Protein 9E2H (pdb70)

Foldseek 3Di:
DDDPLQCVLVVVLLPDDDDCPVLVLLVVVCVLQVDDPVVSVLLSVLLSLLVSLVQLVVCVLQVPQADPNHGHSCVVNNNVSSPNNSVVSVVVSVVSQVVLPDPVLNVLVVVLVVLQVVLVVVQSVCLQVVDQDAPVVPLSSQLRNQLSSQLSSQVVSLVSGPPNPPPPNVLSSVLSSLVSSLVQLVVLLCVQPCWLSLGDHQLNSLLCVVDVPCVLLVVLSVVSNPPRGDDDVSSVVNSVSSVVSCSSVVSVVSNVVSVVVNVVSVVVSVVVSD/DPDPPLLCPLLVVLLPDDDDCPVLVLLVVCCVVQVDDDVLSVLLSVLLSLLVSLVQLVVCVLQVDQDDPNHGHSCVVNHDVSSPNNSVCSVVVSQVSQVVLPDPVLNVLVVVLVVLLVVLVVVQSVCLQPVHQDAPVVVLSSQLRNQLSSQLSSLVVSLRSGDPVSNPCSVLSSVLSSLVSSLVQLVVLLCVQVVLLSDGDHQLNSLLCVVCVPPPLLVVLNVVSNPVRGHDVVSSVVNSVSSVVSVSNVVSVVSNVVSVVVNVVSVVVVVVVDD/DDDCCLQCVLVVVLVPDDDPQPVLVLLVVVCVLQPDDPVVSVLLSVLLSLLVSLVQLVVCVLQVPQADPNHGHSCVVRHDVSSPNNSVVSVVVSVVSLVVLPDPVLNVLVVVLVVLLVVLVVVQSVCLQVVDQDALVNPLSSQLRNQLSSQLSSLVVSLVNRPPDPNVPRPLSSVLSSLVSSLVQLVVLLCVLPVWLSLGDHQLNSLLCVVCVPPVLLVVSSVCSVPVRGDDPVSSVVNSVSSVVSVSSVVSVVVNVVSVVVNVVSVVVSVVVD/DPDPCLQCPLVVVLLPDDDDCPVLVLLVVVCVQFVDDDVLSVLLSVLLSLLVSLVQLVVCVVQVPQDDPNHGHSCVVRHNVSSPNNSVVSVVVSVVSQVVNPDPVLVVLVVVLVVLLVVLVVVQSCCLQVVDQDAPVNVLSSQLRVQLSSQLSSLVVSQRPGDPPSDVCSVLSSVLSSLVSSLVQLVVLLCPLVVWLSLGDHQLRSLLCPVCVPPPLLVVLSVCSNVPSGDDPVSSVVNSVSSVVSVSSVVSVVSNVVSVVVNVVSVVVSVVVGD/DDCCLQCVLVVVLLPDDDDCPPLVLLVVVCVVLVFDPVVSVLLVVLLSLLVSLVQLVVCVLQVPQDDPNHGHSCVVNNDVSSPNNSVVSVVVSVVSQVVLPDPVLVVLVVVLVVLQVVLVVVQSVCLLVVPQDAPVNVLSSQLSNQLSSQLSSVVVSCRSRDPDCPPVNPLSSVLSSLVSSLVQLVVLLCCQVVFLSLGDHQLNNLLCVVCVPPVLLVVLSVVSNPVVGDDDVSSVVNSVSSVVSCSNVVSVVVNVVSVVSNVVSVVVSVVVD/DPDPDLQCPLVVVLVVDDDDCPVLVLLVVCCVVLVADDVVSVLLSVLLVLLVSLVQLVVCVLQVPQDDPNHGHSCVPNNDVSSPNNSVVSVVVSVVSQVVLVDPVLNVLVVVLVVLLVVLVVVQSVCLQVVPQDAPVVVLSSQLNNQLSSQLSSLQVSNVSGDPPDDPCNVLSSVLSSLVSSLVQLVVLLCVLPVQFSLGDHQLNNLLCVVDVPPVLLVVLSVVSNVVVGDDDVSSVVNSVSSVVSCSSVVSVVVNVVSVVVNVVSVVVSVVPGD

Sequence (1646 aa):
LGDEHLLGPAEYISSLPSKGVREAFIDGLNVWLVLPDHRVNQLKSIAQTLHNASLMLDDIEDHSPLRRGRPSTHMIFGTEQTINSANFLLIDVMEKVRQLDDPRCMDIYLEEMRNLFIGQSFDLYWTRNGECPSEEQYLDMIRQKTGGLFRLLTRMMVQIAPVQQKGLETQLASLSDVLGEFFQVRDDYKNLTELDECKFSYPLIHALTSQPKNVQLRGILQQSRSAGGLDVPLKETVLSHLRQAGSIEYTEAKMGELMEKITDSVVSLEGETGILGDEHLLGPAEYISSLPSKGVREAFIDGLNVWLVLPDHRVNQLKSIAQTLHNASLMLDDIEDHSPLRRGRPSTHMIFGTEQTINSANFLLIDVMEKVRQLDDPRCMDIYLEEMRNLFIGQSFDLYWTRNGECPSEEQYLDMIRQKTGGLFRLLTRMMVQIAPVQQKGLETQLASLSDVLGEFFQVRDDYKNLTELDECKFSYPLIHALTSQPKNVQLRGILQQSRSAGGLDVPLKETVLSHLRQAGSIEYTEAKMGELMEKITDSVVSLEGETGILGDEHLLGPAEYISSLPSKGVREAFIDGLNVWLVLPDHRVNQLKSIAQTLHNASLMLDDIEDHSPLRRGRPSTHMIFGTEQTINSANFLLIDVMEKVRQLDDPRCMDIYLEEMRNLFIGQSFDLYWTRNGECPSEEQYLDMIRQKTGGLFRLLTRMMVQIAPVQQKGLETQLASLSDVLGEFFQVRDDYKNLTELDECKFSYPLIHALTSQPKNVQLRGILQQSRSAGGLDVPLKETVLSHLRQAGSIEYTEAKMGELMEKITDSVVSLEGETILGDEHLLGPAEYISSLPSKGVREAFIDGLNVWLVLPDHRVNQLKSIAQTLHNASLMLDDIEDHSPLRRGRPSTHMIFGTEQTINSANFLLIDVMEKVRQLDDPRCMDIYLEEMRNLFIGQSFDLYWTRNGECPSEEQYLDMIRQKTGGLFRLLTRMMVQIAPVQQKGLETQLASLSDVLGEFFQVRDDYKNLTELDECKFSYPLIHALTSQPKNVQLRGILQQSRSAGGLDVPLKETVLSHLRQAGSIEYTEAKMGELMEKITDSVVSLEGETGLGDEHLLGPAEYISSLPSKGVREAFIDGLNVWLVLPDHRVNQLKSIAQTLHNASLMLDDIEDHSPLRRGRPSTHMIFGTEQTINSANFLLIDVMEKVRQLDDPRCMDIYLEEMRNLFIGQSFDLYWTRNGECPSEEQYLDMIRQKTGGLFRLLTRMMVQIAPVQQKGLETQLASLSDVLGEFFQVRDDYKNLTELDECKFSYPLIHALTSQPKNVQLRGILQQSRSAGGLDVPLKETVLSHLRQAGSIEYTEAKMGELMEKITDSVVSLEGETILGDEHLLGPAEYISSLPSKGVREAFIDGLNVWLVLPDHRVNQLKSIAQTLHNASLMLDDIEDHSPLRRGRPSTHMIFGTEQTINSANFLLIDVMEKVRQLDDPRCMDIYLEEMRNLFIGQSFDLYWTRNGECPSEEQYLDMIRQKTGGLFRLLTRMMVQIAPVQQKGLETQLASLSDVLGEFFQVRDDYKNLTELDECKFSYPLIHALTSQPKNVQLRGILQQSRSAGGLDVPLKETVLSHLRQAGSIEYTEAKMGELMEKITDSVVSLEGETG

InterPro domains:
  IPR000092 Polyprenyl synthetase-like [PF00348] (409-641)
  IPR000092 Polyprenyl synthetase-like [cd00685] (408-624)
  IPR008949 Isoprenoid synthase domain superfamily [G3DSA:1.10.600.10] (12-340)
  IPR008949 Isoprenoid synthase domain superfamily [G3DSA:1.10.600.10] (404-705)
  IPR008949 Isoprenoid synthase domain superfamily [SSF48576] (18-329)
  IPR008949 Isoprenoid synthase domain superfamily [SSF48576] (408-686)
  IPR033749 Polyprenyl synthetase, conserved site [PS00444] (584-596)
  IPR033749 Polyprenyl synthetase, conserved site [PS00723] (460-474)

Nearest PDB structures (foldseek):
  6r4v-assembly1_C  TM=8.992E-01  e=2.391E-16  Homo sapiens
  6g32-assembly1_A-2  TM=9.345E-01  e=8.316E-16  Homo sapiens
  7s0a-assembly1_B  TM=9.425E-01  e=2.316E-15  Talaromyces verruculosus
  6g31-assembly1_B  TM=9.260E-01  e=1.938E-15  Homo sapiens
  6g31-assembly1_I  TM=9.193E-01  e=1.938E-15  Homo sapiens

B-factor: mean 57.02, std 13.89, range [30.0, 137.93]

GO terms:
  GO:0044687 geranylfarnesyl diphosphate synthase activity (F, EXP)
  GO:0004311 geranylgeranyl diphosphate synthase activity (F, EXP)

Structure (mmCIF, N/CA/C/O backbone):
data_9E2H
#
_entry.id   9E2H
#
_cell.length_a   1.00
_cell.length_b   1.00
_cell.length_c   1.00
_cell.angle_alpha   90.00
_cell.angle_beta   90.00
_cell.angle_gamma   90.00
#
_symmetry.space_group_name_H-M   'P 1'
#
loop_
_atom_site.group_PDB
_atom_site.id
_atom_site.type_symbol
_atom_site.label_atom_id
_atom_site.label_alt_id
_atom_site.label_comp_id
_atom_site.label_asym_id
_atom_site.label_entity_id
_atom_site.label_seq_id
_atom_site.pdbx_PDB_ins_code
_atom_site.Cartn_x
_atom_site.Cartn_y
_atom_site.Cartn_z
_atom_site.occupancy
_atom_site.B_iso_or_equiv
_atom_site.auth_seq_id
_atom_site.auth_comp_id
_atom_site.auth_asym_id
_atom_site.auth_atom_id
_atom_site.pdbx_PDB_model_num
ATOM 1 N N . LEU A 1 426 ? 169.497 215.690 207.341 1.00 94.40 426 LEU A N 1
ATOM 2 C CA . LEU A 1 426 ? 168.411 216.615 207.040 1.00 101.76 426 LEU A CA 1
ATOM 3 C C . LEU A 1 426 ? 168.201 216.770 205.538 1.00 102.38 426 LEU A C 1
ATOM 4 O O . LEU A 1 426 ? 167.067 216.767 205.059 1.00 101.93 426 LEU A O 1
ATOM 9 N N . GLY A 1 427 ? 169.298 216.903 204.796 1.00 93.41 427 GLY A N 1
ATOM 10 C CA . GLY A 1 427 ? 169.202 217.152 203.372 1.00 90.97 427 GLY A CA 1
ATOM 11 C C . GLY A 1 427 ? 170.010 216.203 202.513 1.00 88.11 427 GLY A C 1
ATOM 12 O O . GLY A 1 427 ? 170.454 216.579 201.422 1.00 90.20 427 GLY A O 1
ATOM 13 N N . ASP A 1 428 ? 170.194 214.977 202.984 1.00 84.42 428 ASP A N 1
ATOM 14 C CA . ASP A 1 428 ? 170.965 213.946 202.282 1.00 74.11 428 ASP A CA 1
ATOM 15 C C . ASP A 1 428 ? 172.351 214.508 201.971 1.00 72.32 428 ASP A C 1
ATOM 16 O O . ASP A 1 428 ? 172.862 215.351 202.715 1.00 80.14 428 ASP A O 1
ATOM 21 N N . GLU A 1 429 ? 172.960 214.033 200.880 1.00 61.75 429 GLU A N 1
ATOM 22 C CA . GLU A 1 429 ? 174.300 214.421 200.444 1.00 61.88 429 GLU A CA 1
ATOM 23 C C . GLU A 1 429 ? 175.346 214.005 201.475 1.00 63.45 429 GLU A C 1
ATOM 24 O O . GLU A 1 429 ? 175.026 213.804 202.651 1.00 67.38 429 GLU A O 1
ATOM 30 N N . HIS A 1 430 ? 176.591 213.827 201.026 1.00 53.49 430 HIS A N 1
ATOM 31 C CA . HIS A 1 430 ? 177.662 213.229 201.821 1.00 55.14 430 HIS A CA 1
ATOM 32 C C . HIS A 1 430 ? 177.345 211.769 202.125 1.00 55.70 430 HIS A C 1
ATOM 33 O O . HIS A 1 430 ? 178.155 211.065 202.737 1.00 59.96 430 HIS A O 1
ATOM 40 N N . LEU A 1 431 ? 176.173 211.306 201.697 1.00 50.40 431 LEU A N 1
ATOM 41 C CA . LEU A 1 431 ? 175.747 209.922 201.835 1.00 49.50 431 LEU A CA 1
ATOM 42 C C . LEU A 1 431 ? 175.511 209.261 200.488 1.00 50.54 431 LEU A C 1
ATOM 43 O O . LEU A 1 431 ? 176.047 208.182 200.222 1.00 52.70 431 LEU A O 1
ATOM 48 N N . LEU A 1 432 ? 174.716 209.890 199.627 1.00 50.14 432 LEU A N 1
ATOM 49 C CA . LEU A 1 432 ? 174.467 209.370 198.292 1.00 48.50 432 LEU A CA 1
ATOM 50 C C . LEU A 1 432 ? 175.521 209.803 197.284 1.00 49.54 432 LEU A C 1
ATOM 51 O O . LEU A 1 432 ? 175.555 209.255 196.177 1.00 53.98 432 LEU A O 1
ATOM 56 N N . GLY A 1 433 ? 176.379 210.754 197.640 1.00 45.74 433 GLY A N 1
ATOM 57 C CA . GLY A 1 433 ? 177.379 211.272 196.737 1.00 44.73 433 GLY A CA 1
ATOM 58 C C . GLY A 1 433 ? 178.355 210.227 196.238 1.00 49.54 433 GLY A C 1
ATOM 59 O O . GLY A 1 433 ? 178.565 210.078 195.028 1.00 53.10 433 GLY A O 1
ATOM 60 N N . PRO A 1 434 ? 178.987 209.488 197.155 1.00 46.64 434 PRO A N 1
ATOM 61 C CA . PRO A 1 434 ? 179.834 208.370 196.717 1.00 45.93 434 PRO A CA 1
ATOM 62 C C . PRO A 1 434 ? 179.081 207.329 195.914 1.00 47.03 434 PRO A C 1
ATOM 63 O O . PRO A 1 434 ? 179.654 206.736 194.992 1.00 50.39 434 PRO A O 1
ATOM 67 N N . ALA A 1 435 ? 177.811 207.083 196.239 1.00 43.93 435 ALA A N 1
ATOM 68 C CA . ALA A 1 435 ? 177.017 206.144 195.457 1.00 42.98 435 ALA A CA 1
ATOM 69 C C . ALA A 1 435 ? 176.754 206.664 194.052 1.00 49.75 435 ALA A C 1
ATOM 70 O O . ALA A 1 435 ? 176.903 205.917 193.077 1.00 52.40 435 ALA A O 1
ATOM 72 N N . GLU A 1 436 ? 176.370 207.937 193.925 1.00 51.16 436 GLU A N 1
ATOM 73 C CA . GLU A 1 436 ? 176.127 208.510 192.608 1.00 46.71 436 GLU A CA 1
ATOM 74 C C . GLU A 1 436 ? 177.394 208.584 191.770 1.00 46.61 436 GLU A C 1
ATOM 75 O O . GLU A 1 436 ? 177.325 208.441 190.545 1.00 50.91 436 GLU A O 1
ATOM 81 N N . TYR A 1 437 ? 178.549 208.814 192.397 1.00 42.50 437 TYR A N 1
ATOM 82 C CA . TYR A 1 437 ? 179.788 208.883 191.630 1.00 43.02 437 TYR A CA 1
ATOM 83 C C . TYR A 1 437 ? 180.092 207.558 190.945 1.00 50.48 437 TYR A C 1
ATOM 84 O O . TYR A 1 437 ? 180.459 207.534 189.765 1.00 54.95 437 TYR A O 1
ATOM 93 N N . ILE A 1 438 ? 179.944 206.444 191.665 1.00 51.84 438 ILE A N 1
ATOM 94 C CA . ILE A 1 438 ? 180.210 205.148 191.059 1.00 48.75 438 ILE A CA 1
ATOM 95 C C . ILE A 1 438 ? 179.057 204.698 190.174 1.00 49.20 438 ILE A C 1
ATOM 96 O O . ILE A 1 438 ? 179.259 203.875 189.274 1.00 51.89 438 ILE A O 1
ATOM 101 N N . SER A 1 439 ? 177.847 205.212 190.403 1.00 46.56 439 SER A N 1
ATOM 102 C CA . SER A 1 439 ? 176.746 204.914 189.495 1.00 44.98 439 SER A CA 1
ATOM 103 C C . SER A 1 439 ? 176.974 205.549 188.130 1.00 54.61 439 SER A C 1
ATOM 104 O O . SER A 1 439 ? 176.697 204.929 187.096 1.00 63.25 439 SER A O 1
ATOM 107 N N . SER A 1 440 ? 177.479 206.782 188.105 1.00 54.36 440 SER A N 1
ATOM 108 C CA . SER A 1 440 ? 177.747 207.491 186.854 1.00 50.64 440 SER A CA 1
ATOM 109 C C . SER A 1 440 ? 179.185 207.223 186.410 1.00 50.60 440 SER A C 1
ATOM 110 O O . SER A 1 440 ? 180.048 208.101 186.389 1.00 58.04 440 SER A O 1
ATOM 113 N N . LEU A 1 441 ? 179.427 205.966 186.052 1.00 51.27 441 LEU A N 1
ATOM 114 C CA . LEU A 1 441 ? 180.718 205.516 185.558 1.00 55.55 441 LEU A CA 1
ATOM 115 C C . LEU A 1 441 ? 180.469 204.510 184.448 1.00 65.99 441 LEU A C 1
ATOM 116 O O . LEU A 1 441 ? 179.423 203.852 184.441 1.00 69.64 441 LEU A O 1
ATOM 121 N N . PRO A 1 442 ? 181.394 204.369 183.500 1.00 67.87 442 PRO A N 1
ATOM 122 C CA . PRO A 1 442 ? 181.197 203.383 182.433 1.00 67.77 442 PRO A CA 1
ATOM 123 C C . PRO A 1 442 ? 181.232 201.966 182.980 1.00 72.55 442 PRO A C 1
ATOM 124 O O . PRO A 1 442 ? 182.082 201.617 183.801 1.00 74.99 442 PRO A O 1
ATOM 128 N N . SER A 1 443 ? 180.293 201.146 182.515 1.00 73.27 443 SER A N 1
ATOM 129 C CA . SER A 1 443 ? 180.197 199.770 182.984 1.00 74.54 443 SER A CA 1
ATOM 130 C C . SER A 1 443 ? 179.976 198.814 181.821 1.00 78.28 443 SER A C 1
ATOM 131 O O . SER A 1 443 ? 180.009 199.224 180.656 1.00 81.36 443 SER A O 1
ATOM 134 N N . LYS A 1 444 ? 179.749 197.539 182.126 1.00 77.95 444 LYS A N 1
ATOM 135 C CA . LYS A 1 444 ? 179.534 196.514 181.115 1.00 76.96 444 LYS A CA 1
ATOM 136 C C . LYS A 1 444 ? 178.095 196.026 181.067 1.00 79.22 444 LYS A C 1
ATOM 137 O O . LYS A 1 444 ? 177.524 195.887 179.980 1.00 79.60 444 LYS A O 1
ATOM 143 N N . GLY A 1 445 ? 177.490 195.761 182.217 1.00 76.56 445 GLY A N 1
ATOM 144 C CA . GLY A 1 445 ? 176.128 195.292 182.277 1.00 67.73 445 GLY A CA 1
ATOM 145 C C . GLY A 1 445 ? 175.953 193.793 182.219 1.00 63.34 445 GLY A C 1
ATOM 146 O O . GLY A 1 445 ? 175.004 193.325 181.581 1.00 65.07 445 GLY A O 1
ATOM 147 N N . VAL A 1 446 ? 176.843 193.025 182.849 1.00 60.49 446 VAL A N 1
ATOM 148 C CA . VAL A 1 446 ? 176.706 191.572 182.855 1.00 59.65 446 VAL A CA 1
ATOM 149 C C . VAL A 1 446 ? 175.437 191.160 183.589 1.00 60.61 446 VAL A C 1
ATOM 150 O O . VAL A 1 446 ? 174.687 190.290 183.131 1.00 63.70 446 VAL A O 1
ATOM 154 N N . ARG A 1 447 ? 175.179 191.778 184.743 1.00 58.36 447 ARG A N 1
ATOM 155 C CA . ARG A 1 447 ? 174.021 191.399 185.547 1.00 56.50 447 ARG A CA 1
ATOM 156 C C . ARG A 1 447 ? 172.715 191.701 184.822 1.00 57.04 447 ARG A C 1
ATOM 157 O O . ARG A 1 447 ? 171.784 190.886 184.842 1.00 61.22 447 ARG A O 1
ATOM 165 N N . GLU A 1 448 ? 172.626 192.866 184.177 1.00 56.11 448 GLU A N 1
ATOM 166 C CA . GLU A 1 448 ? 171.410 193.217 183.452 1.00 55.00 448 GLU A CA 1
ATOM 167 C C . GLU A 1 448 ? 171.157 192.250 182.303 1.00 58.26 448 GLU A C 1
ATOM 168 O O . GLU A 1 448 ? 170.022 191.802 182.095 1.00 59.73 448 GLU A O 1
ATOM 174 N N . ALA A 1 449 ? 172.206 191.919 181.546 1.00 57.82 449 ALA A N 1
ATOM 175 C CA . ALA A 1 449 ? 172.066 190.962 180.456 1.00 55.78 449 ALA A CA 1
ATOM 176 C C . ALA A 1 449 ? 171.673 189.587 180.971 1.00 53.42 449 ALA A C 1
ATOM 177 O O . ALA A 1 449 ? 170.886 188.889 180.326 1.00 57.33 449 ALA A O 1
ATOM 179 N N . PHE A 1 450 ? 172.207 189.183 182.122 1.00 47.24 450 PHE A N 1
ATOM 180 C CA . PHE A 1 450 ? 171.813 187.917 182.726 1.00 46.64 450 PHE A CA 1
ATOM 181 C C . PHE A 1 450 ? 170.339 187.920 183.110 1.00 49.99 450 PHE A C 1
ATOM 182 O O . PHE A 1 450 ? 169.640 186.919 182.905 1.00 53.61 450 PHE A O 1
ATOM 190 N N . ILE A 1 451 ? 169.850 189.035 183.653 1.00 50.12 451 ILE A N 1
ATOM 191 C CA . ILE A 1 451 ? 168.435 189.144 183.996 1.00 48.47 451 ILE A CA 1
ATOM 192 C C . ILE A 1 451 ? 167.571 189.035 182.746 1.00 51.45 451 ILE A C 1
ATOM 193 O O . ILE A 1 451 ? 166.565 188.314 182.726 1.00 56.75 451 ILE A O 1
ATOM 198 N N . ASP A 1 452 ? 167.945 189.754 181.684 1.00 51.17 452 ASP A N 1
ATOM 199 C CA . ASP A 1 452 ? 167.182 189.666 180.441 1.00 50.91 452 ASP A CA 1
ATOM 200 C C . ASP A 1 452 ? 167.234 188.265 179.842 1.00 55.38 452 ASP A C 1
ATOM 201 O O . ASP A 1 452 ? 166.249 187.810 179.251 1.00 56.43 452 ASP A O 1
ATOM 206 N N . GLY A 1 453 ? 168.367 187.573 179.975 1.00 53.64 453 GLY A N 1
ATOM 207 C CA . GLY A 1 453 ? 168.454 186.210 179.481 1.00 47.85 453 GLY A CA 1
ATOM 208 C C . GLY A 1 453 ? 167.561 185.254 180.246 1.00 52.74 453 GLY A C 1
ATOM 209 O O . GLY A 1 453 ? 166.916 184.385 179.653 1.00 59.47 453 GLY A O 1
ATOM 210 N N . LEU A 1 454 ? 167.512 185.396 181.569 1.00 51.12 454 LEU A N 1
ATOM 211 C CA . LEU A 1 454 ? 166.613 184.580 182.376 1.00 46.33 454 LEU A CA 1
ATOM 212 C C . LEU A 1 454 ? 165.146 184.900 182.131 1.00 47.56 454 LEU A C 1
ATOM 213 O O . LEU A 1 454 ? 164.299 184.006 182.258 1.00 52.97 454 LEU A O 1
ATOM 218 N N . ASN A 1 455 ? 164.826 186.148 181.789 1.00 48.82 455 ASN A N 1
ATOM 219 C CA . ASN A 1 455 ? 163.440 186.524 181.553 1.00 48.68 455 ASN A CA 1
ATOM 220 C C . ASN A 1 455 ? 162.827 185.808 180.360 1.00 54.38 455 ASN A C 1
ATOM 221 O O . ASN A 1 455 ? 161.598 185.723 180.274 1.00 58.24 455 ASN A O 1
ATOM 226 N N . VAL A 1 456 ? 163.645 185.303 179.436 1.00 58.59 456 VAL A N 1
ATOM 227 C CA . VAL A 1 456 ? 163.107 184.517 178.332 1.00 64.07 456 VAL A CA 1
ATOM 228 C C . VAL A 1 456 ? 162.445 183.251 178.858 1.00 63.77 456 VAL A C 1
ATOM 229 O O . VAL A 1 456 ? 161.340 182.888 178.436 1.00 69.35 456 VAL A O 1
ATOM 233 N N . TRP A 1 457 ? 163.103 182.564 179.790 1.00 58.53 457 TRP A N 1
ATOM 234 C CA . TRP A 1 457 ? 162.524 181.380 180.406 1.00 55.13 457 TRP A CA 1
ATOM 235 C C . TRP A 1 457 ? 161.451 181.711 181.432 1.00 60.34 457 TRP A C 1
ATOM 236 O O . TRP A 1 457 ? 160.485 180.951 181.561 1.00 64.37 457 TRP A O 1
ATOM 247 N N . LEU A 1 458 ? 161.615 182.807 182.179 1.00 60.18 458 LEU A N 1
ATOM 248 C CA . LEU A 1 458 ? 160.667 183.083 183.297 1.00 51.06 458 LEU A CA 1
ATOM 249 C C . LEU A 1 458 ? 159.535 184.025 182.870 1.00 51.31 458 LEU A C 1
ATOM 250 O O . LEU A 1 458 ? 158.417 183.835 183.388 1.00 55.05 458 LEU A O 1
ATOM 255 N N . VAL A 1 459 ? 159.809 184.988 181.983 1.00 52.08 459 VAL A N 1
ATOM 256 C CA . VAL A 1 459 ? 158.764 185.927 181.461 1.00 54.66 459 VAL A CA 1
ATOM 257 C C . VAL A 1 459 ? 158.151 186.728 182.617 1.00 53.94 459 VAL A C 1
ATOM 258 O O . VAL A 1 459 ? 157.095 186.317 183.135 1.00 58.40 459 VAL A O 1
ATOM 262 N N . LEU A 1 460 ? 158.777 187.851 182.979 1.00 47.97 460 LEU A N 1
ATOM 263 C CA . LEU A 1 460 ? 158.246 188.714 184.068 1.00 45.66 460 LEU A CA 1
ATOM 264 C C . LEU A 1 460 ? 157.839 190.069 183.484 1.00 55.13 460 LEU A C 1
ATOM 265 O O . LEU A 1 460 ? 158.450 190.479 182.477 1.00 60.55 460 LEU A O 1
ATOM 270 N N . PRO A 1 461 ? 156.848 190.787 184.062 1.00 48.97 461 PRO A N 1
ATOM 271 C CA . PRO A 1 461 ? 156.494 192.132 183.600 1.00 40.73 461 PRO A CA 1
ATOM 272 C C . PRO A 1 461 ? 157.695 193.061 183.654 1.00 47.22 461 PRO A C 1
ATOM 273 O O . PRO A 1 461 ? 158.640 192.846 184.416 1.00 55.84 461 PRO A O 1
ATOM 277 N N . ASP A 1 462 ? 157.650 194.108 182.825 1.00 49.87 462 ASP A N 1
ATOM 278 C CA . ASP A 1 462 ? 158.774 195.035 182.738 1.00 56.27 462 ASP A CA 1
ATOM 279 C C . ASP A 1 462 ? 159.045 195.726 184.068 1.00 58.28 462 ASP A C 1
ATOM 280 O O . ASP A 1 462 ? 160.201 196.036 184.382 1.00 59.98 462 ASP A O 1
ATOM 285 N N . HIS A 1 463 ? 157.998 195.979 184.856 1.00 56.02 463 HIS A N 1
ATOM 286 C CA . HIS A 1 463 ? 158.171 196.638 186.147 1.00 54.36 463 HIS A CA 1
ATOM 287 C C . HIS A 1 463 ? 159.054 195.808 187.072 1.00 54.01 463 HIS A C 1
ATOM 288 O O . HIS A 1 463 ? 160.008 196.322 187.673 1.00 56.89 463 HIS A O 1
ATOM 295 N N . ARG A 1 464 ? 158.756 194.513 187.187 1.00 49.61 464 ARG A N 1
ATOM 296 C CA . ARG A 1 464 ? 159.540 193.638 188.050 1.00 46.38 464 ARG A CA 1
ATOM 297 C C . ARG A 1 464 ? 160.969 193.496 187.542 1.00 49.03 464 ARG A C 1
ATOM 298 O O . ARG A 1 464 ? 161.918 193.456 188.337 1.00 56.20 464 ARG A O 1
ATOM 306 N N . VAL A 1 465 ? 161.140 193.412 186.222 1.00 45.09 465 VAL A N 1
ATOM 307 C CA . VAL A 1 465 ? 162.476 193.288 185.646 1.00 43.56 465 VAL A CA 1
ATOM 308 C C . VAL A 1 465 ? 163.307 194.525 185.956 1.00 50.91 465 VAL A C 1
ATOM 309 O O . VAL A 1 465 ? 164.484 194.423 186.322 1.00 56.55 465 VAL A O 1
ATOM 313 N N . ASN A 1 466 ? 162.711 195.712 185.823 1.00 51.27 466 ASN A N 1
ATOM 314 C CA . ASN A 1 466 ? 163.433 196.938 186.148 1.00 49.93 466 ASN A CA 1
ATOM 315 C C . ASN A 1 466 ? 163.747 197.033 187.636 1.00 48.32 466 ASN A C 1
ATOM 316 O O . ASN A 1 466 ? 164.824 197.514 188.011 1.00 48.60 466 ASN A O 1
ATOM 321 N N . GLN A 1 467 ? 162.829 196.583 188.496 1.00 48.38 467 GLN A N 1
ATOM 322 C CA . GLN A 1 467 ? 163.114 196.559 189.928 1.00 46.25 467 GLN A CA 1
ATOM 323 C C . GLN A 1 467 ? 164.312 195.668 190.237 1.00 44.99 467 GLN A C 1
ATOM 324 O O . GLN A 1 467 ? 165.221 196.064 190.983 1.00 48.03 467 GLN A O 1
ATOM 330 N N . LEU A 1 468 ? 164.334 194.464 189.662 1.00 41.42 468 LEU A N 1
ATOM 331 C CA . LEU A 1 468 ? 165.457 193.558 189.873 1.00 36.19 468 LEU A CA 1
ATOM 332 C C . LEU A 1 468 ? 166.752 194.132 189.315 1.00 39.83 468 LEU A C 1
ATOM 333 O O . LEU A 1 468 ? 167.816 193.961 189.920 1.00 48.19 468 LEU A O 1
ATOM 338 N N . LYS A 1 469 ? 166.683 194.806 188.166 1.00 40.61 469 LYS A N 1
ATOM 339 C CA . LYS A 1 469 ? 167.874 195.422 187.593 1.00 42.32 469 LYS A CA 1
ATOM 340 C C . LYS A 1 469 ? 168.426 196.512 188.501 1.00 45.54 469 LYS A C 1
ATOM 341 O O . LYS A 1 469 ? 169.644 196.619 188.681 1.00 50.87 469 LYS A O 1
ATOM 347 N N . SER A 1 470 ? 167.546 197.329 189.084 1.00 45.10 470 SER A N 1
ATOM 348 C CA . SER A 1 470 ? 167.998 198.345 190.031 1.00 44.06 470 SER A CA 1
ATOM 349 C C . SER A 1 470 ? 168.638 197.711 191.260 1.00 43.33 470 SER A C 1
ATOM 350 O O . SER A 1 470 ? 169.674 198.189 191.746 1.00 47.18 470 SER A O 1
ATOM 353 N N . ILE A 1 471 ? 168.035 196.637 191.778 1.00 41.53 471 ILE A N 1
ATOM 354 C CA . ILE A 1 471 ? 168.609 195.946 192.932 1.00 37.91 471 ILE A CA 1
ATOM 355 C C . ILE A 1 471 ? 170.011 195.442 192.605 1.00 39.71 471 ILE A C 1
ATOM 356 O O . ILE A 1 471 ? 170.958 195.621 193.385 1.00 45.83 471 ILE A O 1
ATOM 361 N N . ALA A 1 472 ? 170.160 194.806 191.441 1.00 40.36 472 ALA A N 1
ATOM 362 C CA . ALA A 1 472 ? 171.458 194.275 191.040 1.00 40.11 472 ALA A CA 1
ATOM 363 C C . ALA A 1 472 ? 172.484 195.385 190.865 1.00 42.71 472 ALA A C 1
ATOM 364 O O . ALA A 1 472 ? 173.643 195.238 191.270 1.00 49.39 472 ALA A O 1
ATOM 366 N N . GLN A 1 473 ? 172.079 196.501 190.253 1.00 41.56 473 GLN A N 1
ATOM 367 C CA . GLN A 1 473 ? 172.993 197.624 190.080 1.00 43.54 473 GLN A CA 1
ATOM 368 C C . GLN A 1 473 ? 173.481 198.148 191.422 1.00 43.54 473 GLN A C 1
ATOM 369 O O . GLN A 1 473 ? 174.682 198.382 191.605 1.00 48.71 473 GLN A O 1
ATOM 375 N N . THR A 1 474 ? 172.565 198.337 192.375 1.00 42.42 474 THR A N 1
ATOM 376 C CA . THR A 1 474 ? 172.963 198.853 193.680 1.00 40.86 474 THR A CA 1
ATOM 377 C C . THR A 1 474 ? 173.899 197.887 194.397 1.00 44.22 474 THR A C 1
ATOM 378 O O . THR A 1 474 ? 174.903 198.307 194.989 1.00 49.11 474 THR A O 1
ATOM 382 N N . LEU A 1 475 ? 173.595 196.588 194.344 1.00 41.13 475 LEU A N 1
ATOM 383 C CA . LEU A 1 475 ? 174.440 195.603 195.013 1.00 37.55 475 LEU A CA 1
ATOM 384 C C . LEU A 1 475 ? 175.835 195.558 194.400 1.00 41.36 475 LEU A C 1
ATOM 385 O O . LEU A 1 475 ? 176.841 195.545 195.124 1.00 45.31 475 LEU A O 1
ATOM 390 N N . HIS A 1 476 ? 175.916 195.551 193.067 1.00 41.93 476 HIS A N 1
ATOM 391 C CA . HIS A 1 476 ? 177.212 195.546 192.399 1.00 41.36 476 HIS A CA 1
ATOM 392 C C . HIS A 1 476 ? 178.004 196.805 192.722 1.00 43.55 476 HIS A C 1
ATOM 393 O O . HIS A 1 476 ? 179.218 196.743 192.954 1.00 47.11 476 HIS A O 1
ATOM 400 N N . ASN A 1 477 ? 177.337 197.962 192.733 1.00 44.42 477 ASN A N 1
ATOM 401 C CA . ASN A 1 477 ? 178.029 199.207 193.038 1.00 44.97 477 ASN A CA 1
ATOM 402 C C . ASN A 1 477 ? 178.587 199.195 194.454 1.00 46.54 477 ASN A C 1
ATOM 403 O O . ASN A 1 477 ? 179.730 199.607 194.678 1.00 50.51 477 ASN A O 1
ATOM 408 N N . ALA A 1 478 ? 177.798 198.721 195.421 1.00 45.88 478 ALA A N 1
ATOM 409 C CA . ALA A 1 478 ? 178.289 198.648 196.795 1.00 43.49 478 ALA A CA 1
ATOM 410 C C . ALA A 1 478 ? 179.478 197.701 196.904 1.00 46.02 478 ALA A C 1
ATOM 411 O O . ALA A 1 478 ? 180.460 197.995 197.604 1.00 49.59 478 ALA A O 1
ATOM 413 N N . SER A 1 479 ? 179.411 196.562 196.211 1.00 45.84 479 SER A N 1
ATOM 414 C CA . SER A 1 479 ? 180.533 195.631 196.217 1.00 42.55 479 SER A CA 1
ATOM 415 C C . SER A 1 479 ? 181.791 196.277 195.650 1.00 49.18 479 SER A C 1
ATOM 416 O O . SER A 1 479 ? 182.884 196.100 196.198 1.00 54.61 479 SER A O 1
ATOM 419 N N . LEU A 1 480 ? 181.659 197.024 194.551 1.00 49.43 480 LEU A N 1
ATOM 420 C CA . LEU A 1 480 ? 182.823 197.687 193.967 1.00 45.05 480 LEU A CA 1
ATOM 421 C C . LEU A 1 480 ? 183.395 198.742 194.906 1.00 48.86 480 LEU A C 1
ATOM 422 O O . LEU A 1 480 ? 184.620 198.852 195.054 1.00 55.98 480 LEU A O 1
ATOM 427 N N . MET A 1 481 ? 182.525 199.531 195.545 1.00 49.78 481 MET A N 1
ATOM 428 C CA . MET A 1 481 ? 182.998 200.548 196.482 1.00 45.73 481 MET A CA 1
ATOM 429 C C . MET A 1 481 ? 183.779 199.923 197.626 1.00 52.30 481 MET A C 1
ATOM 430 O O . MET A 1 481 ? 184.829 200.441 198.023 1.00 54.62 481 MET A O 1
ATOM 435 N N . LEU A 1 482 ? 183.289 198.809 198.171 1.00 57.37 482 LEU A N 1
ATOM 436 C CA . LEU A 1 482 ? 184.035 198.161 199.247 1.00 54.04 482 LEU A CA 1
ATOM 437 C C . LEU A 1 482 ? 185.325 197.513 198.754 1.00 57.10 482 LEU A C 1
ATOM 438 O O . LEU A 1 482 ? 186.350 197.587 199.445 1.00 61.48 482 LEU A O 1
ATOM 443 N N . ASP A 1 483 ? 185.300 196.882 197.578 1.00 59.57 483 ASP A N 1
ATOM 444 C CA . ASP A 1 483 ? 186.486 196.196 197.074 1.00 63.03 483 ASP A CA 1
ATOM 445 C C . ASP A 1 483 ? 187.609 197.176 196.768 1.00 64.36 483 ASP A C 1
ATOM 446 O O . ASP A 1 483 ? 188.785 196.872 196.996 1.00 71.95 483 ASP A O 1
ATOM 451 N N . ASP A 1 484 ? 187.269 198.356 196.244 1.00 64.42 484 ASP A N 1
ATOM 452 C CA . ASP A 1 484 ? 188.302 199.343 195.947 1.00 63.64 484 ASP A CA 1
ATOM 453 C C . ASP A 1 484 ? 189.025 199.783 197.214 1.00 65.66 484 ASP A C 1
ATOM 454 O O . ASP A 1 484 ? 190.251 199.940 197.213 1.00 69.22 484 ASP A O 1
ATOM 459 N N . ILE A 1 485 ? 188.284 199.985 198.306 1.00 65.80 485 ILE A N 1
ATOM 460 C CA . ILE A 1 485 ? 188.919 200.314 199.579 1.00 62.35 485 ILE A CA 1
ATOM 461 C C . ILE A 1 485 ? 189.759 199.147 200.077 1.00 67.57 485 ILE A C 1
ATOM 462 O O . ILE A 1 485 ? 190.909 199.326 200.493 1.00 73.36 485 ILE A O 1
ATOM 467 N N . GLU A 1 486 ? 189.208 197.936 200.035 1.00 69.01 486 GLU A N 1
ATOM 468 C CA . GLU A 1 486 ? 189.880 196.769 200.589 1.00 72.74 486 GLU A CA 1
ATOM 469 C C . GLU A 1 486 ? 191.004 196.252 199.700 1.00 78.28 486 GLU A C 1
ATOM 470 O O . GLU A 1 486 ? 191.657 195.267 200.058 1.00 80.55 486 GLU A O 1
ATOM 476 N N . ASP A 1 487 ? 191.243 196.886 198.551 1.00 78.99 487 ASP A N 1
ATOM 477 C CA . ASP A 1 487 ? 192.356 196.502 197.695 1.00 79.40 487 ASP A CA 1
ATOM 478 C C . ASP A 1 487 ? 193.337 197.631 197.412 1.00 78.61 487 ASP A C 1
ATOM 479 O O . ASP A 1 487 ? 194.327 197.392 196.715 1.00 81.39 487 ASP A O 1
ATOM 484 N N . HIS A 1 488 ? 193.103 198.837 197.924 1.00 76.54 488 HIS A N 1
ATOM 485 C CA . HIS A 1 488 ? 193.984 199.985 197.719 1.00 77.70 488 HIS A CA 1
ATOM 486 C C . HIS A 1 488 ? 194.260 200.214 196.233 1.00 73.02 488 HIS A C 1
ATOM 487 O O . HIS A 1 488 ? 195.404 200.285 195.783 1.00 74.66 488 HIS A O 1
ATOM 494 N N . SER A 1 489 ? 193.175 200.332 195.468 1.00 67.42 489 SER A N 1
ATOM 495 C CA . SER A 1 489 ? 193.274 200.555 194.035 1.00 66.78 489 SER A CA 1
ATOM 496 C C . SER A 1 489 ? 193.066 202.032 193.741 1.00 67.56 489 SER A C 1
ATOM 497 O O . SER A 1 489 ? 191.941 202.531 193.898 1.00 70.71 489 SER A O 1
ATOM 500 N N . PRO A 1 490 ? 194.099 202.767 193.323 1.00 66.60 490 PRO A N 1
ATOM 501 C CA . PRO A 1 490 ? 193.922 204.204 193.066 1.00 65.20 490 PRO A CA 1
ATOM 502 C C . PRO A 1 490 ? 192.958 204.520 191.936 1.00 66.39 490 PRO A C 1
ATOM 503 O O . PRO A 1 490 ? 192.434 205.640 191.895 1.00 69.37 490 PRO A O 1
ATOM 507 N N . LEU A 1 491 ? 192.705 203.585 191.023 1.00 69.49 491 LEU A N 1
ATOM 508 C CA . LEU A 1 491 ? 191.918 203.869 189.833 1.00 67.19 491 LEU A CA 1
ATOM 509 C C . LEU A 1 491 ? 190.896 202.764 189.616 1.00 66.65 491 LEU A C 1
ATOM 510 O O . LEU A 1 491 ? 191.057 201.637 190.088 1.00 67.48 491 LEU A O 1
ATOM 515 N N . ARG A 1 492 ? 189.834 203.105 188.888 1.00 66.29 492 ARG A N 1
ATOM 516 C CA . ARG A 1 492 ? 188.792 202.146 188.537 1.00 67.16 492 ARG A CA 1
ATOM 517 C C . ARG A 1 492 ? 188.255 202.525 187.166 1.00 72.49 492 ARG A C 1
ATOM 518 O O . ARG A 1 492 ? 187.796 203.655 186.972 1.00 76.27 492 ARG A O 1
ATOM 526 N N . ARG A 1 493 ? 188.342 201.591 186.215 1.00 74.84 493 ARG A N 1
ATOM 527 C CA . ARG A 1 493 ? 187.942 201.818 184.824 1.00 75.14 493 ARG A CA 1
ATOM 528 C C . ARG A 1 493 ? 188.692 202.989 184.196 1.00 71.59 493 ARG A C 1
ATOM 529 O O . ARG A 1 493 ? 188.190 203.638 183.276 1.00 73.19 493 ARG A O 1
ATOM 537 N N . GLY A 1 494 ? 189.899 203.270 184.682 1.00 68.74 494 GLY A N 1
ATOM 538 C CA . GLY A 1 494 ? 190.671 204.394 184.205 1.00 67.11 494 GLY A CA 1
ATOM 539 C C . GLY A 1 494 ? 190.322 205.724 184.837 1.00 71.20 494 GLY A C 1
ATOM 540 O O . GLY A 1 494 ? 190.986 206.725 184.540 1.00 74.01 494 GLY A O 1
ATOM 541 N N . ARG A 1 495 ? 189.310 205.767 185.694 1.00 69.45 495 ARG A N 1
ATOM 542 C CA . ARG A 1 495 ? 188.905 206.961 186.413 1.00 64.47 495 ARG A CA 1
ATOM 543 C C . ARG A 1 495 ? 189.184 206.797 187.901 1.00 66.08 495 ARG A C 1
ATOM 544 O O . ARG A 1 495 ? 189.269 205.672 188.404 1.00 71.37 495 ARG A O 1
ATOM 552 N N . PRO A 1 496 ? 189.352 207.897 188.637 1.00 63.48 496 PRO A N 1
ATOM 553 C CA . PRO A 1 496 ? 189.704 207.784 190.056 1.00 64.14 496 PRO A CA 1
ATOM 554 C C . PRO A 1 496 ? 188.637 207.050 190.854 1.00 68.06 496 PRO A C 1
ATOM 555 O O . PRO A 1 496 ? 187.440 207.140 190.571 1.00 70.04 496 PRO A O 1
ATOM 559 N N . SER A 1 497 ? 189.092 206.316 191.866 1.00 64.28 497 SER A N 1
ATOM 560 C CA . SER A 1 497 ? 188.197 205.551 192.716 1.00 57.49 497 SER A CA 1
ATOM 561 C C . SER A 1 497 ? 187.371 206.483 193.599 1.00 56.18 497 SER A C 1
ATOM 562 O O . SER A 1 497 ? 187.677 207.667 193.767 1.00 61.46 497 SER A O 1
ATOM 565 N N . THR A 1 498 ? 186.297 205.928 194.164 1.00 52.45 498 THR A N 1
ATOM 566 C CA . THR A 1 498 ? 185.414 206.722 195.011 1.00 48.68 498 THR A CA 1
ATOM 567 C C . THR A 1 498 ? 186.132 207.204 196.265 1.00 51.57 498 THR A C 1
ATOM 568 O O . THR A 1 498 ? 186.031 208.380 196.631 1.00 53.03 498 THR A O 1
ATOM 572 N N . HIS A 1 499 ? 186.878 206.317 196.924 1.00 52.59 499 HIS A N 1
ATOM 573 C CA . HIS A 1 499 ? 187.553 206.673 198.164 1.00 48.20 499 HIS A CA 1
ATOM 574 C C . HIS A 1 499 ? 188.694 207.658 197.958 1.00 53.31 499 HIS A C 1
ATOM 575 O O . HIS A 1 499 ? 189.211 208.194 198.944 1.00 58.21 499 HIS A O 1
ATOM 582 N N . MET A 1 500 ? 189.095 207.909 196.717 1.00 55.80 500 MET A N 1
ATOM 583 C CA . MET A 1 500 ? 190.079 208.936 196.412 1.00 54.82 500 MET A CA 1
ATOM 584 C C . MET A 1 500 ? 189.440 210.287 196.125 1.00 54.18 500 MET A C 1
ATOM 585 O O . MET A 1 500 ? 190.162 211.257 195.874 1.00 62.44 500 MET A O 1
ATOM 590 N N . ILE A 1 501 ? 188.112 210.372 196.152 1.00 49.21 501 ILE A N 1
ATOM 591 C CA . ILE A 1 501 ? 187.411 211.635 195.956 1.00 45.85 501 ILE A CA 1
ATOM 592 C C . ILE A 1 501 ? 186.665 211.980 197.238 1.00 50.98 501 ILE A C 1
ATOM 593 O O . ILE A 1 501 ? 186.500 213.156 197.577 1.00 56.78 501 ILE A O 1
ATOM 598 N N . PHE A 1 502 ? 186.238 210.957 197.978 1.00 50.15 502 PHE A N 1
ATOM 599 C CA . PHE A 1 502 ? 185.394 211.154 199.146 1.00 42.33 502 PHE A CA 1
ATOM 600 C C . PHE A 1 502 ? 186.004 210.668 200.451 1.00 47.97 502 PHE A C 1
ATOM 601 O O . PHE A 1 502 ? 185.463 210.984 201.515 1.00 55.05 502 PHE A O 1
ATOM 609 N N . GLY A 1 503 ? 187.093 209.921 200.411 1.00 46.29 503 GLY A N 1
ATOM 610 C CA . GLY A 1 503 ? 187.637 209.388 201.648 1.00 48.53 503 GLY A CA 1
ATOM 611 C C . GLY A 1 503 ? 187.102 208.006 201.959 1.00 52.12 503 GLY A C 1
ATOM 612 O O . GLY A 1 503 ? 186.018 207.612 201.533 1.00 56.82 503 GLY A O 1
ATOM 613 N N . THR A 1 504 ? 187.895 207.248 202.717 1.00 51.52 504 THR A N 1
ATOM 614 C CA . THR A 1 504 ? 187.515 205.878 203.041 1.00 50.77 504 THR A CA 1
ATOM 615 C C . THR A 1 504 ? 186.262 205.832 203.908 1.00 53.15 504 THR A C 1
ATOM 616 O O . THR A 1 504 ? 185.383 204.990 203.692 1.00 57.71 504 THR A O 1
ATOM 620 N N . GLU A 1 505 ? 186.162 206.729 204.890 1.00 52.84 505 GLU A N 1
ATOM 621 C CA . GLU A 1 505 ? 185.055 206.672 205.841 1.00 53.52 505 GLU A CA 1
ATOM 622 C C . GLU A 1 505 ? 183.722 206.991 205.175 1.00 51.91 505 GLU A C 1
ATOM 623 O O . GLU A 1 505 ? 182.724 206.296 205.407 1.00 56.07 505 GLU A O 1
ATOM 629 N N . GLN A 1 506 ? 183.682 208.039 204.351 1.00 46.14 506 GLN A N 1
ATOM 630 C CA . GLN A 1 506 ? 182.446 208.393 203.663 1.00 44.41 506 GLN A CA 1
ATOM 631 C C . GLN A 1 506 ? 182.015 207.289 202.707 1.00 48.64 506 GLN A C 1
ATOM 632 O O . GLN A 1 506 ? 180.823 206.972 202.608 1.00 52.34 506 GLN A O 1
ATOM 638 N N . THR A 1 507 ? 182.973 206.694 201.995 1.00 47.69 507 THR A N 1
ATOM 639 C CA . THR A 1 507 ? 182.662 205.589 201.096 1.00 44.15 507 THR A CA 1
ATOM 640 C C . THR A 1 507 ? 182.118 204.391 201.861 1.00 45.73 507 THR A C 1
ATOM 641 O O . THR A 1 507 ? 181.168 203.739 201.410 1.00 50.61 507 THR A O 1
ATOM 645 N N . ILE A 1 508 ? 182.704 204.086 203.021 1.00 45.41 508 ILE A N 1
ATOM 646 C CA . ILE A 1 508 ? 182.213 202.976 203.833 1.00 42.49 508 ILE A CA 1
ATOM 647 C C . ILE A 1 508 ? 180.789 203.247 204.296 1.00 44.45 508 ILE A C 1
ATOM 648 O O . ILE A 1 508 ? 179.925 202.363 204.249 1.00 49.87 508 ILE A O 1
ATOM 653 N N . ASN A 1 509 ? 180.522 204.475 204.744 1.00 43.04 509 ASN A N 1
ATOM 654 C CA . ASN A 1 509 ? 179.178 204.829 205.189 1.00 45.54 509 ASN A CA 1
ATOM 655 C C . ASN A 1 509 ? 178.165 204.705 204.055 1.00 45.36 509 ASN A C 1
ATOM 656 O O . ASN A 1 509 ? 177.058 204.183 204.249 1.00 48.68 509 ASN A O 1
ATOM 661 N N . SER A 1 510 ? 178.527 205.177 202.859 1.00 44.30 510 SER A N 1
ATOM 662 C CA . SER A 1 510 ? 177.624 205.079 201.716 1.00 44.09 510 SER A CA 1
ATOM 663 C C . SER A 1 510 ? 177.363 203.628 201.329 1.00 47.50 510 SER A C 1
ATOM 664 O O . SER A 1 510 ? 176.219 203.249 201.047 1.00 49.03 510 SER A O 1
ATOM 667 N N . ALA A 1 511 ? 178.410 202.801 201.309 1.00 43.48 511 ALA A N 1
ATOM 668 C CA . ALA A 1 511 ? 178.226 201.391 200.992 1.00 40.69 511 ALA A CA 1
ATOM 669 C C . ALA A 1 511 ? 177.349 200.706 202.031 1.00 44.90 511 ALA A C 1
ATOM 670 O O . ALA A 1 511 ? 176.551 199.823 201.695 1.00 48.35 511 ALA A O 1
ATOM 672 N N . ASN A 1 512 ? 177.490 201.093 203.300 1.00 45.23 512 ASN A N 1
ATOM 673 C CA . ASN A 1 512 ? 176.637 200.540 204.345 1.00 42.15 512 ASN A CA 1
ATOM 674 C C . ASN A 1 512 ? 175.181 200.926 204.133 1.00 40.81 512 ASN A C 1
ATOM 675 O O . ASN A 1 512 ? 174.281 200.092 204.282 1.00 45.83 512 ASN A O 1
ATOM 680 N N . PHE A 1 513 ? 174.928 202.191 203.796 1.00 40.15 513 PHE A N 1
ATOM 681 C CA . PHE A 1 513 ? 173.552 202.619 203.568 1.00 42.76 513 PHE A CA 1
ATOM 682 C C . PHE A 1 513 ? 172.962 201.976 202.320 1.00 48.49 513 PHE A C 1
ATOM 683 O O . PHE A 1 513 ? 171.738 201.829 202.216 1.00 52.34 513 PHE A O 1
ATOM 691 N N . LEU A 1 514 ? 173.810 201.595 201.361 1.00 50.63 514 LEU A N 1
ATOM 692 C CA . LEU A 1 514 ? 173.301 200.956 200.152 1.00 44.86 514 LEU A CA 1
ATOM 693 C C . LEU A 1 514 ? 172.633 199.620 200.455 1.00 43.42 514 LEU A C 1
ATOM 694 O O . LEU A 1 514 ? 171.670 199.244 199.778 1.00 49.63 514 LEU A O 1
ATOM 699 N N . LEU A 1 515 ? 173.114 198.892 201.467 1.00 42.83 515 LEU A N 1
ATOM 700 C CA . LEU A 1 515 ? 172.458 197.640 201.841 1.00 41.86 515 LEU A CA 1
ATOM 701 C C . LEU A 1 515 ? 171.060 197.887 202.391 1.00 50.70 515 LEU A C 1
ATOM 702 O O . LEU A 1 515 ? 170.122 197.159 202.057 1.00 56.36 515 LEU A O 1
ATOM 707 N N . ILE A 1 516 ? 170.897 198.915 203.226 1.00 50.13 516 ILE A N 1
ATOM 708 C CA . ILE A 1 516 ? 169.570 199.270 203.722 1.00 46.94 516 ILE A CA 1
ATOM 709 C C . ILE A 1 516 ? 168.675 199.721 202.574 1.00 49.30 516 ILE A C 1
ATOM 710 O O . ILE A 1 516 ? 167.472 199.432 202.550 1.00 51.90 516 ILE A O 1
ATOM 715 N N . ASP A 1 517 ? 169.247 200.427 201.597 1.00 51.54 517 ASP A N 1
ATOM 716 C CA . ASP A 1 517 ? 168.459 200.858 200.448 1.00 53.84 517 ASP A CA 1
ATOM 717 C C . ASP A 1 517 ? 167.973 199.651 199.645 1.00 51.12 517 ASP A C 1
ATOM 718 O O . ASP A 1 517 ? 166.805 199.592 199.235 1.00 53.11 517 ASP A O 1
ATOM 723 N N . VAL A 1 518 ? 168.850 198.665 199.432 1.00 47.25 518 VAL A N 1
ATOM 724 C CA . VAL A 1 518 ? 168.453 197.446 198.730 1.00 42.30 518 VAL A CA 1
ATOM 725 C C . VAL A 1 518 ? 167.409 196.685 199.537 1.00 46.37 518 VAL A C 1
ATOM 726 O O . VAL A 1 518 ? 166.494 196.071 198.977 1.00 52.00 518 VAL A O 1
ATOM 730 N N . MET A 1 519 ? 167.537 196.702 200.863 1.00 49.57 519 MET A N 1
ATOM 731 C CA . MET A 1 519 ? 166.526 196.103 201.725 1.00 48.78 519 MET A CA 1
ATOM 732 C C . MET A 1 519 ? 165.181 196.796 201.579 1.00 48.29 519 MET A C 1
ATOM 733 O O . MET A 1 519 ? 164.141 196.143 201.694 1.00 50.66 519 MET A O 1
ATOM 738 N N . GLU A 1 520 ? 165.178 198.105 201.332 1.00 51.99 520 GLU A N 1
ATOM 739 C CA . GLU A 1 520 ? 163.934 198.791 201.006 1.00 50.32 520 GLU A CA 1
ATOM 740 C C . GLU A 1 520 ? 163.381 198.395 199.643 1.00 50.63 520 GLU A C 1
ATOM 741 O O . GLU A 1 520 ? 162.163 198.238 199.511 1.00 53.05 520 GLU A O 1
ATOM 747 N N . LYS A 1 521 ? 164.236 198.239 198.628 1.00 49.99 521 LYS A N 1
ATOM 748 C CA . LYS A 1 521 ? 163.725 197.809 197.326 1.00 43.95 521 LYS A CA 1
ATOM 749 C C . LYS A 1 521 ? 163.154 196.397 197.351 1.00 44.36 521 LYS A C 1
ATOM 750 O O . LYS A 1 521 ? 162.122 196.139 196.724 1.00 49.47 521 LYS A O 1
ATOM 756 N N . VAL A 1 522 ? 163.816 195.471 198.047 1.00 42.80 522 VAL A N 1
ATOM 757 C CA . VAL A 1 522 ? 163.365 194.082 198.063 1.00 41.93 522 VAL A CA 1
ATOM 758 C C . VAL A 1 522 ? 161.999 193.966 198.722 1.00 49.10 522 VAL A C 1
ATOM 759 O O . VAL A 1 522 ? 161.180 193.126 198.330 1.00 56.09 522 VAL A O 1
ATOM 763 N N . ARG A 1 523 ? 161.721 194.811 199.717 1.00 52.15 523 ARG A N 1
ATOM 764 C CA . ARG A 1 523 ? 160.407 194.826 200.349 1.00 50.25 523 ARG A CA 1
ATOM 765 C C . ARG A 1 523 ? 159.297 195.227 199.388 1.00 51.75 523 ARG A C 1
ATOM 766 O O . ARG A 1 523 ? 158.127 194.943 199.662 1.00 56.37 523 ARG A O 1
ATOM 774 N N . GLN A 1 524 ? 159.631 195.877 198.277 1.00 52.82 524 GLN A N 1
ATOM 775 C CA . GLN A 1 524 ? 158.639 196.330 197.313 1.00 52.66 524 GLN A CA 1
ATOM 776 C C . GLN A 1 524 ? 158.332 195.297 196.238 1.00 56.61 524 GLN A C 1
ATOM 777 O O . GLN A 1 524 ? 157.573 195.597 195.312 1.00 58.73 524 GLN A O 1
ATOM 783 N N . LEU A 1 525 ? 158.899 194.097 196.331 1.00 57.45 525 LEU A N 1
ATOM 784 C CA . LEU A 1 525 ? 158.589 193.034 195.385 1.00 60.16 525 LEU A CA 1
ATOM 785 C C . LEU A 1 525 ? 157.341 192.249 195.768 1.00 64.52 525 LEU A C 1
ATOM 786 O O . LEU A 1 525 ? 156.971 191.318 195.044 1.00 68.27 525 LEU A O 1
ATOM 791 N N . ASP A 1 526 ? 156.701 192.596 196.886 1.00 61.58 526 ASP A N 1
ATOM 792 C CA . ASP A 1 526 ? 155.421 192.015 197.296 1.00 63.24 526 ASP A CA 1
ATOM 793 C C . ASP A 1 526 ? 155.541 190.513 197.552 1.00 70.27 526 ASP A C 1
ATOM 794 O O . ASP A 1 526 ? 154.723 189.714 197.092 1.00 77.07 526 ASP A O 1
ATOM 799 N N . ASP A 1 527 ? 156.573 190.129 198.301 1.00 67.64 527 ASP A N 1
ATOM 800 C CA . ASP A 1 527 ? 156.743 188.731 198.674 1.00 64.00 527 ASP A CA 1
ATOM 801 C C . ASP A 1 527 ? 157.640 188.604 199.898 1.00 61.08 527 ASP A C 1
ATOM 802 O O . ASP A 1 527 ? 158.786 189.070 199.881 1.00 63.76 527 ASP A O 1
ATOM 807 N N . PRO A 1 528 ? 157.156 187.986 200.979 1.00 56.25 528 PRO A N 1
ATOM 808 C CA . PRO A 1 528 ? 158.022 187.769 202.146 1.00 58.00 528 PRO A CA 1
ATOM 809 C C . PRO A 1 528 ? 159.158 186.792 201.896 1.00 62.50 528 PRO A C 1
ATOM 810 O O . PRO A 1 528 ? 160.175 186.866 202.596 1.00 65.01 528 PRO A O 1
ATOM 814 N N . ARG A 1 529 ? 159.026 185.882 200.930 1.00 61.15 529 ARG A N 1
ATOM 815 C CA . ARG A 1 529 ? 160.073 184.907 200.650 1.00 59.89 529 ARG A CA 1
ATOM 816 C C . ARG A 1 529 ? 161.286 185.515 199.961 1.00 59.19 529 ARG A C 1
ATOM 817 O O . ARG A 1 529 ? 162.405 185.017 200.152 1.00 63.08 529 ARG A O 1
ATOM 825 N N . CYS A 1 530 ? 161.096 186.571 199.169 1.00 58.01 530 CYS A N 1
ATOM 826 C CA . CYS A 1 530 ? 162.231 187.267 198.578 1.00 53.46 530 CYS A CA 1
ATOM 827 C C . CYS A 1 530 ? 163.159 187.812 199.650 1.00 52.95 530 CYS A C 1
ATOM 828 O O . CYS A 1 530 ? 164.380 187.841 199.459 1.00 55.60 530 CYS A O 1
ATOM 831 N N . MET A 1 531 ? 162.598 188.226 200.784 1.00 54.17 531 MET A N 1
ATOM 832 C CA . MET A 1 531 ? 163.415 188.759 201.863 1.00 52.28 531 MET A CA 1
ATOM 833 C C . MET A 1 531 ? 164.273 187.669 202.495 1.00 52.74 531 MET A C 1
ATOM 834 O O . MET A 1 531 ? 165.459 187.886 202.777 1.00 55.66 531 MET A O 1
ATOM 839 N N . ASP A 1 532 ? 163.694 186.484 202.709 1.00 49.61 532 ASP A N 1
ATOM 840 C CA . ASP A 1 532 ? 164.470 185.356 203.210 1.00 49.40 532 ASP A CA 1
ATOM 841 C C . ASP A 1 532 ? 165.575 184.977 202.234 1.00 50.21 532 ASP A C 1
ATOM 842 O O . ASP A 1 532 ? 166.702 184.672 202.646 1.00 55.89 532 ASP A O 1
ATOM 847 N N . ILE A 1 533 ? 165.268 184.987 200.936 1.00 49.07 533 ILE A N 1
ATOM 848 C CA . ILE A 1 533 ? 166.286 184.699 199.929 1.00 48.94 533 ILE A CA 1
ATOM 849 C C . ILE A 1 533 ? 167.425 185.709 200.011 1.00 45.14 533 ILE A C 1
ATOM 850 O O . ILE A 1 533 ? 168.606 185.338 200.017 1.00 51.28 533 ILE A O 1
ATOM 855 N N . TYR A 1 534 ? 167.088 186.997 200.089 1.00 42.95 534 TYR A N 1
ATOM 856 C CA . TYR A 1 534 ? 168.104 188.040 200.188 1.00 42.84 534 TYR A CA 1
ATOM 857 C C . TYR A 1 534 ? 168.990 187.825 201.408 1.00 48.34 534 TYR A C 1
ATOM 858 O O . TYR A 1 534 ? 170.225 187.888 201.322 1.00 53.37 534 TYR A O 1
ATOM 867 N N . LEU A 1 535 ? 168.369 187.538 202.552 1.00 49.50 535 LEU A N 1
ATOM 868 C CA . LEU A 1 535 ? 169.115 187.389 203.792 1.00 46.81 535 LEU A CA 1
ATOM 869 C C . LEU A 1 535 ? 169.958 186.124 203.823 1.00 48.51 535 LEU A C 1
ATOM 870 O O . LEU A 1 535 ? 170.980 186.096 204.515 1.00 51.69 535 LEU A O 1
ATOM 875 N N . GLU A 1 536 ? 169.565 185.082 203.092 1.00 47.64 536 GLU A N 1
ATOM 876 C CA . GLU A 1 536 ? 170.354 183.858 203.097 1.00 45.49 536 GLU A CA 1
ATOM 877 C C . GLU A 1 536 ? 171.435 183.837 202.024 1.00 47.19 536 GLU A C 1
ATOM 878 O O . GLU A 1 536 ? 172.384 183.054 202.138 1.00 52.21 536 GLU A O 1
ATOM 884 N N . GLU A 1 537 ? 171.337 184.680 200.992 1.00 44.86 537 GLU A N 1
ATOM 885 C CA . GLU A 1 537 ? 172.462 184.824 200.070 1.00 43.72 537 GLU A CA 1
ATOM 886 C C . GLU A 1 537 ? 173.478 185.872 200.501 1.00 44.96 537 GLU A C 1
ATOM 887 O O . GLU A 1 537 ? 174.667 185.729 200.175 1.00 50.57 537 GLU A O 1
ATOM 893 N N . MET A 1 538 ? 173.056 186.918 201.215 1.00 45.50 538 MET A N 1
ATOM 894 C CA . MET A 1 538 ? 174.032 187.855 201.756 1.00 44.22 538 MET A CA 1
ATOM 895 C C . MET A 1 538 ? 175.013 187.187 202.709 1.00 46.30 538 MET A C 1
ATOM 896 O O . MET A 1 538 ? 176.201 187.535 202.705 1.00 51.19 538 MET A O 1
ATOM 901 N N . ARG A 1 539 ? 174.535 186.239 203.496 1.00 45.12 539 ARG A N 1
ATOM 902 C CA . ARG A 1 539 ? 175.434 185.526 204.421 1.00 44.66 539 ARG A CA 1
ATOM 903 C C . ARG A 1 539 ? 176.505 184.765 203.632 1.00 47.98 539 ARG A C 1
ATOM 904 O O . ARG A 1 539 ? 177.675 184.867 204.017 1.00 50.69 539 ARG A O 1
ATOM 912 N N . ASN A 1 540 ? 176.137 184.054 202.564 1.00 45.08 540 ASN A N 1
ATOM 913 C CA . ASN A 1 540 ? 177.127 183.342 201.762 1.00 40.96 540 ASN A CA 1
ATOM 914 C C . ASN A 1 540 ? 178.105 184.299 201.094 1.00 40.82 540 ASN A C 1
ATOM 915 O O . ASN A 1 540 ? 179.314 184.023 201.052 1.00 47.44 540 ASN A O 1
ATOM 920 N N . LEU A 1 541 ? 177.601 185.417 200.567 1.00 39.34 541 LEU A N 1
ATOM 921 C CA . LEU A 1 541 ? 178.485 186.423 199.986 1.00 39.94 541 LEU A CA 1
ATOM 922 C C . LEU A 1 541 ? 179.524 186.885 200.998 1.00 45.31 541 LEU A C 1
ATOM 923 O O . LEU A 1 541 ? 180.725 186.941 200.695 1.00 53.40 541 LEU A O 1
ATOM 928 N N . PHE A 1 542 ? 179.083 187.197 202.217 1.00 43.87 542 PHE A N 1
ATOM 929 C CA . PHE A 1 542 ? 180.001 187.694 203.232 1.00 41.47 542 PHE A CA 1
ATOM 930 C C . PHE A 1 542 ? 180.960 186.615 203.719 1.00 44.13 542 PHE A C 1
ATOM 931 O O . PHE A 1 542 ? 182.112 186.923 204.030 1.00 48.37 542 PHE A O 1
ATOM 939 N N . ILE A 1 543 ? 180.523 185.355 203.773 1.00 43.57 543 ILE A N 1
ATOM 940 C CA . ILE A 1 543 ? 181.425 184.268 204.148 1.00 40.03 543 ILE A CA 1
ATOM 941 C C . ILE A 1 543 ? 182.547 184.127 203.125 1.00 44.65 543 ILE A C 1
ATOM 942 O O . ILE A 1 543 ? 183.732 184.014 203.480 1.00 52.89 543 ILE A O 1
ATOM 947 N N . GLY A 1 544 ? 182.191 184.129 201.839 1.00 39.68 544 GLY A N 1
ATOM 948 C CA . GLY A 1 544 ? 183.211 184.050 200.807 1.00 39.22 544 GLY A CA 1
ATOM 949 C C . GLY A 1 544 ? 184.170 185.223 200.846 1.00 41.58 544 GLY A C 1
ATOM 950 O O . GLY A 1 544 ? 185.391 185.048 200.739 1.00 49.37 544 GLY A O 1
ATOM 951 N N . GLN A 1 545 ? 183.636 186.436 201.001 1.00 39.63 545 GLN A N 1
ATOM 952 C CA . GLN A 1 545 ? 184.498 187.608 201.094 1.00 41.13 545 GLN A CA 1
ATOM 953 C C . GLN A 1 545 ? 185.409 187.538 202.314 1.00 44.06 545 GLN A C 1
ATOM 954 O O . GLN A 1 545 ? 186.566 187.965 202.248 1.00 49.23 545 GLN A O 1
ATOM 960 N N . SER A 1 546 ? 184.912 186.999 203.430 1.00 43.56 546 SER A N 1
ATOM 961 C CA . SER A 1 546 ? 185.736 186.868 204.626 1.00 43.06 546 SER A CA 1
ATOM 962 C C . SER A 1 546 ? 186.890 185.903 204.403 1.00 47.05 546 SER A C 1
ATOM 963 O O . SER A 1 546 ? 188.021 186.172 204.823 1.00 53.50 546 SER A O 1
ATOM 966 N N . PHE A 1 547 ? 186.624 184.767 203.753 1.00 49.44 547 PHE A N 1
ATOM 967 C CA . PHE A 1 547 ? 187.718 183.844 203.455 1.00 44.97 547 PHE A CA 1
ATOM 968 C C . PHE A 1 547 ? 188.736 184.468 202.509 1.00 42.75 547 PHE A C 1
ATOM 969 O O . PHE A 1 547 ? 189.949 184.297 202.701 1.00 47.09 547 PHE A O 1
ATOM 977 N N . ASP A 1 548 ? 188.266 185.199 201.495 1.00 44.48 548 ASP A N 1
ATOM 978 C CA . ASP A 1 548 ? 189.187 185.892 200.601 1.00 46.30 548 ASP A CA 1
ATOM 979 C C . ASP A 1 548 ? 190.063 186.879 201.363 1.00 46.89 548 ASP A C 1
ATOM 980 O O . ASP A 1 548 ? 191.283 186.926 201.159 1.00 49.29 548 ASP A O 1
ATOM 985 N N . LEU A 1 549 ? 189.456 187.676 202.245 1.00 51.11 549 LEU A N 1
ATOM 986 C CA . LEU A 1 549 ? 190.214 188.657 203.015 1.00 46.61 549 LEU A CA 1
ATOM 987 C C . LEU A 1 549 ? 191.225 187.984 203.932 1.00 47.76 549 LEU A C 1
ATOM 988 O O . LEU A 1 549 ? 192.357 188.462 204.069 1.00 49.34 549 LEU A O 1
ATOM 993 N N . TYR A 1 550 ? 190.835 186.882 204.577 1.00 50.05 550 TYR A N 1
ATOM 994 C CA . TYR A 1 550 ? 191.763 186.174 205.453 1.00 45.07 550 TYR A CA 1
ATOM 995 C C . TYR A 1 550 ? 192.966 185.660 204.675 1.00 47.38 550 TYR A C 1
ATOM 996 O O . TYR A 1 550 ? 194.116 185.845 205.096 1.00 54.33 550 TYR A O 1
ATOM 1005 N N . TRP A 1 551 ? 192.720 185.017 203.530 1.00 47.10 551 TRP A N 1
ATOM 1006 C CA . TRP A 1 551 ? 193.831 184.501 202.735 1.00 42.97 551 TRP A CA 1
ATOM 1007 C C . TRP A 1 551 ? 194.725 185.628 202.237 1.00 42.49 551 TRP A C 1
ATOM 1008 O O . TRP A 1 551 ? 195.953 185.492 202.228 1.00 47.90 551 TRP A O 1
ATOM 1019 N N . THR A 1 552 ? 194.132 186.744 201.811 1.00 44.83 552 THR A N 1
ATOM 1020 C CA . THR A 1 552 ? 194.938 187.856 201.319 1.00 47.41 552 THR A CA 1
ATOM 1021 C C . THR A 1 552 ? 195.795 188.459 202.425 1.00 51.80 552 THR A C 1
ATOM 1022 O O . THR A 1 552 ? 196.977 188.751 202.211 1.00 57.25 552 THR A O 1
ATOM 1026 N N . ARG A 1 553 ? 195.221 188.655 203.614 1.00 53.20 553 ARG A N 1
ATOM 1027 C CA . ARG A 1 553 ? 195.960 189.324 204.679 1.00 51.06 553 ARG A CA 1
ATOM 1028 C C . ARG A 1 553 ? 197.040 188.428 205.268 1.00 52.85 553 ARG A C 1
ATOM 1029 O O . ARG A 1 553 ? 198.178 188.869 205.462 1.00 60.04 553 ARG A O 1
ATOM 1037 N N . ASN A 1 554 ? 196.711 187.170 205.558 1.00 51.33 554 ASN A N 1
ATOM 1038 C CA . ASN A 1 554 ? 197.638 186.309 206.280 1.00 52.44 554 ASN A CA 1
ATOM 1039 C C . ASN A 1 554 ? 198.648 185.607 205.384 1.00 58.81 554 ASN A C 1
ATOM 1040 O O . ASN A 1 554 ? 199.577 184.981 205.904 1.00 59.64 554 ASN A O 1
ATOM 1045 N N . GLY A 1 555 ? 198.497 185.689 204.067 1.00 59.91 555 GLY A N 1
ATOM 1046 C CA . GLY A 1 555 ? 199.430 185.040 203.171 1.00 58.38 555 GLY A CA 1
ATOM 1047 C C . GLY A 1 555 ? 199.245 183.549 203.025 1.00 56.97 555 GLY A C 1
ATOM 1048 O O . GLY A 1 555 ? 200.046 182.908 202.336 1.00 62.09 555 GLY A O 1
ATOM 1049 N N . GLU A 1 556 ? 198.223 182.974 203.651 1.00 55.30 556 GLU A N 1
ATOM 1050 C CA . GLU A 1 556 ? 197.968 181.548 203.520 1.00 59.27 556 GLU A CA 1
ATOM 1051 C C . GLU A 1 556 ? 197.512 181.220 202.106 1.00 61.85 556 GLU A C 1
ATOM 1052 O O . GLU A 1 556 ? 196.725 181.954 201.502 1.00 65.73 556 GLU A O 1
ATOM 1058 N N . CYS A 1 557 ? 198.013 180.106 201.574 1.00 59.25 557 CYS A N 1
ATOM 1059 C CA . CYS A 1 557 ? 197.658 179.680 200.231 1.00 57.32 557 CYS A CA 1
ATOM 1060 C C . CYS A 1 557 ? 196.541 178.656 200.305 1.00 57.86 557 CYS A C 1
ATOM 1061 O O . CYS A 1 557 ? 196.748 177.568 200.865 1.00 62.67 557 CYS A O 1
ATOM 1064 N N . PRO A 1 558 ? 195.361 178.945 199.770 1.00 49.27 558 PRO A N 1
ATOM 1065 C CA . PRO A 1 558 ? 194.269 177.972 199.800 1.00 45.56 558 PRO A CA 1
ATOM 1066 C C . PRO A 1 558 ? 194.495 176.851 198.795 1.00 47.54 558 PRO A C 1
ATOM 1067 O O . PRO A 1 558 ? 195.278 176.963 197.852 1.00 53.74 558 PRO A O 1
ATOM 1071 N N . SER A 1 559 ? 193.787 175.753 199.019 1.00 41.47 559 SER A N 1
ATOM 1072 C CA . SER A 1 559 ? 193.780 174.642 198.084 1.00 37.43 559 SER A CA 1
ATOM 1073 C C . SER A 1 559 ? 192.870 174.960 196.905 1.00 42.94 559 SER A C 1
ATOM 1074 O O . SER A 1 559 ? 192.076 175.903 196.938 1.00 51.20 559 SER A O 1
ATOM 1077 N N . GLU A 1 560 ? 193.000 174.158 195.847 1.00 41.07 560 GLU A N 1
ATOM 1078 C CA . GLU A 1 560 ? 192.174 174.365 194.663 1.00 39.77 560 GLU A CA 1
ATOM 1079 C C . GLU A 1 560 ? 190.696 174.208 194.989 1.00 43.35 560 GLU A C 1
ATOM 1080 O O . GLU A 1 560 ? 189.866 175.011 194.547 1.00 50.41 560 GLU A O 1
ATOM 1086 N N . GLU A 1 561 ? 190.349 173.181 195.767 1.00 42.18 561 GLU A N 1
ATOM 1087 C CA . GLU A 1 561 ? 188.962 173.001 196.182 1.00 41.46 561 GLU A CA 1
ATOM 1088 C C . GLU A 1 561 ? 188.492 174.168 197.040 1.00 42.27 561 GLU A C 1
ATOM 1089 O O . GLU A 1 561 ? 187.376 174.669 196.864 1.00 45.66 561 GLU A O 1
ATOM 1095 N N . GLN A 1 562 ? 189.339 174.626 197.964 1.00 41.63 562 GLN A N 1
ATOM 1096 C CA . GLN A 1 562 ? 188.981 175.760 198.809 1.00 40.89 562 GLN A CA 1
ATOM 1097 C C . GLN A 1 562 ? 188.774 177.023 197.983 1.00 43.60 562 GLN A C 1
ATOM 1098 O O . GLN A 1 562 ? 187.799 177.757 198.191 1.00 48.77 562 GLN A O 1
ATOM 1104 N N . TYR A 1 563 ? 189.676 177.288 197.037 1.00 41.43 563 TYR A N 1
ATOM 1105 C CA . TYR A 1 563 ? 189.555 178.480 196.206 1.00 39.11 563 TYR A CA 1
ATOM 1106 C C . TYR A 1 563 ? 188.309 178.421 195.334 1.00 40.97 563 TYR A C 1
ATOM 1107 O O . TYR A 1 563 ? 187.605 179.425 195.179 1.00 45.00 563 TYR A O 1
ATOM 1116 N N . LEU A 1 564 ? 188.019 177.255 194.753 1.00 42.06 564 LEU A N 1
ATOM 1117 C CA . LEU A 1 564 ? 186.829 177.121 193.924 1.00 44.06 564 LEU A CA 1
ATOM 1118 C C . LEU A 1 564 ? 185.548 177.195 194.740 1.00 48.38 564 LEU A C 1
ATOM 1119 O O . LEU A 1 564 ? 184.517 177.623 194.212 1.00 54.10 564 LEU A O 1
ATOM 1124 N N . ASP A 1 565 ? 185.585 176.788 196.009 1.00 49.07 565 ASP A N 1
ATOM 1125 C CA . ASP A 1 565 ? 184.423 176.951 196.872 1.00 48.53 565 ASP A CA 1
ATOM 1126 C C . ASP A 1 565 ? 184.244 178.396 197.314 1.00 45.16 565 ASP A C 1
ATOM 1127 O O . ASP A 1 565 ? 183.111 178.831 197.547 1.00 48.95 565 ASP A O 1
ATOM 1132 N N . MET A 1 566 ? 185.338 179.148 197.441 1.00 42.74 566 MET A N 1
ATOM 1133 C CA . MET A 1 566 ? 185.224 180.551 197.825 1.00 41.00 566 MET A CA 1
ATOM 1134 C C . MET A 1 566 ? 184.619 181.388 196.705 1.00 44.80 566 MET A C 1
ATOM 1135 O O . MET A 1 566 ? 183.722 182.202 196.949 1.00 49.37 566 MET A O 1
ATOM 1140 N N . ILE A 1 567 ? 185.092 181.203 195.469 1.00 49.04 567 ILE A N 1
ATOM 1141 C CA . ILE A 1 567 ? 184.579 181.989 194.349 1.00 46.45 567 ILE A CA 1
ATOM 1142 C C . ILE A 1 567 ? 183.198 181.545 193.903 1.00 43.35 567 ILE A C 1
ATOM 1143 O O . ILE A 1 567 ? 182.555 182.254 193.121 1.00 47.48 567 ILE A O 1
ATOM 1148 N N . ARG A 1 568 ? 182.722 180.395 194.372 1.00 43.43 568 ARG A N 1
ATOM 1149 C CA . ARG A 1 568 ? 181.355 179.978 194.100 1.00 45.88 568 ARG A CA 1
ATOM 1150 C C . ARG A 1 568 ? 180.339 180.739 194.937 1.00 50.83 568 ARG A C 1
ATOM 1151 O O . ARG A 1 568 ? 179.154 180.748 194.590 1.00 56.72 568 ARG A O 1
ATOM 1159 N N . GLN A 1 569 ? 180.777 181.372 196.020 1.00 51.56 569 GLN A N 1
ATOM 1160 C CA . GLN A 1 569 ? 179.928 182.175 196.889 1.00 46.13 569 GLN A CA 1
ATOM 1161 C C . GLN A 1 569 ? 180.159 183.665 196.727 1.00 45.98 569 GLN A C 1
ATOM 1162 O O . GLN A 1 569 ? 179.206 184.444 196.775 1.00 51.41 569 GLN A O 1
ATOM 1168 N N . LYS A 1 570 ? 181.412 184.074 196.535 1.00 45.19 570 LYS A N 1
ATOM 1169 C CA . LYS A 1 570 ? 181.739 185.489 196.411 1.00 45.81 570 LYS A CA 1
ATOM 1170 C C . LYS A 1 570 ? 181.260 186.051 195.078 1.00 50.75 570 LYS A C 1
ATOM 1171 O O . LYS A 1 570 ? 180.483 187.011 195.036 1.00 52.62 570 LYS A O 1
ATOM 1177 N N . THR A 1 571 ? 181.716 185.465 193.971 1.00 52.26 571 THR A N 1
ATOM 1178 C CA . THR A 1 571 ? 181.370 185.969 192.648 1.00 49.81 571 THR A CA 1
ATOM 1179 C C . THR A 1 571 ? 180.084 185.372 192.097 1.00 49.19 571 THR A C 1
ATOM 1180 O O . THR A 1 571 ? 179.448 185.994 191.239 1.00 54.61 571 THR A O 1
ATOM 1184 N N . GLY A 1 572 ? 179.685 184.195 192.563 1.00 45.16 572 GLY A N 1
ATOM 1185 C CA . GLY A 1 572 ? 178.461 183.577 192.100 1.00 45.87 572 GLY A CA 1
ATOM 1186 C C . GLY A 1 572 ? 177.298 183.807 193.040 1.00 53.10 572 GLY A C 1
ATOM 1187 O O . GLY A 1 572 ? 176.267 183.137 192.941 1.00 56.45 572 GLY A O 1
ATOM 1188 N N . GLY A 1 573 ? 177.456 184.755 193.959 1.00 53.27 573 GLY A N 1
ATOM 1189 C CA . GLY A 1 573 ? 176.416 185.056 194.919 1.00 50.18 573 GLY A CA 1
ATOM 1190 C C . GLY A 1 573 ? 175.321 185.934 194.355 1.00 52.37 573 GLY A C 1
ATOM 1191 O O . GLY A 1 573 ? 174.136 185.662 194.564 1.00 57.46 573 GLY A O 1
ATOM 1192 N N . LEU A 1 574 ? 175.703 186.994 193.640 1.00 49.00 574 LEU A N 1
ATOM 1193 C CA . LEU A 1 574 ? 174.710 187.888 193.053 1.00 48.13 574 LEU A CA 1
ATOM 1194 C C . LEU A 1 574 ? 173.879 187.179 191.993 1.00 52.25 574 LEU A C 1
ATOM 1195 O O . LEU A 1 574 ? 172.659 187.377 191.917 1.00 54.43 574 LEU A O 1
ATOM 1200 N N . PHE A 1 575 ? 174.521 186.359 191.159 1.00 50.24 575 PHE A N 1
ATOM 1201 C CA . PHE A 1 575 ? 173.792 185.636 190.124 1.00 44.00 575 PHE A CA 1
ATOM 1202 C C . PHE A 1 575 ? 172.752 184.708 190.735 1.00 43.69 575 PHE A C 1
ATOM 1203 O O . PHE A 1 575 ? 171.595 184.687 190.299 1.00 47.92 575 PHE A O 1
ATOM 1211 N N . ARG A 1 576 ? 173.138 183.955 191.767 1.00 46.36 576 ARG A N 1
ATOM 1212 C CA . ARG A 1 576 ? 172.202 183.073 192.452 1.00 43.25 576 ARG A CA 1
ATOM 1213 C C . ARG A 1 576 ? 171.100 183.846 193.161 1.00 44.97 576 ARG A C 1
ATOM 1214 O O . ARG A 1 576 ? 169.942 183.421 193.142 1.00 49.04 576 ARG A O 1
ATOM 1222 N N . LEU A 1 577 ? 171.441 184.970 193.788 1.00 46.22 577 LEU A N 1
ATOM 1223 C CA . LEU A 1 577 ? 170.448 185.789 194.472 1.00 42.48 577 LEU A CA 1
ATOM 1224 C C . LEU A 1 577 ? 169.381 186.273 193.496 1.00 43.58 577 LEU A C 1
ATOM 1225 O O . LEU A 1 577 ? 168.173 186.102 193.730 1.00 50.99 577 LEU A O 1
ATOM 1230 N N . LEU A 1 578 ? 169.818 186.863 192.381 1.00 41.42 578 LEU A N 1
ATOM 1231 C CA . LEU A 1 578 ? 168.881 187.338 191.370 1.00 40.75 578 LEU A CA 1
ATOM 1232 C C . LEU A 1 578 ? 168.066 186.191 190.797 1.00 42.57 578 LEU A C 1
ATOM 1233 O O . LEU A 1 578 ? 166.847 186.314 190.635 1.00 49.31 578 LEU A O 1
ATOM 1238 N N . THR A 1 579 ? 168.715 185.063 190.500 1.00 39.79 579 THR A N 1
ATOM 1239 C CA . THR A 1 579 ? 167.997 183.914 189.963 1.00 39.29 579 THR A CA 1
ATOM 1240 C C . THR A 1 579 ? 166.887 183.472 190.904 1.00 43.98 579 THR A C 1
ATOM 1241 O O . THR A 1 579 ? 165.734 183.320 190.492 1.00 52.71 579 THR A O 1
ATOM 1245 N N . ARG A 1 580 ? 167.213 183.280 192.183 1.00 43.05 580 ARG A N 1
ATOM 1246 C CA . ARG A 1 580 ? 166.225 182.753 193.115 1.00 39.00 580 ARG A CA 1
ATOM 1247 C C . ARG A 1 580 ? 165.113 183.751 193.406 1.00 42.51 580 ARG A C 1
ATOM 1248 O O . ARG A 1 580 ? 163.995 183.336 193.731 1.00 47.04 580 ARG A O 1
ATOM 1256 N N . MET A 1 581 ? 165.375 185.059 193.308 1.00 42.34 581 MET A N 1
ATOM 1257 C CA . MET A 1 581 ? 164.237 185.977 193.357 1.00 40.61 581 MET A CA 1
ATOM 1258 C C . MET A 1 581 ? 163.382 185.892 192.099 1.00 45.31 581 MET A C 1
ATOM 1259 O O . MET A 1 581 ? 162.152 185.963 192.181 1.00 51.31 581 MET A O 1
ATOM 1264 N N . MET A 1 582 ? 164.003 185.739 190.927 1.00 44.41 582 MET A N 1
ATOM 1265 C CA . MET A 1 582 ? 163.229 185.766 189.688 1.00 38.65 582 MET A CA 1
ATOM 1266 C C . MET A 1 582 ? 162.284 184.577 189.572 1.00 42.57 582 MET A C 1
ATOM 1267 O O . MET A 1 582 ? 161.197 184.709 189.000 1.00 44.80 582 MET A O 1
ATOM 1272 N N . VAL A 1 583 ? 162.672 183.407 190.092 1.00 44.81 583 VAL A N 1
ATOM 1273 C CA . VAL A 1 583 ? 161.801 182.238 190.032 1.00 45.88 583 VAL A CA 1
ATOM 1274 C C . VAL A 1 583 ? 160.715 182.270 191.097 1.00 52.39 583 VAL A C 1
ATOM 1275 O O . VAL A 1 583 ? 159.731 181.526 190.991 1.00 63.86 583 VAL A O 1
ATOM 1279 N N . GLN A 1 584 ? 160.847 183.121 192.113 1.00 52.75 584 GLN A N 1
ATOM 1280 C CA . GLN A 1 584 ? 159.804 183.291 193.116 1.00 52.16 584 GLN A CA 1
ATOM 1281 C C . GLN A 1 584 ? 158.700 184.231 192.652 1.00 52.30 584 GLN A C 1
ATOM 1282 O O . GLN A 1 584 ? 157.525 183.995 192.948 1.00 60.24 584 GLN A O 1
ATOM 1288 N N . ILE A 1 585 ? 159.050 185.285 191.911 1.00 45.07 585 ILE A N 1
ATOM 1289 C CA . ILE A 1 585 ? 158.046 186.168 191.321 1.00 44.26 585 ILE A CA 1
ATOM 1290 C C . ILE A 1 585 ? 157.541 185.659 189.982 1.00 53.51 585 ILE A C 1
ATOM 1291 O O . ILE A 1 585 ? 156.610 186.247 189.419 1.00 59.39 585 ILE A O 1
ATOM 1296 N N . ALA A 1 586 ? 158.183 184.628 189.440 1.00 58.40 586 ALA A N 1
ATOM 1297 C CA . ALA A 1 586 ? 157.867 184.146 188.078 1.00 59.77 586 ALA A CA 1
ATOM 1298 C C . ALA A 1 586 ? 156.395 183.798 187.965 1.00 70.14 586 ALA A C 1
ATOM 1299 O O . ALA A 1 586 ? 155.877 183.100 188.850 1.00 76.91 586 ALA A O 1
ATOM 1301 N N . PRO A 1 587 ? 155.716 184.224 186.888 1.00 69.25 587 PRO A N 1
ATOM 1302 C CA . PRO A 1 587 ? 154.331 183.903 186.703 1.00 74.02 587 PRO A CA 1
ATOM 1303 C C . PRO A 1 587 ? 154.222 182.447 186.267 1.00 80.12 587 PRO A C 1
ATOM 1304 O O . PRO A 1 587 ? 155.218 181.842 185.958 1.00 79.44 587 PRO A O 1
ATOM 1308 N N . VAL A 1 588 ? 152.997 181.937 186.229 1.00 86.38 588 VAL A N 1
ATOM 1309 C CA . VAL A 1 588 ? 152.776 180.512 185.847 1.00 92.22 588 VAL A CA 1
ATOM 1310 C C . VAL A 1 588 ? 153.843 179.681 186.559 1.00 91.01 588 VAL A C 1
ATOM 1311 O O . VAL A 1 588 ? 154.503 178.880 185.878 1.00 86.96 588 VAL A O 1
ATOM 1315 N N . GLN A 1 589 ? 153.996 179.886 187.866 1.00 95.41 589 GLN A N 1
ATOM 1316 C CA . GLN A 1 589 ? 155.013 179.156 188.658 1.00 99.96 589 GLN A CA 1
ATOM 1317 C C . GLN A 1 589 ? 155.699 178.093 187.802 1.00 96.92 589 GLN A C 1
ATOM 1318 O O . GLN A 1 589 ? 155.259 176.929 187.826 1.00 93.15 589 GLN A O 1
ATOM 1324 N N . GLN A 1 590 ? 156.748 178.481 187.087 1.00 94.39 590 GLN A N 1
ATOM 1325 C CA . GLN A 1 590 ? 157.528 177.473 186.339 1.00 92.42 590 GLN A CA 1
ATOM 1326 C C . GLN A 1 590 ? 157.987 176.426 187.353 1.00 92.94 590 GLN A C 1
ATOM 1327 O O . GLN A 1 590 ? 158.814 176.763 188.220 1.00 91.30 590 GLN A O 1
ATOM 1333 N N . LYS A 1 591 ? 157.444 175.214 187.246 1.00 91.70 591 LYS A N 1
ATOM 1334 C CA . LYS A 1 591 ? 157.811 174.121 188.174 1.00 91.54 591 LYS A CA 1
ATOM 1335 C C . LYS A 1 591 ? 159.291 173.804 187.985 1.00 91.99 591 LYS A C 1
ATOM 1336 O O . LYS A 1 591 ? 159.767 173.886 186.838 1.00 91.99 591 LYS A O 1
ATOM 1342 N N . GLY A 1 592 ? 159.981 173.445 189.069 1.00 88.73 592 GLY A N 1
ATOM 1343 C CA . GLY A 1 592 ? 161.432 173.194 188.987 1.00 89.29 592 GLY A CA 1
ATOM 1344 C C . GLY A 1 592 ? 162.170 174.435 188.520 1.00 89.02 592 GLY A C 1
ATOM 1345 O O . GLY A 1 592 ? 161.959 175.505 189.129 1.00 80.70 592 GLY A O 1
ATOM 1346 N N . LEU A 1 593 ? 162.983 174.303 187.473 1.00 85.39 593 LEU A N 1
ATOM 1347 C CA . LEU A 1 593 ? 163.758 175.447 186.942 1.00 73.79 593 LEU A CA 1
ATOM 1348 C C . LEU A 1 593 ? 164.386 176.184 188.121 1.00 72.94 593 LEU A C 1
ATOM 1349 O O . LEU A 1 593 ? 164.701 177.371 187.962 1.00 76.39 593 LEU A O 1
ATOM 1354 N N . GLU A 1 594 ? 164.524 175.527 189.265 1.00 69.95 594 GLU A N 1
ATOM 1355 C CA . GLU A 1 594 ? 165.250 176.087 190.401 1.00 73.61 594 GLU A CA 1
ATOM 1356 C C . GLU A 1 594 ? 166.689 175.586 190.474 1.00 70.31 594 GLU A C 1
ATOM 1357 O O . GLU A 1 594 ? 167.627 176.387 190.502 1.00 69.72 594 GLU A O 1
ATOM 1363 N N . THR A 1 595 ? 166.878 174.266 190.515 1.00 68.03 595 THR A N 1
ATOM 1364 C CA . THR A 1 595 ? 168.224 173.715 190.636 1.00 66.38 595 THR A CA 1
ATOM 1365 C C . THR A 1 595 ? 169.050 173.947 189.379 1.00 65.54 595 THR A C 1
ATOM 1366 O O . THR A 1 595 ? 170.244 174.260 189.473 1.00 66.29 595 THR A O 1
ATOM 1370 N N . GLN A 1 596 ? 168.439 173.803 188.201 1.00 60.67 596 GLN A N 1
ATOM 1371 C CA . GLN A 1 596 ? 169.169 174.003 186.954 1.00 55.53 596 GLN A CA 1
ATOM 1372 C C . GLN A 1 596 ? 169.687 175.431 186.847 1.00 57.93 596 GLN A C 1
ATOM 1373 O O . GLN A 1 596 ? 170.862 175.659 186.533 1.00 63.54 596 GLN A O 1
ATOM 1379 N N . LEU A 1 597 ? 168.823 176.407 187.124 1.00 50.21 597 LEU A N 1
ATOM 1380 C CA . LEU A 1 597 ? 169.224 177.802 187.012 1.00 45.85 597 LEU A CA 1
ATOM 1381 C C . LEU A 1 597 ? 170.238 178.185 188.083 1.00 49.98 597 LEU A C 1
ATOM 1382 O O . LEU A 1 597 ? 171.150 178.976 187.816 1.00 56.20 597 LEU A O 1
ATOM 1387 N N . ALA A 1 598 ? 170.111 177.628 189.289 1.00 52.15 598 ALA A N 1
ATOM 1388 C CA . ALA A 1 598 ? 171.102 177.891 190.328 1.00 56.98 598 ALA A CA 1
ATOM 1389 C C . ALA A 1 598 ? 172.468 177.334 189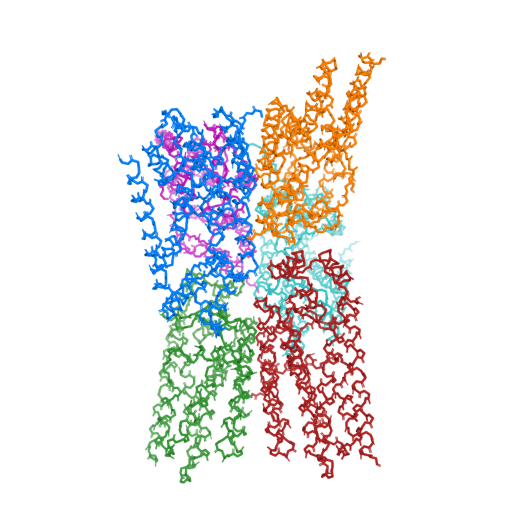.946 1.00 61.66 598 ALA A C 1
ATOM 1390 O O . ALA A 1 598 ? 173.492 178.003 190.135 1.00 64.33 598 ALA A O 1
ATOM 1392 N N . SER A 1 599 ? 172.506 176.112 189.407 1.00 58.90 599 SER A N 1
ATOM 1393 C CA . SER A 1 599 ? 173.772 175.547 188.950 1.00 54.82 599 SER A CA 1
ATOM 1394 C C . SER A 1 599 ? 174.361 176.373 187.814 1.00 53.47 599 SER A C 1
ATOM 1395 O O . SER A 1 599 ? 175.582 176.572 187.745 1.00 57.38 599 SER A O 1
ATOM 1398 N N . LEU A 1 600 ? 173.506 176.858 186.910 1.00 47.54 600 LEU A N 1
ATOM 1399 C CA . LEU A 1 600 ? 173.964 177.755 185.856 1.00 47.35 600 LEU A CA 1
ATOM 1400 C C . LEU A 1 600 ? 174.592 179.014 186.439 1.00 50.06 600 LEU A C 1
ATOM 1401 O O . LEU A 1 600 ? 175.647 179.459 185.971 1.00 56.31 600 LEU A O 1
ATOM 1406 N N . SER A 1 601 ? 173.968 179.591 187.466 1.00 49.54 601 SER A N 1
ATOM 1407 C CA . SER A 1 601 ? 174.525 180.781 188.100 1.00 51.88 601 SER A CA 1
ATOM 1408 C C . SER A 1 601 ? 175.880 180.494 188.736 1.00 56.46 601 SER A C 1
ATOM 1409 O O . SER A 1 601 ? 176.817 181.291 188.597 1.00 61.67 601 SER A O 1
ATOM 1412 N N . ASP A 1 602 ? 176.008 179.363 189.435 1.00 56.64 602 ASP A N 1
ATOM 1413 C CA . ASP A 1 602 ? 177.285 179.036 190.068 1.00 58.77 602 ASP A CA 1
ATOM 1414 C C . ASP A 1 602 ? 178.388 178.817 189.037 1.00 58.43 602 ASP A C 1
ATOM 1415 O O . ASP A 1 602 ? 179.518 179.295 189.217 1.00 63.18 602 ASP A O 1
ATOM 1420 N N . VAL A 1 603 ? 178.090 178.098 187.952 1.00 51.29 603 VAL A N 1
ATOM 1421 C CA . VAL A 1 603 ? 179.126 177.846 186.954 1.00 44.89 603 VAL A CA 1
ATOM 1422 C C . VAL A 1 603 ? 179.502 179.139 186.236 1.00 47.57 603 VAL A C 1
ATOM 1423 O O . VAL A 1 603 ? 180.675 179.360 185.911 1.00 51.67 603 VAL A O 1
ATOM 1427 N N . LEU A 1 604 ? 178.529 180.026 186.001 1.00 46.23 604 LEU A N 1
ATOM 1428 C CA . LEU A 1 604 ? 178.849 181.326 185.418 1.00 48.06 604 LEU A CA 1
ATOM 1429 C C . LEU A 1 604 ? 179.736 182.145 186.349 1.00 51.24 604 LEU A C 1
ATOM 1430 O O . LEU A 1 604 ? 180.676 182.814 185.898 1.00 57.90 604 LEU A O 1
ATOM 1435 N N . GLY A 1 605 ? 179.446 182.114 187.650 1.00 49.37 605 GLY A N 1
ATOM 1436 C CA . GLY A 1 605 ? 180.265 182.850 188.598 1.00 48.28 605 GLY A CA 1
ATOM 1437 C C . GLY A 1 605 ? 181.686 182.327 188.676 1.00 52.90 605 GLY A C 1
ATOM 1438 O O . GLY A 1 605 ? 182.635 183.103 188.815 1.00 57.33 605 GLY A O 1
ATOM 1439 N N . GLU A 1 606 ? 181.853 181.005 188.602 1.00 54.09 606 GLU A N 1
ATOM 1440 C CA . GLU A 1 606 ? 183.199 180.440 188.537 1.00 50.62 606 GLU A CA 1
ATOM 1441 C C . GLU A 1 606 ? 183.911 180.849 187.251 1.00 49.10 606 GLU A C 1
ATOM 1442 O O . GLU A 1 606 ? 185.096 181.219 187.275 1.00 52.70 606 GLU A O 1
ATOM 1448 N N . PHE A 1 607 ? 183.201 180.791 186.120 1.00 47.08 607 PHE A N 1
ATOM 1449 C CA . PHE A 1 607 ? 183.810 181.111 184.835 1.00 45.62 607 PHE A CA 1
ATOM 1450 C C . PHE A 1 607 ? 184.283 182.554 184.788 1.00 47.04 607 PHE A C 1
ATOM 1451 O O . PHE A 1 607 ? 185.377 182.838 184.289 1.00 56.24 607 PHE A O 1
ATOM 1459 N N . PHE A 1 608 ? 183.472 183.482 185.296 1.00 43.11 608 PHE A N 1
ATOM 1460 C CA . PHE A 1 608 ? 183.865 184.885 185.274 1.00 44.72 608 PHE A CA 1
ATOM 1461 C C . PHE A 1 608 ? 185.124 185.146 186.086 1.00 47.82 608 PHE A C 1
ATOM 1462 O O . PHE A 1 608 ? 186.008 185.876 185.620 1.00 56.47 608 PHE A O 1
ATOM 1470 N N . GLN A 1 609 ? 185.238 184.559 187.275 1.00 47.78 609 GLN A N 1
ATOM 1471 C CA . GLN A 1 609 ? 186.432 184.743 188.087 1.00 49.78 609 GLN A CA 1
ATOM 1472 C C . GLN A 1 609 ? 187.669 184.117 187.455 1.00 51.49 609 GLN A C 1
ATOM 1473 O O . GLN A 1 609 ? 188.744 184.727 187.481 1.00 55.06 609 GLN A O 1
ATOM 1479 N N . VAL A 1 610 ? 187.550 182.918 186.877 1.00 50.46 610 VAL A N 1
ATOM 1480 C CA . VAL A 1 610 ? 188.711 182.321 186.216 1.00 46.73 610 VAL A CA 1
ATOM 1481 C C . VAL A 1 610 ? 189.125 183.155 185.009 1.00 49.40 610 VAL A C 1
ATOM 1482 O O . VAL A 1 610 ? 190.322 183.339 184.740 1.00 55.45 610 VAL A O 1
ATOM 1486 N N . ARG A 1 611 ? 188.148 183.681 184.269 1.00 47.34 611 ARG A N 1
ATOM 1487 C CA . ARG A 1 611 ? 188.453 184.532 183.125 1.00 46.04 611 ARG A CA 1
ATOM 1488 C C . ARG A 1 611 ? 189.183 185.796 183.559 1.00 54.18 611 ARG A C 1
ATOM 1489 O O . ARG A 1 611 ? 190.166 186.207 182.931 1.00 63.91 611 ARG A O 1
ATOM 1497 N N . ASP A 1 612 ? 188.710 186.430 184.634 1.00 54.09 612 ASP A N 1
ATOM 1498 C CA . ASP A 1 612 ? 189.380 187.624 185.140 1.00 56.18 612 ASP A CA 1
ATOM 1499 C C . ASP A 1 612 ? 190.793 187.305 185.609 1.00 57.97 612 ASP A C 1
ATOM 1500 O O . ASP A 1 612 ? 191.724 188.086 185.372 1.00 64.62 612 ASP A O 1
ATOM 1505 N N . ASP A 1 613 ? 190.970 186.162 186.275 1.00 56.47 613 ASP A N 1
ATOM 1506 C CA . ASP A 1 613 ? 192.298 185.765 186.727 1.00 55.99 613 ASP A CA 1
ATOM 1507 C C . ASP A 1 613 ? 193.249 185.582 185.553 1.00 54.57 613 ASP A C 1
ATOM 1508 O O . ASP A 1 613 ? 194.402 186.022 185.608 1.00 61.89 613 ASP A O 1
ATOM 1513 N N . TYR A 1 614 ? 192.788 184.929 184.485 1.00 52.83 614 TYR A N 1
ATOM 1514 C CA . TYR A 1 614 ? 193.641 184.765 183.312 1.00 55.07 614 TYR A CA 1
ATOM 1515 C C . TYR A 1 614 ? 193.958 186.104 182.656 1.00 59.24 614 TYR A C 1
ATOM 1516 O O . TYR A 1 614 ? 195.109 186.360 182.275 1.00 65.16 614 TYR A O 1
ATOM 1525 N N . LYS A 1 615 ? 192.951 186.969 182.511 1.00 59.30 615 LYS A N 1
ATOM 1526 C CA . LYS A 1 615 ? 193.164 188.236 181.823 1.00 59.19 615 LYS A CA 1
ATOM 1527 C C . LYS A 1 615 ? 194.141 189.123 182.581 1.00 62.05 615 LYS A C 1
ATOM 1528 O O . LYS A 1 615 ? 194.985 189.787 181.969 1.00 69.02 615 LYS A O 1
ATOM 1534 N N . ASN A 1 616 ? 194.039 189.156 183.912 1.00 63.82 616 ASN A N 1
ATOM 1535 C CA . ASN A 1 616 ? 194.936 190.003 184.693 1.00 66.25 616 ASN A CA 1
ATOM 1536 C C . ASN A 1 616 ? 196.384 189.557 184.546 1.00 67.05 616 ASN A C 1
ATOM 1537 O O . ASN A 1 616 ? 197.300 190.388 184.537 1.00 75.37 616 ASN A O 1
ATOM 1542 N N . LEU A 1 617 ? 196.612 188.250 184.423 1.00 65.18 617 LEU A N 1
ATOM 1543 C CA . LEU A 1 617 ? 197.973 187.739 184.308 1.00 63.70 617 LEU A CA 1
ATOM 1544 C C . LEU A 1 617 ? 198.524 187.943 182.903 1.00 65.39 617 LEU A C 1
ATOM 1545 O O . LEU A 1 617 ? 199.539 188.622 182.712 1.00 72.04 617 LEU A O 1
ATOM 1550 N N . THR A 1 618 ? 197.867 187.356 181.900 1.00 63.64 618 THR A N 1
ATOM 1551 C CA . THR A 1 618 ? 198.445 187.340 180.558 1.00 70.72 618 THR A CA 1
ATOM 1552 C C . THR A 1 618 ? 198.371 188.707 179.888 1.00 72.98 618 THR A C 1
ATOM 1553 O O . THR A 1 618 ? 199.291 189.097 179.160 1.00 76.15 618 THR A O 1
ATOM 1557 N N . GLU A 1 619 ? 197.288 189.442 180.104 1.00 72.86 619 GLU A N 1
ATOM 1558 C CA . GLU A 1 619 ? 197.149 190.766 179.506 1.00 74.54 619 GLU A CA 1
ATOM 1559 C C . GLU A 1 619 ? 197.545 191.863 180.487 1.00 73.62 619 GLU A C 1
ATOM 1560 O O . GLU A 1 619 ? 198.375 192.716 180.173 1.00 77.24 619 GLU A O 1
ATOM 1566 N N . LEU A 1 631 ? 199.797 189.377 193.087 1.00 95.27 631 LEU A N 1
ATOM 1567 C CA . LEU A 1 631 ? 199.592 190.637 192.384 1.00 96.70 631 LEU A CA 1
ATOM 1568 C C . LEU A 1 631 ? 200.112 191.808 193.208 1.00 100.00 631 LEU A C 1
ATOM 1569 O O . LEU A 1 631 ? 200.863 191.618 194.164 1.00 99.23 631 LEU A O 1
ATOM 1574 N N . ASP A 1 632 ? 199.709 193.022 192.828 1.00 102.07 632 ASP A N 1
ATOM 1575 C CA . ASP A 1 632 ? 200.139 194.210 193.555 1.00 100.09 632 ASP A CA 1
ATOM 1576 C C . ASP A 1 632 ? 199.543 194.279 194.955 1.00 103.87 632 ASP A C 1
ATOM 1577 O O . ASP A 1 632 ? 200.167 194.854 195.852 1.00 103.23 632 ASP A O 1
ATOM 1582 N N . GLU A 1 633 ? 198.356 193.713 195.162 1.00 104.59 633 GLU A N 1
ATOM 1583 C CA . GLU A 1 633 ? 197.775 193.591 196.492 1.00 104.96 633 GLU A CA 1
ATOM 1584 C C . GLU A 1 633 ? 197.912 192.179 197.045 1.00 105.54 633 GLU A C 1
ATOM 1585 O O . GLU A 1 633 ? 197.305 191.862 198.073 1.00 105.90 633 GLU A O 1
ATOM 1591 N N . CYS A 1 634 ? 198.695 191.329 196.379 1.00 103.16 634 CYS A N 1
ATOM 1592 C CA . CYS A 1 634 ? 198.936 189.949 196.793 1.00 100.18 634 CYS A CA 1
ATOM 1593 C C . CYS A 1 634 ? 197.628 189.161 196.887 1.00 98.41 634 CYS A C 1
ATOM 1594 O O . CYS A 1 634 ? 197.286 188.581 197.920 1.00 91.62 634 CYS A O 1
ATOM 1597 N N . LYS A 1 635 ? 196.897 189.151 195.778 1.00 94.10 635 LYS A N 1
ATOM 1598 C CA . LYS A 1 635 ? 195.719 188.313 195.630 1.00 85.66 635 LYS A CA 1
ATOM 1599 C C . LYS A 1 635 ? 196.090 187.002 194.952 1.00 79.12 635 LYS A C 1
ATOM 1600 O O . LYS A 1 635 ? 196.890 186.967 194.015 1.00 75.37 635 LYS A O 1
ATOM 1606 N N . PHE A 1 636 ? 195.501 185.920 195.444 1.00 71.94 636 PHE A N 1
ATOM 1607 C CA . PHE A 1 636 ? 195.725 184.602 194.879 1.00 60.53 636 PHE A CA 1
ATOM 1608 C C . PHE A 1 636 ? 194.845 184.392 193.654 1.00 62.76 636 PHE A C 1
ATOM 1609 O O . PHE A 1 636 ? 193.861 185.101 193.432 1.00 64.29 636 PHE A O 1
ATOM 1617 N N . SER A 1 637 ? 195.217 183.398 192.854 1.00 57.24 637 SER A N 1
ATOM 1618 C CA . SER A 1 637 ? 194.492 183.081 191.636 1.00 49.52 637 SER A CA 1
ATOM 1619 C C . SER A 1 637 ? 194.729 181.620 191.293 1.00 49.58 637 SER A C 1
ATOM 1620 O O . SER A 1 637 ? 195.593 180.958 191.873 1.00 55.39 637 SER A O 1
ATOM 1623 N N . TYR A 1 638 ? 193.941 181.124 190.343 1.00 47.18 638 TYR A N 1
ATOM 1624 C CA . TYR A 1 638 ? 194.086 179.739 189.902 1.00 47.17 638 TYR A CA 1
ATOM 1625 C C . TYR A 1 638 ? 195.492 179.425 189.398 1.00 50.98 638 TYR A C 1
ATOM 1626 O O . TYR A 1 638 ? 196.074 178.419 189.848 1.00 52.60 638 TYR A O 1
ATOM 1635 N N . PRO A 1 639 ? 196.099 180.215 188.497 1.00 46.82 639 PRO A N 1
ATOM 1636 C CA . PRO A 1 639 ? 197.472 179.892 188.077 1.00 45.52 639 PRO A CA 1
ATOM 1637 C C . PRO A 1 639 ? 198.471 179.912 189.217 1.00 48.47 639 PRO A C 1
ATOM 1638 O O . PRO A 1 639 ? 199.352 179.046 189.279 1.00 55.31 639 PRO A O 1
ATOM 1642 N N . LEU A 1 640 ? 198.354 180.875 190.129 1.00 45.75 640 LEU A N 1
ATOM 1643 C CA . LEU A 1 640 ? 199.286 180.958 191.245 1.00 45.14 640 LEU A CA 1
ATOM 1644 C C . LEU A 1 640 ? 199.128 179.787 192.204 1.00 48.61 640 LEU A C 1
ATOM 1645 O O . LEU A 1 640 ? 200.131 179.257 192.698 1.00 55.97 640 LEU A O 1
ATOM 1650 N N . ILE A 1 641 ? 197.891 179.367 192.473 1.00 46.47 641 ILE A N 1
ATOM 1651 C CA . ILE A 1 641 ? 197.673 178.201 193.320 1.00 46.07 641 ILE A CA 1
ATOM 1652 C C . ILE A 1 641 ? 198.257 176.956 192.669 1.00 49.38 641 ILE A C 1
ATOM 1653 O O . ILE A 1 641 ? 198.909 176.141 193.334 1.00 55.60 641 ILE A O 1
ATOM 1658 N N . HIS A 1 642 ? 198.044 176.790 191.361 1.00 49.38 642 HIS A N 1
ATOM 1659 C CA . HIS A 1 642 ? 198.623 175.640 190.674 1.00 48.61 642 HIS A CA 1
ATOM 1660 C C . HIS A 1 642 ? 200.144 175.664 190.738 1.00 52.21 642 HIS A C 1
ATOM 1661 O O . HIS A 1 642 ? 200.779 174.628 190.968 1.00 55.57 642 HIS A O 1
ATOM 1668 N N . ALA A 1 643 ? 200.747 176.836 190.529 1.00 51.12 643 ALA A N 1
ATOM 1669 C CA . ALA A 1 643 ? 202.201 176.937 190.571 1.00 48.03 643 ALA A CA 1
ATOM 1670 C C . ALA A 1 643 ? 202.739 176.611 191.957 1.00 49.74 643 ALA A C 1
ATOM 1671 O O . ALA A 1 643 ? 203.739 175.896 192.089 1.00 55.48 643 ALA A O 1
ATOM 1673 N N . LEU A 1 644 ? 202.090 177.120 193.004 1.00 49.05 644 LEU A N 1
ATOM 1674 C CA . LEU A 1 644 ? 202.558 176.858 194.359 1.00 49.62 644 LEU A CA 1
ATOM 1675 C C . LEU A 1 644 ? 202.328 175.415 194.786 1.00 54.07 644 LEU A C 1
ATOM 1676 O O . LEU A 1 644 ? 203.087 174.902 195.614 1.00 57.32 644 LEU A O 1
ATOM 1681 N N . THR A 1 645 ? 201.306 174.751 194.248 1.00 53.95 645 THR A N 1
ATOM 1682 C CA . THR A 1 645 ? 201.033 173.370 194.628 1.00 54.22 645 THR A CA 1
ATOM 1683 C C . THR A 1 645 ? 201.894 172.372 193.865 1.00 55.67 645 THR A C 1
ATOM 1684 O O . THR A 1 645 ? 202.401 171.416 194.460 1.00 57.32 645 THR A O 1
ATOM 1688 N N . SER A 1 646 ? 202.066 172.573 192.556 1.00 56.14 646 SER A N 1
ATOM 1689 C CA . SER A 1 646 ? 202.841 171.629 191.757 1.00 53.71 646 SER A CA 1
ATOM 1690 C C . SER A 1 646 ? 204.307 171.621 192.172 1.00 56.89 646 SER A C 1
ATOM 1691 O O . SER A 1 646 ? 204.953 170.567 192.174 1.00 61.08 646 SER A O 1
ATOM 1694 N N . GLN A 1 647 ? 204.846 172.801 192.500 1.00 56.32 647 GLN A N 1
ATOM 1695 C CA . GLN A 1 647 ? 206.286 172.897 192.868 1.00 54.94 647 GLN A CA 1
ATOM 1696 C C . GLN A 1 647 ? 206.423 173.328 194.333 1.00 59.10 647 GLN A C 1
ATOM 1697 O O . GLN A 1 647 ? 206.496 174.547 194.588 1.00 63.07 647 GLN A O 1
ATOM 1703 N N . PRO A 1 648 ? 206.460 172.386 195.302 1.00 58.28 648 PRO A N 1
ATOM 1704 C CA . PRO A 1 648 ? 206.561 172.742 196.722 1.00 59.36 648 PRO A CA 1
ATOM 1705 C C . PRO A 1 648 ? 207.930 173.247 197.146 1.00 63.94 648 PRO A C 1
ATOM 1706 O O . PRO A 1 648 ? 208.097 173.611 198.316 1.00 68.95 648 PRO A O 1
ATOM 1710 N N . LYS A 1 649 ? 208.910 173.284 196.243 1.00 66.26 649 LYS A N 1
ATOM 1711 C CA . LYS A 1 649 ? 210.259 173.724 196.579 1.00 66.94 649 LYS A CA 1
ATOM 1712 C C . LYS A 1 649 ? 210.711 174.919 195.751 1.00 66.60 649 LYS A C 1
ATOM 1713 O O . LYS A 1 649 ? 211.918 175.166 195.647 1.00 66.97 649 LYS A O 1
ATOM 1719 N N . ASN A 1 650 ? 209.782 175.665 195.159 1.00 62.69 650 ASN A N 1
ATOM 1720 C CA . ASN A 1 650 ? 210.112 176.866 194.396 1.00 57.16 650 ASN A CA 1
ATOM 1721 C C . ASN A 1 650 ? 210.211 178.033 195.369 1.00 58.12 650 ASN A C 1
ATOM 1722 O O . ASN A 1 650 ? 209.238 178.740 195.630 1.00 59.47 650 ASN A O 1
ATOM 1727 N N . VAL A 1 651 ? 211.412 178.235 195.917 1.00 58.04 651 VAL A N 1
ATOM 1728 C CA . VAL A 1 651 ? 211.616 179.301 196.888 1.00 55.06 651 VAL A CA 1
ATOM 1729 C C . VAL A 1 651 ? 211.577 180.675 196.238 1.00 52.33 651 VAL A C 1
ATOM 1730 O O . VAL A 1 651 ? 211.266 181.665 196.909 1.00 58.85 651 VAL A O 1
ATOM 1734 N N . GLN A 1 652 ? 211.875 180.761 194.942 1.00 49.70 652 GLN A N 1
ATOM 1735 C CA . GLN A 1 652 ? 211.895 182.052 194.265 1.00 50.56 652 GLN A CA 1
ATOM 1736 C C . GLN A 1 652 ? 210.502 182.664 194.184 1.00 53.26 652 GLN A C 1
ATOM 1737 O O . GLN A 1 652 ? 210.319 183.853 194.475 1.00 56.43 652 GLN A O 1
ATOM 1743 N N . LEU A 1 653 ? 209.508 181.866 193.786 1.00 50.35 653 LEU A N 1
ATOM 1744 C CA . LEU A 1 653 ? 208.146 182.375 193.668 1.00 49.33 653 LEU A CA 1
ATOM 1745 C C . LEU A 1 653 ? 207.605 182.827 195.017 1.00 50.31 653 LEU A C 1
ATOM 1746 O O . LEU A 1 653 ? 207.007 183.904 195.125 1.00 55.87 653 LEU A O 1
ATOM 1751 N N . ARG A 1 654 ? 207.813 182.021 196.059 1.00 45.96 654 ARG A N 1
ATOM 1752 C CA . ARG A 1 654 ? 207.355 182.400 197.389 1.00 46.95 654 ARG A CA 1
ATOM 1753 C C . ARG A 1 654 ? 208.081 183.634 197.901 1.00 49.49 654 ARG A C 1
ATOM 1754 O O . ARG A 1 654 ? 207.469 184.483 198.559 1.00 56.48 654 ARG A O 1
ATOM 1762 N N . GLY A 1 655 ? 209.376 183.756 197.613 1.00 47.79 655 GLY A N 1
ATOM 1763 C CA . GLY A 1 655 ? 210.094 184.954 198.005 1.00 49.71 655 GLY A CA 1
ATOM 1764 C C . GLY A 1 655 ? 209.566 186.201 197.323 1.00 51.66 655 GLY A C 1
ATOM 1765 O O . GLY A 1 655 ? 209.446 187.256 197.950 1.00 57.82 655 GLY A O 1
ATOM 1766 N N . ILE A 1 656 ? 209.244 186.101 196.033 1.00 48.40 656 ILE A N 1
ATOM 1767 C CA . ILE A 1 656 ? 208.687 187.255 195.331 1.00 48.92 656 ILE A CA 1
ATOM 1768 C C . ILE A 1 656 ? 207.306 187.599 195.876 1.00 51.78 656 ILE A C 1
ATOM 1769 O O . ILE A 1 656 ? 206.958 188.777 196.031 1.00 59.44 656 ILE A O 1
ATOM 1774 N N . LEU A 1 657 ? 206.499 186.582 196.184 1.00 50.10 657 LEU A N 1
ATOM 1775 C CA . LEU A 1 657 ? 205.187 186.843 196.767 1.00 48.91 657 LEU A CA 1
ATOM 1776 C C . LEU A 1 657 ? 205.302 187.501 198.135 1.00 55.10 657 LEU A C 1
ATOM 1777 O O . LEU A 1 657 ? 204.486 188.363 198.479 1.00 62.16 657 LEU A O 1
ATOM 1782 N N . GLN A 1 658 ? 206.302 187.111 198.926 1.00 56.51 658 GLN A N 1
ATOM 1783 C CA . GLN A 1 658 ? 206.546 187.763 200.209 1.00 58.42 658 GLN A CA 1
ATOM 1784 C C . GLN A 1 658 ? 207.027 189.198 200.029 1.00 58.24 658 GLN A C 1
ATOM 1785 O O . GLN A 1 658 ? 206.635 190.087 200.794 1.00 64.04 658 GLN A O 1
ATOM 1791 N N . GLN A 1 659 ? 207.887 189.438 199.037 1.00 57.02 659 GLN A N 1
ATOM 1792 C CA . GLN A 1 659 ? 208.333 190.798 198.757 1.00 59.71 659 GLN A CA 1
ATOM 1793 C C . GLN A 1 659 ? 207.160 191.681 198.361 1.00 69.44 659 GLN A C 1
ATOM 1794 O O . GLN A 1 659 ? 207.109 192.862 198.723 1.00 75.62 659 GLN A O 1
ATOM 1800 N N . SER A 1 660 ? 206.203 191.121 197.619 1.00 69.52 660 SER A N 1
ATOM 1801 C CA . SER A 1 660 ? 204.993 191.865 197.290 1.00 68.70 660 SER A CA 1
ATOM 1802 C C . SER A 1 660 ? 204.220 192.241 198.548 1.00 71.48 660 SER A C 1
ATOM 1803 O O . SER A 1 660 ? 203.722 193.366 198.667 1.00 75.01 660 SER A O 1
ATOM 1806 N N . ARG A 1 661 ? 204.106 191.309 199.496 1.00 71.17 661 ARG A N 1
ATOM 1807 C CA . ARG A 1 661 ? 203.400 191.596 200.741 1.00 68.68 661 ARG A CA 1
ATOM 1808 C C . ARG A 1 661 ? 204.109 192.677 201.546 1.00 69.94 661 ARG A C 1
ATOM 1809 O O . ARG A 1 661 ? 203.462 193.569 202.106 1.00 75.95 661 ARG A O 1
ATOM 1817 N N . SER A 1 662 ? 205.439 192.612 201.620 1.00 72.05 662 SER A N 1
ATOM 1818 C CA . SER A 1 662 ? 206.179 193.529 202.482 1.00 74.06 662 SER A CA 1
ATOM 1819 C C . SER A 1 662 ? 206.158 194.949 201.929 1.00 75.01 662 SER A C 1
ATOM 1820 O O . SER A 1 662 ? 205.646 195.872 202.572 1.00 79.25 662 SER A O 1
ATOM 1823 N N . ALA A 1 663 ? 206.711 195.146 200.736 1.00 75.52 663 ALA A N 1
ATOM 1824 C CA . ALA A 1 663 ? 206.828 196.485 200.160 1.00 79.96 663 ALA A CA 1
ATOM 1825 C C . ALA A 1 663 ? 205.627 196.839 199.288 1.00 82.23 663 ALA A C 1
ATOM 1826 O O . ALA A 1 663 ? 205.774 197.272 198.146 1.00 86.84 663 ALA A O 1
ATOM 1828 N N . GLY A 1 664 ? 204.429 196.664 199.846 1.00 79.87 664 GLY A N 1
ATOM 1829 C CA . GLY A 1 664 ? 203.178 197.099 199.248 1.00 81.17 664 GLY A CA 1
ATOM 1830 C C . GLY A 1 664 ? 203.031 196.953 197.747 1.00 87.40 664 GLY A C 1
ATOM 1831 O O . GLY A 1 664 ? 202.592 197.891 197.074 1.00 89.02 664 GLY A O 1
ATOM 1832 N N . GLY A 1 665 ? 203.386 195.799 197.207 1.00 89.09 665 GLY A N 1
ATOM 1833 C CA . GLY A 1 665 ? 203.236 195.563 195.788 1.00 90.78 665 GLY A CA 1
ATOM 1834 C C . GLY A 1 665 ? 204.566 195.281 195.107 1.00 87.82 665 GLY A C 1
ATOM 1835 O O . GLY A 1 665 ? 205.648 195.468 195.672 1.00 87.20 665 GLY A O 1
ATOM 1836 N N . LEU A 1 666 ? 204.467 194.821 193.864 1.00 83.56 666 LEU A N 1
ATOM 1837 C CA . LEU A 1 666 ? 205.623 194.439 193.071 1.00 78.50 666 LEU A CA 1
ATOM 1838 C C . LEU A 1 666 ? 206.008 195.571 192.121 1.00 82.05 666 LEU A C 1
ATOM 1839 O O . LEU A 1 666 ? 205.447 196.669 192.158 1.00 86.65 666 LEU A O 1
ATOM 1844 N N . ASP A 1 667 ? 206.969 195.252 191.252 1.00 81.14 667 ASP A N 1
ATOM 1845 C CA . ASP A 1 667 ? 207.362 196.209 190.190 1.00 74.74 667 ASP A CA 1
ATOM 1846 C C . ASP A 1 667 ? 207.328 195.425 188.878 1.00 74.21 667 ASP A C 1
ATOM 1847 O O . ASP A 1 667 ? 207.164 194.189 188.934 1.00 78.70 667 ASP A O 1
ATOM 1852 N N . VAL A 1 668 ? 207.496 196.104 187.749 1.00 71.12 668 VAL A N 1
ATOM 1853 C CA . VAL A 1 668 ? 207.398 195.456 186.439 1.00 72.43 668 VAL A CA 1
ATOM 1854 C C . VAL A 1 668 ? 208.435 194.351 186.259 1.00 73.99 668 VAL A C 1
ATOM 1855 O O . VAL A 1 668 ? 208.064 193.258 185.799 1.00 76.47 668 VAL A O 1
ATOM 1859 N N . PRO A 1 669 ? 209.722 194.551 186.575 1.00 69.05 669 PRO A N 1
ATOM 1860 C CA . PRO A 1 669 ? 210.672 193.432 186.444 1.00 65.93 669 PRO A CA 1
ATOM 1861 C C . PRO A 1 669 ? 210.335 192.235 187.316 1.00 66.57 669 PRO A C 1
ATOM 1862 O O . PRO A 1 669 ? 210.589 191.096 186.907 1.00 67.90 669 PRO A O 1
ATOM 1866 N N . LEU A 1 670 ? 209.773 192.452 188.507 1.00 67.92 670 LEU A N 1
ATOM 1867 C CA . LEU A 1 670 ? 209.396 191.331 189.361 1.00 65.80 670 LEU A CA 1
ATOM 1868 C C . LEU A 1 670 ? 208.120 190.654 188.878 1.00 69.77 670 LEU A C 1
ATOM 1869 O O . LEU A 1 670 ? 207.993 189.427 188.976 1.00 72.16 670 LEU A O 1
ATOM 1874 N N . LYS A 1 671 ? 207.171 191.430 188.350 1.00 68.78 671 LYS A N 1
ATOM 1875 C CA . LYS A 1 671 ? 205.981 190.833 187.756 1.00 66.06 671 LYS A CA 1
ATOM 1876 C C . LYS A 1 671 ? 206.336 189.990 186.539 1.00 64.76 671 LYS A C 1
ATOM 1877 O O . LYS A 1 671 ? 205.729 188.935 186.318 1.00 66.64 671 LYS A O 1
ATOM 1883 N N . GLU A 1 672 ? 207.317 190.430 185.747 1.00 62.18 672 GLU A N 1
ATOM 1884 C CA . GLU A 1 672 ? 207.797 189.602 184.647 1.00 60.62 672 GLU A CA 1
ATOM 1885 C C . GLU A 1 672 ? 208.410 188.302 185.149 1.00 58.39 672 GLU A C 1
ATOM 1886 O O . GLU A 1 672 ? 208.231 187.253 184.522 1.00 60.42 672 GLU A O 1
ATOM 1892 N N . THR A 1 673 ? 209.141 188.350 186.265 1.00 59.15 673 THR A N 1
ATOM 1893 C CA . THR A 1 673 ? 209.693 187.128 186.840 1.00 57.93 673 THR A CA 1
ATOM 1894 C C . THR A 1 673 ? 208.589 186.179 187.288 1.00 58.91 673 THR A C 1
ATOM 1895 O O . THR A 1 673 ? 208.684 184.964 187.078 1.00 60.34 673 THR A O 1
ATOM 1899 N N . VAL A 1 674 ? 207.535 186.714 187.908 1.00 60.86 674 VAL A N 1
ATOM 1900 C CA . VAL A 1 674 ? 206.402 185.872 188.295 1.00 56.29 674 VAL A CA 1
ATOM 1901 C C . VAL A 1 674 ? 205.758 185.244 187.066 1.00 57.53 674 VAL A C 1
ATOM 1902 O O . VAL A 1 674 ? 205.430 184.050 187.058 1.00 60.47 674 VAL A O 1
ATOM 1906 N N . LEU A 1 675 ? 205.560 186.039 186.011 1.00 59.78 675 LEU A N 1
ATOM 1907 C CA . LEU A 1 675 ? 204.960 185.513 184.790 1.00 58.33 675 LEU A CA 1
ATOM 1908 C C . LEU A 1 675 ? 205.816 184.416 184.173 1.00 58.84 675 LEU A C 1
ATOM 1909 O O . LEU A 1 675 ? 205.285 183.407 183.699 1.00 62.91 675 LEU A O 1
ATOM 1914 N N . SER A 1 676 ? 207.137 184.599 184.163 1.00 55.77 676 SER A N 1
ATOM 1915 C CA . SER A 1 676 ? 208.035 183.564 183.666 1.00 54.64 676 SER A CA 1
ATOM 1916 C C . SER A 1 676 ? 207.984 182.309 184.524 1.00 53.00 676 SER A C 1
ATOM 1917 O O . SER A 1 676 ? 208.053 181.196 183.992 1.00 54.56 676 SER A O 1
ATOM 1920 N N . HIS A 1 677 ? 207.871 182.464 185.844 1.00 54.97 677 HIS A N 1
ATOM 1921 C CA . HIS A 1 677 ? 207.721 181.315 186.727 1.00 54.35 677 HIS A CA 1
ATOM 1922 C C . HIS A 1 677 ? 206.420 180.565 186.493 1.00 57.15 677 HIS A C 1
ATOM 1923 O O . HIS A 1 677 ? 206.393 179.339 186.635 1.00 59.51 677 HIS A O 1
ATOM 1930 N N . LEU A 1 678 ? 205.345 181.270 186.147 1.00 59.42 678 LEU A N 1
ATOM 1931 C CA . LEU A 1 678 ? 204.064 180.624 185.899 1.00 55.25 678 LEU A CA 1
ATOM 1932 C C . LEU A 1 678 ? 204.004 179.901 184.562 1.00 57.14 678 LEU A C 1
ATOM 1933 O O . LEU A 1 678 ? 203.259 178.923 184.439 1.00 61.01 678 LEU A O 1
ATOM 1938 N N . ARG A 1 679 ? 204.762 180.348 183.566 1.00 58.89 679 ARG A N 1
ATOM 1939 C CA . ARG A 1 679 ? 204.778 179.703 182.260 1.00 53.07 679 ARG A CA 1
ATOM 1940 C C . ARG A 1 679 ? 205.670 178.472 182.219 1.00 53.08 679 ARG A C 1
ATOM 1941 O O . ARG A 1 679 ? 205.682 177.768 181.205 1.00 57.31 679 ARG A O 1
ATOM 1949 N N . GLN A 1 680 ? 206.413 178.196 183.288 1.00 55.37 680 GLN A N 1
ATOM 1950 C CA . GLN A 1 680 ? 207.235 176.997 183.377 1.00 56.37 680 GLN A CA 1
ATOM 1951 C C . GLN A 1 680 ? 206.489 175.809 183.964 1.00 62.00 680 GLN A C 1
ATOM 1952 O O . GLN A 1 680 ? 206.705 174.676 183.522 1.00 68.17 680 GLN A O 1
ATOM 1958 N N . ALA A 1 681 ? 205.602 176.042 184.928 1.00 59.58 681 ALA A N 1
ATOM 1959 C CA . ALA A 1 681 ? 204.829 174.978 185.553 1.00 60.67 681 ALA A CA 1
ATOM 1960 C C . ALA A 1 681 ? 203.553 174.644 184.793 1.00 61.05 681 ALA A C 1
ATOM 1961 O O . ALA A 1 681 ? 202.825 173.737 185.208 1.00 60.72 681 ALA A O 1
ATOM 1963 N N . GLY A 1 682 ? 203.265 175.344 183.698 1.00 59.87 682 GLY A N 1
ATOM 1964 C CA . GLY A 1 682 ? 202.061 175.068 182.941 1.00 56.96 682 GLY A CA 1
ATOM 1965 C C . GLY A 1 682 ? 200.787 175.591 183.558 1.00 60.88 682 GLY A C 1
ATOM 1966 O O . GLY A 1 682 ? 199.729 174.983 183.378 1.00 66.38 682 GLY A O 1
ATOM 1967 N N . SER A 1 683 ? 200.857 176.703 184.291 1.00 56.74 683 SER A N 1
ATOM 1968 C CA . SER A 1 683 ? 199.666 177.246 184.936 1.00 52.36 683 SER A CA 1
ATOM 1969 C C . SER A 1 683 ? 198.665 177.771 183.914 1.00 56.50 683 SER A C 1
ATOM 1970 O O . SER A 1 683 ? 197.450 177.619 184.091 1.00 60.06 683 SER A O 1
ATOM 1973 N N . ILE A 1 684 ? 199.152 178.402 182.844 1.00 54.07 684 ILE A N 1
ATOM 1974 C CA . ILE A 1 684 ? 198.257 178.980 181.843 1.00 55.60 684 ILE A CA 1
ATOM 1975 C C . ILE A 1 684 ? 197.479 177.885 181.121 1.00 60.58 684 ILE A C 1
ATOM 1976 O O . ILE A 1 684 ? 196.282 178.031 180.840 1.00 65.34 684 ILE A O 1
ATOM 1981 N N . GLU A 1 685 ? 198.147 176.776 180.797 1.00 55.94 685 GLU A N 1
ATOM 1982 C CA . GLU A 1 685 ? 197.452 175.648 180.186 1.00 58.05 685 GLU A CA 1
ATOM 1983 C C . GLU A 1 685 ? 196.411 175.062 181.130 1.00 57.14 685 GLU A C 1
ATOM 1984 O O . GLU A 1 685 ? 195.327 174.660 180.691 1.00 63.86 685 GLU A O 1
ATOM 1990 N N . TYR A 1 686 ? 196.723 175.014 182.425 1.00 49.53 686 TYR A N 1
ATOM 1991 C CA . TYR A 1 686 ? 195.761 174.567 183.423 1.00 46.89 686 TYR A CA 1
ATOM 1992 C C . TYR A 1 686 ? 194.543 175.487 183.460 1.00 52.70 686 TYR A C 1
ATOM 1993 O O . TYR A 1 686 ? 193.403 175.014 183.575 1.00 58.95 686 TYR A O 1
ATOM 2002 N N . THR A 1 687 ? 194.768 176.798 183.339 1.00 50.61 687 THR A N 1
ATOM 2003 C CA . THR A 1 687 ? 193.666 177.756 183.297 1.00 52.67 687 THR A CA 1
ATOM 2004 C C . THR A 1 687 ? 192.812 177.583 182.044 1.00 53.96 687 THR A C 1
ATOM 2005 O O . THR A 1 687 ? 191.580 177.647 182.120 1.00 59.53 687 THR A O 1
ATOM 2009 N N . GLU A 1 688 ? 193.438 177.371 180.882 1.00 51.24 688 GLU A N 1
ATOM 2010 C CA . GLU A 1 688 ? 192.662 177.028 179.687 1.00 51.69 688 GLU A CA 1
ATOM 2011 C C . GLU A 1 688 ? 191.845 175.760 179.873 1.00 48.61 688 GLU A C 1
ATOM 2012 O O . GLU A 1 688 ? 190.694 175.704 179.430 1.00 48.87 688 GLU A O 1
ATOM 2018 N N . ALA A 1 689 ? 192.420 174.731 180.492 1.00 45.28 689 ALA A N 1
ATOM 2019 C CA . ALA A 1 689 ? 191.661 173.508 180.724 1.00 46.96 689 ALA A CA 1
ATOM 2020 C C . ALA A 1 689 ? 190.434 173.779 181.585 1.00 51.05 689 ALA A C 1
ATOM 2021 O O . ALA A 1 689 ? 189.322 173.342 181.252 1.00 58.80 689 ALA A O 1
ATOM 2023 N N . LYS A 1 690 ? 190.615 174.513 182.685 1.00 45.63 690 LYS A N 1
ATOM 2024 C CA . LYS A 1 690 ? 189.485 174.806 183.561 1.00 46.64 690 LYS A CA 1
ATOM 2025 C C . LYS A 1 690 ? 188.434 175.638 182.834 1.00 51.52 690 LYS A C 1
ATOM 2026 O O . LYS A 1 690 ? 187.230 175.384 182.964 1.00 55.57 690 LYS A O 1
ATOM 2032 N N . MET A 1 691 ? 188.873 176.624 182.050 1.00 49.43 691 MET A N 1
ATOM 2033 C CA . MET A 1 691 ? 187.941 177.458 181.300 1.00 44.64 691 MET A CA 1
ATOM 2034 C C . MET A 1 691 ? 187.144 176.633 180.298 1.00 47.09 691 MET A C 1
ATOM 2035 O O . MET A 1 691 ? 185.932 176.829 180.143 1.00 55.24 691 MET A O 1
ATOM 2040 N N . GLY A 1 692 ? 187.811 175.711 179.602 1.00 45.54 692 GLY A N 1
ATOM 2041 C CA . GLY A 1 692 ? 187.117 174.855 178.660 1.00 42.83 692 GLY A CA 1
ATOM 2042 C C . GLY A 1 692 ? 186.092 173.954 179.306 1.00 47.93 692 GLY A C 1
ATOM 2043 O O . GLY A 1 692 ? 184.976 173.821 178.792 1.00 54.95 692 GLY A O 1
ATOM 2044 N N . GLU A 1 693 ? 186.438 173.334 180.438 1.00 47.77 693 GLU A N 1
ATOM 2045 C CA . GLU A 1 693 ? 185.441 172.533 181.144 1.00 50.42 693 GLU A CA 1
ATOM 2046 C C . GLU A 1 693 ? 184.272 173.383 181.628 1.00 54.75 693 GLU A C 1
ATOM 2047 O O . GLU A 1 693 ? 183.115 172.947 181.548 1.00 59.77 693 GLU A O 1
ATOM 2053 N N . LEU A 1 694 ? 184.545 174.591 182.127 1.00 51.93 694 LEU A N 1
ATOM 2054 C CA . LEU A 1 694 ? 183.466 175.458 182.590 1.00 48.33 694 LEU A CA 1
ATOM 2055 C C . LEU A 1 694 ? 182.527 175.834 181.450 1.00 47.12 694 LEU A C 1
ATOM 2056 O O . LEU A 1 694 ? 181.301 175.810 181.613 1.00 54.58 694 LEU A O 1
ATOM 2061 N N . MET A 1 695 ? 183.080 176.179 180.285 1.00 43.55 695 MET A N 1
ATOM 2062 C CA . MET A 1 695 ? 182.240 176.495 179.136 1.00 45.16 695 MET A CA 1
ATOM 2063 C C . MET A 1 695 ? 181.459 175.289 178.636 1.00 47.76 695 MET A C 1
ATOM 2064 O O . MET A 1 695 ? 180.308 175.445 178.211 1.00 55.02 695 MET A O 1
ATOM 2069 N N . GLU A 1 696 ? 182.055 174.096 178.674 1.00 45.39 696 GLU A N 1
ATOM 2070 C CA . GLU A 1 696 ? 181.302 172.895 178.336 1.00 51.84 696 GLU A CA 1
ATOM 2071 C C . GLU A 1 696 ? 180.123 172.696 179.277 1.00 54.13 696 GLU A C 1
ATOM 2072 O O . GLU A 1 696 ? 179.021 172.355 178.829 1.00 59.75 696 GLU A O 1
ATOM 2078 N N . LYS A 1 697 ? 180.333 172.909 180.578 1.00 51.51 697 LYS A N 1
ATOM 2079 C CA . LYS A 1 697 ? 179.232 172.800 181.530 1.00 43.97 697 LYS A CA 1
ATOM 2080 C C . LYS A 1 697 ? 178.154 173.841 181.256 1.00 45.69 697 LYS A C 1
ATOM 2081 O O . LYS A 1 697 ? 176.958 173.540 181.350 1.00 50.06 697 LYS A O 1
ATOM 2087 N N . ILE A 1 698 ? 178.556 175.070 180.925 1.00 47.50 698 ILE A N 1
ATOM 2088 C CA . ILE A 1 698 ? 177.579 176.112 180.612 1.00 43.14 698 ILE A CA 1
ATOM 2089 C C . ILE A 1 698 ? 176.741 175.714 179.406 1.00 45.07 698 ILE A C 1
ATOM 2090 O O . ILE A 1 698 ? 175.509 175.835 179.418 1.00 52.94 698 ILE A O 1
ATOM 2095 N N . THR A 1 699 ? 177.394 175.229 178.348 1.00 46.94 699 THR A N 1
ATOM 2096 C CA . THR A 1 699 ? 176.665 174.823 177.150 1.00 51.94 699 THR A CA 1
ATOM 2097 C C . THR A 1 699 ? 175.714 173.669 177.444 1.00 51.66 699 THR A C 1
ATOM 2098 O O . THR A 1 699 ? 174.565 173.671 176.983 1.00 58.07 699 THR A O 1
ATOM 2102 N N . ASP A 1 700 ? 176.171 172.679 178.214 1.00 50.34 700 ASP A N 1
ATOM 2103 C CA . ASP A 1 700 ? 175.316 171.541 178.538 1.00 51.51 700 ASP A CA 1
ATOM 2104 C C . ASP A 1 700 ? 174.107 171.967 179.361 1.00 52.70 700 ASP A C 1
ATOM 2105 O O . ASP A 1 700 ? 172.983 171.526 179.097 1.00 57.73 700 ASP A O 1
ATOM 2110 N N . SER A 1 701 ? 174.312 172.827 180.361 1.00 50.86 701 SER A N 1
ATOM 2111 C CA . SER A 1 701 ? 173.191 173.288 181.173 1.00 47.30 701 SER A CA 1
ATOM 2112 C C . SER A 1 701 ? 172.204 174.096 180.342 1.00 47.70 701 SER A C 1
ATOM 2113 O O . SER A 1 701 ? 170.985 173.932 180.481 1.00 54.12 701 SER A O 1
ATOM 2116 N N . VAL A 1 702 ? 172.710 174.967 179.466 1.00 47.19 702 VAL A N 1
ATOM 2117 C CA . VAL A 1 702 ? 171.828 175.775 178.633 1.00 48.22 702 VAL A CA 1
ATOM 2118 C C . VAL A 1 702 ? 171.013 174.893 177.696 1.00 56.92 702 VAL A C 1
ATOM 2119 O O . VAL A 1 702 ? 169.808 175.106 177.522 1.00 64.85 702 VAL A O 1
ATOM 2123 N N . VAL A 1 703 ? 171.646 173.893 177.076 1.00 57.56 703 VAL A N 1
ATOM 2124 C CA . VAL A 1 703 ? 170.909 173.033 176.151 1.00 58.15 703 VAL A CA 1
ATOM 2125 C C . VAL A 1 703 ? 169.895 172.180 176.907 1.00 62.06 703 VAL A C 1
ATOM 2126 O O . VAL A 1 703 ? 168.785 171.936 176.417 1.00 67.69 703 VAL A O 1
ATOM 2130 N N . SER A 1 704 ? 170.243 171.737 178.119 1.00 57.10 704 SER A N 1
ATOM 2131 C CA . SER A 1 704 ? 169.291 170.979 178.924 1.00 55.86 704 SER A CA 1
ATOM 2132 C C . SER A 1 704 ? 168.074 171.823 179.274 1.00 59.65 704 SER A C 1
ATOM 2133 O O . SER A 1 704 ? 166.938 171.340 179.217 1.00 65.20 704 SER A O 1
ATOM 2136 N N . LEU A 1 705 ? 168.291 173.088 179.642 1.00 61.81 705 LEU A N 1
ATOM 2137 C CA . LEU A 1 705 ? 167.169 173.975 179.940 1.00 63.92 705 LEU A CA 1
ATOM 2138 C C . LEU A 1 705 ? 166.332 174.255 178.697 1.00 66.97 705 LEU A C 1
ATOM 2139 O O . LEU A 1 705 ? 165.096 174.261 178.761 1.00 71.07 705 LEU A O 1
ATOM 2144 N N . GLU A 1 706 ? 166.989 174.488 177.559 1.00 68.55 706 GLU A N 1
ATOM 2145 C CA . GLU A 1 706 ? 166.269 174.810 176.331 1.00 75.81 706 GLU A CA 1
ATOM 2146 C C . GLU A 1 706 ? 165.452 173.624 175.840 1.00 80.06 706 GLU A C 1
ATOM 2147 O O . GLU A 1 706 ? 164.404 173.803 175.207 1.00 83.22 706 GLU A O 1
ATOM 2153 N N . GLY A 1 707 ? 165.919 172.403 176.110 1.00 76.14 707 GLY A N 1
ATOM 2154 C CA . GLY A 1 707 ? 165.162 171.232 175.700 1.00 75.26 707 GLY A CA 1
ATOM 2155 C C . GLY A 1 707 ? 163.792 171.169 176.347 1.00 78.02 707 GLY A C 1
ATOM 2156 O O . GLY A 1 707 ? 162.793 170.866 175.689 1.00 82.02 707 GLY A O 1
ATOM 2157 N N . GLU A 1 708 ? 163.725 171.455 177.649 1.00 74.01 708 GLU A N 1
ATOM 2158 C CA . GLU A 1 708 ? 162.449 171.363 178.351 1.00 74.02 708 GLU A CA 1
ATOM 2159 C C . GLU A 1 708 ? 161.627 172.638 178.197 1.00 76.75 708 GLU A C 1
ATOM 2160 O O . GLU A 1 708 ? 160.392 172.582 178.165 1.00 74.70 708 GLU A O 1
ATOM 2166 N N . THR A 1 709 ? 162.281 173.797 178.098 1.00 79.35 709 THR A N 1
ATOM 2167 C CA . THR A 1 709 ? 161.529 175.030 177.883 1.00 80.63 709 THR A CA 1
ATOM 2168 C C . THR A 1 709 ? 161.088 175.158 176.428 1.00 87.28 709 THR A C 1
ATOM 2169 O O . THR A 1 709 ? 159.896 175.313 176.140 1.00 87.78 709 THR A O 1
ATOM 2173 N N . GLY A 1 710 ? 162.035 175.094 175.498 1.00 89.31 710 GLY A N 1
ATOM 2174 C CA . GLY A 1 710 ? 161.720 175.178 174.084 1.00 90.07 710 GLY A CA 1
ATOM 2175 C C . GLY A 1 710 ? 161.700 176.596 173.547 1.00 92.00 710 GLY A C 1
ATOM 2176 O O . GLY A 1 710 ? 160.675 177.070 173.057 1.00 91.87 710 GLY A O 1
ATOM 2177 N N . ILE B 1 425 ? 181.277 173.370 203.608 1.00 107.88 425 ILE B N 1
ATOM 2178 C CA . ILE B 1 425 ? 181.987 173.829 204.794 1.00 111.14 425 ILE B CA 1
ATOM 2179 C C . ILE B 1 425 ? 181.088 174.756 205.610 1.00 111.43 425 ILE B C 1
ATOM 2180 O O . ILE B 1 425 ? 180.339 175.561 205.053 1.00 109.76 425 ILE B O 1
ATOM 2185 N N . LEU B 1 426 ? 181.149 174.620 206.937 1.00 112.19 426 LEU B N 1
ATOM 2186 C CA . LEU B 1 426 ? 180.307 175.439 207.804 1.00 113.54 426 LEU B CA 1
ATOM 2187 C C . LEU B 1 426 ? 180.718 176.907 207.745 1.00 108.75 426 LEU B C 1
ATOM 2188 O O . LEU B 1 426 ? 179.862 177.796 207.672 1.00 100.71 426 LEU B O 1
ATOM 2193 N N . GLY B 1 427 ? 182.022 177.180 207.765 1.00 105.50 427 GLY B N 1
ATOM 2194 C CA . GLY B 1 427 ? 182.492 178.553 207.718 1.00 92.96 427 GLY B CA 1
ATOM 2195 C C . GLY B 1 427 ? 182.197 179.308 209.004 1.00 92.24 427 GLY B C 1
ATOM 2196 O O . GLY B 1 427 ? 182.270 178.764 210.107 1.00 94.10 427 GLY B O 1
ATOM 2197 N N . ASP B 1 428 ? 181.874 180.594 208.847 1.00 83.82 428 ASP B N 1
ATOM 2198 C CA . ASP B 1 428 ? 181.477 181.466 209.954 1.00 73.90 428 ASP B CA 1
ATOM 2199 C C . ASP B 1 428 ? 182.564 181.582 211.018 1.00 71.51 428 ASP B C 1
ATOM 2200 O O . ASP B 1 428 ? 182.271 181.775 212.200 1.00 73.23 428 ASP B O 1
ATOM 2205 N N . GLU B 1 429 ? 183.824 181.468 210.614 1.00 69.92 429 GLU B N 1
ATOM 2206 C CA . GLU B 1 429 ? 184.951 181.662 211.518 1.00 63.98 429 GLU B CA 1
ATOM 2207 C C . GLU B 1 429 ? 185.609 183.019 211.352 1.00 59.04 429 GLU B C 1
ATOM 2208 O O . GLU B 1 429 ? 186.018 183.628 212.341 1.00 58.16 429 GLU B O 1
ATOM 2214 N N . HIS B 1 430 ? 185.719 183.502 210.118 1.00 56.93 430 HIS B N 1
ATOM 2215 C CA . HIS B 1 430 ? 186.284 184.811 209.836 1.00 51.44 430 HIS B CA 1
ATOM 2216 C C . HIS B 1 430 ? 185.223 185.890 209.683 1.00 51.21 430 HIS B C 1
ATOM 2217 O O . HIS B 1 430 ? 185.572 187.067 209.542 1.00 54.19 430 HIS B O 1
ATOM 2224 N N . LEU B 1 431 ? 183.943 185.521 209.703 1.00 50.10 431 LEU B N 1
ATOM 2225 C CA . LEU B 1 431 ? 182.857 186.487 209.791 1.00 48.95 431 LEU B CA 1
ATOM 2226 C C . LEU B 1 431 ? 182.555 186.849 211.238 1.00 51.94 431 LEU B C 1
ATOM 2227 O O . LEU B 1 431 ? 182.521 188.031 211.593 1.00 53.71 431 LEU B O 1
ATOM 2232 N N . LEU B 1 432 ? 182.331 185.846 212.081 1.00 51.11 432 LEU B N 1
ATOM 2233 C CA . LEU B 1 432 ? 182.051 186.075 213.495 1.00 47.51 432 LEU B CA 1
ATOM 2234 C C . LEU B 1 432 ? 183.328 186.038 214.326 1.00 50.71 432 LEU B C 1
ATOM 2235 O O . LEU B 1 432 ? 183.402 185.377 215.360 1.00 57.32 432 LEU B O 1
ATOM 2240 N N . GLY B 1 433 ? 184.352 186.754 213.874 1.00 44.00 433 GLY B N 1
ATOM 2241 C CA . GLY B 1 433 ? 185.577 186.871 214.625 1.00 40.56 433 GLY B CA 1
ATOM 2242 C C . GLY B 1 433 ? 185.731 188.221 215.293 1.00 45.23 433 GLY B C 1
ATOM 2243 O O . GLY B 1 433 ? 186.052 188.315 216.482 1.00 50.67 433 GLY B O 1
ATOM 2244 N N . PRO B 1 434 ? 185.500 189.302 214.542 1.00 41.74 434 PRO B N 1
ATOM 2245 C CA . PRO B 1 434 ? 185.434 190.626 215.177 1.00 42.58 434 PRO B CA 1
ATOM 2246 C C . PRO B 1 434 ? 184.155 190.857 215.959 1.00 45.25 434 PRO B C 1
ATOM 2247 O O . PRO B 1 434 ? 184.189 191.566 216.974 1.00 50.50 434 PRO B O 1
ATOM 2251 N N . ALA B 1 435 ? 183.033 190.281 215.523 1.00 44.42 435 ALA B N 1
ATOM 2252 C CA . ALA B 1 435 ? 181.771 190.478 216.226 1.00 44.49 435 ALA B CA 1
ATOM 2253 C C . ALA B 1 435 ? 181.812 189.862 217.618 1.00 48.52 435 ALA B C 1
ATOM 2254 O O . ALA B 1 435 ? 181.282 190.439 218.574 1.00 54.51 435 ALA B O 1
ATOM 2256 N N . GLU B 1 436 ? 182.431 188.689 217.751 1.00 48.69 436 GLU B N 1
ATOM 2257 C CA . GLU B 1 436 ? 182.565 188.069 219.062 1.00 46.75 436 GLU B CA 1
ATOM 2258 C C . GLU B 1 436 ? 183.604 188.776 219.922 1.00 44.84 436 GLU B C 1
ATOM 2259 O O . GLU B 1 436 ? 183.447 188.839 221.145 1.00 50.92 436 GLU B O 1
ATOM 2265 N N . TYR B 1 437 ? 184.663 189.307 219.311 1.00 40.85 437 TYR B N 1
ATOM 2266 C CA . TYR B 1 437 ? 185.679 190.017 220.080 1.00 38.70 437 TYR B CA 1
ATOM 2267 C C . TYR B 1 437 ? 185.128 191.313 220.658 1.00 45.72 437 TYR B C 1
ATOM 2268 O O . TYR B 1 437 ? 185.360 191.628 221.831 1.00 52.22 437 TYR B O 1
ATOM 2277 N N . ILE B 1 438 ? 184.397 192.084 219.848 1.00 48.33 438 ILE B N 1
ATOM 2278 C CA . ILE B 1 438 ? 183.850 193.345 220.332 1.00 46.29 438 ILE B CA 1
ATOM 2279 C C . ILE B 1 438 ? 182.762 193.123 221.374 1.00 46.93 438 ILE B C 1
ATOM 2280 O O . ILE B 1 438 ? 182.517 194.004 222.206 1.00 54.08 438 ILE B O 1
ATOM 2285 N N . SER B 1 439 ? 182.109 191.966 221.363 1.00 43.48 439 SER B N 1
ATOM 2286 C CA . SER B 1 439 ? 181.068 191.651 222.330 1.00 42.58 439 SER B CA 1
ATOM 2287 C C . SER B 1 439 ? 181.620 191.086 223.630 1.00 50.68 439 SER B C 1
ATOM 2288 O O . SER B 1 439 ? 180.845 190.842 224.560 1.00 61.19 439 SER B O 1
ATOM 2291 N N . SER B 1 440 ? 182.932 190.870 223.716 1.00 51.62 440 SER B N 1
ATOM 2292 C CA . SER B 1 440 ? 183.558 190.359 224.926 1.00 46.19 440 SER B CA 1
ATOM 2293 C C . SER B 1 440 ? 184.148 191.451 225.804 1.00 48.95 440 SER B C 1
ATOM 2294 O O . SER B 1 440 ? 184.325 191.229 227.006 1.00 57.60 440 SER B O 1
ATOM 2297 N N . LEU B 1 441 ? 184.453 192.614 225.238 1.00 47.36 441 LEU B N 1
ATOM 2298 C CA . LEU B 1 441 ? 185.012 193.703 226.016 1.00 51.78 441 LEU B CA 1
ATOM 2299 C C . LEU B 1 441 ? 183.974 194.238 227.002 1.00 62.87 441 LEU B C 1
ATOM 2300 O O . LEU B 1 441 ? 182.769 194.166 226.747 1.00 67.17 441 LEU B O 1
ATOM 2305 N N . PRO B 1 442 ? 184.415 194.769 228.144 1.00 62.51 442 PRO B N 1
ATOM 2306 C CA . PRO B 1 442 ? 183.460 195.252 229.147 1.00 57.51 442 PRO B CA 1
ATOM 2307 C C . PRO B 1 442 ? 182.663 196.445 228.644 1.00 62.68 442 PRO B C 1
ATOM 2308 O O . PRO B 1 442 ? 183.158 197.277 227.883 1.00 66.99 442 PRO B O 1
ATOM 2312 N N . SER B 1 443 ? 181.412 196.524 229.091 1.00 63.16 443 SER B N 1
ATOM 2313 C CA . SER B 1 443 ? 180.530 197.617 228.702 1.00 62.15 443 SER B CA 1
ATOM 2314 C C . SER B 1 443 ? 179.778 198.159 229.909 1.00 62.47 443 SER B C 1
ATOM 2315 O O . SER B 1 443 ? 179.924 197.644 231.022 1.00 68.54 443 SER B O 1
ATOM 2318 N N . LYS B 1 444 ? 178.968 199.196 229.699 1.00 57.04 444 LYS B N 1
ATOM 2319 C CA . LYS B 1 444 ? 178.200 199.805 230.771 1.00 56.88 444 LYS B CA 1
ATOM 2320 C C . LYS B 1 444 ? 176.712 199.498 230.708 1.00 57.19 444 LYS B C 1
ATOM 2321 O O . LYS B 1 444 ? 176.008 199.750 231.692 1.00 55.74 444 LYS B O 1
ATOM 2327 N N . GLY B 1 445 ? 176.217 198.962 229.597 1.00 54.74 445 GLY B N 1
ATOM 2328 C CA . GLY B 1 445 ? 174.805 198.630 229.489 1.00 47.61 445 GLY B CA 1
ATOM 2329 C C . GLY B 1 445 ? 173.881 199.824 229.574 1.00 45.29 445 GLY B C 1
ATOM 2330 O O . GLY B 1 445 ? 172.831 199.749 230.224 1.00 47.43 445 GLY B O 1
ATOM 2331 N N . VAL B 1 446 ? 174.253 200.935 228.938 1.00 41.46 446 VAL B N 1
ATOM 2332 C CA . VAL B 1 446 ? 173.395 202.114 228.938 1.00 40.40 446 VAL B CA 1
ATOM 2333 C C . VAL B 1 446 ? 172.109 201.839 228.170 1.00 44.95 446 VAL B C 1
ATOM 2334 O O . VAL B 1 446 ? 171.012 202.185 228.623 1.00 51.00 446 VAL B O 1
ATOM 2338 N N . ARG B 1 447 ? 172.219 201.147 227.040 1.00 45.58 447 ARG B N 1
ATOM 2339 C CA . ARG B 1 447 ? 171.046 200.909 226.163 1.00 43.02 447 ARG B CA 1
ATOM 2340 C C . ARG B 1 447 ? 170.201 199.785 226.754 1.00 42.88 447 ARG B C 1
ATOM 2341 O O . ARG B 1 447 ? 168.983 199.850 226.598 1.00 49.07 447 ARG B O 1
ATOM 2349 N N . GLU B 1 448 ? 170.798 198.810 227.420 1.00 41.52 448 GLU B N 1
ATOM 2350 C CA . GLU B 1 448 ? 170.020 197.794 228.121 1.00 44.53 448 GLU B CA 1
ATOM 2351 C C . GLU B 1 448 ? 169.257 198.402 229.292 1.00 45.76 448 GLU B C 1
ATOM 2352 O O . GLU B 1 448 ? 168.085 198.074 229.522 1.00 46.70 448 GLU B O 1
ATOM 2358 N N . ALA B 1 449 ? 169.907 199.297 230.039 1.00 44.99 449 ALA B N 1
ATOM 2359 C CA . ALA B 1 449 ? 169.226 200.012 231.111 1.00 43.56 449 ALA B CA 1
ATOM 2360 C C . ALA B 1 449 ? 168.102 200.882 230.572 1.00 44.49 449 ALA B C 1
ATOM 2361 O O . ALA B 1 449 ? 167.051 200.998 231.209 1.00 50.10 449 ALA B O 1
ATOM 2363 N N . PHE B 1 450 ? 168.308 201.510 229.413 1.00 41.76 450 PHE B N 1
ATOM 2364 C CA . PHE B 1 450 ? 167.246 202.292 228.791 1.00 36.73 450 PHE B CA 1
ATOM 2365 C C . PHE B 1 450 ? 166.062 201.413 228.413 1.00 39.53 450 PHE B C 1
ATOM 2366 O O . PHE B 1 450 ? 164.904 201.803 228.604 1.00 45.46 450 PHE B O 1
ATOM 2374 N N . ILE B 1 451 ? 166.331 200.224 227.870 1.00 42.59 451 ILE B N 1
ATOM 2375 C CA . ILE B 1 451 ? 165.253 199.304 227.512 1.00 43.73 451 ILE B CA 1
ATOM 2376 C C . ILE B 1 451 ? 164.481 198.879 228.753 1.00 43.79 451 ILE B C 1
ATOM 2377 O O . ILE B 1 451 ? 163.245 198.834 228.749 1.00 46.48 451 ILE B O 1
ATOM 2382 N N . ASP B 1 452 ? 165.192 198.566 229.836 1.00 43.92 452 ASP B N 1
ATOM 2383 C CA . ASP B 1 452 ? 164.507 198.209 231.076 1.00 43.29 452 ASP B CA 1
ATOM 2384 C C . ASP B 1 452 ? 163.744 199.388 231.668 1.00 45.74 452 ASP B C 1
ATOM 2385 O O . ASP B 1 452 ? 162.728 199.189 232.343 1.00 48.40 452 ASP B O 1
ATOM 2390 N N . GLY B 1 453 ? 164.213 200.614 231.434 1.00 47.00 453 GLY B N 1
ATOM 2391 C CA . GLY B 1 453 ? 163.548 201.772 232.009 1.00 43.61 453 GLY B CA 1
ATOM 2392 C C . GLY B 1 453 ? 162.159 202.004 231.448 1.00 45.59 453 GLY B C 1
ATOM 2393 O O . GLY B 1 453 ? 161.218 202.282 232.196 1.00 51.31 453 GLY B O 1
ATOM 2394 N N . LEU B 1 454 ? 162.009 201.898 230.132 1.00 43.99 454 LEU B N 1
ATOM 2395 C CA . LEU B 1 454 ? 160.722 202.108 229.484 1.00 39.56 454 LEU B CA 1
ATOM 2396 C C . LEU B 1 454 ? 159.802 200.901 229.585 1.00 41.05 454 LEU B C 1
ATOM 2397 O O . LEU B 1 454 ? 158.620 201.013 229.246 1.00 43.63 454 LEU B O 1
ATOM 2402 N N . ASN B 1 455 ? 160.308 199.757 230.041 1.00 42.35 455 ASN B N 1
ATOM 2403 C CA . ASN B 1 455 ? 159.473 198.578 230.212 1.00 40.97 455 ASN B CA 1
ATOM 2404 C C . ASN B 1 455 ? 158.475 198.721 231.352 1.00 44.36 455 ASN B C 1
ATOM 2405 O O . ASN B 1 455 ? 157.510 197.954 231.409 1.00 48.30 455 ASN B O 1
ATOM 2410 N N . VAL B 1 456 ? 158.685 199.671 232.261 1.00 43.34 456 VAL B N 1
ATOM 2411 C CA . VAL B 1 456 ? 157.700 199.925 233.305 1.00 42.26 456 VAL B CA 1
ATOM 2412 C C . VAL B 1 456 ? 156.431 200.517 232.709 1.00 44.83 456 VAL B C 1
ATOM 2413 O O . VAL B 1 456 ? 155.320 200.084 233.030 1.00 53.15 456 VAL B O 1
ATOM 2417 N N . TRP B 1 457 ? 156.574 201.516 231.839 1.00 42.14 457 TRP B N 1
ATOM 2418 C CA . TRP B 1 457 ? 155.411 202.090 231.173 1.00 40.44 457 TRP B CA 1
ATOM 2419 C C . TRP B 1 457 ? 154.840 201.129 230.139 1.00 46.73 457 TRP B C 1
ATOM 2420 O O . TRP B 1 457 ? 153.625 200.909 230.085 1.00 53.10 457 TRP B O 1
ATOM 2431 N N . LEU B 1 458 ? 155.704 200.546 229.310 1.00 51.21 458 LEU B N 1
ATOM 2432 C CA . LEU B 1 458 ? 155.289 199.577 228.297 1.00 45.40 458 LEU B CA 1
ATOM 2433 C C . LEU B 1 458 ? 155.504 198.182 228.866 1.00 45.02 458 LEU B C 1
ATOM 2434 O O . LEU B 1 458 ? 156.606 197.634 228.799 1.00 50.28 458 LEU B O 1
ATOM 2439 N N . VAL B 1 459 ? 154.444 197.595 229.417 1.00 38.91 459 VAL B N 1
ATOM 2440 C CA . VAL B 1 459 ? 154.529 196.274 230.033 1.00 44.05 459 VAL B CA 1
ATOM 2441 C C . VAL B 1 459 ? 154.669 195.252 228.907 1.00 50.57 459 VAL B C 1
ATOM 2442 O O . VAL B 1 459 ? 153.714 194.969 228.182 1.00 57.96 459 VAL B O 1
ATOM 2446 N N . LEU B 1 460 ? 155.880 194.694 228.753 1.00 45.23 460 LEU B N 1
ATOM 2447 C CA . LEU B 1 460 ? 156.219 193.750 227.701 1.00 40.93 460 LEU B CA 1
ATOM 2448 C C . LEU B 1 460 ? 156.610 192.397 228.279 1.00 45.95 460 LEU B C 1
ATOM 2449 O O . LEU B 1 460 ? 157.143 192.316 229.390 1.00 53.70 460 LEU B O 1
ATOM 2454 N N . PRO B 1 461 ? 156.348 191.319 227.544 1.00 40.74 461 PRO B N 1
ATOM 2455 C CA . PRO B 1 461 ? 156.841 190.005 227.962 1.00 43.05 461 PRO B CA 1
ATOM 2456 C C . PRO B 1 461 ? 158.358 189.937 227.907 1.00 46.24 461 PRO B C 1
ATOM 2457 O O . PRO B 1 461 ? 159.014 190.689 227.183 1.00 52.05 461 PRO B O 1
ATOM 2461 N N . ASP B 1 462 ? 158.913 189.018 228.700 1.00 43.50 462 ASP B N 1
ATOM 2462 C CA . ASP B 1 462 ? 160.356 188.995 228.922 1.00 51.28 462 ASP B CA 1
ATOM 2463 C C . ASP B 1 462 ? 161.129 188.678 227.646 1.00 50.84 462 ASP B C 1
ATOM 2464 O O . ASP B 1 462 ? 162.160 189.303 227.370 1.00 52.51 462 ASP B O 1
ATOM 2469 N N . HIS B 1 463 ? 160.659 187.706 226.861 1.00 54.06 463 HIS B N 1
ATOM 2470 C CA . HIS B 1 463 ? 161.412 187.290 225.681 1.00 54.57 463 HIS B CA 1
ATOM 2471 C C . HIS B 1 463 ? 161.475 188.377 224.614 1.00 54.43 463 HIS B C 1
ATOM 2472 O O . HIS B 1 463 ? 162.501 188.503 223.936 1.00 55.48 463 HIS B O 1
ATOM 2479 N N . ARG B 1 464 ? 160.432 189.203 224.556 1.00 47.12 464 ARG B N 1
ATOM 2480 C CA . ARG B 1 464 ? 160.390 190.323 223.591 1.00 42.86 464 ARG B CA 1
ATOM 2481 C C . ARG B 1 464 ? 161.418 191.362 224.039 1.00 47.28 464 ARG B C 1
ATOM 2482 O O . ARG B 1 464 ? 162.040 191.968 223.155 1.00 54.58 464 ARG B O 1
ATOM 2490 N N . VAL B 1 465 ? 161.611 191.556 225.341 1.00 44.83 465 VAL B N 1
ATOM 2491 C CA . VAL B 1 465 ? 162.624 192.455 225.885 1.00 40.17 465 VAL B CA 1
ATOM 2492 C C . VAL B 1 465 ? 164.021 191.916 225.606 1.00 45.10 465 VAL B C 1
ATOM 2493 O O . VAL B 1 465 ? 164.937 192.674 225.268 1.00 52.10 465 VAL B O 1
ATOM 2497 N N . ASN B 1 466 ? 164.208 190.602 225.744 1.00 43.89 466 ASN B N 1
ATOM 2498 C CA . ASN B 1 466 ? 165.508 190.008 225.445 1.00 46.34 466 ASN B CA 1
ATOM 2499 C C . ASN B 1 466 ? 165.861 190.164 223.970 1.00 49.87 466 ASN B C 1
ATOM 2500 O O . ASN B 1 466 ? 167.015 190.448 223.625 1.00 51.06 466 ASN B O 1
ATOM 2505 N N . GLN B 1 467 ? 164.879 189.976 223.085 1.00 47.37 467 GLN B N 1
ATOM 2506 C CA . GLN B 1 467 ? 165.115 190.171 221.658 1.00 43.78 467 GLN B CA 1
ATOM 2507 C C . GLN B 1 467 ? 165.536 191.605 221.362 1.00 46.36 467 GLN B C 1
ATOM 2508 O O . GLN B 1 467 ? 166.487 191.845 220.604 1.00 51.35 467 GLN B O 1
ATOM 2514 N N . LEU B 1 468 ? 164.840 192.572 221.960 1.00 42.88 468 LEU B N 1
ATOM 2515 C CA . LEU B 1 468 ? 165.175 193.976 221.757 1.00 40.23 468 LEU B CA 1
ATOM 2516 C C . LEU B 1 468 ? 166.555 194.316 222.306 1.00 42.63 468 LEU B C 1
ATOM 2517 O O . LEU B 1 468 ? 167.294 195.089 221.683 1.00 50.52 468 LEU B O 1
ATOM 2522 N N . LYS B 1 469 ? 166.920 193.745 223.455 1.00 40.90 469 LYS B N 1
ATOM 2523 C CA . LYS B 1 469 ? 168.264 193.942 223.983 1.00 42.87 469 LYS B CA 1
ATOM 2524 C C . LYS B 1 469 ? 169.324 193.362 223.060 1.00 46.26 469 LYS B C 1
ATOM 2525 O O . LYS B 1 469 ? 170.383 193.970 222.884 1.00 49.74 469 LYS B O 1
ATOM 2531 N N . SER B 1 470 ? 169.067 192.191 222.476 1.00 46.43 470 SER B N 1
ATOM 2532 C CA . SER B 1 470 ? 170.019 191.625 221.525 1.00 45.61 470 SER B CA 1
ATOM 2533 C C . SER B 1 470 ? 170.188 192.534 220.312 1.00 45.69 470 SER B C 1
ATOM 2534 O O . SER B 1 470 ? 171.316 192.769 219.853 1.00 48.91 470 SER B O 1
ATOM 2537 N N . ILE B 1 471 ? 169.076 193.061 219.790 1.00 43.77 471 ILE B N 1
ATOM 2538 C CA . ILE B 1 471 ? 169.148 193.981 218.656 1.00 42.71 471 ILE B CA 1
ATOM 2539 C C . ILE B 1 471 ? 169.984 195.204 219.011 1.00 46.32 471 ILE B C 1
ATOM 2540 O O . ILE B 1 471 ? 170.880 195.608 218.254 1.00 51.13 471 ILE B O 1
ATOM 2545 N N . ALA B 1 472 ? 169.711 195.806 220.172 1.00 46.73 472 ALA B N 1
ATOM 2546 C CA . ALA B 1 472 ? 170.443 197.001 220.579 1.00 45.08 472 ALA B CA 1
ATOM 2547 C C . ALA B 1 472 ? 171.925 196.709 220.762 1.00 45.85 472 ALA B C 1
ATOM 2548 O O . ALA B 1 472 ? 172.779 197.496 220.335 1.00 50.77 472 ALA B O 1
ATOM 2550 N N . GLN B 1 473 ? 172.248 195.579 221.395 1.00 46.39 473 GLN B N 1
ATOM 2551 C CA . GLN B 1 473 ? 173.642 195.217 221.616 1.00 48.33 473 GLN B CA 1
ATOM 2552 C C . GLN B 1 473 ? 174.388 195.053 220.302 1.00 49.27 473 GLN B C 1
ATOM 2553 O O . GLN B 1 473 ? 175.505 195.560 220.149 1.00 53.22 473 GLN B O 1
ATOM 2559 N N . THR B 1 474 ? 173.788 194.353 219.336 1.00 48.13 474 THR B N 1
ATOM 2560 C CA . THR B 1 474 ? 174.505 194.111 218.089 1.00 44.75 474 THR B CA 1
ATOM 2561 C C . THR B 1 474 ? 174.652 195.400 217.285 1.00 46.30 474 THR B C 1
ATOM 2562 O O . THR B 1 474 ? 175.705 195.647 216.681 1.00 49.85 474 THR B O 1
ATOM 2566 N N . LEU B 1 475 ? 173.619 196.253 217.289 1.00 44.30 475 LEU B N 1
ATOM 2567 C CA . LEU B 1 475 ? 173.737 197.546 216.618 1.00 42.47 475 LEU B CA 1
ATOM 2568 C C . LEU B 1 475 ? 174.847 198.392 217.231 1.00 44.59 475 LEU B C 1
ATOM 2569 O O . LEU B 1 475 ? 175.654 198.993 216.507 1.00 47.92 475 LEU B O 1
ATOM 2574 N N . HIS B 1 476 ? 174.907 198.447 218.564 1.00 45.12 476 HIS B N 1
ATOM 2575 C CA . HIS B 1 476 ? 175.955 199.216 219.227 1.00 43.64 476 HIS B CA 1
ATOM 2576 C C . HIS B 1 476 ? 177.334 198.649 218.925 1.00 43.88 476 HIS B C 1
ATOM 2577 O O . HIS B 1 476 ? 178.291 199.406 218.725 1.00 46.43 476 HIS B O 1
ATOM 2584 N N . ASN B 1 477 ? 177.462 197.320 218.901 1.00 44.89 477 ASN B N 1
ATOM 2585 C CA . ASN B 1 477 ? 178.751 196.709 218.599 1.00 42.84 477 ASN B CA 1
ATOM 2586 C C . ASN B 1 477 ? 179.207 197.049 217.187 1.00 43.73 477 ASN B C 1
ATOM 2587 O O . ASN B 1 477 ? 180.381 197.368 216.967 1.00 45.05 477 ASN B O 1
ATOM 2592 N N . ALA B 1 478 ? 178.291 196.992 216.216 1.00 46.01 478 ALA B N 1
ATOM 2593 C CA . ALA B 1 478 ? 178.649 197.360 214.848 1.00 42.35 478 ALA B CA 1
ATOM 2594 C C . ALA B 1 478 ? 179.060 198.824 214.760 1.00 40.94 478 ALA B C 1
ATOM 2595 O O . ALA B 1 478 ? 180.046 199.165 214.091 1.00 44.07 478 ALA B O 1
ATOM 2597 N N . SER B 1 479 ? 178.317 199.706 215.436 1.00 41.25 479 SER B N 1
ATOM 2598 C CA . SER B 1 479 ? 178.659 201.124 215.414 1.00 38.90 479 SER B CA 1
ATOM 2599 C C . SER B 1 479 ? 180.031 201.375 216.026 1.00 43.20 479 SER B C 1
ATOM 2600 O O . SER B 1 479 ? 180.811 202.172 215.498 1.00 45.88 479 SER B O 1
ATOM 2603 N N . LEU B 1 480 ? 180.339 200.712 217.143 1.00 47.85 480 LEU B N 1
ATOM 2604 C CA . LEU B 1 480 ? 181.646 200.881 217.774 1.00 44.75 480 LEU B CA 1
ATOM 2605 C C . LEU B 1 480 ? 182.763 200.349 216.887 1.00 46.42 480 LEU B C 1
ATOM 2606 O O . LEU B 1 480 ? 183.823 200.980 216.760 1.00 52.06 480 LEU B O 1
ATOM 2611 N N . MET B 1 481 ? 182.544 199.183 216.270 1.00 46.60 481 MET B N 1
ATOM 2612 C CA . MET B 1 481 ? 183.527 198.622 215.350 1.00 45.33 481 MET B CA 1
ATOM 2613 C C . MET B 1 481 ? 183.835 199.594 214.225 1.00 48.73 481 MET B C 1
ATOM 2614 O O . MET B 1 481 ? 185.001 199.800 213.870 1.00 50.95 481 MET B O 1
ATOM 2619 N N . LEU B 1 482 ? 182.800 200.203 213.651 1.00 52.07 482 LEU B N 1
ATOM 2620 C CA . LEU B 1 482 ? 183.016 201.161 212.575 1.00 50.51 482 LEU B CA 1
ATOM 2621 C C . LEU B 1 482 ? 183.681 202.439 213.067 1.00 57.18 482 LEU B C 1
ATOM 2622 O O . LEU B 1 482 ? 184.580 202.960 212.398 1.00 61.45 482 LEU B O 1
ATOM 2627 N N . ASP B 1 483 ? 183.261 202.951 214.226 1.00 58.90 483 ASP B N 1
ATOM 2628 C CA . ASP B 1 483 ? 183.789 204.216 214.725 1.00 59.08 483 ASP B CA 1
ATOM 2629 C C . ASP B 1 483 ? 185.270 204.110 215.057 1.00 61.46 483 ASP B C 1
ATOM 2630 O O . ASP B 1 483 ? 186.031 205.057 214.831 1.00 68.30 483 ASP B O 1
ATOM 2635 N N . ASP B 1 484 ? 185.698 202.972 215.609 1.00 60.16 484 ASP B N 1
ATOM 2636 C CA . ASP B 1 484 ? 187.109 202.815 215.949 1.00 62.23 484 ASP B CA 1
ATOM 2637 C C . ASP B 1 484 ? 188.004 202.911 214.719 1.00 65.00 484 ASP B C 1
ATOM 2638 O O . ASP B 1 484 ? 189.138 203.392 214.816 1.00 69.72 484 ASP B O 1
ATOM 2643 N N . ILE B 1 485 ? 187.522 202.455 213.562 1.00 65.59 485 ILE B N 1
ATOM 2644 C CA . ILE B 1 485 ? 188.322 202.527 212.341 1.00 63.79 485 ILE B CA 1
ATOM 2645 C C . ILE B 1 485 ? 188.454 203.970 211.869 1.00 69.85 485 ILE B C 1
ATOM 2646 O O . ILE B 1 485 ? 189.545 204.424 211.505 1.00 74.26 485 ILE B O 1
ATOM 2651 N N . GLU B 1 486 ? 187.349 204.716 211.879 1.00 73.86 486 GLU B N 1
ATOM 2652 C CA . GLU B 1 486 ? 187.320 206.088 211.393 1.00 75.77 486 GLU B CA 1
ATOM 2653 C C . GLU B 1 486 ? 187.970 207.074 212.358 1.00 78.30 486 GLU B C 1
ATOM 2654 O O . GLU B 1 486 ? 187.918 208.285 212.119 1.00 83.56 486 GLU B O 1
ATOM 2660 N N . ASP B 1 487 ? 188.620 206.547 213.407 1.00 79.00 487 ASP B N 1
ATOM 2661 C CA . ASP B 1 487 ? 189.267 207.410 214.434 1.00 81.75 487 ASP B CA 1
ATOM 2662 C C . ASP B 1 487 ? 190.704 206.946 214.705 1.00 81.73 487 ASP B C 1
ATOM 2663 O O . ASP B 1 487 ? 191.391 207.628 215.489 1.00 87.31 487 ASP B O 1
ATOM 2668 N N . HIS B 1 488 ? 191.132 205.831 214.105 1.00 80.47 488 HIS B N 1
ATOM 2669 C CA . HIS B 1 488 ? 192.484 205.305 214.287 1.00 81.68 488 HIS B CA 1
ATOM 2670 C C . HIS B 1 488 ? 192.853 205.238 215.767 1.00 80.72 488 HIS B C 1
ATOM 2671 O O . HIS B 1 488 ? 193.883 205.755 216.204 1.00 85.51 488 HIS B O 1
ATOM 2678 N N . SER B 1 489 ? 191.990 204.588 216.545 1.00 73.68 489 SER B N 1
ATOM 2679 C CA . SER B 1 489 ? 192.219 204.440 217.972 1.00 73.51 489 SER B CA 1
ATOM 2680 C C . SER B 1 489 ? 192.761 203.048 218.245 1.00 72.55 489 SER B C 1
ATOM 2681 O O . SER B 1 489 ? 192.010 202.068 218.128 1.00 76.12 489 SER B O 1
ATOM 2684 N N . PRO B 1 490 ? 194.039 202.904 218.602 1.00 69.68 490 PRO B N 1
ATOM 2685 C CA . PRO B 1 490 ? 194.581 201.562 218.867 1.00 69.28 490 PRO B CA 1
ATOM 2686 C C . PRO B 1 490 ? 193.969 200.875 220.072 1.00 67.51 490 PRO B C 1
ATOM 2687 O O . PRO B 1 490 ? 194.077 199.647 220.179 1.00 69.33 490 PRO B O 1
ATOM 2691 N N . LEU B 1 491 ? 193.335 201.612 220.981 1.00 66.53 491 LEU B N 1
ATOM 2692 C CA . LEU B 1 491 ? 192.868 201.055 222.241 1.00 65.68 491 LEU B CA 1
ATOM 2693 C C . LEU B 1 491 ? 191.389 201.348 222.435 1.00 66.30 491 LEU B C 1
ATOM 2694 O O . LEU B 1 491 ? 190.912 202.438 222.106 1.00 68.86 491 LEU B O 1
ATOM 2699 N N . ARG B 1 492 ? 190.668 200.365 222.967 1.00 64.93 492 ARG B N 1
ATOM 2700 C CA . ARG B 1 492 ? 189.275 200.521 223.366 1.00 60.30 492 ARG B CA 1
ATOM 2701 C C . ARG B 1 492 ? 189.124 199.971 224.774 1.00 69.22 492 ARG B C 1
ATOM 2702 O O . ARG B 1 492 ? 189.270 198.763 224.986 1.00 70.99 492 ARG B O 1
ATOM 2710 N N . ARG B 1 493 ? 188.832 200.856 225.730 1.00 69.91 493 ARG B N 1
ATOM 2711 C CA . ARG B 1 493 ? 188.739 200.495 227.144 1.00 66.85 493 ARG B CA 1
ATOM 2712 C C . ARG B 1 493 ? 190.025 199.846 227.646 1.00 67.48 493 ARG B C 1
ATOM 2713 O O . ARG B 1 493 ? 189.989 198.879 228.410 1.00 68.57 493 ARG B O 1
ATOM 2721 N N . GLY B 1 494 ? 191.170 200.370 227.216 1.00 64.48 494 GLY B N 1
ATOM 2722 C CA . GLY B 1 494 ? 192.453 199.828 227.617 1.00 63.63 494 GLY B CA 1
ATOM 2723 C C . GLY B 1 494 ? 192.900 198.654 226.772 1.00 69.97 494 GLY B C 1
ATOM 2724 O O . GLY B 1 494 ? 194.095 198.484 226.513 1.00 70.69 494 GLY B O 1
ATOM 2725 N N . ARG B 1 495 ? 191.947 197.837 226.338 1.00 67.73 495 ARG B N 1
ATOM 2726 C CA . ARG B 1 495 ? 192.236 196.668 225.529 1.00 58.14 495 ARG B CA 1
ATOM 2727 C C . ARG B 1 495 ? 192.453 197.063 224.072 1.00 60.09 495 ARG B C 1
ATOM 2728 O O . ARG B 1 495 ? 191.979 198.110 223.626 1.00 66.05 495 ARG B O 1
ATOM 2736 N N . PRO B 1 496 ? 193.182 196.246 223.310 1.00 58.42 496 PRO B N 1
ATOM 2737 C CA . PRO B 1 496 ? 193.429 196.582 221.903 1.00 59.24 496 PRO B CA 1
ATOM 2738 C C . PRO B 1 496 ? 192.143 196.616 221.093 1.00 62.83 496 PRO B C 1
ATOM 2739 O O . PRO B 1 496 ? 191.183 195.896 221.372 1.00 62.75 496 PRO B O 1
ATOM 2743 N N . SER B 1 497 ? 192.138 197.472 220.074 1.00 63.39 497 SER B N 1
ATOM 2744 C CA . SER B 1 497 ? 190.963 197.659 219.240 1.00 57.45 497 SER B CA 1
ATOM 2745 C C . SER B 1 497 ? 190.752 196.455 218.324 1.00 57.55 497 SER B C 1
ATOM 2746 O O . SER B 1 497 ? 191.598 195.565 218.205 1.00 60.42 497 SER B O 1
ATOM 2749 N N . THR B 1 498 ? 189.592 196.442 217.666 1.00 55.66 498 THR B N 1
ATOM 2750 C CA . THR B 1 498 ? 189.216 195.310 216.827 1.00 49.15 498 THR B CA 1
ATOM 2751 C C . THR B 1 498 ? 190.034 195.251 215.543 1.00 49.16 498 THR B C 1
ATOM 2752 O O . THR B 1 498 ? 190.388 194.160 215.083 1.00 49.39 498 THR B O 1
ATOM 2756 N N . HIS B 1 499 ? 190.345 196.400 214.951 1.00 51.54 499 HIS B N 1
ATOM 2757 C CA . HIS B 1 499 ? 191.073 196.432 213.690 1.00 48.41 499 HIS B CA 1
ATOM 2758 C C . HIS B 1 499 ? 192.564 196.185 213.859 1.00 54.81 499 HIS B C 1
ATOM 2759 O O . HIS B 1 499 ? 193.275 196.071 212.856 1.00 57.50 499 HIS B O 1
ATOM 2766 N N . MET B 1 500 ? 193.052 196.097 215.095 1.00 58.09 500 MET B N 1
ATOM 2767 C CA . MET B 1 500 ? 194.432 195.727 215.362 1.00 55.30 500 MET B CA 1
ATOM 2768 C C . MET B 1 500 ? 194.599 194.236 215.607 1.00 53.24 500 MET B C 1
ATOM 2769 O O . MET B 1 500 ? 195.726 193.776 215.814 1.00 57.91 500 MET B O 1
ATOM 2774 N N . ILE B 1 501 ? 193.511 193.473 215.589 1.00 47.77 501 ILE B N 1
ATOM 2775 C CA . ILE B 1 501 ? 193.583 192.026 215.723 1.00 43.97 501 ILE B CA 1
ATOM 2776 C C . ILE B 1 501 ? 193.110 191.295 214.475 1.00 53.70 501 ILE B C 1
ATOM 2777 O O . ILE B 1 501 ? 193.608 190.194 214.194 1.00 59.11 501 ILE B O 1
ATOM 2782 N N . PHE B 1 502 ? 192.196 191.864 213.691 1.00 53.87 502 PHE B N 1
ATOM 2783 C CA . PHE B 1 502 ? 191.695 191.200 212.499 1.00 46.34 502 PHE B CA 1
ATOM 2784 C C . PHE B 1 502 ? 191.924 191.992 211.221 1.00 47.24 502 PHE B C 1
ATOM 2785 O O . PHE B 1 502 ? 191.651 191.470 210.135 1.00 48.54 502 PHE B O 1
ATOM 2793 N N . GLY B 1 503 ? 192.410 193.224 211.311 1.00 46.78 503 GLY B N 1
ATOM 2794 C CA . GLY B 1 503 ? 192.603 194.057 210.146 1.00 48.48 503 GLY B CA 1
ATOM 2795 C C . GLY B 1 503 ? 191.394 194.923 209.844 1.00 51.47 503 GLY B C 1
ATOM 2796 O O . GLY B 1 503 ? 190.280 194.697 210.321 1.00 56.98 503 GLY B O 1
ATOM 2797 N N . THR B 1 504 ? 191.633 195.949 209.027 1.00 49.92 504 THR B N 1
ATOM 2798 C CA . THR B 1 504 ? 190.567 196.887 208.692 1.00 50.46 504 THR B CA 1
ATOM 2799 C C . THR B 1 504 ? 189.509 196.237 207.809 1.00 51.99 504 THR B C 1
ATOM 2800 O O . THR B 1 504 ? 188.308 196.402 208.049 1.00 52.71 504 THR B O 1
ATOM 2804 N N . GLU B 1 505 ? 189.936 195.491 206.789 1.00 56.15 505 GLU B N 1
ATOM 2805 C CA . GLU B 1 505 ? 188.991 194.929 205.829 1.00 53.52 505 GLU B CA 1
ATOM 2806 C C . GLU B 1 505 ? 188.066 193.907 206.480 1.00 52.50 505 GLU B C 1
ATOM 2807 O O . GLU B 1 505 ? 186.855 193.910 206.228 1.00 57.72 505 GLU B O 1
ATOM 2813 N N . GLN B 1 506 ? 188.614 193.028 207.319 1.00 45.99 506 GLN B N 1
ATOM 2814 C CA . GLN B 1 506 ? 187.786 192.019 207.971 1.00 41.28 506 GLN B CA 1
ATOM 2815 C C . GLN B 1 506 ? 186.806 192.645 208.953 1.00 46.89 506 GLN B C 1
ATOM 2816 O O . GLN B 1 506 ? 185.649 192.212 209.037 1.00 51.35 506 GLN B O 1
ATOM 2822 N N . THR B 1 507 ? 187.246 193.661 209.698 1.00 49.04 507 THR B N 1
ATOM 2823 C CA . THR B 1 507 ? 186.342 194.366 210.600 1.00 47.01 507 THR B CA 1
ATOM 2824 C C . THR B 1 507 ? 185.229 195.060 209.828 1.00 47.03 507 THR B C 1
ATOM 2825 O O . THR B 1 507 ? 184.070 195.051 210.257 1.00 50.69 507 THR B O 1
ATOM 2829 N N . ILE B 1 508 ? 185.562 195.670 208.689 1.00 43.90 508 ILE B N 1
ATOM 2830 C CA . ILE B 1 508 ? 184.541 196.310 207.864 1.00 42.61 508 ILE B CA 1
ATOM 2831 C C . ILE B 1 508 ? 183.542 195.277 207.360 1.00 44.60 508 ILE B C 1
ATOM 2832 O O . ILE B 1 508 ? 182.330 195.515 207.359 1.00 51.89 508 ILE B O 1
ATOM 2837 N N . ASN B 1 509 ? 184.034 194.116 206.925 1.00 42.41 509 ASN B N 1
ATOM 2838 C CA . ASN B 1 509 ? 183.143 193.066 206.441 1.00 43.97 509 ASN B CA 1
ATOM 2839 C C . ASN B 1 509 ? 182.203 192.582 207.541 1.00 47.03 509 ASN B C 1
ATOM 2840 O O . ASN B 1 509 ? 180.997 192.415 207.313 1.00 52.37 509 ASN B O 1
ATOM 2845 N N . SER B 1 510 ? 182.735 192.358 208.745 1.00 43.92 510 SER B N 1
ATOM 2846 C CA . SER B 1 510 ? 181.896 191.897 209.848 1.00 43.60 510 SER B CA 1
ATOM 2847 C C . SER B 1 510 ? 180.887 192.956 210.277 1.00 46.75 510 SER B C 1
ATOM 2848 O O . SER B 1 510 ? 179.731 192.626 210.568 1.00 50.91 510 SER B O 1
ATOM 2851 N N . ALA B 1 511 ? 181.295 194.227 210.319 1.00 44.31 511 ALA B N 1
ATOM 2852 C CA . ALA B 1 511 ? 180.360 195.302 210.623 1.00 44.13 511 ALA B CA 1
ATOM 2853 C C . ALA B 1 511 ? 179.279 195.436 209.563 1.00 48.57 511 ALA B C 1
ATOM 2854 O O . ALA B 1 511 ? 178.125 195.717 209.901 1.00 50.57 511 ALA B O 1
ATOM 2856 N N . ASN B 1 512 ? 179.652 195.209 208.299 1.00 49.73 512 ASN B N 1
ATOM 2857 C CA . ASN B 1 512 ? 178.656 195.240 207.198 1.00 47.62 512 ASN B CA 1
ATOM 2858 C C . ASN B 1 512 ? 177.636 194.125 207.431 1.00 45.05 512 ASN B C 1
ATOM 2859 O O . ASN B 1 512 ? 176.425 194.401 207.334 1.00 50.86 512 ASN B O 1
ATOM 2864 N N . PHE B 1 513 ? 178.115 192.915 207.732 1.00 41.20 513 PHE B N 1
ATOM 2865 C CA . PHE B 1 513 ? 177.212 191.783 207.904 1.00 42.89 513 PHE B CA 1
ATOM 2866 C C . PHE B 1 513 ? 176.380 191.878 209.178 1.00 48.03 513 PHE B C 1
ATOM 2867 O O . PHE B 1 513 ? 175.315 191.256 209.257 1.00 53.11 513 PHE B O 1
ATOM 2875 N N . LEU B 1 514 ? 176.835 192.635 210.179 1.00 50.84 514 LEU B N 1
ATOM 2876 C CA . LEU B 1 514 ? 176.050 192.770 211.404 1.00 48.10 514 LEU B CA 1
ATOM 2877 C C . LEU B 1 514 ? 174.712 193.453 211.137 1.00 48.13 514 LEU B C 1
ATOM 2878 O O . LEU B 1 514 ? 173.735 193.222 211.858 1.00 53.16 514 LEU B O 1
ATOM 2883 N N . LEU B 1 515 ? 174.646 194.299 210.107 1.00 45.88 515 LEU B N 1
ATOM 2884 C CA . LEU B 1 515 ? 173.362 194.871 209.709 1.00 41.98 515 LEU B CA 1
ATOM 2885 C C . LEU B 1 515 ? 172.407 193.786 209.224 1.00 47.99 515 LEU B C 1
ATOM 2886 O O . LEU B 1 515 ? 171.240 193.739 209.635 1.00 53.94 515 LEU B O 1
ATOM 2891 N N . ILE B 1 516 ? 172.897 192.891 208.365 1.00 48.72 516 ILE B N 1
ATOM 2892 C CA . ILE B 1 516 ? 172.097 191.767 207.885 1.00 47.07 516 ILE B CA 1
ATOM 2893 C C . ILE B 1 516 ? 171.753 190.826 209.038 1.00 50.48 516 ILE B C 1
ATOM 2894 O O . ILE B 1 516 ? 170.774 190.073 208.979 1.00 53.27 516 ILE B O 1
ATOM 2899 N N . ASP B 1 517 ? 172.562 190.840 210.099 1.00 52.47 517 ASP B N 1
ATOM 2900 C CA . ASP B 1 517 ? 172.236 190.041 211.279 1.00 50.47 517 ASP B CA 1
ATOM 2901 C C . ASP B 1 517 ? 171.087 190.667 212.069 1.00 49.84 517 ASP B C 1
ATOM 2902 O O . ASP B 1 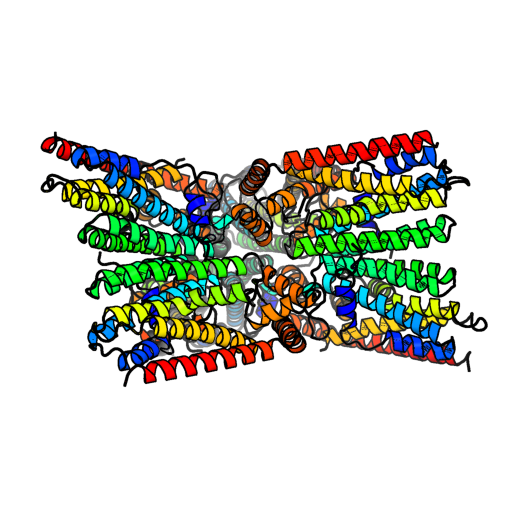517 ? 170.132 189.973 212.436 1.00 52.32 517 ASP B O 1
ATOM 2907 N N . VAL B 1 518 ? 171.158 191.976 212.334 1.00 46.73 518 VAL B N 1
ATOM 2908 C CA . VAL B 1 518 ? 170.063 192.668 213.013 1.00 42.50 518 VAL B CA 1
ATOM 2909 C C . VAL B 1 518 ? 168.784 192.531 212.206 1.00 46.43 518 VAL B C 1
ATOM 2910 O O . VAL B 1 518 ? 167.676 192.535 212.759 1.00 52.73 518 VAL B O 1
ATOM 2914 N N . MET B 1 519 ? 168.949 192.346 210.898 1.00 48.89 519 MET B N 1
ATOM 2915 C CA . MET B 1 519 ? 167.775 192.166 210.008 1.00 47.76 519 MET B CA 1
ATOM 2916 C C . MET B 1 519 ? 166.903 191.019 210.517 1.00 46.99 519 MET B C 1
ATOM 2917 O O . MET B 1 519 ? 165.709 191.259 210.785 1.00 47.53 519 MET B O 1
ATOM 2922 N N . GLU B 1 520 ? 167.471 189.817 210.641 1.00 47.80 520 GLU B N 1
ATOM 2923 C CA . GLU B 1 520 ? 166.637 188.672 210.997 1.00 46.74 520 GLU B CA 1
ATOM 2924 C C . GLU B 1 520 ? 166.086 188.799 212.408 1.00 51.17 520 GLU B C 1
ATOM 2925 O O . GLU B 1 520 ? 164.979 188.325 212.686 1.00 55.60 520 GLU B O 1
ATOM 2931 N N . LYS B 1 521 ? 166.831 189.445 213.303 1.00 48.42 521 LYS B N 1
ATOM 2932 C CA . LYS B 1 521 ? 166.329 189.681 214.650 1.00 42.46 521 LYS B CA 1
ATOM 2933 C C . LYS B 1 521 ? 165.094 190.570 214.621 1.00 41.28 521 LYS B C 1
ATOM 2934 O O . LYS B 1 521 ? 164.124 190.326 215.347 1.00 48.56 521 LYS B O 1
ATOM 2940 N N . VAL B 1 522 ? 165.116 191.610 213.785 1.00 39.48 522 VAL B N 1
ATOM 2941 C CA . VAL B 1 522 ? 163.951 192.477 213.621 1.00 41.71 522 VAL B CA 1
ATOM 2942 C C . VAL B 1 522 ? 162.806 191.720 212.974 1.00 43.35 522 VAL B C 1
ATOM 2943 O O . VAL B 1 522 ? 161.636 191.903 213.333 1.00 47.95 522 VAL B O 1
ATOM 2947 N N . ARG B 1 523 ? 163.113 190.883 211.988 1.00 45.99 523 ARG B N 1
ATOM 2948 C CA . ARG B 1 523 ? 162.033 190.138 211.360 1.00 43.47 523 ARG B CA 1
ATOM 2949 C C . ARG B 1 523 ? 161.405 189.142 212.326 1.00 42.78 523 ARG B C 1
ATOM 2950 O O . ARG B 1 523 ? 160.207 188.845 212.198 1.00 46.34 523 ARG B O 1
ATOM 2958 N N . GLN B 1 524 ? 162.164 188.647 213.305 1.00 48.62 524 GLN B N 1
ATOM 2959 C CA . GLN B 1 524 ? 161.605 187.725 214.283 1.00 47.69 524 GLN B CA 1
ATOM 2960 C C . GLN B 1 524 ? 160.698 188.390 215.316 1.00 50.28 524 GLN B C 1
ATOM 2961 O O . GLN B 1 524 ? 160.152 187.686 216.175 1.00 55.23 524 GLN B O 1
ATOM 2967 N N . LEU B 1 525 ? 160.491 189.704 215.240 1.00 52.56 525 LEU B N 1
ATOM 2968 C CA . LEU B 1 525 ? 159.604 190.346 216.198 1.00 52.39 525 LEU B CA 1
ATOM 2969 C C . LEU B 1 525 ? 158.126 190.140 215.878 1.00 59.44 525 LEU B C 1
ATOM 2970 O O . LEU B 1 525 ? 157.283 190.526 216.692 1.00 64.82 525 LEU B O 1
ATOM 2975 N N . ASP B 1 526 ? 157.834 189.580 214.707 1.00 62.21 526 ASP B N 1
ATOM 2976 C CA . ASP B 1 526 ? 156.434 189.284 214.307 1.00 60.54 526 ASP B CA 1
ATOM 2977 C C . ASP B 1 526 ? 155.637 190.581 214.228 1.00 65.79 526 ASP B C 1
ATOM 2978 O O . ASP B 1 526 ? 154.656 190.702 214.975 1.00 70.60 526 ASP B O 1
ATOM 2983 N N . ASP B 1 527 ? 156.048 191.499 213.355 1.00 66.17 527 ASP B N 1
ATOM 2984 C CA . ASP B 1 527 ? 155.356 192.795 213.175 1.00 64.27 527 ASP B CA 1
ATOM 2985 C C . ASP B 1 527 ? 155.853 193.423 211.879 1.00 64.41 527 ASP B C 1
ATOM 2986 O O . ASP B 1 527 ? 157.019 193.833 211.834 1.00 64.97 527 ASP B O 1
ATOM 2991 N N . PRO B 1 528 ? 155.015 193.509 210.828 1.00 64.51 528 PRO B N 1
ATOM 2992 C CA . PRO B 1 528 ? 155.407 194.149 209.580 1.00 61.22 528 PRO B CA 1
ATOM 2993 C C . PRO B 1 528 ? 155.795 195.618 209.721 1.00 63.47 528 PRO B C 1
ATOM 2994 O O . PRO B 1 528 ? 156.524 196.088 208.881 1.00 64.22 528 PRO B O 1
ATOM 2998 N N . ARG B 1 529 ? 155.327 196.307 210.764 1.00 68.44 529 ARG B N 1
ATOM 2999 C CA . ARG B 1 529 ? 155.606 197.765 210.879 1.00 67.97 529 ARG B CA 1
ATOM 3000 C C . ARG B 1 529 ? 156.974 197.987 211.530 1.00 60.90 529 ARG B C 1
ATOM 3001 O O . ARG B 1 529 ? 157.429 199.146 211.553 1.00 65.92 529 ARG B O 1
ATOM 3009 N N . CYS B 1 530 ? 157.611 196.921 212.017 1.00 57.97 530 CYS B N 1
ATOM 3010 C CA . CYS B 1 530 ? 158.896 197.050 212.737 1.00 53.95 530 CYS B CA 1
ATOM 3011 C C . CYS B 1 530 ? 160.033 197.006 211.716 1.00 54.29 530 CYS B C 1
ATOM 3012 O O . CYS B 1 530 ? 161.045 197.679 211.947 1.00 54.91 530 CYS B O 1
ATOM 3015 N N . MET B 1 531 ? 159.836 196.337 210.585 1.00 58.13 531 MET B N 1
ATOM 3016 C CA . MET B 1 531 ? 160.869 196.333 209.519 1.00 54.05 531 MET B CA 1
ATOM 3017 C C . MET B 1 531 ? 160.906 197.723 208.904 1.00 56.41 531 MET B C 1
ATOM 3018 O O . MET B 1 531 ? 161.978 198.139 208.466 1.00 59.41 531 MET B O 1
ATOM 3023 N N . ASP B 1 532 ? 159.778 198.419 208.933 1.00 56.64 532 ASP B N 1
ATOM 3024 C CA . ASP B 1 532 ? 159.699 199.804 208.427 1.00 57.25 532 ASP B CA 1
ATOM 3025 C C . ASP B 1 532 ? 160.416 200.766 209.376 1.00 57.73 532 ASP B C 1
ATOM 3026 O O . ASP B 1 532 ? 161.327 201.466 208.902 1.00 64.91 532 ASP B O 1
ATOM 3031 N N . ILE B 1 533 ? 160.043 200.794 210.655 1.00 50.35 533 ILE B N 1
ATOM 3032 C CA . ILE B 1 533 ? 160.702 201.675 211.663 1.00 47.61 533 ILE B CA 1
ATOM 3033 C C . ILE B 1 533 ? 162.215 201.517 211.527 1.00 52.18 533 ILE B C 1
ATOM 3034 O O . ILE B 1 533 ? 162.892 202.548 211.435 1.00 59.53 533 ILE B O 1
ATOM 3039 N N . TYR B 1 534 ? 162.721 200.289 211.468 1.00 49.58 534 TYR B N 1
ATOM 3040 C CA . TYR B 1 534 ? 164.174 200.003 211.356 1.00 47.51 534 TYR B CA 1
ATOM 3041 C C . TYR B 1 534 ? 164.843 200.771 210.217 1.00 51.17 534 TYR B C 1
ATOM 3042 O O . TYR B 1 534 ? 165.854 201.422 210.491 1.00 56.47 534 TYR B O 1
ATOM 3051 N N . LEU B 1 535 ? 164.316 200.722 209.002 1.00 49.98 535 LEU B N 1
ATOM 3052 C CA . LEU B 1 535 ? 164.947 201.311 207.828 1.00 51.11 535 LEU B CA 1
ATOM 3053 C C . LEU B 1 535 ? 165.013 202.830 207.929 1.00 53.83 535 LEU B C 1
ATOM 3054 O O . LEU B 1 535 ? 166.066 203.426 207.663 1.00 59.11 535 LEU B O 1
ATOM 3059 N N . GLU B 1 536 ? 163.911 203.466 208.334 1.00 50.72 536 GLU B N 1
ATOM 3060 C CA . GLU B 1 536 ? 163.891 204.919 208.451 1.00 49.83 536 GLU B CA 1
ATOM 3061 C C . GLU B 1 536 ? 164.859 205.401 209.524 1.00 51.75 536 GLU B C 1
ATOM 3062 O O . GLU B 1 536 ? 165.550 206.408 209.335 1.00 57.37 536 GLU B O 1
ATOM 3068 N N . GLU B 1 537 ? 164.923 204.699 210.659 1.00 46.93 537 GLU B N 1
ATOM 3069 C CA . GLU B 1 537 ? 165.847 205.103 211.713 1.00 46.06 537 GLU B CA 1
ATOM 3070 C C . GLU B 1 537 ? 167.298 204.960 211.267 1.00 47.13 537 GLU B C 1
ATOM 3071 O O . GLU B 1 537 ? 168.128 205.841 211.534 1.00 51.28 537 GLU B O 1
ATOM 3077 N N . MET B 1 538 ? 167.625 203.862 210.581 1.00 45.28 538 MET B N 1
ATOM 3078 C CA . MET B 1 538 ? 168.997 203.676 210.126 1.00 44.54 538 MET B CA 1
ATOM 3079 C C . MET B 1 538 ? 169.374 204.700 209.064 1.00 45.56 538 MET B C 1
ATOM 3080 O O . MET B 1 538 ? 170.539 205.111 208.985 1.00 49.04 538 MET B O 1
ATOM 3085 N N . ARG B 1 539 ? 168.406 205.135 208.255 1.00 45.24 539 ARG B N 1
ATOM 3086 C CA . ARG B 1 539 ? 168.677 206.182 207.274 1.00 43.95 539 ARG B CA 1
ATOM 3087 C C . ARG B 1 539 ? 169.119 207.476 207.953 1.00 48.24 539 ARG B C 1
ATOM 3088 O O . ARG B 1 539 ? 170.106 208.100 207.539 1.00 50.66 539 ARG B O 1
ATOM 3096 N N . ASN B 1 540 ? 168.413 207.881 209.013 1.00 45.74 540 ASN B N 1
ATOM 3097 C CA . ASN B 1 540 ? 168.803 209.067 209.767 1.00 40.99 540 ASN B CA 1
ATOM 3098 C C . ASN B 1 540 ? 170.149 208.878 210.453 1.00 42.95 540 ASN B C 1
ATOM 3099 O O . ASN B 1 540 ? 170.958 209.816 210.506 1.00 50.33 540 ASN B O 1
ATOM 3104 N N . LEU B 1 541 ? 170.399 207.681 210.991 1.00 39.89 541 LEU B N 1
ATOM 3105 C CA . LEU B 1 541 ? 171.700 207.397 211.588 1.00 38.54 541 LEU B CA 1
ATOM 3106 C C . LEU B 1 541 ? 172.825 207.617 210.584 1.00 43.71 541 LEU B C 1
ATOM 3107 O O . LEU B 1 541 ? 173.831 208.270 210.895 1.00 52.73 541 LEU B O 1
ATOM 3112 N N . PHE B 1 542 ? 172.662 207.097 209.366 1.00 40.84 542 PHE B N 1
ATOM 3113 C CA . PHE B 1 542 ? 173.705 207.249 208.358 1.00 38.28 542 PHE B CA 1
ATOM 3114 C C . PHE B 1 542 ? 173.837 208.691 207.886 1.00 41.49 542 PHE B C 1
ATOM 3115 O O . PHE B 1 542 ? 174.947 209.133 207.583 1.00 48.88 542 PHE B O 1
ATOM 3123 N N . ILE B 1 543 ? 172.733 209.439 207.812 1.00 40.91 543 ILE B N 1
ATOM 3124 C CA . ILE B 1 543 ? 172.831 210.852 207.440 1.00 38.34 543 ILE B CA 1
ATOM 3125 C C . ILE B 1 543 ? 173.651 211.619 208.474 1.00 42.86 543 ILE B C 1
ATOM 3126 O O . ILE B 1 543 ? 174.547 212.409 208.133 1.00 50.47 543 ILE B O 1
ATOM 3131 N N . GLY B 1 544 ? 173.355 211.396 209.757 1.00 39.92 544 GLY B N 1
ATOM 3132 C CA . GLY B 1 544 ? 174.121 212.053 210.802 1.00 39.03 544 GLY B CA 1
ATOM 3133 C C . GLY B 1 544 ? 175.589 211.678 210.774 1.00 41.85 544 GLY B C 1
ATOM 3134 O O . GLY B 1 544 ? 176.467 212.539 210.903 1.00 51.53 544 GLY B O 1
ATOM 3135 N N . GLN B 1 545 ? 175.879 210.388 210.599 1.00 38.74 545 GLN B N 1
ATOM 3136 C CA . GLN B 1 545 ? 177.265 209.952 210.498 1.00 39.89 545 GLN B CA 1
ATOM 3137 C C . GLN B 1 545 ? 177.968 210.565 209.295 1.00 41.58 545 GLN B C 1
ATOM 3138 O O . GLN B 1 545 ? 179.148 210.917 209.394 1.00 49.46 545 GLN B O 1
ATOM 3144 N N . SER B 1 546 ? 177.270 210.704 208.166 1.00 41.54 546 SER B N 1
ATOM 3145 C CA . SER B 1 546 ? 177.870 211.318 206.987 1.00 43.76 546 SER B CA 1
ATOM 3146 C C . SER B 1 546 ? 178.229 212.773 207.243 1.00 46.36 546 SER B C 1
ATOM 3147 O O . SER B 1 546 ? 179.308 213.229 206.847 1.00 51.48 546 SER B O 1
ATOM 3150 N N . PHE B 1 547 ? 177.335 213.524 207.894 1.00 50.03 547 PHE B N 1
ATOM 3151 C CA . PHE B 1 547 ? 177.678 214.908 208.218 1.00 45.58 547 PHE B CA 1
ATOM 3152 C C . PHE B 1 547 ? 178.847 214.989 209.191 1.00 43.44 547 PHE B C 1
ATOM 3153 O O . PHE B 1 547 ? 179.726 215.848 209.031 1.00 46.32 547 PHE B O 1
ATOM 3161 N N . ASP B 1 548 ? 178.879 214.109 210.194 1.00 45.30 548 ASP B N 1
ATOM 3162 C CA . ASP B 1 548 ? 180.010 214.088 211.116 1.00 43.10 548 ASP B CA 1
ATOM 3163 C C . ASP B 1 548 ? 181.312 213.848 210.362 1.00 44.72 548 ASP B C 1
ATOM 3164 O O . ASP B 1 548 ? 182.302 214.561 210.571 1.00 50.61 548 ASP B O 1
ATOM 3169 N N . LEU B 1 549 ? 181.322 212.862 209.462 1.00 46.71 549 LEU B N 1
ATOM 3170 C CA . LEU B 1 549 ? 182.535 212.555 208.713 1.00 47.16 549 LEU B CA 1
ATOM 3171 C C . LEU B 1 549 ? 182.944 213.701 207.798 1.00 48.26 549 LEU B C 1
ATOM 3172 O O . LEU B 1 549 ? 184.139 214.000 207.682 1.00 49.20 549 LEU B O 1
ATOM 3177 N N . TYR B 1 550 ? 181.982 214.346 207.136 1.00 49.75 550 TYR B N 1
ATOM 3178 C CA . TYR B 1 550 ? 182.322 215.452 206.247 1.00 46.57 550 TYR B CA 1
ATOM 3179 C C . TYR B 1 550 ? 182.932 216.612 207.018 1.00 47.30 550 TYR B C 1
ATOM 3180 O O . TYR B 1 550 ? 183.930 217.199 206.585 1.00 51.90 550 TYR B O 1
ATOM 3189 N N . TRP B 1 551 ? 182.343 216.966 208.163 1.00 47.22 551 TRP B N 1
ATOM 3190 C CA . TRP B 1 551 ? 182.916 218.049 208.955 1.00 43.62 551 TRP B CA 1
ATOM 3191 C C . TRP B 1 551 ? 184.292 217.675 209.490 1.00 45.36 551 TRP B C 1
ATOM 3192 O O . TRP B 1 551 ? 185.189 218.522 209.550 1.00 53.96 551 TRP B O 1
ATOM 3203 N N . THR B 1 552 ? 184.481 216.413 209.882 1.00 44.96 552 THR B N 1
ATOM 3204 C CA . THR B 1 552 ? 185.784 215.994 210.387 1.00 48.51 552 THR B CA 1
ATOM 3205 C C . THR B 1 552 ? 186.853 216.033 209.302 1.00 51.25 552 THR B C 1
ATOM 3206 O O . THR B 1 552 ? 188.000 216.403 209.581 1.00 57.04 552 THR B O 1
ATOM 3210 N N . ARG B 1 553 ? 186.509 215.665 208.068 1.00 54.52 553 ARG B N 1
ATOM 3211 C CA . ARG B 1 553 ? 187.514 215.603 207.013 1.00 50.65 553 ARG B CA 1
ATOM 3212 C C . ARG B 1 553 ? 187.821 216.969 206.409 1.00 53.56 553 ARG B C 1
ATOM 3213 O O . ARG B 1 553 ? 188.984 217.380 206.365 1.00 61.23 553 ARG B O 1
ATOM 3221 N N . ASN B 1 554 ? 186.803 217.684 205.939 1.00 52.20 554 ASN B N 1
ATOM 3222 C CA . ASN B 1 554 ? 187.037 218.930 205.209 1.00 53.04 554 ASN B CA 1
ATOM 3223 C C . ASN B 1 554 ? 187.046 220.144 206.132 1.00 58.24 554 ASN B C 1
ATOM 3224 O O . ASN B 1 554 ? 186.415 221.158 205.841 1.00 64.52 554 ASN B O 1
ATOM 3229 N N . GLY B 1 555 ? 187.775 220.039 207.244 1.00 56.78 555 GLY B N 1
ATOM 3230 C CA . GLY B 1 555 ? 188.104 221.152 208.120 1.00 57.96 555 GLY B CA 1
ATOM 3231 C C . GLY B 1 555 ? 187.052 222.229 208.289 1.00 59.14 555 GLY B C 1
ATOM 3232 O O . GLY B 1 555 ? 187.384 223.417 208.332 1.00 67.29 555 GLY B O 1
ATOM 3233 N N . GLU B 1 556 ? 185.786 221.840 208.390 1.00 56.53 556 GLU B N 1
ATOM 3234 C CA . GLU B 1 556 ? 184.676 222.783 208.382 1.00 62.20 556 GLU B CA 1
ATOM 3235 C C . GLU B 1 556 ? 184.025 222.806 209.755 1.00 63.43 556 GLU B C 1
ATOM 3236 O O . GLU B 1 556 ? 183.616 221.759 210.269 1.00 66.01 556 GLU B O 1
ATOM 3242 N N . CYS B 1 557 ? 183.925 223.992 210.339 1.00 59.60 557 CYS B N 1
ATOM 3243 C CA . CYS B 1 557 ? 183.291 224.134 211.639 1.00 58.76 557 CYS B CA 1
ATOM 3244 C C . CYS B 1 557 ? 181.792 224.322 211.457 1.00 55.95 557 CYS B C 1
ATOM 3245 O O . CYS B 1 557 ? 181.371 225.329 210.877 1.00 57.60 557 CYS B O 1
ATOM 3248 N N . PRO B 1 558 ? 180.963 223.398 211.925 1.00 48.06 558 PRO B N 1
ATOM 3249 C CA . PRO B 1 558 ? 179.515 223.587 211.843 1.00 48.14 558 PRO B CA 1
ATOM 3250 C C . PRO B 1 558 ? 179.047 224.635 212.844 1.00 51.88 558 PRO B C 1
ATOM 3251 O O . PRO B 1 558 ? 179.728 224.962 213.816 1.00 55.09 558 PRO B O 1
ATOM 3255 N N . SER B 1 559 ? 177.859 225.166 212.582 1.00 47.12 559 SER B N 1
ATOM 3256 C CA . SER B 1 559 ? 177.231 226.058 213.538 1.00 42.18 559 SER B CA 1
ATOM 3257 C C . SER B 1 559 ? 176.654 225.254 214.699 1.00 48.99 559 SER B C 1
ATOM 3258 O O . SER B 1 559 ? 176.669 224.021 214.708 1.00 57.30 559 SER B O 1
ATOM 3261 N N . GLU B 1 560 ? 176.148 225.976 215.698 1.00 48.86 560 GLU B N 1
ATOM 3262 C CA . GLU B 1 560 ? 175.573 225.322 216.868 1.00 46.80 560 GLU B CA 1
ATOM 3263 C C . GLU B 1 560 ? 174.368 224.472 216.488 1.00 51.82 560 GLU B C 1
ATOM 3264 O O . GLU B 1 560 ? 174.251 223.317 216.917 1.00 55.05 560 GLU B O 1
ATOM 3270 N N . GLU B 1 561 ? 173.474 225.025 215.666 1.00 53.12 561 GLU B N 1
ATOM 3271 C CA . GLU B 1 561 ? 172.267 224.304 215.279 1.00 53.68 561 GLU B CA 1
ATOM 3272 C C . GLU B 1 561 ? 172.595 223.070 214.448 1.00 53.22 561 GLU B C 1
ATOM 3273 O O . GLU B 1 561 ? 172.013 222.001 214.659 1.00 57.44 561 GLU B O 1
ATOM 3279 N N . GLN B 1 562 ? 173.520 223.197 213.495 1.00 49.13 562 GLN B N 1
ATOM 3280 C CA . GLN B 1 562 ? 173.892 222.048 212.678 1.00 47.86 562 GLN B CA 1
ATOM 3281 C C . GLN B 1 562 ? 174.507 220.943 213.527 1.00 50.11 562 GLN B C 1
ATOM 3282 O O . GLN B 1 562 ? 174.192 219.761 213.340 1.00 55.88 562 GLN B O 1
ATOM 3288 N N . TYR B 1 563 ? 175.380 221.307 214.468 1.00 45.53 563 TYR B N 1
ATOM 3289 C CA . TYR B 1 563 ? 175.977 220.309 215.348 1.00 43.27 563 TYR B CA 1
ATOM 3290 C C . TYR B 1 563 ? 174.919 219.625 216.204 1.00 43.25 563 TYR B C 1
ATOM 3291 O O . TYR B 1 563 ? 174.956 218.402 216.389 1.00 45.80 563 TYR B O 1
ATOM 3300 N N . LEU B 1 564 ? 173.968 220.397 216.736 1.00 44.00 564 LEU B N 1
ATOM 3301 C CA . LEU B 1 564 ? 172.920 219.806 217.560 1.00 44.85 564 LEU B CA 1
ATOM 3302 C C . LEU B 1 564 ? 172.033 218.859 216.760 1.00 52.31 564 LEU B C 1
ATOM 3303 O O . LEU B 1 564 ? 171.694 217.774 217.244 1.00 58.78 564 LEU B O 1
ATOM 3308 N N . ASP B 1 565 ? 171.661 219.237 215.535 1.00 53.41 565 ASP B N 1
ATOM 3309 C CA . ASP B 1 565 ? 170.889 218.325 214.693 1.00 50.52 565 ASP B CA 1
ATOM 3310 C C . ASP B 1 565 ? 171.683 217.075 214.337 1.00 48.37 565 ASP B C 1
ATOM 3311 O O . ASP B 1 565 ? 171.121 215.974 214.293 1.00 52.66 565 ASP B O 1
ATOM 3316 N N . MET B 1 566 ? 172.985 217.213 214.074 1.00 44.90 566 MET B N 1
ATOM 3317 C CA . MET B 1 566 ? 173.785 216.034 213.756 1.00 42.14 566 MET B CA 1
ATOM 3318 C C . MET B 1 566 ? 173.857 215.081 214.941 1.00 48.73 566 MET B C 1
ATOM 3319 O O . MET B 1 566 ? 173.755 213.860 214.770 1.00 55.81 566 MET B O 1
ATOM 3324 N N . ILE B 1 567 ? 174.037 215.614 216.154 1.00 51.58 567 ILE B N 1
ATOM 3325 C CA . ILE B 1 567 ? 174.102 214.746 217.329 1.00 48.67 567 ILE B CA 1
ATOM 3326 C C . ILE B 1 567 ? 172.736 214.249 217.768 1.00 46.35 567 ILE B C 1
ATOM 3327 O O . ILE B 1 567 ? 172.662 213.297 218.553 1.00 51.55 567 ILE B O 1
ATOM 3332 N N . ARG B 1 568 ? 171.652 214.861 217.289 1.00 45.18 568 ARG B N 1
ATOM 3333 C CA . ARG B 1 568 ? 170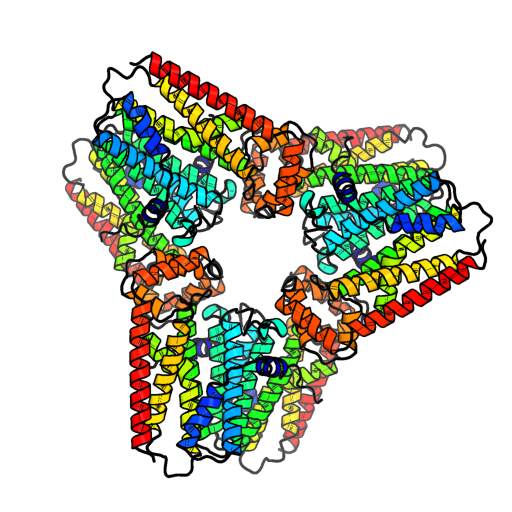.330 214.306 217.553 1.00 50.82 568 ARG B CA 1
ATOM 3334 C C . ARG B 1 568 ? 170.069 213.034 216.762 1.00 53.74 568 ARG B C 1
ATOM 3335 O O . ARG B 1 568 ? 169.236 212.222 217.175 1.00 52.89 568 ARG B O 1
ATOM 3343 N N . GLN B 1 569 ? 170.758 212.841 215.639 1.00 56.92 569 GLN B N 1
ATOM 3344 C CA . GLN B 1 569 ? 170.560 211.684 214.776 1.00 52.45 569 GLN B CA 1
ATOM 3345 C C . GLN B 1 569 ? 171.659 210.643 214.920 1.00 48.62 569 GLN B C 1
ATOM 3346 O O . GLN B 1 569 ? 171.373 209.445 214.987 1.00 50.34 569 GLN B O 1
ATOM 3352 N N . LYS B 1 570 ? 172.919 211.075 214.962 1.00 48.25 570 LYS B N 1
ATOM 3353 C CA . LYS B 1 570 ? 174.021 210.132 215.102 1.00 50.26 570 LYS B CA 1
ATOM 3354 C C . LYS B 1 570 ? 173.959 209.391 216.432 1.00 54.52 570 LYS B C 1
ATOM 3355 O O . LYS B 1 570 ? 174.169 208.174 216.481 1.00 59.66 570 LYS B O 1
ATOM 3361 N N . THR B 1 571 ? 173.668 210.102 217.520 1.00 54.02 571 THR B N 1
ATOM 3362 C CA . THR B 1 571 ? 173.691 209.517 218.856 1.00 52.28 571 THR B CA 1
ATOM 3363 C C . THR B 1 571 ? 172.313 209.115 219.361 1.00 52.42 571 THR B C 1
ATOM 3364 O O . THR B 1 571 ? 172.180 208.076 220.012 1.00 60.61 571 THR B O 1
ATOM 3368 N N . GLY B 1 572 ? 171.286 209.909 219.082 1.00 48.80 572 GLY B N 1
ATOM 3369 C CA . GLY B 1 572 ? 169.945 209.597 219.518 1.00 47.83 572 GLY B CA 1
ATOM 3370 C C . GLY B 1 572 ? 169.156 208.696 218.604 1.00 52.80 572 GLY B C 1
ATOM 3371 O O . GLY B 1 572 ? 167.985 208.421 218.882 1.00 54.15 572 GLY B O 1
ATOM 3372 N N . GLY B 1 573 ? 169.758 208.227 217.510 1.00 56.08 573 GLY B N 1
ATOM 3373 C CA . GLY B 1 573 ? 169.037 207.358 216.595 1.00 51.28 573 GLY B CA 1
ATOM 3374 C C . GLY B 1 573 ? 168.698 206.010 217.201 1.00 50.84 573 GLY B C 1
ATOM 3375 O O . GLY B 1 573 ? 167.590 205.499 217.016 1.00 55.35 573 GLY B O 1
ATOM 3376 N N . LEU B 1 574 ? 169.647 205.413 217.927 1.00 43.49 574 LEU B N 1
ATOM 3377 C CA . LEU B 1 574 ? 169.413 204.097 218.511 1.00 44.18 574 LEU B CA 1
ATOM 3378 C C . LEU B 1 574 ? 168.309 204.144 219.558 1.00 51.54 574 LEU B C 1
ATOM 3379 O O . LEU B 1 574 ? 167.461 203.243 219.618 1.00 57.24 574 LEU B O 1
ATOM 3384 N N . PHE B 1 575 ? 168.303 205.186 220.392 1.00 49.34 575 PHE B N 1
ATOM 3385 C CA . PHE B 1 575 ? 167.257 205.323 221.398 1.00 46.35 575 PHE B CA 1
ATOM 3386 C C . PHE B 1 575 ? 165.887 205.457 220.749 1.00 44.77 575 PHE B C 1
ATOM 3387 O O . PHE B 1 575 ? 164.923 204.818 221.183 1.00 52.14 575 PHE B O 1
ATOM 3395 N N . ARG B 1 576 ? 165.787 206.276 219.700 1.00 43.67 576 ARG B N 1
ATOM 3396 C CA . ARG B 1 576 ? 164.522 206.435 218.989 1.00 46.00 576 ARG B CA 1
ATOM 3397 C C . ARG B 1 576 ? 164.071 205.124 218.360 1.00 50.94 576 ARG B C 1
ATOM 3398 O O . ARG B 1 576 ? 162.884 204.777 218.414 1.00 54.50 576 ARG B O 1
ATOM 3406 N N . LEU B 1 577 ? 165.005 204.388 217.755 1.00 47.52 577 LEU B N 1
ATOM 3407 C CA . LEU B 1 577 ? 164.667 203.116 217.126 1.00 44.09 577 LEU B CA 1
ATOM 3408 C C . LEU B 1 577 ? 164.122 202.129 218.152 1.00 43.01 577 LEU B C 1
ATOM 3409 O O . LEU B 1 577 ? 163.059 201.522 217.945 1.00 50.95 577 LEU B O 1
ATOM 3414 N N . LEU B 1 578 ? 164.833 201.963 219.270 1.00 37.69 578 LEU B N 1
ATOM 3415 C CA . LEU B 1 578 ? 164.380 201.037 220.300 1.00 41.98 578 LEU B CA 1
ATOM 3416 C C . LEU B 1 578 ? 163.049 201.476 220.888 1.00 43.75 578 LEU B C 1
ATOM 3417 O O . LEU B 1 578 ? 162.179 200.639 221.152 1.00 51.35 578 LEU B O 1
ATOM 3422 N N . THR B 1 579 ? 162.866 202.781 221.095 1.00 42.71 579 THR B N 1
ATOM 3423 C CA . THR B 1 579 ? 161.610 203.275 221.647 1.00 42.64 579 THR B CA 1
ATOM 3424 C C . THR B 1 579 ? 160.441 202.986 220.716 1.00 44.87 579 THR B C 1
ATOM 3425 O O . THR B 1 579 ? 159.383 202.529 221.166 1.00 50.60 579 THR B O 1
ATOM 3429 N N . ARG B 1 580 ? 160.609 203.240 219.416 1.00 44.59 580 ARG B N 1
ATOM 3430 C CA . ARG B 1 580 ? 159.510 203.010 218.486 1.00 41.49 580 ARG B CA 1
ATOM 3431 C C . ARG B 1 580 ? 159.190 201.527 218.348 1.00 45.05 580 ARG B C 1
ATOM 3432 O O . ARG B 1 580 ? 158.010 201.153 218.316 1.00 49.47 580 ARG B O 1
ATOM 3440 N N . MET B 1 581 ? 160.211 200.664 218.293 1.00 43.65 581 MET B N 1
ATOM 3441 C CA . MET B 1 581 ? 159.940 199.229 218.275 1.00 37.80 581 MET B CA 1
ATOM 3442 C C . MET B 1 581 ? 159.244 198.771 219.552 1.00 43.63 581 MET B C 1
ATOM 3443 O O . MET B 1 581 ? 158.316 197.956 219.497 1.00 51.93 581 MET B O 1
ATOM 3448 N N . MET B 1 582 ? 159.680 199.274 220.710 1.00 44.55 582 MET B N 1
ATOM 3449 C CA . MET B 1 582 ? 159.059 198.886 221.971 1.00 41.54 582 MET B CA 1
ATOM 3450 C C . MET B 1 582 ? 157.602 199.318 222.024 1.00 37.23 582 MET B C 1
ATOM 3451 O O . MET B 1 582 ? 156.746 198.579 222.521 1.00 41.51 582 MET B O 1
ATOM 3456 N N . VAL B 1 583 ? 157.303 200.519 221.529 1.00 36.82 583 VAL B N 1
ATOM 3457 C CA . VAL B 1 583 ? 155.921 200.983 221.506 1.00 42.87 583 VAL B CA 1
ATOM 3458 C C . VAL B 1 583 ? 155.087 200.124 220.564 1.00 52.08 583 VAL B C 1
ATOM 3459 O O . VAL B 1 583 ? 153.944 199.769 220.877 1.00 59.02 583 VAL B O 1
ATOM 3463 N N . GLN B 1 584 ? 155.640 199.771 219.399 1.00 51.93 584 GLN B N 1
ATOM 3464 C CA . GLN B 1 584 ? 154.896 198.944 218.452 1.00 46.81 584 GLN B CA 1
ATOM 3465 C C . GLN B 1 584 ? 154.606 197.559 219.023 1.00 45.94 584 GLN B C 1
ATOM 3466 O O . GLN B 1 584 ? 153.495 197.041 218.874 1.00 49.07 584 GLN B O 1
ATOM 3472 N N . ILE B 1 585 ? 155.594 196.944 219.676 1.00 42.61 585 ILE B N 1
ATOM 3473 C CA . ILE B 1 585 ? 155.396 195.618 220.257 1.00 40.66 585 ILE B CA 1
ATOM 3474 C C . ILE B 1 585 ? 154.400 195.669 221.411 1.00 49.78 585 ILE B C 1
ATOM 3475 O O . ILE B 1 585 ? 153.625 194.726 221.614 1.00 54.41 585 ILE B O 1
ATOM 3480 N N . ALA B 1 586 ? 154.382 196.767 222.163 1.00 54.64 586 ALA B N 1
ATOM 3481 C CA . ALA B 1 586 ? 153.592 196.859 223.379 1.00 56.90 586 ALA B CA 1
ATOM 3482 C C . ALA B 1 586 ? 152.096 196.808 223.077 1.00 69.80 586 ALA B C 1
ATOM 3483 O O . ALA B 1 586 ? 151.672 197.054 221.945 1.00 70.42 586 ALA B O 1
ATOM 3485 N N . PRO B 1 587 ? 151.279 196.469 224.078 1.00 79.80 587 PRO B N 1
ATOM 3486 C CA . PRO B 1 587 ? 149.825 196.468 223.877 1.00 83.39 587 PRO B CA 1
ATOM 3487 C C . PRO B 1 587 ? 149.315 197.816 223.392 1.00 87.78 587 PRO B C 1
ATOM 3488 O O . PRO B 1 587 ? 149.822 198.874 223.770 1.00 87.71 587 PRO B O 1
ATOM 3492 N N . VAL B 1 588 ? 148.290 197.759 222.543 1.00 93.18 588 VAL B N 1
ATOM 3493 C CA . VAL B 1 588 ? 147.807 198.907 221.781 1.00 97.19 588 VAL B CA 1
ATOM 3494 C C . VAL B 1 588 ? 147.328 200.026 222.696 1.00 96.68 588 VAL B C 1
ATOM 3495 O O . VAL B 1 588 ? 147.292 201.194 222.293 1.00 93.91 588 VAL B O 1
ATOM 3499 N N . GLN B 1 589 ? 146.946 199.681 223.927 1.00 96.94 589 GLN B N 1
ATOM 3500 C CA . GLN B 1 589 ? 146.429 200.687 224.850 1.00 101.55 589 GLN B CA 1
ATOM 3501 C C . GLN B 1 589 ? 147.473 201.758 225.146 1.00 101.11 589 GLN B C 1
ATOM 3502 O O . GLN B 1 589 ? 147.161 202.953 225.184 1.00 95.36 589 GLN B O 1
ATOM 3508 N N . GLN B 1 590 ? 148.724 201.348 225.357 1.00 102.29 590 GLN B N 1
ATOM 3509 C CA . GLN B 1 590 ? 149.816 202.285 225.614 1.00 97.50 590 GLN B CA 1
ATOM 3510 C C . GLN B 1 590 ? 150.562 202.534 224.306 1.00 96.17 590 GLN B C 1
ATOM 3511 O O . GLN B 1 590 ? 151.692 202.091 224.101 1.00 93.47 590 GLN B O 1
ATOM 3517 N N . LYS B 1 591 ? 149.904 203.265 223.406 1.00 97.07 591 LYS B N 1
ATOM 3518 C CA . LYS B 1 591 ? 150.502 203.650 222.136 1.00 94.70 591 LYS B CA 1
ATOM 3519 C C . LYS B 1 591 ? 150.429 205.142 221.850 1.00 87.64 591 LYS B C 1
ATOM 3520 O O . LYS B 1 591 ? 151.034 205.590 220.870 1.00 83.42 591 LYS B O 1
ATOM 3526 N N . GLY B 1 592 ? 149.714 205.921 222.660 1.00 84.07 592 GLY B N 1
ATOM 3527 C CA . GLY B 1 592 ? 149.656 207.355 222.460 1.00 80.95 592 GLY B CA 1
ATOM 3528 C C . GLY B 1 592 ? 150.860 208.120 222.959 1.00 75.82 592 GLY B C 1
ATOM 3529 O O . GLY B 1 592 ? 150.954 209.326 222.714 1.00 67.50 592 GLY B O 1
ATOM 3530 N N . LEU B 1 593 ? 151.763 207.434 223.666 1.00 69.80 593 LEU B N 1
ATOM 3531 C CA . LEU B 1 593 ? 152.969 208.094 224.235 1.00 58.26 593 LEU B CA 1
ATOM 3532 C C . LEU B 1 593 ? 153.940 208.435 223.102 1.00 60.36 593 LEU B C 1
ATOM 3533 O O . LEU B 1 593 ? 154.145 209.638 222.866 1.00 69.56 593 LEU B O 1
ATOM 3538 N N . GLU B 1 594 ? 154.516 207.420 222.449 1.00 56.12 594 GLU B N 1
ATOM 3539 C CA . GLU B 1 594 ? 155.455 207.622 221.309 1.00 62.06 594 GLU B CA 1
ATOM 3540 C C . GLU B 1 594 ? 156.075 209.024 221.337 1.00 61.32 594 GLU B C 1
ATOM 3541 O O . GLU B 1 594 ? 157.150 209.165 221.935 1.00 65.93 594 GLU B O 1
ATOM 3547 N N . THR B 1 595 ? 155.445 210.000 220.675 1.00 61.44 595 THR B N 1
ATOM 3548 C CA . THR B 1 595 ? 155.993 211.383 220.601 1.00 63.53 595 THR B CA 1
ATOM 3549 C C . THR B 1 595 ? 156.734 211.731 221.897 1.00 64.01 595 THR B C 1
ATOM 3550 O O . THR B 1 595 ? 157.932 212.062 221.818 1.00 64.01 595 THR B O 1
ATOM 3554 N N . GLN B 1 596 ? 156.039 211.681 223.037 1.00 58.27 596 GLN B N 1
ATOM 3555 C CA . GLN B 1 596 ? 156.663 212.017 224.311 1.00 55.10 596 GLN B CA 1
ATOM 3556 C C . GLN B 1 596 ? 157.978 211.271 224.488 1.00 55.67 596 GLN B C 1
ATOM 3557 O O . GLN B 1 596 ? 159.018 211.876 224.787 1.00 66.01 596 GLN B O 1
ATOM 3563 N N . LEU B 1 597 ? 157.954 209.958 224.272 1.00 46.56 597 LEU B N 1
ATOM 3564 C CA . LEU B 1 597 ? 159.150 209.152 224.470 1.00 48.29 597 LEU B CA 1
ATOM 3565 C C . LEU B 1 597 ? 160.200 209.448 223.405 1.00 53.73 597 LEU B C 1
ATOM 3566 O O . LEU B 1 597 ? 161.403 209.388 223.682 1.00 60.99 597 LEU B O 1
ATOM 3571 N N . ALA B 1 598 ? 159.771 209.774 222.184 1.00 51.26 598 ALA B N 1
ATOM 3572 C CA . ALA B 1 598 ? 160.727 210.138 221.142 1.00 55.44 598 ALA B CA 1
ATOM 3573 C C . ALA B 1 598 ? 161.467 211.426 221.488 1.00 61.57 598 ALA B C 1
ATOM 3574 O O . ALA B 1 598 ? 162.691 211.513 221.318 1.00 64.72 598 ALA B O 1
ATOM 3576 N N . SER B 1 599 ? 160.741 212.437 221.973 1.00 56.97 599 SER B N 1
ATOM 3577 C CA . SER B 1 599 ? 161.395 213.663 222.421 1.00 52.53 599 SER B CA 1
ATOM 3578 C C . SER B 1 599 ? 162.339 213.383 223.582 1.00 52.45 599 SER B C 1
ATOM 3579 O O . SER B 1 599 ? 163.457 213.918 223.632 1.00 58.11 599 SER B O 1
ATOM 3582 N N . LEU B 1 600 ? 161.901 212.546 224.528 1.00 44.39 600 LEU B N 1
ATOM 3583 C CA . LEU B 1 600 ? 162.776 212.140 225.621 1.00 46.45 600 LEU B CA 1
ATOM 3584 C C . LEU B 1 600 ? 164.066 211.524 225.094 1.00 49.78 600 LEU B C 1
ATOM 3585 O O . LEU B 1 600 ? 165.157 211.835 225.585 1.00 56.22 600 LEU B O 1
ATOM 3590 N N . SER B 1 601 ? 163.959 210.651 224.092 1.00 51.09 601 SER B N 1
ATOM 3591 C CA . SER B 1 601 ? 165.137 209.991 223.537 1.00 54.41 601 SER B CA 1
ATOM 3592 C C . SER B 1 601 ? 166.069 210.977 222.847 1.00 57.93 601 SER B C 1
ATOM 3593 O O . SER B 1 601 ? 167.295 210.864 222.980 1.00 60.97 601 SER B O 1
ATOM 3596 N N . ASP B 1 602 ? 165.516 211.935 222.101 1.00 56.39 602 ASP B N 1
ATOM 3597 C CA . ASP B 1 602 ? 166.363 212.943 221.466 1.00 58.77 602 ASP B CA 1
ATOM 3598 C C . ASP B 1 602 ? 167.129 213.752 222.508 1.00 58.38 602 ASP B C 1
ATOM 3599 O O . ASP B 1 602 ? 168.341 213.979 222.370 1.00 59.42 602 ASP B O 1
ATOM 3604 N N . VAL B 1 603 ? 166.440 214.186 223.569 1.00 51.42 603 VAL B N 1
ATOM 3605 C CA . VAL B 1 603 ? 167.116 214.955 224.611 1.00 46.31 603 VAL B CA 1
ATOM 3606 C C . VAL B 1 603 ? 168.175 214.105 225.304 1.00 49.46 603 VAL B C 1
ATOM 3607 O O . VAL B 1 603 ? 169.262 214.592 225.638 1.00 54.76 603 VAL B O 1
ATOM 3611 N N . LEU B 1 604 ? 167.877 212.823 225.531 1.00 46.94 604 LEU B N 1
ATOM 3612 C CA . LEU B 1 604 ? 168.848 211.935 226.163 1.00 44.25 604 LEU B CA 1
ATOM 3613 C C . LEU B 1 604 ? 170.105 211.793 225.316 1.00 47.36 604 LEU B C 1
ATOM 3614 O O . LEU B 1 604 ? 171.225 211.868 225.836 1.00 55.54 604 LEU B O 1
ATOM 3619 N N . GLY B 1 605 ? 169.943 211.591 224.009 1.00 43.65 605 GLY B N 1
ATOM 3620 C CA . GLY B 1 605 ? 171.104 211.467 223.143 1.00 44.75 605 GLY B CA 1
ATOM 3621 C C . GLY B 1 605 ? 171.928 212.739 223.095 1.00 52.72 605 GLY B C 1
ATOM 3622 O O . GLY B 1 605 ? 173.166 212.695 223.119 1.00 58.19 605 GLY B O 1
ATOM 3623 N N . GLU B 1 606 ? 171.255 213.892 223.035 1.00 53.55 606 GLU B N 1
ATOM 3624 C CA . GLU B 1 606 ? 171.977 215.159 223.077 1.00 48.05 606 GLU B CA 1
ATOM 3625 C C . GLU B 1 606 ? 172.758 215.300 224.378 1.00 45.12 606 GLU B C 1
ATOM 3626 O O . GLU B 1 606 ? 173.913 215.747 224.371 1.00 50.98 606 GLU B O 1
ATOM 3632 N N . PHE B 1 607 ? 172.148 214.915 225.502 1.00 42.58 607 PHE B N 1
ATOM 3633 C CA . PHE B 1 607 ? 172.847 215.012 226.777 1.00 41.66 607 PHE B CA 1
ATOM 3634 C C . PHE B 1 607 ? 174.065 214.102 226.809 1.00 42.74 607 PHE B C 1
ATOM 3635 O O . PHE B 1 607 ? 175.124 214.496 227.307 1.00 51.55 607 PHE B O 1
ATOM 3643 N N . PHE B 1 608 ? 173.935 212.876 226.300 1.00 38.76 608 PHE B N 1
ATOM 3644 C CA . PHE B 1 608 ? 175.083 211.973 226.278 1.00 41.23 608 PHE B CA 1
ATOM 3645 C C . PHE B 1 608 ? 176.222 212.543 225.442 1.00 46.20 608 PHE B C 1
ATOM 3646 O O . PHE B 1 608 ? 177.388 212.500 225.857 1.00 50.38 608 PHE B O 1
ATOM 3654 N N . GLN B 1 609 ? 175.909 213.090 224.265 1.00 48.24 609 GLN B N 1
ATOM 3655 C CA . GLN B 1 609 ? 176.974 213.631 223.423 1.00 46.67 609 GLN B CA 1
ATOM 3656 C C . GLN B 1 609 ? 177.646 214.838 224.071 1.00 48.34 609 GLN B C 1
ATOM 3657 O O . GLN B 1 609 ? 178.879 214.956 224.045 1.00 51.50 609 GLN B O 1
ATOM 3663 N N . VAL B 1 610 ? 176.861 215.743 224.662 1.00 42.94 610 VAL B N 1
ATOM 3664 C CA . VAL B 1 610 ? 177.464 216.899 225.321 1.00 37.89 610 VAL B CA 1
ATOM 3665 C C . VAL B 1 610 ? 178.290 216.465 226.526 1.00 44.75 610 VAL B C 1
ATOM 3666 O O . VAL B 1 610 ? 179.350 217.042 226.801 1.00 52.27 610 VAL B O 1
ATOM 3670 N N . ARG B 1 611 ? 177.837 215.441 227.252 1.00 43.28 611 ARG B N 1
ATOM 3671 C CA . ARG B 1 611 ? 178.608 214.920 228.375 1.00 40.03 611 ARG B CA 1
ATOM 3672 C C . ARG B 1 611 ? 179.951 214.376 227.914 1.00 44.70 611 ARG B C 1
ATOM 3673 O O . ARG B 1 611 ? 180.982 214.622 228.548 1.00 54.38 611 ARG B O 1
ATOM 3681 N N . ASP B 1 612 ? 179.956 213.613 226.819 1.00 43.56 612 ASP B N 1
ATOM 3682 C CA . ASP B 1 612 ? 181.218 213.089 226.305 1.00 46.05 612 ASP B CA 1
ATOM 3683 C C . ASP B 1 612 ? 182.141 214.216 225.861 1.00 50.82 612 ASP B C 1
ATOM 3684 O O . ASP B 1 612 ? 183.353 214.170 226.114 1.00 55.16 612 ASP B O 1
ATOM 3689 N N . ASP B 1 613 ? 181.587 215.237 225.202 1.00 51.72 613 ASP B N 1
ATOM 3690 C CA . ASP B 1 613 ? 182.406 216.371 224.780 1.00 49.14 613 ASP B CA 1
ATOM 3691 C C . ASP B 1 613 ? 183.029 217.080 225.976 1.00 46.30 613 ASP B C 1
ATOM 3692 O O . ASP B 1 613 ? 184.208 217.449 225.944 1.00 51.62 613 ASP B O 1
ATOM 3697 N N . TYR B 1 614 ? 182.248 217.284 227.039 1.00 45.21 614 TYR B N 1
ATOM 3698 C CA . TYR B 1 614 ? 182.768 217.927 228.242 1.00 45.03 614 TYR B CA 1
ATOM 3699 C C . TYR B 1 614 ? 183.827 217.072 228.925 1.00 48.46 614 TYR B C 1
ATOM 3700 O O . TYR B 1 614 ? 184.845 217.592 229.398 1.00 54.21 614 TYR B O 1
ATOM 3709 N N . LYS B 1 615 ? 183.600 215.760 228.996 1.00 49.80 615 LYS B N 1
ATOM 3710 C CA . LYS B 1 615 ? 184.501 214.889 229.738 1.00 48.05 615 LYS B CA 1
ATOM 3711 C C . LYS B 1 615 ? 185.818 214.678 229.004 1.00 49.44 615 LYS B C 1
ATOM 3712 O O . LYS B 1 615 ? 186.860 214.522 229.648 1.00 56.62 615 LYS B O 1
ATOM 3718 N N . ASN B 1 616 ? 185.801 214.665 227.671 1.00 48.97 616 ASN B N 1
ATOM 3719 C CA . ASN B 1 616 ? 187.050 214.531 226.931 1.00 51.97 616 ASN B CA 1
ATOM 3720 C C . ASN B 1 616 ? 187.940 215.759 227.044 1.00 50.17 616 ASN B C 1
ATOM 3721 O O . ASN B 1 616 ? 189.104 215.700 226.635 1.00 58.07 616 ASN B O 1
ATOM 3726 N N . LEU B 1 617 ? 187.429 216.860 227.587 1.00 49.28 617 LEU B N 1
ATOM 3727 C CA . LEU B 1 617 ? 188.193 218.087 227.749 1.00 50.19 617 LEU B CA 1
ATOM 3728 C C . LEU B 1 617 ? 188.560 218.361 229.198 1.00 54.20 617 LEU B C 1
ATOM 3729 O O . LEU B 1 617 ? 189.692 218.758 229.485 1.00 63.55 617 LEU B O 1
ATOM 3734 N N . THR B 1 618 ? 187.621 218.164 230.124 1.00 52.58 618 THR B N 1
ATOM 3735 C CA . THR B 1 618 ? 187.910 218.398 231.535 1.00 56.12 618 THR B CA 1
ATOM 3736 C C . THR B 1 618 ? 188.941 217.404 232.058 1.00 64.63 618 THR B C 1
ATOM 3737 O O . THR B 1 618 ? 189.866 217.779 232.789 1.00 67.76 618 THR B O 1
ATOM 3741 N N . GLU B 1 619 ? 188.806 216.136 231.685 1.00 63.24 619 GLU B N 1
ATOM 3742 C CA . GLU B 1 619 ? 189.734 215.098 232.122 1.00 66.43 619 GLU B CA 1
ATOM 3743 C C . GLU B 1 619 ? 191.142 215.352 231.597 1.00 68.45 619 GLU B C 1
ATOM 3744 O O . GLU B 1 619 ? 192.106 215.368 232.361 1.00 74.35 619 GLU B O 1
ATOM 3750 N N . LEU B 1 631 ? 190.515 216.218 219.775 1.00 86.17 631 LEU B N 1
ATOM 3751 C CA . LEU B 1 631 ? 191.017 216.860 218.533 1.00 87.42 631 LEU B CA 1
ATOM 3752 C C . LEU B 1 631 ? 192.299 216.147 218.113 1.00 87.00 631 LEU B C 1
ATOM 3753 O O . LEU B 1 631 ? 192.973 216.647 217.194 1.00 86.20 631 LEU B O 1
ATOM 3758 N N . ASP B 1 632 ? 192.622 215.024 218.758 1.00 89.09 632 ASP B N 1
ATOM 3759 C CA . ASP B 1 632 ? 193.788 214.230 218.296 1.00 88.67 632 ASP B CA 1
ATOM 3760 C C . ASP B 1 632 ? 193.380 213.637 216.952 1.00 91.22 632 ASP B C 1
ATOM 3761 O O . ASP B 1 632 ? 194.253 213.113 216.253 1.00 88.64 632 ASP B O 1
ATOM 3766 N N . GLU B 1 633 ? 192.087 213.685 216.635 1.00 92.00 633 GLU B N 1
ATOM 3767 C CA . GLU B 1 633 ? 191.598 213.235 215.310 1.00 93.38 633 GLU B CA 1
ATOM 3768 C C . GLU B 1 633 ? 190.864 214.425 214.694 1.00 95.02 633 GLU B C 1
ATOM 3769 O O . GLU B 1 633 ? 190.049 214.202 213.778 1.00 97.04 633 GLU B O 1
ATOM 3775 N N . CYS B 1 634 ? 191.148 215.633 215.189 1.00 92.40 634 CYS B N 1
ATOM 3776 C CA . CYS B 1 634 ? 190.473 216.869 214.705 1.00 90.68 634 CYS B CA 1
ATOM 3777 C C . CYS B 1 634 ? 188.954 216.670 214.721 1.00 88.64 634 CYS B C 1
ATOM 3778 O O . CYS B 1 634 ? 188.345 216.652 213.636 1.00 80.63 634 CYS B O 1
ATOM 3781 N N . LYS B 1 635 ? 188.374 216.557 215.917 1.00 86.27 635 LYS B N 1
ATOM 3782 C CA . LYS B 1 635 ? 186.910 216.381 216.042 1.00 78.57 635 LYS B CA 1
ATOM 3783 C C . LYS B 1 635 ? 186.320 217.658 216.627 1.00 70.73 635 LYS B C 1
ATOM 3784 O O . LYS B 1 635 ? 186.958 218.259 217.495 1.00 67.18 635 LYS B O 1
ATOM 3790 N N . PHE B 1 636 ? 185.156 218.053 216.129 1.00 65.04 636 PHE B N 1
ATOM 3791 C CA . PHE B 1 636 ? 184.495 219.250 216.625 1.00 53.75 636 PHE B CA 1
ATOM 3792 C C . PHE B 1 636 ? 183.567 218.891 217.775 1.00 55.26 636 PHE B C 1
ATOM 3793 O O . PHE B 1 636 ? 182.712 218.009 217.645 1.00 58.41 636 PHE B O 1
ATOM 3801 N N . SER B 1 637 ? 183.740 219.572 218.900 1.00 52.28 637 SER B N 1
ATOM 3802 C CA . SER B 1 637 ? 182.921 219.368 220.083 1.00 46.16 637 SER B CA 1
ATOM 3803 C C . SER B 1 637 ? 182.068 220.602 220.337 1.00 42.94 637 SER B C 1
ATOM 3804 O O . SER B 1 637 ? 182.174 221.618 219.646 1.00 46.30 637 SER B O 1
ATOM 3807 N N . TYR B 1 638 ? 181.203 220.496 221.340 1.00 42.15 638 TYR B N 1
ATOM 3808 C CA . TYR B 1 638 ? 180.348 221.625 221.699 1.00 42.59 638 TYR B CA 1
ATOM 3809 C C . TYR B 1 638 ? 181.139 222.834 222.186 1.00 46.24 638 TYR B C 1
ATOM 3810 O O . TYR B 1 638 ? 180.883 223.946 221.692 1.00 47.57 638 TYR B O 1
ATOM 3819 N N . PRO B 1 639 ? 182.081 222.716 223.132 1.00 41.50 639 PRO B N 1
ATOM 3820 C CA . PRO B 1 639 ? 182.860 223.904 223.518 1.00 38.40 639 PRO B CA 1
ATOM 3821 C C . PRO B 1 639 ? 183.713 224.473 222.397 1.00 43.44 639 PRO B C 1
ATOM 3822 O O . PRO B 1 639 ? 183.893 225.696 222.326 1.00 49.32 639 PRO B O 1
ATOM 3826 N N . LEU B 1 640 ? 184.249 223.623 221.518 1.00 42.08 640 LEU B N 1
ATOM 3827 C CA . LEU B 1 640 ? 185.157 224.103 220.482 1.00 40.85 640 LEU B CA 1
ATOM 3828 C C . LEU B 1 640 ? 184.433 224.969 219.460 1.00 44.90 640 LEU B C 1
ATOM 3829 O O . LEU B 1 640 ? 184.997 225.949 218.957 1.00 51.37 640 LEU B O 1
ATOM 3834 N N . ILE B 1 641 ? 183.187 224.622 219.135 1.00 43.88 641 ILE B N 1
ATOM 3835 C CA . ILE B 1 641 ? 182.414 225.430 218.199 1.00 46.30 641 ILE B CA 1
ATOM 3836 C C . ILE B 1 641 ? 182.178 226.822 218.768 1.00 45.51 641 ILE B C 1
ATOM 3837 O O . ILE B 1 641 ? 182.317 227.827 218.062 1.00 50.10 641 ILE B O 1
ATOM 3842 N N . HIS B 1 642 ? 181.826 226.904 220.053 1.00 42.76 642 HIS B N 1
ATOM 3843 C CA . HIS B 1 642 ? 181.676 228.203 220.700 1.00 41.80 642 HIS B CA 1
ATOM 3844 C C . HIS B 1 642 ? 182.988 228.974 220.698 1.00 47.99 642 HIS B C 1
ATOM 3845 O O . HIS B 1 642 ? 183.003 230.187 220.453 1.00 54.77 642 HIS B O 1
ATOM 3852 N N . ALA B 1 643 ? 184.098 228.290 220.982 1.00 47.29 643 ALA B N 1
ATOM 3853 C CA . ALA B 1 643 ? 185.393 228.962 221.005 1.00 41.58 643 ALA B CA 1
ATOM 3854 C C . ALA B 1 643 ? 185.732 229.552 219.643 1.00 43.64 643 ALA B C 1
ATOM 3855 O O . ALA B 1 643 ? 186.224 230.682 219.552 1.00 49.69 643 ALA B O 1
ATOM 3857 N N . LEU B 1 644 ? 185.475 228.803 218.571 1.00 46.03 644 LEU B N 1
ATOM 3858 C CA . LEU B 1 644 ? 185.759 229.302 217.231 1.00 47.90 644 LEU B CA 1
ATOM 3859 C C . LEU B 1 644 ? 184.775 230.374 216.782 1.00 48.80 644 LEU B C 1
ATOM 3860 O O . LEU B 1 644 ? 185.152 231.248 215.996 1.00 51.40 644 LEU B O 1
ATOM 3865 N N . THR B 1 645 ? 183.530 230.333 217.254 1.00 51.06 645 THR B N 1
ATOM 3866 C CA . THR B 1 645 ? 182.504 231.273 216.819 1.00 50.45 645 THR B CA 1
ATOM 3867 C C . THR B 1 645 ? 182.593 232.615 217.535 1.00 52.42 645 THR B C 1
ATOM 3868 O O . THR B 1 645 ? 182.521 233.666 216.892 1.00 59.20 645 THR B O 1
ATOM 3872 N N . SER B 1 646 ? 182.768 232.601 218.858 1.00 51.39 646 SER B N 1
ATOM 3873 C CA . SER B 1 646 ? 182.789 233.850 219.611 1.00 53.15 646 SER B CA 1
ATOM 3874 C C . SER B 1 646 ? 184.076 234.635 219.383 1.00 55.48 646 SER B C 1
ATOM 3875 O O . SER B 1 646 ? 184.144 235.819 219.732 1.00 58.23 646 SER B O 1
ATOM 3878 N N . GLN B 1 647 ? 185.100 234.007 218.805 1.00 53.95 647 GLN B N 1
ATOM 3879 C CA . GLN B 1 647 ? 186.393 234.646 218.563 1.00 53.04 647 GLN B CA 1
ATOM 3880 C C . GLN B 1 647 ? 186.774 234.475 217.098 1.00 56.03 647 GLN B C 1
ATOM 3881 O O . GLN B 1 647 ? 187.572 233.590 216.754 1.00 59.49 647 GLN B O 1
ATOM 3887 N N . PRO B 1 648 ? 186.221 235.294 216.199 1.00 57.48 648 PRO B N 1
ATOM 3888 C CA . PRO B 1 648 ? 186.583 235.175 214.778 1.00 60.06 648 PRO B CA 1
ATOM 3889 C C . PRO B 1 648 ? 188.046 235.462 214.489 1.00 64.92 648 PRO B C 1
ATOM 3890 O O . PRO B 1 648 ? 188.583 234.915 213.519 1.00 65.82 648 PRO B O 1
ATOM 3894 N N . LYS B 1 649 ? 188.707 236.295 215.291 1.00 65.46 649 LYS B N 1
ATOM 3895 C CA . LYS B 1 649 ? 190.074 236.719 215.022 1.00 64.71 649 LYS B CA 1
ATOM 3896 C C . LYS B 1 649 ? 191.120 235.875 215.736 1.00 63.71 649 LYS B C 1
ATOM 3897 O O . LYS B 1 649 ? 192.315 236.160 215.607 1.00 67.62 649 LYS B O 1
ATOM 3903 N N . ASN B 1 650 ? 190.712 234.852 216.482 1.00 60.86 650 ASN B N 1
ATOM 3904 C CA . ASN B 1 650 ? 191.665 233.992 217.175 1.00 52.82 650 ASN B CA 1
ATOM 3905 C C . ASN B 1 650 ? 192.372 233.106 216.158 1.00 54.56 650 ASN B C 1
ATOM 3906 O O . ASN B 1 650 ? 191.783 232.154 215.637 1.00 58.00 650 ASN B O 1
ATOM 3911 N N . VAL B 1 651 ? 193.637 233.415 215.875 1.00 53.27 651 VAL B N 1
ATOM 3912 C CA . VAL B 1 651 ? 194.400 232.642 214.903 1.00 51.82 651 VAL B CA 1
ATOM 3913 C C . VAL B 1 651 ? 195.170 231.491 215.538 1.00 53.95 651 VAL B C 1
ATOM 3914 O O . VAL B 1 651 ? 195.482 230.512 214.846 1.00 57.80 651 VAL B O 1
ATOM 3918 N N . GLN B 1 652 ? 195.480 231.576 216.833 1.00 53.56 652 GLN B N 1
ATOM 3919 C CA . GLN B 1 652 ? 196.242 230.519 217.487 1.00 54.04 652 GLN B CA 1
ATOM 3920 C C . GLN B 1 652 ? 195.450 229.219 217.556 1.00 54.08 652 GLN B C 1
ATOM 3921 O O . GLN B 1 652 ? 195.989 228.141 217.274 1.00 59.04 652 GLN B O 1
ATOM 3927 N N . LEU B 1 653 ? 194.170 229.299 217.930 1.00 50.03 653 LEU B N 1
ATOM 3928 C CA . LEU B 1 653 ? 193.342 228.100 218.008 1.00 49.98 653 LEU B CA 1
ATOM 3929 C C . LEU B 1 653 ? 193.203 227.435 216.646 1.00 52.30 653 LEU B C 1
ATOM 3930 O O . LEU B 1 653 ? 193.340 226.210 216.526 1.00 59.04 653 LEU B O 1
ATOM 3935 N N . ARG B 1 654 ? 192.934 228.226 215.607 1.00 47.96 654 ARG B N 1
ATOM 3936 C CA . ARG B 1 654 ? 192.800 227.667 214.269 1.00 48.06 654 ARG B CA 1
ATOM 3937 C C . ARG B 1 654 ? 194.112 227.080 213.776 1.00 51.64 654 ARG B C 1
ATOM 3938 O O . ARG B 1 654 ? 194.113 226.041 213.108 1.00 54.29 654 ARG B O 1
ATOM 3946 N N . GLY B 1 655 ? 195.235 227.720 214.099 1.00 50.52 655 GLY B N 1
ATOM 3947 C CA . GLY B 1 655 ? 196.521 227.165 213.721 1.00 49.24 655 GLY B CA 1
ATOM 3948 C C . GLY B 1 655 ? 196.814 225.842 214.401 1.00 51.12 655 GLY B C 1
ATOM 3949 O O . GLY B 1 655 ? 197.343 224.920 213.777 1.00 58.19 655 GLY B O 1
ATOM 3950 N N . ILE B 1 656 ? 196.481 225.729 215.688 1.00 48.30 656 ILE B N 1
ATOM 3951 C CA . ILE B 1 656 ? 196.687 224.464 216.387 1.00 46.91 656 ILE B CA 1
ATOM 3952 C C . ILE B 1 656 ? 195.776 223.384 215.817 1.00 51.66 656 ILE B C 1
ATOM 3953 O O . ILE B 1 656 ? 196.182 222.224 215.659 1.00 57.99 656 ILE B O 1
ATOM 3958 N N . LEU B 1 657 ? 194.533 223.744 215.489 1.00 52.65 657 LEU B N 1
ATOM 3959 C CA . LEU B 1 657 ? 193.629 222.780 214.870 1.00 52.03 657 LEU B CA 1
ATOM 3960 C C . LEU B 1 657 ? 194.160 222.314 213.519 1.00 54.39 657 LEU B C 1
ATOM 3961 O O . LEU B 1 657 ? 194.091 221.123 213.191 1.00 60.22 657 LEU B O 1
ATOM 3966 N N . GLN B 1 658 ? 194.706 223.235 212.724 1.00 52.79 658 GLN B N 1
ATOM 3967 C CA . GLN B 1 658 ? 195.269 222.853 211.434 1.00 52.47 658 GLN B CA 1
ATOM 3968 C C . GLN B 1 658 ? 196.528 222.010 211.599 1.00 52.01 658 GLN B C 1
ATOM 3969 O O . GLN B 1 658 ? 196.783 221.113 210.789 1.00 57.81 658 GLN B O 1
ATOM 3975 N N . GLN B 1 659 ? 197.326 222.281 212.632 1.00 52.98 659 GLN B N 1
ATOM 3976 C CA . GLN B 1 659 ? 198.478 221.433 212.918 1.00 55.24 659 GLN B CA 1
ATOM 3977 C C . GLN B 1 659 ? 198.036 220.021 213.274 1.00 61.64 659 GLN B C 1
ATOM 3978 O O . GLN B 1 659 ? 198.663 219.040 212.858 1.00 67.12 659 GLN B O 1
ATOM 3984 N N . SER B 1 660 ? 196.956 219.900 214.048 1.00 61.92 660 SER B N 1
ATOM 3985 C CA . SER B 1 660 ? 196.386 218.586 214.322 1.00 62.20 660 SER B CA 1
ATOM 3986 C C . SER B 1 660 ? 195.912 217.916 213.040 1.00 62.96 660 SER B C 1
ATOM 3987 O O . SER B 1 660 ? 196.093 216.707 212.856 1.00 65.39 660 SER B O 1
ATOM 3990 N N . ARG B 1 661 ? 195.293 218.689 212.148 1.00 63.35 661 ARG B N 1
ATOM 3991 C CA . ARG B 1 661 ? 194.833 218.148 210.873 1.00 59.46 661 ARG B CA 1
ATOM 3992 C C . ARG B 1 661 ? 195.994 217.607 210.050 1.00 61.91 661 ARG B C 1
ATOM 3993 O O . ARG B 1 661 ? 195.900 216.524 209.461 1.00 65.27 661 ARG B O 1
ATOM 4001 N N . SER B 1 662 ? 197.100 218.349 210.000 1.00 64.61 662 SER B N 1
ATOM 4002 C CA . SER B 1 662 ? 198.213 217.993 209.125 1.00 67.60 662 SER B CA 1
ATOM 4003 C C . SER B 1 662 ? 199.067 216.881 209.724 1.00 67.70 662 SER B C 1
ATOM 4004 O O . SER B 1 662 ? 199.241 215.821 209.113 1.00 74.87 662 SER B O 1
ATOM 4007 N N . ALA B 1 663 ? 199.620 217.112 210.917 1.00 65.70 663 ALA B N 1
ATOM 4008 C CA . ALA B 1 663 ? 200.509 216.128 211.527 1.00 70.02 663 ALA B CA 1
ATOM 4009 C C . ALA B 1 663 ? 199.780 214.823 211.818 1.00 72.57 663 ALA B C 1
ATOM 4010 O O . ALA B 1 663 ? 200.321 213.736 211.583 1.00 72.24 663 ALA B O 1
ATOM 4012 N N . GLY B 1 664 ? 198.556 214.907 212.328 1.00 73.93 664 GLY B N 1
ATOM 4013 C CA . GLY B 1 664 ? 197.789 213.717 212.637 1.00 71.92 664 GLY B CA 1
ATOM 4014 C C . GLY B 1 664 ? 197.189 213.743 214.026 1.00 77.48 664 GLY B C 1
ATOM 4015 O O . GLY B 1 664 ? 196.144 213.135 214.270 1.00 79.06 664 GLY B O 1
ATOM 4016 N N . GLY B 1 665 ? 197.846 214.444 214.945 1.00 81.16 665 GLY B N 1
ATOM 4017 C CA . GLY B 1 665 ? 197.354 214.559 216.303 1.00 77.88 665 GLY B CA 1
ATOM 4018 C C . GLY B 1 665 ? 198.035 215.709 217.011 1.00 76.62 665 GLY B C 1
ATOM 4019 O O . GLY B 1 665 ? 198.887 216.399 216.448 1.00 78.70 665 GLY B O 1
ATOM 4020 N N . LEU B 1 666 ? 197.648 215.906 218.266 1.00 74.57 666 LEU B N 1
ATOM 4021 C CA . LEU B 1 666 ? 198.182 216.978 219.090 1.00 72.28 666 LEU B CA 1
ATOM 4022 C C . LEU B 1 666 ? 199.034 216.414 220.218 1.00 73.92 666 LEU B C 1
ATOM 4023 O O . LEU B 1 666 ? 198.623 215.488 220.922 1.00 76.89 666 LEU B O 1
ATOM 4028 N N . ASP B 1 667 ? 200.208 217.032 220.374 1.00 69.80 667 ASP B N 1
ATOM 4029 C CA . ASP B 1 667 ? 201.068 216.656 221.518 1.00 67.42 667 ASP B CA 1
ATOM 4030 C C . ASP B 1 667 ? 200.435 217.276 222.761 1.00 68.18 667 ASP B C 1
ATOM 4031 O O . ASP B 1 667 ? 199.528 218.118 222.616 1.00 72.41 667 ASP B O 1
ATOM 4036 N N . VAL B 1 668 ? 200.950 216.935 223.929 1.00 63.68 668 VAL B N 1
ATOM 4037 C CA . VAL B 1 668 ? 200.325 217.370 225.183 1.00 64.40 668 VAL B CA 1
ATOM 4038 C C . VAL B 1 668 ? 200.529 218.857 225.453 1.00 66.00 668 VAL B C 1
ATOM 4039 O O . VAL B 1 668 ? 199.556 219.532 225.834 1.00 69.43 668 VAL B O 1
ATOM 4043 N N . PRO B 1 669 ? 201.730 219.431 225.297 1.00 62.65 669 PRO B N 1
ATOM 4044 C CA . PRO B 1 669 ? 201.836 220.897 225.370 1.00 62.99 669 PRO B CA 1
ATOM 4045 C C . PRO B 1 669 ? 200.937 221.623 224.385 1.00 63.32 669 PRO B C 1
ATOM 4046 O O . PRO B 1 669 ? 200.494 222.740 224.678 1.00 63.44 669 PRO B O 1
ATOM 4050 N N . LEU B 1 670 ? 200.653 221.030 223.224 1.00 63.42 670 LEU B N 1
ATOM 4051 C CA . LEU B 1 670 ? 199.695 221.640 222.310 1.00 61.66 670 LEU B CA 1
ATOM 4052 C C . LEU B 1 670 ? 198.264 221.477 222.807 1.00 63.04 670 LEU B C 1
ATOM 4053 O O . LEU B 1 670 ? 197.409 222.319 222.510 1.00 65.10 670 LEU B O 1
ATOM 4058 N N . LYS B 1 671 ? 197.981 220.408 223.556 1.00 62.28 671 LYS B N 1
ATOM 4059 C CA . LYS B 1 671 ? 196.649 220.237 224.127 1.00 57.82 671 LYS B CA 1
ATOM 4060 C C . LYS B 1 671 ? 196.384 221.249 225.234 1.00 57.65 671 LYS B C 1
ATOM 4061 O O . LYS B 1 671 ? 195.261 221.758 225.363 1.00 60.50 671 LYS B O 1
ATOM 4067 N N . GLU B 1 672 ? 197.395 221.537 226.058 1.00 57.53 672 GLU B N 1
ATOM 4068 C CA . GLU B 1 672 ? 197.195 222.532 227.107 1.00 56.45 672 GLU B CA 1
ATOM 4069 C C . GLU B 1 672 ? 196.901 223.909 226.526 1.00 56.72 672 GLU B C 1
ATOM 4070 O O . GLU B 1 672 ? 196.152 224.681 227.130 1.00 59.79 672 GLU B O 1
ATOM 4076 N N . THR B 1 673 ? 197.478 224.236 225.368 1.00 54.87 673 THR B N 1
ATOM 4077 C CA . THR B 1 673 ? 197.178 225.515 224.733 1.00 50.93 673 THR B CA 1
ATOM 4078 C C . THR B 1 673 ? 195.710 225.601 224.337 1.00 53.60 673 THR B C 1
ATOM 4079 O O . THR B 1 673 ? 195.059 226.631 224.553 1.00 57.13 673 THR B O 1
ATOM 4083 N N . VAL B 1 674 ? 195.169 224.525 223.761 1.00 56.05 674 VAL B N 1
ATOM 4084 C CA . VAL B 1 674 ? 193.755 224.504 223.396 1.00 52.00 674 VAL B CA 1
ATOM 4085 C C . VAL B 1 674 ? 192.889 224.626 224.640 1.00 52.47 674 VAL B C 1
ATOM 4086 O O . VAL B 1 674 ? 191.887 225.351 224.653 1.00 56.13 674 VAL B O 1
ATOM 4090 N N . LEU B 1 675 ? 193.255 223.904 225.702 1.00 52.56 675 LEU B N 1
ATOM 4091 C CA . LEU B 1 675 ? 192.482 223.978 226.938 1.00 51.01 675 LEU B CA 1
ATOM 4092 C C . LEU B 1 675 ? 192.487 225.391 227.508 1.00 51.83 675 LEU B C 1
ATOM 4093 O O . LEU B 1 675 ? 191.446 225.897 227.946 1.00 56.01 675 LEU B O 1
ATOM 4098 N N . SER B 1 676 ? 193.649 226.046 227.505 1.00 48.55 676 SER B N 1
ATOM 4099 C CA . SER B 1 676 ? 193.736 227.415 228.000 1.00 50.16 676 SER B CA 1
ATOM 4100 C C . SER B 1 676 ? 192.908 228.365 227.148 1.00 50.88 676 SER B C 1
ATOM 4101 O O . SER B 1 676 ? 192.238 229.259 227.678 1.00 56.31 676 SER B O 1
ATOM 4104 N N . HIS B 1 677 ? 192.949 228.197 225.824 1.00 49.52 677 HIS B N 1
ATOM 4105 C CA . HIS B 1 677 ? 192.145 229.046 224.952 1.00 48.85 677 HIS B CA 1
ATOM 4106 C C . HIS B 1 677 ? 190.658 228.863 225.213 1.00 52.24 677 HIS B C 1
ATOM 4107 O O . HIS B 1 677 ? 189.909 229.848 225.250 1.00 55.78 677 HIS B O 1
ATOM 4114 N N . LEU B 1 678 ? 190.216 227.620 225.404 1.00 53.71 678 LEU B N 1
ATOM 4115 C CA . LEU B 1 678 ? 188.817 227.369 225.723 1.00 48.51 678 LEU B CA 1
ATOM 4116 C C . LEU B 1 678 ? 188.425 227.963 227.068 1.00 46.81 678 LEU B C 1
ATOM 4117 O O . LEU B 1 678 ? 187.322 228.503 227.201 1.00 51.06 678 LEU B O 1
ATOM 4122 N N . ARG B 1 679 ? 189.301 227.874 228.071 1.00 48.81 679 ARG B N 1
ATOM 4123 C CA . ARG B 1 679 ? 189.008 228.486 229.363 1.00 48.70 679 ARG B CA 1
ATOM 4124 C C . ARG B 1 679 ? 188.941 230.005 229.288 1.00 50.10 679 ARG B C 1
ATOM 4125 O O . ARG B 1 679 ? 188.068 230.602 229.925 1.00 56.24 679 ARG B O 1
ATOM 4133 N N . GLN B 1 680 ? 189.835 230.647 228.536 1.00 49.01 680 GLN B N 1
ATOM 4134 C CA . GLN B 1 680 ? 189.757 232.094 228.381 1.00 49.24 680 GLN B CA 1
ATOM 4135 C C . GLN B 1 680 ? 188.542 232.531 227.578 1.00 50.88 680 GLN B C 1
ATOM 4136 O O . GLN B 1 680 ? 187.974 233.592 227.859 1.00 53.05 680 GLN B O 1
ATOM 4142 N N . ALA B 1 681 ? 188.128 231.742 226.587 1.00 53.78 681 ALA B N 1
ATOM 4143 C CA . ALA B 1 681 ? 186.928 232.062 225.827 1.00 50.77 681 ALA B CA 1
ATOM 4144 C C . ALA B 1 681 ? 185.649 231.824 226.615 1.00 50.23 681 ALA B C 1
ATOM 4145 O O . ALA B 1 681 ? 184.576 232.231 226.158 1.00 49.48 681 ALA B O 1
ATOM 4147 N N . GLY B 1 682 ? 185.735 231.191 227.780 1.00 52.11 682 GLY B N 1
ATOM 4148 C CA . GLY B 1 682 ? 184.549 230.863 228.550 1.00 50.67 682 GLY B CA 1
ATOM 4149 C C . GLY B 1 682 ? 183.657 229.839 227.885 1.00 50.78 682 GLY B C 1
ATOM 4150 O O . GLY B 1 682 ? 182.430 230.002 227.875 1.00 53.17 682 GLY B O 1
ATOM 4151 N N . SER B 1 683 ? 184.243 228.780 227.332 1.00 49.06 683 SER B N 1
ATOM 4152 C CA . SER B 1 683 ? 183.486 227.779 226.595 1.00 44.48 683 SER B CA 1
ATOM 4153 C C . SER B 1 683 ? 183.051 226.605 227.459 1.00 48.35 683 SER B C 1
ATOM 4154 O O . SER B 1 683 ? 182.120 225.884 227.083 1.00 53.06 683 SER B O 1
ATOM 4157 N N . ILE B 1 684 ? 183.704 226.386 228.600 1.00 46.07 684 ILE B N 1
ATOM 4158 C CA . ILE B 1 684 ? 183.291 225.309 229.493 1.00 45.89 684 ILE B CA 1
ATOM 4159 C C . ILE B 1 684 ? 181.967 225.647 230.173 1.00 50.70 684 ILE B C 1
ATOM 4160 O O . ILE B 1 684 ? 181.045 224.819 230.212 1.00 56.38 684 ILE B O 1
ATOM 4165 N N . GLU B 1 685 ? 181.839 226.870 230.699 1.00 46.51 685 GLU B N 1
ATOM 4166 C CA . GLU B 1 685 ? 180.597 227.275 231.348 1.00 49.83 685 GLU B CA 1
ATOM 4167 C C . GLU B 1 685 ? 179.412 227.218 230.398 1.00 53.79 685 GLU B C 1
ATOM 4168 O O . GLU B 1 685 ? 178.306 226.870 230.826 1.00 59.69 685 GLU B O 1
ATOM 4174 N N . TYR B 1 686 ? 179.632 227.530 229.122 1.00 48.47 686 TYR B N 1
ATOM 4175 C CA . TYR B 1 686 ? 178.612 227.305 228.106 1.00 46.21 686 TYR B CA 1
ATOM 4176 C C . TYR B 1 686 ? 178.182 225.842 228.095 1.00 49.18 686 TYR B C 1
ATOM 4177 O O . TYR B 1 686 ? 176.986 225.531 227.997 1.00 54.52 686 TYR B O 1
ATOM 4186 N N . THR B 1 687 ? 179.146 224.929 228.246 1.00 43.76 687 THR B N 1
ATOM 4187 C CA . THR B 1 687 ? 178.842 223.502 228.206 1.00 43.55 687 THR B CA 1
ATOM 4188 C C . THR B 1 687 ? 178.037 223.054 229.423 1.00 45.89 687 THR B C 1
ATOM 4189 O O . THR B 1 687 ? 177.063 222.302 229.277 1.00 55.81 687 THR B O 1
ATOM 4193 N N . GLU B 1 688 ? 178.415 223.482 230.635 1.00 41.21 688 GLU B N 1
ATOM 4194 C CA . GLU B 1 688 ? 177.586 223.056 231.763 1.00 43.24 688 GLU B CA 1
ATOM 4195 C C . GLU B 1 688 ? 176.233 223.759 231.777 1.00 40.86 688 GLU B C 1
ATOM 4196 O O . GLU B 1 688 ? 175.259 223.195 232.291 1.00 44.08 688 GLU B O 1
ATOM 4202 N N . ALA B 1 689 ? 176.131 224.964 231.211 1.00 37.68 689 ALA B N 1
ATOM 4203 C CA . ALA B 1 689 ? 174.809 225.553 231.023 1.00 39.17 689 ALA B CA 1
ATOM 4204 C C . ALA B 1 689 ? 173.949 224.696 230.102 1.00 44.23 689 ALA B C 1
ATOM 4205 O O . ALA B 1 689 ? 172.768 224.455 230.395 1.00 49.95 689 ALA B O 1
ATOM 4207 N N . LYS B 1 690 ? 174.533 224.212 229.001 1.00 45.46 690 LYS B N 1
ATOM 4208 C CA . LYS B 1 690 ? 173.804 223.319 228.106 1.00 41.51 690 LYS B CA 1
ATOM 4209 C C . LYS B 1 690 ? 173.377 222.045 228.824 1.00 41.32 690 LYS B C 1
ATOM 4210 O O . LYS B 1 690 ? 172.246 221.573 228.650 1.00 49.98 690 LYS B O 1
ATOM 4216 N N . MET B 1 691 ? 174.271 221.471 229.633 1.00 36.45 691 MET B N 1
ATOM 4217 C CA . MET B 1 691 ? 173.936 220.242 230.349 1.00 36.46 691 MET B CA 1
ATOM 4218 C C . MET B 1 691 ? 172.808 220.469 231.345 1.00 44.97 691 MET B C 1
ATOM 4219 O O . MET B 1 691 ? 171.914 219.626 231.487 1.00 55.22 691 MET B O 1
ATOM 4224 N N . GLY B 1 692 ? 172.852 221.585 232.073 1.00 39.84 692 GLY B N 1
ATOM 4225 C CA . GLY B 1 692 ? 171.777 221.888 233.000 1.00 37.93 692 GLY B CA 1
ATOM 4226 C C . GLY B 1 692 ? 170.444 222.055 232.301 1.00 45.44 692 GLY B C 1
ATOM 4227 O O . GLY B 1 692 ? 169.417 221.558 232.773 1.00 54.37 692 GLY B O 1
ATOM 4228 N N . GLU B 1 693 ? 170.442 222.744 231.157 1.00 41.06 693 GLU B N 1
ATOM 4229 C CA . GLU B 1 693 ? 169.203 222.889 230.401 1.00 46.76 693 GLU B CA 1
ATOM 4230 C C . GLU B 1 693 ? 168.680 221.534 229.935 1.00 54.69 693 GLU B C 1
ATOM 4231 O O . GLU B 1 693 ? 167.473 221.259 230.012 1.00 61.22 693 GLU B O 1
ATOM 4237 N N . LEU B 1 694 ? 169.578 220.670 229.455 1.00 50.52 694 LEU B N 1
ATOM 4238 C CA . LEU B 1 694 ? 169.156 219.359 228.973 1.00 45.13 694 LEU B CA 1
ATOM 4239 C C . LEU B 1 694 ? 168.600 218.499 230.103 1.00 44.62 694 LEU B C 1
ATOM 4240 O O . LEU B 1 694 ? 167.583 217.820 229.925 1.00 56.29 694 LEU B O 1
ATOM 4245 N N . MET B 1 695 ? 169.242 218.518 231.273 1.00 37.93 695 MET B N 1
ATOM 4246 C CA . MET B 1 695 ? 168.702 217.792 232.420 1.00 43.08 695 MET B CA 1
ATOM 4247 C C . MET B 1 695 ? 167.364 218.351 232.878 1.00 50.31 695 MET B C 1
ATOM 4248 O O . MET B 1 695 ? 166.490 217.583 233.295 1.00 56.32 695 MET B O 1
ATOM 4253 N N . GLU B 1 696 ? 167.178 219.669 232.817 1.00 54.59 696 GLU B N 1
ATOM 4254 C CA . GLU B 1 696 ? 165.871 220.230 233.139 1.00 57.85 696 GLU B CA 1
ATOM 4255 C C . GLU B 1 696 ? 164.805 219.703 232.187 1.00 54.88 696 GLU B C 1
ATOM 4256 O O . GLU B 1 696 ? 163.712 219.306 232.619 1.00 59.16 696 GLU B O 1
ATOM 4262 N N . LYS B 1 697 ? 165.112 219.676 230.887 1.00 54.11 697 LYS B N 1
ATOM 4263 C CA . LYS B 1 697 ? 164.162 219.139 229.917 1.00 52.10 697 LYS B CA 1
ATOM 4264 C C . LYS B 1 697 ? 163.865 217.668 230.184 1.00 52.57 697 LYS B C 1
ATOM 4265 O O . LYS B 1 697 ? 162.711 217.236 230.085 1.00 57.02 697 LYS B O 1
ATOM 4271 N N . ILE B 1 698 ? 164.892 216.887 230.523 1.00 48.03 698 ILE B N 1
ATOM 4272 C CA . ILE B 1 698 ? 164.692 215.469 230.813 1.00 42.77 698 ILE B CA 1
ATOM 4273 C C . ILE B 1 698 ? 163.786 215.289 232.023 1.00 45.95 698 ILE B C 1
ATOM 4274 O O . ILE B 1 698 ? 162.882 214.443 232.021 1.00 54.37 698 ILE B O 1
ATOM 4279 N N . THR B 1 699 ? 164.022 216.068 233.079 1.00 51.42 699 THR B N 1
ATOM 4280 C CA . THR B 1 699 ? 163.194 215.960 234.275 1.00 55.77 699 THR B CA 1
ATOM 4281 C C . THR B 1 699 ? 161.742 216.307 233.973 1.00 54.75 699 THR B C 1
ATOM 4282 O O . THR B 1 699 ? 160.825 215.592 234.397 1.00 59.41 699 THR B O 1
ATOM 4286 N N . ASP B 1 700 ? 161.514 217.392 233.228 1.00 51.01 700 ASP B N 1
ATOM 4287 C CA . ASP B 1 700 ? 160.144 217.755 232.877 1.00 52.03 700 ASP B CA 1
ATOM 4288 C C . ASP B 1 700 ? 159.484 216.676 232.026 1.00 58.64 700 ASP B C 1
ATOM 4289 O O . ASP B 1 700 ? 158.305 216.356 232.226 1.00 61.48 700 ASP B O 1
ATOM 4294 N N . SER B 1 701 ? 160.226 216.104 231.073 1.00 58.82 701 SER B N 1
ATOM 4295 C CA . SER B 1 701 ? 159.660 215.062 230.221 1.00 51.49 701 SER B CA 1
ATOM 4296 C C . SER B 1 701 ? 159.277 213.831 231.030 1.00 48.00 701 SER B C 1
ATOM 4297 O O . SER B 1 701 ? 158.199 213.259 230.830 1.00 55.19 701 SER B O 1
ATOM 4300 N N . VAL B 1 702 ? 160.144 213.408 231.951 1.00 42.92 702 VAL B N 1
ATOM 4301 C CA . VAL B 1 702 ? 159.839 212.237 232.767 1.00 42.37 702 VAL B CA 1
ATOM 4302 C C . VAL B 1 702 ? 158.645 212.510 233.672 1.00 53.35 702 VAL B C 1
ATOM 4303 O O . VAL B 1 702 ? 157.787 211.639 233.870 1.00 61.02 702 VAL B O 1
ATOM 4307 N N . VAL B 1 703 ? 158.566 213.717 234.238 1.00 56.73 703 VAL B N 1
ATOM 4308 C CA . VAL B 1 703 ? 157.436 214.058 235.101 1.00 56.24 703 VAL B CA 1
ATOM 4309 C C . VAL B 1 703 ? 156.135 214.026 234.310 1.00 52.17 703 VAL B C 1
ATOM 4310 O O . VAL B 1 703 ? 155.119 213.493 234.773 1.00 57.84 703 VAL B O 1
ATOM 4314 N N . SER B 1 704 ? 156.146 214.592 233.101 1.00 50.25 704 SER B N 1
ATOM 4315 C CA . SER B 1 704 ? 154.948 214.560 232.267 1.00 52.38 704 SER B CA 1
ATOM 4316 C C . SER B 1 704 ? 154.564 213.132 231.903 1.00 58.68 704 SER B C 1
ATOM 4317 O O . SER B 1 704 ? 153.378 212.777 231.919 1.00 60.42 704 SER B O 1
ATOM 4320 N N . LEU B 1 705 ? 155.553 212.298 231.565 1.00 57.82 705 LEU B N 1
ATOM 4321 C CA . LEU B 1 705 ? 155.257 210.915 231.209 1.00 52.09 705 LEU B CA 1
ATOM 4322 C C . LEU B 1 705 ? 154.659 210.150 232.378 1.00 54.33 705 LEU B C 1
ATOM 4323 O O . LEU B 1 705 ? 153.721 209.368 232.190 1.00 62.29 705 LEU B O 1
ATOM 4328 N N . GLU B 1 706 ? 155.177 210.356 233.586 1.00 52.88 706 GLU B N 1
ATOM 4329 C CA . GLU B 1 706 ? 154.576 209.739 234.758 1.00 57.24 706 GLU B CA 1
ATOM 4330 C C . GLU B 1 706 ? 153.195 210.294 235.070 1.00 56.23 706 GLU B C 1
ATOM 4331 O O . GLU B 1 706 ? 152.353 209.557 235.592 1.00 59.55 706 GLU B O 1
ATOM 4337 N N . GLY B 1 707 ? 152.945 211.565 234.772 1.00 59.99 707 GLY B N 1
ATOM 4338 C CA . GLY B 1 707 ? 151.629 212.133 234.985 1.00 63.51 707 GLY B CA 1
ATOM 4339 C C . GLY B 1 707 ? 150.598 211.559 234.038 1.00 64.64 707 GLY B C 1
ATOM 4340 O O . GLY B 1 707 ? 149.446 211.336 234.423 1.00 63.42 707 GLY B O 1
ATOM 4341 N N . GLU B 1 708 ? 151.003 211.315 232.789 1.00 65.79 708 GLU B N 1
ATOM 4342 C CA . GLU B 1 708 ? 150.084 210.723 231.822 1.00 62.05 708 GLU B CA 1
ATOM 4343 C C . GLU B 1 708 ? 149.682 209.313 232.234 1.00 62.41 708 GLU B C 1
ATOM 4344 O O . GLU B 1 708 ? 148.503 208.948 232.158 1.00 68.58 708 GLU B O 1
ATOM 4350 N N . THR B 1 709 ? 150.642 208.510 232.678 1.00 61.08 709 THR B N 1
ATOM 4351 C CA . THR B 1 709 ? 150.372 207.154 233.128 1.00 57.53 709 THR B CA 1
ATOM 4352 C C . THR B 1 709 ? 150.120 207.150 234.635 1.00 57.39 709 THR B C 1
ATOM 4353 O O . THR B 1 709 ? 149.924 208.195 235.259 1.00 61.46 709 THR B O 1
ATOM 4357 N N . GLY B 1 710 ? 150.114 205.965 235.234 1.00 59.76 710 GLY B N 1
ATOM 4358 C CA . GLY B 1 710 ? 149.897 205.834 236.663 1.00 69.64 710 GLY B CA 1
ATOM 4359 C C . GLY B 1 710 ? 148.467 205.484 237.025 1.00 74.96 710 GLY B C 1
ATOM 4360 O O . GLY B 1 710 ? 148.224 204.665 237.913 1.00 72.59 710 GLY B O 1
ATOM 4361 N N . ILE C 1 425 ? 214.407 165.767 203.930 1.00 131.93 425 ILE C N 1
ATOM 4362 C CA . ILE C 1 425 ? 215.495 165.220 204.730 1.00 136.08 425 ILE C CA 1
ATOM 4363 C C . ILE C 1 425 ? 216.633 166.230 204.823 1.00 134.04 425 ILE C C 1
ATOM 4364 O O . ILE C 1 425 ? 216.849 166.841 205.870 1.00 130.93 425 ILE C O 1
ATOM 4369 N N . LEU C 1 426 ? 217.358 166.404 203.716 1.00 133.42 426 LEU C N 1
ATOM 4370 C CA . LEU C 1 426 ? 218.474 167.351 203.652 1.00 128.60 426 LEU C CA 1
ATOM 4371 C C . LEU C 1 426 ? 218.499 167.918 202.231 1.00 118.72 426 LEU C C 1
ATOM 4372 O O . LEU C 1 426 ? 218.956 167.258 201.295 1.00 115.54 426 LEU C O 1
ATOM 4377 N N . GLY C 1 427 ? 218.003 169.145 202.085 1.00 109.60 427 GLY C N 1
ATOM 4378 C CA . GLY C 1 427 ? 217.889 169.752 200.774 1.00 101.82 427 GLY C CA 1
ATOM 4379 C C . GLY C 1 427 ? 218.709 171.012 200.585 1.00 92.42 427 GLY C C 1
ATOM 4380 O O . GLY C 1 427 ? 219.119 171.320 199.461 1.00 92.42 427 GLY C O 1
ATOM 4381 N N . ASP C 1 428 ? 218.952 171.746 201.673 1.00 81.51 428 ASP C N 1
ATOM 4382 C CA . ASP C 1 428 ? 219.692 173.009 201.633 1.00 65.16 428 ASP C CA 1
ATOM 4383 C C . ASP C 1 428 ? 219.054 174.010 200.678 1.00 62.62 428 ASP C C 1
ATOM 4384 O O . ASP C 1 428 ? 219.749 174.769 200.000 1.00 61.41 428 ASP C O 1
ATOM 4389 N N . GLU C 1 429 ? 217.725 174.023 200.620 1.00 62.79 429 GLU C N 1
ATOM 4390 C CA . GLU C 1 429 ? 217.004 174.872 199.684 1.00 57.87 429 GLU C CA 1
ATOM 4391 C C . GLU C 1 429 ? 217.041 176.347 200.051 1.00 55.79 429 GLU C C 1
ATOM 4392 O O . GLU C 1 429 ? 217.050 177.194 199.152 1.00 57.00 429 GLU C O 1
ATOM 4398 N N . HIS C 1 430 ? 217.065 176.679 201.340 1.00 52.30 430 HIS C N 1
ATOM 4399 C CA . HIS C 1 430 ? 217.080 178.069 201.770 1.00 48.15 430 HIS C CA 1
ATOM 4400 C C . HIS C 1 430 ? 218.486 178.626 201.937 1.00 48.38 430 HIS C C 1
ATOM 4401 O O . HIS C 1 430 ? 218.634 179.835 202.136 1.00 52.37 430 HIS C O 1
ATOM 4408 N N . LEU C 1 431 ? 219.513 177.784 201.855 1.00 49.25 431 LEU C N 1
ATOM 4409 C CA . LEU C 1 431 ? 220.893 178.246 201.922 1.00 48.90 431 LEU C CA 1
ATOM 4410 C C . LEU C 1 431 ? 221.452 178.563 200.540 1.00 49.83 431 LEU C C 1
ATOM 4411 O O . LEU C 1 431 ? 222.078 179.609 200.344 1.00 53.05 431 LEU C O 1
ATOM 4416 N N . LEU C 1 432 ? 221.232 177.675 199.575 1.00 50.72 432 LEU C N 1
ATOM 4417 C CA . LEU C 1 432 ? 221.793 177.812 198.239 1.00 49.38 432 LEU C CA 1
ATOM 4418 C C . LEU C 1 432 ? 220.876 178.549 197.273 1.00 49.29 432 LEU C C 1
ATOM 4419 O O . LEU C 1 432 ? 221.221 178.675 196.094 1.00 53.82 432 LEU C O 1
ATOM 4424 N N . GLY C 1 433 ? 219.729 179.033 197.735 1.00 46.64 433 GLY C N 1
ATOM 4425 C CA . GLY C 1 433 ? 218.793 179.727 196.884 1.00 44.72 433 GLY C CA 1
ATOM 4426 C C . GLY C 1 433 ? 219.361 180.982 196.253 1.00 47.12 433 GLY C C 1
ATOM 4427 O O . GLY C 1 433 ? 219.394 181.123 195.025 1.00 51.15 433 GLY C O 1
ATOM 4428 N N . PRO C 1 434 ? 219.785 181.939 197.084 1.00 43.72 434 PRO C N 1
ATOM 4429 C CA . PRO C 1 434 ? 220.415 183.151 196.536 1.00 44.54 434 PRO C CA 1
ATOM 4430 C C . PRO C 1 434 ? 221.649 182.873 195.698 1.00 45.03 434 PRO C C 1
ATOM 4431 O O . PRO C 1 434 ? 221.853 183.534 194.670 1.00 49.91 434 PRO C O 1
ATOM 4435 N N . ALA C 1 435 ? 222.479 181.912 196.108 1.00 42.86 435 ALA C N 1
ATOM 4436 C CA . ALA C 1 435 ? 223.673 181.585 195.339 1.00 42.77 435 ALA C CA 1
ATOM 4437 C C . ALA C 1 435 ? 223.312 181.075 193.952 1.00 48.30 435 ALA C C 1
ATOM 4438 O O . ALA C 1 435 ? 223.886 181.520 192.951 1.00 53.13 435 ALA C O 1
ATOM 4440 N N . GLU C 1 436 ? 222.351 180.152 193.871 1.00 48.67 436 GLU C N 1
ATOM 4441 C CA . GLU C 1 436 ? 221.906 179.658 192.575 1.00 46.28 436 GLU C CA 1
ATOM 4442 C C . GLU C 1 436 ? 221.282 180.764 191.739 1.00 45.90 436 GLU C C 1
ATOM 4443 O O . GLU C 1 436 ? 221.527 180.836 190.528 1.00 51.06 436 GLU C O 1
ATOM 4449 N N . TYR C 1 437 ? 220.482 181.634 192.358 1.00 41.06 437 TYR C N 1
ATOM 4450 C CA . TYR C 1 437 ? 219.848 182.710 191.605 1.00 43.07 437 TYR C CA 1
ATOM 4451 C C . TYR C 1 437 ? 220.886 183.632 190.983 1.00 49.10 437 TYR C C 1
ATOM 4452 O O . TYR C 1 437 ? 220.799 183.972 189.798 1.00 55.21 437 TYR C O 1
ATOM 4461 N N . ILE C 1 438 ? 221.880 184.054 191.769 1.00 50.44 438 ILE C N 1
ATOM 4462 C CA . ILE C 1 438 ? 222.885 184.956 191.219 1.00 47.43 438 ILE C CA 1
ATOM 4463 C C . ILE C 1 438 ? 223.789 184.237 190.225 1.00 46.79 438 ILE C C 1
ATOM 4464 O O . ILE C 1 438 ? 224.268 184.858 189.270 1.00 48.71 438 ILE C O 1
ATOM 4469 N N . SER C 1 439 ? 224.024 182.937 190.404 1.00 43.52 439 SER C N 1
ATOM 4470 C CA . SER C 1 439 ? 224.811 182.177 189.445 1.00 40.76 439 SER C CA 1
ATOM 4471 C C . SER C 1 439 ? 224.053 181.880 188.160 1.00 50.73 439 SER C C 1
ATOM 4472 O O . SER C 1 439 ? 224.679 181.491 187.168 1.00 61.29 439 SER C O 1
ATOM 4475 N N . SER C 1 440 ? 222.730 182.048 188.150 1.00 51.59 440 SER C N 1
ATOM 4476 C CA . SER C 1 440 ? 221.922 181.832 186.956 1.00 47.86 440 SER C CA 1
ATOM 4477 C C . SER C 1 440 ? 221.667 183.124 186.186 1.00 48.28 440 SER C C 1
ATOM 4478 O O . SER C 1 440 ? 220.669 183.225 185.467 1.00 59.71 440 SER C O 1
ATOM 4481 N N . LEU C 1 441 ? 222.545 184.107 186.320 1.00 47.99 441 LEU C N 1
ATOM 4482 C CA . LEU C 1 441 ? 222.413 185.393 185.660 1.00 52.97 441 LEU C CA 1
ATOM 4483 C C . LEU C 1 441 ? 223.469 185.555 184.575 1.00 63.30 441 LEU C C 1
ATOM 4484 O O . LEU C 1 441 ? 224.540 184.941 184.640 1.00 66.86 441 LEU C O 1
ATOM 4489 N N . PRO C 1 442 ? 223.199 186.366 183.552 1.00 64.54 442 PRO C N 1
ATOM 4490 C CA . PRO C 1 442 ? 224.218 186.612 182.526 1.00 64.81 442 PRO C CA 1
ATOM 4491 C C . PRO C 1 442 ? 225.411 187.356 183.106 1.00 69.59 442 PRO C C 1
ATOM 4492 O O . PRO C 1 442 ? 225.274 188.175 184.016 1.00 72.60 442 PRO C O 1
ATOM 4496 N N . SER C 1 443 ? 226.592 187.064 182.568 1.00 68.41 443 SER C N 1
ATOM 4497 C CA . SER C 1 443 ? 227.822 187.668 183.054 1.00 71.13 443 SER C CA 1
ATOM 4498 C C . SER C 1 443 ? 228.809 187.807 181.907 1.00 76.00 443 SER C C 1
ATOM 4499 O O . SER C 1 443 ? 228.768 187.059 180.927 1.00 76.74 443 SER C O 1
ATOM 4502 N N . LYS C 1 444 ? 229.706 188.784 182.044 1.00 75.45 444 LYS C N 1
ATOM 4503 C CA . LYS C 1 444 ? 230.735 189.001 181.033 1.00 71.60 444 LYS C CA 1
ATOM 4504 C C . LYS C 1 444 ? 231.829 187.944 181.121 1.00 75.64 444 LYS C C 1
ATOM 4505 O O . LYS C 1 444 ? 232.324 187.466 180.095 1.00 79.80 444 LYS C O 1
ATOM 4511 N N . GLY C 1 445 ? 232.218 187.569 182.336 1.00 73.69 445 GLY C N 1
ATOM 4512 C CA . GLY C 1 445 ? 233.238 186.559 182.520 1.00 63.64 445 GLY C CA 1
ATOM 4513 C C . GLY C 1 445 ? 234.657 187.044 182.351 1.00 54.99 445 GLY C C 1
ATOM 4514 O O . GLY C 1 445 ? 235.454 186.373 181.686 1.00 55.21 445 GLY C O 1
ATOM 4515 N N . VAL C 1 446 ? 234.999 188.198 182.925 1.00 53.55 446 VAL C N 1
ATOM 4516 C CA . VAL C 1 446 ? 236.361 188.710 182.813 1.00 50.30 446 VAL C CA 1
ATOM 4517 C C . VAL C 1 446 ? 237.332 187.830 183.591 1.00 52.69 446 VAL C C 1
ATOM 4518 O O . VAL C 1 446 ? 238.475 187.623 183.168 1.00 56.04 446 VAL C O 1
ATOM 4522 N N . ARG C 1 447 ? 236.899 187.305 184.740 1.00 51.57 447 ARG C N 1
ATOM 4523 C CA . ARG C 1 447 ? 237.783 186.485 185.562 1.00 45.53 447 ARG C CA 1
ATOM 4524 C C . ARG C 1 447 ? 238.200 185.213 184.835 1.00 46.39 447 ARG C C 1
ATOM 4525 O O . ARG C 1 447 ? 239.376 184.826 184.864 1.00 52.90 447 ARG C O 1
ATOM 4533 N N . GLU C 1 448 ? 237.250 184.545 184.181 1.00 45.60 448 GLU C N 1
ATOM 4534 C CA . GLU C 1 448 ? 237.566 183.309 183.474 1.00 45.75 448 GLU C CA 1
ATOM 4535 C C . GLU C 1 448 ? 238.515 183.570 182.312 1.00 49.78 448 GLU C C 1
ATOM 4536 O O . GLU C 1 448 ? 239.449 182.793 182.076 1.00 53.53 448 GLU C O 1
ATOM 4542 N N . ALA C 1 449 ? 238.285 184.656 181.571 1.00 49.29 449 ALA C N 1
ATOM 4543 C CA . ALA C 1 449 ? 239.186 185.022 180.486 1.00 51.03 449 ALA C CA 1
ATOM 4544 C C . ALA C 1 449 ? 240.577 185.354 181.004 1.00 50.58 449 ALA C C 1
ATOM 4545 O O . ALA C 1 449 ? 241.573 185.001 180.366 1.00 55.72 449 ALA C O 1
ATOM 4547 N N . PHE C 1 450 ? 240.663 186.031 182.150 1.00 44.67 450 PHE C N 1
ATOM 4548 C CA . PHE C 1 450 ? 241.961 186.318 182.749 1.00 40.73 450 PHE C CA 1
ATOM 4549 C C . PHE C 1 450 ? 242.686 185.034 183.128 1.00 45.99 450 PHE C C 1
ATOM 4550 O O . PHE C 1 450 ? 243.894 184.904 182.902 1.00 50.79 450 PHE C O 1
ATOM 4558 N N . ILE C 1 451 ? 241.961 184.072 183.699 1.00 46.48 451 ILE C N 1
ATOM 4559 C CA . ILE C 1 451 ? 242.570 182.796 184.065 1.00 43.85 451 ILE C CA 1
ATOM 4560 C C . ILE C 1 451 ? 243.080 182.073 182.824 1.00 48.13 451 ILE C C 1
ATOM 4561 O O . ILE C 1 451 ? 244.206 181.561 182.797 1.00 55.09 451 ILE C O 1
ATOM 4566 N N . ASP C 1 452 ? 242.259 182.030 181.772 1.00 47.68 452 ASP C N 1
ATOM 4567 C CA . ASP C 1 452 ? 242.670 181.367 180.538 1.00 49.55 452 ASP C CA 1
ATOM 4568 C C . ASP C 1 452 ? 243.871 182.053 179.898 1.00 55.75 452 ASP C C 1
ATOM 4569 O O . ASP C 1 452 ? 244.762 181.374 179.377 1.00 58.17 452 ASP C O 1
ATOM 4574 N N . GLY C 1 453 ? 243.908 183.386 179.917 1.00 54.94 453 GLY C N 1
ATOM 4575 C CA . GLY C 1 453 ? 245.057 184.093 179.378 1.00 50.59 453 GLY C CA 1
ATOM 4576 C C . GLY C 1 453 ? 246.318 183.857 180.185 1.00 50.91 453 GLY C C 1
ATOM 4577 O O . GLY C 1 453 ? 247.411 183.739 179.626 1.00 55.42 453 GLY C O 1
ATOM 4578 N N . LEU C 1 454 ? 246.187 183.792 181.512 1.00 49.43 454 LEU C N 1
ATOM 4579 C CA . LEU C 1 454 ? 247.336 183.475 182.349 1.00 47.64 454 LEU C CA 1
ATOM 4580 C C . LEU C 1 454 ? 247.833 182.060 182.101 1.00 48.85 454 LEU C C 1
ATOM 4581 O O . LEU C 1 454 ? 249.035 181.799 182.212 1.00 51.84 454 LEU C O 1
ATOM 4586 N N . ASN C 1 455 ? 246.926 181.140 181.768 1.00 50.29 455 ASN C N 1
ATOM 4587 C CA . ASN C 1 455 ? 247.303 179.742 181.598 1.00 49.88 455 ASN C CA 1
ATOM 4588 C C . ASN C 1 455 ? 248.299 179.529 180.465 1.00 54.32 455 ASN C C 1
ATOM 4589 O O . ASN C 1 455 ? 248.963 178.488 180.431 1.00 58.56 455 ASN C O 1
ATOM 4594 N N . VAL C 1 456 ? 248.417 180.477 179.535 1.00 56.03 456 VAL C N 1
ATOM 4595 C CA . VAL C 1 456 ? 249.410 180.338 178.473 1.00 60.33 456 VAL C CA 1
ATOM 4596 C C . VAL C 1 456 ? 250.819 180.451 179.042 1.00 60.80 456 VAL C C 1
ATOM 4597 O O . VAL C 1 456 ? 251.692 179.627 178.743 1.00 66.29 456 VAL C O 1
ATOM 4601 N N . TRP C 1 457 ? 251.063 181.470 179.866 1.00 57.50 457 TRP C N 1
ATOM 4602 C CA . TRP C 1 457 ? 252.376 181.640 180.478 1.00 55.52 457 TRP C CA 1
ATOM 4603 C C . TRP C 1 457 ? 252.663 180.524 181.474 1.00 60.08 457 TRP C C 1
ATOM 4604 O O . TRP C 1 457 ? 253.767 179.969 181.503 1.00 62.12 457 TRP C O 1
ATOM 4615 N N . LEU C 1 458 ? 251.676 180.183 182.297 1.00 60.10 458 LEU C N 1
ATOM 4616 C CA . LEU C 1 458 ? 251.784 179.129 183.301 1.00 52.74 458 LEU C CA 1
ATOM 4617 C C . LEU C 1 458 ? 250.962 177.946 182.807 1.00 53.60 458 LEU C C 1
ATOM 4618 O O . LEU C 1 458 ? 249.743 177.912 182.995 1.00 60.38 458 LEU C O 1
ATOM 4623 N N . VAL C 1 459 ? 251.623 176.976 182.180 1.00 53.19 459 VAL C N 1
ATOM 4624 C CA . VAL C 1 459 ? 250.908 175.821 181.647 1.00 58.93 459 VAL C CA 1
ATOM 4625 C C . VAL C 1 459 ? 250.353 175.005 182.809 1.00 56.51 459 VAL C C 1
ATOM 4626 O O . VAL C 1 459 ? 251.048 174.750 183.799 1.00 62.16 459 VAL C O 1
ATOM 4630 N N . LEU C 1 460 ? 249.081 174.633 182.716 1.00 47.51 460 LEU C N 1
ATOM 4631 C CA . LEU C 1 460 ? 248.382 173.968 183.802 1.00 45.77 460 LEU C CA 1
ATOM 4632 C C . LEU C 1 460 ? 247.429 172.917 183.257 1.00 55.42 460 LEU C C 1
ATOM 4633 O O . LEU C 1 460 ? 246.954 173.029 182.122 1.00 59.95 460 LEU C O 1
ATOM 4638 N N . PRO C 1 461 ? 247.135 171.882 184.043 1.00 47.61 461 PRO C N 1
ATOM 4639 C CA . PRO C 1 461 ? 246.124 170.906 183.627 1.00 40.33 461 PRO C CA 1
ATOM 4640 C C . PRO C 1 461 ? 244.736 171.525 183.614 1.00 44.55 461 PRO C C 1
ATOM 4641 O O . PRO C 1 461 ? 244.470 172.522 184.288 1.00 51.72 461 PRO C O 1
ATOM 4645 N N . ASP C 1 462 ? 243.839 170.939 182.820 1.00 46.98 462 ASP C N 1
ATOM 4646 C CA . ASP C 1 462 ? 242.462 171.487 182.713 1.00 53.19 462 ASP C CA 1
ATOM 4647 C C . ASP C 1 462 ? 241.782 171.413 184.081 1.00 52.80 462 ASP C C 1
ATOM 4648 O O . ASP C 1 462 ? 241.079 172.377 184.440 1.00 55.72 462 ASP C O 1
ATOM 4653 N N . HIS C 1 463 ? 241.988 170.316 184.815 1.00 49.79 463 HIS C N 1
ATOM 4654 C CA . HIS C 1 463 ? 241.297 170.148 186.090 1.00 49.76 463 HIS C CA 1
ATOM 4655 C C . HIS C 1 463 ? 241.574 171.319 187.024 1.00 51.32 463 HIS C C 1
ATOM 4656 O O . HIS C 1 463 ? 240.653 171.883 187.629 1.00 53.67 463 HIS C O 1
ATOM 4663 N N . ARG C 1 464 ? 242.846 171.702 187.147 1.00 45.88 464 ARG C N 1
ATOM 4664 C CA . ARG C 1 464 ? 243.208 172.808 188.024 1.00 39.34 464 ARG C CA 1
ATOM 4665 C C . ARG C 1 464 ? 242.623 174.122 187.523 1.00 44.31 464 ARG C C 1
ATOM 4666 O O . ARG C 1 464 ? 242.173 174.955 188.320 1.00 51.42 464 ARG C O 1
ATOM 4674 N N . VAL C 1 465 ? 242.623 174.323 186.204 1.00 39.59 465 VAL C N 1
ATOM 4675 C CA . VAL C 1 465 ? 242.064 175.542 185.631 1.00 37.80 465 VAL C CA 1
ATOM 4676 C C . VAL C 1 465 ? 240.574 175.635 185.928 1.00 43.86 465 VAL C C 1
ATOM 4677 O O . VAL C 1 465 ? 240.063 176.702 186.287 1.00 49.55 465 VAL C O 1
ATOM 4681 N N . ASN C 1 466 ? 239.854 174.519 185.792 1.00 43.61 466 ASN C N 1
ATOM 4682 C CA . ASN C 1 466 ? 238.428 174.523 186.105 1.00 42.13 466 ASN C CA 1
ATOM 4683 C C . ASN C 1 466 ? 238.171 174.752 187.590 1.00 39.91 466 ASN C C 1
ATOM 4684 O O . ASN C 1 466 ? 237.217 175.452 187.952 1.00 43.13 466 ASN C O 1
ATOM 4689 N N . GLN C 1 467 ? 239.000 174.171 188.461 1.00 38.31 467 GLN C N 1
ATOM 4690 C CA . GLN C 1 467 ? 238.868 174.432 189.892 1.00 40.40 467 GLN C CA 1
ATOM 4691 C C . GLN C 1 467 ? 239.047 175.914 190.200 1.00 41.65 467 GLN C C 1
ATOM 4692 O O . GLN C 1 467 ? 238.261 176.504 190.955 1.00 43.74 467 GLN C O 1
ATOM 4698 N N . LEU C 1 468 ? 240.075 176.533 189.617 1.00 38.19 468 LEU C N 1
ATOM 4699 C CA . LEU C 1 468 ? 240.304 177.958 189.829 1.00 32.70 468 LEU C CA 1
ATOM 4700 C C . LEU C 1 468 ? 239.168 178.797 189.262 1.00 36.69 468 LEU C C 1
ATOM 4701 O O . LEU C 1 468 ? 238.796 179.815 189.856 1.00 42.88 468 LEU C O 1
ATOM 4706 N N . LYS C 1 469 ? 238.613 178.390 188.121 1.00 38.15 469 LYS C N 1
ATOM 4707 C CA . LYS C 1 469 ? 237.471 179.097 187.553 1.00 38.18 469 LYS C CA 1
ATOM 4708 C C . LYS C 1 469 ? 236.276 179.049 188.492 1.00 40.00 469 LYS C C 1
ATOM 4709 O O . LYS C 1 469 ? 235.590 180.058 188.686 1.00 46.42 469 LYS C O 1
ATOM 4715 N N . SER C 1 470 ? 236.012 177.882 189.084 1.00 40.48 470 SER C N 1
ATOM 4716 C CA . SER C 1 470 ? 234.917 177.771 190.043 1.00 40.78 470 SER C CA 1
ATOM 4717 C C . SER C 1 470 ? 235.162 178.649 191.265 1.00 40.72 470 SER C C 1
ATOM 4718 O O . SER C 1 470 ? 234.240 179.311 191.759 1.00 45.63 470 SER C O 1
ATOM 4721 N N . ILE C 1 471 ? 236.402 178.668 191.763 1.00 38.54 471 ILE C N 1
ATOM 4722 C CA . ILE C 1 471 ? 236.727 179.500 192.921 1.00 37.83 471 ILE C CA 1
ATOM 4723 C C . ILE C 1 471 ? 236.475 180.969 192.606 1.00 38.66 471 ILE C C 1
ATOM 4724 O O . ILE C 1 471 ? 235.847 181.698 193.388 1.00 45.67 471 ILE C O 1
ATOM 4729 N N . ALA C 1 472 ? 236.960 181.422 191.448 1.00 37.87 472 ALA C N 1
ATOM 4730 C CA . ALA C 1 472 ? 236.786 182.816 191.056 1.00 38.81 472 ALA C CA 1
ATOM 4731 C C . ALA C 1 472 ? 235.316 183.161 190.879 1.00 42.75 472 ALA C C 1
ATOM 4732 O O . ALA C 1 472 ? 234.871 184.234 191.300 1.00 48.33 472 ALA C O 1
ATOM 4734 N N . GLN C 1 473 ? 234.549 182.265 190.252 1.00 44.49 473 GLN C N 1
ATOM 4735 C CA . GLN C 1 473 ? 233.128 182.520 190.052 1.00 44.01 473 GLN C CA 1
ATOM 4736 C C . GLN C 1 473 ? 232.395 182.637 191.380 1.00 44.99 473 GLN C C 1
ATOM 4737 O O . GLN C 1 473 ? 231.557 183.528 191.556 1.00 49.85 473 GLN C O 1
ATOM 4743 N N . THR C 1 474 ? 232.697 181.748 192.330 1.00 42.54 474 THR C N 1
ATOM 4744 C CA . THR C 1 474 ? 232.024 181.809 193.624 1.00 40.45 474 THR C CA 1
ATOM 4745 C C . THR C 1 474 ? 232.385 183.082 194.382 1.00 43.06 474 THR C C 1
ATOM 4746 O O . THR C 1 474 ? 231.509 183.725 194.975 1.00 48.70 474 THR C O 1
ATOM 4750 N N . LEU C 1 475 ? 233.666 183.466 194.371 1.00 39.53 475 LEU C N 1
ATOM 4751 C CA . LEU C 1 475 ? 234.058 184.710 195.030 1.00 38.58 475 LEU C CA 1
ATOM 4752 C C . LEU C 1 475 ? 233.382 185.916 194.393 1.00 42.44 475 LEU C C 1
ATOM 4753 O O . LEU C 1 475 ? 232.897 186.811 195.099 1.00 47.97 475 LEU C O 1
ATOM 4758 N N . HIS C 1 476 ? 233.338 185.960 193.061 1.00 42.56 476 HIS C N 1
ATOM 4759 C CA . HIS C 1 476 ? 232.696 187.078 192.381 1.00 41.84 476 HIS C CA 1
ATOM 4760 C C . HIS C 1 476 ? 231.208 187.131 192.695 1.00 44.95 476 HIS C C 1
ATOM 4761 O O . HIS C 1 476 ? 230.649 188.213 192.900 1.00 49.02 476 HIS C O 1
ATOM 4768 N N . ASN C 1 477 ? 230.548 185.971 192.733 1.00 44.03 477 ASN C N 1
ATOM 4769 C CA . ASN C 1 477 ? 229.128 185.937 193.062 1.00 42.44 477 ASN C CA 1
ATOM 4770 C C . ASN C 1 477 ? 228.877 186.435 194.478 1.00 43.20 477 ASN C C 1
ATOM 4771 O O . ASN C 1 477 ? 227.934 187.198 194.715 1.00 46.39 477 ASN C O 1
ATOM 4776 N N . ALA C 1 478 ? 229.708 186.013 195.435 1.00 43.70 478 ALA C N 1
ATOM 4777 C CA . ALA C 1 478 ? 229.544 186.486 196.806 1.00 42.70 478 ALA C CA 1
ATOM 4778 C C . ALA C 1 478 ? 229.744 187.994 196.897 1.00 46.38 478 ALA C C 1
ATOM 4779 O O . ALA C 1 478 ? 228.978 188.694 197.575 1.00 51.32 478 ALA C O 1
ATOM 4781 N N . SER C 1 479 ? 230.765 188.513 196.212 1.00 45.36 479 SER C N 1
ATOM 4782 C CA . SER C 1 479 ? 231.011 189.950 196.224 1.00 45.61 479 SER C CA 1
ATOM 4783 C C . SER C 1 479 ? 229.840 190.713 195.617 1.00 50.75 479 SER C C 1
ATOM 4784 O O . SER C 1 479 ? 229.405 191.736 196.157 1.00 53.77 479 SER C O 1
ATOM 4787 N N . LEU C 1 480 ? 229.316 190.227 194.489 1.00 52.65 480 LEU C N 1
ATOM 4788 C CA . LEU C 1 480 ? 228.177 190.886 193.857 1.00 50.39 480 LEU C CA 1
ATOM 4789 C C . LEU C 1 480 ? 226.958 190.862 194.764 1.00 51.49 480 LEU C C 1
ATOM 4790 O O . LEU C 1 480 ? 226.237 191.860 194.871 1.00 59.77 480 LEU C O 1
ATOM 4795 N N . MET C 1 481 ? 226.714 189.732 195.430 1.00 52.14 481 MET C N 1
ATOM 4796 C CA . MET C 1 481 ? 225.580 189.642 196.341 1.00 49.53 481 MET C CA 1
ATOM 4797 C C . MET C 1 481 ? 225.715 190.636 197.483 1.00 54.58 481 MET C C 1
ATOM 4798 O O . MET C 1 481 ? 224.733 191.271 197.882 1.00 56.11 481 MET C O 1
ATOM 4803 N N . LEU C 1 482 ? 226.925 190.786 198.024 1.00 60.10 482 LEU C N 1
ATOM 4804 C CA . LEU C 1 482 ? 227.109 191.711 199.138 1.00 55.76 482 LEU C CA 1
ATOM 4805 C C . LEU C 1 482 ? 226.997 193.169 198.701 1.00 58.64 482 LEU C C 1
ATOM 4806 O O . LEU C 1 482 ? 226.409 193.984 199.419 1.00 63.64 482 LEU C O 1
ATOM 4811 N N . ASP C 1 483 ? 227.544 193.524 197.532 1.00 61.24 483 ASP C N 1
ATOM 4812 C CA . ASP C 1 483 ? 227.499 194.948 197.165 1.00 64.01 483 ASP C CA 1
ATOM 4813 C C . ASP C 1 483 ? 226.152 195.403 196.607 1.00 65.48 483 ASP C C 1
ATOM 4814 O O . ASP C 1 483 ? 226.104 196.546 196.144 1.00 71.10 483 ASP C O 1
ATOM 4819 N N . ASP C 1 484 ? 225.067 194.633 196.599 1.00 62.68 484 ASP C N 1
ATOM 4820 C CA . ASP C 1 484 ? 223.756 195.182 196.274 1.00 65.43 484 ASP C CA 1
ATOM 4821 C C . ASP C 1 484 ? 222.992 195.634 197.509 1.00 70.57 484 ASP C C 1
ATOM 4822 O O . ASP C 1 484 ? 222.292 196.650 197.461 1.00 78.23 484 ASP C O 1
ATOM 4827 N N . ILE C 1 485 ? 223.109 194.900 198.616 1.00 67.05 485 ILE C N 1
ATOM 4828 C CA . ILE C 1 485 ? 222.506 195.345 199.866 1.00 66.10 485 ILE C CA 1
ATOM 4829 C C . ILE C 1 485 ? 223.197 196.605 200.369 1.00 72.42 485 ILE C C 1
ATOM 4830 O O . ILE C 1 485 ? 222.544 197.542 200.844 1.00 77.16 485 ILE C O 1
ATOM 4835 N N . GLU C 1 486 ? 224.523 196.651 200.272 1.00 72.92 486 GLU C N 1
ATOM 4836 C CA . GLU C 1 486 ? 225.303 197.795 200.723 1.00 75.62 486 GLU C CA 1
ATOM 4837 C C . GLU C 1 486 ? 225.200 198.991 199.788 1.00 81.23 486 GLU C C 1
ATOM 4838 O O . GLU C 1 486 ? 225.679 200.075 200.138 1.00 84.85 486 GLU C O 1
ATOM 4844 N N . ASP C 1 487 ? 224.592 198.825 198.612 1.00 79.82 487 ASP C N 1
ATOM 4845 C CA . ASP C 1 487 ? 224.406 199.925 197.678 1.00 80.22 487 ASP C CA 1
ATOM 4846 C C . ASP C 1 487 ? 222.944 200.209 197.363 1.00 78.58 487 ASP C C 1
ATOM 4847 O O . ASP C 1 487 ? 222.668 201.148 196.608 1.00 83.64 487 ASP C O 1
ATOM 4852 N N . HIS C 1 488 ? 222.010 199.436 197.911 1.00 77.68 488 HIS C N 1
ATOM 4853 C CA . HIS C 1 488 ? 220.576 199.635 197.708 1.00 80.49 488 HIS C CA 1
ATOM 4854 C C . HIS C 1 488 ? 220.230 199.695 196.220 1.00 80.10 488 HIS C C 1
ATOM 4855 O O . HIS C 1 488 ? 219.621 200.646 195.728 1.00 84.40 488 HIS C O 1
ATOM 4862 N N . SER C 1 489 ? 220.634 198.648 195.503 1.00 74.57 489 SER C N 1
ATOM 4863 C CA . SER C 1 489 ? 220.387 198.567 194.072 1.00 73.37 489 SER C CA 1
ATOM 4864 C C . SER C 1 489 ? 219.225 197.623 193.813 1.00 72.88 489 SER C C 1
ATOM 4865 O O . SER C 1 489 ? 219.376 196.406 193.998 1.00 75.33 489 SER C O 1
ATOM 4868 N N . PRO C 1 490 ? 218.057 198.123 193.403 1.00 73.04 490 PRO C N 1
ATOM 4869 C CA . PRO C 1 490 ? 216.920 197.222 193.157 1.00 69.65 490 PRO C CA 1
ATOM 4870 C C . PRO C 1 490 ? 217.164 196.209 192.054 1.00 71.65 490 PRO C C 1
ATOM 4871 O O . PRO C 1 490 ? 216.615 195.102 192.114 1.00 72.77 490 PRO C O 1
ATOM 4875 N N . LEU C 1 491 ? 217.967 196.546 191.047 1.00 75.20 491 LEU C N 1
ATOM 4876 C CA . LEU C 1 491 ? 218.149 195.694 189.883 1.00 71.69 491 LEU C CA 1
ATOM 4877 C C . LEU C 1 491 ? 219.628 195.429 189.642 1.00 72.08 491 LEU C C 1
ATOM 4878 O O . LEU C 1 491 ? 220.497 196.211 190.035 1.00 75.31 491 LEU C O 1
ATOM 4883 N N . ARG C 1 492 ? 219.899 194.301 188.988 1.00 68.74 492 ARG C N 1
ATOM 4884 C CA . ARG C 1 492 ? 221.244 193.935 188.559 1.00 68.28 492 ARG C CA 1
ATOM 4885 C C . ARG C 1 492 ? 221.142 193.335 187.166 1.00 70.70 492 ARG C C 1
ATOM 4886 O O . ARG C 1 492 ? 220.414 192.358 186.963 1.00 74.97 492 ARG C O 1
ATOM 4894 N N . ARG C 1 493 ? 221.848 193.939 186.207 1.00 71.53 493 ARG C N 1
ATOM 4895 C CA . ARG C 1 493 ? 221.809 193.530 184.800 1.00 71.72 493 ARG C CA 1
ATOM 4896 C C . ARG C 1 493 ? 220.393 193.575 184.234 1.00 68.02 493 ARG C C 1
ATOM 4897 O O . ARG C 1 493 ? 220.041 192.790 183.351 1.00 69.16 493 ARG C O 1
ATOM 4905 N N . GLY C 1 494 ? 219.567 194.493 184.734 1.00 69.28 494 GLY C N 1
ATOM 4906 C CA . GLY C 1 494 ? 218.190 194.611 184.319 1.00 67.24 494 GLY C CA 1
ATOM 4907 C C . GLY C 1 494 ? 217.235 193.697 185.060 1.00 70.17 494 GLY C C 1
ATOM 4908 O O . GLY C 1 494 ? 216.023 193.934 185.041 1.00 73.48 494 GLY C O 1
ATOM 4909 N N . ARG C 1 495 ? 217.750 192.662 185.706 1.00 67.88 495 ARG C N 1
ATOM 4910 C CA . ARG C 1 495 ? 216.968 191.720 186.487 1.00 62.84 495 ARG C CA 1
ATOM 4911 C C . ARG C 1 495 ? 216.977 192.111 187.958 1.00 67.59 495 ARG C C 1
ATOM 4912 O O . ARG C 1 495 ? 217.881 192.813 188.418 1.00 74.34 495 ARG C O 1
ATOM 4920 N N . PRO C 1 496 ? 215.972 191.682 188.724 1.00 64.74 496 PRO C N 1
ATOM 4921 C CA . PRO C 1 496 ? 215.924 192.049 190.143 1.00 64.86 496 PRO C CA 1
ATOM 4922 C C . PRO C 1 496 ? 217.118 191.500 190.909 1.00 66.96 496 PRO C C 1
ATOM 4923 O O . PRO C 1 496 ? 217.654 190.436 190.595 1.00 67.29 496 PRO C O 1
ATOM 4927 N N . SER C 1 497 ? 217.531 192.247 191.928 1.00 65.66 497 SER C N 1
ATOM 4928 C CA . SER C 1 497 ? 218.644 191.835 192.763 1.00 60.27 497 SER C CA 1
ATOM 4929 C C . SER C 1 497 ? 218.248 190.642 193.629 1.00 57.63 497 SER C C 1
ATOM 4930 O O . SER C 1 497 ? 217.072 190.295 193.764 1.00 61.54 497 SER C O 1
ATOM 4933 N N . THR C 1 498 ? 219.260 190.007 194.219 1.00 54.85 498 THR C N 1
ATOM 4934 C CA . THR C 1 498 ? 219.023 188.795 194.994 1.00 50.92 498 THR C CA 1
ATOM 4935 C C . THR C 1 498 ? 218.224 189.087 196.257 1.00 52.26 498 THR C C 1
ATOM 4936 O O . THR C 1 498 ? 217.347 188.303 196.637 1.00 53.32 498 THR C O 1
ATOM 4940 N N . HIS C 1 499 ? 218.507 190.207 196.921 1.00 52.50 499 HIS C N 1
ATOM 4941 C CA . HIS C 1 499 ? 217.833 190.528 198.171 1.00 50.71 499 HIS C CA 1
ATOM 4942 C C . HIS C 1 499 ? 216.396 190.989 197.972 1.00 55.53 499 HIS C C 1
ATOM 4943 O O . HIS C 1 499 ? 215.665 191.119 198.959 1.00 60.17 499 HIS C O 1
ATOM 4950 N N . MET C 1 500 ? 215.975 191.239 196.735 1.00 55.80 500 MET C N 1
ATOM 4951 C CA . MET C 1 500 ? 214.587 191.553 196.432 1.00 53.42 500 MET C CA 1
ATOM 4952 C C . MET C 1 500 ? 213.779 190.315 196.073 1.00 54.94 500 MET C C 1
ATOM 4953 O O . MET C 1 500 ? 212.593 190.432 195.751 1.00 62.76 500 MET C O 1
ATOM 4958 N N . ILE C 1 501 ? 214.392 189.136 196.118 1.00 52.53 501 ILE C N 1
ATOM 4959 C CA . ILE C 1 501 ? 213.707 187.893 195.792 1.00 49.64 501 ILE C CA 1
ATOM 4960 C C . ILE C 1 501 ? 213.740 186.981 197.011 1.00 53.65 501 ILE C C 1
ATOM 4961 O O . ILE C 1 501 ? 212.828 186.175 197.224 1.00 57.09 501 ILE C O 1
ATOM 4966 N N . PHE C 1 502 ? 214.773 187.124 197.842 1.00 53.47 502 PHE C N 1
ATOM 4967 C CA . PHE C 1 502 ? 214.941 186.276 199.010 1.00 45.94 502 PHE C CA 1
ATOM 4968 C C . PHE C 1 502 ? 214.925 187.024 200.332 1.00 49.98 502 PHE C C 1
ATOM 4969 O O . PHE C 1 502 ? 214.512 186.442 201.341 1.00 56.61 502 PHE C O 1
ATOM 4977 N N . GLY C 1 503 ? 215.353 188.270 200.362 1.00 47.94 503 GLY C N 1
ATOM 4978 C CA . GLY C 1 503 ? 215.458 189.004 201.603 1.00 47.06 503 GLY C CA 1
ATOM 4979 C C . GLY C 1 503 ? 216.902 189.336 201.932 1.00 51.10 503 GLY C C 1
ATOM 4980 O O . GLY C 1 503 ? 217.841 188.638 201.527 1.00 56.31 503 GLY C O 1
ATOM 4981 N N . THR C 1 504 ? 217.083 190.428 202.675 1.00 50.69 504 THR C N 1
ATOM 4982 C CA . THR C 1 504 ? 218.427 190.880 203.021 1.00 48.94 504 THR C CA 1
ATOM 4983 C C . THR C 1 504 ? 219.150 189.860 203.895 1.00 50.65 504 THR C C 1
ATOM 4984 O O . THR C 1 504 ? 220.315 189.523 203.640 1.00 55.28 504 THR C O 1
ATOM 4988 N N . GLU C 1 505 ? 218.466 189.338 204.915 1.00 51.12 505 GLU C N 1
ATOM 4989 C CA . GLU C 1 505 ? 219.111 188.437 205.864 1.00 50.61 505 GLU C CA 1
ATOM 4990 C C . GLU C 1 505 ? 219.510 187.120 205.210 1.00 50.80 505 GLU C C 1
ATOM 4991 O O . GLU C 1 505 ? 220.614 186.615 205.446 1.00 55.29 505 GLU C O 1
ATOM 4997 N N . GLN C 1 506 ? 218.628 186.545 204.391 1.00 45.77 506 GLN C N 1
ATOM 4998 C CA . GLN C 1 506 ? 218.955 185.289 203.725 1.00 45.04 506 GLN C CA 1
ATOM 4999 C C . GLN C 1 506 ? 220.104 185.467 202.743 1.00 49.07 506 GLN C C 1
ATOM 5000 O O . GLN C 1 506 ? 220.972 184.592 202.625 1.00 53.10 506 GLN C O 1
ATOM 5006 N N . THR C 1 507 ? 220.121 186.591 202.024 1.00 48.60 507 THR C N 1
ATOM 5007 C CA . THR C 1 507 ? 221.224 186.869 201.113 1.00 45.60 507 THR C CA 1
ATOM 5008 C C . THR C 1 507 ? 222.539 187.001 201.867 1.00 48.17 507 THR C C 1
ATOM 5009 O O . THR C 1 507 ? 223.571 186.489 201.418 1.00 53.92 507 THR C O 1
ATOM 5013 N N . ILE C 1 508 ? 222.526 187.683 203.016 1.00 47.53 508 ILE C N 1
ATOM 5014 C CA . ILE C 1 508 ? 223.738 187.781 203.826 1.00 46.46 508 ILE C CA 1
ATOM 5015 C C . ILE C 1 508 ? 224.183 186.400 204.288 1.00 46.40 508 ILE C C 1
ATOM 5016 O O . ILE C 1 508 ? 225.375 186.071 204.257 1.00 51.25 508 ILE C O 1
ATOM 5021 N N . ASN C 1 509 ? 223.235 185.575 204.733 1.00 43.51 509 ASN C N 1
ATOM 5022 C CA . ASN C 1 509 ? 223.575 184.235 205.198 1.00 43.42 509 ASN C CA 1
ATOM 5023 C C . ASN C 1 509 ? 224.238 183.420 204.093 1.00 43.82 509 ASN C C 1
ATOM 5024 O O . ASN C 1 509 ? 225.277 182.783 204.314 1.00 50.63 509 ASN C O 1
ATOM 5029 N N . SER C 1 510 ? 223.663 183.449 202.889 1.00 43.08 510 SER C N 1
ATOM 5030 C CA . SER C 1 510 ? 224.251 182.716 201.771 1.00 45.29 510 SER C CA 1
ATOM 5031 C C . SER C 1 510 ? 225.610 183.279 201.373 1.00 47.14 510 SER C C 1
ATOM 5032 O O . SER C 1 510 ? 226.523 182.513 201.042 1.00 49.51 510 SER C O 1
ATOM 5035 N N . ALA C 1 511 ? 225.766 184.605 201.393 1.00 43.29 511 ALA C N 1
ATOM 5036 C CA . ALA C 1 511 ? 227.043 185.207 201.028 1.00 41.43 511 ALA C CA 1
ATOM 5037 C C . ALA C 1 511 ? 228.146 184.808 202.000 1.00 45.96 511 ALA C C 1
ATOM 5038 O O . ALA C 1 511 ? 229.264 184.491 201.579 1.00 50.85 511 ALA C O 1
ATOM 5040 N N . ASN C 1 512 ? 227.858 184.824 203.303 1.00 47.78 512 ASN C N 1
ATOM 5041 C CA . ASN C 1 512 ? 228.837 184.346 204.275 1.00 46.63 512 ASN C CA 1
ATOM 5042 C C . ASN C 1 512 ? 229.110 182.854 204.156 1.00 43.77 512 ASN C C 1
ATOM 5043 O O . ASN C 1 512 ? 230.256 182.437 204.350 1.00 47.81 512 ASN C O 1
ATOM 5048 N N . PHE C 1 513 ? 228.101 182.037 203.854 1.00 42.18 513 PHE C N 1
ATOM 5049 C CA . PHE C 1 513 ? 228.379 180.618 203.671 1.00 42.96 513 PHE C CA 1
ATOM 5050 C C . PHE C 1 513 ? 229.224 180.357 202.430 1.00 48.10 513 PHE C C 1
ATOM 5051 O O . PHE C 1 513 ? 229.985 179.384 202.398 1.00 54.00 513 PHE C O 1
ATOM 5059 N N . LEU C 1 514 ? 229.099 181.199 201.401 1.00 50.89 514 LEU C N 1
ATOM 5060 C CA . LEU C 1 514 ? 229.900 181.007 200.195 1.00 48.83 514 LEU C CA 1
ATOM 5061 C C . LEU C 1 514 ? 231.387 181.163 200.478 1.00 48.11 514 LEU C C 1
ATOM 5062 O O . LEU C 1 514 ? 232.214 180.518 199.822 1.00 50.83 514 LEU C O 1
ATOM 5067 N N . LEU C 1 515 ? 231.747 181.999 201.454 1.00 48.62 515 LEU C N 1
ATOM 5068 C CA . LEU C 1 515 ? 233.146 182.095 201.852 1.00 45.53 515 LEU C CA 1
ATOM 5069 C C . LEU C 1 515 ? 233.660 180.758 202.366 1.00 49.99 515 LEU C C 1
ATOM 5070 O O . LEU C 1 515 ? 234.715 180.289 201.930 1.00 54.21 515 LEU C O 1
ATOM 5075 N N . ILE C 1 516 ? 232.903 180.107 203.253 1.00 50.56 516 ILE C N 1
ATOM 5076 C CA . ILE C 1 516 ? 233.287 178.787 203.749 1.00 47.02 516 ILE C CA 1
ATOM 5077 C C . ILE C 1 516 ? 233.316 177.774 202.611 1.00 49.94 516 ILE C C 1
ATOM 5078 O O . ILE C 1 516 ? 234.202 176.911 202.549 1.00 52.47 516 ILE C O 1
ATOM 5083 N N . ASP C 1 517 ? 232.350 177.862 201.695 1.00 52.00 517 ASP C N 1
ATOM 5084 C CA . ASP C 1 517 ? 232.307 176.932 200.571 1.00 53.56 517 ASP C CA 1
ATOM 5085 C C . ASP C 1 517 ? 233.573 177.032 199.729 1.00 50.65 517 ASP C C 1
ATOM 5086 O O . ASP C 1 517 ? 234.139 176.012 199.321 1.00 52.61 517 ASP C O 1
ATOM 5091 N N . VAL C 1 518 ? 234.032 178.256 199.461 1.00 47.05 518 VAL C N 1
ATOM 5092 C CA . VAL C 1 518 ? 235.301 178.433 198.760 1.00 44.60 518 VAL C CA 1
ATOM 5093 C C . VAL C 1 518 ? 236.454 177.941 199.620 1.00 46.81 518 VAL C C 1
ATOM 5094 O O . VAL C 1 518 ? 237.434 177.385 199.109 1.00 49.56 518 VAL C O 1
ATOM 5098 N N . MET C 1 519 ? 236.352 178.130 200.936 1.00 50.69 519 MET C N 1
ATOM 5099 C CA . MET C 1 519 ? 237.375 177.654 201.859 1.00 47.40 519 MET C CA 1
ATOM 5100 C C . MET C 1 519 ? 237.591 176.156 201.713 1.00 46.08 519 MET C C 1
ATOM 5101 O O . MET C 1 519 ? 238.724 175.677 201.828 1.00 46.84 519 MET C O 1
ATOM 5106 N N . GLU C 1 520 ? 236.518 175.401 201.461 1.00 47.89 520 GLU C N 1
ATOM 5107 C CA . GLU C 1 520 ? 236.655 173.975 201.185 1.00 43.28 520 GLU C CA 1
ATOM 5108 C C . GLU C 1 520 ? 237.218 173.685 199.800 1.00 43.50 520 GLU C C 1
ATOM 5109 O O . GLU C 1 520 ? 237.670 172.561 199.562 1.00 47.55 520 GLU C O 1
ATOM 5115 N N . LYS C 1 521 ? 237.200 174.653 198.886 1.00 46.09 521 LYS C N 1
ATOM 5116 C CA . LYS C 1 521 ? 237.716 174.442 197.538 1.00 39.64 521 LYS C CA 1
ATOM 5117 C C . LYS C 1 521 ? 239.194 174.763 197.399 1.00 38.39 521 LYS C C 1
ATOM 5118 O O . LYS C 1 521 ? 239.899 174.060 196.670 1.00 41.91 521 LYS C O 1
ATOM 5124 N N . VAL C 1 522 ? 239.680 175.810 198.068 1.00 38.57 522 VAL C N 1
ATOM 5125 C CA . VAL C 1 522 ? 241.111 176.084 198.076 1.00 36.50 522 VAL C CA 1
ATOM 5126 C C . VAL C 1 522 ? 241.878 174.947 198.732 1.00 42.20 522 VAL C C 1
ATOM 5127 O O . VAL C 1 522 ? 243.047 174.716 198.405 1.00 47.73 522 VAL C O 1
ATOM 5131 N N . ARG C 1 523 ? 241.200 174.167 199.560 1.00 44.60 523 ARG C N 1
ATOM 5132 C CA . ARG C 1 523 ? 241.837 173.041 200.288 1.00 41.17 523 ARG C CA 1
ATOM 5133 C C . ARG C 1 523 ? 241.948 171.825 199.379 1.00 43.69 523 ARG C C 1
ATOM 5134 O O . ARG C 1 523 ? 242.736 170.939 199.697 1.00 50.22 523 ARG C O 1
ATOM 5142 N N . GLN C 1 524 ? 241.188 171.803 198.291 1.00 44.25 524 GLN C N 1
ATOM 5143 C CA . GLN C 1 524 ? 241.251 170.688 197.358 1.00 45.84 524 GLN C CA 1
ATOM 5144 C C . GLN C 1 524 ? 242.272 170.904 196.252 1.00 49.72 524 GLN C C 1
ATOM 5145 O O . GLN C 1 524 ? 242.392 170.058 195.363 1.00 52.53 524 GLN C O 1
ATOM 5151 N N . LEU C 1 525 ? 243.006 172.014 196.283 1.00 50.55 525 LEU C N 1
ATOM 5152 C CA . LEU C 1 525 ? 244.082 172.255 195.333 1.00 53.57 525 LEU C CA 1
ATOM 5153 C C . LEU C 1 525 ? 245.391 171.598 195.751 1.00 60.53 525 LEU C C 1
ATOM 5154 O O . LEU C 1 525 ? 246.370 171.678 195.002 1.00 65.48 525 LEU C O 1
ATOM 5159 N N . ASP C 1 526 ? 245.427 170.969 196.927 1.00 61.19 526 ASP C N 1
ATOM 5160 C CA . ASP C 1 526 ? 246.568 170.181 197.394 1.00 61.53 526 ASP C CA 1
ATOM 5161 C C . ASP C 1 526 ? 247.825 171.042 197.541 1.00 68.29 526 ASP C C 1
ATOM 5162 O O . ASP C 1 526 ? 248.883 170.750 196.981 1.00 73.29 526 ASP C O 1
ATOM 5167 N N . ASP C 1 527 ? 247.706 172.114 198.330 1.00 67.10 527 ASP C N 1
ATOM 5168 C CA . ASP C 1 527 ? 248.866 173.016 198.560 1.00 66.06 527 ASP C CA 1
ATOM 5169 C C . ASP C 1 527 ? 248.625 173.825 199.837 1.00 63.97 527 ASP C C 1
ATOM 5170 O O . ASP C 1 527 ? 247.698 174.658 199.831 1.00 66.37 527 ASP C O 1
ATOM 5175 N N . PRO C 1 528 ? 249.411 173.648 200.923 1.00 59.54 528 PRO C N 1
ATOM 5176 C CA . PRO C 1 528 ? 249.233 174.485 202.120 1.00 63.66 528 PRO C CA 1
ATOM 5177 C C . PRO C 1 528 ? 249.395 175.973 201.859 1.00 68.40 528 PRO C C 1
ATOM 5178 O O . PRO C 1 528 ? 248.716 176.780 202.507 1.00 71.36 528 PRO C O 1
ATOM 5182 N N . ARG C 1 529 ? 250.272 176.367 200.931 1.00 64.70 529 ARG C N 1
ATOM 5183 C CA . ARG C 1 529 ? 250.508 177.784 200.674 1.00 62.39 529 ARG C CA 1
ATOM 5184 C C . ARG C 1 529 ? 249.315 178.465 200.020 1.00 61.12 529 ARG C C 1
ATOM 5185 O O . ARG C 1 529 ? 249.166 179.690 200.140 1.00 64.66 529 ARG C O 1
ATOM 5193 N N . CYS C 1 530 ? 248.464 177.702 199.335 1.00 57.86 530 CYS C N 1
ATOM 5194 C CA . CYS C 1 530 ? 247.275 178.285 198.733 1.00 55.93 530 CYS C CA 1
ATOM 5195 C C . CYS C 1 530 ? 246.345 178.858 199.791 1.00 57.85 530 CYS C C 1
ATOM 5196 O O . CYS C 1 530 ? 245.727 179.906 199.571 1.00 61.84 530 CYS C O 1
ATOM 5199 N N . MET C 1 531 ? 246.240 178.199 200.946 1.00 58.06 531 MET C N 1
ATOM 5200 C CA . MET C 1 531 ? 245.379 178.724 201.995 1.00 54.10 531 MET C CA 1
ATOM 5201 C C . MET C 1 531 ? 245.941 180.016 202.575 1.00 52.88 531 MET C C 1
ATOM 5202 O O . MET C 1 531 ? 245.175 180.931 202.891 1.00 57.34 531 MET C O 1
ATOM 5207 N N . ASP C 1 532 ? 247.269 180.094 202.682 1.00 49.04 532 ASP C N 1
ATOM 5208 C CA . ASP C 1 532 ? 247.898 181.357 203.144 1.00 52.84 532 ASP C CA 1
ATOM 5209 C C . ASP C 1 532 ? 247.530 182.458 202.149 1.00 54.40 532 ASP C C 1
ATOM 5210 O O . ASP C 1 532 ? 247.045 183.518 202.591 1.00 59.50 532 ASP C O 1
ATOM 5215 N N . ILE C 1 533 ? 247.745 182.202 200.856 1.00 50.04 533 ILE C N 1
ATOM 5216 C CA . ILE C 1 533 ? 247.445 183.205 199.838 1.00 45.47 533 ILE C CA 1
ATOM 5217 C C . ILE C 1 533 ? 245.995 183.658 199.949 1.00 44.35 533 ILE C C 1
ATOM 5218 O O . ILE C 1 533 ? 245.696 184.861 199.923 1.00 51.68 533 ILE C O 1
ATOM 5223 N N . TYR C 1 534 ? 245.076 182.700 200.080 1.00 40.21 534 TYR C N 1
ATOM 5224 C CA . TYR C 1 534 ? 243.664 183.025 200.230 1.00 42.74 534 TYR C CA 1
ATOM 5225 C C . TYR C 1 534 ? 243.430 183.919 201.440 1.00 48.16 534 TYR C C 1
ATOM 5226 O O . TYR C 1 534 ? 242.767 184.960 201.337 1.00 52.62 534 TYR C O 1
ATOM 5235 N N . LEU C 1 535 ? 244.005 183.553 202.584 1.00 47.10 535 LEU C N 1
ATOM 5236 C CA . LEU C 1 535 ? 243.775 184.257 203.835 1.00 46.38 535 LEU C CA 1
ATOM 5237 C C . LEU C 1 535 ? 244.432 185.629 203.876 1.00 51.06 535 LEU C C 1
ATOM 5238 O O . LEU C 1 535 ? 244.013 186.473 204.674 1.00 52.94 535 LEU C O 1
ATOM 5243 N N . GLU C 1 536 ? 245.443 185.874 203.043 1.00 49.41 536 GLU C N 1
ATOM 5244 C CA . GLU C 1 536 ? 246.044 187.201 202.967 1.00 45.67 536 GLU C CA 1
ATOM 5245 C C . GLU C 1 536 ? 245.283 188.124 202.014 1.00 49.49 536 GLU C C 1
ATOM 5246 O O . GLU C 1 536 ? 244.959 189.270 202.366 1.00 54.93 536 GLU C O 1
ATOM 5252 N N . GLU C 1 537 ? 244.984 187.648 200.803 1.00 46.30 537 GLU C N 1
ATOM 5253 C CA . GLU C 1 537 ? 244.294 188.527 199.867 1.00 43.18 537 GLU C CA 1
ATOM 5254 C C . GLU C 1 537 ? 242.836 188.762 200.242 1.00 41.78 537 GLU C C 1
ATOM 5255 O O . GLU C 1 537 ? 242.297 189.823 199.908 1.00 46.58 537 GLU C O 1
ATOM 5261 N N . MET C 1 538 ? 242.189 187.834 200.953 1.00 41.84 538 MET C N 1
ATOM 5262 C CA . MET C 1 538 ? 240.863 188.147 201.475 1.00 43.08 538 MET C CA 1
ATOM 5263 C C . MET C 1 538 ? 240.924 189.274 202.496 1.00 42.98 538 MET C C 1
ATOM 5264 O O . MET C 1 538 ? 240.049 190.148 202.510 1.00 45.83 538 MET C O 1
ATOM 5269 N N . ARG C 1 539 ? 241.958 189.279 203.340 1.00 44.04 539 ARG C N 1
ATOM 5270 C CA . ARG C 1 539 ? 242.157 190.378 204.279 1.00 43.52 539 ARG C CA 1
ATOM 5271 C C . ARG C 1 539 ? 242.334 191.702 203.550 1.00 45.08 539 ARG C C 1
ATOM 5272 O O . ARG C 1 539 ? 241.748 192.722 203.940 1.00 48.88 539 ARG C O 1
ATOM 5280 N N . ASN C 1 540 ? 243.151 191.708 202.494 1.00 45.57 540 ASN C N 1
ATOM 5281 C CA . ASN C 1 540 ? 243.334 192.937 201.723 1.00 39.46 540 ASN C CA 1
ATOM 5282 C C . ASN C 1 540 ? 242.026 193.413 201.094 1.00 38.56 540 ASN C C 1
ATOM 5283 O O . ASN C 1 540 ? 241.716 194.616 201.130 1.00 45.38 540 ASN C O 1
ATOM 5288 N N . LEU C 1 541 ? 241.249 192.487 200.525 1.00 36.85 541 LEU C N 1
ATOM 5289 C CA . LEU C 1 541 ? 239.964 192.850 199.935 1.00 37.38 541 LEU C CA 1
ATOM 5290 C C . LEU C 1 541 ? 239.032 193.457 200.974 1.00 41.39 541 LEU C C 1
ATOM 5291 O O . LEU C 1 541 ? 238.363 194.466 200.710 1.00 48.14 541 LEU C O 1
ATOM 5296 N N . PHE C 1 542 ? 238.975 192.855 202.162 1.00 41.86 542 PHE C N 1
ATOM 5297 C CA . PHE C 1 542 ? 238.110 193.376 203.211 1.00 39.71 542 PHE C CA 1
ATOM 5298 C C . PHE C 1 542 ? 238.559 194.747 203.698 1.00 41.57 542 PHE C C 1
ATOM 5299 O O . PHE C 1 542 ? 237.712 195.600 203.977 1.00 45.32 542 PHE C O 1
ATOM 5307 N N . ILE C 1 543 ? 239.869 194.987 203.792 1.00 41.17 543 ILE C N 1
ATOM 5308 C CA . ILE C 1 543 ? 240.351 196.312 204.178 1.00 37.71 543 ILE C CA 1
ATOM 5309 C C . ILE C 1 543 ? 239.921 197.357 203.154 1.00 41.04 543 ILE C C 1
ATOM 5310 O O . ILE C 1 543 ? 239.420 198.437 203.508 1.00 49.31 543 ILE C O 1
ATOM 5315 N N . GLY C 1 544 ? 240.108 197.052 201.869 1.00 37.27 544 GLY C N 1
ATOM 5316 C CA . GLY C 1 544 ? 239.704 197.995 200.838 1.00 34.94 544 GLY C CA 1
ATOM 5317 C C . GLY C 1 544 ? 238.216 198.288 200.863 1.00 36.85 544 GLY C C 1
ATOM 5318 O O . GLY C 1 544 ? 237.795 199.448 200.783 1.00 43.83 544 GLY C O 1
ATOM 5319 N N . GLN C 1 545 ? 237.398 197.241 200.978 1.00 36.87 545 GLN C N 1
ATOM 5320 C CA . GLN C 1 545 ? 235.955 197.443 201.025 1.00 38.68 545 GLN C CA 1
ATOM 5321 C C . GLN C 1 545 ? 235.537 198.216 202.268 1.00 42.61 545 GLN C C 1
ATOM 5322 O O . GLN C 1 545 ? 234.603 199.022 202.210 1.00 47.70 545 GLN C O 1
ATOM 5328 N N . SER C 1 546 ? 236.215 197.994 203.397 1.00 42.83 546 SER C N 1
ATOM 5329 C CA . SER C 1 546 ? 235.911 198.754 204.604 1.00 42.72 546 SER C CA 1
ATOM 5330 C C . SER C 1 546 ? 236.191 200.236 204.407 1.00 43.64 546 SER C C 1
ATOM 5331 O O . SER C 1 546 ? 235.398 201.088 204.829 1.00 48.24 546 SER C O 1
ATOM 5334 N N . PHE C 1 547 ? 237.317 200.566 203.770 1.00 47.27 547 PHE C N 1
ATOM 5335 C CA . PHE C 1 547 ? 237.605 201.975 203.506 1.00 43.65 547 PHE C CA 1
ATOM 5336 C C . PHE C 1 547 ? 236.574 202.589 202.566 1.00 41.38 547 PHE C C 1
ATOM 5337 O O . PHE C 1 547 ? 236.129 203.727 202.776 1.00 46.85 547 PHE C O 1
ATOM 5345 N N . ASP C 1 548 ? 236.178 201.850 201.527 1.00 43.39 548 ASP C N 1
ATOM 5346 C CA . ASP C 1 548 ? 235.157 202.361 200.616 1.00 43.90 548 ASP C CA 1
ATOM 5347 C C . ASP C 1 548 ? 233.844 202.607 201.351 1.00 46.80 548 ASP C C 1
ATOM 5348 O O . ASP C 1 548 ? 233.193 203.640 201.154 1.00 51.84 548 ASP C O 1
ATOM 5353 N N . LEU C 1 549 ? 233.443 201.665 202.208 1.00 49.76 549 LEU C N 1
ATOM 5354 C CA . LEU C 1 549 ? 232.209 201.813 202.970 1.00 46.67 549 LEU C CA 1
ATOM 5355 C C . LEU C 1 549 ? 232.269 203.004 203.913 1.00 46.64 549 LEU C C 1
ATOM 5356 O O . LEU C 1 549 ? 231.274 203.722 204.067 1.00 49.99 549 LEU C O 1
ATOM 5361 N N . TYR C 1 550 ? 233.417 203.225 204.558 1.00 49.04 550 TYR C N 1
ATOM 5362 C CA . TYR C 1 550 ? 233.546 204.380 205.440 1.00 45.44 550 TYR C CA 1
ATOM 5363 C C . TYR C 1 550 ? 233.431 205.684 204.664 1.00 48.69 550 TYR C C 1
ATOM 5364 O O . TYR C 1 550 ? 232.754 206.618 205.111 1.00 53.93 550 TYR C O 1
ATOM 5373 N N . TRP C 1 551 ? 234.087 205.775 203.504 1.00 49.75 551 TRP C N 1
ATOM 5374 C CA . TRP C 1 551 ? 233.977 207.000 202.716 1.00 44.73 551 TRP C CA 1
ATOM 5375 C C . TRP C 1 551 ? 232.568 207.201 202.176 1.00 46.34 551 TRP C C 1
ATOM 5376 O O . TRP C 1 551 ? 232.147 208.342 201.961 1.00 50.23 551 TRP C O 1
ATOM 5387 N N . THR C 1 552 ? 231.832 206.117 201.929 1.00 48.38 552 THR C N 1
ATOM 5388 C CA . THR C 1 552 ? 230.456 206.263 201.466 1.00 50.99 552 THR C CA 1
ATOM 5389 C C . THR C 1 552 ? 229.542 206.741 202.590 1.00 55.31 552 THR C C 1
ATOM 5390 O O . THR C 1 552 ? 228.748 207.670 202.402 1.00 58.77 552 THR C O 1
ATOM 5394 N N . ARG C 1 553 ? 229.641 206.121 203.767 1.00 57.69 553 ARG C N 1
ATOM 5395 C CA . ARG C 1 553 ? 228.802 206.503 204.899 1.00 52.96 553 ARG C CA 1
ATOM 5396 C C . ARG C 1 553 ? 229.080 207.934 205.337 1.00 54.99 553 ARG C C 1
ATOM 5397 O O . ARG C 1 553 ? 228.214 208.807 205.223 1.00 60.40 553 ARG C O 1
ATOM 5405 N N . ASN C 1 554 ? 230.287 208.181 205.836 1.00 54.44 554 ASN C N 1
ATOM 5406 C CA . ASN C 1 554 ? 230.728 209.532 206.158 1.00 54.95 554 ASN C CA 1
ATOM 5407 C C . ASN C 1 554 ? 231.239 210.169 204.874 1.00 61.70 554 ASN C C 1
ATOM 5408 O O . ASN C 1 554 ? 232.249 209.727 204.317 1.00 67.47 554 ASN C O 1
ATOM 5413 N N . GLY C 1 555 ? 230.562 211.213 204.407 1.00 58.04 555 GLY C N 1
ATOM 5414 C CA . GLY C 1 555 ? 230.879 211.764 203.106 1.00 57.48 555 GLY C CA 1
ATOM 5415 C C . GLY C 1 555 ? 232.199 212.503 203.087 1.00 59.08 555 GLY C C 1
ATOM 5416 O O . GLY C 1 555 ? 232.244 213.716 202.871 1.00 65.95 555 GLY C O 1
ATOM 5417 N N . GLU C 1 556 ? 233.284 211.769 203.312 1.00 58.71 556 GLU C N 1
ATOM 5418 C CA . GLU C 1 556 ? 234.628 212.327 203.338 1.00 60.73 556 GLU C CA 1
ATOM 5419 C C . GLU C 1 556 ? 235.314 212.012 202.016 1.00 62.86 556 GLU C C 1
ATOM 5420 O O . GLU C 1 556 ? 235.514 210.840 201.681 1.00 65.52 556 GLU C O 1
ATOM 5426 N N . CYS C 1 557 ? 235.669 213.047 201.274 1.00 58.75 557 CYS C N 1
ATOM 5427 C CA . CYS C 1 557 ? 236.315 212.849 199.986 1.00 56.77 557 CYS C CA 1
ATOM 5428 C C . CYS C 1 557 ? 237.765 212.434 200.190 1.00 57.76 557 CYS C C 1
ATOM 5429 O O . CYS C 1 557 ? 238.529 213.177 200.821 1.00 57.98 557 CYS C O 1
ATOM 5432 N N . PRO C 1 558 ? 238.185 211.279 199.691 1.00 51.36 558 PRO C N 1
ATOM 5433 C CA . PRO C 1 558 ? 239.588 210.883 199.807 1.00 48.66 558 PRO C CA 1
ATOM 5434 C C . PRO C 1 558 ? 240.448 211.587 198.766 1.00 48.87 558 PRO C C 1
ATOM 5435 O O . PRO C 1 558 ? 239.959 212.177 197.802 1.00 52.73 558 PRO C O 1
ATOM 5439 N N . SER C 1 559 ? 241.755 211.517 198.985 1.00 45.10 559 SER C N 1
ATOM 5440 C CA . SER C 1 559 ? 242.705 211.993 197.998 1.00 43.64 559 SER C CA 1
ATOM 5441 C C . SER C 1 559 ? 242.780 211.011 196.833 1.00 47.25 559 SER C C 1
ATOM 5442 O O . SER C 1 559 ? 242.306 209.875 196.911 1.00 53.67 559 SER C O 1
ATOM 5445 N N . GLU C 1 560 ? 243.377 211.467 195.732 1.00 49.43 560 GLU C N 1
ATOM 5446 C CA . GLU C 1 560 ? 243.512 210.603 194.564 1.00 48.18 560 GLU C CA 1
ATOM 5447 C C . GLU C 1 560 ? 244.370 209.386 194.880 1.00 50.78 560 GLU C C 1
ATOM 5448 O O . GLU C 1 560 ? 244.056 208.269 194.455 1.00 57.13 560 GLU C O 1
ATOM 5454 N N . GLU C 1 561 ? 245.456 209.583 195.631 1.00 49.94 561 GLU C N 1
ATOM 5455 C CA . GLU C 1 561 ? 246.294 208.458 196.031 1.00 50.81 561 GLU C CA 1
ATOM 5456 C C . GLU C 1 561 ? 245.528 207.486 196.917 1.00 50.30 561 GLU C C 1
ATOM 5457 O O . GLU C 1 561 ? 245.651 206.265 196.763 1.00 54.91 561 GLU C O 1
ATOM 5463 N N . GLN C 1 562 ? 244.728 208.008 197.849 1.00 46.07 562 GLN C N 1
ATOM 5464 C CA . GLN C 1 562 ? 243.929 207.142 198.710 1.00 43.35 562 GLN C CA 1
ATOM 5465 C C . GLN C 1 562 ? 242.928 206.329 197.901 1.00 46.30 562 GLN C C 1
ATOM 5466 O O . GLN C 1 562 ? 242.762 205.126 198.133 1.00 53.16 562 GLN C O 1
ATOM 5472 N N . TYR C 1 563 ? 242.248 206.970 196.948 1.00 43.49 563 TYR C N 1
ATOM 5473 C CA . TYR C 1 563 ? 241.287 206.262 196.109 1.00 42.68 563 TYR C CA 1
ATOM 5474 C C . TYR C 1 563 ? 241.970 205.199 195.258 1.00 44.57 563 TYR C C 1
ATOM 5475 O O . TYR C 1 563 ? 241.464 204.075 195.126 1.00 47.35 563 TYR C O 1
ATOM 5484 N N . LEU C 1 564 ? 243.123 205.534 194.676 1.00 44.86 564 LEU C N 1
ATOM 5485 C CA . LEU C 1 564 ? 243.838 204.584 193.835 1.00 46.36 564 LEU C CA 1
ATOM 5486 C C . LEU C 1 564 ? 244.366 203.409 194.642 1.00 49.91 564 LEU C C 1
ATOM 5487 O O . LEU C 1 564 ? 244.405 202.281 194.139 1.00 54.26 564 LEU C O 1
ATOM 5492 N N . ASP C 1 565 ? 244.780 203.648 195.886 1.00 48.48 565 ASP C N 1
ATOM 5493 C CA . ASP C 1 565 ? 245.222 202.570 196.757 1.00 47.16 565 ASP C CA 1
ATOM 5494 C C . ASP C 1 565 ? 244.064 201.724 197.263 1.00 45.08 565 ASP C C 1
ATOM 5495 O O . ASP C 1 565 ? 244.242 200.522 197.485 1.00 50.87 565 ASP C O 1
ATOM 5500 N N . MET C 1 566 ? 242.890 202.325 197.461 1.00 42.36 566 MET C N 1
ATOM 5501 C CA . MET C 1 566 ? 241.699 201.549 197.779 1.00 39.59 566 MET C CA 1
ATOM 5502 C C . MET C 1 566 ? 241.325 200.617 196.636 1.00 45.34 566 MET C C 1
ATOM 5503 O O . MET C 1 566 ? 241.065 199.428 196.856 1.00 53.36 566 MET C O 1
ATOM 5508 N N . ILE C 1 567 ? 241.291 201.138 195.406 1.00 47.28 567 ILE C N 1
ATOM 5509 C CA . ILE C 1 567 ? 240.845 200.326 194.276 1.00 45.24 567 ILE C CA 1
ATOM 5510 C C . ILE C 1 567 ? 241.904 199.351 193.795 1.00 43.23 567 ILE C C 1
ATOM 5511 O O . ILE C 1 567 ? 241.598 198.479 192.974 1.00 47.46 567 ILE C O 1
ATOM 5516 N N . ARG C 1 568 ? 243.140 199.467 194.279 1.00 44.58 568 ARG C N 1
ATOM 5517 C CA . ARG C 1 568 ? 244.153 198.459 194.000 1.00 45.70 568 ARG C CA 1
ATOM 5518 C C . ARG C 1 568 ? 243.966 197.202 194.832 1.00 52.68 568 ARG C C 1
ATOM 5519 O O . ARG C 1 568 ? 244.606 196.185 194.546 1.00 57.67 568 ARG C O 1
ATOM 5527 N N . GLN C 1 569 ? 243.110 197.251 195.843 1.00 52.55 569 GLN C N 1
ATOM 5528 C CA . GLN C 1 569 ? 242.813 196.121 196.709 1.00 46.95 569 GLN C CA 1
ATOM 5529 C C . GLN C 1 569 ? 241.369 195.664 196.605 1.00 46.01 569 GLN C C 1
ATOM 5530 O O . GLN C 1 569 ? 241.108 194.461 196.574 1.00 49.02 569 GLN C O 1
ATOM 5536 N N . LYS C 1 570 ? 240.423 196.603 196.555 1.00 46.51 570 LYS C N 1
ATOM 5537 C CA . LYS C 1 570 ? 239.014 196.242 196.449 1.00 46.61 570 LYS C CA 1
ATOM 5538 C C . LYS C 1 570 ? 238.719 195.526 195.136 1.00 51.58 570 LYS C C 1
ATOM 5539 O O . LYS C 1 570 ? 237.960 194.551 195.112 1.00 55.90 570 LYS C O 1
ATOM 5545 N N . THR C 1 571 ? 239.309 195.990 194.035 1.00 50.26 571 THR C N 1
ATOM 5546 C CA . THR C 1 571 ? 239.029 195.444 192.711 1.00 48.42 571 THR C CA 1
ATOM 5547 C C . THR C 1 571 ? 240.130 194.528 192.196 1.00 47.72 571 THR C C 1
ATOM 5548 O O . THR C 1 571 ? 239.833 193.484 191.609 1.00 54.42 571 THR C O 1
ATOM 5552 N N . GLY C 1 572 ? 241.393 194.882 192.407 1.00 43.88 572 GLY C N 1
ATOM 5553 C CA . GLY C 1 572 ? 242.489 194.027 192.009 1.00 47.39 572 GLY C CA 1
ATOM 5554 C C . GLY C 1 572 ? 242.757 192.867 192.934 1.00 53.98 572 GLY C C 1
ATOM 5555 O O . GLY C 1 572 ? 243.622 192.033 192.645 1.00 57.24 572 GLY C O 1
ATOM 5556 N N . GLY C 1 573 ? 242.026 192.793 194.047 1.00 53.37 573 GLY C N 1
ATOM 5557 C CA . GLY C 1 573 ? 242.241 191.714 194.994 1.00 48.78 573 GLY C CA 1
ATOM 5558 C C . GLY C 1 573 ? 241.950 190.347 194.408 1.00 50.33 573 GLY C C 1
ATOM 5559 O O . GLY C 1 573 ? 242.713 189.403 194.619 1.00 55.22 573 GLY C O 1
ATOM 5560 N N . LEU C 1 574 ? 240.841 190.240 193.673 1.00 46.56 574 LEU C N 1
ATOM 5561 C CA . LEU C 1 574 ? 240.478 188.947 193.036 1.00 46.47 574 LEU C CA 1
ATOM 5562 C C . LEU C 1 574 ? 241.587 188.552 192.058 1.00 49.69 574 LEU C C 1
ATOM 5563 O O . LEU C 1 574 ? 242.056 187.402 192.133 1.00 52.62 574 LEU C O 1
ATOM 5568 N N . PHE C 1 575 ? 241.997 189.479 191.190 1.00 48.46 575 PHE C N 1
ATOM 5569 C CA . PHE C 1 575 ? 243.005 189.169 190.184 1.00 42.11 575 PHE C CA 1
ATOM 5570 C C . PHE C 1 575 ? 244.308 188.725 190.832 1.00 44.88 575 PHE C C 1
ATOM 5571 O O . PHE C 1 575 ? 244.919 187.741 190.401 1.00 50.70 575 PHE C O 1
ATOM 5579 N N . ARG C 1 576 ? 244.739 189.426 191.885 1.00 45.62 576 ARG C N 1
ATOM 5580 C CA . ARG C 1 576 ? 245.951 189.025 192.592 1.00 42.05 576 ARG C CA 1
ATOM 5581 C C . ARG C 1 576 ? 245.786 187.661 193.250 1.00 43.61 576 ARG C C 1
ATOM 5582 O O . ARG C 1 576 ? 246.701 186.831 193.210 1.00 46.42 576 ARG C O 1
ATOM 5590 N N . LEU C 1 577 ? 244.623 187.411 193.855 1.00 45.52 577 LEU C N 1
ATOM 5591 C CA . LEU C 1 577 ? 244.375 186.131 194.507 1.00 43.31 577 LEU C CA 1
ATOM 5592 C C . LEU C 1 577 ? 244.452 184.985 193.513 1.00 45.05 577 LEU C C 1
ATOM 5593 O O . LEU C 1 577 ? 245.067 183.950 193.793 1.00 50.85 577 LEU C O 1
ATOM 5598 N N . LEU C 1 578 ? 243.834 185.152 192.343 1.00 43.54 578 LEU C N 1
ATOM 5599 C CA . LEU C 1 578 ? 243.922 184.125 191.314 1.00 41.01 578 LEU C CA 1
ATOM 5600 C C . LEU C 1 578 ? 245.350 183.969 190.810 1.00 43.05 578 LEU C C 1
ATOM 5601 O O . LEU C 1 578 ? 245.813 182.846 190.589 1.00 49.23 578 LEU C O 1
ATOM 5606 N N . THR C 1 579 ? 246.067 185.080 190.634 1.00 41.15 579 THR C N 1
ATOM 5607 C CA . THR C 1 579 ? 247.413 185.012 190.078 1.00 37.52 579 THR C CA 1
ATOM 5608 C C . THR C 1 579 ? 248.363 184.258 191.001 1.00 41.36 579 THR C C 1
ATOM 5609 O O . THR C 1 579 ? 249.087 183.360 190.559 1.00 48.88 579 THR C O 1
ATOM 5613 N N . ARG C 1 580 ? 248.371 184.600 192.292 1.00 42.25 580 ARG C N 1
ATOM 5614 C CA . ARG C 1 580 ? 249.336 183.979 193.196 1.00 39.99 580 ARG C CA 1
ATOM 5615 C C . ARG C 1 580 ? 249.052 182.502 193.441 1.00 43.96 580 ARG C C 1
ATOM 5616 O O . ARG C 1 580 ? 249.986 181.757 193.752 1.00 48.26 580 ARG C O 1
ATOM 5624 N N . MET C 1 581 ? 247.801 182.057 193.318 1.00 44.53 581 MET C N 1
ATOM 5625 C CA . MET C 1 581 ? 247.532 180.626 193.366 1.00 39.61 581 MET C CA 1
ATOM 5626 C C . MET C 1 581 ? 247.934 179.891 192.097 1.00 42.73 581 MET C C 1
ATOM 5627 O O . MET C 1 581 ? 248.346 178.731 192.186 1.00 50.69 581 MET C O 1
ATOM 5632 N N . MET C 1 582 ? 247.839 180.524 190.930 1.00 43.33 582 MET C N 1
ATOM 5633 C CA . MET C 1 582 ? 248.206 179.868 189.683 1.00 38.85 582 MET C CA 1
ATOM 5634 C C . MET C 1 582 ? 249.697 179.613 189.561 1.00 41.92 582 MET C C 1
ATOM 5635 O O . MET C 1 582 ? 250.092 178.593 188.990 1.00 47.13 582 MET C O 1
ATOM 5640 N N . VAL C 1 583 ? 250.535 180.515 190.079 1.00 42.49 583 VAL C N 1
ATOM 5641 C CA . VAL C 1 583 ? 251.978 180.285 190.079 1.00 44.34 583 VAL C CA 1
ATOM 5642 C C . VAL C 1 583 ? 252.400 179.247 191.104 1.00 51.68 583 VAL C C 1
ATOM 5643 O O . VAL C 1 583 ? 253.446 178.610 190.931 1.00 57.95 583 VAL C O 1
ATOM 5647 N N . GLN C 1 584 ? 251.611 179.047 192.162 1.00 50.69 584 GLN C N 1
ATOM 5648 C CA . GLN C 1 584 ? 251.945 178.027 193.149 1.00 48.53 584 GLN C CA 1
ATOM 5649 C C . GLN C 1 584 ? 251.739 176.623 192.596 1.00 50.18 584 GLN C C 1
ATOM 5650 O O . GLN C 1 584 ? 252.539 175.723 192.872 1.00 58.39 584 GLN C O 1
ATOM 5656 N N . ILE C 1 585 ? 250.673 176.414 191.816 1.00 43.92 585 ILE C N 1
ATOM 5657 C CA . ILE C 1 585 ? 250.428 175.112 191.206 1.00 45.90 585 ILE C CA 1
ATOM 5658 C C . ILE C 1 585 ? 251.017 175.007 189.808 1.00 52.90 585 ILE C C 1
ATOM 5659 O O . ILE C 1 585 ? 250.837 173.975 189.147 1.00 60.81 585 ILE C O 1
ATOM 5664 N N . ALA C 1 586 ? 251.711 176.036 189.337 1.00 54.16 586 ALA C N 1
ATOM 5665 C CA . ALA C 1 586 ? 252.317 175.988 188.012 1.00 55.95 586 ALA C CA 1
ATOM 5666 C C . ALA C 1 586 ? 253.497 175.024 188.015 1.00 65.01 586 ALA C C 1
ATOM 5667 O O . ALA C 1 586 ? 254.388 175.148 188.864 1.00 71.45 586 ALA C O 1
ATOM 5669 N N . PRO C 1 587 ? 253.535 174.049 187.104 1.00 63.39 587 PRO C N 1
ATOM 5670 C CA . PRO C 1 587 ? 254.640 173.083 187.092 1.00 67.81 587 PRO C CA 1
ATOM 5671 C C . PRO C 1 587 ? 256.017 173.710 186.951 1.00 72.53 587 PRO C C 1
ATOM 5672 O O . PRO C 1 587 ? 256.361 174.244 185.891 1.00 71.53 587 PRO C O 1
ATOM 5676 N N . VAL C 1 588 ? 256.801 173.620 188.029 1.00 79.92 588 VAL C N 1
ATOM 5677 C CA . VAL C 1 588 ? 258.227 173.942 188.100 1.00 88.06 588 VAL C CA 1
ATOM 5678 C C . VAL C 1 588 ? 258.581 175.139 187.222 1.00 88.84 588 VAL C C 1
ATOM 5679 O O . VAL C 1 588 ? 257.970 176.207 187.342 1.00 82.24 588 VAL C O 1
ATOM 5683 N N . GLN C 1 589 ? 259.566 174.948 186.334 1.00 95.81 589 GLN C N 1
ATOM 5684 C CA . GLN C 1 589 ? 260.123 175.925 185.398 1.00 97.71 589 GLN C CA 1
ATOM 5685 C C . GLN C 1 589 ? 259.793 177.377 185.719 1.00 97.43 589 GLN C C 1
ATOM 5686 O O . GLN C 1 589 ? 260.610 178.093 186.308 1.00 94.05 589 GLN C O 1
ATOM 5692 N N . GLN C 1 590 ? 258.597 177.816 185.338 1.00 97.42 590 GLN C N 1
ATOM 5693 C CA . GLN C 1 590 ? 258.196 179.213 185.489 1.00 95.10 590 GLN C CA 1
ATOM 5694 C C . GLN C 1 590 ? 257.971 179.517 186.965 1.00 94.70 590 GLN C C 1
ATOM 5695 O O . GLN C 1 590 ? 256.932 179.181 187.536 1.00 92.88 590 GLN C O 1
ATOM 5701 N N . LYS C 1 591 ? 258.958 180.157 187.590 1.00 94.49 591 LYS C N 1
ATOM 5702 C CA . LYS C 1 591 ? 258.865 180.550 188.989 1.00 95.65 591 LYS C CA 1
ATOM 5703 C C . LYS C 1 591 ? 259.221 182.005 189.247 1.00 94.67 591 LYS C C 1
ATOM 5704 O O . LYS C 1 591 ? 258.740 182.566 190.239 1.00 94.71 591 LYS C O 1
ATOM 5710 N N . GLY C 1 592 ? 260.039 182.636 188.401 1.00 91.72 592 GLY C N 1
ATOM 5711 C CA . GLY C 1 592 ? 260.363 184.040 188.581 1.00 91.36 592 GLY C CA 1
ATOM 5712 C C . GLY C 1 592 ? 259.296 184.988 188.076 1.00 85.99 592 GLY C C 1
ATOM 5713 O O . GLY C 1 592 ? 259.402 186.199 188.298 1.00 79.18 592 GLY C O 1
ATOM 5714 N N . LEU C 1 593 ? 258.273 184.467 187.400 1.00 80.08 593 LEU C N 1
ATOM 5715 C CA . LEU C 1 593 ? 257.177 185.285 186.884 1.00 64.56 593 LEU C CA 1
ATOM 5716 C C . LEU C 1 593 ? 256.130 185.514 187.976 1.00 64.22 593 LEU C C 1
ATOM 5717 O O . LEU C 1 593 ? 255.001 185.030 187.916 1.00 70.86 593 LEU C O 1
ATOM 5722 N N . GLU C 1 594 ? 256.531 186.262 188.999 1.00 59.66 594 GLU C N 1
ATOM 5723 C CA . GLU C 1 594 ? 255.654 186.549 190.125 1.00 63.64 594 GLU C CA 1
ATOM 5724 C C . GLU C 1 594 ? 255.403 188.036 190.307 1.00 65.15 594 GLU C C 1
ATOM 5725 O O . GLU C 1 594 ? 254.247 188.451 190.453 1.00 66.37 594 GLU C O 1
ATOM 5731 N N . THR C 1 595 ? 256.456 188.855 190.307 1.00 65.93 595 THR C N 1
ATOM 5732 C CA . THR C 1 595 ? 256.276 190.291 190.495 1.00 63.72 595 THR C CA 1
ATOM 5733 C C . THR C 1 595 ? 255.604 190.929 189.285 1.00 60.76 595 THR C C 1
ATOM 5734 O O . THR C 1 595 ? 254.722 191.785 189.437 1.00 61.73 595 THR C O 1
ATOM 5738 N N . GLN C 1 596 ? 256.008 190.527 188.078 1.00 56.49 596 GLN C N 1
ATOM 5739 C CA . GLN C 1 596 ? 255.426 191.105 186.871 1.00 52.97 596 GLN C CA 1
ATOM 5740 C C . GLN C 1 596 ? 253.939 190.798 186.773 1.00 54.11 596 GLN C C 1
ATOM 5741 O O . GLN C 1 596 ? 253.135 191.682 186.449 1.00 62.02 596 GLN C O 1
ATOM 5747 N N . LEU C 1 597 ? 253.554 189.554 187.055 1.00 45.14 597 LEU C N 1
ATOM 5748 C CA . LEU C 1 597 ? 252.147 189.186 186.975 1.00 40.86 597 LEU C CA 1
ATOM 5749 C C . LEU C 1 597 ? 251.324 189.885 188.050 1.00 45.24 597 LEU C C 1
ATOM 5750 O O . LEU C 1 597 ? 250.176 190.266 187.799 1.00 52.19 597 LEU C O 1
ATOM 5755 N N . ALA C 1 598 ? 251.891 190.076 189.242 1.00 48.48 598 ALA C N 1
ATOM 5756 C CA . ALA C 1 598 ? 251.185 190.816 190.284 1.00 50.94 598 ALA C CA 1
ATOM 5757 C C . ALA C 1 598 ? 250.989 192.276 189.892 1.00 55.73 598 ALA C C 1
ATOM 5758 O O . ALA C 1 598 ? 249.913 192.846 190.115 1.00 58.59 598 ALA C O 1
ATOM 5760 N N . SER C 1 599 ? 252.016 192.898 189.307 1.00 53.33 599 SER C N 1
ATOM 5761 C CA . SER C 1 599 ? 251.867 194.268 188.827 1.00 51.22 599 SER C CA 1
ATOM 5762 C C . SER C 1 599 ? 250.807 194.352 187.737 1.00 49.23 599 SER C C 1
ATOM 5763 O O . SER C 1 599 ? 250.013 195.301 187.701 1.00 54.16 599 SER C O 1
ATOM 5766 N N . LEU C 1 600 ? 250.781 193.364 186.840 1.00 43.96 600 LEU C N 1
ATOM 5767 C CA . LEU C 1 600 ? 249.743 193.316 185.817 1.00 43.43 600 LEU C CA 1
ATOM 5768 C C . LEU C 1 600 ? 248.360 193.215 186.444 1.00 44.52 600 LEU C C 1
ATOM 5769 O O . LEU C 1 600 ? 247.417 193.878 185.998 1.00 50.62 600 LEU C O 1
ATOM 5774 N N . SER C 1 601 ? 248.218 192.384 187.478 1.00 43.60 601 SER C N 1
ATOM 5775 C CA . SER C 1 601 ? 246.926 192.240 188.142 1.00 45.87 601 SER C CA 1
ATOM 5776 C C . SER C 1 601 ? 246.480 193.550 188.780 1.00 49.35 601 SER C C 1
ATOM 5777 O O . SER C 1 601 ? 245.315 193.948 188.652 1.00 54.39 601 SER C O 1
ATOM 5780 N N . ASP C 1 602 ? 247.394 194.238 189.470 1.00 50.41 602 ASP C N 1
ATOM 5781 C CA . ASP C 1 602 ? 247.039 195.518 190.082 1.00 52.34 602 ASP C CA 1
ATOM 5782 C C . ASP C 1 602 ? 246.656 196.560 189.036 1.00 50.43 602 ASP C C 1
ATOM 5783 O O . ASP C 1 602 ? 245.669 197.288 189.211 1.00 52.59 602 ASP C O 1
ATOM 5788 N N . VAL C 1 603 ? 247.418 196.653 187.943 1.00 45.03 603 VAL C N 1
ATOM 5789 C CA . VAL C 1 603 ? 247.090 197.638 186.919 1.00 39.56 603 VAL C CA 1
ATOM 5790 C C . VAL C 1 603 ? 245.769 197.306 186.231 1.00 42.51 603 VAL C C 1
ATOM 5791 O O . VAL C 1 603 ? 244.999 198.219 185.906 1.00 47.67 603 VAL C O 1
ATOM 5795 N N . LEU C 1 604 ? 245.462 196.020 186.030 1.00 40.55 604 LEU C N 1
ATOM 5796 C CA . LEU C 1 604 ? 244.170 195.644 185.467 1.00 41.50 604 LEU C CA 1
ATOM 5797 C C . LEU C 1 604 ? 243.028 195.997 186.409 1.00 43.73 604 LEU C C 1
ATOM 5798 O O . LEU C 1 604 ? 241.979 196.478 185.967 1.00 50.42 604 LEU C O 1
ATOM 5803 N N . GLY C 1 605 ? 243.204 195.752 187.709 1.00 42.55 605 GLY C N 1
ATOM 5804 C CA . GLY C 1 605 ? 242.174 196.118 188.664 1.00 43.38 605 GLY C CA 1
ATOM 5805 C C . GLY C 1 605 ? 241.944 197.613 188.745 1.00 44.99 605 GLY C C 1
ATOM 5806 O O . GLY C 1 605 ? 240.810 198.059 188.941 1.00 48.62 605 GLY C O 1
ATOM 5807 N N . GLU C 1 606 ? 243.009 198.403 188.606 1.00 46.95 606 GLU C N 1
ATOM 5808 C CA . GLU C 1 606 ? 242.857 199.855 188.561 1.00 44.85 606 GLU C CA 1
ATOM 5809 C C . GLU C 1 606 ? 242.121 200.297 187.299 1.00 43.21 606 GLU C C 1
ATOM 5810 O O . GLU C 1 606 ? 241.213 201.142 187.357 1.00 46.79 606 GLU C O 1
ATOM 5816 N N . PHE C 1 607 ? 242.507 199.736 186.149 1.00 39.91 607 PHE C N 1
ATOM 5817 C CA . PHE C 1 607 ? 241.884 200.077 184.878 1.00 36.24 607 PHE C CA 1
ATOM 5818 C C . PHE C 1 607 ? 240.406 199.722 184.848 1.00 40.60 607 PHE C C 1
ATOM 5819 O O . PHE C 1 607 ? 239.595 200.515 184.357 1.00 49.69 607 PHE C O 1
ATOM 5827 N N . PHE C 1 608 ? 240.040 198.551 185.359 1.00 39.49 608 PHE C N 1
ATOM 5828 C CA . PHE C 1 608 ? 238.657 198.094 185.342 1.00 39.62 608 PHE C CA 1
ATOM 5829 C C . PHE C 1 608 ? 237.743 198.920 186.231 1.00 41.55 608 PHE C C 1
ATOM 5830 O O . PHE C 1 608 ? 236.524 198.875 186.044 1.00 49.39 608 PHE C O 1
ATOM 5838 N N . GLN C 1 609 ? 238.287 199.665 187.187 1.00 41.05 609 GLN C N 1
ATOM 5839 C CA . GLN C 1 609 ? 237.492 200.563 188.012 1.00 44.13 609 GLN C CA 1
ATOM 5840 C C . GLN C 1 609 ? 237.430 201.972 187.455 1.00 46.71 609 GLN C C 1
ATOM 5841 O O . GLN C 1 609 ? 236.367 202.603 187.497 1.00 51.88 609 GLN C O 1
ATOM 5847 N N . VAL C 1 610 ? 238.541 202.479 186.913 1.00 45.03 610 VAL C N 1
ATOM 5848 C CA . VAL C 1 610 ? 238.471 203.771 186.237 1.00 39.27 610 VAL C CA 1
ATOM 5849 C C . VAL C 1 610 ? 237.530 203.694 185.041 1.00 43.82 610 VAL C C 1
ATOM 5850 O O . VAL C 1 610 ? 236.757 204.629 184.786 1.00 51.74 610 VAL C O 1
ATOM 5854 N N . ARG C 1 611 ? 237.559 202.582 184.303 1.00 42.73 611 ARG C N 1
ATOM 5855 C CA . ARG C 1 611 ? 236.666 202.406 183.164 1.00 42.24 611 ARG C CA 1
ATOM 5856 C C . ARG C 1 611 ? 235.207 202.394 183.599 1.00 46.67 611 ARG C C 1
ATOM 5857 O O . ARG C 1 611 ? 234.351 203.007 182.954 1.00 56.27 611 ARG C O 1
ATOM 5865 N N . ASP C 1 612 ? 234.899 201.677 184.681 1.00 46.72 612 ASP C N 1
ATOM 5866 C CA . ASP C 1 612 ? 233.530 201.650 185.178 1.00 47.89 612 ASP C CA 1
ATOM 5867 C C . ASP C 1 612 ? 233.065 203.016 185.652 1.00 51.34 612 ASP C C 1
ATOM 5868 O O . ASP C 1 612 ? 231.921 203.393 185.382 1.00 57.55 612 ASP C O 1
ATOM 5873 N N . ASP C 1 613 ? 233.923 203.769 186.343 1.00 51.81 613 ASP C N 1
ATOM 5874 C CA . ASP C 1 613 ? 233.551 205.126 186.730 1.00 51.18 613 ASP C CA 1
ATOM 5875 C C . ASP C 1 613 ? 233.259 205.989 185.509 1.00 50.47 613 ASP C C 1
ATOM 5876 O O . ASP C 1 613 ? 232.239 206.692 185.469 1.00 55.74 613 ASP C O 1
ATOM 5881 N N . TYR C 1 614 ? 234.130 205.930 184.499 1.00 48.77 614 TYR C N 1
ATOM 5882 C CA . TYR C 1 614 ? 233.929 206.736 183.301 1.00 48.59 614 TYR C CA 1
ATOM 5883 C C . TYR C 1 614 ? 232.645 206.349 182.576 1.00 53.41 614 TYR C C 1
ATOM 5884 O O . TYR C 1 614 ? 231.892 207.223 182.131 1.00 60.87 614 TYR C O 1
ATOM 5893 N N . LYS C 1 615 ? 232.381 205.049 182.439 1.00 52.78 615 LYS C N 1
ATOM 5894 C CA . LYS C 1 615 ? 231.169 204.610 181.757 1.00 53.20 615 LYS C CA 1
ATOM 5895 C C . LYS C 1 615 ? 229.922 205.017 182.529 1.00 54.81 615 LYS C C 1
ATOM 5896 O O . LYS C 1 615 ? 228.936 205.469 181.936 1.00 61.28 615 LYS C O 1
ATOM 5902 N N . ASN C 1 616 ? 229.942 204.858 183.854 1.00 55.44 616 ASN C N 1
ATOM 5903 C CA . ASN C 1 616 ? 228.783 205.221 184.660 1.00 57.37 616 ASN C CA 1
ATOM 5904 C C . ASN C 1 616 ? 228.521 206.719 184.601 1.00 57.10 616 ASN C C 1
ATOM 5905 O O . ASN C 1 616 ? 227.366 207.157 184.647 1.00 62.63 616 ASN C O 1
ATOM 5910 N N . LEU C 1 617 ? 229.578 207.523 184.496 1.00 57.29 617 LEU C N 1
ATOM 5911 C CA . LEU C 1 617 ? 229.403 208.971 184.484 1.00 56.77 617 LEU C CA 1
ATOM 5912 C C . LEU C 1 617 ? 228.963 209.482 183.115 1.00 57.44 617 LEU C C 1
ATOM 5913 O O . LEU C 1 617 ? 228.001 210.249 183.007 1.00 63.19 617 LEU C O 1
ATOM 5918 N N . THR C 1 618 ? 229.660 209.068 182.056 1.00 59.75 618 THR C N 1
ATOM 5919 C CA . THR C 1 618 ? 229.437 209.658 180.741 1.00 62.58 618 THR C CA 1
ATOM 5920 C C . THR C 1 618 ? 228.260 209.038 179.998 1.00 67.53 618 THR C C 1
ATOM 5921 O O . THR C 1 618 ? 227.876 209.553 178.943 1.00 70.69 618 THR C O 1
ATOM 5925 N N . GLU C 1 619 ? 227.684 207.957 180.508 1.00 67.85 619 GLU C N 1
ATOM 5926 C CA . GLU C 1 619 ? 226.538 207.340 179.848 1.00 71.35 619 GLU C CA 1
ATOM 5927 C C . GLU C 1 619 ? 225.271 207.529 180.672 1.00 75.80 619 GLU C C 1
ATOM 5928 O O . GLU C 1 619 ? 224.834 206.619 181.375 1.00 80.43 619 GLU C O 1
ATOM 5934 N N . LEU C 1 631 ? 226.250 208.222 191.978 1.00 88.07 631 LEU C N 1
ATOM 5935 C CA . LEU C 1 631 ? 225.405 209.405 192.088 1.00 93.96 631 LEU C CA 1
ATOM 5936 C C . LEU C 1 631 ? 224.201 209.138 192.982 1.00 96.32 631 LEU C C 1
ATOM 5937 O O . LEU C 1 631 ? 224.001 209.822 193.986 1.00 93.84 631 LEU C O 1
ATOM 5942 N N . ASP C 1 632 ? 223.397 208.141 192.604 1.00 99.66 632 ASP C N 1
ATOM 5943 C CA . ASP C 1 632 ? 222.212 207.807 193.389 1.00 96.59 632 ASP C CA 1
ATOM 5944 C C . ASP C 1 632 ? 222.593 207.340 194.788 1.00 98.66 632 ASP C C 1
ATOM 5945 O O . ASP C 1 632 ? 221.958 207.730 195.775 1.00 94.38 632 ASP C O 1
ATOM 5950 N N . GLU C 1 633 ? 223.624 206.508 194.894 1.00 100.23 633 GLU C N 1
ATOM 5951 C CA . GLU C 1 633 ? 224.139 206.066 196.182 1.00 100.63 633 GLU C CA 1
ATOM 5952 C C . GLU C 1 633 ? 225.206 206.998 196.739 1.00 101.57 633 GLU C C 1
ATOM 5953 O O . GLU C 1 633 ? 225.711 206.749 197.839 1.00 101.67 633 GLU C O 1
ATOM 5959 N N . CYS C 1 634 ? 225.553 208.059 196.008 1.00 99.74 634 CYS C N 1
ATOM 5960 C CA . CYS C 1 634 ? 226.577 209.020 196.416 1.00 96.10 634 CYS C CA 1
ATOM 5961 C C . CYS C 1 634 ? 227.916 208.321 196.662 1.00 94.08 634 CYS C C 1
ATOM 5962 O O . CYS C 1 634 ? 228.496 208.379 197.748 1.00 88.46 634 CYS C O 1
ATOM 5965 N N . LYS C 1 635 ? 228.400 207.653 195.619 1.00 89.56 635 LYS C N 1
ATOM 5966 C CA . LYS C 1 635 ? 229.684 206.969 195.643 1.00 79.00 635 LYS C CA 1
ATOM 5967 C C . LYS C 1 635 ? 230.718 207.829 194.933 1.00 71.22 635 LYS C C 1
ATOM 5968 O O . LYS C 1 635 ? 230.456 208.350 193.845 1.00 68.18 635 LYS C O 1
ATOM 5974 N N . PHE C 1 636 ? 231.883 207.981 195.554 1.00 67.96 636 PHE C N 1
ATOM 5975 C CA . PHE C 1 636 ? 232.943 208.773 194.956 1.00 60.59 636 PHE C CA 1
ATOM 5976 C C . PHE C 1 636 ? 233.535 208.055 193.748 1.00 62.04 636 PHE C C 1
ATOM 5977 O O . PHE C 1 636 ? 233.610 206.825 193.690 1.00 62.86 636 PHE C O 1
ATOM 5985 N N . SER C 1 637 ? 233.960 208.851 192.772 1.00 56.02 637 SER C N 1
ATOM 5986 C CA . SER C 1 637 ? 234.570 208.344 191.556 1.00 48.96 637 SER C CA 1
ATOM 5987 C C . SER C 1 637 ? 235.821 209.156 191.268 1.00 46.39 637 SER C C 1
ATOM 5988 O O . SER C 1 637 ? 236.076 210.186 191.895 1.00 50.46 637 SER C O 1
ATOM 5991 N N . TYR C 1 638 ? 236.615 208.673 190.317 1.00 44.02 638 TYR C N 1
ATOM 5992 C CA . TYR C 1 638 ? 237.849 209.373 189.969 1.00 43.61 638 TYR C CA 1
ATOM 5993 C C . TYR C 1 638 ? 237.600 210.777 189.432 1.00 48.86 638 TYR C C 1
ATOM 5994 O O . TYR C 1 638 ? 238.270 211.715 189.897 1.00 50.32 638 TYR C O 1
ATOM 6003 N N . PRO C 1 639 ? 236.694 211.006 188.471 1.00 47.02 639 PRO C N 1
ATOM 6004 C CA . PRO C 1 639 ? 236.434 212.393 188.048 1.00 44.57 639 PRO C CA 1
ATOM 6005 C C . PRO C 1 639 ? 235.881 213.279 189.152 1.00 46.97 639 PRO C C 1
ATOM 6006 O O . PRO C 1 639 ? 236.212 214.472 189.206 1.00 54.19 639 PRO C O 1
ATOM 6010 N N . LEU C 1 640 ? 235.053 212.731 190.040 1.00 44.80 640 LEU C N 1
ATOM 6011 C CA . LEU C 1 640 ? 234.432 213.521 191.094 1.00 43.83 640 LEU C CA 1
ATOM 6012 C C . LEU C 1 640 ? 235.414 213.939 192.180 1.00 48.90 640 LEU C C 1
ATOM 6013 O O . LEU C 1 640 ? 235.142 214.906 192.897 1.00 54.75 640 LEU C O 1
ATOM 6018 N N . ILE C 1 641 ? 236.540 213.242 192.321 1.00 47.02 641 ILE C N 1
ATOM 6019 C CA . ILE C 1 641 ? 237.570 213.682 193.254 1.00 48.13 641 ILE C CA 1
ATOM 6020 C C . ILE C 1 641 ? 238.362 214.840 192.664 1.00 51.72 641 ILE C C 1
ATOM 6021 O O . ILE C 1 641 ? 238.681 215.809 193.363 1.00 59.11 641 ILE C O 1
ATOM 6026 N N . HIS C 1 642 ? 238.685 214.762 191.372 1.00 49.75 642 HIS C N 1
ATOM 6027 C CA . HIS C 1 642 ? 239.362 215.872 190.711 1.00 49.44 642 HIS C CA 1
ATOM 6028 C C . HIS C 1 642 ? 238.491 217.118 190.706 1.00 53.74 642 HIS C C 1
ATOM 6029 O O . HIS C 1 642 ? 238.989 218.233 190.892 1.00 58.66 642 HIS C O 1
ATOM 6036 N N . ALA C 1 643 ? 237.186 216.949 190.484 1.00 52.02 643 ALA C N 1
ATOM 6037 C CA . ALA C 1 643 ? 236.289 218.100 190.506 1.00 50.75 643 ALA C CA 1
ATOM 6038 C C . ALA C 1 643 ? 236.283 218.770 191.874 1.00 51.96 643 ALA C C 1
ATOM 6039 O O . ALA C 1 643 ? 236.314 220.001 191.970 1.00 57.86 643 ALA C O 1
ATOM 6041 N N . LEU C 1 644 ? 236.246 217.977 192.946 1.00 50.01 644 LEU C N 1
ATOM 6042 C CA . LEU C 1 644 ? 236.200 218.547 194.287 1.00 49.98 644 LEU C CA 1
ATOM 6043 C C . LEU C 1 644 ? 237.542 219.118 194.724 1.00 55.01 644 LEU C C 1
ATOM 6044 O O . LEU C 1 644 ? 237.569 220.043 195.542 1.00 59.23 644 LEU C O 1
ATOM 6049 N N . THR C 1 645 ? 238.651 218.592 194.207 1.00 55.76 645 THR C N 1
ATOM 6050 C CA . THR C 1 645 ? 239.979 219.052 194.591 1.00 58.10 645 THR C CA 1
ATOM 6051 C C . THR C 1 645 ? 240.418 220.289 193.817 1.00 62.30 645 THR C C 1
ATOM 6052 O O . THR C 1 645 ? 240.909 221.251 194.414 1.00 64.93 645 THR C O 1
ATOM 6056 N N . SER C 1 646 ? 240.241 220.287 192.494 1.00 62.38 646 SER C N 1
ATOM 6057 C CA . SER C 1 646 ? 240.663 221.425 191.686 1.00 62.91 646 SER C CA 1
ATOM 6058 C C . SER C 1 646 ? 239.826 222.665 191.970 1.00 63.25 646 SER C C 1
ATOM 6059 O O . SER C 1 646 ? 240.281 223.788 191.726 1.00 66.51 646 SER C O 1
ATOM 6062 N N . GLN C 1 647 ? 238.607 222.489 192.482 1.00 60.55 647 GLN C N 1
ATOM 6063 C CA . GLN C 1 647 ? 237.710 223.602 192.783 1.00 61.21 647 GLN C CA 1
ATOM 6064 C C . GLN C 1 647 ? 237.318 223.550 194.252 1.00 63.45 647 GLN C C 1
ATOM 6065 O O . GLN C 1 647 ? 236.257 223.012 194.601 1.00 63.40 647 GLN C O 1
ATOM 6071 N N . PRO C 1 648 ? 238.139 224.093 195.155 1.00 64.66 648 PRO C N 1
ATOM 6072 C CA . PRO C 1 648 ? 237.807 224.026 196.587 1.00 63.64 648 PRO C CA 1
ATOM 6073 C C . PRO C 1 648 ? 236.579 224.828 196.978 1.00 65.14 648 PRO C C 1
ATOM 6074 O O . PRO C 1 648 ? 236.018 224.576 198.051 1.00 65.40 648 PRO C O 1
ATOM 6078 N N . LYS C 1 649 ? 236.140 225.781 196.155 1.00 68.79 649 LYS C N 1
ATOM 6079 C CA . LYS C 1 649 ? 235.039 226.669 196.507 1.00 69.25 649 LYS C CA 1
ATOM 6080 C C . LYS C 1 649 ? 233.795 226.428 195.658 1.00 67.68 649 LYS C C 1
ATOM 6081 O O . LYS C 1 649 ? 232.981 227.341 195.488 1.00 68.30 649 LYS C O 1
ATOM 6087 N N . ASN C 1 650 ? 233.632 225.223 195.120 1.00 63.35 650 ASN C N 1
ATOM 6088 C CA . ASN C 1 650 ? 232.433 224.870 194.363 1.00 56.92 650 ASN C CA 1
ATOM 6089 C C . ASN C 1 650 ? 231.346 224.478 195.355 1.00 56.42 650 ASN C C 1
ATOM 6090 O O . ASN C 1 650 ? 231.291 223.336 195.818 1.00 60.12 650 ASN C O 1
ATOM 6095 N N . VAL C 1 651 ? 230.471 225.428 195.684 1.00 53.61 651 VAL C N 1
ATOM 6096 C CA . VAL C 1 651 ? 229.437 225.161 196.677 1.00 50.43 651 VAL C CA 1
ATOM 6097 C C . VAL C 1 651 ? 228.273 224.386 196.073 1.00 53.16 651 VAL C C 1
ATOM 6098 O O . VAL C 1 651 ? 227.646 223.571 196.759 1.00 57.62 651 VAL C O 1
ATOM 6102 N N . GLN C 1 652 ? 227.960 224.620 194.797 1.00 53.40 652 GLN C N 1
ATOM 6103 C CA . GLN C 1 652 ? 226.859 223.904 194.160 1.00 51.77 652 GLN C CA 1
ATOM 6104 C C . GLN C 1 652 ? 227.133 222.406 194.092 1.00 52.69 652 GLN C C 1
ATOM 6105 O O . GLN C 1 652 ? 226.239 221.594 194.358 1.00 58.41 652 GLN C O 1
ATOM 6111 N N . LEU C 1 653 ? 228.360 222.022 193.729 1.00 48.91 653 LEU C N 1
ATOM 6112 C CA . LEU C 1 653 ? 228.702 220.606 193.664 1.00 48.20 653 LEU C CA 1
ATOM 6113 C C . LEU C 1 653 ? 228.599 219.952 195.034 1.00 48.59 653 LEU C C 1
ATOM 6114 O O . LEU C 1 653 ? 227.980 218.892 195.181 1.00 53.96 653 LEU C O 1
ATOM 6119 N N . ARG C 1 654 ? 229.192 220.578 196.051 1.00 45.27 654 ARG C N 1
ATOM 6120 C CA . ARG C 1 654 ? 229.127 220.064 197.411 1.00 47.25 654 ARG C CA 1
ATOM 6121 C C . ARG C 1 654 ? 227.710 220.030 197.961 1.00 49.66 654 ARG C C 1
ATOM 6122 O O . ARG C 1 654 ? 227.430 219.217 198.848 1.00 54.72 654 ARG C O 1
ATOM 6130 N N . GLY C 1 655 ? 226.818 220.880 197.464 1.00 48.21 655 GLY C N 1
ATOM 6131 C CA . GLY C 1 655 ? 225.449 220.880 197.930 1.00 47.92 655 GLY C CA 1
ATOM 6132 C C . GLY C 1 655 ? 224.599 219.821 197.264 1.00 50.74 655 GLY C C 1
ATOM 6133 O O . GLY C 1 655 ? 223.761 219.191 197.914 1.00 58.28 655 GLY C O 1
ATOM 6134 N N . ILE C 1 656 ? 224.799 219.617 195.961 1.00 47.35 656 ILE C N 1
ATOM 6135 C CA . ILE C 1 656 ? 224.107 218.523 195.287 1.00 46.00 656 ILE C CA 1
ATOM 6136 C C . ILE C 1 656 ? 224.590 217.183 195.820 1.00 49.09 656 ILE C C 1
ATOM 6137 O O . ILE C 1 656 ? 223.795 216.244 195.979 1.00 56.95 656 ILE C O 1
ATOM 6142 N N . LEU C 1 657 ? 225.885 217.070 196.122 1.00 49.53 657 LEU C N 1
ATOM 6143 C CA . LEU C 1 657 ? 226.408 215.838 196.694 1.00 46.35 657 LEU C CA 1
ATOM 6144 C C . LEU C 1 657 ? 225.797 215.527 198.053 1.00 49.05 657 LEU C C 1
ATOM 6145 O O . LEU C 1 657 ? 225.681 214.351 198.409 1.00 56.71 657 LEU C O 1
ATOM 6150 N N . GLN C 1 658 ? 225.404 216.544 198.816 1.00 53.08 658 GLN C N 1
ATOM 6151 C CA . GLN C 1 658 ? 224.745 216.329 200.097 1.00 55.60 658 GLN C CA 1
ATOM 6152 C C . GLN C 1 658 ? 223.247 216.116 199.967 1.00 53.78 658 GLN C C 1
ATOM 6153 O O . GLN C 1 658 ? 222.666 215.371 200.763 1.00 58.72 658 GLN C O 1
ATOM 6159 N N . GLN C 1 659 ? 222.606 216.762 198.993 1.00 54.52 659 GLN C N 1
ATOM 6160 C CA . GLN C 1 659 ? 221.208 216.462 198.716 1.00 57.51 659 GLN C CA 1
ATOM 6161 C C . GLN C 1 659 ? 221.039 215.012 198.293 1.00 65.62 659 GLN C C 1
ATOM 6162 O O . GLN C 1 659 ? 220.067 214.359 198.689 1.00 70.02 659 GLN C O 1
ATOM 6168 N N . SER C 1 660 ? 221.983 214.490 197.507 1.00 64.97 660 SER C N 1
ATOM 6169 C CA . SER C 1 660 ? 221.955 213.073 197.158 1.00 64.06 660 SER C CA 1
ATOM 6170 C C . SER C 1 660 ? 222.030 212.198 198.402 1.00 63.49 660 SER C C 1
ATOM 6171 O O . SER C 1 660 ? 221.299 211.208 198.520 1.00 67.97 660 SER C O 1
ATOM 6174 N N . ARG C 1 661 ? 222.913 212.546 199.337 1.00 62.33 661 ARG C N 1
ATOM 6175 C CA . ARG C 1 661 ? 223.079 211.748 200.547 1.00 62.13 661 ARG C CA 1
ATOM 6176 C C . ARG C 1 661 ? 221.833 211.791 201.421 1.00 61.45 661 ARG C C 1
ATOM 6177 O O . ARG C 1 661 ? 221.397 210.760 201.943 1.00 66.24 661 ARG C O 1
ATOM 6185 N N . SER C 1 662 ? 221.250 212.977 201.595 1.00 64.80 662 SER C N 1
ATOM 6186 C CA . SER C 1 662 ? 220.139 213.130 202.529 1.00 67.77 662 SER C CA 1
ATOM 6187 C C . SER C 1 662 ? 218.842 212.588 201.941 1.00 65.68 662 SER C C 1
ATOM 6188 O O . SER C 1 662 ? 218.155 211.773 202.567 1.00 68.77 662 SER C O 1
ATOM 6191 N N . ALA C 1 663 ? 218.485 213.036 200.735 1.00 65.54 663 ALA C N 1
ATOM 6192 C CA . ALA C 1 663 ? 217.245 212.578 200.115 1.00 68.13 663 ALA C CA 1
ATOM 6193 C C . ALA C 1 663 ? 217.303 211.091 199.792 1.00 70.75 663 ALA C C 1
ATOM 6194 O O . ALA C 1 663 ? 216.273 210.408 199.788 1.00 67.25 663 ALA C O 1
ATOM 6196 N N . GLY C 1 664 ? 218.496 210.573 199.516 1.00 71.02 664 GLY C N 1
ATOM 6197 C CA . GLY C 1 664 ? 218.693 209.179 199.165 1.00 69.98 664 GLY C CA 1
ATOM 6198 C C . GLY C 1 664 ? 218.966 208.940 197.697 1.00 78.87 664 GLY C C 1
ATOM 6199 O O . GLY C 1 664 ? 219.400 207.839 197.330 1.00 81.23 664 GLY C O 1
ATOM 6200 N N . GLY C 1 665 ? 218.727 209.927 196.846 1.00 80.18 665 GLY C N 1
ATOM 6201 C CA . GLY C 1 665 ? 218.984 209.769 195.429 1.00 84.39 665 GLY C CA 1
ATOM 6202 C C . GLY C 1 665 ? 218.815 211.093 194.717 1.00 80.78 665 GLY C C 1
ATOM 6203 O O . GLY C 1 665 ? 218.192 212.029 195.231 1.00 81.65 665 GLY C O 1
ATOM 6204 N N . LEU C 1 666 ? 219.382 211.152 193.517 1.00 77.01 666 LEU C N 1
ATOM 6205 C CA . LEU C 1 666 ? 219.331 212.351 192.696 1.00 74.51 666 LEU C CA 1
ATOM 6206 C C . LEU C 1 666 ? 218.336 212.180 191.558 1.00 79.34 666 LEU C C 1
ATOM 6207 O O . LEU C 1 666 ? 218.309 211.144 190.888 1.00 82.99 666 LEU C O 1
ATOM 6212 N N . ASP C 1 667 ? 217.517 213.205 191.345 1.00 79.10 667 ASP C N 1
ATOM 6213 C CA . ASP C 1 667 ? 216.672 213.253 190.166 1.00 76.10 667 ASP C CA 1
ATOM 6214 C C . ASP C 1 667 ? 217.523 213.517 188.927 1.00 72.73 667 ASP C C 1
ATOM 6215 O O . ASP C 1 667 ? 218.691 213.904 189.011 1.00 77.32 667 ASP C O 1
ATOM 6220 N N . VAL C 1 668 ? 216.922 213.292 187.759 1.00 70.89 668 VAL C N 1
ATOM 6221 C CA . VAL C 1 668 ? 217.642 213.501 186.501 1.00 69.28 668 VAL C CA 1
ATOM 6222 C C . VAL C 1 668 ? 218.147 214.934 186.353 1.00 73.22 668 VAL C C 1
ATOM 6223 O O . VAL C 1 668 ? 219.306 215.115 185.942 1.00 75.97 668 VAL C O 1
ATOM 6227 N N . PRO C 1 669 ? 217.359 215.979 186.642 1.00 68.95 669 PRO C N 1
ATOM 6228 C CA . PRO C 1 669 ? 217.906 217.342 186.524 1.00 65.27 669 PRO C CA 1
ATOM 6229 C C . PRO C 1 669 ? 219.123 217.590 187.395 1.00 64.67 669 PRO C C 1
ATOM 6230 O O . PRO C 1 669 ? 220.024 218.332 186.985 1.00 67.65 669 PRO C O 1
ATOM 6234 N N . LEU C 1 670 ? 219.181 216.996 188.588 1.00 65.23 670 LEU C N 1
ATOM 6235 C CA . LEU C 1 670 ? 220.357 217.153 189.434 1.00 62.01 670 LEU C CA 1
ATOM 6236 C C . LEU C 1 670 ? 221.557 216.392 188.886 1.00 66.06 670 LEU C C 1
ATOM 6237 O O . LEU C 1 670 ? 222.687 216.890 188.959 1.00 68.91 670 LEU C O 1
ATOM 6242 N N . LYS C 1 671 ? 221.334 215.200 188.329 1.00 64.90 671 LYS C N 1
ATOM 6243 C CA . LYS C 1 671 ? 222.423 214.470 187.691 1.00 64.58 671 LYS C CA 1
ATOM 6244 C C . LYS C 1 671 ? 222.988 215.240 186.507 1.00 64.40 671 LYS C C 1
ATOM 6245 O O . LYS C 1 671 ? 224.207 215.246 186.297 1.00 66.70 671 LYS C O 1
ATOM 6251 N N . GLU C 1 672 ? 222.124 215.895 185.727 1.00 61.12 672 GLU C N 1
ATOM 6252 C CA . GLU C 1 672 ? 222.616 216.744 184.648 1.00 57.97 672 GLU C CA 1
ATOM 6253 C C . GLU C 1 672 ? 223.451 217.900 185.181 1.00 57.16 672 GLU C C 1
ATOM 6254 O O . GLU C 1 672 ? 224.453 218.272 184.562 1.00 61.98 672 GLU C O 1
ATOM 6260 N N . THR C 1 673 ? 223.057 218.481 186.316 1.00 55.22 673 THR C N 1
ATOM 6261 C CA . THR C 1 673 ? 223.845 219.561 186.901 1.00 55.24 673 THR C CA 1
ATOM 6262 C C . THR C 1 673 ? 225.219 219.070 187.342 1.00 57.48 673 THR C C 1
ATOM 6263 O O . THR C 1 673 ? 226.224 219.759 187.134 1.00 59.19 673 THR C O 1
ATOM 6267 N N . VAL C 1 674 ? 225.284 217.883 187.952 1.00 59.28 674 VAL C N 1
ATOM 6268 C CA . VAL C 1 674 ? 226.586 217.322 188.317 1.00 54.86 674 VAL C CA 1
ATOM 6269 C C . VAL C 1 674 ? 227.430 217.072 187.075 1.00 56.78 674 VAL C C 1
ATOM 6270 O O . VAL C 1 674 ? 228.629 217.377 187.050 1.00 60.76 674 VAL C O 1
ATOM 6274 N N . LEU C 1 675 ? 226.824 216.506 186.030 1.00 55.54 675 LEU C N 1
ATOM 6275 C CA . LEU C 1 675 ? 227.576 216.230 184.811 1.00 52.42 675 LEU C CA 1
ATOM 6276 C C . LEU C 1 675 ? 228.101 217.511 184.178 1.00 54.61 675 LEU C C 1
ATOM 6277 O O . LEU C 1 675 ? 229.227 217.534 183.667 1.00 60.13 675 LEU C O 1
ATOM 6282 N N . SER C 1 676 ? 227.307 218.581 184.199 1.00 54.26 676 SER C N 1
ATOM 6283 C CA . SER C 1 676 ? 227.765 219.866 183.687 1.00 53.28 676 SER C CA 1
ATOM 6284 C C . SER C 1 676 ? 228.874 220.461 184.544 1.00 53.85 676 SER C C 1
ATOM 6285 O O . SER C 1 676 ? 229.816 221.052 184.005 1.00 58.65 676 SER C O 1
ATOM 6288 N N . HIS C 1 677 ? 228.780 220.324 185.868 1.00 55.62 677 HIS C N 1
ATOM 6289 C CA . HIS C 1 677 ? 229.852 220.783 186.742 1.00 55.73 677 HIS C CA 1
ATOM 6290 C C . HIS C 1 677 ? 231.144 220.017 186.514 1.00 58.63 677 HIS C C 1
ATOM 6291 O O . HIS C 1 677 ? 232.227 220.579 186.702 1.00 61.47 677 HIS C O 1
ATOM 6298 N N . LEU C 1 678 ? 231.052 218.747 186.124 1.00 59.60 678 LEU C N 1
ATOM 6299 C CA . LEU C 1 678 ? 232.240 217.941 185.881 1.00 54.13 678 LEU C CA 1
ATOM 6300 C C . LEU C 1 678 ? 232.948 218.281 184.577 1.00 56.08 678 LEU C C 1
ATOM 6301 O O . LEU C 1 678 ? 234.165 218.092 184.488 1.00 59.18 678 LEU C O 1
ATOM 6306 N N . ARG C 1 679 ? 232.227 218.767 183.565 1.00 57.49 679 ARG C N 1
ATOM 6307 C CA . ARG C 1 679 ? 232.879 219.197 182.333 1.00 53.30 679 ARG C CA 1
ATOM 6308 C C . ARG C 1 679 ? 233.562 220.550 182.466 1.00 58.15 679 ARG C C 1
ATOM 6309 O O . ARG C 1 679 ? 234.496 220.832 181.709 1.00 62.33 679 ARG C O 1
ATOM 6317 N N . GLN C 1 680 ? 233.122 221.392 183.402 1.00 59.35 680 GLN C N 1
ATOM 6318 C CA . GLN C 1 680 ? 233.767 222.684 183.598 1.00 59.69 680 GLN C CA 1
ATOM 6319 C C . GLN C 1 680 ? 235.153 222.543 184.211 1.00 62.87 680 GLN C C 1
ATOM 6320 O O . GLN C 1 680 ? 236.042 223.348 183.912 1.00 67.30 680 GLN C O 1
ATOM 6326 N N . ALA C 1 681 ? 235.357 221.540 185.061 1.00 61.51 681 ALA C N 1
ATOM 6327 C CA . ALA C 1 681 ? 236.651 221.307 185.685 1.00 61.10 681 ALA C CA 1
ATOM 6328 C C . ALA C 1 681 ? 237.573 220.439 184.840 1.00 62.01 681 ALA C C 1
ATOM 6329 O O . ALA C 1 681 ? 238.720 220.215 185.239 1.00 61.40 681 ALA C O 1
ATOM 6331 N N . GLY C 1 682 ? 237.107 219.955 183.692 1.00 62.47 682 GLY C N 1
ATOM 6332 C CA . GLY C 1 682 ? 237.914 219.069 182.879 1.00 58.69 682 GLY C CA 1
ATOM 6333 C C . GLY C 1 682 ? 238.181 217.721 183.499 1.00 58.68 682 GLY C C 1
ATOM 6334 O O . GLY C 1 682 ? 239.248 217.145 183.274 1.00 62.10 682 GLY C O 1
ATOM 6335 N N . SER C 1 683 ? 237.237 217.198 184.282 1.00 55.02 683 SER C N 1
ATOM 6336 C CA . SER C 1 683 ? 237.447 215.917 184.948 1.00 51.33 683 SER C CA 1
ATOM 6337 C C . SER C 1 683 ? 237.388 214.757 183.963 1.00 53.59 683 SER C C 1
ATOM 6338 O O . SER C 1 683 ? 238.083 213.749 184.140 1.00 56.45 683 SER C O 1
ATOM 6341 N N . ILE C 1 684 ? 236.556 214.872 182.926 1.00 50.34 684 ILE C N 1
ATOM 6342 C CA . ILE C 1 684 ? 236.422 213.786 181.959 1.00 48.66 684 ILE C CA 1
ATOM 6343 C C . ILE C 1 684 ? 237.729 213.578 181.202 1.00 54.60 684 ILE C C 1
ATOM 6344 O O . ILE C 1 684 ? 238.162 212.439 180.979 1.00 59.98 684 ILE C O 1
ATOM 6349 N N . GLU C 1 685 ? 238.375 214.670 180.788 1.00 50.51 685 GLU C N 1
ATOM 6350 C CA . GLU C 1 685 ? 239.684 214.556 180.155 1.00 53.42 685 GLU C CA 1
ATOM 6351 C C . GLU C 1 685 ? 240.724 214.011 181.125 1.00 53.31 685 GLU C C 1
ATOM 6352 O O . GLU C 1 685 ? 241.619 213.257 180.720 1.00 58.89 685 GLU C O 1
ATOM 6358 N N . TYR C 1 686 ? 240.626 214.391 182.399 1.00 46.60 686 TYR C N 1
ATOM 6359 C CA . TYR C 1 686 ? 241.493 213.840 183.431 1.00 42.42 686 TYR C CA 1
ATOM 6360 C C . TYR C 1 686 ? 241.322 212.333 183.569 1.00 46.93 686 TYR C C 1
ATOM 6361 O O . TYR C 1 686 ? 242.294 211.636 183.879 1.00 53.43 686 TYR C O 1
ATOM 6370 N N . THR C 1 687 ? 240.112 211.819 183.343 1.00 45.75 687 THR C N 1
ATOM 6371 C CA . THR C 1 687 ? 239.883 210.378 183.354 1.00 45.19 687 THR C CA 1
ATOM 6372 C C . THR C 1 687 ? 240.416 209.711 182.088 1.00 47.37 687 THR C C 1
ATOM 6373 O O . THR C 1 687 ? 240.993 208.618 182.154 1.00 55.18 687 THR C O 1
ATOM 6377 N N . GLU C 1 688 ? 240.223 210.350 180.929 1.00 44.72 688 GLU C N 1
ATOM 6378 C CA . GLU C 1 688 ? 240.805 209.837 179.689 1.00 45.41 688 GLU C CA 1
ATOM 6379 C C . GLU C 1 688 ? 242.316 209.684 179.792 1.00 41.64 688 GLU C C 1
ATOM 6380 O O . GLU C 1 688 ? 242.872 208.667 179.356 1.00 44.10 688 GLU C O 1
ATOM 6386 N N . ALA C 1 689 ? 242.994 210.694 180.339 1.00 39.23 689 ALA C N 1
ATOM 6387 C CA . ALA C 1 689 ? 244.448 210.635 180.443 1.00 41.65 689 ALA C CA 1
ATOM 6388 C C . ALA C 1 689 ? 244.889 209.487 181.341 1.00 48.32 689 ALA C C 1
ATOM 6389 O O . ALA C 1 689 ? 245.855 208.781 181.026 1.00 55.02 689 ALA C O 1
ATOM 6391 N N . LYS C 1 690 ? 244.193 209.286 182.461 1.00 43.09 690 LYS C N 1
ATOM 6392 C CA . LYS C 1 690 ? 244.542 208.191 183.358 1.00 40.88 690 LYS C CA 1
ATOM 6393 C C . LYS C 1 690 ? 244.302 206.840 182.697 1.00 46.87 690 LYS C C 1
ATOM 6394 O O . LYS C 1 690 ? 245.106 205.915 182.859 1.00 54.18 690 LYS C O 1
ATOM 6400 N N . MET C 1 691 ? 243.207 206.708 181.944 1.00 43.01 691 MET C N 1
ATOM 6401 C CA . MET C 1 691 ? 242.957 205.466 181.220 1.00 39.03 691 MET C CA 1
ATOM 6402 C C . MET C 1 691 ? 244.067 205.176 180.218 1.00 44.66 691 MET C C 1
ATOM 6403 O O . MET C 1 691 ? 244.555 204.041 180.127 1.00 55.35 691 MET C O 1
ATOM 6408 N N . GLY C 1 692 ? 244.482 206.191 179.457 1.00 42.16 692 GLY C N 1
ATOM 6409 C CA . GLY C 1 692 ? 245.552 205.984 178.494 1.00 40.90 692 GLY C CA 1
ATOM 6410 C C . GLY C 1 692 ? 246.868 205.623 179.154 1.00 48.61 692 GLY C C 1
ATOM 6411 O O . GLY C 1 692 ? 247.584 204.726 178.692 1.00 55.11 692 GLY C O 1
ATOM 6412 N N . GLU C 1 693 ? 247.202 206.311 180.248 1.00 50.45 693 GLU C N 1
ATOM 6413 C CA . GLU C 1 693 ? 248.428 206.003 180.975 1.00 51.91 693 GLU C CA 1
ATOM 6414 C C . GLU C 1 693 ? 248.402 204.581 181.520 1.00 54.58 693 GLU C C 1
ATOM 6415 O O . GLU C 1 693 ? 249.417 203.876 181.478 1.00 58.69 693 GLU C O 1
ATOM 6421 N N . LEU C 1 694 ? 247.251 204.142 182.034 1.00 51.11 694 LEU C N 1
ATOM 6422 C CA . LEU C 1 694 ? 247.135 202.777 182.536 1.00 47.49 694 LEU C CA 1
ATOM 6423 C C . LEU C 1 694 ? 247.302 201.758 181.416 1.00 45.87 694 LEU C C 1
ATOM 6424 O O . LEU C 1 694 ? 247.966 200.728 181.594 1.00 55.15 694 LEU C O 1
ATOM 6429 N N . MET C 1 695 ? 246.696 202.019 180.255 1.00 42.14 695 MET C N 1
ATOM 6430 C CA . MET C 1 695 ? 246.835 201.095 179.135 1.00 47.11 695 MET C CA 1
ATOM 6431 C C . MET C 1 695 ? 248.268 201.016 178.627 1.00 52.37 695 MET C C 1
ATOM 6432 O O . MET C 1 695 ? 248.699 199.941 178.192 1.00 60.13 695 MET C O 1
ATOM 6437 N N . GLU C 1 696 ? 249.015 202.121 178.672 1.00 48.10 696 GLU C N 1
ATOM 6438 C CA . GLU C 1 696 ? 250.434 202.042 178.334 1.00 53.58 696 GLU C CA 1
ATOM 6439 C C . GLU C 1 696 ? 251.181 201.108 179.280 1.00 55.58 696 GLU C C 1
ATOM 6440 O O . GLU C 1 696 ? 252.022 200.316 178.835 1.00 60.46 696 GLU C O 1
ATOM 6446 N N . LYS C 1 697 ? 250.883 201.180 180.580 1.00 53.71 697 LYS C N 1
ATOM 6447 C CA . LYS C 1 697 ? 251.498 200.271 181.541 1.00 48.23 697 LYS C CA 1
ATOM 6448 C C . LYS C 1 697 ? 251.123 198.825 181.252 1.00 48.73 697 LYS C C 1
ATOM 6449 O O . LYS C 1 697 ? 251.964 197.927 181.365 1.00 55.47 697 LYS C O 1
ATOM 6455 N N . ILE C 1 698 ? 249.861 198.582 180.894 1.00 48.86 698 ILE C N 1
ATOM 6456 C CA . ILE C 1 698 ? 249.432 197.223 180.572 1.00 45.26 698 ILE C CA 1
ATOM 6457 C C . ILE C 1 698 ? 250.192 196.690 179.364 1.00 44.99 698 ILE C C 1
ATOM 6458 O O . ILE C 1 698 ? 250.665 195.545 179.365 1.00 52.98 698 ILE C O 1
ATOM 6463 N N . THR C 1 699 ? 250.325 197.508 178.318 1.00 49.23 699 THR C N 1
ATOM 6464 C CA . THR C 1 699 ? 251.057 197.076 177.131 1.00 57.02 699 THR C CA 1
ATOM 6465 C C . THR C 1 699 ? 252.519 196.796 177.455 1.00 54.93 699 THR C C 1
ATOM 6466 O O . THR C 1 699 ? 253.086 195.800 176.989 1.00 60.19 699 THR C O 1
ATOM 6470 N N . ASP C 1 700 ? 253.146 197.663 178.255 1.00 52.14 700 ASP C N 1
ATOM 6471 C CA . ASP C 1 700 ? 254.538 197.441 178.635 1.00 55.30 700 ASP C CA 1
ATOM 6472 C C . ASP C 1 700 ? 254.697 196.158 179.442 1.00 56.03 700 ASP C C 1
ATOM 6473 O O . ASP C 1 700 ? 255.642 195.392 179.218 1.00 60.94 700 ASP C O 1
ATOM 6478 N N . SER C 1 701 ? 253.785 195.905 180.384 1.00 53.96 701 SER C N 1
ATOM 6479 C CA . SER C 1 701 ? 253.860 194.684 181.179 1.00 50.08 701 SER C CA 1
ATOM 6480 C C . SER C 1 701 ? 253.712 193.449 180.304 1.00 51.69 701 SER C C 1
ATOM 6481 O O . SER C 1 701 ? 254.461 192.476 180.457 1.00 57.16 701 SER C O 1
ATOM 6484 N N . VAL C 1 702 ? 252.754 193.472 179.375 1.00 51.66 702 VAL C N 1
ATOM 6485 C CA . VAL C 1 702 ? 252.546 192.322 178.504 1.00 54.67 702 VAL C CA 1
ATOM 6486 C C . VAL C 1 702 ? 253.767 192.088 177.624 1.00 63.89 702 VAL C C 1
ATOM 6487 O O . VAL C 1 702 ? 254.200 190.944 177.437 1.00 71.38 702 VAL C O 1
ATOM 6491 N N . VAL C 1 703 ? 254.349 193.158 177.075 1.00 65.20 703 VAL C N 1
ATOM 6492 C CA . VAL C 1 703 ? 255.500 192.986 176.192 1.00 66.92 703 VAL C CA 1
ATOM 6493 C C . VAL C 1 703 ? 256.705 192.475 176.977 1.00 67.36 703 VAL C C 1
ATOM 6494 O O . VAL C 1 703 ? 257.447 191.606 176.501 1.00 71.50 703 VAL C O 1
ATOM 6498 N N . SER C 1 704 ? 256.896 192.965 178.205 1.00 61.92 704 SER C N 1
ATOM 6499 C CA . SER C 1 704 ? 258.004 192.481 179.021 1.00 60.17 704 SER C CA 1
ATOM 6500 C C . SER C 1 704 ? 257.824 191.013 179.377 1.00 64.27 704 SER C C 1
ATOM 6501 O O . SER C 1 704 ? 258.783 190.234 179.330 1.00 68.58 704 SER C O 1
ATOM 6504 N N . LEU C 1 705 ? 256.602 190.616 179.739 1.00 67.19 705 LEU C N 1
ATOM 6505 C CA . LEU C 1 705 ? 256.348 189.223 180.093 1.00 65.75 705 LEU C CA 1
ATOM 6506 C C . LEU C 1 705 ? 256.533 188.303 178.893 1.00 69.15 705 LEU C C 1
ATOM 6507 O O . LEU C 1 705 ? 257.111 187.218 179.015 1.00 74.43 705 LEU C O 1
ATOM 6512 N N . GLU C 1 706 ? 256.049 188.720 177.721 1.00 72.34 706 GLU C N 1
ATOM 6513 C CA . GLU C 1 706 ? 256.183 187.885 176.535 1.00 78.80 706 GLU C CA 1
ATOM 6514 C C . GLU C 1 706 ? 257.606 187.868 175.994 1.00 81.98 706 GLU C C 1
ATOM 6515 O O . GLU C 1 706 ? 257.958 186.948 175.249 1.00 85.42 706 GLU C O 1
ATOM 6521 N N . GLY C 1 707 ? 258.427 188.858 176.341 1.00 79.08 707 GLY C N 1
ATOM 6522 C CA . GLY C 1 707 ? 259.813 188.849 175.921 1.00 79.19 707 GLY C CA 1
ATOM 6523 C C . GLY C 1 707 ? 260.626 187.700 176.483 1.00 81.45 707 GLY C C 1
ATOM 6524 O O . GLY C 1 707 ? 261.368 187.043 175.747 1.00 83.01 707 GLY C O 1
ATOM 6525 N N . GLU C 1 708 ? 260.498 187.445 177.787 1.00 78.39 708 GLU C N 1
ATOM 6526 C CA . GLU C 1 708 ? 261.308 186.402 178.410 1.00 79.14 708 GLU C CA 1
ATOM 6527 C C . GLU C 1 708 ? 260.717 185.017 178.177 1.00 82.56 708 GLU C C 1
ATOM 6528 O O . GLU C 1 708 ? 261.457 184.038 178.026 1.00 80.73 708 GLU C O 1
ATOM 6534 N N . THR C 1 709 ? 259.393 184.910 178.145 1.00 82.05 709 THR C N 1
ATOM 6535 C CA . THR C 1 709 ? 258.741 183.622 177.943 1.00 83.01 709 THR C CA 1
ATOM 6536 C C . THR C 1 709 ? 257.841 183.648 176.713 1.00 87.50 709 THR C C 1
ATOM 6537 O O . THR C 1 709 ? 256.683 183.234 176.770 1.00 87.64 709 THR C O 1
ATOM 6541 N N . ILE D 1 425 ? 251.459 202.446 204.606 1.00 134.24 425 ILE D N 1
ATOM 6542 C CA . ILE D 1 425 ? 250.061 202.101 204.829 1.00 137.27 425 ILE D CA 1
ATOM 6543 C C . ILE D 1 425 ? 249.964 201.054 205.931 1.00 134.66 425 ILE D C 1
ATOM 6544 O O . ILE D 1 425 ? 250.387 199.910 205.756 1.00 135.14 425 ILE D O 1
ATOM 6549 N N . LEU D 1 426 ? 249.414 201.456 207.079 1.00 131.89 426 LEU D N 1
ATOM 6550 C CA . LEU D 1 426 ? 249.258 200.552 208.211 1.00 130.97 426 LEU D CA 1
ATOM 6551 C C . LEU D 1 426 ? 247.900 200.728 208.877 1.00 121.17 426 LEU D C 1
ATOM 6552 O O . LEU D 1 426 ? 247.760 200.489 210.082 1.00 114.84 426 LEU D O 1
ATOM 6557 N N . GLY D 1 427 ? 246.893 201.140 208.116 1.00 114.18 427 GLY D N 1
ATOM 6558 C CA . GLY D 1 427 ? 245.578 201.414 208.658 1.00 96.49 427 GLY D CA 1
ATOM 6559 C C . GLY D 1 427 ? 244.594 200.285 208.417 1.00 87.48 427 GLY D C 1
ATOM 6560 O O . GLY D 1 427 ? 244.288 199.936 207.280 1.00 80.83 427 GLY D O 1
ATOM 6561 N N . ASP D 1 428 ? 244.064 199.753 209.527 1.00 85.15 428 ASP D N 1
ATOM 6562 C CA . ASP D 1 428 ? 243.035 198.682 209.481 1.00 72.24 428 ASP D CA 1
ATOM 6563 C C . ASP D 1 428 ? 242.043 199.031 210.593 1.00 67.18 428 ASP D C 1
ATOM 6564 O O . ASP D 1 428 ? 241.678 198.124 211.369 1.00 67.22 428 ASP D O 1
ATOM 6569 N N . GLU D 1 429 ? 241.624 200.298 210.671 1.00 64.80 429 GLU D N 1
ATOM 6570 C CA . GLU D 1 429 ? 240.784 200.770 211.763 1.00 60.23 429 GLU D CA 1
ATOM 6571 C C . GLU D 1 429 ? 239.300 200.763 211.430 1.00 58.96 429 GLU D C 1
ATOM 6572 O O . GLU D 1 429 ? 238.476 200.797 212.350 1.00 60.33 429 GLU D O 1
ATOM 6578 N N . HIS D 1 430 ? 238.940 200.730 210.152 1.00 56.55 430 HIS D N 1
ATOM 6579 C CA . HIS D 1 430 ? 237.546 200.648 209.743 1.00 53.06 430 HIS D CA 1
ATOM 6580 C C . HIS D 1 430 ? 237.080 199.212 209.554 1.00 52.76 430 HIS D C 1
ATOM 6581 O O . HIS D 1 430 ? 235.904 198.989 209.251 1.00 56.36 430 HIS D O 1
ATOM 6588 N N . LEU D 1 431 ? 237.973 198.241 209.724 1.00 52.16 431 LEU D N 1
ATOM 6589 C CA . LEU D 1 431 ? 237.643 196.826 209.643 1.00 50.62 431 LEU D CA 1
ATOM 6590 C C . LEU D 1 431 ? 237.565 196.162 211.010 1.00 50.63 431 LEU D C 1
ATOM 6591 O O . LEU D 1 431 ? 236.715 195.293 211.222 1.00 52.73 431 LEU D O 1
ATOM 6596 N N . LEU D 1 432 ? 238.428 196.553 211.944 1.00 52.36 432 LEU D N 1
ATOM 6597 C CA . LEU D 1 432 ? 238.440 195.981 213.283 1.00 48.18 432 LEU D CA 1
ATOM 6598 C C . LEU D 1 432 ? 237.598 196.765 214.277 1.00 47.66 432 LEU D C 1
ATOM 6599 O O . LEU D 1 432 ? 237.533 196.379 215.447 1.00 50.83 432 LEU D O 1
ATOM 6604 N N . GLY D 1 433 ? 236.951 197.843 213.847 1.00 44.30 433 GLY D N 1
ATOM 6605 C CA . GLY D 1 433 ? 236.161 198.665 214.732 1.00 38.56 433 GLY D CA 1
ATOM 6606 C C . GLY D 1 433 ? 235.013 197.924 215.387 1.00 44.13 433 GLY D C 1
ATOM 6607 O O . GLY D 1 433 ? 234.950 197.796 216.616 1.00 47.77 433 GLY D O 1
ATOM 6608 N N . PRO D 1 434 ? 234.067 197.439 214.577 1.00 42.44 434 PRO D N 1
ATOM 6609 C CA . PRO D 1 434 ? 232.917 196.720 215.148 1.00 41.06 434 PRO D CA 1
ATOM 6610 C C . PRO D 1 434 ? 233.300 195.512 215.983 1.00 42.98 434 PRO D C 1
ATOM 6611 O O . PRO D 1 434 ? 232.642 195.240 216.996 1.00 48.57 434 PRO D O 1
ATOM 6615 N N . ALA D 1 435 ? 234.349 194.783 215.595 1.00 41.91 435 ALA D N 1
ATOM 6616 C CA . ALA D 1 435 ? 234.770 193.623 216.372 1.00 41.70 435 ALA D CA 1
ATOM 6617 C C . ALA D 1 435 ? 235.224 194.027 217.768 1.00 46.22 435 ALA D C 1
ATOM 6618 O O . ALA D 1 435 ? 234.804 193.424 218.762 1.00 51.79 435 ALA D O 1
ATOM 6620 N N . GLU D 1 436 ? 236.067 195.058 217.866 1.00 45.11 436 GLU D N 1
ATOM 6621 C CA . GLU D 1 436 ? 236.500 195.529 219.177 1.00 44.40 436 GLU D CA 1
ATOM 6622 C C . GLU D 1 436 ? 235.331 196.084 219.979 1.00 41.06 436 GLU D C 1
ATOM 6623 O O . GLU D 1 436 ? 235.248 195.867 221.194 1.00 45.84 436 GLU D O 1
ATOM 6629 N N . TYR D 1 437 ? 234.417 196.801 219.322 1.00 38.24 437 TYR D N 1
ATOM 6630 C CA . TYR D 1 437 ? 233.282 197.362 220.047 1.00 36.93 437 TYR D CA 1
ATOM 6631 C C . TYR D 1 437 ? 232.412 196.268 220.647 1.00 43.76 437 TYR D C 1
ATOM 6632 O O . TYR D 1 437 ? 232.002 196.361 221.810 1.00 49.71 437 TYR D O 1
ATOM 6641 N N . ILE D 1 438 ? 232.116 195.220 219.874 1.00 46.54 438 ILE D N 1
ATOM 6642 C CA . ILE D 1 438 ? 231.288 194.149 220.411 1.00 44.74 438 ILE D CA 1
ATOM 6643 C C . ILE D 1 438 ? 232.063 193.302 221.411 1.00 43.81 438 ILE D C 1
ATOM 6644 O O . ILE D 1 438 ? 231.459 192.701 222.307 1.00 51.63 438 ILE D O 1
ATOM 6649 N N . SER D 1 439 ? 233.390 193.251 221.304 1.00 40.07 439 SER D N 1
ATOM 6650 C CA . SER D 1 439 ? 234.182 192.530 222.289 1.00 39.32 439 SER D CA 1
ATOM 6651 C C . SER D 1 439 ? 234.362 193.304 223.585 1.00 46.64 439 SER D C 1
ATOM 6652 O O . SER D 1 439 ? 234.742 192.704 224.596 1.00 56.06 439 SER D O 1
ATOM 6655 N N . SER D 1 440 ? 234.105 194.612 223.583 1.00 50.13 440 SER D N 1
ATOM 6656 C CA . SER D 1 440 ? 234.213 195.426 224.786 1.00 44.20 440 SER D CA 1
ATOM 6657 C C . SER D 1 440 ? 232.971 195.372 225.667 1.00 45.48 440 SER D C 1
ATOM 6658 O O . SER D 1 440 ? 233.010 195.878 226.792 1.00 53.04 440 SER D O 1
ATOM 6661 N N . LEU D 1 441 ? 231.881 194.781 225.189 1.00 45.46 441 LEU D N 1
ATOM 6662 C CA . LEU D 1 441 ? 230.653 194.737 225.962 1.00 46.70 441 LEU D CA 1
ATOM 6663 C C . LEU D 1 441 ? 230.712 193.612 226.997 1.00 57.30 441 LEU D C 1
ATOM 6664 O O . LEU D 1 441 ? 231.441 192.633 226.820 1.00 62.96 441 LEU D O 1
ATOM 6669 N N . PRO D 1 442 ? 229.961 193.733 228.093 1.00 55.57 442 PRO D N 1
ATOM 6670 C CA . PRO D 1 442 ? 229.974 192.681 229.115 1.00 51.60 442 PRO D CA 1
ATOM 6671 C C . PRO D 1 442 ? 229.359 191.390 228.602 1.00 56.62 442 PRO D C 1
ATOM 6672 O O . PRO D 1 442 ? 228.472 191.395 227.747 1.00 63.29 442 PRO D O 1
ATOM 6676 N N . SER D 1 443 ? 229.834 190.272 229.144 1.00 56.35 443 SER D N 1
ATOM 6677 C CA . SER D 1 443 ? 229.356 188.958 228.740 1.00 54.79 443 SER D CA 1
ATOM 6678 C C . SER D 1 443 ? 229.355 188.032 229.949 1.00 53.39 443 SER D C 1
ATOM 6679 O O . SER D 1 443 ? 229.980 188.314 230.976 1.00 58.38 443 SER D O 1
ATOM 6682 N N . LYS D 1 444 ? 228.644 186.910 229.820 1.00 51.51 444 LYS D N 1
ATOM 6683 C CA . LYS D 1 444 ? 228.557 185.922 230.883 1.00 54.54 444 LYS D CA 1
ATOM 6684 C C . LYS D 1 444 ? 229.583 184.807 230.766 1.00 58.14 444 LYS D C 1
ATOM 6685 O O . LYS D 1 444 ? 229.800 184.087 231.745 1.00 60.23 444 LYS D O 1
ATOM 6691 N N . GLY D 1 445 ? 230.216 184.649 229.609 1.00 54.38 445 GLY D N 1
ATOM 6692 C CA . GLY D 1 445 ? 231.241 183.634 229.436 1.00 45.24 445 GLY D CA 1
ATOM 6693 C C . GLY D 1 445 ? 230.742 182.209 229.524 1.00 41.19 445 GLY D C 1
ATOM 6694 O O . GLY D 1 445 ? 231.403 181.364 230.140 1.00 45.36 445 GLY D O 1
ATOM 6695 N N . VAL D 1 446 ? 229.584 181.920 228.929 1.00 39.33 446 VAL D N 1
ATOM 6696 C CA . VAL D 1 446 ? 229.063 180.557 228.941 1.00 38.35 446 VAL D CA 1
ATOM 6697 C C . VAL D 1 446 ? 229.965 179.632 228.135 1.00 43.23 446 VAL D C 1
ATOM 6698 O O . VAL D 1 446 ? 230.222 178.491 228.535 1.00 47.16 446 VAL D O 1
ATOM 6702 N N . ARG D 1 447 ? 230.450 180.100 226.984 1.00 43.87 447 ARG D N 1
ATOM 6703 C CA . ARG D 1 447 ? 231.302 179.261 226.148 1.00 39.08 447 ARG D CA 1
ATOM 6704 C C . ARG D 1 447 ? 232.656 179.011 226.803 1.00 39.50 447 ARG D C 1
ATOM 6705 O O . ARG D 1 447 ? 233.184 177.894 226.741 1.00 45.96 447 ARG D O 1
ATOM 6713 N N . GLU D 1 448 ? 233.232 180.033 227.435 1.00 38.41 448 GLU D N 1
ATOM 6714 C CA . GLU D 1 448 ? 234.484 179.838 228.158 1.00 40.80 448 GLU D CA 1
ATOM 6715 C C . GLU D 1 448 ? 234.303 178.868 229.319 1.00 42.32 448 GLU D C 1
ATOM 6716 O O . GLU D 1 448 ? 235.165 178.017 229.567 1.00 44.96 448 GLU D O 1
ATOM 6722 N N . ALA D 1 449 ? 233.185 178.983 230.040 1.00 41.61 449 ALA D N 1
ATOM 6723 C CA . ALA D 1 449 ? 232.895 178.047 231.119 1.00 39.89 449 ALA D CA 1
ATOM 6724 C C . ALA D 1 449 ? 232.727 176.629 230.596 1.00 40.62 449 ALA D C 1
ATOM 6725 O O . ALA D 1 449 ? 233.187 175.675 231.231 1.00 47.35 449 ALA D O 1
ATOM 6727 N N . PHE D 1 450 ? 232.067 176.472 229.448 1.00 37.42 450 PHE D N 1
ATOM 6728 C CA . PHE D 1 450 ? 231.923 175.155 228.837 1.00 34.64 450 PHE D CA 1
ATOM 6729 C C . PHE D 1 450 ? 233.278 174.571 228.461 1.00 37.55 450 PHE D C 1
ATOM 6730 O O . PHE D 1 450 ? 233.537 173.384 228.690 1.00 41.54 450 PHE D O 1
ATOM 6738 N N . ILE D 1 451 ? 234.156 175.395 227.887 1.00 39.73 451 ILE D N 1
ATOM 6739 C CA . ILE D 1 451 ? 235.491 174.931 227.519 1.00 39.04 451 ILE D CA 1
ATOM 6740 C C . ILE D 1 451 ? 236.266 174.503 228.757 1.00 39.33 451 ILE D C 1
ATOM 6741 O O . ILE D 1 451 ? 236.928 173.458 228.765 1.00 44.63 451 ILE D O 1
ATOM 6746 N N . ASP D 1 452 ? 236.189 175.296 229.827 1.00 38.59 452 ASP D N 1
ATOM 6747 C CA . ASP D 1 452 ? 236.867 174.941 231.067 1.00 41.58 452 ASP D CA 1
ATOM 6748 C C . ASP D 1 452 ? 236.296 173.682 231.708 1.00 43.75 452 ASP D C 1
ATOM 6749 O O . ASP D 1 452 ? 237.055 172.900 232.289 1.00 48.41 452 ASP D O 1
ATOM 6754 N N . GLY D 1 453 ? 234.987 173.469 231.619 1.00 41.42 453 GLY D N 1
ATOM 6755 C CA . GLY D 1 453 ? 234.365 172.312 232.230 1.00 38.23 453 GLY D CA 1
ATOM 6756 C C . GLY D 1 453 ? 234.570 171.038 231.442 1.00 42.68 453 GLY D C 1
ATOM 6757 O O . GLY D 1 453 ? 234.548 169.942 232.008 1.00 49.89 453 GLY D O 1
ATOM 6758 N N . LEU D 1 454 ? 234.768 171.166 230.134 1.00 43.36 454 LEU D N 1
ATOM 6759 C CA . LEU D 1 454 ? 235.133 170.025 229.307 1.00 38.52 454 LEU D CA 1
ATOM 6760 C C . LEU D 1 454 ? 236.612 169.689 229.397 1.00 38.31 454 LEU D C 1
ATOM 6761 O O . LEU D 1 454 ? 237.015 168.608 228.960 1.00 42.35 454 LEU D O 1
ATOM 6766 N N . ASN D 1 455 ? 237.423 170.589 229.954 1.00 40.10 455 ASN D N 1
ATOM 6767 C CA . ASN D 1 455 ? 238.860 170.379 230.042 1.00 38.73 455 ASN D CA 1
ATOM 6768 C C . ASN D 1 455 ? 239.249 169.467 231.196 1.00 40.91 455 ASN D C 1
ATOM 6769 O O . ASN D 1 455 ? 240.368 168.945 231.208 1.00 45.75 455 ASN D O 1
ATOM 6774 N N . VAL D 1 456 ? 238.360 169.266 232.167 1.00 43.33 456 VAL D N 1
ATOM 6775 C CA . VAL D 1 456 ? 238.640 168.312 233.234 1.00 42.55 456 VAL D CA 1
ATOM 6776 C C . VAL D 1 456 ? 238.680 166.896 232.677 1.00 42.63 456 VAL D C 1
ATOM 6777 O O . VAL D 1 456 ? 239.571 166.105 233.008 1.00 51.42 456 VAL D O 1
ATOM 6781 N N . TRP D 1 457 ? 237.720 166.556 231.816 1.00 40.53 457 TRP D N 1
ATOM 6782 C CA . TRP D 1 457 ? 237.698 165.233 231.205 1.00 40.75 457 TRP D CA 1
ATOM 6783 C C . TRP D 1 457 ? 238.836 165.070 230.207 1.00 45.59 457 TRP D C 1
ATOM 6784 O O . TRP D 1 457 ? 239.503 164.031 230.176 1.00 49.40 457 TRP D O 1
ATOM 6795 N N . LEU D 1 458 ? 239.068 166.088 229.380 1.00 49.25 458 LEU D N 1
ATOM 6796 C CA . LEU D 1 458 ? 240.134 166.077 228.380 1.00 47.87 458 LEU D CA 1
ATOM 6797 C C . LEU D 1 458 ? 241.232 167.015 228.865 1.00 42.33 458 LEU D C 1
ATOM 6798 O O . LEU D 1 458 ? 241.134 168.234 228.707 1.00 45.82 458 LEU D O 1
ATOM 6803 N N . VAL D 1 459 ? 242.285 166.447 229.443 1.00 38.39 459 VAL D N 1
ATOM 6804 C CA . VAL D 1 459 ? 243.359 167.246 230.019 1.00 41.71 459 VAL D CA 1
ATOM 6805 C C . VAL D 1 459 ? 244.198 167.858 228.904 1.00 48.04 459 VAL D C 1
ATOM 6806 O O . VAL D 1 459 ? 245.008 167.174 228.269 1.00 56.55 459 VAL D O 1
ATOM 6810 N N . LEU D 1 460 ? 244.009 169.163 228.659 1.00 42.90 460 LEU D N 1
ATOM 6811 C CA . LEU D 1 460 ? 244.675 169.904 227.601 1.00 40.03 460 LEU D CA 1
ATOM 6812 C C . LEU D 1 460 ? 245.665 170.908 228.178 1.00 42.75 460 LEU D C 1
ATOM 6813 O O . LEU D 1 460 ? 245.484 171.396 229.298 1.00 47.61 460 LEU D O 1
ATOM 6818 N N . PRO D 1 461 ? 246.723 171.228 227.436 1.00 42.09 461 PRO D N 1
ATOM 6819 C CA . PRO D 1 461 ? 247.644 172.278 227.880 1.00 42.09 461 PRO D CA 1
ATOM 6820 C C . PRO D 1 461 ? 246.974 173.643 227.875 1.00 45.87 461 PRO D C 1
ATOM 6821 O O . PRO D 1 461 ? 245.980 173.869 227.182 1.00 51.95 461 PRO D O 1
ATOM 6825 N N . ASP D 1 462 ? 247.539 174.562 228.661 1.00 44.02 462 ASP D N 1
ATOM 6826 C CA . ASP D 1 462 ? 246.887 175.847 228.899 1.00 49.68 462 ASP D CA 1
ATOM 6827 C C . ASP D 1 462 ? 246.769 176.677 227.624 1.00 50.85 462 ASP D C 1
ATOM 6828 O O . ASP D 1 462 ? 245.719 177.275 227.362 1.00 51.30 462 ASP D O 1
ATOM 6833 N N . HIS D 1 463 ? 247.835 176.734 226.821 1.00 55.06 463 HIS D N 1
ATOM 6834 C CA . HIS D 1 463 ? 247.818 177.591 225.638 1.00 55.26 463 HIS D CA 1
ATOM 6835 C C . HIS D 1 463 ? 246.817 177.105 224.596 1.00 54.84 463 HIS D C 1
ATOM 6836 O O . HIS D 1 463 ? 246.178 177.924 223.923 1.00 56.93 463 HIS D O 1
ATOM 6843 N N . ARG D 1 464 ? 246.656 175.789 224.455 1.00 47.66 464 ARG D N 1
ATOM 6844 C CA . ARG D 1 464 ? 245.613 175.266 223.580 1.00 42.67 464 ARG D CA 1
ATOM 6845 C C . ARG D 1 464 ? 244.228 175.680 224.059 1.00 45.53 464 ARG D C 1
ATOM 6846 O O . ARG D 1 464 ? 243.361 176.018 223.241 1.00 52.99 464 ARG D O 1
ATOM 6854 N N . VAL D 1 465 ? 244.006 175.666 225.374 1.00 43.37 465 VAL D N 1
ATOM 6855 C CA . VAL D 1 465 ? 242.725 176.093 225.923 1.00 37.56 465 VAL D CA 1
ATOM 6856 C C . VAL D 1 465 ? 242.492 177.573 225.649 1.00 42.37 465 VAL D C 1
ATOM 6857 O O . VAL D 1 465 ? 241.373 177.988 225.328 1.00 49.19 465 VAL D O 1
ATOM 6861 N N . ASN D 1 466 ? 243.538 178.394 225.772 1.00 42.52 466 ASN D N 1
ATOM 6862 C CA . ASN D 1 466 ? 243.400 179.809 225.438 1.00 45.28 466 ASN D CA 1
ATOM 6863 C C . ASN D 1 466 ? 243.065 180.008 223.965 1.00 48.39 466 ASN D C 1
ATOM 6864 O O . ASN D 1 466 ? 242.234 180.861 223.628 1.00 50.35 466 ASN D O 1
ATOM 6869 N N . GLN D 1 467 ? 243.702 179.238 223.079 1.00 43.90 467 GLN D N 1
ATOM 6870 C CA . GLN D 1 467 ? 243.391 179.328 221.655 1.00 37.53 467 GLN D CA 1
ATOM 6871 C C . GLN D 1 467 ? 241.934 178.973 221.386 1.00 39.58 467 GLN D C 1
ATOM 6872 O O . GLN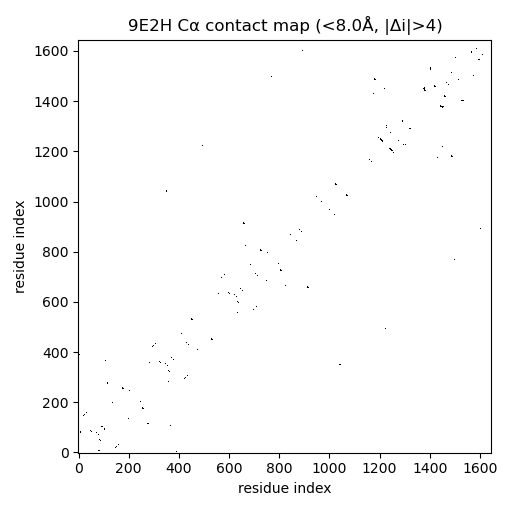 D 1 467 ? 241.237 179.679 220.641 1.00 44.01 467 GLN D O 1
ATOM 6878 N N . LEU D 1 468 ? 241.455 177.882 221.988 1.00 38.17 468 LEU D N 1
ATOM 6879 C CA . LEU D 1 468 ? 240.065 177.477 221.798 1.00 36.05 468 LEU D CA 1
ATOM 6880 C C . LEU D 1 468 ? 239.103 178.523 222.344 1.00 40.30 468 LEU D C 1
ATOM 6881 O O . LEU D 1 468 ? 238.068 178.809 221.726 1.00 45.06 468 LEU D O 1
ATOM 6886 N N . LYS D 1 469 ? 239.425 179.103 223.503 1.00 38.41 469 LYS D N 1
ATOM 6887 C CA . LYS D 1 469 ? 238.585 180.156 224.059 1.00 37.24 469 LYS D CA 1
ATOM 6888 C C . LYS D 1 469 ? 238.534 181.365 223.140 1.00 40.08 469 LYS D C 1
ATOM 6889 O O . LYS D 1 469 ? 237.466 181.961 222.960 1.00 44.51 469 LYS D O 1
ATOM 6895 N N . SER D 1 470 ? 239.669 181.735 222.548 1.00 40.87 470 SER D N 1
ATOM 6896 C CA . SER D 1 470 ? 239.679 182.853 221.611 1.00 38.66 470 SER D CA 1
ATOM 6897 C C . SER D 1 470 ? 238.809 182.561 220.394 1.00 41.43 470 SER D C 1
ATOM 6898 O O . SER D 1 470 ? 238.042 183.428 219.953 1.00 42.87 470 SER D O 1
ATOM 6901 N N . ILE D 1 471 ? 238.908 181.344 219.848 1.00 40.72 471 ILE D N 1
ATOM 6902 C CA . ILE D 1 471 ? 238.088 180.980 218.693 1.00 37.28 471 ILE D CA 1
ATOM 6903 C C . ILE D 1 471 ? 236.607 181.073 219.038 1.00 38.46 471 ILE D C 1
ATOM 6904 O O . ILE D 1 471 ? 235.808 181.642 218.278 1.00 43.28 471 ILE D O 1
ATOM 6909 N N . ALA D 1 472 ? 236.218 180.515 220.187 1.00 37.39 472 ALA D N 1
ATOM 6910 C CA . ALA D 1 472 ? 234.818 180.570 220.595 1.00 36.78 472 ALA D CA 1
ATOM 6911 C C . ALA D 1 472 ? 234.353 182.008 220.772 1.00 38.49 472 ALA D C 1
ATOM 6912 O O . ALA D 1 472 ? 233.247 182.370 220.348 1.00 41.73 472 ALA D O 1
ATOM 6914 N N . GLN D 1 473 ? 235.189 182.845 221.391 1.00 40.23 473 GLN D N 1
ATOM 6915 C CA . GLN D 1 473 ? 234.827 184.239 221.617 1.00 42.90 473 GLN D CA 1
ATOM 6916 C C . GLN D 1 473 ? 234.570 184.966 220.305 1.00 42.27 473 GLN D C 1
ATOM 6917 O O . GLN D 1 473 ? 233.550 185.650 220.154 1.00 45.29 473 GLN D O 1
ATOM 6923 N N . THR D 1 474 ? 235.483 184.834 219.337 1.00 39.16 474 THR D N 1
ATOM 6924 C CA . THR D 1 474 ? 235.299 185.579 218.093 1.00 36.36 474 THR D CA 1
ATOM 6925 C C . THR D 1 474 ? 234.131 185.036 217.274 1.00 36.63 474 THR D C 1
ATOM 6926 O O . THR D 1 474 ? 233.405 185.818 216.644 1.00 41.10 474 THR D O 1
ATOM 6930 N N . LEU D 1 475 ? 233.910 183.717 217.286 1.00 35.72 475 LEU D N 1
ATOM 6931 C CA . LEU D 1 475 ? 232.750 183.175 216.584 1.00 36.36 475 LEU D CA 1
ATOM 6932 C C . LEU D 1 475 ? 231.446 183.680 217.194 1.00 38.76 475 LEU D C 1
ATOM 6933 O O . LEU D 1 475 ? 230.522 184.076 216.467 1.00 41.70 475 LEU D O 1
ATOM 6938 N N . HIS D 1 476 ? 231.360 183.694 218.528 1.00 40.13 476 HIS D N 1
ATOM 6939 C CA . HIS D 1 476 ? 230.167 184.219 219.185 1.00 37.58 476 HIS D CA 1
ATOM 6940 C C . HIS D 1 476 ? 229.973 185.699 218.883 1.00 39.39 476 HIS D C 1
ATOM 6941 O O . HIS D 1 476 ? 228.840 186.150 218.678 1.00 41.69 476 HIS D O 1
ATOM 6948 N N . ASN D 1 477 ? 231.062 186.472 218.865 1.00 40.00 477 ASN D N 1
ATOM 6949 C CA . ASN D 1 477 ? 230.945 187.896 218.568 1.00 36.54 477 ASN D CA 1
ATOM 6950 C C . ASN D 1 477 ? 230.417 188.125 217.158 1.00 36.66 477 ASN D C 1
ATOM 6951 O O . ASN D 1 477 ? 229.565 188.995 216.941 1.00 38.31 477 ASN D O 1
ATOM 6956 N N . ALA D 1 478 ? 230.914 187.357 216.184 1.00 39.92 478 ALA D N 1
ATOM 6957 C CA . ALA D 1 478 ? 230.406 187.488 214.821 1.00 38.57 478 ALA D CA 1
ATOM 6958 C C . ALA D 1 478 ? 228.929 187.122 214.743 1.00 38.33 478 ALA D C 1
ATOM 6959 O O . ALA D 1 478 ? 228.142 187.806 214.069 1.00 40.62 478 ALA D O 1
ATOM 6961 N N . SER D 1 479 ? 228.531 186.046 215.429 1.00 40.27 479 SER D N 1
ATOM 6962 C CA . SER D 1 479 ? 227.124 185.659 215.427 1.00 34.96 479 SER D CA 1
ATOM 6963 C C . SER D 1 479 ? 226.246 186.752 216.024 1.00 40.65 479 SER D C 1
ATOM 6964 O O . SER D 1 479 ? 225.174 187.052 215.489 1.00 43.02 479 SER D O 1
ATOM 6967 N N . LEU D 1 480 ? 226.681 187.353 217.135 1.00 44.44 480 LEU D N 1
ATOM 6968 C CA . LEU D 1 480 ? 225.915 188.437 217.744 1.00 40.20 480 LEU D CA 1
ATOM 6969 C C . LEU D 1 480 ? 225.828 189.652 216.832 1.00 42.53 480 LEU D C 1
ATOM 6970 O O . LEU D 1 480 ? 224.760 190.268 216.723 1.00 48.34 480 LEU D O 1
ATOM 6975 N N . MET D 1 481 ? 226.937 190.012 216.180 1.00 44.44 481 MET D N 1
ATOM 6976 C CA . MET D 1 481 ? 226.925 191.151 215.268 1.00 43.05 481 MET D CA 1
ATOM 6977 C C . MET D 1 481 ? 225.932 190.934 214.138 1.00 49.41 481 MET D C 1
ATOM 6978 O O . MET D 1 481 ? 225.194 191.853 213.765 1.00 51.64 481 MET D O 1
ATOM 6983 N N . LEU D 1 482 ? 225.896 189.724 213.578 1.00 53.76 482 LEU D N 1
ATOM 6984 C CA . LEU D 1 482 ? 224.937 189.454 212.511 1.00 49.41 482 LEU D CA 1
ATOM 6985 C C . LEU D 1 482 ? 223.502 189.434 213.028 1.00 54.36 482 LEU D C 1
ATOM 6986 O O . LEU D 1 482 ? 222.606 190.008 212.397 1.00 59.52 482 LEU D O 1
ATOM 6991 N N . ASP D 1 483 ? 223.270 188.792 214.177 1.00 54.14 483 ASP D N 1
ATOM 6992 C CA . ASP D 1 483 ? 221.915 188.656 214.699 1.00 55.67 483 ASP D CA 1
ATOM 6993 C C . ASP D 1 483 ? 221.313 190.000 215.075 1.00 58.28 483 ASP D C 1
ATOM 6994 O O . ASP D 1 483 ? 220.106 190.205 214.905 1.00 62.32 483 ASP D O 1
ATOM 6999 N N . ASP D 1 484 ? 222.145 190.905 215.599 1.00 56.74 484 ASP D N 1
ATOM 7000 C CA . ASP D 1 484 ? 221.657 192.267 215.940 1.00 57.18 484 ASP D CA 1
ATOM 7001 C C . ASP D 1 484 ? 221.060 192.895 214.680 1.00 60.45 484 ASP D C 1
ATOM 7002 O O . ASP D 1 484 ? 219.924 193.406 214.752 1.00 64.48 484 ASP D O 1
ATOM 7007 N N . ILE D 1 485 ? 221.802 192.845 213.572 1.00 62.13 485 ILE D N 1
ATOM 7008 C CA . ILE D 1 485 ? 221.329 193.433 212.322 1.00 57.39 485 ILE D CA 1
ATOM 7009 C C . ILE D 1 485 ? 220.062 192.736 211.848 1.00 61.18 485 ILE D C 1
ATOM 7010 O O . ILE D 1 485 ? 219.076 193.389 211.485 1.00 64.64 485 ILE D O 1
ATOM 7015 N N . GLU D 1 486 ? 220.059 191.405 211.853 1.00 67.04 486 GLU D N 1
ATOM 7016 C CA . GLU D 1 486 ? 218.941 190.642 211.307 1.00 69.37 486 GLU D CA 1
ATOM 7017 C C . GLU D 1 486 ? 217.710 190.643 212.206 1.00 69.11 486 GLU D C 1
ATOM 7018 O O . GLU D 1 486 ? 216.658 190.155 211.784 1.00 71.61 486 GLU D O 1
ATOM 7024 N N . ASP D 1 487 ? 217.811 191.174 213.425 1.00 69.93 487 ASP D N 1
ATOM 7025 C CA . ASP D 1 487 ? 216.664 191.278 214.313 1.00 70.83 487 ASP D CA 1
ATOM 7026 C C . ASP D 1 487 ? 216.206 192.710 214.547 1.00 71.33 487 ASP D C 1
ATOM 7027 O O . ASP D 1 487 ? 215.190 192.909 215.221 1.00 79.79 487 ASP D O 1
ATOM 7032 N N . HIS D 1 488 ? 216.920 193.704 214.019 1.00 71.23 488 HIS D N 1
ATOM 7033 C CA . HIS D 1 488 ? 216.571 195.115 214.180 1.00 73.45 488 HIS D CA 1
ATOM 7034 C C . HIS D 1 488 ? 216.463 195.491 215.657 1.00 72.39 488 HIS D C 1
ATOM 7035 O O . HIS D 1 488 ? 215.455 196.031 216.117 1.00 78.45 488 HIS D O 1
ATOM 7042 N N . SER D 1 489 ? 217.525 195.197 216.407 1.00 66.75 489 SER D N 1
ATOM 7043 C CA . SER D 1 489 ? 217.546 195.468 217.835 1.00 68.70 489 SER D CA 1
ATOM 7044 C C . SER D 1 489 ? 218.398 196.697 218.104 1.00 69.12 489 SER D C 1
ATOM 7045 O O . SER D 1 489 ? 219.632 196.616 218.002 1.00 72.92 489 SER D O 1
ATOM 7048 N N . PRO D 1 490 ? 217.803 197.845 218.438 1.00 65.25 490 PRO D N 1
ATOM 7049 C CA . PRO D 1 490 ? 218.614 199.043 218.703 1.00 65.72 490 PRO D CA 1
ATOM 7050 C C . PRO D 1 490 ? 219.544 198.911 219.895 1.00 65.14 490 PRO D C 1
ATOM 7051 O O . PRO D 1 490 ? 220.561 199.614 219.940 1.00 65.03 490 PRO D O 1
ATOM 7055 N N . LEU D 1 491 ? 219.238 198.045 220.858 1.00 63.64 491 LEU D N 1
ATOM 7056 C CA . LEU D 1 491 ? 220.025 197.931 222.077 1.00 60.34 491 LEU D CA 1
ATOM 7057 C C . LEU D 1 491 ? 220.530 196.507 222.242 1.00 62.43 491 LEU D C 1
ATOM 7058 O O . LEU D 1 491 ? 219.838 195.546 221.896 1.00 66.80 491 LEU D O 1
ATOM 7063 N N . ARG D 1 492 ? 221.743 196.401 222.795 1.00 62.02 492 ARG D N 1
ATOM 7064 C CA . ARG D 1 492 ? 222.364 195.081 223.072 1.00 58.34 492 ARG D CA 1
ATOM 7065 C C . ARG D 1 492 ? 222.918 195.153 224.499 1.00 64.67 492 ARG D C 1
ATOM 7066 O O . ARG D 1 492 ? 223.830 195.973 224.722 1.00 69.03 492 ARG D O 1
ATOM 7074 N N . ARG D 1 493 ? 222.402 194.363 225.442 1.00 67.41 493 ARG D N 1
ATOM 7075 C CA . ARG D 1 493 ? 222.860 194.458 226.854 1.00 64.75 493 ARG D CA 1
ATOM 7076 C C . ARG D 1 493 ? 222.671 195.879 227.387 1.00 63.72 493 ARG D C 1
ATOM 7077 O O . ARG D 1 493 ? 223.592 196.379 228.050 1.00 62.93 493 ARG D O 1
ATOM 7085 N N . GLY D 1 494 ? 221.534 196.505 227.106 1.00 62.34 494 GLY D N 1
ATOM 7086 C CA . GLY D 1 494 ? 221.329 197.866 227.544 1.00 62.94 494 GLY D CA 1
ATOM 7087 C C . GLY D 1 494 ? 222.142 198.900 226.796 1.00 67.85 494 GLY D C 1
ATOM 7088 O O . GLY D 1 494 ? 221.737 200.067 226.742 1.00 69.35 494 GLY D O 1
ATOM 7089 N N . ARG D 1 495 ? 223.268 198.508 226.221 1.00 63.94 495 ARG D N 1
ATOM 7090 C CA . ARG D 1 495 ? 224.131 199.396 225.458 1.00 52.68 495 ARG D CA 1
ATOM 7091 C C . ARG D 1 495 ? 223.712 199.401 223.997 1.00 55.11 495 ARG D C 1
ATOM 7092 O O . ARG D 1 495 ? 222.980 198.520 223.541 1.00 63.01 495 ARG D O 1
ATOM 7100 N N . PRO D 1 496 ? 224.148 200.397 223.227 1.00 52.96 496 PRO D N 1
ATOM 7101 C CA . PRO D 1 496 ? 223.787 200.435 221.806 1.00 54.83 496 PRO D CA 1
ATOM 7102 C C . PRO D 1 496 ? 224.377 199.268 221.032 1.00 58.28 496 PRO D C 1
ATOM 7103 O O . PRO D 1 496 ? 225.435 198.733 221.370 1.00 59.61 496 PRO D O 1
ATOM 7107 N N . SER D 1 497 ? 223.670 198.877 219.975 1.00 57.70 497 SER D N 1
ATOM 7108 C CA . SER D 1 497 ? 224.133 197.805 219.109 1.00 53.81 497 SER D CA 1
ATOM 7109 C C . SER D 1 497 ? 225.283 198.290 218.230 1.00 53.78 497 SER D C 1
ATOM 7110 O O . SER D 1 497 ? 225.561 199.487 218.116 1.00 59.14 497 SER D O 1
ATOM 7113 N N . THR D 1 498 ? 225.962 197.329 217.601 1.00 52.50 498 THR D N 1
ATOM 7114 C CA . THR D 1 498 ? 227.127 197.654 216.786 1.00 48.21 498 THR D CA 1
ATOM 7115 C C . THR D 1 498 ? 226.749 198.423 215.527 1.00 49.18 498 THR D C 1
ATOM 7116 O O . THR D 1 498 ? 227.502 199.301 215.092 1.00 50.34 498 THR D O 1
ATOM 7120 N N . HIS D 1 499 ? 225.600 198.116 214.930 1.00 48.99 499 HIS D N 1
ATOM 7121 C CA . HIS D 1 499 ? 225.206 198.735 213.672 1.00 47.56 499 HIS D CA 1
ATOM 7122 C C . HIS D 1 499 ? 224.611 200.124 213.847 1.00 56.14 499 HIS D C 1
ATOM 7123 O O . HIS D 1 499 ? 224.346 200.795 212.844 1.00 60.32 499 HIS D O 1
ATOM 7130 N N . MET D 1 500 ? 224.394 200.573 215.081 1.00 58.98 500 MET D N 1
ATOM 7131 C CA . MET D 1 500 ? 223.961 201.935 215.356 1.00 55.10 500 MET D CA 1
ATOM 7132 C C . MET D 1 500 ? 225.127 202.853 215.689 1.00 55.31 500 MET D C 1
ATOM 7133 O O . MET D 1 500 ? 224.909 204.011 216.054 1.00 63.65 500 MET D O 1
ATOM 7138 N N . ILE D 1 501 ? 226.356 202.359 215.574 1.00 49.72 501 ILE D N 1
ATOM 7139 C CA . ILE D 1 501 ? 227.547 203.143 215.865 1.00 45.68 501 ILE D CA 1
ATOM 7140 C C . ILE D 1 501 ? 228.430 203.147 214.624 1.00 52.19 501 ILE D C 1
ATOM 7141 O O . ILE D 1 501 ? 229.191 204.092 214.390 1.00 57.75 501 ILE D O 1
ATOM 7146 N N . PHE D 1 502 ? 228.304 202.111 213.796 1.00 53.63 502 PHE D N 1
ATOM 7147 C CA . PHE D 1 502 ? 229.150 201.960 212.623 1.00 42.65 502 PHE D CA 1
ATOM 7148 C C . PHE D 1 502 ? 228.386 201.816 211.317 1.00 45.88 502 PHE D C 1
ATOM 7149 O O . PHE D 1 502 ? 228.981 202.015 210.253 1.00 50.04 502 PHE D O 1
ATOM 7157 N N . GLY D 1 503 ? 227.105 201.479 211.358 1.00 46.40 503 GLY D N 1
ATOM 7158 C CA . GLY D 1 503 ? 226.342 201.233 210.155 1.00 47.64 503 GLY D CA 1
ATOM 7159 C C . GLY D 1 503 ? 226.210 199.749 209.853 1.00 50.64 503 GLY D C 1
ATOM 7160 O O . GLY D 1 503 ? 227.011 198.916 210.285 1.00 54.13 503 GLY D O 1
ATOM 7161 N N . THR D 1 504 ? 225.164 199.416 209.095 1.00 49.48 504 THR D N 1
ATOM 7162 C CA . THR D 1 504 ? 224.895 198.018 208.775 1.00 46.66 504 THR D CA 1
ATOM 7163 C C . THR D 1 504 ? 225.985 197.426 207.891 1.00 47.78 504 THR D C 1
ATOM 7164 O O . THR D 1 504 ? 226.441 196.301 208.128 1.00 49.33 504 THR D O 1
ATOM 7168 N N . GLU D 1 505 ? 226.421 198.170 206.874 1.00 49.96 505 GLU D N 1
ATOM 7169 C CA . GLU D 1 505 ? 227.356 197.624 205.896 1.00 49.00 505 GLU D CA 1
ATOM 7170 C C . GLU D 1 505 ? 228.723 197.348 206.512 1.00 48.76 505 GLU D C 1
ATOM 7171 O O . GLU D 1 505 ? 229.326 196.299 206.251 1.00 54.79 505 GLU D O 1
ATOM 7177 N N . GLN D 1 506 ? 229.230 198.271 207.332 1.00 42.66 506 GLN D N 1
ATOM 7178 C CA . GLN D 1 506 ? 230.524 198.054 207.970 1.00 39.01 506 GLN D CA 1
ATOM 7179 C C . GLN D 1 506 ? 230.469 196.892 208.951 1.00 42.45 506 GLN D C 1
ATOM 7180 O O . GLN D 1 506 ? 231.423 196.111 209.053 1.00 48.13 506 GLN D O 1
ATOM 7186 N N . THR D 1 507 ? 229.363 196.767 209.687 1.00 45.09 507 THR D N 1
ATOM 7187 C CA . THR D 1 507 ? 229.202 195.635 210.592 1.00 42.88 507 THR D CA 1
ATOM 7188 C C . THR D 1 507 ? 229.173 194.321 209.824 1.00 42.96 507 THR D C 1
ATOM 7189 O O . THR D 1 507 ? 229.773 193.329 210.255 1.00 48.10 507 THR D O 1
ATOM 7193 N N . ILE D 1 508 ? 228.487 194.296 208.679 1.00 41.92 508 ILE D N 1
ATOM 7194 C CA . ILE D 1 508 ? 228.458 193.089 207.856 1.00 40.41 508 ILE D CA 1
ATOM 7195 C C . ILE D 1 508 ? 229.857 192.748 207.361 1.00 43.04 508 ILE D C 1
ATOM 7196 O O . ILE D 1 508 ? 230.270 191.581 207.370 1.00 49.46 508 ILE D O 1
ATOM 7201 N N . ASN D 1 509 ? 230.607 193.758 206.920 1.00 40.63 509 ASN D N 1
ATOM 7202 C CA . ASN D 1 509 ? 231.961 193.523 206.429 1.00 38.46 509 ASN D CA 1
ATOM 7203 C C . ASN D 1 509 ? 232.862 192.972 207.531 1.00 43.12 509 ASN D C 1
ATOM 7204 O O . ASN D 1 509 ? 233.631 192.027 207.307 1.00 49.68 509 ASN D O 1
ATOM 7209 N N . SER D 1 510 ? 232.775 193.547 208.733 1.00 42.33 510 SER D N 1
ATOM 7210 C CA . SER D 1 510 ? 233.573 193.058 209.853 1.00 41.33 510 SER D CA 1
ATOM 7211 C C . SER D 1 510 ? 233.179 191.642 210.252 1.00 44.50 510 SER D C 1
ATOM 7212 O O . SER D 1 510 ? 234.050 190.825 210.572 1.00 49.33 510 SER D O 1
ATOM 7215 N N . ALA D 1 511 ? 231.881 191.333 210.242 1.00 41.24 511 ALA D N 1
ATOM 7216 C CA . ALA D 1 511 ? 231.444 189.973 210.536 1.00 43.44 511 ALA D CA 1
ATOM 7217 C C . ALA D 1 511 ? 231.974 188.991 209.500 1.00 47.87 511 ALA D C 1
ATOM 7218 O O . ALA D 1 511 ? 232.361 187.867 209.840 1.00 50.57 511 ALA D O 1
ATOM 7220 N N . ASN D 1 512 ? 231.988 189.395 208.228 1.00 47.57 512 ASN D N 1
ATOM 7221 C CA . ASN D 1 512 ? 232.542 188.539 207.184 1.00 45.01 512 ASN D CA 1
ATOM 7222 C C . ASN D 1 512 ? 234.029 188.294 207.402 1.00 43.59 512 ASN D C 1
ATOM 7223 O O . ASN D 1 512 ? 234.513 187.170 207.230 1.00 51.67 512 ASN D O 1
ATOM 7228 N N . PHE D 1 513 ? 234.773 189.336 207.775 1.00 41.61 513 PHE D N 1
ATOM 7229 C CA . PHE D 1 513 ? 236.205 189.165 208.011 1.00 43.95 513 PHE D CA 1
ATOM 7230 C C . PHE D 1 513 ? 236.482 188.350 209.272 1.00 48.52 513 PHE D C 1
ATOM 7231 O O . PHE D 1 513 ? 237.549 187.731 209.394 1.00 54.53 513 PHE D O 1
ATOM 7239 N N . LEU D 1 514 ? 235.548 188.348 210.224 1.00 49.33 514 LEU D N 1
ATOM 7240 C CA . LEU D 1 514 ? 235.751 187.566 211.439 1.00 47.30 514 LEU D CA 1
ATOM 7241 C C . LEU D 1 514 ? 235.833 186.077 211.128 1.00 47.16 514 LEU D C 1
ATOM 7242 O O . LEU D 1 514 ? 236.507 185.324 211.839 1.00 51.25 514 LEU D O 1
ATOM 7247 N N . LEU D 1 515 ? 235.170 185.635 210.057 1.00 45.92 515 LEU D N 1
ATOM 7248 C CA . LEU D 1 515 ? 235.308 184.247 209.627 1.00 42.90 515 LEU D CA 1
ATOM 7249 C C . LEU D 1 515 ? 236.740 183.942 209.200 1.00 48.23 515 LEU D C 1
ATOM 7250 O O . LEU D 1 515 ? 237.279 182.883 209.532 1.00 52.10 515 LEU D O 1
ATOM 7255 N N . ILE D 1 516 ? 237.382 184.870 208.483 1.00 50.58 516 ILE D N 1
ATOM 7256 C CA . ILE D 1 516 ? 238.783 184.694 208.094 1.00 47.14 516 ILE D CA 1
ATOM 7257 C C . ILE D 1 516 ? 239.690 184.725 209.320 1.00 49.95 516 ILE D C 1
ATOM 7258 O O . ILE D 1 516 ? 240.723 184.043 209.372 1.00 54.23 516 ILE D O 1
ATOM 7263 N N . ASP D 1 517 ? 239.351 185.558 210.304 1.00 50.42 517 ASP D N 1
ATOM 7264 C CA . ASP D 1 517 ? 240.142 185.581 211.532 1.00 50.91 517 ASP D CA 1
ATOM 7265 C C . ASP D 1 517 ? 240.060 184.246 212.266 1.00 50.85 517 ASP D C 1
ATOM 7266 O O . ASP D 1 517 ? 241.082 183.710 212.715 1.00 52.45 517 ASP D O 1
ATOM 7271 N N . VAL D 1 518 ? 238.854 183.688 212.383 1.00 46.74 518 VAL D N 1
ATOM 7272 C CA . VAL D 1 518 ? 238.700 182.368 212.989 1.00 43.56 518 VAL D CA 1
ATOM 7273 C C . VAL D 1 518 ? 239.420 181.320 212.147 1.00 48.82 518 VAL D C 1
ATOM 7274 O O . VAL D 1 518 ? 239.950 180.336 212.671 1.00 53.40 518 VAL D O 1
ATOM 7278 N N . MET D 1 519 ? 239.478 181.578 210.842 1.00 54.21 519 MET D N 1
ATOM 7279 C CA . MET D 1 519 ? 240.199 180.649 209.938 1.00 50.76 519 MET D CA 1
ATOM 7280 C C . MET D 1 519 ? 241.690 180.644 210.311 1.00 50.13 519 MET D C 1
ATOM 7281 O O . MET D 1 519 ? 242.241 179.540 210.479 1.00 49.63 519 MET D O 1
ATOM 7286 N N . GLU D 1 520 ? 242.308 181.823 210.474 1.00 53.18 520 GLU D N 1
ATOM 7287 C CA . GLU D 1 520 ? 243.718 181.846 210.853 1.00 49.08 520 GLU D CA 1
ATOM 7288 C C . GLU D 1 520 ? 243.919 181.238 212.238 1.00 52.98 520 GLU D C 1
ATOM 7289 O O . GLU D 1 520 ? 244.899 180.517 212.477 1.00 52.69 520 GLU D O 1
ATOM 7295 N N . LYS D 1 521 ? 242.984 181.499 213.157 1.00 53.73 521 LYS D N 1
ATOM 7296 C CA . LYS D 1 521 ? 243.085 180.937 214.502 1.00 44.99 521 LYS D CA 1
ATOM 7297 C C . LYS D 1 521 ? 243.051 179.411 214.476 1.00 42.84 521 LYS D C 1
ATOM 7298 O O . LYS D 1 521 ? 243.835 178.752 215.168 1.00 47.38 521 LYS D O 1
ATOM 7304 N N . VAL D 1 522 ? 242.148 178.833 213.682 1.00 41.84 522 VAL D N 1
ATOM 7305 C CA . VAL D 1 522 ? 242.058 177.381 213.572 1.00 41.02 522 VAL D CA 1
ATOM 7306 C C . VAL D 1 522 ? 243.286 176.822 212.866 1.00 46.89 522 VAL D C 1
ATOM 7307 O O . VAL D 1 522 ? 243.790 175.751 213.226 1.00 51.05 522 VAL D O 1
ATOM 7311 N N . ARG D 1 523 ? 243.787 177.532 211.852 1.00 53.04 523 ARG D N 1
ATOM 7312 C CA . ARG D 1 523 ? 245.015 177.106 211.188 1.00 48.41 523 ARG D CA 1
ATOM 7313 C C . ARG D 1 523 ? 246.170 177.010 212.173 1.00 49.16 523 ARG D C 1
ATOM 7314 O O . ARG D 1 523 ? 246.996 176.096 212.085 1.00 50.82 523 ARG D O 1
ATOM 7322 N N . GLN D 1 524 ? 246.238 177.940 213.126 1.00 57.22 524 GLN D N 1
ATOM 7323 C CA . GLN D 1 524 ? 247.340 177.944 214.083 1.00 55.31 524 GLN D CA 1
ATOM 7324 C C . GLN D 1 524 ? 247.307 176.770 215.057 1.00 52.10 524 GLN D C 1
ATOM 7325 O O . GLN D 1 524 ? 248.239 176.633 215.855 1.00 51.05 524 GLN D O 1
ATOM 7331 N N . LEU D 1 525 ? 246.271 175.930 215.026 1.00 54.16 525 LEU D N 1
ATOM 7332 C CA . LEU D 1 525 ? 246.156 174.849 215.999 1.00 53.05 525 LEU D CA 1
ATOM 7333 C C . LEU D 1 525 ? 246.938 173.600 215.616 1.00 58.94 525 LEU D C 1
ATOM 7334 O O . LEU D 1 525 ? 246.987 172.659 216.416 1.00 62.66 525 LEU D O 1
ATOM 7339 N N . ASP D 1 526 ? 247.537 173.563 214.425 1.00 63.00 526 ASP D N 1
ATOM 7340 C CA . ASP D 1 526 ? 248.409 172.469 213.994 1.00 62.32 526 ASP D CA 1
ATOM 7341 C C . ASP D 1 526 ? 247.674 171.127 214.005 1.00 68.49 526 ASP D C 1
ATOM 7342 O O . ASP D 1 526 ? 248.103 170.156 214.631 1.00 70.06 526 ASP D O 1
ATOM 7347 N N . ASP D 1 527 ? 246.550 171.085 213.294 1.00 70.03 527 ASP D N 1
ATOM 7348 C CA . ASP D 1 527 ? 245.803 169.840 213.161 1.00 64.13 527 ASP D CA 1
ATOM 7349 C C . ASP D 1 527 ? 244.980 169.835 211.879 1.00 64.26 527 ASP D C 1
ATOM 7350 O O . ASP D 1 527 ? 244.041 170.628 211.734 1.00 66.27 527 ASP D O 1
ATOM 7355 N N . PRO D 1 528 ? 245.308 168.957 210.928 1.00 65.45 528 PRO D N 1
ATOM 7356 C CA . PRO D 1 528 ? 244.552 168.920 209.665 1.00 61.93 528 PRO D CA 1
ATOM 7357 C C . PRO D 1 528 ? 243.090 168.524 209.811 1.00 62.47 528 PRO D C 1
ATOM 7358 O O . PRO D 1 528 ? 242.302 168.809 208.901 1.00 65.27 528 PRO D O 1
ATOM 7362 N N . ARG D 1 529 ? 242.699 167.843 210.893 1.00 59.95 529 ARG D N 1
ATOM 7363 C CA . ARG D 1 529 ? 241.305 167.429 211.033 1.00 57.45 529 ARG D CA 1
ATOM 7364 C C . ARG D 1 529 ? 240.420 168.487 211.679 1.00 57.80 529 ARG D C 1
ATOM 7365 O O . ARG D 1 529 ? 239.204 168.499 211.428 1.00 64.07 529 ARG D O 1
ATOM 7373 N N . CYS D 1 530 ? 240.993 169.375 212.492 1.00 53.81 530 CYS D N 1
ATOM 7374 C CA . CYS D 1 530 ? 240.243 170.537 212.941 1.00 52.34 530 CYS D CA 1
ATOM 7375 C C . CYS D 1 530 ? 239.756 171.349 211.755 1.00 54.53 530 CYS D C 1
ATOM 7376 O O . CYS D 1 530 ? 238.740 172.041 211.861 1.00 60.62 530 CYS D O 1
ATOM 7379 N N . MET D 1 531 ? 240.468 171.276 210.630 1.00 56.42 531 MET D N 1
ATOM 7380 C CA . MET D 1 531 ? 240.009 171.998 209.415 1.00 52.97 531 MET D CA 1
ATOM 7381 C C . MET D 1 531 ? 238.619 171.490 209.027 1.00 52.79 531 MET D C 1
ATOM 7382 O O . MET D 1 531 ? 237.681 172.310 208.984 1.00 55.69 531 MET D O 1
ATOM 7387 N N . ASP D 1 532 ? 238.497 170.189 208.770 1.00 51.68 532 ASP D N 1
ATOM 7388 C CA . ASP D 1 532 ? 237.233 169.603 208.358 1.00 53.52 532 ASP D CA 1
ATOM 7389 C C . ASP D 1 532 ? 236.166 169.792 209.421 1.00 54.23 532 ASP D C 1
ATOM 7390 O O . ASP D 1 532 ? 235.002 170.054 209.092 1.00 60.24 532 ASP D O 1
ATOM 7395 N N . ILE D 1 533 ? 236.541 169.658 210.696 1.00 46.28 533 ILE D N 1
ATOM 7396 C CA . ILE D 1 533 ? 235.574 169.882 211.767 1.00 45.60 533 ILE D CA 1
ATOM 7397 C C . ILE D 1 533 ? 234.996 171.288 211.678 1.00 47.67 533 ILE D C 1
ATOM 7398 O O . ILE D 1 533 ? 233.771 171.474 211.691 1.00 53.96 533 ILE D O 1
ATOM 7403 N N . TYR D 1 534 ? 235.866 172.295 211.558 1.00 45.29 534 TYR D N 1
ATOM 7404 C CA . TYR D 1 534 ? 235.406 173.677 211.483 1.00 42.75 534 TYR D CA 1
ATOM 7405 C C . TYR D 1 534 ? 234.512 173.896 210.272 1.00 46.12 534 TYR D C 1
ATOM 7406 O O . TYR D 1 534 ? 233.434 174.497 210.387 1.00 49.72 534 TYR D O 1
ATOM 7415 N N . LEU D 1 535 ? 234.927 173.397 209.104 1.00 46.65 535 LEU D N 1
ATOM 7416 C CA . LEU D 1 535 ? 234.135 173.638 207.900 1.00 46.83 535 LEU D CA 1
ATOM 7417 C C . LEU D 1 535 ? 232.757 172.986 207.979 1.00 47.55 535 LEU D C 1
ATOM 7418 O O . LEU D 1 535 ? 231.744 173.638 207.681 1.00 52.23 535 LEU D O 1
ATOM 7423 N N . GLU D 1 536 ? 232.688 171.718 208.396 1.00 45.81 536 GLU D N 1
ATOM 7424 C CA . GLU D 1 536 ? 231.400 171.033 208.464 1.00 44.39 536 GLU D CA 1
ATOM 7425 C C . GLU D 1 536 ? 230.488 171.659 209.514 1.00 48.71 536 GLU D C 1
ATOM 7426 O O . GLU D 1 536 ? 229.276 171.812 209.288 1.00 54.60 536 GLU D O 1
ATOM 7432 N N . GLU D 1 537 ? 231.046 172.033 210.669 1.00 44.74 537 GLU D N 1
ATOM 7433 C CA . GLU D 1 537 ? 230.226 172.651 211.700 1.00 41.72 537 GLU D CA 1
ATOM 7434 C C . GLU D 1 537 ? 229.680 173.998 211.248 1.00 41.14 537 GLU D C 1
ATOM 7435 O O . GLU D 1 537 ? 228.515 174.317 211.525 1.00 48.22 537 GLU D O 1
ATOM 7441 N N . MET D 1 538 ? 230.492 174.796 210.549 1.00 41.54 538 MET D N 1
ATOM 7442 C CA . MET D 1 538 ? 229.983 176.051 210.008 1.00 41.12 538 MET D CA 1
ATOM 7443 C C . MET D 1 538 ? 228.882 175.813 208.985 1.00 41.81 538 MET D C 1
ATOM 7444 O O . MET D 1 538 ? 227.898 176.564 208.949 1.00 44.46 538 MET D O 1
ATOM 7449 N N . ARG D 1 539 ? 229.026 174.779 208.152 1.00 42.08 539 ARG D N 1
ATOM 7450 C CA . ARG D 1 539 ? 227.968 174.446 207.201 1.00 39.44 539 ARG D CA 1
ATOM 7451 C C . ARG D 1 539 ? 226.652 174.156 207.916 1.00 45.07 539 ARG D C 1
ATOM 7452 O O . ARG D 1 539 ? 225.599 174.694 207.543 1.00 49.14 539 ARG D O 1
ATOM 7460 N N . ASN D 1 540 ? 226.698 173.324 208.960 1.00 45.21 540 ASN D N 1
ATOM 7461 C CA . ASN D 1 540 ? 225.477 173.000 209.697 1.00 38.96 540 ASN D CA 1
ATOM 7462 C C . ASN D 1 540 ? 224.877 174.236 210.362 1.00 41.98 540 ASN D C 1
ATOM 7463 O O . ASN D 1 540 ? 223.651 174.433 210.342 1.00 47.60 540 ASN D O 1
ATOM 7468 N N . LEU D 1 541 ? 225.725 175.076 210.962 1.00 40.84 541 LEU D N 1
ATOM 7469 C CA . LEU D 1 541 ? 225.238 176.290 211.607 1.00 37.56 541 LEU D CA 1
ATOM 7470 C C . LEU D 1 541 ? 224.530 177.198 210.610 1.00 40.72 541 LEU D C 1
ATOM 7471 O O . LEU D 1 541 ? 223.457 177.747 210.906 1.00 47.85 541 LEU D O 1
ATOM 7476 N N . PHE D 1 542 ? 225.107 177.361 209.418 1.00 40.08 542 PHE D N 1
ATOM 7477 C CA . PHE D 1 542 ? 224.481 178.202 208.407 1.00 39.60 542 PHE D CA 1
ATOM 7478 C C . PHE D 1 542 ? 223.171 177.612 207.904 1.00 43.42 542 PHE D C 1
ATOM 7479 O O . PHE D 1 542 ? 222.229 178.363 207.631 1.00 48.32 542 PHE D O 1
ATOM 7487 N N . ILE D 1 543 ? 223.083 176.284 207.782 1.00 42.54 543 ILE D N 1
ATOM 7488 C CA . ILE D 1 543 ? 221.813 175.666 207.399 1.00 42.58 543 ILE D CA 1
ATOM 7489 C C . ILE D 1 543 ? 220.732 175.991 208.422 1.00 45.69 543 ILE D C 1
ATOM 7490 O O . ILE D 1 543 ? 219.606 176.380 208.069 1.00 50.93 543 ILE D O 1
ATOM 7495 N N . GLY D 1 544 ? 221.056 175.828 209.707 1.00 43.44 544 GLY D N 1
ATOM 7496 C CA . GLY D 1 544 ? 220.078 176.125 210.742 1.00 43.41 544 GLY D CA 1
ATOM 7497 C C . GLY D 1 544 ? 219.632 177.575 210.723 1.00 45.04 544 GLY D C 1
ATOM 7498 O O . GLY D 1 544 ? 218.434 177.872 210.809 1.00 49.85 544 GLY D O 1
ATOM 7499 N N . GLN D 1 545 ? 220.588 178.497 210.604 1.00 43.61 545 GLN D N 1
ATOM 7500 C CA . GLN D 1 545 ? 220.239 179.910 210.546 1.00 43.04 545 GLN D CA 1
ATOM 7501 C C . GLN D 1 545 ? 219.393 180.245 209.324 1.00 44.82 545 GLN D C 1
ATOM 7502 O O . GLN D 1 545 ? 218.481 181.072 209.425 1.00 48.30 545 GLN D O 1
ATOM 7508 N N . SER D 1 546 ? 219.668 179.618 208.177 1.00 46.44 546 SER D N 1
ATOM 7509 C CA . SER D 1 546 ? 218.857 179.855 206.987 1.00 45.79 546 SER D CA 1
ATOM 7510 C C . SER D 1 546 ? 217.420 179.399 207.195 1.00 45.25 546 SER D C 1
ATOM 7511 O O . SER D 1 546 ? 216.478 180.098 206.798 1.00 50.25 546 SER D O 1
ATOM 7514 N N . PHE D 1 547 ? 217.228 178.226 207.805 1.00 48.84 547 PHE D N 1
ATOM 7515 C CA . PHE D 1 547 ? 215.862 177.783 208.082 1.00 47.59 547 PHE D CA 1
ATOM 7516 C C . PHE D 1 547 ? 215.144 178.724 209.042 1.00 44.65 547 PHE D C 1
ATOM 7517 O O . PHE D 1 547 ? 213.963 179.044 208.834 1.00 47.87 547 PHE D O 1
ATOM 7525 N N . ASP D 1 548 ? 215.839 179.186 210.085 1.00 47.80 548 ASP D N 1
ATOM 7526 C CA . ASP D 1 548 ? 215.228 180.139 211.007 1.00 45.94 548 ASP D CA 1
ATOM 7527 C C . ASP D 1 548 ? 214.817 181.417 210.288 1.00 45.81 548 ASP D C 1
ATOM 7528 O O . ASP D 1 548 ? 213.715 181.937 210.507 1.00 51.62 548 ASP D O 1
ATOM 7533 N N . LEU D 1 549 ? 215.691 181.936 209.424 1.00 50.32 549 LEU D N 1
ATOM 7534 C CA . LEU D 1 549 ? 215.378 183.154 208.685 1.00 47.90 549 LEU D CA 1
ATOM 7535 C C . LEU D 1 549 ? 214.186 182.964 207.760 1.00 48.00 549 LEU D C 1
ATOM 7536 O O . LEU D 1 549 ? 213.335 183.857 207.660 1.00 48.14 549 LEU D O 1
ATOM 7541 N N . TYR D 1 550 ? 214.112 181.825 207.070 1.00 49.49 550 TYR D N 1
ATOM 7542 C CA . TYR D 1 550 ? 212.976 181.576 206.190 1.00 45.33 550 TYR D CA 1
ATOM 7543 C C . TYR D 1 550 ? 211.674 181.542 206.975 1.00 49.12 550 TYR D C 1
ATOM 7544 O O . TYR D 1 550 ? 210.682 182.169 206.580 1.00 54.40 550 TYR D O 1
ATOM 7553 N N . TRP D 1 551 ? 211.658 180.818 208.098 1.00 49.30 551 TRP D N 1
ATOM 7554 C CA . TRP D 1 551 ? 210.438 180.761 208.896 1.00 43.75 551 TRP D CA 1
ATOM 7555 C C . TRP D 1 551 ? 210.052 182.130 209.437 1.00 45.99 551 TRP D C 1
ATOM 7556 O O . TRP D 1 551 ? 208.864 182.465 209.473 1.00 51.98 551 TRP D O 1
ATOM 7567 N N . THR D 1 552 ? 211.029 182.931 209.865 1.00 47.72 552 THR D N 1
ATOM 7568 C CA . THR D 1 552 ? 210.706 184.253 210.390 1.00 49.91 552 THR D CA 1
ATOM 7569 C C . THR D 1 552 ? 210.142 185.163 209.306 1.00 52.48 552 THR D C 1
ATOM 7570 O O . THR D 1 552 ? 209.141 185.853 209.529 1.00 55.95 552 THR D O 1
ATOM 7574 N N . ARG D 1 553 ? 210.763 185.181 208.126 1.00 55.39 553 ARG D N 1
ATOM 7575 C CA . ARG D 1 553 ? 210.327 186.112 207.090 1.00 52.47 553 ARG D CA 1
ATOM 7576 C C . ARG D 1 553 ? 209.003 185.695 206.459 1.00 54.73 553 ARG D C 1
ATOM 7577 O O . ARG D 1 553 ? 208.112 186.531 206.280 1.00 58.92 553 ARG D O 1
ATOM 7585 N N . ASN D 1 554 ? 208.847 184.414 206.121 1.00 54.85 554 ASN D N 1
ATOM 7586 C CA . ASN D 1 554 ? 207.669 183.986 205.378 1.00 55.36 554 ASN D CA 1
ATOM 7587 C C . ASN D 1 554 ? 206.444 183.771 206.256 1.00 60.04 554 ASN D C 1
ATOM 7588 O O . ASN D 1 554 ? 205.363 183.504 205.721 1.00 64.35 554 ASN D O 1
ATOM 7593 N N . GLY D 1 555 ? 206.578 183.883 207.574 1.00 60.10 555 GLY D N 1
ATOM 7594 C CA . GLY D 1 555 ? 205.438 183.687 208.453 1.00 58.99 555 GLY D CA 1
ATOM 7595 C C . GLY D 1 555 ? 204.885 182.282 208.440 1.00 57.74 555 GLY D C 1
ATOM 7596 O O . GLY D 1 555 ? 203.669 182.099 208.554 1.00 62.64 555 GLY D O 1
ATOM 7597 N N . GLU D 1 556 ? 205.747 181.281 208.302 1.00 57.29 556 GLU D N 1
ATOM 7598 C CA . GLU D 1 556 ? 205.338 179.883 208.307 1.00 61.22 556 GLU D CA 1
ATOM 7599 C C . GLU D 1 556 ? 205.677 179.282 209.663 1.00 61.64 556 GLU D C 1
ATOM 7600 O O . GLU D 1 556 ? 206.838 179.309 210.085 1.00 65.04 556 GLU D O 1
ATOM 7606 N N . CYS D 1 557 ? 204.672 178.745 210.340 1.00 58.83 557 CYS D N 1
ATOM 7607 C CA . CYS D 1 557 ? 204.893 178.135 211.641 1.00 60.49 557 CYS D CA 1
ATOM 7608 C C . CYS D 1 557 ? 205.386 176.706 211.458 1.00 57.58 557 CYS D C 1
ATOM 7609 O O . CYS D 1 557 ? 204.663 175.882 210.887 1.00 60.70 557 CYS D O 1
ATOM 7612 N N . PRO D 1 558 ? 206.587 176.371 211.916 1.00 50.88 558 PRO D N 1
ATOM 7613 C CA . PRO D 1 558 ? 207.079 175.000 211.769 1.00 50.65 558 PRO D CA 1
ATOM 7614 C C . PRO D 1 558 ? 206.433 174.072 212.786 1.00 52.14 558 PRO D C 1
ATOM 7615 O O . PRO D 1 558 ? 205.719 174.489 213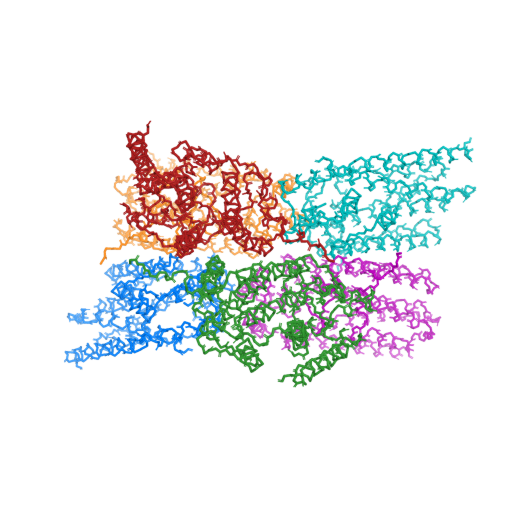.700 1.00 57.06 558 PRO D O 1
ATOM 7619 N N . SER D 1 559 ? 206.698 172.784 212.609 1.00 47.15 559 SER D N 1
ATOM 7620 C CA . SER D 1 559 ? 206.280 171.790 213.578 1.00 44.66 559 SER D CA 1
ATOM 7621 C C . SER D 1 559 ? 207.276 171.739 214.734 1.00 49.94 559 SER D C 1
ATOM 7622 O O . SER D 1 559 ? 208.329 172.379 214.712 1.00 54.15 559 SER D O 1
ATOM 7625 N N . GLU D 1 560 ? 206.922 170.973 215.766 1.00 50.85 560 GLU D N 1
ATOM 7626 C CA . GLU D 1 560 ? 207.818 170.824 216.906 1.00 43.74 560 GLU D CA 1
ATOM 7627 C C . GLU D 1 560 ? 209.108 170.125 216.503 1.00 48.18 560 GLU D C 1
ATOM 7628 O O . GLU D 1 560 ? 210.196 170.510 216.946 1.00 53.45 560 GLU D O 1
ATOM 7634 N N . GLU D 1 561 ? 209.005 169.094 215.663 1.00 49.52 561 GLU D N 1
ATOM 7635 C CA . GLU D 1 561 ? 210.195 168.378 215.219 1.00 52.41 561 GLU D CA 1
ATOM 7636 C C . GLU D 1 561 ? 211.118 169.284 214.415 1.00 51.70 561 GLU D C 1
ATOM 7637 O O . GLU D 1 561 ? 212.334 169.297 214.637 1.00 55.30 561 GLU D O 1
ATOM 7643 N N . GLN D 1 562 ? 210.559 170.056 213.481 1.00 46.94 562 GLN D N 1
ATOM 7644 C CA . GLN D 1 562 ? 211.382 170.952 212.677 1.00 44.58 562 GLN D CA 1
ATOM 7645 C C . GLN D 1 562 ? 212.041 172.022 213.536 1.00 45.76 562 GLN D C 1
ATOM 7646 O O . GLN D 1 562 ? 213.229 172.319 213.365 1.00 51.95 562 GLN D O 1
ATOM 7652 N N . TYR D 1 563 ? 211.288 172.609 214.467 1.00 42.73 563 TYR D N 1
ATOM 7653 C CA . TYR D 1 563 ? 211.849 173.640 215.331 1.00 42.95 563 TYR D CA 1
ATOM 7654 C C . TYR D 1 563 ? 212.945 173.077 216.225 1.00 42.81 563 TYR D C 1
ATOM 7655 O O . TYR D 1 563 ? 213.966 173.734 216.454 1.00 47.08 563 TYR D O 1
ATOM 7664 N N . LEU D 1 564 ? 212.755 171.861 216.738 1.00 41.34 564 LEU D N 1
ATOM 7665 C CA . LEU D 1 564 ? 213.747 171.271 217.626 1.00 42.22 564 LEU D CA 1
ATOM 7666 C C . LEU D 1 564 ? 214.987 170.797 216.881 1.00 51.02 564 LEU D C 1
ATOM 7667 O O . LEU D 1 564 ? 216.081 170.817 217.453 1.00 56.68 564 LEU D O 1
ATOM 7672 N N . ASP D 1 565 ? 214.848 170.368 215.626 1.00 50.79 565 ASP D N 1
ATOM 7673 C CA . ASP D 1 565 ? 216.015 170.051 214.814 1.00 47.86 565 ASP D CA 1
ATOM 7674 C C . ASP D 1 565 ? 216.700 171.293 214.267 1.00 44.63 565 ASP D C 1
ATOM 7675 O O . ASP D 1 565 ? 217.868 171.222 213.869 1.00 51.07 565 ASP D O 1
ATOM 7680 N N . MET D 1 566 ? 216.001 172.427 214.232 1.00 43.18 566 MET D N 1
ATOM 7681 C CA . MET D 1 566 ? 216.647 173.678 213.855 1.00 41.57 566 MET D CA 1
ATOM 7682 C C . MET D 1 566 ? 217.598 174.159 214.942 1.00 47.14 566 MET D C 1
ATOM 7683 O O . MET D 1 566 ? 218.713 174.604 214.648 1.00 57.02 566 MET D O 1
ATOM 7688 N N . ILE D 1 567 ? 217.175 174.079 216.209 1.00 46.70 567 ILE D N 1
ATOM 7689 C CA . ILE D 1 567 ? 217.972 174.620 217.309 1.00 45.78 567 ILE D CA 1
ATOM 7690 C C . ILE D 1 567 ? 219.075 173.679 217.754 1.00 47.99 567 ILE D C 1
ATOM 7691 O O . ILE D 1 567 ? 219.887 174.055 218.609 1.00 53.35 567 ILE D O 1
ATOM 7696 N N . ARG D 1 568 ? 219.134 172.466 217.206 1.00 46.88 568 ARG D N 1
ATOM 7697 C CA . ARG D 1 568 ? 220.284 171.599 217.413 1.00 49.78 568 ARG D CA 1
ATOM 7698 C C . ARG D 1 568 ? 221.499 172.048 216.618 1.00 53.91 568 ARG D C 1
ATOM 7699 O O . ARG D 1 568 ? 222.615 171.613 216.920 1.00 57.03 568 ARG D O 1
ATOM 7707 N N . GLN D 1 569 ? 221.306 172.903 215.618 1.00 52.12 569 GLN D N 1
ATOM 7708 C CA . GLN D 1 569 ? 222.377 173.366 214.747 1.00 50.87 569 GLN D CA 1
ATOM 7709 C C . GLN D 1 569 ? 222.648 174.852 214.900 1.00 48.47 569 GLN D C 1
ATOM 7710 O O . GLN D 1 569 ? 223.812 175.260 214.978 1.00 53.03 569 GLN D O 1
ATOM 7716 N N . LYS D 1 570 ? 221.599 175.675 214.938 1.00 45.01 570 LYS D N 1
ATOM 7717 C CA . LYS D 1 570 ? 221.789 177.114 215.071 1.00 48.85 570 LYS D CA 1
ATOM 7718 C C . LYS D 1 570 ? 222.440 177.470 216.401 1.00 51.75 570 LYS D C 1
ATOM 7719 O O . LYS D 1 570 ? 223.332 178.325 216.454 1.00 53.39 570 LYS D O 1
ATOM 7725 N N . THR D 1 571 ? 222.013 176.826 217.485 1.00 51.48 571 THR D N 1
ATOM 7726 C CA . THR D 1 571 ? 222.495 177.146 218.823 1.00 51.19 571 THR D CA 1
ATOM 7727 C C . THR D 1 571 ? 223.474 176.116 219.367 1.00 50.52 571 THR D C 1
ATOM 7728 O O . THR D 1 571 ? 224.483 176.489 219.973 1.00 55.96 571 THR D O 1
ATOM 7732 N N . GLY D 1 572 ? 223.205 174.832 219.166 1.00 46.25 572 GLY D N 1
ATOM 7733 C CA . GLY D 1 572 ? 224.118 173.799 219.597 1.00 45.72 572 GLY D CA 1
ATOM 7734 C C . GLY D 1 572 ? 225.276 173.539 218.669 1.00 45.74 572 GLY D C 1
ATOM 7735 O O . GLY D 1 572 ? 226.112 172.681 218.962 1.00 48.00 572 GLY D O 1
ATOM 7736 N N . GLY D 1 573 ? 225.346 174.254 217.545 1.00 48.00 573 GLY D N 1
ATOM 7737 C CA . GLY D 1 573 ? 226.442 174.048 216.614 1.00 47.37 573 GLY D CA 1
ATOM 7738 C C . GLY D 1 573 ? 227.784 174.468 217.178 1.00 48.04 573 GLY D C 1
ATOM 7739 O O . GLY D 1 573 ? 228.792 173.787 216.972 1.00 52.20 573 GLY D O 1
ATOM 7740 N N . LEU D 1 574 ? 227.820 175.595 217.893 1.00 44.28 574 LEU D N 1
ATOM 7741 C CA . LEU D 1 574 ? 229.075 176.059 218.475 1.00 42.51 574 LEU D CA 1
ATOM 7742 C C . LEU D 1 574 ? 229.593 175.086 219.525 1.00 46.96 574 LEU D C 1
ATOM 7743 O O . LEU D 1 574 ? 230.797 174.803 219.578 1.00 51.61 574 LEU D O 1
ATOM 7748 N N . PHE D 1 575 ? 228.702 174.568 220.372 1.00 45.07 575 PHE D N 1
ATOM 7749 C CA . PHE D 1 575 ? 229.119 173.608 221.387 1.00 41.81 575 PHE D CA 1
ATOM 7750 C C . PHE D 1 575 ? 229.669 172.339 220.751 1.00 41.12 575 PHE D C 1
ATOM 7751 O O . PHE D 1 575 ? 230.707 171.824 221.178 1.00 45.42 575 PHE D O 1
ATOM 7759 N N . ARG D 1 576 ? 229.009 171.843 219.708 1.00 42.20 576 ARG D N 1
ATOM 7760 C CA . ARG D 1 576 ? 229.489 170.623 219.007 1.00 42.48 576 ARG D CA 1
ATOM 7761 C C . ARG D 1 576 ? 230.819 170.891 218.318 1.00 45.61 576 ARG D C 1
ATOM 7762 O O . ARG D 1 576 ? 231.683 170.014 218.367 1.00 49.33 576 ARG D O 1
ATOM 7770 N N . LEU D 1 577 ? 230.996 172.076 217.745 1.00 45.10 577 LEU D N 1
ATOM 7771 C CA . LEU D 1 577 ? 232.250 172.407 217.081 1.00 44.06 577 LEU D CA 1
ATOM 7772 C C . LEU D 1 577 ? 233.396 172.454 218.083 1.00 42.30 577 LEU D C 1
ATOM 7773 O O . LEU D 1 577 ? 234.450 171.836 217.871 1.00 50.97 577 LEU D O 1
ATOM 7778 N N . LEU D 1 578 ? 233.200 173.171 219.191 1.00 37.53 578 LEU D N 1
ATOM 7779 C CA . LEU D 1 578 ? 234.245 173.269 220.203 1.00 39.61 578 LEU D CA 1
ATOM 7780 C C . LEU D 1 578 ? 234.537 171.913 220.823 1.00 43.70 578 LEU D C 1
ATOM 7781 O O . LEU D 1 578 ? 235.696 171.596 221.101 1.00 48.30 578 LEU D O 1
ATOM 7786 N N . THR D 1 579 ? 233.505 171.095 221.038 1.00 42.62 579 THR D N 1
ATOM 7787 C CA . THR D 1 579 ? 233.720 169.776 221.619 1.00 38.61 579 THR D CA 1
ATOM 7788 C C . THR D 1 579 ? 234.554 168.891 220.704 1.00 42.10 579 THR D C 1
ATOM 7789 O O . THR D 1 579 ? 235.505 168.241 221.156 1.00 49.37 579 THR D O 1
ATOM 7793 N N . ARG D 1 580 ? 234.214 168.849 219.414 1.00 42.97 580 ARG D N 1
ATOM 7794 C CA . ARG D 1 580 ? 234.972 168.020 218.482 1.00 41.06 580 ARG D CA 1
ATOM 7795 C C . ARG D 1 580 ? 236.411 168.501 218.360 1.00 42.86 580 ARG D C 1
ATOM 7796 O O . ARG D 1 580 ? 237.349 167.690 218.380 1.00 48.86 580 ARG D O 1
ATOM 7804 N N . MET D 1 581 ? 236.611 169.818 218.256 1.00 41.76 581 MET D N 1
ATOM 7805 C CA . MET D 1 581 ? 237.970 170.338 218.161 1.00 40.57 581 MET D CA 1
ATOM 7806 C C . MET D 1 581 ? 238.759 170.060 219.434 1.00 45.04 581 MET D C 1
ATOM 7807 O O . MET D 1 581 ? 239.952 169.746 219.372 1.00 50.60 581 MET D O 1
ATOM 7812 N N . MET D 1 582 ? 238.111 170.167 220.598 1.00 48.54 582 MET D N 1
ATOM 7813 C CA . MET D 1 582 ? 238.772 169.875 221.864 1.00 41.66 582 MET D CA 1
ATOM 7814 C C . MET D 1 582 ? 239.168 168.409 221.954 1.00 38.91 582 MET D C 1
ATOM 7815 O O . MET D 1 582 ? 240.238 168.078 222.475 1.00 41.78 582 MET D O 1
ATOM 7820 N N . VAL D 1 583 ? 238.306 167.516 221.467 1.00 41.66 583 VAL D N 1
ATOM 7821 C CA . VAL D 1 583 ? 238.610 166.091 221.516 1.00 47.17 583 VAL D CA 1
ATOM 7822 C C . VAL D 1 583 ? 239.763 165.758 220.579 1.00 54.78 583 VAL D C 1
ATOM 7823 O O . VAL D 1 583 ? 240.607 164.909 220.893 1.00 60.52 583 VAL D O 1
ATOM 7827 N N . GLN D 1 584 ? 239.829 166.424 219.421 1.00 53.40 584 GLN D N 1
ATOM 7828 C CA . GLN D 1 584 ? 240.867 166.091 218.446 1.00 48.54 584 GLN D CA 1
ATOM 7829 C C . GLN D 1 584 ? 242.269 166.353 218.989 1.00 49.99 584 GLN D C 1
ATOM 7830 O O . GLN D 1 584 ? 243.174 165.535 218.797 1.00 57.18 584 GLN D O 1
ATOM 7836 N N . ILE D 1 585 ? 242.473 167.479 219.664 1.00 43.14 585 ILE D N 1
ATOM 7837 C CA . ILE D 1 585 ? 243.801 167.867 220.124 1.00 44.55 585 ILE D CA 1
ATOM 7838 C C . ILE D 1 585 ? 244.077 167.368 221.545 1.00 48.49 585 ILE D C 1
ATOM 7839 O O . ILE D 1 585 ? 245.095 167.722 222.135 1.00 54.20 585 ILE D O 1
ATOM 7844 N N . ALA D 1 586 ? 243.191 166.554 222.098 1.00 51.37 586 ALA D N 1
ATOM 7845 C CA . ALA D 1 586 ? 243.431 166.000 223.420 1.00 54.92 586 ALA D CA 1
ATOM 7846 C C . ALA D 1 586 ? 244.427 164.847 223.340 1.00 68.07 586 ALA D C 1
ATOM 7847 O O . ALA D 1 586 ? 244.543 164.191 222.300 1.00 72.52 586 ALA D O 1
ATOM 7849 N N . PRO D 1 587 ? 245.163 164.574 224.420 1.00 71.13 587 PRO D N 1
ATOM 7850 C CA . PRO D 1 587 ? 246.159 163.495 224.370 1.00 75.38 587 PRO D CA 1
ATOM 7851 C C . PRO D 1 587 ? 245.536 162.108 224.331 1.00 79.30 587 PRO D C 1
ATOM 7852 O O . PRO D 1 587 ? 245.100 161.592 225.364 1.00 78.82 587 PRO D O 1
ATOM 7856 N N . VAL D 1 588 ? 245.537 161.503 223.138 1.00 82.78 588 VAL D N 1
ATOM 7857 C CA . VAL D 1 588 ? 245.052 160.154 222.838 1.00 88.53 588 VAL D CA 1
ATOM 7858 C C . VAL D 1 588 ? 243.911 159.755 223.770 1.00 88.55 588 VAL D C 1
ATOM 7859 O O . VAL D 1 588 ? 242.953 160.516 223.948 1.00 86.79 588 VAL D O 1
ATOM 7863 N N . GLN D 1 589 ? 244.014 158.562 224.369 1.00 91.56 589 GLN D N 1
ATOM 7864 C CA . GLN D 1 589 ? 243.091 158.022 225.367 1.00 95.40 589 GLN D CA 1
ATOM 7865 C C . GLN D 1 589 ? 241.635 158.418 225.151 1.00 92.92 589 GLN D C 1
ATOM 7866 O O . GLN D 1 589 ? 240.808 157.587 224.760 1.00 89.61 589 GLN D O 1
ATOM 7872 N N . GLN D 1 590 ? 241.314 159.684 225.406 1.00 92.62 590 GLN D N 1
ATOM 7873 C CA . GLN D 1 590 ? 239.941 160.163 225.321 1.00 88.91 590 GLN D CA 1
ATOM 7874 C C . GLN D 1 590 ? 239.511 160.317 223.868 1.00 88.98 590 GLN D C 1
ATOM 7875 O O . GLN D 1 590 ? 239.444 161.437 223.350 1.00 85.22 590 GLN D O 1
ATOM 7881 N N . LYS D 1 591 ? 239.218 159.202 223.204 1.00 92.29 591 LYS D N 1
ATOM 7882 C CA . LYS D 1 591 ? 238.815 159.215 221.805 1.00 92.58 591 LYS D CA 1
ATOM 7883 C C . LYS D 1 591 ? 237.475 158.546 221.542 1.00 87.57 591 LYS D C 1
ATOM 7884 O O . LYS D 1 591 ? 236.796 158.924 220.586 1.00 81.38 591 LYS D O 1
ATOM 7890 N N . GLY D 1 592 ? 237.078 157.567 222.354 1.00 85.95 592 GLY D N 1
ATOM 7891 C CA . GLY D 1 592 ? 235.785 156.930 222.184 1.00 84.58 592 GLY D CA 1
ATOM 7892 C C . GLY D 1 592 ? 234.622 157.668 222.804 1.00 79.79 592 GLY D C 1
ATOM 7893 O O . GLY D 1 592 ? 233.472 157.253 222.629 1.00 72.82 592 GLY D O 1
ATOM 7894 N N . LEU D 1 593 ? 234.896 158.756 223.519 1.00 75.38 593 LEU D N 1
ATOM 7895 C CA . LEU D 1 593 ? 233.885 159.530 224.223 1.00 65.55 593 LEU D CA 1
ATOM 7896 C C . LEU D 1 593 ? 233.440 160.774 223.461 1.00 61.34 593 LEU D C 1
ATOM 7897 O O . LEU D 1 593 ? 232.733 161.614 224.028 1.00 65.71 593 LEU D O 1
ATOM 7902 N N . GLU D 1 594 ? 233.811 160.893 222.185 1.00 62.03 594 GLU D N 1
ATOM 7903 C CA . GLU D 1 594 ? 233.374 162.032 221.382 1.00 63.92 594 GLU D CA 1
ATOM 7904 C C . GLU D 1 594 ? 231.860 162.046 221.205 1.00 62.56 594 GLU D C 1
ATOM 7905 O O . GLU D 1 594 ? 231.230 163.108 221.278 1.00 64.04 594 GLU D O 1
ATOM 7911 N N . THR D 1 595 ? 231.260 160.880 220.951 1.00 63.93 595 THR D N 1
ATOM 7912 C CA . THR D 1 595 ? 229.823 160.816 220.696 1.00 63.31 595 THR D CA 1
ATOM 7913 C C . THR D 1 595 ? 229.018 161.238 221.921 1.00 63.40 595 THR D C 1
ATOM 7914 O O . THR D 1 595 ? 228.012 161.952 221.800 1.00 63.85 595 THR D O 1
ATOM 7918 N N . GLN D 1 596 ? 229.440 160.793 223.107 1.00 58.01 596 GLN D N 1
ATOM 7919 C CA . GLN D 1 596 ? 228.748 161.172 224.332 1.00 56.21 596 GLN D CA 1
ATOM 7920 C C . GLN D 1 596 ? 228.765 162.681 224.524 1.00 55.33 596 GLN D C 1
ATOM 7921 O O . GLN D 1 596 ? 227.733 163.291 224.835 1.00 62.87 596 GLN D O 1
ATOM 7927 N N . LEU D 1 597 ? 229.925 163.303 224.322 1.00 44.85 597 LEU D N 1
ATOM 7928 C CA . LEU D 1 597 ? 230.020 164.746 224.475 1.00 45.34 597 LEU D CA 1
ATOM 7929 C C . LEU D 1 597 ? 229.241 165.489 223.397 1.00 50.44 597 LEU D C 1
ATOM 7930 O O . LEU D 1 597 ? 228.686 166.557 223.670 1.00 56.39 597 LEU D O 1
ATOM 7935 N N . ALA D 1 598 ? 229.186 164.953 222.176 1.00 49.84 598 ALA D N 1
ATOM 7936 C CA . ALA D 1 598 ? 228.388 165.588 221.131 1.00 52.73 598 ALA D CA 1
ATOM 7937 C C . ALA D 1 598 ? 226.905 165.563 221.479 1.00 60.45 598 ALA D C 1
ATOM 7938 O O . ALA D 1 598 ? 226.196 166.564 221.300 1.00 62.92 598 ALA D O 1
ATOM 7940 N N . SER D 1 599 ? 226.416 164.425 221.981 1.00 58.03 599 SER D N 1
ATOM 7941 C CA . SER D 1 599 ? 225.030 164.357 222.433 1.00 53.42 599 SER D CA 1
ATOM 7942 C C . SER D 1 599 ? 224.782 165.335 223.574 1.00 51.50 599 SER D C 1
ATOM 7943 O O . SER D 1 599 ? 223.752 166.024 223.604 1.00 54.56 599 SER D O 1
ATOM 7946 N N . LEU D 1 600 ? 225.722 165.411 224.521 1.00 44.70 600 LEU D N 1
ATOM 7947 C CA . LEU D 1 600 ? 225.602 166.372 225.611 1.00 44.83 600 LEU D CA 1
ATOM 7948 C C . LEU D 1 600 ? 225.502 167.794 225.075 1.00 47.31 600 LEU D C 1
ATOM 7949 O O . LEU D 1 600 ? 224.688 168.589 225.556 1.00 54.77 600 LEU D O 1
ATOM 7954 N N . SER D 1 601 ? 226.320 168.130 224.078 1.00 45.98 601 SER D N 1
ATOM 7955 C CA . SER D 1 601 ? 226.300 169.474 223.511 1.00 47.13 601 SER D CA 1
ATOM 7956 C C . SER D 1 601 ? 224.980 169.778 222.817 1.00 51.20 601 SER D C 1
ATOM 7957 O O . SER D 1 601 ? 224.454 170.891 222.949 1.00 55.27 601 SER D O 1
ATOM 7960 N N . ASP D 1 602 ? 224.433 168.814 222.074 1.00 52.13 602 ASP D N 1
ATOM 7961 C CA . ASP D 1 602 ? 223.137 169.037 221.437 1.00 54.04 602 ASP D CA 1
ATOM 7962 C C . ASP D 1 602 ? 222.044 169.268 222.474 1.00 53.97 602 ASP D C 1
ATOM 7963 O O . ASP D 1 602 ? 221.229 170.194 222.334 1.00 56.99 602 ASP D O 1
ATOM 7968 N N . VAL D 1 603 ? 222.016 168.448 223.529 1.00 49.03 603 VAL D N 1
ATOM 7969 C CA . VAL D 1 603 ? 221.010 168.633 224.571 1.00 42.52 603 VAL D CA 1
ATOM 7970 C C . VAL D 1 603 ? 221.196 169.978 225.263 1.00 45.68 603 VAL D C 1
ATOM 7971 O O . VAL D 1 603 ? 220.219 170.659 225.598 1.00 49.53 603 VAL D O 1
ATOM 7975 N N . LEU D 1 604 ? 222.447 170.386 225.484 1.00 41.37 604 LEU D N 1
ATOM 7976 C CA . LEU D 1 604 ? 222.708 171.655 226.152 1.00 37.92 604 LEU D CA 1
ATOM 7977 C C . LEU D 1 604 ? 222.226 172.830 225.311 1.00 41.42 604 LEU D C 1
ATOM 7978 O O . LEU D 1 604 ? 221.620 173.772 225.837 1.00 51.88 604 LEU D O 1
ATOM 7983 N N . GLY D 1 605 ? 222.488 172.798 224.004 1.00 37.85 605 GLY D N 1
ATOM 7984 C CA . GLY D 1 605 ? 221.987 173.848 223.134 1.00 40.81 605 GLY D CA 1
ATOM 7985 C C . GLY D 1 605 ? 220.474 173.900 223.078 1.00 47.70 605 GLY D C 1
ATOM 7986 O O . GLY D 1 605 ? 219.884 174.990 223.089 1.00 52.86 605 GLY D O 1
ATOM 7987 N N . GLU D 1 606 ? 219.825 172.732 223.021 1.00 48.55 606 GLU D N 1
ATOM 7988 C CA . GLU D 1 606 ? 218.369 172.696 223.122 1.00 43.43 606 GLU D CA 1
ATOM 7989 C C . GLU D 1 606 ? 217.893 173.347 224.413 1.00 40.22 606 GLU D C 1
ATOM 7990 O O . GLU D 1 606 ? 216.924 174.118 224.411 1.00 44.13 606 GLU D O 1
ATOM 7996 N N . PHE D 1 607 ? 218.557 173.038 225.529 1.00 40.15 607 PHE D N 1
ATOM 7997 C CA . PHE D 1 607 ? 218.155 173.616 226.805 1.00 38.98 607 PHE D CA 1
ATOM 7998 C C . PHE D 1 607 ? 218.300 175.128 226.800 1.00 39.60 607 PHE D C 1
ATOM 7999 O O . PHE D 1 607 ? 217.414 175.839 227.282 1.00 50.01 607 PHE D O 1
ATOM 8007 N N . PHE D 1 608 ? 219.416 175.640 226.280 1.00 35.32 608 PHE D N 1
ATOM 8008 C CA . PHE D 1 608 ? 219.580 177.089 226.215 1.00 36.46 608 PHE D CA 1
ATOM 8009 C C . PHE D 1 608 ? 218.506 177.746 225.363 1.00 42.79 608 PHE D C 1
ATOM 8010 O O . PHE D 1 608 ? 217.963 178.786 225.751 1.00 49.28 608 PHE D O 1
ATOM 8018 N N . GLN D 1 609 ? 218.172 177.161 224.211 1.00 44.91 609 GLN D N 1
ATOM 8019 C CA . GLN D 1 609 ? 217.158 177.782 223.363 1.00 42.64 609 GLN D CA 1
ATOM 8020 C C . GLN D 1 609 ? 215.787 177.775 224.033 1.00 45.82 609 GLN D C 1
ATOM 8021 O O . GLN D 1 609 ? 215.073 178.786 224.017 1.00 50.07 609 GLN D O 1
ATOM 8027 N N . VAL D 1 610 ? 215.401 176.645 224.634 1.00 41.67 610 VAL D N 1
ATOM 8028 C CA . VAL D 1 610 ? 214.095 176.581 225.285 1.00 39.14 610 VAL D CA 1
ATOM 8029 C C . VAL D 1 610 ? 214.049 177.499 226.498 1.00 44.08 610 VAL D C 1
ATOM 8030 O O . VAL D 1 610 ? 213.028 178.147 226.760 1.00 50.57 610 VAL D O 1
ATOM 8034 N N . ARG D 1 611 ? 215.149 177.586 227.247 1.00 41.26 611 ARG D N 1
ATOM 8035 C CA . ARG D 1 611 ? 215.210 178.489 228.389 1.00 39.68 611 ARG D CA 1
ATOM 8036 C C . ARG D 1 611 ? 215.085 179.942 227.957 1.00 44.22 611 ARG D C 1
ATOM 8037 O O . ARG D 1 611 ? 214.405 180.734 228.617 1.00 52.25 611 ARG D O 1
ATOM 8045 N N . ASP D 1 612 ? 215.766 180.287 226.862 1.00 44.80 612 ASP D N 1
ATOM 8046 C CA . ASP D 1 612 ? 215.661 181.668 226.328 1.00 47.16 612 ASP D CA 1
ATOM 8047 C C . ASP D 1 612 ? 214.195 181.928 225.979 1.00 53.15 612 ASP D C 1
ATOM 8048 O O . ASP D 1 612 ? 213.655 182.961 226.419 1.00 55.67 612 ASP D O 1
ATOM 8053 N N . ASP D 1 613 ? 213.579 181.009 225.229 1.00 55.43 613 ASP D N 1
ATOM 8054 C CA . ASP D 1 613 ? 212.190 181.211 224.831 1.00 54.08 613 ASP D CA 1
ATOM 8055 C C . ASP D 1 613 ? 211.289 181.398 226.044 1.00 48.59 613 ASP D C 1
ATOM 8056 O O . ASP D 1 613 ? 210.395 182.250 226.033 1.00 52.98 613 ASP D O 1
ATOM 8061 N N . TYR D 1 614 ? 211.507 180.602 227.093 1.00 48.78 614 TYR D N 1
ATOM 8062 C CA . TYR D 1 614 ? 210.697 180.718 228.301 1.00 44.94 614 TYR D CA 1
ATOM 8063 C C . TYR D 1 614 ? 210.908 182.059 228.991 1.00 49.10 614 TYR D C 1
ATOM 8064 O O . TYR D 1 614 ? 209.946 182.778 229.281 1.00 54.93 614 TYR D O 1
ATOM 8073 N N . LYS D 1 615 ? 212.160 182.417 229.260 1.00 51.10 615 LYS D N 1
ATOM 8074 C CA . LYS D 1 615 ? 212.457 183.671 229.949 1.00 49.26 615 LYS D CA 1
ATOM 8075 C C . LYS D 1 615 ? 212.461 184.839 228.974 1.00 53.84 615 LYS D C 1
ATOM 8076 O O . LYS D 1 615 ? 213.369 185.667 228.944 1.00 62.52 615 LYS D O 1
ATOM 8082 N N . ASN D 1 616 ? 211.412 184.896 228.162 1.00 52.49 616 ASN D N 1
ATOM 8083 C CA . ASN D 1 616 ? 211.150 186.026 227.288 1.00 56.50 616 ASN D CA 1
ATOM 8084 C C . ASN D 1 616 ? 209.684 186.412 227.271 1.00 56.61 616 ASN D C 1
ATOM 8085 O O . ASN D 1 616 ? 209.358 187.506 226.803 1.00 63.34 616 ASN D O 1
ATOM 8090 N N . LEU D 1 617 ? 208.799 185.555 227.755 1.00 53.68 617 LEU D N 1
ATOM 8091 C CA . LEU D 1 617 ? 207.382 185.835 227.922 1.00 57.22 617 LEU D CA 1
ATOM 8092 C C . LEU D 1 617 ? 206.982 185.928 229.382 1.00 60.72 617 LEU D C 1
ATOM 8093 O O . LEU D 1 617 ? 206.138 186.755 229.736 1.00 70.84 617 LEU D O 1
ATOM 8098 N N . THR D 1 618 ? 207.587 185.115 230.243 1.00 53.53 618 THR D N 1
ATOM 8099 C CA . THR D 1 618 ? 207.356 185.160 231.684 1.00 56.62 618 THR D CA 1
ATOM 8100 C C . THR D 1 618 ? 208.406 186.006 232.388 1.00 63.13 618 THR D C 1
ATOM 8101 O O . THR D 1 618 ? 208.764 185.743 233.539 1.00 65.36 618 THR D O 1
ATOM 8105 N N . GLU D 1 619 ? 208.917 187.028 231.710 1.00 62.99 619 GLU D N 1
ATOM 8106 C CA . GLU D 1 619 ? 209.914 187.918 232.287 1.00 66.28 619 GLU D CA 1
ATOM 8107 C C . GLU D 1 619 ? 209.491 189.374 232.133 1.00 69.77 619 GLU D C 1
ATOM 8108 O O . GLU D 1 619 ? 209.348 190.097 233.119 1.00 77.85 619 GLU D O 1
ATOM 8114 N N . LEU D 1 631 ? 208.705 187.539 219.977 1.00 90.11 631 LEU D N 1
ATOM 8115 C CA . LEU D 1 631 ? 209.407 188.812 219.858 1.00 91.35 631 LEU D CA 1
ATOM 8116 C C . LEU D 1 631 ? 208.617 189.833 219.050 1.00 88.99 631 LEU D C 1
ATOM 8117 O O . LEU D 1 631 ? 207.590 189.515 218.450 1.00 84.38 631 LEU D O 1
ATOM 8122 N N . ASP D 1 632 ? 209.115 191.071 219.047 1.00 90.86 632 ASP D N 1
ATOM 8123 C CA . ASP D 1 632 ? 208.499 192.133 218.263 1.00 90.46 632 ASP D CA 1
ATOM 8124 C C . ASP D 1 632 ? 208.701 191.936 216.767 1.00 93.06 632 ASP D C 1
ATOM 8125 O O . ASP D 1 632 ? 208.038 192.609 215.971 1.00 91.48 632 ASP D O 1
ATOM 8130 N N . GLU D 1 633 ? 209.598 191.033 216.367 1.00 92.87 633 GLU D N 1
ATOM 8131 C CA . GLU D 1 633 ? 209.897 190.798 214.959 1.00 95.70 633 GLU D CA 1
ATOM 8132 C C . GLU D 1 633 ? 209.322 189.477 214.461 1.00 94.58 633 GLU D C 1
ATOM 8133 O O . GLU D 1 633 ? 209.857 188.891 213.514 1.00 94.61 633 GLU D O 1
ATOM 8139 N N . CYS D 1 634 ? 208.245 189.000 215.085 1.00 93.79 634 CYS D N 1
ATOM 8140 C CA . CYS D 1 634 ? 207.538 187.791 214.659 1.00 92.88 634 CYS D CA 1
ATOM 8141 C C . CYS D 1 634 ? 208.461 186.574 214.648 1.00 90.23 634 CYS D C 1
ATOM 8142 O O . CYS D 1 634 ? 208.523 185.815 213.678 1.00 81.27 634 CYS D O 1
ATOM 8145 N N . LYS D 1 635 ? 209.186 186.390 215.746 1.00 86.74 635 LYS D N 1
ATOM 8146 C CA . LYS D 1 635 ? 210.015 185.208 215.932 1.00 77.12 635 LYS D CA 1
ATOM 8147 C C . LYS D 1 635 ? 209.199 184.115 216.606 1.00 70.62 635 LYS D C 1
ATOM 8148 O O . LYS D 1 635 ? 208.600 184.340 217.662 1.00 69.17 635 LYS D O 1
ATOM 8154 N N . PHE D 1 636 ? 209.170 182.938 215.989 1.00 66.65 636 PHE D N 1
ATOM 8155 C CA . PHE D 1 636 ? 208.470 181.808 216.577 1.00 58.18 636 PHE D CA 1
ATOM 8156 C C . PHE D 1 636 ? 209.242 181.271 217.775 1.00 58.64 636 PHE D C 1
ATOM 8157 O O . PHE D 1 636 ? 210.461 181.425 217.879 1.00 60.53 636 PHE D O 1
ATOM 8165 N N . SER D 1 637 ? 208.514 180.635 218.687 1.00 54.48 637 SER D N 1
ATOM 8166 C CA . SER D 1 637 ? 209.094 180.108 219.909 1.00 49.06 637 SER D CA 1
ATOM 8167 C C . SER D 1 637 ? 208.437 178.777 220.231 1.00 44.44 637 SER D C 1
ATOM 8168 O O . SER D 1 637 ? 207.423 178.399 219.639 1.00 50.68 637 SER D O 1
ATOM 8171 N N . TYR D 1 638 ? 209.038 178.055 221.172 1.00 42.33 638 TYR D N 1
ATOM 8172 C CA . TYR D 1 638 ? 208.440 176.805 221.625 1.00 42.79 638 TYR D CA 1
ATOM 8173 C C . TYR D 1 638 ? 207.050 176.992 222.227 1.00 47.31 638 TYR D C 1
ATOM 8174 O O . TYR D 1 638 ? 206.155 176.200 221.887 1.00 49.65 638 TYR D O 1
ATOM 8183 N N . PRO D 1 639 ? 206.795 177.970 223.108 1.00 43.27 639 PRO D N 1
ATOM 8184 C CA . PRO D 1 639 ? 205.412 178.167 223.571 1.00 35.11 639 PRO D CA 1
ATOM 8185 C C . PRO D 1 639 ? 204.440 178.511 222.456 1.00 41.19 639 PRO D C 1
ATOM 8186 O O . PRO D 1 639 ? 203.278 178.092 222.502 1.00 48.76 639 PRO D O 1
ATOM 8190 N N . LEU D 1 640 ? 204.885 179.266 221.450 1.00 41.62 640 LEU D N 1
ATOM 8191 C CA . LEU D 1 640 ? 203.977 179.726 220.406 1.00 39.05 640 LEU D CA 1
ATOM 8192 C C . LEU D 1 640 ? 203.531 178.593 219.491 1.00 45.43 640 LEU D C 1
ATOM 8193 O O . LEU D 1 640 ? 202.376 178.576 219.045 1.00 54.10 640 LEU D O 1
ATOM 8198 N N . ILE D 1 641 ? 204.425 177.648 219.194 1.00 43.05 641 ILE D N 1
ATOM 8199 C CA . ILE D 1 641 ? 204.082 176.555 218.291 1.00 45.22 641 ILE D CA 1
ATOM 8200 C C . ILE D 1 641 ? 202.990 175.682 218.895 1.00 47.01 641 ILE D C 1
ATOM 8201 O O . ILE D 1 641 ? 202.055 175.267 218.199 1.00 53.66 641 ILE D O 1
ATOM 8206 N N . HIS D 1 642 ? 203.088 175.386 220.192 1.00 43.69 642 HIS D N 1
ATOM 8207 C CA . HIS D 1 642 ? 202.058 174.588 220.848 1.00 43.50 642 HIS D CA 1
ATOM 8208 C C . HIS D 1 642 ? 200.706 175.283 220.788 1.00 49.68 642 HIS D C 1
ATOM 8209 O O . HIS D 1 642 ? 199.679 174.649 220.523 1.00 54.96 642 HIS D O 1
ATOM 8216 N N . ALA D 1 643 ? 200.688 176.591 221.046 1.00 46.75 643 ALA D N 1
ATOM 8217 C CA . ALA D 1 643 ? 199.436 177.335 221.001 1.00 43.39 643 ALA D CA 1
ATOM 8218 C C . ALA D 1 643 ? 198.841 177.329 219.602 1.00 46.76 643 ALA D C 1
ATOM 8219 O O . ALA D 1 643 ? 197.627 177.162 219.436 1.00 53.75 643 ALA D O 1
ATOM 8221 N N . LEU D 1 644 ? 199.677 177.511 218.582 1.00 46.27 644 LEU D N 1
ATOM 8222 C CA . LEU D 1 644 ? 199.172 177.549 217.216 1.00 48.22 644 LEU D CA 1
ATOM 8223 C C . LEU D 1 644 ? 198.781 176.175 216.690 1.00 52.61 644 LEU D C 1
ATOM 8224 O O . LEU D 1 644 ? 197.996 176.099 215.739 1.00 56.13 644 LEU D O 1
ATOM 8229 N N . THR D 1 645 ? 199.303 175.098 217.272 1.00 52.00 645 THR D N 1
ATOM 8230 C CA . THR D 1 645 ? 198.987 173.744 216.834 1.00 51.52 645 THR D CA 1
ATOM 8231 C C . THR D 1 645 ? 197.783 173.157 217.554 1.00 54.16 645 THR D C 1
ATOM 8232 O O . THR D 1 645 ? 196.887 172.602 216.910 1.00 57.42 645 THR D O 1
ATOM 8236 N N . SER D 1 646 ? 197.733 173.273 218.883 1.00 52.02 646 SER D N 1
ATOM 8237 C CA . SER D 1 646 ? 196.620 172.707 219.637 1.00 53.69 646 SER D CA 1
ATOM 8238 C C . SER D 1 646 ? 195.313 173.434 219.353 1.00 57.73 646 SER D C 1
ATOM 8239 O O . SER D 1 646 ? 194.233 172.886 219.601 1.00 60.49 646 SER D O 1
ATOM 8242 N N . GLN D 1 647 ? 195.383 174.662 218.839 1.00 55.47 647 GLN D N 1
ATOM 8243 C CA . GLN D 1 647 ? 194.203 175.473 218.545 1.00 55.13 647 GLN D CA 1
ATOM 8244 C C . GLN D 1 647 ? 194.271 175.930 217.095 1.00 59.02 647 GLN D C 1
ATOM 8245 O O . GLN D 1 647 ? 194.696 177.061 216.810 1.00 63.02 647 GLN D O 1
ATOM 8251 N N . PRO D 1 648 ? 193.865 175.086 216.143 1.00 59.27 648 PRO D N 1
ATOM 8252 C CA . PRO D 1 648 ? 193.891 175.500 214.733 1.00 60.12 648 PRO D CA 1
ATOM 8253 C C . PRO D 1 648 ? 192.827 176.521 214.375 1.00 64.11 648 PRO D C 1
ATOM 8254 O O . PRO D 1 648 ? 192.901 177.107 213.288 1.00 67.28 648 PRO D O 1
ATOM 8258 N N . LYS D 1 649 ? 191.847 176.754 215.245 1.00 66.24 649 LYS D N 1
ATOM 8259 C CA . LYS D 1 649 ? 190.770 177.695 214.978 1.00 66.24 649 LYS D CA 1
ATOM 8260 C C . LYS D 1 649 ? 190.939 179.021 215.704 1.00 65.72 649 LYS D C 1
ATOM 8261 O O . LYS D 1 649 ? 190.087 179.904 215.556 1.00 64.07 649 LYS D O 1
ATOM 8267 N N . ASN D 1 650 ? 192.006 179.189 216.481 1.00 63.90 650 ASN D N 1
ATOM 8268 C CA . ASN D 1 650 ? 192.240 180.441 217.191 1.00 54.77 650 ASN D CA 1
ATOM 8269 C C . ASN D 1 650 ? 192.623 181.521 216.190 1.00 53.24 650 ASN D C 1
ATOM 8270 O O . ASN D 1 650 ? 193.759 181.555 215.706 1.00 56.28 650 ASN D O 1
ATOM 8275 N N . VAL D 1 651 ? 191.679 182.407 215.877 1.00 49.91 651 VAL D N 1
ATOM 8276 C CA . VAL D 1 651 ? 191.939 183.475 214.922 1.00 47.17 651 VAL D CA 1
ATOM 8277 C C . VAL D 1 651 ? 192.541 184.712 215.575 1.00 49.92 651 VAL D C 1
ATOM 8278 O O . VAL D 1 651 ? 193.219 185.492 214.892 1.00 55.06 651 VAL D O 1
ATOM 8282 N N . GLN D 1 652 ? 192.323 184.911 216.876 1.00 50.87 652 GLN D N 1
ATOM 8283 C CA . GLN D 1 652 ? 192.844 186.097 217.548 1.00 49.29 652 GLN D CA 1
ATOM 8284 C C . GLN D 1 652 ? 194.367 186.083 217.600 1.00 48.87 652 GLN D C 1
ATOM 8285 O O . GLN D 1 652 ? 195.016 187.089 217.288 1.00 53.51 652 GLN D O 1
ATOM 8291 N N . LEU D 1 653 ? 194.955 184.952 217.999 1.00 44.32 653 LEU D N 1
ATOM 8292 C CA . LEU D 1 653 ? 196.409 184.862 218.075 1.00 46.73 653 LEU D CA 1
ATOM 8293 C C . LEU D 1 653 ? 197.045 185.041 216.705 1.00 45.38 653 LEU D C 1
ATOM 8294 O O . LEU D 1 653 ? 198.042 185.760 216.560 1.00 51.82 653 LEU D O 1
ATOM 8299 N N . ARG D 1 654 ? 196.478 184.398 215.685 1.00 39.62 654 ARG D N 1
ATOM 8300 C CA . ARG D 1 654 ? 197.013 184.522 214.338 1.00 41.14 654 ARG D CA 1
ATOM 8301 C C . ARG D 1 654 ? 196.889 185.945 213.815 1.00 47.73 654 ARG D C 1
ATOM 8302 O O . ARG D 1 654 ? 197.809 186.446 213.160 1.00 52.51 654 ARG D O 1
ATOM 8310 N N . GLY D 1 655 ? 195.772 186.613 214.100 1.00 48.00 655 GLY D N 1
ATOM 8311 C CA . GLY D 1 655 ? 195.631 187.998 213.690 1.00 46.33 655 GLY D CA 1
ATOM 8312 C C . GLY D 1 655 ? 196.607 188.923 214.391 1.00 47.88 655 GLY D C 1
ATOM 8313 O O . GLY D 1 655 ? 197.139 189.853 213.781 1.00 52.88 655 GLY D O 1
ATOM 8314 N N . ILE D 1 656 ? 196.854 188.685 215.681 1.00 45.22 656 ILE D N 1
ATOM 8315 C CA . ILE D 1 656 ? 197.834 189.490 216.404 1.00 41.77 656 ILE D CA 1
ATOM 8316 C C . ILE D 1 656 ? 199.228 189.278 215.826 1.00 48.13 656 ILE D C 1
ATOM 8317 O O . ILE D 1 656 ? 200.002 190.231 215.664 1.00 55.85 656 ILE D O 1
ATOM 8322 N N . LEU D 1 657 ? 199.570 188.031 215.500 1.00 48.04 657 LEU D N 1
ATOM 8323 C CA . LEU D 1 657 ? 200.858 187.760 214.870 1.00 46.22 657 LEU D CA 1
ATOM 8324 C C . LEU D 1 657 ? 200.963 188.440 213.508 1.00 50.09 657 LEU D C 1
ATOM 8325 O O . LEU D 1 657 ? 202.022 188.966 213.149 1.00 56.81 657 LEU D O 1
ATOM 8330 N N . GLN D 1 658 ? 199.878 188.431 212.732 1.00 52.55 658 GLN D N 1
ATOM 8331 C CA . GLN D 1 658 ? 199.888 189.101 211.434 1.00 51.47 658 GLN D CA 1
ATOM 8332 C C . GLN D 1 658 ? 200.056 190.607 211.590 1.00 49.67 658 GLN D C 1
ATOM 8333 O O . GLN D 1 658 ? 200.738 191.254 210.784 1.00 54.45 658 GLN D O 1
ATOM 8339 N N . GLN D 1 659 ? 199.419 191.187 212.607 1.00 50.33 659 GLN D N 1
ATOM 8340 C CA . GLN D 1 659 ? 199.599 192.608 212.886 1.00 53.43 659 GLN D CA 1
ATOM 8341 C C . GLN D 1 659 ? 201.042 192.907 213.265 1.00 58.00 659 GLN D C 1
ATOM 8342 O O . GLN D 1 659 ? 201.612 193.916 212.834 1.00 63.88 659 GLN D O 1
ATOM 8348 N N . SER D 1 660 ? 201.652 192.031 214.065 1.00 59.51 660 SER D N 1
ATOM 8349 C CA . SER D 1 660 ? 203.065 192.186 214.394 1.00 59.44 660 SER D CA 1
ATOM 8350 C C . SER D 1 660 ? 203.928 192.132 213.143 1.00 59.86 660 SER D C 1
ATOM 8351 O O . SER D 1 660 ? 204.875 192.913 212.996 1.00 62.34 660 SER D O 1
ATOM 8354 N N . ARG D 1 661 ? 203.621 191.205 212.236 1.00 62.19 661 ARG D N 1
ATOM 8355 C CA . ARG D 1 661 ? 204.359 191.109 210.981 1.00 58.52 661 ARG D CA 1
ATOM 8356 C C . ARG D 1 661 ? 204.253 192.403 210.187 1.00 59.36 661 ARG D C 1
ATOM 8357 O O . ARG D 1 661 ? 205.258 193.077 209.932 1.00 62.70 661 ARG D O 1
ATOM 8365 N N . SER D 1 662 ? 203.040 192.771 209.787 1.00 63.96 662 SER D N 1
ATOM 8366 C CA . SER D 1 662 ? 202.856 193.995 209.007 1.00 67.95 662 SER D CA 1
ATOM 8367 C C . SER D 1 662 ? 202.556 195.195 209.898 1.00 66.45 662 SER D C 1
ATOM 8368 O O . SER D 1 662 ? 201.648 195.983 209.637 1.00 65.76 662 SER D O 1
ATOM 8371 N N . ALA D 1 663 ? 203.332 195.339 210.971 1.00 66.29 663 ALA D N 1
ATOM 8372 C CA . ALA D 1 663 ? 203.339 196.560 211.764 1.00 67.95 663 ALA D CA 1
ATOM 8373 C C . ALA D 1 663 ? 204.724 196.989 212.217 1.00 71.07 663 ALA D C 1
ATOM 8374 O O . ALA D 1 663 ? 204.873 198.131 212.661 1.00 71.10 663 ALA D O 1
ATOM 8376 N N . GLY D 1 664 ? 205.736 196.129 212.126 1.00 72.82 664 GLY D N 1
ATOM 8377 C CA . GLY D 1 664 ? 207.042 196.411 212.677 1.00 74.12 664 GLY D CA 1
ATOM 8378 C C . GLY D 1 664 ? 207.212 196.042 214.134 1.00 79.80 664 GLY D C 1
ATOM 8379 O O . GLY D 1 664 ? 208.320 196.184 214.666 1.00 86.76 664 GLY D O 1
ATOM 8380 N N . GLY D 1 665 ? 206.164 195.574 214.790 1.00 78.59 665 GLY D N 1
ATOM 8381 C CA . GLY D 1 665 ? 206.235 195.225 216.196 1.00 77.81 665 GLY D CA 1
ATOM 8382 C C . GLY D 1 665 ? 204.877 195.347 216.852 1.00 75.04 665 GLY D C 1
ATOM 8383 O O . GLY D 1 665 ? 203.903 195.801 216.256 1.00 74.31 665 GLY D O 1
ATOM 8384 N N . LEU D 1 666 ? 204.829 194.927 218.112 1.00 74.61 666 LEU D N 1
ATOM 8385 C CA . LEU D 1 666 ? 203.612 194.974 218.907 1.00 75.17 666 LEU D CA 1
ATOM 8386 C C . LEU D 1 666 ? 203.727 196.006 220.021 1.00 77.08 666 LEU D C 1
ATOM 8387 O O . LEU D 1 666 ? 204.804 196.237 220.575 1.00 78.95 666 LEU D O 1
ATOM 8392 N N . ASP D 1 667 ? 202.599 196.636 220.333 1.00 71.61 667 ASP D N 1
ATOM 8393 C CA . ASP D 1 667 ? 202.497 197.472 221.516 1.00 66.84 667 ASP D CA 1
ATOM 8394 C C . ASP D 1 667 ? 202.260 196.609 222.753 1.00 65.73 667 ASP D C 1
ATOM 8395 O O . ASP D 1 667 ? 201.949 195.418 222.662 1.00 68.22 667 ASP D O 1
ATOM 8400 N N . VAL D 1 668 ? 202.423 197.227 223.924 1.00 64.18 668 VAL D N 1
ATOM 8401 C CA . VAL D 1 668 ? 202.309 196.481 225.180 1.00 62.69 668 VAL D CA 1
ATOM 8402 C C . VAL D 1 668 ? 200.917 195.887 225.379 1.00 63.31 668 VAL D C 1
ATOM 8403 O O . VAL D 1 668 ? 200.823 194.695 225.717 1.00 69.18 668 VAL D O 1
ATOM 8407 N N . PRO D 1 669 ? 199.817 196.634 225.210 1.00 60.13 669 PRO D N 1
ATOM 8408 C CA . PRO D 1 669 ? 198.495 195.997 225.339 1.00 60.43 669 PRO D CA 1
ATOM 8409 C C . PRO D 1 669 ? 198.282 194.853 224.369 1.00 60.70 669 PRO D C 1
ATOM 8410 O O . PRO D 1 669 ? 197.618 193.870 224.719 1.00 59.03 669 PRO D O 1
ATOM 8414 N N . LEU D 1 670 ? 198.823 194.950 223.153 1.00 62.74 670 LEU D N 1
ATOM 8415 C CA . LEU D 1 670 ? 198.738 193.832 222.223 1.00 58.74 670 LEU D CA 1
ATOM 8416 C C . LEU D 1 670 ? 199.662 192.696 222.637 1.00 60.05 670 LEU D C 1
ATOM 8417 O O . LEU D 1 670 ? 199.402 191.535 222.303 1.00 61.31 670 LEU D O 1
ATOM 8422 N N . LYS D 1 671 ? 200.740 193.005 223.360 1.00 62.57 671 LYS D N 1
ATOM 8423 C CA . LYS D 1 671 ? 201.633 191.962 223.848 1.00 56.61 671 LYS D CA 1
ATOM 8424 C C . LYS D 1 671 ? 201.007 191.146 224.970 1.00 52.79 671 LYS D C 1
ATOM 8425 O O . LYS D 1 671 ? 201.173 189.923 225.001 1.00 50.66 671 LYS D O 1
ATOM 8431 N N . GLU D 1 672 ? 200.293 191.793 225.895 1.00 53.68 672 GLU D N 1
ATOM 8432 C CA . GLU D 1 672 ? 199.664 191.040 226.977 1.00 51.43 672 GLU D CA 1
ATOM 8433 C C . GLU D 1 672 ? 198.595 190.078 226.474 1.00 51.02 672 GLU D C 1
ATOM 8434 O O . GLU D 1 672 ? 198.336 189.062 227.130 1.00 52.83 672 GLU D O 1
ATOM 8440 N N . THR D 1 673 ? 197.975 190.368 225.329 1.00 51.57 673 THR D N 1
ATOM 8441 C CA . THR D 1 673 ? 196.991 189.450 224.765 1.00 46.03 673 THR D CA 1
ATOM 8442 C C . THR D 1 673 ? 197.632 188.124 224.375 1.00 50.41 673 THR D C 1
ATOM 8443 O O . THR D 1 673 ? 197.038 187.058 224.578 1.00 54.76 673 THR D O 1
ATOM 8447 N N . VAL D 1 674 ? 198.840 188.170 223.808 1.00 52.08 674 VAL D N 1
ATOM 8448 C CA . VAL D 1 674 ? 199.544 186.940 223.456 1.00 46.04 674 VAL D CA 1
ATOM 8449 C C . VAL D 1 674 ? 199.836 186.120 224.704 1.00 48.20 674 VAL D C 1
ATOM 8450 O O . VAL D 1 674 ? 199.668 184.895 224.712 1.00 54.84 674 VAL D O 1
ATOM 8454 N N . LEU D 1 675 ? 200.288 186.779 225.773 1.00 46.86 675 LEU D N 1
ATOM 8455 C CA . LEU D 1 675 ? 200.547 186.070 227.022 1.00 47.35 675 LEU D CA 1
ATOM 8456 C C . LEU D 1 675 ? 199.277 185.440 227.573 1.00 49.23 675 LEU D C 1
ATOM 8457 O O . LEU D 1 675 ? 199.299 184.301 228.052 1.00 52.25 675 LEU D O 1
ATOM 8462 N N . SER D 1 676 ? 198.162 186.170 227.521 1.00 46.35 676 SER D N 1
ATOM 8463 C CA . SER D 1 676 ? 196.897 185.609 227.980 1.00 46.84 676 SER D CA 1
ATOM 8464 C C . SER D 1 676 ? 196.509 184.385 227.161 1.00 44.89 676 SER D C 1
ATOM 8465 O O . SER D 1 676 ? 196.076 183.368 227.716 1.00 48.72 676 SER D O 1
ATOM 8468 N N . HIS D 1 677 ? 196.665 184.463 225.838 1.00 44.09 677 HIS D N 1
ATOM 8469 C CA . HIS D 1 677 ? 196.319 183.332 224.983 1.00 46.54 677 HIS D CA 1
ATOM 8470 C C . HIS D 1 677 ? 197.191 182.122 225.285 1.00 49.56 677 HIS D C 1
ATOM 8471 O O . HIS D 1 677 ? 196.695 180.990 225.354 1.00 52.97 677 HIS D O 1
ATOM 8478 N N . LEU D 1 678 ? 198.496 182.339 225.470 1.00 49.53 678 LEU D N 1
ATOM 8479 C CA . LEU D 1 678 ? 199.385 181.228 225.797 1.00 41.65 678 LEU D CA 1
ATOM 8480 C C . LEU D 1 678 ? 199.036 180.620 227.148 1.00 41.04 678 LEU D C 1
ATOM 8481 O O . LEU D 1 678 ? 199.053 179.395 227.305 1.00 47.23 678 LEU D O 1
ATOM 8486 N N . ARG D 1 679 ? 198.719 181.458 228.137 1.00 42.54 679 ARG D N 1
ATOM 8487 C CA . ARG D 1 679 ? 198.360 180.947 229.453 1.00 39.65 679 ARG D CA 1
ATOM 8488 C C . ARG D 1 679 ? 197.041 180.188 229.440 1.00 41.07 679 ARG D C 1
ATOM 8489 O O . ARG D 1 679 ? 196.887 179.233 230.207 1.00 45.97 679 ARG D O 1
ATOM 8497 N N . GLN D 1 680 ? 196.090 180.582 228.594 1.00 42.13 680 GLN D N 1
ATOM 8498 C CA . GLN D 1 680 ? 194.879 179.781 228.450 1.00 41.27 680 GLN D CA 1
ATOM 8499 C C . GLN D 1 680 ? 195.138 178.478 227.706 1.00 42.42 680 GLN D C 1
ATOM 8500 O O . GLN D 1 680 ? 194.524 177.455 228.022 1.00 46.91 680 GLN D O 1
ATOM 8506 N N . ALA D 1 681 ? 196.035 178.494 226.718 1.00 45.29 681 ALA D N 1
ATOM 8507 C CA . ALA D 1 681 ? 196.345 177.283 225.968 1.00 44.24 681 ALA D CA 1
ATOM 8508 C C . ALA D 1 681 ? 197.220 176.311 226.746 1.00 44.98 681 ALA D C 1
ATOM 8509 O O . ALA D 1 681 ? 197.390 175.171 226.303 1.00 46.31 681 ALA D O 1
ATOM 8511 N N . GLY D 1 682 ? 197.767 176.723 227.887 1.00 44.81 682 GLY D N 1
ATOM 8512 C CA . GLY D 1 682 ? 198.633 175.860 228.666 1.00 43.14 682 GLY D CA 1
ATOM 8513 C C . GLY D 1 682 ? 199.950 175.542 227.991 1.00 44.09 682 GLY D C 1
ATOM 8514 O O . GLY D 1 682 ? 200.382 174.386 227.971 1.00 47.94 682 GLY D O 1
ATOM 8515 N N . SER D 1 683 ? 200.597 176.561 227.428 1.00 38.72 683 SER D N 1
ATOM 8516 C CA . SER D 1 683 ? 201.887 176.391 226.774 1.00 39.32 683 SER D CA 1
ATOM 8517 C C . SER D 1 683 ? 203.070 176.650 227.697 1.00 45.15 683 SER D C 1
ATOM 8518 O O . SER D 1 683 ? 204.137 176.058 227.492 1.00 51.22 683 SER D O 1
ATOM 8521 N N . ILE D 1 684 ? 202.907 177.503 228.709 1.00 38.25 684 ILE D N 1
ATOM 8522 C CA . ILE D 1 684 ? 203.988 177.760 229.652 1.00 37.49 684 ILE D CA 1
ATOM 8523 C C . ILE D 1 684 ? 204.332 176.527 230.481 1.00 45.74 684 ILE D C 1
ATOM 8524 O O . ILE D 1 684 ? 205.504 176.329 230.824 1.00 55.17 684 ILE D O 1
ATOM 8529 N N . GLU D 1 685 ? 203.348 175.690 230.808 1.00 38.98 685 GLU D N 1
ATOM 8530 C CA . GLU D 1 685 ? 203.611 174.415 231.466 1.00 45.92 685 GLU D CA 1
ATOM 8531 C C . GLU D 1 685 ? 204.167 173.377 230.503 1.00 50.33 685 GLU D C 1
ATOM 8532 O O . GLU D 1 685 ? 204.977 172.526 230.901 1.00 56.44 685 GLU D O 1
ATOM 8538 N N . TYR D 1 686 ? 203.737 173.431 229.242 1.00 46.18 686 TYR D N 1
ATOM 8539 C CA . TYR D 1 686 ? 204.326 172.586 228.215 1.00 41.71 686 TYR D CA 1
ATOM 8540 C C . TYR D 1 686 ? 205.801 172.910 228.025 1.00 45.13 686 TYR D C 1
ATOM 8541 O O . TYR D 1 686 ? 206.583 172.042 227.620 1.00 50.06 686 TYR D O 1
ATOM 8550 N N . THR D 1 687 ? 206.198 174.151 228.313 1.00 41.21 687 THR D N 1
ATOM 8551 C CA . THR D 1 687 ? 207.613 174.508 228.278 1.00 43.16 687 THR D CA 1
ATOM 8552 C C . THR D 1 687 ? 208.349 173.992 229.512 1.00 46.14 687 THR D C 1
ATOM 8553 O O . THR D 1 687 ? 209.510 173.574 229.417 1.00 54.66 687 THR D O 1
ATOM 8557 N N . GLU D 1 688 ? 207.692 174.006 230.677 1.00 42.54 688 GLU D N 1
ATOM 8558 C CA . GLU D 1 688 ? 208.262 173.382 231.868 1.00 43.02 688 GLU D CA 1
ATOM 8559 C C . GLU D 1 688 ? 208.542 171.903 231.669 1.00 40.66 688 GLU D C 1
ATOM 8560 O O . GLU D 1 688 ? 209.583 171.413 232.124 1.00 43.84 688 GLU D O 1
ATOM 8566 N N . ALA D 1 689 ? 207.625 171.183 231.026 1.00 38.71 689 ALA D N 1
ATOM 8567 C CA . ALA D 1 689 ? 207.850 169.764 230.768 1.00 40.65 689 ALA D CA 1
ATOM 8568 C C . ALA D 1 689 ? 209.112 169.539 229.942 1.00 43.34 689 ALA D C 1
ATOM 8569 O O . ALA D 1 689 ? 209.938 168.683 230.284 1.00 50.03 689 ALA D O 1
ATOM 8571 N N . LYS D 1 690 ? 209.281 170.309 228.863 1.00 43.84 690 LYS D N 1
ATOM 8572 C CA . LYS D 1 690 ? 210.475 170.178 228.034 1.00 43.17 690 LYS D CA 1
ATOM 8573 C C . LYS D 1 690 ? 211.733 170.554 228.803 1.00 43.08 690 LYS D C 1
ATOM 8574 O O . LYS D 1 690 ? 212.770 169.894 228.663 1.00 51.05 690 LYS D O 1
ATOM 8580 N N . MET D 1 691 ? 211.668 171.614 229.610 1.00 35.91 691 MET D N 1
ATOM 8581 C CA . MET D 1 691 ? 212.831 172.019 230.392 1.00 35.32 691 MET D CA 1
ATOM 8582 C C . MET D 1 691 ? 213.263 170.910 231.342 1.00 42.71 691 MET D C 1
ATOM 8583 O O . MET D 1 691 ? 214.453 170.579 231.438 1.00 53.73 691 MET D O 1
ATOM 8588 N N . GLY D 1 692 ? 212.301 170.319 232.051 1.00 39.12 692 GLY D N 1
ATOM 8589 C CA . GLY D 1 692 ? 212.627 169.242 232.968 1.00 40.54 692 GLY D CA 1
ATOM 8590 C C . GLY D 1 692 ? 213.170 168.015 232.262 1.00 44.96 692 GLY D C 1
ATOM 8591 O O . GLY D 1 692 ? 214.122 167.389 232.736 1.00 51.39 692 GLY D O 1
ATOM 8592 N N . GLU D 1 693 ? 212.577 167.655 231.122 1.00 40.80 693 GLU D N 1
ATOM 8593 C CA . GLU D 1 693 ? 213.077 166.511 230.367 1.00 46.24 693 GLU D CA 1
ATOM 8594 C C . GLU D 1 693 ? 214.511 166.741 229.906 1.00 52.00 693 GLU D C 1
ATOM 8595 O O . GLU D 1 693 ? 215.362 165.846 230.009 1.00 58.63 693 GLU D O 1
ATOM 8601 N N . LEU D 1 694 ? 214.799 167.943 229.401 1.00 47.37 694 LEU D N 1
ATOM 8602 C CA . LEU D 1 694 ? 216.144 168.247 228.928 1.00 41.87 694 LEU D CA 1
ATOM 8603 C C . LEU D 1 694 ? 217.152 168.229 230.070 1.00 40.96 694 LEU D C 1
ATOM 8604 O O . LEU D 1 694 ? 218.268 167.722 229.907 1.00 51.11 694 LEU D O 1
ATOM 8609 N N . MET D 1 695 ? 216.784 168.768 231.234 1.00 37.89 695 MET D N 1
ATOM 8610 C CA . MET D 1 695 ? 217.693 168.703 232.375 1.00 44.29 695 MET D CA 1
ATOM 8611 C C . MET D 1 695 ? 217.912 167.275 232.856 1.00 46.56 695 MET D C 1
ATOM 8612 O O . MET D 1 695 ? 219.027 166.928 233.261 1.00 51.58 695 MET D O 1
ATOM 8617 N N . GLU D 1 696 ? 216.874 166.439 232.832 1.00 48.13 696 GLU D N 1
ATOM 8618 C CA . GLU D 1 696 ? 217.069 165.037 233.188 1.00 51.72 696 GLU D CA 1
ATOM 8619 C C . GLU D 1 696 ? 218.048 164.366 232.234 1.00 50.51 696 GLU D C 1
ATOM 8620 O O . GLU D 1 696 ? 218.940 163.623 232.666 1.00 56.82 696 GLU D O 1
ATOM 8626 N N . LYS D 1 697 ? 217.907 164.631 230.933 1.00 48.56 697 LYS D N 1
ATOM 8627 C CA . LYS D 1 697 ? 218.839 164.066 229.962 1.00 46.80 697 LYS D CA 1
ATOM 8628 C C . LYS D 1 697 ? 220.259 164.563 230.201 1.00 46.10 697 LYS D C 1
ATOM 8629 O O . LYS D 1 697 ? 221.218 163.787 230.111 1.00 52.31 697 LYS D O 1
ATOM 8635 N N . ILE D 1 698 ? 220.412 165.852 230.513 1.00 41.47 698 ILE D N 1
ATOM 8636 C CA . ILE D 1 698 ? 221.735 166.405 230.794 1.00 37.76 698 ILE D CA 1
ATOM 8637 C C . ILE D 1 698 ? 222.360 165.715 231.998 1.00 40.62 698 ILE D C 1
ATOM 8638 O O . ILE D 1 698 ? 223.539 165.338 231.976 1.00 50.93 698 ILE D O 1
ATOM 8643 N N . THR D 1 699 ? 221.583 165.545 233.069 1.00 46.37 699 THR D N 1
ATOM 8644 C CA . THR D 1 699 ? 222.108 164.916 234.276 1.00 51.64 699 THR D CA 1
ATOM 8645 C C . THR D 1 699 ? 222.525 163.475 234.010 1.00 49.67 699 THR D C 1
ATOM 8646 O O . THR D 1 699 ? 223.597 163.037 234.446 1.00 55.53 699 THR D O 1
ATOM 8650 N N . ASP D 1 700 ? 221.691 162.722 233.286 1.00 44.68 700 ASP D N 1
ATOM 8651 C CA . ASP D 1 700 ? 222.050 161.342 232.974 1.00 46.11 700 ASP D CA 1
ATOM 8652 C C . ASP D 1 700 ? 223.304 161.272 232.111 1.00 52.03 700 ASP D C 1
ATOM 8653 O O . ASP D 1 700 ? 224.168 160.415 232.334 1.00 58.84 700 ASP D O 1
ATOM 8658 N N . SER D 1 701 ? 223.423 162.161 231.121 1.00 51.07 701 SER D N 1
ATOM 8659 C CA . SER D 1 701 ? 224.608 162.156 230.269 1.00 47.18 701 SER D CA 1
ATOM 8660 C C . SER D 1 701 ? 225.863 162.472 231.069 1.00 45.46 701 SER D C 1
ATOM 8661 O O . SER D 1 701 ? 226.906 161.832 230.881 1.00 53.50 701 SER D O 1
ATOM 8664 N N . VAL D 1 702 ? 225.783 163.452 231.969 1.00 39.59 702 VAL D N 1
ATOM 8665 C CA . VAL D 1 702 ? 226.943 163.806 232.779 1.00 40.24 702 VAL D CA 1
ATOM 8666 C C . VAL D 1 702 ? 227.324 162.653 233.700 1.00 50.88 702 VAL D C 1
ATOM 8667 O O . VAL D 1 702 ? 228.512 162.354 233.883 1.00 58.14 702 VAL D O 1
ATOM 8671 N N . VAL D 1 703 ? 226.330 161.988 234.294 1.00 53.70 703 VAL D N 1
ATOM 8672 C CA . VAL D 1 703 ? 226.618 160.858 235.174 1.00 55.20 703 VAL D CA 1
ATOM 8673 C C . VAL D 1 703 ? 227.285 159.732 234.396 1.00 50.95 703 VAL D C 1
ATOM 8674 O O . VAL D 1 703 ? 228.255 159.123 234.865 1.00 55.84 703 VAL D O 1
ATOM 8678 N N . SER D 1 704 ? 226.784 159.439 233.195 1.00 46.12 704 SER D N 1
ATOM 8679 C CA . SER D 1 704 ? 227.398 158.397 232.378 1.00 46.48 704 SER D CA 1
ATOM 8680 C C . SER D 1 704 ? 228.828 158.759 232.003 1.00 54.96 704 SER D C 1
ATOM 8681 O O . SER D 1 704 ? 229.723 157.905 232.038 1.00 60.01 704 SER D O 1
ATOM 8684 N N . LEU D 1 705 ? 229.062 160.021 231.633 1.00 56.49 705 LEU D N 1
ATOM 8685 C CA . LEU D 1 705 ? 230.410 160.446 231.273 1.00 50.24 705 LEU D CA 1
ATOM 8686 C C . LEU D 1 705 ? 231.364 160.331 232.451 1.00 52.69 705 LEU D C 1
ATOM 8687 O O . LEU D 1 705 ? 232.508 159.896 232.282 1.00 59.26 705 LEU D O 1
ATOM 8692 N N . GLU D 1 706 ? 230.917 160.714 233.647 1.00 53.34 706 GLU D N 1
ATOM 8693 C CA . GLU D 1 706 ? 231.745 160.535 234.832 1.00 56.60 706 GLU D CA 1
ATOM 8694 C C . GLU D 1 706 ? 231.999 159.065 235.133 1.00 54.74 706 GLU D C 1
ATOM 8695 O O . GLU D 1 706 ? 233.089 158.720 235.599 1.00 57.91 706 GLU D O 1
ATOM 8701 N N . GLY D 1 707 ? 231.017 158.198 234.887 1.00 56.19 707 GLY D N 1
ATOM 8702 C CA . GLY D 1 707 ? 231.235 156.777 235.092 1.00 62.47 707 GLY D CA 1
ATOM 8703 C C . GLY D 1 707 ? 232.253 156.196 234.129 1.00 61.98 707 GLY D C 1
ATOM 8704 O O . GLY D 1 707 ? 233.069 155.353 234.508 1.00 56.60 707 GLY D O 1
ATOM 8705 N N . GLU D 1 708 ? 232.212 156.649 232.873 1.00 64.05 708 GLU D N 1
ATOM 8706 C CA . GLU D 1 708 ? 233.160 156.140 231.845 1.00 60.72 708 GLU D CA 1
ATOM 8707 C C . GLU D 1 708 ? 234.582 156.564 232.212 1.00 62.30 708 GLU D C 1
ATOM 8708 O O . GLU D 1 708 ? 235.482 155.705 232.164 1.00 68.49 708 GLU D O 1
ATOM 8714 N N . THR D 1 709 ? 234.771 157.836 232.565 1.00 62.28 709 THR D N 1
ATOM 8715 C CA . THR D 1 709 ? 236.082 158.368 232.899 1.00 58.94 709 THR D CA 1
ATOM 8716 C C . THR D 1 709 ? 236.356 158.165 234.388 1.00 57.89 709 THR D C 1
ATOM 8717 O O . THR D 1 709 ? 235.644 157.434 235.081 1.00 63.71 709 THR D O 1
ATOM 8721 N N . GLY D 1 710 ? 237.400 158.809 234.895 1.00 60.98 710 GLY D N 1
ATOM 8722 C CA . GLY D 1 710 ? 237.752 158.703 236.298 1.00 69.69 710 GLY D CA 1
ATOM 8723 C C . GLY D 1 710 ? 239.021 157.910 236.540 1.00 76.77 710 GLY D C 1
ATOM 8724 O O . GLY D 1 710 ? 239.806 158.233 237.431 1.00 79.78 710 GLY D O 1
ATOM 8725 N N . LEU E 1 426 ? 236.592 234.281 206.645 1.00 81.24 426 LEU E N 1
ATOM 8726 C CA . LEU E 1 426 ? 235.149 234.110 206.521 1.00 79.85 426 LEU E CA 1
ATOM 8727 C C . LEU E 1 426 ? 234.564 235.062 205.488 1.00 81.53 426 LEU E C 1
ATOM 8728 O O . LEU E 1 426 ? 234.310 236.231 205.780 1.00 83.34 426 LEU E O 1
ATOM 8733 N N . GLY E 1 427 ? 234.351 234.556 204.279 1.00 78.44 427 GLY E N 1
ATOM 8734 C CA . GLY E 1 427 ? 233.746 235.315 203.212 1.00 71.69 427 GLY E CA 1
ATOM 8735 C C . GLY E 1 427 ? 232.253 235.081 203.122 1.00 67.57 427 GLY E C 1
ATOM 8736 O O . GLY E 1 427 ? 231.612 234.588 204.057 1.00 69.69 427 GLY E O 1
ATOM 8737 N N . ASP E 1 428 ? 231.678 235.383 201.955 1.00 61.84 428 ASP E N 1
ATOM 8738 C CA . ASP E 1 428 ? 230.208 235.225 201.785 1.00 57.45 428 ASP E CA 1
ATOM 8739 C C . ASP E 1 428 ? 229.899 234.068 200.825 1.00 57.85 428 ASP E C 1
ATOM 8740 O O . ASP E 1 428 ? 228.798 234.073 200.243 1.00 61.13 428 ASP E O 1
ATOM 8745 N N . GLU E 1 429 ? 230.827 233.117 200.666 1.00 55.72 429 GLU E N 1
ATOM 8746 C CA . GLU E 1 429 ? 230.590 232.008 199.750 1.00 54.98 429 GLU E CA 1
ATOM 8747 C C . GLU E 1 429 ? 229.280 231.303 200.059 1.00 56.32 429 GLU E C 1
ATOM 8748 O O . GLU E 1 429 ? 228.547 230.917 199.141 1.00 59.83 429 GLU E O 1
ATOM 8754 N N . HIS E 1 430 ? 228.970 231.124 201.341 1.00 52.33 430 HIS E N 1
ATOM 8755 C CA . HIS E 1 430 ? 227.755 230.450 201.770 1.00 48.56 430 HIS E CA 1
ATOM 8756 C C . HIS E 1 430 ? 226.579 231.399 201.941 1.00 50.21 430 HIS E C 1
ATOM 8757 O O . HIS E 1 430 ? 225.459 230.936 202.179 1.00 54.71 430 HIS E O 1
ATOM 8764 N N . LEU E 1 431 ? 226.803 232.706 201.824 1.00 48.65 431 LEU E N 1
ATOM 8765 C CA . LEU E 1 431 ? 225.739 233.694 201.933 1.00 48.01 431 LEU E CA 1
ATOM 8766 C C . LEU E 1 431 ? 225.231 234.133 200.564 1.00 51.57 431 LEU E 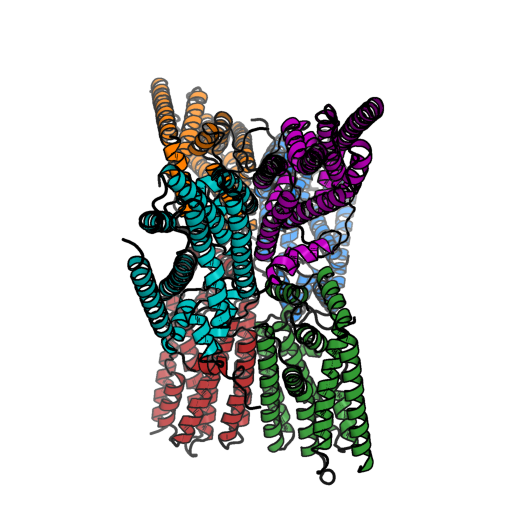C 1
ATOM 8767 O O . LEU E 1 431 ? 224.021 234.266 200.361 1.00 54.71 431 LEU E O 1
ATOM 8772 N N . LEU E 1 432 ? 226.139 234.360 199.618 1.00 50.24 432 LEU E N 1
ATOM 8773 C CA . LEU E 1 432 ? 225.774 234.758 198.266 1.00 48.75 432 LEU E CA 1
ATOM 8774 C C . LEU E 1 432 ? 225.635 233.580 197.314 1.00 51.99 432 LEU E C 1
ATOM 8775 O O . LEU E 1 432 ? 225.455 233.795 196.112 1.00 57.13 432 LEU E O 1
ATOM 8780 N N . GLY E 1 433 ? 225.721 232.352 197.813 1.00 48.03 433 GLY E N 1
ATOM 8781 C CA . GLY E 1 433 ? 225.568 231.182 196.985 1.00 43.68 433 GLY E CA 1
ATOM 8782 C C . GLY E 1 433 ? 224.210 231.099 196.319 1.00 48.42 433 GLY E C 1
ATOM 8783 O O . GLY E 1 433 ? 224.095 231.136 195.089 1.00 53.29 433 GLY E O 1
ATOM 8784 N N . PRO E 1 434 ? 223.152 230.954 197.123 1.00 46.22 434 PRO E N 1
ATOM 8785 C CA . PRO E 1 434 ? 221.802 230.859 196.544 1.00 46.31 434 PRO E CA 1
ATOM 8786 C C . PRO E 1 434 ? 221.400 232.059 195.707 1.00 47.75 434 PRO E C 1
ATOM 8787 O O . PRO E 1 434 ? 220.747 231.888 194.668 1.00 52.43 434 PRO E O 1
ATOM 8791 N N . ALA E 1 435 ? 221.775 233.269 196.122 1.00 43.55 435 ALA E N 1
ATOM 8792 C CA . ALA E 1 435 ? 221.427 234.455 195.348 1.00 44.53 435 ALA E CA 1
ATOM 8793 C C . ALA E 1 435 ? 222.088 234.434 193.977 1.00 50.07 435 ALA E C 1
ATOM 8794 O O . ALA E 1 435 ? 221.430 234.683 192.960 1.00 55.29 435 ALA E O 1
ATOM 8796 N N . GLU E 1 436 ? 223.386 234.126 193.927 1.00 50.24 436 GLU E N 1
ATOM 8797 C CA . GLU E 1 436 ? 224.076 234.038 192.646 1.00 48.99 436 GLU E CA 1
ATOM 8798 C C . GLU E 1 436 ? 223.521 232.911 191.789 1.00 47.40 436 GLU E C 1
ATOM 8799 O O . GLU E 1 436 ? 223.396 233.067 190.568 1.00 52.75 436 GLU E O 1
ATOM 8805 N N . TYR E 1 437 ? 223.176 231.779 192.402 1.00 42.51 437 TYR E N 1
ATOM 8806 C CA . TYR E 1 437 ? 222.604 230.677 191.639 1.00 43.57 437 TYR E CA 1
ATOM 8807 C C . TYR E 1 437 ? 221.286 231.079 190.994 1.00 49.63 437 TYR E C 1
ATOM 8808 O O . TYR E 1 437 ? 221.068 230.836 189.802 1.00 53.87 437 TYR E O 1
ATOM 8817 N N . ILE E 1 438 ? 220.393 231.707 191.762 1.00 52.59 438 ILE E N 1
ATOM 8818 C CA . ILE E 1 438 ? 219.095 232.065 191.201 1.00 49.31 438 ILE E CA 1
ATOM 8819 C C . ILE E 1 438 ? 219.231 233.215 190.211 1.00 46.61 438 ILE E C 1
ATOM 8820 O O . ILE E 1 438 ? 218.417 233.348 189.291 1.00 48.76 438 ILE E O 1
ATOM 8825 N N . SER E 1 439 ? 220.254 234.058 190.367 1.00 44.19 439 SER E N 1
ATOM 8826 C CA . SER E 1 439 ? 220.492 235.102 189.379 1.00 43.44 439 SER E CA 1
ATOM 8827 C C . SER E 1 439 ? 221.031 234.528 188.077 1.00 52.06 439 SER E C 1
ATOM 8828 O O . SER E 1 439 ? 220.767 235.079 187.002 1.00 59.91 439 SER E O 1
ATOM 8831 N N . SER E 1 440 ? 221.785 233.429 188.150 1.00 51.11 440 SER E N 1
ATOM 8832 C CA . SER E 1 440 ? 222.351 232.835 186.943 1.00 49.61 440 SER E CA 1
ATOM 8833 C C . SER E 1 440 ? 221.286 232.188 186.066 1.00 52.65 440 SER E C 1
ATOM 8834 O O . SER E 1 440 ? 221.503 232.015 184.861 1.00 62.77 440 SER E O 1
ATOM 8837 N N . LEU E 1 441 ? 220.145 231.819 186.640 1.00 49.65 441 LEU E N 1
ATOM 8838 C CA . LEU E 1 441 ? 219.122 231.112 185.885 1.00 49.73 441 LEU E CA 1
ATOM 8839 C C . LEU E 1 441 ? 218.495 232.027 184.833 1.00 58.73 441 LEU E C 1
ATOM 8840 O O . LEU E 1 441 ? 218.455 233.248 185.003 1.00 62.74 441 LEU E O 1
ATOM 8845 N N . PRO E 1 442 ? 218.004 231.461 183.729 1.00 63.40 442 PRO E N 1
ATOM 8846 C CA . PRO E 1 442 ? 217.339 232.285 182.715 1.00 63.27 442 PRO E CA 1
ATOM 8847 C C . PRO E 1 442 ? 216.039 232.871 183.241 1.00 67.26 442 PRO E C 1
ATOM 8848 O O . PRO E 1 442 ? 215.340 232.264 184.055 1.00 71.99 442 PRO E O 1
ATOM 8852 N N . SER E 1 443 ? 215.713 234.067 182.757 1.00 65.91 443 SER E N 1
ATOM 8853 C CA . SER E 1 443 ? 214.538 234.795 183.208 1.00 69.46 443 SER E CA 1
ATOM 8854 C C . SER E 1 443 ? 213.865 235.440 182.006 1.00 77.48 443 SER E C 1
ATOM 8855 O O . SER E 1 443 ? 214.355 235.364 180.875 1.00 79.06 443 SER E O 1
ATOM 8858 N N . LYS E 1 444 ? 212.728 236.087 182.258 1.00 78.23 444 LYS E N 1
ATOM 8859 C CA . LYS E 1 444 ? 211.970 236.748 181.201 1.00 73.33 444 LYS E CA 1
ATOM 8860 C C . LYS E 1 444 ? 212.323 238.230 181.104 1.00 79.87 444 LYS E C 1
ATOM 8861 O O . LYS E 1 444 ? 212.659 238.726 180.024 1.00 80.60 444 LYS E O 1
ATOM 8867 N N . GLY E 1 445 ? 212.251 238.944 182.220 1.00 76.98 445 GLY E N 1
ATOM 8868 C CA . GLY E 1 445 ? 212.568 240.351 182.254 1.00 63.57 445 GLY E CA 1
ATOM 8869 C C . GLY E 1 445 ? 211.385 241.287 182.182 1.00 57.53 445 GLY E C 1
ATOM 8870 O O . GLY E 1 445 ? 211.488 242.334 181.535 1.00 60.46 445 GLY E O 1
ATOM 8871 N N . VAL E 1 446 ? 210.262 240.940 182.812 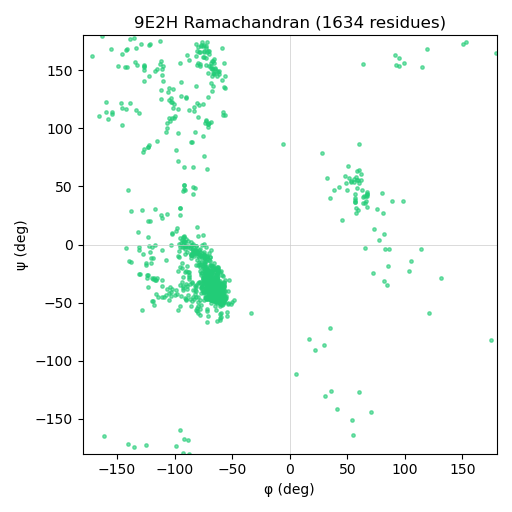1.00 54.64 446 VAL E N 1
ATOM 8872 C CA . VAL E 1 446 ? 209.095 241.817 182.799 1.00 51.83 446 VAL E CA 1
ATOM 8873 C C . VAL E 1 446 ? 209.388 243.113 183.543 1.00 54.04 446 VAL E C 1
ATOM 8874 O O . VAL E 1 446 ? 209.021 244.204 183.089 1.00 57.58 446 VAL E O 1
ATOM 8878 N N . ARG E 1 447 ? 210.050 243.016 184.698 1.00 52.75 447 ARG E N 1
ATOM 8879 C CA . ARG E 1 447 ? 210.285 244.195 185.527 1.00 50.33 447 ARG E CA 1
ATOM 8880 C C . ARG E 1 447 ? 211.184 245.206 184.824 1.00 51.58 447 ARG E C 1
ATOM 8881 O O . ARG E 1 447 ? 210.915 246.414 184.850 1.00 57.56 447 ARG E O 1
ATOM 8889 N N . GLU E 1 448 ? 212.257 244.732 184.191 1.00 50.80 448 GLU E N 1
ATOM 8890 C CA . GLU E 1 448 ? 213.172 245.640 183.509 1.00 51.04 448 GLU E CA 1
ATOM 8891 C C . GLU E 1 448 ? 212.504 246.304 182.312 1.00 52.98 448 GLU E C 1
ATOM 8892 O O . GLU E 1 448 ? 212.703 247.500 182.064 1.00 55.39 448 GLU E O 1
ATOM 8898 N N . ALA E 1 449 ? 211.705 245.543 181.559 1.00 53.06 449 ALA E N 1
ATOM 8899 C CA . ALA E 1 449 ? 210.959 246.124 180.449 1.00 53.30 449 ALA E CA 1
ATOM 8900 C C . ALA E 1 449 ? 209.955 247.159 180.935 1.00 49.57 449 ALA E C 1
ATOM 8901 O O . ALA E 1 449 ? 209.764 248.189 180.284 1.00 54.57 449 ALA E O 1
ATOM 8903 N N . PHE E 1 450 ? 209.307 246.900 182.070 1.00 44.78 450 PHE E N 1
ATOM 8904 C CA . PHE E 1 450 ? 208.371 247.858 182.644 1.00 41.29 450 PHE E CA 1
ATOM 8905 C C . PHE E 1 450 ? 209.079 249.140 183.069 1.00 46.45 450 PHE E C 1
ATOM 8906 O O . PHE E 1 450 ? 208.564 250.242 182.836 1.00 50.34 450 PHE E O 1
ATOM 8914 N N . ILE E 1 451 ? 210.267 249.017 183.664 1.00 47.63 451 ILE E N 1
ATOM 8915 C CA . ILE E 1 451 ? 211.054 250.194 184.024 1.00 45.54 451 ILE E CA 1
ATOM 8916 C C . ILE E 1 451 ? 211.440 250.986 182.780 1.00 48.51 451 ILE E C 1
ATOM 8917 O O . ILE E 1 451 ? 211.328 252.220 182.750 1.00 52.53 451 ILE E O 1
ATOM 8922 N N . ASP E 1 452 ? 211.903 250.295 181.738 1.00 49.00 452 ASP E N 1
ATOM 8923 C CA . ASP E 1 452 ? 212.284 250.980 180.506 1.00 49.24 452 ASP E CA 1
ATOM 8924 C C . ASP E 1 452 ? 211.085 251.663 179.861 1.00 54.22 452 ASP E C 1
ATOM 8925 O O . ASP E 1 452 ? 211.211 252.760 179.303 1.00 56.86 452 ASP E O 1
ATOM 8930 N N . GLY E 1 453 ? 209.914 251.026 179.919 1.00 52.06 453 GLY E N 1
ATOM 8931 C CA . GLY E 1 453 ? 208.716 251.641 179.376 1.00 48.23 453 GLY E CA 1
ATOM 8932 C C . GLY E 1 453 ? 208.289 252.873 180.148 1.00 49.55 453 GLY E C 1
ATOM 8933 O O . GLY E 1 453 ? 207.818 253.851 179.562 1.00 55.79 453 GLY E O 1
ATOM 8934 N N . LEU E 1 454 ? 208.440 252.845 181.473 1.00 48.42 454 LEU E N 1
ATOM 8935 C CA . LEU E 1 454 ? 208.147 254.030 182.268 1.00 45.02 454 LEU E CA 1
ATOM 8936 C C . LEU E 1 454 ? 209.144 255.152 182.032 1.00 45.80 454 LEU E C 1
ATOM 8937 O O . LEU E 1 454 ? 208.777 256.328 182.148 1.00 50.35 454 LEU E O 1
ATOM 8942 N N . ASN E 1 455 ? 210.395 254.815 181.716 1.00 47.58 455 ASN E N 1
ATOM 8943 C CA . ASN E 1 455 ? 211.413 255.843 181.540 1.00 47.56 455 ASN E CA 1
ATOM 8944 C C . ASN E 1 455 ? 211.097 256.790 180.391 1.00 54.57 455 ASN E C 1
ATOM 8945 O O . ASN E 1 455 ? 211.649 257.894 180.350 1.00 59.77 455 ASN E O 1
ATOM 8950 N N . VAL E 1 456 ? 210.235 256.387 179.456 1.00 57.85 456 VAL E N 1
ATOM 8951 C CA . VAL E 1 456 ? 209.825 257.297 178.390 1.00 61.22 456 VAL E CA 1
ATOM 8952 C C . VAL E 1 456 ? 209.073 258.486 178.971 1.00 61.26 456 VAL E C 1
ATOM 8953 O O . VAL E 1 456 ? 209.322 259.640 178.602 1.00 67.98 456 VAL E O 1
ATOM 8957 N N . TRP E 1 457 ? 208.141 258.224 179.887 1.00 55.83 457 TRP E N 1
ATOM 8958 C CA . TRP E 1 457 ? 207.410 259.300 180.541 1.00 53.24 457 TRP E CA 1
ATOM 8959 C C . TRP E 1 457 ? 208.239 259.995 181.613 1.00 59.68 457 TRP E C 1
ATOM 8960 O O . TRP E 1 457 ? 208.140 261.217 181.770 1.00 63.90 457 TRP E O 1
ATOM 8971 N N . LEU E 1 458 ? 209.056 259.246 182.356 1.00 57.95 458 LEU E N 1
ATOM 8972 C CA . LEU E 1 458 ? 209.729 259.780 183.533 1.00 52.31 458 LEU E CA 1
ATOM 8973 C C . LEU E 1 458 ? 211.141 260.288 183.263 1.00 54.97 458 LEU E C 1
ATOM 8974 O O . LEU E 1 458 ? 211.766 260.822 184.185 1.00 63.55 458 LEU E O 1
ATOM 8979 N N . VAL E 1 459 ? 211.639 260.155 182.029 1.00 53.69 459 VAL E N 1
ATOM 8980 C CA . VAL E 1 459 ? 212.941 260.642 181.554 1.00 57.40 459 VAL E CA 1
ATOM 8981 C C . VAL E 1 459 ? 214.027 260.631 182.628 1.00 56.70 459 VAL E C 1
ATOM 8982 O O . VAL E 1 459 ? 214.639 261.665 182.917 1.00 56.38 459 VAL E O 1
ATOM 8986 N N . LEU E 1 460 ? 214.282 259.466 183.216 1.00 54.50 460 LEU E N 1
ATOM 8987 C CA . LEU E 1 460 ? 215.331 259.345 184.215 1.00 46.51 460 LEU E CA 1
ATOM 8988 C C . LEU E 1 460 ? 216.710 259.286 183.557 1.00 51.69 460 LEU E C 1
ATOM 8989 O O . LEU E 1 460 ? 216.838 258.890 182.396 1.00 54.33 460 LEU E O 1
ATOM 8994 N N . PRO E 1 461 ? 217.758 259.680 184.279 1.00 55.65 461 PRO E N 1
ATOM 8995 C CA . PRO E 1 461 ? 219.122 259.455 183.789 1.00 45.06 461 PRO E CA 1
ATOM 8996 C C . PRO E 1 461 ? 219.453 257.972 183.751 1.00 49.86 461 PRO E C 1
ATOM 8997 O O . PRO E 1 461 ? 218.848 257.152 184.443 1.00 59.99 461 PRO E O 1
ATOM 9001 N N . ASP E 1 462 ? 220.447 257.637 182.925 1.00 49.74 462 ASP E N 1
ATOM 9002 C CA . ASP E 1 462 ? 220.735 256.235 182.633 1.00 59.48 462 ASP E CA 1
ATOM 9003 C C . ASP E 1 462 ? 221.187 255.475 183.876 1.00 59.46 462 ASP E C 1
ATOM 9004 O O . ASP E 1 462 ? 220.802 254.317 184.075 1.00 59.92 462 ASP E O 1
ATOM 9009 N N . HIS E 1 463 ? 222.007 256.106 184.719 1.00 57.57 463 HIS E N 1
ATOM 9010 C CA . HIS E 1 463 ? 222.543 255.423 185.894 1.00 54.84 463 HIS E CA 1
ATOM 9011 C C . HIS E 1 463 ? 221.433 255.012 186.857 1.00 56.52 463 HIS E C 1
ATOM 9012 O O . HIS E 1 463 ? 221.446 253.898 187.404 1.00 58.99 463 HIS E O 1
ATOM 9019 N N . ARG E 1 464 ? 220.464 255.902 187.078 1.00 50.40 464 ARG E N 1
ATOM 9020 C CA . ARG E 1 464 ? 219.375 255.597 187.996 1.00 44.92 464 ARG E CA 1
ATOM 9021 C C . ARG E 1 464 ? 218.510 254.456 187.480 1.00 48.81 464 ARG E C 1
ATOM 9022 O O . ARG E 1 464 ? 217.987 253.666 188.276 1.00 55.52 464 ARG E O 1
ATOM 9030 N N . VAL E 1 465 ? 218.352 254.347 186.159 1.00 45.14 465 VAL E N 1
ATOM 9031 C CA . VAL E 1 465 ? 217.591 253.236 185.596 1.00 42.46 465 VAL E CA 1
ATOM 9032 C C . VAL E 1 465 ? 218.259 251.911 185.929 1.00 46.86 465 VAL E C 1
ATOM 9033 O O . VAL E 1 465 ? 217.594 250.956 186.341 1.00 53.54 465 VAL E O 1
ATOM 9037 N N . ASN E 1 466 ? 219.583 251.832 185.768 1.00 47.92 466 ASN E N 1
ATOM 9038 C CA . ASN E 1 466 ? 220.296 250.605 186.112 1.00 49.36 466 ASN E CA 1
ATOM 9039 C C . ASN E 1 466 ? 220.224 250.309 187.604 1.00 45.94 466 ASN E C 1
ATOM 9040 O O . ASN E 1 466 ? 220.104 249.142 187.998 1.00 47.78 466 ASN E O 1
ATOM 9045 N N . GLN E 1 467 ? 220.292 251.343 188.445 1.00 45.77 467 GLN E N 1
ATOM 9046 C CA . GLN E 1 467 ? 220.121 251.130 189.881 1.00 46.31 467 GLN E CA 1
ATOM 9047 C C . GLN E 1 467 ? 218.754 250.525 190.192 1.00 46.43 467 GLN E C 1
ATOM 9048 O O . GLN E 1 467 ? 218.645 249.564 190.972 1.00 50.91 467 GLN E O 1
ATOM 9054 N N . LEU E 1 468 ? 217.699 251.067 189.582 1.00 41.85 468 LEU E N 1
ATOM 9055 C CA . LEU E 1 468 ? 216.357 250.543 189.815 1.00 37.60 468 LEU E CA 1
ATOM 9056 C C . LEU E 1 468 ? 216.201 249.128 189.273 1.00 39.64 468 LEU E C 1
ATOM 9057 O O . LEU E 1 468 ? 215.505 248.308 189.883 1.00 48.50 468 LEU E O 1
ATOM 9062 N N . LYS E 1 469 ? 216.834 248.822 188.138 1.00 37.63 469 LYS E N 1
ATOM 9063 C CA . LYS E 1 469 ? 216.804 247.454 187.629 1.00 39.25 469 LYS E CA 1
ATOM 9064 C C . LYS E 1 469 ? 217.495 246.491 188.581 1.00 44.13 469 LYS E C 1
ATOM 9065 O O . LYS E 1 469 ? 217.017 245.370 188.776 1.00 47.69 469 LYS E O 1
ATOM 9071 N N . SER E 1 470 ? 218.616 246.905 189.176 1.00 44.78 470 SER E N 1
ATOM 9072 C CA . SER E 1 470 ? 219.267 246.065 190.176 1.00 43.94 470 SER E CA 1
ATOM 9073 C C . SER E 1 470 ? 218.348 245.814 191.365 1.00 42.61 470 SER E C 1
ATOM 9074 O O . SER E 1 470 ? 218.228 244.675 191.840 1.00 47.53 470 SER E O 1
ATOM 9077 N N . ILE E 1 471 ? 217.680 246.865 191.850 1.00 38.86 471 ILE E N 1
ATOM 9078 C CA . ILE E 1 471 ? 216.764 246.700 192.977 1.00 36.10 471 ILE E CA 1
ATOM 9079 C C . ILE E 1 471 ? 215.649 245.721 192.624 1.00 39.21 471 ILE E C 1
ATOM 9080 O O . ILE E 1 471 ? 215.337 244.804 193.398 1.00 46.09 471 ILE E O 1
ATOM 9085 N N . ALA E 1 472 ? 215.038 245.898 191.450 1.00 38.86 472 ALA E N 1
ATOM 9086 C CA . ALA E 1 472 ? 213.934 245.035 191.043 1.00 39.38 472 ALA E CA 1
ATOM 9087 C C . ALA E 1 472 ? 214.387 243.591 190.881 1.00 44.49 472 ALA E C 1
ATOM 9088 O O . ALA E 1 472 ? 213.687 242.664 191.303 1.00 51.24 472 ALA E O 1
ATOM 9090 N N . GLN E 1 473 ? 215.554 243.380 190.265 1.00 43.29 473 GLN E N 1
ATOM 9091 C CA . GLN E 1 473 ? 216.068 242.028 190.083 1.00 42.95 473 GLN E CA 1
ATOM 9092 C C . GLN E 1 473 ? 216.299 241.345 191.421 1.00 43.53 473 GLN E C 1
ATOM 9093 O O . GLN E 1 473 ? 215.920 240.184 191.611 1.00 47.20 473 GLN E O 1
ATOM 9099 N N . THR E 1 474 ? 216.931 242.051 192.363 1.00 43.33 474 THR E N 1
ATOM 9100 C CA . THR E 1 474 ? 217.205 241.444 193.662 1.00 42.52 474 THR E CA 1
ATOM 9101 C C . THR E 1 474 ? 215.914 241.110 194.400 1.00 42.62 474 THR E C 1
ATOM 9102 O O . THR E 1 474 ? 215.784 240.023 194.982 1.00 47.17 474 THR E O 1
ATOM 9106 N N . LEU E 1 475 ? 214.942 242.029 194.382 1.00 39.39 475 LEU E N 1
ATOM 9107 C CA . LEU E 1 475 ? 213.679 241.770 195.065 1.00 38.76 475 LEU E CA 1
ATOM 9108 C C . LEU E 1 475 ? 212.942 240.590 194.441 1.00 40.23 475 LEU E C 1
ATOM 9109 O O . LEU E 1 475 ? 212.414 239.729 195.157 1.00 44.01 475 LEU E O 1
ATOM 9114 N N . HIS E 1 476 ? 212.912 240.524 193.108 1.00 41.28 476 HIS E N 1
ATOM 9115 C CA . HIS E 1 476 ? 212.264 239.408 192.430 1.00 43.47 476 HIS E CA 1
ATOM 9116 C C . HIS E 1 476 ? 212.950 238.086 192.752 1.00 44.27 476 HIS E C 1
ATOM 9117 O O . HIS E 1 476 ? 212.278 237.072 192.976 1.00 48.69 476 HIS E O 1
ATOM 9124 N N . ASN E 1 477 ? 214.285 238.073 192.771 1.00 42.60 477 ASN E N 1
ATOM 9125 C CA . ASN E 1 477 ? 215.006 236.841 193.075 1.00 41.95 477 ASN E CA 1
ATOM 9126 C C . ASN E 1 477 ? 214.732 236.373 194.497 1.00 44.21 477 ASN E C 1
ATOM 9127 O O . ASN E 1 477 ? 214.537 235.175 194.733 1.00 49.00 477 ASN E O 1
ATOM 9132 N N . ALA E 1 478 ? 214.707 237.300 195.457 1.00 44.66 478 ALA E N 1
ATOM 9133 C CA . ALA E 1 478 ? 214.377 236.920 196.828 1.00 42.79 478 ALA E CA 1
ATOM 9134 C C . ALA E 1 478 ? 212.960 236.368 196.922 1.00 43.34 478 ALA E C 1
ATOM 9135 O O . ALA E 1 478 ? 212.714 235.369 197.616 1.00 47.04 478 ALA E O 1
ATOM 9137 N N . SER E 1 479 ? 212.014 237.002 196.223 1.00 42.31 479 SER E N 1
ATOM 9138 C CA . SER E 1 479 ? 210.638 236.516 196.235 1.00 41.18 479 SER E CA 1
ATOM 9139 C C . SER E 1 479 ? 210.542 235.108 195.662 1.00 48.20 479 SER E C 1
ATOM 9140 O O . SER E 1 479 ? 209.850 234.252 196.223 1.00 52.64 479 SER E O 1
ATOM 9143 N N . LEU E 1 480 ? 211.226 234.848 194.544 1.00 50.25 480 LEU E N 1
ATOM 9144 C CA . LEU E 1 480 ? 211.202 233.508 193.961 1.00 46.52 480 LEU E CA 1
ATOM 9145 C C . LEU E 1 480 ? 211.842 232.488 194.891 1.00 49.34 480 LEU E C 1
ATOM 9146 O O . LEU E 1 480 ? 211.340 231.364 195.033 1.00 56.69 480 LEU E O 1
ATOM 9151 N N . MET E 1 481 ? 212.954 232.860 195.530 1.00 49.77 481 MET E N 1
ATOM 9152 C CA . MET E 1 481 ? 213.617 231.952 196.458 1.00 46.24 481 MET E CA 1
ATOM 9153 C C . MET E 1 481 ? 212.688 231.556 197.594 1.00 50.80 481 MET E C 1
ATOM 9154 O O . MET E 1 481 ? 212.625 230.383 197.975 1.00 52.07 481 MET E O 1
ATOM 9159 N N . LEU E 1 482 ? 211.953 232.523 198.146 1.00 54.59 482 LEU E N 1
ATOM 9160 C CA . LEU E 1 482 ? 211.035 232.197 199.234 1.00 50.70 482 LEU E CA 1
ATOM 9161 C C . LEU E 1 482 ? 209.833 231.400 198.736 1.00 55.08 482 LEU E C 1
ATOM 9162 O O . LEU E 1 482 ? 209.376 230.470 199.413 1.00 59.72 482 LEU E O 1
ATOM 9167 N N . ASP E 1 483 ? 209.307 231.747 197.557 1.00 57.88 483 ASP E N 1
ATOM 9168 C CA . ASP E 1 483 ? 208.111 231.079 197.053 1.00 60.62 483 ASP E CA 1
ATOM 9169 C C . ASP E 1 483 ? 208.385 229.621 196.713 1.00 62.25 483 ASP E C 1
ATOM 9170 O O . ASP E 1 483 ? 207.511 228.764 196.886 1.00 67.61 483 ASP E O 1
ATOM 9175 N N . ASP E 1 484 ? 209.588 229.318 196.221 1.00 61.87 484 ASP E N 1
ATOM 9176 C CA . ASP E 1 484 ? 209.921 227.928 195.925 1.00 62.20 484 ASP E CA 1
ATOM 9177 C C . ASP E 1 484 ? 209.863 227.069 197.182 1.00 64.67 484 ASP E C 1
ATOM 9178 O O . ASP E 1 484 ? 209.350 225.944 197.150 1.00 70.32 484 ASP E O 1
ATOM 9183 N N . ILE E 1 485 ? 210.385 227.579 198.298 1.00 63.61 485 ILE E N 1
ATOM 9184 C CA . ILE E 1 485 ? 210.314 226.840 199.554 1.00 62.26 485 ILE E CA 1
ATOM 9185 C C . ILE E 1 485 ? 208.875 226.750 200.045 1.00 68.14 485 ILE E C 1
ATOM 9186 O O . ILE E 1 485 ? 208.410 225.677 200.446 1.00 71.88 485 ILE E O 1
ATOM 9191 N N . GLU E 1 486 ? 208.146 227.865 200.020 1.00 71.60 486 GLU E N 1
ATOM 9192 C CA . GLU E 1 486 ? 206.795 227.896 200.568 1.00 74.06 486 GLU E CA 1
ATOM 9193 C C . GLU E 1 486 ? 205.769 227.196 199.684 1.00 78.73 486 GLU E C 1
ATOM 9194 O O . GLU E 1 486 ? 204.614 227.056 200.100 1.00 83.85 486 GLU E O 1
ATOM 9200 N N . ASP E 1 487 ? 206.150 226.758 198.484 1.00 76.31 487 ASP E N 1
ATOM 9201 C CA . ASP E 1 487 ? 205.241 226.025 197.616 1.00 79.99 487 ASP E CA 1
ATOM 9202 C C . ASP E 1 487 ? 205.690 224.599 197.329 1.00 80.78 487 ASP E C 1
ATOM 9203 O O . ASP E 1 487 ? 204.981 223.882 196.614 1.00 86.41 487 ASP E O 1
ATOM 9208 N N . HIS E 1 488 ? 206.836 224.169 197.861 1.00 78.23 488 HIS E N 1
ATOM 9209 C CA . HIS E 1 488 ? 207.360 222.818 197.651 1.00 78.28 488 HIS E CA 1
ATOM 9210 C C . HIS E 1 488 ? 207.501 222.501 196.163 1.00 77.40 488 HIS E C 1
ATOM 9211 O O . HIS E 1 488 ? 206.948 221.523 195.656 1.00 81.12 488 HIS E O 1
ATOM 9218 N N . SER E 1 489 ? 208.254 223.345 195.459 1.00 73.27 489 SER E N 1
ATOM 9219 C CA . SER E 1 489 ? 208.468 223.165 194.032 1.00 72.76 489 SER E CA 1
ATOM 9220 C C . SER E 1 489 ? 209.867 222.621 193.798 1.00 70.01 489 SER E C 1
ATOM 9221 O O . SER E 1 489 ? 210.846 223.361 193.982 1.00 71.41 489 SER E O 1
ATOM 9224 N N . PRO E 1 490 ? 210.020 221.355 193.401 1.00 67.85 490 PRO E N 1
ATOM 9225 C CA . PRO E 1 490 ? 211.367 220.803 193.189 1.00 65.29 490 PRO E CA 1
ATOM 9226 C C . PRO E 1 490 ? 212.104 221.400 192.003 1.00 67.96 490 PRO E C 1
ATOM 9227 O O . PRO E 1 490 ? 213.330 221.250 191.928 1.00 69.89 490 PRO E O 1
ATOM 9231 N N . LEU E 1 491 ? 211.413 222.063 191.078 1.00 70.21 491 LEU E N 1
ATOM 9232 C CA . LEU E 1 491 ? 212.028 222.564 189.858 1.00 66.12 491 LEU E CA 1
ATOM 9233 C C . LEU E 1 491 ? 211.617 224.009 189.618 1.00 66.11 491 LEU E C 1
ATOM 9234 O O . LEU E 1 491 ? 210.564 224.458 190.078 1.00 70.20 491 LEU E O 1
ATOM 9239 N N . ARG E 1 492 ? 212.468 224.733 188.893 1.00 63.14 492 ARG E N 1
ATOM 9240 C CA . ARG E 1 492 ? 212.180 226.100 188.474 1.00 64.75 492 ARG E CA 1
ATOM 9241 C C . ARG E 1 492 ? 212.729 226.294 187.070 1.00 70.18 492 ARG E C 1
ATOM 9242 O O . ARG E 1 492 ? 213.943 226.210 186.863 1.00 73.47 492 ARG E O 1
ATOM 9250 N N . ARG E 1 493 ? 211.834 226.551 186.115 1.00 70.26 493 ARG E N 1
ATOM 9251 C CA . ARG E 1 493 ? 212.189 226.700 184.703 1.00 69.83 493 ARG E CA 1
ATOM 9252 C C . ARG E 1 493 ? 212.916 225.461 184.187 1.00 66.29 493 ARG E C 1
ATOM 9253 O O . ARG E 1 493 ? 213.843 225.541 183.377 1.00 67.73 493 ARG E O 1
ATOM 9261 N N . GLY E 1 494 ? 212.486 224.297 184.667 1.00 64.24 494 GLY E N 1
ATOM 9262 C CA . GLY E 1 494 ? 213.107 223.054 184.260 1.00 63.39 494 GLY E CA 1
ATOM 9263 C C . GLY E 1 494 ? 214.477 222.801 184.843 1.00 68.84 494 GLY E C 1
ATOM 9264 O O . GLY E 1 494 ? 215.182 221.909 184.364 1.00 72.70 494 GLY E O 1
ATOM 9265 N N . ARG E 1 495 ? 214.876 223.556 185.861 1.00 66.46 495 ARG E N 1
ATOM 9266 C CA . ARG E 1 495 ? 216.167 223.417 186.510 1.00 59.24 495 ARG E CA 1
ATOM 9267 C C . ARG E 1 495 ? 215.961 223.242 188.005 1.00 61.48 495 ARG E C 1
ATOM 9268 O O . ARG E 1 495 ? 214.943 223.685 188.547 1.00 70.55 495 ARG E O 1
ATOM 9276 N N . PRO E 1 496 ? 216.895 222.586 188.693 1.00 55.97 496 PRO E N 1
ATOM 9277 C CA . PRO E 1 496 ? 216.716 222.342 190.128 1.00 59.43 496 PRO E CA 1
ATOM 9278 C C . PRO E 1 496 ? 216.556 223.641 190.906 1.00 64.68 496 PRO E C 1
ATOM 9279 O O . PRO E 1 496 ? 217.206 224.648 190.616 1.00 65.64 496 PRO E O 1
ATOM 9283 N N . SER E 1 497 ? 215.677 223.610 191.903 1.00 62.69 497 SER E N 1
ATOM 9284 C CA . SER E 1 497 ? 215.416 224.787 192.710 1.00 56.83 497 SER E CA 1
ATOM 9285 C C . SER E 1 497 ? 216.611 225.094 193.610 1.00 56.66 497 SER E C 1
ATOM 9286 O O . SER E 1 497 ? 217.521 224.280 193.791 1.00 59.91 497 SER E O 1
ATOM 9289 N N . THR E 1 498 ? 216.597 226.301 194.177 1.00 54.14 498 THR E N 1
ATOM 9290 C CA . THR E 1 498 ? 217.721 226.755 194.987 1.00 48.77 498 THR E CA 1
ATOM 9291 C C . THR E 1 498 ? 217.873 225.921 196.252 1.00 50.79 498 THR E C 1
ATOM 9292 O O . THR E 1 498 ? 218.996 225.606 196.661 1.00 53.32 498 THR E O 1
ATOM 9296 N N . HIS E 1 499 ? 216.761 225.552 196.885 1.00 50.35 499 HIS E N 1
ATOM 9297 C CA . HIS E 1 499 ? 216.828 224.827 198.146 1.00 49.00 499 HIS E CA 1
ATOM 9298 C C . HIS E 1 499 ? 217.109 223.342 197.968 1.00 54.41 499 HIS E C 1
ATOM 9299 O O . HIS E 1 499 ? 217.322 222.648 198.968 1.00 57.03 499 HIS E O 1
ATOM 9306 N N . MET E 1 500 ? 217.115 222.840 196.738 1.00 57.29 500 MET E N 1
ATOM 9307 C CA . MET E 1 500 ? 217.554 221.480 196.464 1.00 56.08 500 MET E CA 1
ATOM 9308 C C . MET E 1 500 ? 219.045 221.400 196.175 1.00 56.08 500 MET E C 1
ATOM 9309 O O . MET E 1 500 ? 219.562 220.301 195.951 1.00 63.51 500 MET E O 1
ATOM 9314 N N . ILE E 1 501 ? 219.742 222.535 196.172 1.00 50.45 501 ILE E N 1
ATOM 9315 C CA . ILE E 1 501 ? 221.178 222.574 195.930 1.00 48.95 501 ILE E CA 1
ATOM 9316 C C . ILE E 1 501 ? 221.879 223.107 197.173 1.00 54.94 501 ILE E C 1
ATOM 9317 O O . ILE E 1 501 ? 223.016 222.727 197.468 1.00 59.60 501 ILE E O 1
ATOM 9322 N N . PHE E 1 502 ? 221.199 223.974 197.926 1.00 53.23 502 PHE E N 1
ATOM 9323 C CA . PHE E 1 502 ? 221.801 224.619 199.084 1.00 46.93 502 PHE E CA 1
ATOM 9324 C C . PHE E 1 502 ? 221.088 224.343 200.398 1.00 50.94 502 PHE E C 1
ATOM 9325 O O . PHE E 1 502 ? 221.645 224.659 201.455 1.00 57.47 502 PHE E O 1
ATOM 9333 N N . GLY E 1 503 ? 219.891 223.773 200.375 1.00 48.28 503 GLY E N 1
ATOM 9334 C CA . GLY E 1 503 ? 219.142 223.543 201.590 1.00 48.20 503 GLY E CA 1
ATOM 9335 C C . GLY E 1 503 ? 218.161 224.662 201.894 1.00 51.99 503 GLY E C 1
ATOM 9336 O O . GLY E 1 503 ? 218.265 225.781 201.394 1.00 58.56 503 GLY E O 1
ATOM 9337 N N . THR E 1 504 ? 217.182 224.335 202.739 1.00 49.52 504 THR E N 1
ATOM 9338 C CA . THR E 1 504 ? 216.140 225.299 203.080 1.00 49.58 504 THR E CA 1
ATOM 9339 C C . THR E 1 504 ? 216.689 226.440 203.930 1.00 51.73 504 THR E C 1
ATOM 9340 O O . THR E 1 504 ? 216.416 227.617 203.657 1.00 56.61 504 THR E O 1
ATOM 9344 N N . GLU E 1 505 ? 217.465 226.110 204.964 1.00 53.10 505 GLU E N 1
ATOM 9345 C CA . GLU E 1 505 ? 217.946 227.128 205.893 1.00 52.77 505 GLU E CA 1
ATOM 9346 C C . GLU E 1 505 ? 218.886 228.114 205.209 1.00 52.34 505 GLU E C 1
ATOM 9347 O O . GLU E 1 505 ? 218.789 229.329 205.429 1.00 55.95 505 GLU E O 1
ATOM 9353 N N . GLN E 1 506 ? 219.804 227.610 204.383 1.00 49.03 506 GLN E N 1
ATOM 9354 C CA . GLN E 1 506 ? 220.724 228.493 203.676 1.00 46.33 506 GLN E CA 1
ATOM 9355 C C . GLN E 1 506 ? 219.977 229.411 202.721 1.00 50.58 506 GLN E C 1
ATOM 9356 O O . GLN E 1 506 ? 220.313 230.595 202.598 1.00 56.28 506 GLN E O 1
ATOM 9362 N N . THR E 1 507 ? 218.961 228.882 202.036 1.00 47.49 507 THR E N 1
ATOM 9363 C CA . THR E 1 507 ? 218.167 229.706 201.133 1.00 44.61 507 THR E CA 1
ATOM 9364 C C . THR E 1 507 ? 217.412 230.791 201.891 1.00 48.48 507 THR E C 1
ATOM 9365 O O . THR E 1 507 ? 217.332 231.933 201.426 1.00 53.52 507 THR E O 1
ATOM 9369 N N . ILE E 1 508 ? 216.854 230.460 203.058 1.00 45.45 508 ILE E N 1
ATOM 9370 C CA . ILE E 1 508 ? 216.158 231.471 203.852 1.00 40.78 508 ILE E CA 1
ATOM 9371 C C . ILE E 1 508 ? 217.128 232.555 204.306 1.00 43.04 508 ILE E C 1
ATOM 9372 O O . ILE E 1 508 ? 216.818 233.754 204.250 1.00 50.76 508 ILE E O 1
ATOM 9377 N N . ASN E 1 509 ? 218.314 232.152 204.765 1.00 41.72 509 ASN E N 1
ATOM 9378 C CA . ASN E 1 509 ? 219.309 233.124 205.207 1.00 44.39 509 ASN E CA 1
ATOM 9379 C C . ASN E 1 509 ? 219.733 234.041 204.064 1.00 44.52 509 ASN E C 1
ATOM 9380 O O . ASN E 1 509 ? 219.847 235.263 204.241 1.00 49.00 509 ASN E O 1
ATOM 9385 N N . SER E 1 510 ? 219.964 233.471 202.879 1.00 41.55 510 SER E N 1
ATOM 9386 C CA . SER E 1 510 ? 220.331 234.279 201.722 1.00 42.75 510 SER E CA 1
ATOM 9387 C C . SER E 1 510 ? 219.203 235.212 201.303 1.00 45.40 510 SER E C 1
ATOM 9388 O O . SER E 1 510 ? 219.462 236.354 200.911 1.00 49.30 510 SER E O 1
ATOM 9391 N N . ALA E 1 511 ? 217.954 234.751 201.373 1.00 40.69 511 ALA E N 1
ATOM 9392 C CA . ALA E 1 511 ? 216.829 235.621 201.055 1.00 40.66 511 ALA E CA 1
ATOM 9393 C C . ALA E 1 511 ? 216.731 236.790 202.027 1.00 45.44 511 ALA E C 1
ATOM 9394 O O . ALA E 1 511 ? 216.428 237.913 201.611 1.00 49.71 511 ALA E O 1
ATOM 9396 N N . ASN E 1 512 ? 216.971 236.548 203.319 1.00 44.83 512 ASN E N 1
ATOM 9397 C CA . ASN E 1 512 ? 216.969 237.646 204.284 1.00 42.58 512 ASN E CA 1
ATOM 9398 C C . ASN E 1 512 ? 218.097 238.634 204.007 1.00 41.72 512 ASN E C 1
ATOM 9399 O O . ASN E 1 512 ? 217.896 239.859 204.057 1.00 46.03 512 ASN E O 1
ATOM 9404 N N . PHE E 1 513 ? 219.293 238.126 203.708 1.00 41.24 513 PHE E N 1
ATOM 9405 C CA . PHE E 1 513 ? 220.382 239.037 203.382 1.00 44.33 513 PHE E CA 1
ATOM 9406 C C . PHE E 1 513 ? 220.100 239.807 202.100 1.00 47.81 513 PHE E C 1
ATOM 9407 O O . PHE E 1 513 ? 220.579 240.932 201.941 1.00 52.16 513 PHE E O 1
ATOM 9415 N N . LEU E 1 514 ? 219.338 239.224 201.174 1.00 49.52 514 LEU E N 1
ATOM 9416 C CA . LEU E 1 514 ? 218.976 239.955 199.964 1.00 46.16 514 LEU E CA 1
ATOM 9417 C C . LEU E 1 514 ? 218.126 241.174 200.294 1.00 43.75 514 LEU E C 1
ATOM 9418 O O . LEU E 1 514 ? 218.316 242.247 199.712 1.00 48.42 514 LEU E O 1
ATOM 9423 N N . LEU E 1 515 ? 217.177 241.027 201.222 1.00 44.20 515 LEU E N 1
ATOM 9424 C CA . LEU E 1 515 ? 216.399 242.180 201.665 1.00 40.26 515 LEU E CA 1
ATOM 9425 C C . LEU E 1 515 ? 217.281 243.195 202.371 1.00 47.13 515 LEU E C 1
ATOM 9426 O O . LEU E 1 515 ? 217.092 244.407 202.218 1.00 53.01 515 LEU E O 1
ATOM 9431 N N . ILE E 1 516 ? 218.237 242.719 203.169 1.00 52.12 516 ILE E N 1
ATOM 9432 C CA . ILE E 1 516 ? 219.180 243.633 203.811 1.00 50.60 516 ILE E CA 1
ATOM 9433 C C . ILE E 1 516 ? 219.990 244.398 202.762 1.00 51.54 516 ILE E C 1
ATOM 9434 O O . ILE E 1 516 ? 220.328 245.572 202.952 1.00 51.13 516 ILE E O 1
ATOM 9439 N N . ASP E 1 517 ? 220.308 243.747 201.638 1.00 53.05 517 ASP E N 1
ATOM 9440 C CA . ASP E 1 517 ? 221.194 244.346 200.641 1.00 52.40 517 ASP E CA 1
ATOM 9441 C C . ASP E 1 517 ? 220.453 245.312 199.718 1.00 51.46 517 ASP E C 1
ATOM 9442 O O . ASP E 1 517 ? 221.019 246.328 199.301 1.00 54.03 517 ASP E O 1
ATOM 9447 N N . VAL E 1 518 ? 219.192 245.013 199.385 1.00 48.05 518 VAL E N 1
ATOM 9448 C CA . VAL E 1 518 ? 218.447 245.837 198.429 1.00 47.96 518 VAL E CA 1
ATOM 9449 C C . VAL E 1 518 ? 218.391 247.283 198.902 1.00 50.95 518 VAL E C 1
ATOM 9450 O O . VAL E 1 518 ? 218.478 248.231 198.110 1.00 55.72 518 VAL E O 1
ATOM 9454 N N . MET E 1 519 ? 218.223 247.446 200.220 1.00 50.98 519 MET E N 1
ATOM 9455 C CA . MET E 1 519 ? 218.060 248.813 200.787 1.00 51.40 519 MET E CA 1
ATOM 9456 C C . MET E 1 519 ? 219.389 249.571 200.754 1.00 50.37 519 MET E C 1
ATOM 9457 O O . MET E 1 519 ? 219.348 250.791 200.529 1.00 55.25 519 MET E O 1
ATOM 9462 N N . GLU E 1 520 ? 220.521 248.902 200.991 1.00 51.90 520 GLU E N 1
ATOM 9463 C CA . GLU E 1 520 ? 221.767 249.638 200.840 1.00 51.76 520 GLU E CA 1
ATOM 9464 C C . GLU E 1 520 ? 221.846 250.311 199.477 1.00 54.82 520 GLU E C 1
ATOM 9465 O O . GLU E 1 520 ? 222.455 251.379 199.358 1.00 58.49 520 GLU E O 1
ATOM 9471 N N . LYS E 1 521 ? 221.232 249.712 198.456 1.00 50.39 521 LYS E N 1
ATOM 9472 C CA . LYS E 1 521 ? 221.066 250.327 197.146 1.00 46.30 521 LYS E CA 1
ATOM 9473 C C . LYS E 1 521 ? 219.995 251.407 197.155 1.00 45.54 521 LYS E C 1
ATOM 9474 O O . LYS E 1 521 ? 220.168 252.458 196.530 1.00 52.46 521 LYS E O 1
ATOM 9480 N N . VAL E 1 522 ? 218.881 251.150 197.844 1.00 42.17 522 VAL E N 1
ATOM 9481 C CA . VAL E 1 522 ? 217.826 252.157 197.963 1.00 42.93 522 VAL E CA 1
ATOM 9482 C C . VAL E 1 522 ? 218.353 253.418 198.636 1.00 48.94 522 VAL E C 1
ATOM 9483 O O . VAL E 1 522 ? 217.971 254.535 198.269 1.00 56.82 522 VAL E O 1
ATOM 9487 N N . ARG E 1 523 ? 219.241 253.266 199.617 1.00 52.14 523 ARG E N 1
ATOM 9488 C CA . ARG E 1 523 ? 219.873 254.395 200.285 1.00 50.43 523 ARG E CA 1
ATOM 9489 C C . ARG E 1 523 ? 220.920 255.085 199.423 1.00 51.47 523 ARG E C 1
ATOM 9490 O O . ARG E 1 523 ? 221.367 256.180 199.780 1.00 55.83 523 ARG E O 1
ATOM 9498 N N . GLN E 1 524 ? 221.321 254.479 198.308 1.00 53.00 524 GLN E N 1
ATOM 9499 C CA . GLN E 1 524 ? 222.260 255.088 197.378 1.00 52.42 524 GLN E CA 1
ATOM 9500 C C . GLN E 1 524 ? 221.563 255.873 196.276 1.00 55.68 524 GLN E C 1
ATOM 9501 O O . GLN E 1 524 ? 222.225 256.328 195.339 1.00 60.32 524 GLN E O 1
ATOM 9507 N N . LEU E 1 525 ? 220.246 256.032 196.361 1.00 56.31 525 LEU E N 1
ATOM 9508 C CA . LEU E 1 525 ? 219.494 256.833 195.406 1.00 58.16 525 LEU E CA 1
ATOM 9509 C C . LEU E 1 525 ? 219.411 258.298 195.810 1.00 65.38 525 LEU E C 1
ATOM 9510 O O . LEU E 1 525 ? 218.766 259.083 195.107 1.00 70.08 525 LEU E O 1
ATOM 9515 N N . ASP E 1 526 ? 220.077 258.648 196.916 1.00 65.37 526 ASP E N 1
ATOM 9516 C CA . ASP E 1 526 ? 220.111 260.059 197.390 1.00 67.35 526 ASP E CA 1
ATOM 9517 C C . ASP E 1 526 ? 218.683 260.608 197.474 1.00 70.79 526 ASP E C 1
ATOM 9518 O O . ASP E 1 526 ? 218.409 261.637 196.825 1.00 73.72 526 ASP E O 1
ATOM 9523 N N . ASP E 1 527 ? 217.821 259.950 198.256 1.00 69.00 527 ASP E N 1
ATOM 9524 C CA . ASP E 1 527 ? 216.423 260.429 198.428 1.00 66.84 527 ASP E CA 1
ATOM 9525 C C . ASP E 1 527 ? 215.854 259.857 199.730 1.00 65.27 527 ASP E C 1
ATOM 9526 O O . ASP E 1 527 ? 215.577 258.643 199.759 1.00 67.73 527 ASP E O 1
ATOM 9531 N N . PRO E 1 528 ? 215.651 260.656 200.801 1.00 60.30 528 PRO E N 1
ATOM 9532 C CA . PRO E 1 528 ? 215.040 260.121 202.029 1.00 58.42 528 PRO E CA 1
ATOM 9533 C C . PRO E 1 528 ? 213.671 259.498 201.813 1.00 64.71 528 PRO E C 1
ATOM 9534 O O . PRO E 1 528 ? 213.331 258.517 202.486 1.00 66.86 528 PRO E O 1
ATOM 9538 N N . ARG E 1 529 ? 212.870 260.042 200.893 1.00 64.22 529 ARG E N 1
ATOM 9539 C CA . ARG E 1 529 ? 211.519 259.536 200.678 1.00 61.26 529 ARG E CA 1
ATOM 9540 C C . ARG E 1 529 ? 211.510 258.143 200.063 1.00 60.75 529 ARG E C 1
ATOM 9541 O O . ARG E 1 529 ? 210.515 257.416 200.209 1.00 66.03 529 ARG E O 1
ATOM 9549 N N . CYS E 1 530 ? 212.590 257.761 199.383 1.00 58.83 530 CYS E N 1
ATOM 9550 C CA . CYS E 1 530 ? 212.667 256.431 198.796 1.00 55.48 530 CYS E CA 1
ATOM 9551 C C . CYS E 1 530 ? 212.601 255.352 199.866 1.00 56.41 530 CYS E C 1
ATOM 9552 O O . CYS E 1 530 ? 211.980 254.306 199.651 1.00 60.80 530 CYS E O 1
ATOM 9555 N N . MET E 1 531 ? 213.219 255.593 201.023 1.00 55.44 531 MET E N 1
ATOM 9556 C CA . MET E 1 531 ? 213.131 254.647 202.127 1.00 55.41 531 MET E CA 1
ATOM 9557 C C . MET E 1 531 ? 211.702 254.484 202.632 1.00 55.35 531 MET E C 1
ATOM 9558 O O . MET E 1 531 ? 211.268 253.353 202.881 1.00 58.17 531 MET E O 1
ATOM 9563 N N . ASP E 1 532 ? 210.960 255.584 202.780 1.00 51.15 532 ASP E N 1
ATOM 9564 C CA . ASP E 1 532 ? 209.568 255.484 203.210 1.00 52.28 532 ASP E CA 1
ATOM 9565 C C . ASP E 1 532 ? 208.738 254.696 202.206 1.00 54.52 532 ASP E C 1
ATOM 9566 O O . ASP E 1 532 ? 207.942 253.824 202.590 1.00 60.49 532 ASP E O 1
ATOM 9571 N N . ILE E 1 533 ? 208.915 254.990 200.915 1.00 52.45 533 ILE E N 1
ATOM 9572 C CA . ILE E 1 533 ? 208.188 254.260 199.878 1.00 49.42 533 ILE E CA 1
ATOM 9573 C C . ILE E 1 533 ? 208.504 252.774 199.960 1.00 48.48 533 ILE E C 1
ATOM 9574 O O . ILE E 1 533 ? 207.605 251.922 199.947 1.00 55.86 533 ILE E O 1
ATOM 9579 N N . TYR E 1 534 ? 209.794 252.446 200.047 1.00 46.15 534 TYR E N 1
ATOM 9580 C CA . TYR E 1 534 ? 210.222 251.055 200.102 1.00 44.94 534 TYR E CA 1
ATOM 9581 C C . TYR E 1 534 ? 209.596 250.336 201.288 1.00 49.03 534 TYR E C 1
ATOM 9582 O O . TYR E 1 534 ? 209.048 249.236 201.145 1.00 53.26 534 TYR E O 1
ATOM 9591 N N . LEU E 1 535 ? 209.651 250.956 202.468 1.00 49.80 535 LEU E N 1
ATOM 9592 C CA . LEU E 1 535 ? 209.127 250.316 203.670 1.00 46.45 535 LEU E CA 1
ATOM 9593 C C . LEU E 1 535 ? 207.623 250.080 203.567 1.00 50.34 535 LEU E C 1
ATOM 9594 O O . LEU E 1 535 ? 207.134 248.995 203.913 1.00 51.91 535 LEU E O 1
ATOM 9599 N N . GLU E 1 536 ? 206.874 251.070 203.070 1.00 48.20 536 GLU E N 1
ATOM 9600 C CA . GLU E 1 536 ? 205.424 250.903 202.995 1.00 45.21 536 GLU E CA 1
ATOM 9601 C C . GLU E 1 536 ? 205.023 249.833 201.979 1.00 48.06 536 GLU E C 1
ATOM 9602 O O . GLU E 1 536 ? 204.163 248.984 202.269 1.00 52.40 536 GLU E O 1
ATOM 9608 N N . GLU E 1 537 ? 205.635 249.837 200.789 1.00 44.48 537 GLU E N 1
ATOM 9609 C CA . GLU E 1 537 ? 205.286 248.795 199.827 1.00 44.60 537 GLU E CA 1
ATOM 9610 C C . GLU E 1 537 ? 205.738 247.419 200.287 1.00 44.14 537 GLU E C 1
ATOM 9611 O O . GLU E 1 537 ? 205.084 246.423 199.964 1.00 49.22 537 GLU E O 1
ATOM 9617 N N . MET E 1 538 ? 206.833 247.329 201.042 1.00 42.64 538 MET E N 1
ATOM 9618 C CA . MET E 1 538 ? 207.206 246.028 201.581 1.00 42.62 538 MET E CA 1
ATOM 9619 C C . MET E 1 538 ? 206.196 245.544 202.614 1.00 42.46 538 MET E C 1
ATOM 9620 O O . MET E 1 538 ? 205.879 244.348 202.656 1.00 45.18 538 MET E O 1
ATOM 9625 N N . ARG E 1 539 ? 205.673 246.454 203.440 1.00 43.20 539 ARG E N 1
ATOM 9626 C CA . ARG E 1 539 ? 204.603 246.078 204.361 1.00 41.91 539 ARG E CA 1
ATOM 9627 C C . ARG E 1 539 ? 203.400 245.524 203.608 1.00 45.64 539 ARG E C 1
ATOM 9628 O O . ARG E 1 539 ? 202.830 244.493 203.996 1.00 48.98 539 ARG E O 1
ATOM 9636 N N . ASN E 1 540 ? 203.000 246.197 202.525 1.00 45.32 540 ASN E N 1
ATOM 9637 C CA . ASN E 1 540 ? 201.880 245.700 201.726 1.00 38.59 540 ASN E CA 1
ATOM 9638 C C . ASN E 1 540 ? 202.177 244.335 201.107 1.00 37.87 540 ASN E C 1
ATOM 9639 O O . ASN E 1 540 ? 201.309 243.447 201.111 1.00 44.51 540 ASN E O 1
ATOM 9644 N N . LEU E 1 541 ? 203.388 244.159 200.572 1.00 37.96 541 LEU E N 1
ATOM 9645 C CA . LEU E 1 541 ? 203.806 242.870 200.029 1.00 37.03 541 LEU E CA 1
ATOM 9646 C C . LEU E 1 541 ? 203.629 241.761 201.054 1.00 41.60 541 LEU E C 1
ATOM 9647 O O . LEU E 1 541 ? 203.034 240.712 200.767 1.00 49.12 541 LEU E O 1
ATOM 9652 N N . PHE E 1 542 ? 204.153 241.978 202.260 1.00 41.30 542 PHE E N 1
ATOM 9653 C CA . PHE E 1 542 ? 204.102 240.945 203.283 1.00 38.26 542 PHE E CA 1
ATOM 9654 C C . PHE E 1 542 ? 202.681 240.677 203.756 1.00 42.37 542 PHE E C 1
ATOM 9655 O O . PHE E 1 542 ? 202.343 239.525 204.039 1.00 46.50 542 PHE E O 1
ATOM 9663 N N . ILE E 1 543 ? 201.831 241.706 203.827 1.00 42.32 543 ILE E N 1
ATOM 9664 C CA . ILE E 1 543 ? 200.434 241.477 204.194 1.00 37.79 543 ILE E CA 1
ATOM 9665 C C . ILE E 1 543 ? 199.747 240.583 203.165 1.00 43.42 543 ILE E C 1
ATOM 9666 O O . ILE E 1 543 ? 199.051 239.615 203.518 1.00 51.24 543 ILE E O 1
ATOM 9671 N N . GLY E 1 544 ? 199.935 240.887 201.879 1.00 39.99 544 GLY E N 1
ATOM 9672 C CA . GLY E 1 544 ? 199.317 240.067 200.848 1.00 37.44 544 GLY E CA 1
ATOM 9673 C C . GLY E 1 544 ? 199.804 238.631 200.880 1.00 40.20 544 GLY E C 1
ATOM 9674 O O . GLY E 1 544 ? 199.013 237.684 200.785 1.00 47.99 544 GLY E O 1
ATOM 9675 N N . GLN E 1 545 ? 201.119 238.449 201.019 1.00 38.21 545 GLN E N 1
ATOM 9676 C CA . GLN E 1 545 ? 201.663 237.098 201.076 1.00 38.59 545 GLN E CA 1
ATOM 9677 C C . GLN E 1 545 ? 201.166 236.350 202.307 1.00 43.26 545 GLN E C 1
ATOM 9678 O O . GLN E 1 545 ? 200.931 235.138 202.243 1.00 48.35 545 GLN E O 1
ATOM 9684 N N . SER E 1 546 ? 200.996 237.048 203.433 1.00 43.80 546 SER E N 1
ATOM 9685 C CA . SER E 1 546 ? 200.468 236.408 204.632 1.00 43.40 546 SER E CA 1
ATOM 9686 C C . SER E 1 546 ? 199.048 235.910 204.414 1.00 45.47 546 SER E C 1
ATOM 9687 O O . SER E 1 546 ? 198.700 234.799 204.835 1.00 50.91 546 SER E O 1
ATOM 9690 N N . PHE E 1 547 ? 198.206 236.721 203.766 1.00 49.45 547 PHE E N 1
ATOM 9691 C CA . PHE E 1 547 ? 196.853 236.249 203.471 1.00 45.04 547 PHE E CA 1
ATOM 9692 C C . PHE E 1 547 ? 196.865 235.050 202.531 1.00 42.89 547 PHE E C 1
ATOM 9693 O O . PHE E 1 547 ? 196.105 234.092 202.738 1.00 45.61 547 PHE E O 1
ATOM 9701 N N . ASP E 1 548 ? 197.718 235.080 201.504 1.00 46.75 548 ASP E N 1
ATOM 9702 C CA . ASP E 1 548 ? 197.846 233.925 200.618 1.00 45.85 548 ASP E CA 1
ATOM 9703 C C . ASP E 1 548 ? 198.228 232.669 201.393 1.00 46.38 548 ASP E C 1
ATOM 9704 O O . ASP E 1 548 ? 197.622 231.604 201.211 1.00 49.30 548 ASP E O 1
ATOM 9709 N N . LEU E 1 549 ? 199.238 232.777 202.259 1.00 48.51 549 LEU E N 1
ATOM 9710 C CA . LEU E 1 549 ? 199.702 231.630 203.030 1.00 47.21 549 LEU E CA 1
ATOM 9711 C C . LEU E 1 549 ? 198.623 231.101 203.962 1.00 47.35 549 LEU E C 1
ATOM 9712 O O . LEU E 1 549 ? 198.460 229.880 204.088 1.00 50.06 549 LEU E O 1
ATOM 9717 N N . TYR E 1 550 ? 197.880 231.993 204.622 1.00 48.25 550 TYR E N 1
ATOM 9718 C CA . TYR E 1 550 ? 196.813 231.543 205.510 1.00 43.77 550 TYR E CA 1
ATOM 9719 C C . TYR E 1 550 ? 195.726 230.814 204.735 1.00 45.13 550 TYR E C 1
ATOM 9720 O O . TYR E 1 550 ? 195.228 229.773 205.179 1.00 52.51 550 TYR E O 1
ATOM 9729 N N . TRP E 1 551 ? 195.335 231.349 203.576 1.00 45.96 551 TRP E N 1
ATOM 9730 C CA . TRP E 1 551 ? 194.317 230.669 202.782 1.00 41.30 551 TRP E CA 1
ATOM 9731 C C . TRP E 1 551 ? 194.794 229.304 202.312 1.00 42.21 551 TRP E C 1
ATOM 9732 O O . TRP E 1 551 ? 194.014 228.347 202.296 1.00 50.04 551 TRP E O 1
ATOM 9743 N N . THR E 1 552 ? 196.064 229.191 201.924 1.00 43.45 552 THR E N 1
ATOM 9744 C CA . THR E 1 552 ? 196.571 227.909 201.447 1.00 45.67 552 THR E CA 1
ATOM 9745 C C . THR E 1 552 ? 196.640 226.877 202.567 1.00 51.83 552 THR E C 1
ATOM 9746 O O . THR E 1 552 ? 196.183 225.741 202.399 1.00 57.75 552 THR E O 1
ATOM 9750 N N . ARG E 1 553 ? 197.206 227.251 203.718 1.00 54.50 553 ARG E N 1
ATOM 9751 C CA . ARG E 1 553 ? 197.419 226.274 204.784 1.00 50.61 553 ARG E CA 1
ATOM 9752 C C . ARG E 1 553 ? 196.101 225.748 205.337 1.00 52.60 553 ARG E C 1
ATOM 9753 O O . ARG E 1 553 ? 195.935 224.537 205.526 1.00 57.86 553 ARG E O 1
ATOM 9761 N N . ASN E 1 554 ? 195.149 226.641 205.604 1.00 52.93 554 ASN E N 1
ATOM 9762 C CA . ASN E 1 554 ? 193.906 226.251 206.255 1.00 55.32 554 ASN E CA 1
ATOM 9763 C C . ASN E 1 554 ? 192.858 225.723 205.286 1.00 59.32 554 ASN E C 1
ATOM 9764 O O . ASN E 1 554 ? 191.831 225.206 205.737 1.00 61.78 554 ASN E O 1
ATOM 9769 N N . GLY E 1 555 ? 193.085 225.835 203.982 1.00 59.88 555 GLY E N 1
ATOM 9770 C CA . GLY E 1 555 ? 192.101 225.370 203.017 1.00 57.93 555 GLY E CA 1
ATOM 9771 C C . GLY E 1 555 ? 190.808 226.153 203.041 1.00 58.40 555 GLY E C 1
ATOM 9772 O O . GLY E 1 555 ? 189.729 225.573 202.870 1.00 63.87 555 GLY E O 1
ATOM 9773 N N . GLU E 1 556 ? 190.891 227.463 203.251 1.00 56.96 556 GLU E N 1
ATOM 9774 C CA . GLU E 1 556 ? 189.721 228.328 203.293 1.00 61.41 556 GLU E CA 1
ATOM 9775 C C . GLU E 1 556 ? 189.611 229.094 201.983 1.00 63.15 556 GLU E C 1
ATOM 9776 O O . GLU E 1 556 ? 190.564 229.760 201.566 1.00 63.71 556 GLU E O 1
ATOM 9782 N N . CYS E 1 557 ? 188.450 228.998 201.340 1.00 59.97 557 CYS E N 1
ATOM 9783 C CA . CYS E 1 557 ? 188.240 229.648 200.055 1.00 56.55 557 CYS E CA 1
ATOM 9784 C C . CYS E 1 557 ? 187.920 231.120 200.266 1.00 56.38 557 CYS E C 1
ATOM 9785 O O . CYS E 1 557 ? 186.945 231.436 200.961 1.00 60.76 557 CYS E O 1
ATOM 9788 N N . PRO E 1 558 ? 188.696 232.040 199.706 1.00 47.39 558 PRO E N 1
ATOM 9789 C CA . PRO E 1 558 ? 188.352 233.460 199.792 1.00 45.03 558 PRO E CA 1
ATOM 9790 C C . PRO E 1 558 ? 187.281 233.831 198.774 1.00 49.80 558 PRO E C 1
ATOM 9791 O O . PRO E 1 558 ? 186.928 233.059 197.883 1.00 55.12 558 PRO E O 1
ATOM 9795 N N . SER E 1 559 ? 186.763 235.044 198.928 1.00 47.11 559 SER E N 1
ATOM 9796 C CA . SER E 1 559 ? 185.786 235.574 197.993 1.00 45.96 559 SER E CA 1
ATOM 9797 C C . SER E 1 559 ? 186.490 236.262 196.826 1.00 50.42 559 SER E C 1
ATOM 9798 O O . SER E 1 559 ? 187.719 236.315 196.746 1.00 56.67 559 SER E O 1
ATOM 9801 N N . GLU E 1 560 ? 185.685 236.788 195.902 1.00 53.55 560 GLU E N 1
ATOM 9802 C CA . GLU E 1 560 ? 186.240 237.487 194.747 1.00 53.39 560 GLU E CA 1
ATOM 9803 C C . GLU E 1 560 ? 187.006 238.735 195.165 1.00 54.55 560 GLU E C 1
ATOM 9804 O O . GLU E 1 560 ? 188.155 238.932 194.754 1.00 57.08 560 GLU E O 1
ATOM 9810 N N . GLU E 1 561 ? 186.386 239.589 195.983 1.00 53.03 561 GLU E N 1
ATOM 9811 C CA . GLU E 1 561 ? 187.027 240.839 196.380 1.00 52.96 561 GLU E CA 1
ATOM 9812 C C . GLU E 1 561 ? 188.297 240.580 197.179 1.00 52.08 561 GLU E C 1
ATOM 9813 O O . GLU E 1 561 ? 189.318 241.248 196.972 1.00 57.84 561 GLU E O 1
ATOM 9819 N N . GLN E 1 562 ? 188.250 239.615 198.098 1.00 46.21 562 GLN E N 1
ATOM 9820 C CA . GLN E 1 562 ? 189.422 239.288 198.901 1.00 47.42 562 GLN E CA 1
ATOM 9821 C C . GLN E 1 562 ? 190.579 238.824 198.028 1.00 49.15 562 GLN E C 1
ATOM 9822 O O . GLN E 1 562 ? 191.714 239.293 198.186 1.00 57.31 562 GLN E O 1
ATOM 9828 N N . TYR E 1 563 ? 190.308 237.909 197.096 1.00 45.45 563 TYR E N 1
ATOM 9829 C CA . TYR E 1 563 ? 191.356 237.415 196.211 1.00 41.27 563 TYR E CA 1
ATOM 9830 C C . TYR E 1 563 ? 191.905 238.527 195.328 1.00 44.42 563 TYR E C 1
ATOM 9831 O O . TYR E 1 563 ? 193.120 238.618 195.122 1.00 47.29 563 TYR E O 1
ATOM 9840 N N . LEU E 1 564 ? 191.027 239.375 194.791 1.00 46.05 564 LEU E N 1
ATOM 9841 C CA . LEU E 1 564 ? 191.494 240.456 193.931 1.00 48.59 564 LEU E CA 1
ATOM 9842 C C . LEU E 1 564 ? 192.370 241.440 194.695 1.00 51.20 564 LEU E C 1
ATOM 9843 O O . LEU E 1 564 ? 193.396 241.882 194.170 1.00 56.18 564 LEU E O 1
ATOM 9848 N N . ASP E 1 565 ? 192.003 241.780 195.934 1.00 50.06 565 ASP E N 1
ATOM 9849 C CA . ASP E 1 565 ? 192.852 242.658 196.738 1.00 51.03 565 ASP E CA 1
ATOM 9850 C C . ASP E 1 565 ? 194.186 241.999 197.069 1.00 48.61 565 ASP E C 1
ATOM 9851 O O . ASP E 1 565 ? 195.239 242.653 197.031 1.00 55.12 565 ASP E O 1
ATOM 9856 N N . MET E 1 566 ? 194.159 240.710 197.411 1.00 45.50 566 MET E N 1
ATOM 9857 C CA . MET E 1 566 ? 195.394 239.998 197.719 1.00 44.32 566 MET E CA 1
ATOM 9858 C C . MET E 1 566 ? 196.341 240.000 196.528 1.00 48.76 566 MET E C 1
ATOM 9859 O O . MET E 1 566 ? 197.543 240.230 196.682 1.00 54.39 566 MET E O 1
ATOM 9864 N N . ILE E 1 567 ? 195.821 239.731 195.328 1.00 51.79 567 ILE E N 1
ATOM 9865 C CA . ILE E 1 567 ? 196.689 239.743 194.156 1.00 47.39 567 ILE E CA 1
ATOM 9866 C C . ILE E 1 567 ? 197.057 241.160 193.740 1.00 46.45 567 ILE E C 1
ATOM 9867 O O . ILE E 1 567 ? 198.078 241.357 193.073 1.00 52.21 567 ILE E O 1
ATOM 9872 N N . ARG E 1 568 ? 196.257 242.161 194.115 1.00 47.09 568 ARG E N 1
ATOM 9873 C CA . ARG E 1 568 ? 196.631 243.542 193.847 1.00 49.59 568 ARG E CA 1
ATOM 9874 C C . ARG E 1 568 ? 197.794 243.997 194.712 1.00 51.71 568 ARG E C 1
ATOM 9875 O O . ARG E 1 568 ? 198.629 244.779 194.246 1.00 55.02 568 ARG E O 1
ATOM 9883 N N . GLN E 1 569 ? 197.867 243.528 195.955 1.00 54.30 569 GLN E N 1
ATOM 9884 C CA . GLN E 1 569 ? 198.980 243.876 196.833 1.00 50.85 569 GLN E CA 1
ATOM 9885 C C . GLN E 1 569 ? 200.208 242.997 196.629 1.00 48.18 569 GLN E C 1
ATOM 9886 O O . GLN E 1 569 ? 201.327 243.513 196.567 1.00 51.25 569 GLN E O 1
ATOM 9892 N N . LYS E 1 570 ? 200.027 241.679 196.533 1.00 46.06 570 LYS E N 1
ATOM 9893 C CA . LYS E 1 570 ? 201.162 240.765 196.456 1.00 45.71 570 LYS E CA 1
ATOM 9894 C C . LYS E 1 570 ? 201.921 240.915 195.142 1.00 49.60 570 LYS E C 1
ATOM 9895 O O . LYS E 1 570 ? 203.149 241.056 195.136 1.00 51.86 570 LYS E O 1
ATOM 9901 N N . THR E 1 571 ? 201.211 240.885 194.017 1.00 51.41 571 THR E N 1
ATOM 9902 C CA . THR E 1 571 ? 201.853 240.903 192.708 1.00 47.31 571 THR E CA 1
ATOM 9903 C C . THR E 1 571 ? 201.986 242.299 192.121 1.00 46.46 571 THR E C 1
ATOM 9904 O O . THR E 1 571 ? 202.959 242.567 191.409 1.00 53.30 571 THR E O 1
ATOM 9908 N N . GLY E 1 572 ? 201.046 243.191 192.398 1.00 43.24 572 GLY E N 1
ATOM 9909 C CA . GLY E 1 572 ? 201.151 244.560 191.953 1.00 46.85 572 GLY E CA 1
ATOM 9910 C C . GLY E 1 572 ? 201.974 245.450 192.853 1.00 53.16 572 GLY E C 1
ATOM 9911 O O . GLY E 1 572 ? 202.121 246.642 192.562 1.00 56.69 572 GLY E O 1
ATOM 9912 N N . GLY E 1 573 ? 202.515 244.911 193.942 1.00 51.14 573 GLY E N 1
ATOM 9913 C CA . GLY E 1 573 ? 203.288 245.697 194.880 1.00 49.39 573 GLY E CA 1
ATOM 9914 C C . GLY E 1 573 ? 204.669 246.079 194.394 1.00 50.71 573 GLY E C 1
ATOM 9915 O O . GLY E 1 573 ? 205.124 247.201 194.633 1.00 57.41 573 GLY E O 1
ATOM 9916 N N . LEU E 1 574 ? 205.356 245.153 193.721 1.00 45.10 574 LEU E N 1
ATOM 9917 C CA . LEU E 1 574 ? 206.671 245.468 193.172 1.00 45.63 574 LEU E CA 1
ATOM 9918 C C . LEU E 1 574 ? 206.573 246.544 192.099 1.00 50.77 574 LEU E C 1
ATOM 9919 O O . LEU E 1 574 ? 207.395 247.469 192.055 1.00 53.28 574 LEU E O 1
ATOM 9924 N N . PHE E 1 575 ? 205.568 246.438 191.227 1.00 48.27 575 PHE E N 1
ATOM 9925 C CA . PHE E 1 575 ? 205.361 247.453 190.201 1.00 44.12 575 PHE E CA 1
ATOM 9926 C C . PHE E 1 575 ? 205.080 248.812 190.825 1.00 46.04 575 PHE E C 1
ATOM 9927 O O . PHE E 1 575 ? 205.615 249.831 190.377 1.00 51.75 575 PHE E O 1
ATOM 9935 N N . ARG E 1 576 ? 204.224 248.828 191.849 1.00 45.60 576 ARG E N 1
ATOM 9936 C CA . ARG E 1 576 ? 203.914 250.099 192.553 1.00 44.42 576 ARG E CA 1
ATOM 9937 C C . ARG E 1 576 ? 205.210 250.676 193.121 1.00 46.36 576 ARG E C 1
ATOM 9938 O O . ARG E 1 576 ? 205.496 251.860 192.860 1.00 50.27 576 ARG E O 1
ATOM 9940 N N . LEU E 1 577 ? 205.956 249.864 193.871 1.00 44.23 577 LEU E N 1
ATOM 9941 C CA . LEU E 1 577 ? 207.194 250.325 194.491 1.00 41.74 577 LEU E CA 1
ATOM 9942 C C . LEU E 1 577 ? 208.130 250.943 193.461 1.00 42.96 577 LEU E C 1
ATOM 9943 O O . LEU E 1 577 ? 208.632 252.064 193.647 1.00 51.47 577 LEU E O 1
ATOM 9948 N N . LEU E 1 578 ? 208.370 250.228 192.359 1.00 39.88 578 LEU E N 1
ATOM 9949 C CA . LEU E 1 578 ? 209.248 250.755 191.323 1.00 40.21 578 LEU E CA 1
ATOM 9950 C C . LEU E 1 578 ? 208.699 252.051 190.746 1.00 42.87 578 LEU E C 1
ATOM 9951 O O . LEU E 1 578 ? 209.447 253.017 190.568 1.00 51.41 578 LEU E O 1
ATOM 9956 N N . THR E 1 579 ? 207.394 252.099 190.472 1.00 38.52 579 THR E N 1
ATOM 9957 C CA . THR E 1 579 ? 206.798 253.295 189.889 1.00 39.21 579 THR E CA 1
ATOM 9958 C C . THR E 1 579 ? 206.964 254.496 190.808 1.00 44.95 579 THR E C 1
ATOM 9959 O O . THR E 1 579 ? 207.345 255.584 190.362 1.00 52.34 579 THR E O 1
ATOM 9963 N N . ARG E 1 580 ? 206.681 254.318 192.100 1.00 42.55 580 ARG E N 1
ATOM 9964 C CA . ARG E 1 580 ? 206.771 255.438 193.028 1.00 40.18 580 ARG E CA 1
ATOM 9965 C C . ARG E 1 580 ? 208.207 255.918 193.183 1.00 42.81 580 ARG E C 1
ATOM 9966 O O . ARG E 1 580 ? 208.459 257.129 193.239 1.00 46.67 580 ARG E O 1
ATOM 9974 N N . MET E 1 581 ? 209.169 254.993 193.242 1.00 41.73 581 MET E N 1
ATOM 9975 C CA . MET E 1 581 ? 210.561 255.430 193.316 1.00 38.54 581 MET E CA 1
ATOM 9976 C C . MET E 1 581 ? 210.996 256.163 192.050 1.00 42.99 581 MET E C 1
ATOM 9977 O O . MET E 1 581 ? 211.706 257.172 192.132 1.00 51.55 581 MET E O 1
ATOM 9982 N N . MET E 1 582 ? 210.581 255.688 190.872 1.00 42.28 582 MET E N 1
ATOM 9983 C CA . MET E 1 582 ? 210.932 256.400 189.644 1.00 37.24 582 MET E CA 1
ATOM 9984 C C . MET E 1 582 ? 210.310 257.788 189.602 1.00 37.77 582 MET E C 1
ATOM 9985 O O . MET E 1 582 ? 210.940 258.741 189.131 1.00 43.53 582 MET E O 1
ATOM 9990 N N . VAL E 1 583 ? 209.067 257.923 190.067 1.00 42.36 583 VAL E N 1
ATOM 9991 C CA . VAL E 1 583 ? 208.443 259.243 190.082 1.00 42.90 583 VAL E CA 1
ATOM 9992 C C . VAL E 1 583 ? 209.148 260.160 191.073 1.00 49.45 583 VAL E C 1
ATOM 9993 O O . VAL E 1 583 ? 209.289 261.363 190.821 1.00 52.69 583 VAL E O 1
ATOM 9997 N N . GLN E 1 584 ? 209.607 259.621 192.206 1.00 50.87 584 GLN E N 1
ATOM 9998 C CA . GLN E 1 584 ? 210.364 260.441 193.148 1.00 47.03 584 GLN E CA 1
ATOM 9999 C C . GLN E 1 584 ? 211.688 260.902 192.550 1.00 47.30 584 GLN E C 1
ATOM 10000 O O . GLN E 1 584 ? 212.049 262.078 192.663 1.00 54.35 584 GLN E O 1
ATOM 10006 N N . ILE E 1 585 ? 212.426 259.992 191.908 1.00 43.99 585 ILE E N 1
ATOM 10007 C CA . ILE E 1 585 ? 213.693 260.366 191.288 1.00 40.83 585 ILE E CA 1
ATOM 10008 C C . ILE E 1 585 ? 213.479 261.168 190.007 1.00 48.10 585 ILE E C 1
ATOM 10009 O O . ILE E 1 585 ? 214.416 261.809 189.518 1.00 53.92 585 ILE E O 1
ATOM 10014 N N . ALA E 1 586 ? 212.258 261.182 189.473 1.00 52.02 586 ALA E N 1
ATOM 10015 C CA . ALA E 1 586 ? 212.006 261.763 188.158 1.00 52.87 586 ALA E CA 1
ATOM 10016 C C . ALA E 1 586 ? 212.442 263.225 188.117 1.00 60.77 586 ALA E C 1
ATOM 10017 O O . ALA E 1 586 ? 212.163 263.978 189.061 1.00 64.83 586 ALA E O 1
ATOM 10019 N N . PRO E 1 587 ? 213.121 263.664 187.054 1.00 63.67 587 PRO E N 1
ATOM 10020 C CA . PRO E 1 587 ? 213.638 265.038 187.022 1.00 64.89 587 PRO E CA 1
ATOM 10021 C C . PRO E 1 587 ? 212.545 266.085 186.885 1.00 70.72 587 PRO E C 1
ATOM 10022 O O . PRO E 1 587 ? 211.996 266.285 185.797 1.00 71.59 587 PRO E O 1
ATOM 10026 N N . VAL E 1 588 ? 212.248 266.766 187.995 1.00 77.42 588 VAL E N 1
ATOM 10027 C CA . VAL E 1 588 ? 211.288 267.865 188.077 1.00 81.81 588 VAL E CA 1
ATOM 10028 C C . VAL E 1 588 ? 209.953 267.357 187.519 1.00 81.85 588 VAL E C 1
ATOM 10029 O O . VAL E 1 588 ? 209.752 266.143 187.403 1.00 79.59 588 VAL E O 1
ATOM 10033 N N . GLN E 1 589 ? 209.030 268.265 187.186 1.00 89.33 589 GLN E N 1
ATOM 10034 C CA . GLN E 1 589 ? 207.722 267.962 186.610 1.00 90.92 589 GLN E CA 1
ATOM 10035 C C . GLN E 1 589 ? 207.053 266.755 187.256 1.00 88.20 589 GLN E C 1
ATOM 10036 O O . GLN E 1 589 ? 207.159 266.554 188.470 1.00 89.75 589 GLN E O 1
ATOM 10042 N N . GLN E 1 590 ? 206.375 265.950 186.440 1.00 87.48 590 GLN E N 1
ATOM 10043 C CA . GLN E 1 590 ? 205.783 264.679 186.857 1.00 86.06 590 GLN E CA 1
ATOM 10044 C C . GLN E 1 590 ? 204.954 264.837 188.130 1.00 88.90 590 GLN E C 1
ATOM 10045 O O . GLN E 1 590 ? 205.056 264.054 189.077 1.00 83.88 590 GLN E O 1
ATOM 10051 N N . LYS E 1 591 ? 204.118 265.873 188.144 1.00 91.78 591 LYS E N 1
ATOM 10052 C CA . LYS E 1 591 ? 203.287 266.170 189.307 1.00 94.97 591 LYS E CA 1
ATOM 10053 C C . LYS E 1 591 ? 202.044 265.284 189.348 1.00 95.82 591 LYS E C 1
ATOM 10054 O O . LYS E 1 591 ? 201.815 264.569 190.328 1.00 95.09 591 LYS E O 1
ATOM 10060 N N . GLY E 1 592 ? 201.236 265.322 188.289 1.00 89.11 592 GLY E N 1
ATOM 10061 C CA . GLY E 1 592 ? 200.029 264.520 188.234 1.00 86.40 592 GLY E CA 1
ATOM 10062 C C . GLY E 1 592 ? 200.223 263.086 187.795 1.00 79.69 592 GLY E C 1
ATOM 10063 O O . GLY E 1 592 ? 199.265 262.309 187.830 1.00 73.77 592 GLY E O 1
ATOM 10064 N N . LEU E 1 593 ? 201.434 262.715 187.384 1.00 76.86 593 LEU E N 1
ATOM 10065 C CA . LEU E 1 593 ? 201.699 261.360 186.918 1.00 67.76 593 LEU E CA 1
ATOM 10066 C C . LEU E 1 593 ? 201.986 260.423 188.083 1.00 64.27 593 LEU E C 1
ATOM 10067 O O . LEU E 1 593 ? 202.973 259.681 188.060 1.00 69.61 593 LEU E O 1
ATOM 10072 N N . GLU E 1 594 ? 201.132 260.441 189.102 1.00 60.30 594 GLU E N 1
ATOM 10073 C CA . GLU E 1 594 ? 201.301 259.588 190.270 1.00 64.81 594 GLU E CA 1
ATOM 10074 C C . GLU E 1 594 ? 200.136 258.633 190.467 1.00 64.37 594 GLU E C 1
ATOM 10075 O O . GLU E 1 594 ? 200.353 257.433 190.674 1.00 65.70 594 GLU E O 1
ATOM 10081 N N . THR E 1 595 ? 198.900 259.132 190.412 1.00 63.96 595 THR E N 1
ATOM 10082 C CA . THR E 1 595 ? 197.744 258.258 190.580 1.00 62.43 595 THR E CA 1
ATOM 10083 C C . THR E 1 595 ? 197.519 257.395 189.345 1.00 62.99 595 THR E C 1
ATOM 10084 O O . THR E 1 595 ? 197.197 256.206 189.461 1.00 63.66 595 THR E O 1
ATOM 10088 N N . GLN E 1 596 ? 197.681 257.978 188.156 1.00 60.37 596 GLN E N 1
ATOM 10089 C CA . GLN E 1 596 ? 197.486 257.224 186.923 1.00 55.36 596 GLN E CA 1
ATOM 10090 C C . GLN E 1 596 ? 198.479 256.076 186.818 1.00 56.85 596 GLN E C 1
ATOM 10091 O O . GLN E 1 596 ? 198.106 254.940 186.496 1.00 64.12 596 GLN E O 1
ATOM 10097 N N . LEU E 1 597 ? 199.753 256.354 187.091 1.00 49.92 597 LEU E N 1
ATOM 10098 C CA . LEU E 1 597 ? 200.771 255.324 186.946 1.00 44.58 597 LEU E CA 1
ATOM 10099 C C . LEU E 1 597 ? 200.613 254.239 188.003 1.00 46.12 597 LEU E C 1
ATOM 10100 O O . LEU E 1 597 ? 200.825 253.055 187.715 1.00 54.31 597 LEU E O 1
ATOM 10105 N N . ALA E 1 598 ? 200.212 254.615 189.218 1.00 46.13 598 ALA E N 1
ATOM 10106 C CA . ALA E 1 598 ? 199.926 253.623 190.246 1.00 53.27 598 ALA E CA 1
ATOM 10107 C C . ALA E 1 598 ? 198.750 252.735 189.860 1.00 56.95 598 ALA E C 1
ATOM 10108 O O . ALA E 1 598 ? 198.814 251.510 190.027 1.00 60.60 598 ALA E O 1
ATOM 10110 N N . SER E 1 599 ? 197.672 253.329 189.341 1.00 53.03 599 SER E N 1
ATOM 10111 C CA . SER E 1 599 ? 196.540 252.522 188.900 1.00 51.09 599 SER E CA 1
ATOM 10112 C C . SER E 1 599 ? 196.955 251.567 187.790 1.00 48.96 599 SER E C 1
ATOM 10113 O O . SER E 1 599 ? 196.546 250.398 187.778 1.00 54.98 599 SER E O 1
ATOM 10116 N N . LEU E 1 600 ? 197.780 252.046 186.856 1.00 41.80 600 LEU E N 1
ATOM 10117 C CA . LEU E 1 600 ? 198.323 251.172 185.822 1.00 42.19 600 LEU E CA 1
ATOM 10118 C C . LEU E 1 600 ? 199.104 250.016 186.436 1.00 44.12 600 LEU E C 1
ATOM 10119 O O . LEU E 1 600 ? 199.003 248.873 185.972 1.00 51.06 600 LEU E O 1
ATOM 10124 N N . SER E 1 601 ? 199.887 250.294 187.480 1.00 43.63 601 SER E N 1
ATOM 10125 C CA . SER E 1 601 ? 200.669 249.243 188.128 1.00 46.41 601 SER E CA 1
ATOM 10126 C C . SER E 1 601 ? 199.776 248.176 188.756 1.00 48.85 601 SER E C 1
ATOM 10127 O O . SER E 1 601 ? 200.027 246.976 188.587 1.00 52.42 601 SER E O 1
ATOM 10130 N N . ASP E 1 602 ? 198.722 248.621 189.441 1.00 49.82 602 ASP E N 1
ATOM 10131 C CA . ASP E 1 602 ? 197.769 247.665 190.061 1.00 53.54 602 ASP E CA 1
ATOM 10132 C C . ASP E 1 602 ? 197.128 246.817 188.957 1.00 52.02 602 ASP E C 1
ATOM 10133 O O . ASP E 1 602 ? 197.101 245.580 189.109 1.00 53.17 602 ASP E O 1
ATOM 10138 N N . VAL E 1 603 ? 196.643 247.458 187.889 1.00 45.80 603 VAL E N 1
ATOM 10139 C CA . VAL E 1 603 ? 195.969 246.710 186.829 1.00 40.22 603 VAL E CA 1
ATOM 10140 C C . VAL E 1 603 ? 196.917 245.691 186.203 1.00 43.28 603 VAL E C 1
ATOM 10141 O O . VAL E 1 603 ? 196.527 244.548 185.932 1.00 49.08 603 VAL E O 1
ATOM 10145 N N . LEU E 1 604 ? 198.173 246.080 185.966 1.00 40.40 604 LEU E N 1
ATOM 10146 C CA . LEU E 1 604 ? 199.143 245.142 185.409 1.00 39.41 604 LEU E CA 1
ATOM 10147 C C . LEU E 1 604 ? 199.397 243.972 186.353 1.00 43.35 604 LEU E C 1
ATOM 10148 O O . LEU E 1 604 ? 199.486 242.816 185.915 1.00 49.07 604 LEU E O 1
ATOM 10153 N N . GLY E 1 605 ? 199.529 244.251 187.650 1.00 43.04 605 GLY E N 1
ATOM 10154 C CA . GLY E 1 605 ? 199.768 243.179 188.603 1.00 43.00 605 GLY E CA 1
ATOM 10155 C C . GLY E 1 605 ? 198.600 242.218 188.711 1.00 45.64 605 GLY E C 1
ATOM 10156 O O . GLY E 1 605 ? 198.790 241.013 188.892 1.00 49.08 605 GLY E O 1
ATOM 10157 N N . GLU E 1 606 ? 197.375 242.738 188.614 1.00 46.96 606 GLU E N 1
ATOM 10158 C CA . GLU E 1 606 ? 196.201 241.871 188.596 1.00 44.65 606 GLU E CA 1
ATOM 10159 C C . GLU E 1 606 ? 196.162 241.020 187.331 1.00 44.32 606 GLU E C 1
ATOM 10160 O O . GLU E 1 606 ? 195.876 239.814 187.387 1.00 47.23 606 GLU E O 1
ATOM 10166 N N . PHE E 1 607 ? 196.452 241.637 186.182 1.00 42.12 607 PHE E N 1
ATOM 10167 C CA . PHE E 1 607 ? 196.408 240.925 184.911 1.00 38.16 607 PHE E CA 1
ATOM 10168 C C . PHE E 1 607 ? 197.440 239.813 184.853 1.00 41.56 607 PHE E C 1
ATOM 10169 O O . PHE E 1 607 ? 197.151 238.737 184.322 1.00 49.97 607 PHE E O 1
ATOM 10177 N N . PHE E 1 608 ? 198.640 240.047 185.383 1.00 39.52 608 PHE E N 1
ATOM 10178 C CA . PHE E 1 608 ? 199.660 239.002 185.363 1.00 38.93 608 PHE E CA 1
ATOM 10179 C C . PHE E 1 608 ? 199.229 237.784 186.170 1.00 41.92 608 PHE E C 1
ATOM 10180 O O . PHE E 1 608 ? 199.414 236.645 185.727 1.00 48.75 608 PHE E O 1
ATOM 10188 N N . GLN E 1 609 ? 198.646 238.000 187.350 1.00 42.22 609 GLN E N 1
ATOM 10189 C CA . GLN E 1 609 ? 198.198 236.875 188.164 1.00 44.36 609 GLN E CA 1
ATOM 10190 C C . GLN E 1 609 ? 197.053 236.126 187.496 1.00 47.27 609 GLN E C 1
ATOM 10191 O O . GLN E 1 609 ? 197.027 234.890 187.499 1.00 49.83 609 GLN E O 1
ATOM 10197 N N . VAL E 1 610 ? 196.091 236.853 186.921 1.00 47.43 610 VAL E N 1
ATOM 10198 C CA . VAL E 1 610 ? 194.983 236.173 186.251 1.00 41.00 610 VAL E CA 1
ATOM 10199 C C . VAL E 1 610 ? 195.491 235.381 185.051 1.00 45.09 610 VAL E C 1
ATOM 10200 O O . VAL E 1 610 ? 195.049 234.252 184.797 1.00 53.66 610 VAL E O 1
ATOM 10204 N N . ARG E 1 611 ? 196.444 235.948 184.310 1.00 43.52 611 ARG E N 1
ATOM 10205 C CA . ARG E 1 611 ? 197.008 235.266 183.152 1.00 40.49 611 ARG E CA 1
ATOM 10206 C C . ARG E 1 611 ? 197.753 234.004 183.568 1.00 47.13 611 ARG E C 1
ATOM 10207 O O . ARG E 1 611 ? 197.631 232.955 182.925 1.00 56.68 611 ARG E O 1
ATOM 10215 N N . ASP E 1 612 ? 198.537 234.088 184.645 1.00 49.96 612 ASP E N 1
ATOM 10216 C CA . ASP E 1 612 ? 199.253 232.914 185.132 1.00 52.09 612 ASP E CA 1
ATOM 10217 C C . ASP E 1 612 ? 198.288 231.844 185.621 1.00 55.21 612 ASP E C 1
ATOM 10218 O O . ASP E 1 612 ? 198.512 230.648 185.395 1.00 61.23 612 ASP E O 1
ATOM 10223 N N . ASP E 1 613 ? 197.213 232.252 186.298 1.00 54.40 613 ASP E N 1
ATOM 10224 C CA . ASP E 1 613 ? 196.214 231.292 186.752 1.00 54.42 613 ASP E CA 1
ATOM 10225 C C . ASP E 1 613 ? 195.553 230.594 185.572 1.00 52.28 613 ASP E C 1
ATOM 10226 O O . ASP E 1 613 ? 195.300 229.385 185.621 1.00 57.68 613 ASP E O 1
ATOM 10231 N N . TYR E 1 614 ? 195.257 231.342 184.508 1.00 51.66 614 TYR E N 1
ATOM 10232 C CA . TYR E 1 614 ? 194.696 230.732 183.307 1.00 51.91 614 TYR E CA 1
ATOM 10233 C C . TYR E 1 614 ? 195.674 229.750 182.673 1.00 57.21 614 TYR E C 1
ATOM 10234 O O . TYR E 1 614 ? 195.293 228.640 182.284 1.00 64.19 614 TYR E O 1
ATOM 10243 N N . LYS E 1 615 ? 196.940 230.150 182.546 1.00 57.76 615 LYS E N 1
ATOM 10244 C CA . LYS E 1 615 ? 197.917 229.312 181.857 1.00 59.28 615 LYS E CA 1
ATOM 10245 C C . LYS E 1 615 ? 198.204 228.029 182.624 1.00 62.82 615 LYS E C 1
ATOM 10246 O O . LYS E 1 615 ? 198.314 226.953 182.026 1.00 68.30 615 LYS E O 1
ATOM 10252 N N . ASN E 1 616 ? 198.340 228.121 183.949 1.00 63.76 616 ASN E N 1
ATOM 10253 C CA . ASN E 1 616 ? 198.740 226.956 184.732 1.00 65.22 616 ASN E CA 1
ATOM 10254 C C . ASN E 1 616 ? 197.682 225.864 184.688 1.00 64.61 616 ASN E C 1
ATOM 10255 O O . ASN E 1 616 ? 197.957 224.710 185.038 1.00 74.30 616 ASN E O 1
ATOM 10260 N N . LEU E 1 617 ? 196.466 226.206 184.268 1.00 61.41 617 LEU E N 1
ATOM 10261 C CA . LEU E 1 617 ? 195.373 225.243 184.305 1.00 64.15 617 LEU E CA 1
ATOM 10262 C C . LEU E 1 617 ? 194.955 224.822 182.900 1.00 65.56 617 LEU E C 1
ATOM 10263 O O . LEU E 1 617 ? 194.756 223.634 182.631 1.00 71.69 617 LEU E O 1
ATOM 10268 N N . THR E 1 618 ? 194.818 225.789 181.990 1.00 65.39 618 THR E N 1
ATOM 10269 C CA . THR E 1 618 ? 194.391 225.473 180.630 1.00 66.81 618 THR E CA 1
ATOM 10270 C C . THR E 1 618 ? 195.420 224.605 179.914 1.00 69.84 618 THR E C 1
ATOM 10271 O O . THR E 1 618 ? 195.067 223.627 179.244 1.00 73.61 618 THR E O 1
ATOM 10275 N N . GLU E 1 619 ? 196.698 224.935 180.055 1.00 69.00 619 GLU E N 1
ATOM 10276 C CA . GLU E 1 619 ? 197.755 224.178 179.395 1.00 73.52 619 GLU E CA 1
ATOM 10277 C C . GLU E 1 619 ? 198.879 223.834 180.364 1.00 71.61 619 GLU E C 1
ATOM 10278 O O . GLU E 1 619 ? 198.631 223.440 181.503 1.00 72.60 619 GLU E O 1
ATOM 10284 N N . LEU E 1 631 ? 200.059 224.652 192.678 1.00 106.20 631 LEU E N 1
ATOM 10285 C CA . LEU E 1 631 ? 199.494 223.711 191.718 1.00 115.24 631 LEU E CA 1
ATOM 10286 C C . LEU E 1 631 ? 199.011 222.444 192.416 1.00 111.29 631 LEU E C 1
ATOM 10287 O O . LEU E 1 631 ? 197.823 222.297 192.708 1.00 103.38 631 LEU E O 1
ATOM 10292 N N . ASP E 1 632 ? 199.946 221.528 192.679 1.00 109.60 632 ASP E N 1
ATOM 10293 C CA . ASP E 1 632 ? 199.593 220.285 193.356 1.00 104.15 632 ASP E CA 1
ATOM 10294 C C . ASP E 1 632 ? 199.245 220.530 194.819 1.00 102.85 632 ASP E C 1
ATOM 10295 O O . ASP E 1 632 ? 198.517 219.742 195.433 1.00 96.50 632 ASP E O 1
ATOM 10300 N N . GLU E 1 633 ? 199.754 221.618 195.394 1.00 105.01 633 GLU E N 1
ATOM 10301 C CA . GLU E 1 633 ? 199.537 221.936 196.799 1.00 103.44 633 GLU E CA 1
ATOM 10302 C C . GLU E 1 633 ? 198.178 222.589 197.046 1.00 104.11 633 GLU E C 1
ATOM 10303 O O . GLU E 1 633 ? 197.957 223.151 198.124 1.00 103.68 633 GLU E O 1
ATOM 10309 N N . CYS E 1 634 ? 197.264 222.519 196.076 1.00 100.22 634 CYS E N 1
ATOM 10310 C CA . CYS E 1 634 ? 195.912 223.067 196.194 1.00 96.83 634 CYS E CA 1
ATOM 10311 C C . CYS E 1 634 ? 195.946 224.577 196.446 1.00 96.20 634 CYS E C 1
ATOM 10312 O O . CYS E 1 634 ? 195.517 225.077 197.487 1.00 90.40 634 CYS E O 1
ATOM 10315 N N . LYS E 1 635 ? 196.465 225.288 195.440 1.00 91.52 635 LYS E N 1
ATOM 10316 C CA . LYS E 1 635 ? 196.536 226.769 195.523 1.00 80.17 635 LYS E CA 1
ATOM 10317 C C . LYS E 1 635 ? 195.295 227.350 194.846 1.00 72.38 635 LYS E C 1
ATOM 10318 O O . LYS E 1 635 ? 195.024 226.977 193.689 1.00 69.93 635 LYS E O 1
ATOM 10324 N N . PHE E 1 636 ? 194.577 228.226 195.543 1.00 66.87 636 PHE E N 1
ATOM 10325 C CA . PHE E 1 636 ? 193.363 228.837 195.027 1.00 57.79 636 PHE E CA 1
ATOM 10326 C C . PHE E 1 636 ? 193.682 229.763 193.862 1.00 57.76 636 PHE E C 1
ATOM 10327 O O . PHE E 1 636 ? 194.721 230.429 193.831 1.00 60.80 636 PHE E O 1
ATOM 10335 N N . SER E 1 637 ? 192.769 229.797 192.897 1.00 51.91 637 SER E N 1
ATOM 10336 C CA . SER E 1 637 ? 192.935 230.592 191.693 1.00 45.49 637 SER E CA 1
ATOM 10337 C C . SER E 1 637 ? 191.594 231.195 191.314 1.00 42.80 637 SER E C 1
ATOM 10338 O O . SER E 1 637 ? 190.550 230.826 191.856 1.00 50.29 637 SER E O 1
ATOM 10341 N N . TYR E 1 638 ? 191.636 232.146 190.384 1.00 39.83 638 TYR E N 1
ATOM 10342 C CA . TYR E 1 638 ? 190.400 232.746 189.894 1.00 39.57 638 TYR E CA 1
ATOM 10343 C C . TYR E 1 638 ? 189.424 231.727 189.316 1.00 45.16 638 TYR E C 1
ATOM 10344 O O . TYR E 1 638 ? 188.228 231.813 189.646 1.00 48.60 638 TYR E O 1
ATOM 10353 N N . PRO E 1 639 ? 189.829 230.774 188.465 1.00 42.67 639 PRO E N 1
ATOM 10354 C CA . PRO E 1 639 ? 188.855 229.768 188.011 1.00 38.42 639 PRO E CA 1
ATOM 10355 C C . PRO E 1 639 ? 188.267 228.937 189.138 1.00 42.44 639 PRO E C 1
ATOM 10356 O O . PRO E 1 639 ? 187.089 228.566 189.075 1.00 50.76 639 PRO E O 1
ATOM 10360 N N . LEU E 1 640 ? 189.053 228.630 190.171 1.00 42.95 640 LEU E N 1
ATOM 10361 C CA . LEU E 1 640 ? 188.580 227.759 191.241 1.00 43.82 640 LEU E CA 1
ATOM 10362 C C . LEU E 1 640 ? 187.565 228.443 192.148 1.00 47.54 640 LEU E C 1
ATOM 10363 O O . LEU E 1 640 ? 186.617 227.794 192.607 1.00 54.08 640 LEU E O 1
ATOM 10368 N N . ILE E 1 641 ? 187.753 229.733 192.430 1.00 45.24 641 ILE E N 1
ATOM 10369 C CA . ILE E 1 641 ? 186.840 230.440 193.322 1.00 46.98 641 ILE E CA 1
ATOM 10370 C C . ILE E 1 641 ? 185.450 230.525 192.708 1.00 50.89 641 ILE E C 1
ATOM 10371 O O . ILE E 1 641 ? 184.440 230.321 193.394 1.00 58.35 641 ILE E O 1
ATOM 10376 N N . HIS E 1 642 ? 185.372 230.826 191.410 1.00 47.95 642 HIS E N 1
ATOM 10377 C CA . HIS E 1 642 ? 184.075 230.890 190.746 1.00 48.30 642 HIS E CA 1
ATOM 10378 C C . HIS E 1 642 ? 183.380 229.537 190.766 1.00 54.08 642 HIS E C 1
ATOM 10379 O O . HIS E 1 642 ? 182.162 229.460 190.955 1.00 59.06 642 HIS E O 1
ATOM 10386 N N . ALA E 1 643 ? 184.137 228.458 190.566 1.00 50.37 643 ALA E N 1
ATOM 10387 C CA . ALA E 1 643 ? 183.549 227.124 190.608 1.00 47.88 643 ALA E CA 1
ATOM 10388 C C . ALA E 1 643 ? 183.023 226.798 191.999 1.00 50.90 643 ALA E C 1
ATOM 10389 O O . ALA E 1 643 ? 181.906 226.292 192.150 1.00 59.60 643 ALA E O 1
ATOM 10391 N N . LEU E 1 644 ? 183.813 227.087 193.033 1.00 49.53 644 LEU E N 1
ATOM 10392 C CA . LEU E 1 644 ? 183.389 226.772 194.392 1.00 50.07 644 LEU E CA 1
ATOM 10393 C C . LEU E 1 644 ? 182.282 227.689 194.896 1.00 54.67 644 LEU E C 1
ATOM 10394 O O . LEU E 1 644 ? 181.592 227.325 195.853 1.00 60.42 644 LEU E O 1
ATOM 10399 N N . THR E 1 645 ? 182.095 228.856 194.285 1.00 55.06 645 THR E N 1
ATOM 10400 C CA . THR E 1 645 ? 181.033 229.772 194.684 1.00 57.76 645 THR E CA 1
ATOM 10401 C C . THR E 1 645 ? 179.732 229.538 193.929 1.00 60.73 645 THR E C 1
ATOM 10402 O O . THR E 1 645 ? 178.667 229.466 194.548 1.00 64.05 645 THR E O 1
ATOM 10406 N N . SER E 1 646 ? 179.797 229.408 192.602 1.00 58.52 646 SER E N 1
ATOM 10407 C CA . SER E 1 646 ? 178.600 229.197 191.799 1.00 60.24 646 SER E CA 1
ATOM 10408 C C . SER E 1 646 ? 177.963 227.835 192.038 1.00 64.36 646 SER E C 1
ATOM 10409 O O . SER E 1 646 ? 176.789 227.649 191.701 1.00 68.18 646 SER E O 1
ATOM 10412 N N . GLN E 1 647 ? 178.701 226.883 192.609 1.00 62.25 647 GLN E N 1
ATOM 10413 C CA . GLN E 1 647 ? 178.201 225.536 192.881 1.00 59.94 647 GLN E CA 1
ATOM 10414 C C . GLN E 1 647 ? 178.364 225.253 194.367 1.00 62.09 647 GLN E C 1
ATOM 10415 O O . GLN E 1 647 ? 179.358 224.639 194.786 1.00 63.43 647 GLN E O 1
ATOM 10421 N N . PRO E 1 648 ? 177.417 225.687 195.203 1.00 61.80 648 PRO E N 1
ATOM 10422 C CA . PRO E 1 648 ? 177.536 225.443 196.649 1.00 60.44 648 PRO E CA 1
ATOM 10423 C C . PRO E 1 648 ? 177.545 223.974 197.037 1.00 64.54 648 PRO E C 1
ATOM 10424 O O . PRO E 1 648 ? 178.071 223.645 198.108 1.00 67.18 648 PRO E O 1
ATOM 10428 N N . LYS E 1 649 ? 176.987 223.080 196.213 1.00 66.93 649 LYS E N 1
ATOM 10429 C CA . LYS E 1 649 ? 176.842 221.678 196.587 1.00 67.97 649 LYS E CA 1
ATOM 10430 C C . LYS E 1 649 ? 177.640 220.744 195.683 1.00 67.37 649 LYS E C 1
ATOM 10431 O O . LYS E 1 649 ? 177.225 219.602 195.465 1.00 67.61 649 LYS E O 1
ATOM 10437 N N . ASN E 1 650 ? 178.771 221.199 195.151 1.00 63.85 650 ASN E N 1
ATOM 10438 C CA . ASN E 1 650 ? 179.641 220.344 194.345 1.00 55.55 650 ASN E CA 1
ATOM 10439 C C . ASN E 1 650 ? 180.570 219.598 195.294 1.00 57.68 650 ASN E C 1
ATOM 10440 O O . ASN E 1 650 ? 181.675 220.046 195.603 1.00 58.62 650 ASN E O 1
ATOM 10445 N N . VAL E 1 651 ? 180.107 218.440 195.767 1.00 56.94 651 VAL E N 1
ATOM 10446 C CA . VAL E 1 651 ? 180.872 217.667 196.739 1.00 52.74 651 VAL E CA 1
ATOM 10447 C C . VAL E 1 651 ? 182.135 217.089 196.116 1.00 53.64 651 VAL E C 1
ATOM 10448 O O . VAL E 1 651 ? 183.169 216.980 196.786 1.00 57.80 651 VAL E O 1
ATOM 10452 N N . GLN E 1 652 ? 182.076 216.697 194.842 1.00 53.80 652 GLN E N 1
ATOM 10453 C CA . GLN E 1 652 ? 183.216 216.042 194.208 1.00 55.18 652 GLN E CA 1
ATOM 10454 C C . GLN E 1 652 ? 184.424 216.968 194.134 1.00 55.01 652 GLN E C 1
ATOM 10455 O O . GLN E 1 652 ? 185.554 216.557 194.422 1.00 60.00 652 GLN E O 1
ATOM 10461 N N . LEU E 1 653 ? 184.205 218.224 193.738 1.00 49.94 653 LEU E N 1
ATOM 10462 C CA . LEU E 1 653 ? 185.313 219.164 193.610 1.00 51.38 653 LEU E CA 1
ATOM 10463 C C . LEU E 1 653 ? 185.985 219.410 194.954 1.00 50.49 653 LEU E C 1
ATOM 10464 O O . LEU E 1 653 ? 187.219 219.389 195.057 1.00 57.62 653 LEU E O 1
ATOM 10469 N N . ARG E 1 654 ? 185.188 219.632 195.999 1.00 44.47 654 ARG E N 1
ATOM 10470 C CA . ARG E 1 654 ? 185.746 219.848 197.327 1.00 47.39 654 ARG E CA 1
ATOM 10471 C C . ARG E 1 654 ? 186.463 218.609 197.837 1.00 51.89 654 ARG E C 1
ATOM 10472 O O . ARG E 1 654 ? 187.503 218.723 198.495 1.00 56.20 654 ARG E O 1
ATOM 10480 N N . GLY E 1 655 ? 185.930 217.423 197.545 1.00 51.68 655 GLY E N 1
ATOM 10481 C CA . GLY E 1 655 ? 186.607 216.204 197.948 1.00 50.28 655 GLY E CA 1
ATOM 10482 C C . GLY E 1 655 ? 187.950 216.028 197.269 1.00 51.20 655 GLY E C 1
ATOM 10483 O O . GLY E 1 655 ? 188.924 215.616 197.903 1.00 55.81 655 GLY E O 1
ATOM 10484 N N . ILE E 1 656 ? 188.027 216.342 195.975 1.00 48.13 656 ILE E N 1
ATOM 10485 C CA . ILE E 1 656 ? 189.305 216.246 195.274 1.00 49.38 656 ILE E CA 1
ATOM 10486 C C . ILE E 1 656 ? 190.291 217.275 195.815 1.00 52.09 656 ILE E C 1
ATOM 10487 O O . ILE E 1 656 ? 191.487 216.991 195.968 1.00 57.76 656 ILE E O 1
ATOM 10492 N N . LEU E 1 657 ? 189.812 218.485 196.113 1.00 52.10 657 LEU E N 1
ATOM 10493 C CA . LEU E 1 657 ? 190.694 219.497 196.687 1.00 50.60 657 LEU E CA 1
ATOM 10494 C C . LEU E 1 657 ? 191.222 219.062 198.048 1.00 52.43 657 LEU E C 1
ATOM 10495 O O . LEU E 1 657 ? 192.404 219.254 198.357 1.00 59.22 657 LEU E O 1
ATOM 10500 N N . GLN E 1 658 ? 190.365 218.460 198.874 1.00 53.63 658 GLN E N 1
ATOM 10501 C CA . GLN E 1 658 ? 190.817 217.963 200.169 1.00 53.12 658 GLN E CA 1
ATOM 10502 C C . GLN E 1 658 ? 191.782 216.793 200.017 1.00 52.69 658 GLN E C 1
ATOM 10503 O O . GLN E 1 658 ? 192.720 216.659 200.810 1.00 58.24 658 GLN E O 1
ATOM 10509 N N . GLN E 1 659 ? 191.568 215.935 199.018 1.00 52.32 659 GLN E N 1
ATOM 10510 C CA . GLN E 1 659 ? 192.517 214.859 198.758 1.00 54.19 659 GLN E CA 1
ATOM 10511 C C . GLN E 1 659 ? 193.879 215.419 198.375 1.00 61.64 659 GLN E C 1
ATOM 10512 O O . GLN E 1 659 ? 194.916 214.909 198.815 1.00 68.17 659 GLN E O 1
ATOM 10518 N N . SER E 1 660 ? 193.894 216.470 197.555 1.00 63.08 660 SER E N 1
ATOM 10519 C CA . SER E 1 660 ? 195.150 217.143 197.239 1.00 60.94 660 SER E CA 1
ATOM 10520 C C . SER E 1 660 ? 195.787 217.730 198.491 1.00 60.66 660 SER E C 1
ATOM 10521 O O . SER E 1 660 ? 197.008 217.657 198.671 1.00 62.61 660 SER E O 1
ATOM 10524 N N . ARG E 1 661 ? 194.971 218.325 199.363 1.00 63.01 661 ARG E N 1
ATOM 10525 C CA . ARG E 1 661 ? 195.490 218.912 200.595 1.00 59.52 661 ARG E CA 1
ATOM 10526 C C . ARG E 1 661 ? 196.141 217.859 201.482 1.00 56.67 661 ARG E C 1
ATOM 10527 O O . ARG E 1 661 ? 197.216 218.088 202.047 1.00 59.94 661 ARG E O 1
ATOM 10535 N N . SER E 1 662 ? 195.504 216.697 201.614 1.00 59.89 662 SER E N 1
ATOM 10536 C CA . SER E 1 662 ? 195.972 215.682 202.552 1.00 62.50 662 SER E CA 1
ATOM 10537 C C . SER E 1 662 ? 197.119 214.862 201.970 1.00 62.96 662 SER E C 1
ATOM 10538 O O . SER E 1 662 ? 198.200 214.783 202.562 1.00 67.15 662 SER E O 1
ATOM 10541 N N . ALA E 1 663 ? 196.895 214.235 200.813 1.00 63.04 663 ALA E N 1
ATOM 10542 C CA . ALA E 1 663 ? 197.918 213.378 200.224 1.00 66.97 663 ALA E CA 1
ATOM 10543 C C . ALA E 1 663 ? 199.165 214.171 199.857 1.00 71.17 663 ALA E C 1
ATOM 10544 O O . ALA E 1 663 ? 200.286 213.659 199.952 1.00 68.21 663 ALA E O 1
ATOM 10546 N N . GLY E 1 664 ? 198.992 215.419 199.435 1.00 71.36 664 GLY E N 1
ATOM 10547 C CA . GLY E 1 664 ? 200.107 216.277 199.075 1.00 68.97 664 GLY E CA 1
ATOM 10548 C C . GLY E 1 664 ? 200.177 216.650 197.609 1.00 79.40 664 GLY E C 1
ATOM 10549 O O . GLY E 1 664 ? 201.061 217.431 197.233 1.00 83.36 664 GLY E O 1
ATOM 10550 N N . GLY E 1 665 ? 199.298 216.136 196.760 1.00 82.91 665 GLY E N 1
ATOM 10551 C CA . GLY E 1 665 ? 199.326 216.493 195.356 1.00 85.24 665 GLY E CA 1
ATOM 10552 C C . GLY E 1 665 ? 198.241 215.756 194.602 1.00 83.36 665 GLY E C 1
ATOM 10553 O O . GLY E 1 665 ? 197.655 214.787 195.096 1.00 79.95 665 GLY E O 1
ATOM 10554 N N . LEU E 1 666 ? 197.985 216.238 193.391 1.00 84.14 666 LEU E N 1
ATOM 10555 C CA . LEU E 1 666 ? 196.992 215.650 192.504 1.00 80.29 666 LEU E CA 1
ATOM 10556 C C . LEU E 1 666 ? 197.698 214.866 191.406 1.00 84.38 666 LEU E C 1
ATOM 10557 O O . LEU E 1 666 ? 198.546 215.413 190.693 1.00 89.91 666 LEU E O 1
ATOM 10562 N N . ASP E 1 667 ? 197.352 213.590 191.276 1.00 78.71 667 ASP E N 1
ATOM 10563 C CA . ASP E 1 667 ? 197.787 212.815 190.128 1.00 73.51 667 ASP E CA 1
ATOM 10564 C C . ASP E 1 667 ? 197.038 213.264 188.870 1.00 73.28 667 ASP E C 1
ATOM 10565 O O . ASP E 1 667 ? 196.130 214.099 188.917 1.00 77.76 667 ASP E O 1
ATOM 10570 N N . VAL E 1 668 ? 197.445 212.708 187.727 1.00 68.05 668 VAL E N 1
ATOM 10571 C CA . VAL E 1 668 ? 196.917 213.181 186.444 1.00 69.62 668 VAL E CA 1
ATOM 10572 C C . VAL E 1 668 ? 195.408 212.985 186.319 1.00 74.96 668 VAL E C 1
ATOM 10573 O O . VAL E 1 668 ? 194.718 213.937 185.917 1.00 78.02 668 VAL E O 1
ATOM 10577 N N . PRO E 1 669 ? 194.834 211.809 186.611 1.00 70.33 669 PRO E N 1
ATOM 10578 C CA . PRO E 1 669 ? 193.367 211.683 186.507 1.00 66.83 669 PRO E CA 1
ATOM 10579 C C . PRO E 1 669 ? 192.587 212.609 187.430 1.00 68.87 669 PRO E C 1
ATOM 10580 O O . PRO E 1 669 ? 191.541 213.126 187.017 1.00 71.83 669 PRO E O 1
ATOM 10584 N N . LEU E 1 670 ? 193.051 212.845 188.660 1.00 67.99 670 LEU E N 1
ATOM 10585 C CA . LEU E 1 670 ? 192.357 213.798 189.524 1.00 64.95 670 LEU E CA 1
ATOM 10586 C C . LEU E 1 670 ? 192.444 215.216 188.970 1.00 69.03 670 LEU E C 1
ATOM 10587 O O . LEU E 1 670 ? 191.478 215.984 189.059 1.00 72.06 670 LEU E O 1
ATOM 10592 N N . LYS E 1 671 ? 193.593 215.582 188.398 1.00 67.63 671 LYS E N 1
ATOM 10593 C CA . LYS E 1 671 ? 193.716 216.890 187.763 1.00 67.13 671 LYS E CA 1
ATOM 10594 C C . LYS E 1 671 ? 192.761 217.024 186.583 1.00 64.59 671 LYS E C 1
ATOM 10595 O O . LYS E 1 671 ? 192.133 218.075 186.401 1.00 65.76 671 LYS E O 1
ATOM 10601 N N . GLU E 1 672 ? 192.634 215.970 185.773 1.00 61.21 672 GLU E N 1
ATOM 10602 C CA . GLU E 1 672 ? 191.676 216.000 184.673 1.00 58.77 672 GLU E CA 1
ATOM 10603 C C . GLU E 1 672 ? 190.243 216.103 185.176 1.00 59.98 672 GLU E C 1
ATOM 10604 O O . GLU E 1 672 ? 189.426 216.807 184.573 1.00 62.72 672 GLU E O 1
ATOM 10610 N N . THR E 1 673 ? 189.918 215.406 186.266 1.00 60.35 673 THR E N 1
ATOM 10611 C CA . THR E 1 673 ? 188.579 215.507 186.837 1.00 59.19 673 THR E CA 1
ATOM 10612 C C . THR E 1 673 ? 188.292 216.925 187.313 1.00 60.52 673 THR E C 1
ATOM 10613 O O . THR E 1 673 ? 187.195 217.454 187.095 1.00 61.22 673 THR E O 1
ATOM 10617 N N . VAL E 1 674 ? 189.273 217.558 187.960 1.00 60.88 674 VAL E N 1
ATOM 10618 C CA . VAL E 1 674 ? 189.104 218.938 188.407 1.00 57.14 674 VAL E CA 1
ATOM 10619 C C . VAL E 1 674 ? 188.909 219.864 187.214 1.00 57.58 674 VAL E C 1
ATOM 10620 O O . VAL E 1 674 ? 188.054 220.759 187.234 1.00 59.29 674 VAL E O 1
ATOM 10624 N N . LEU E 1 675 ? 189.696 219.666 186.156 1.00 57.70 675 LEU E N 1
ATOM 10625 C CA . LEU E 1 675 ? 189.573 220.531 184.988 1.00 56.79 675 LEU E CA 1
ATOM 10626 C C . LEU E 1 675 ? 188.226 220.347 184.298 1.00 56.11 675 LEU E C 1
ATOM 10627 O O . LEU E 1 675 ? 187.652 221.315 183.787 1.00 59.13 675 LEU E O 1
ATOM 10632 N N . SER E 1 676 ? 187.710 219.117 184.265 1.00 55.87 676 SER E N 1
ATOM 10633 C CA . SER E 1 676 ? 186.373 218.891 183.725 1.00 53.29 676 SER E CA 1
ATOM 10634 C C . SER E 1 676 ? 185.309 219.560 184.587 1.00 52.82 676 SER E C 1
ATOM 10635 O O . SER E 1 676 ? 184.357 220.152 184.062 1.00 56.09 676 SER E O 1
ATOM 10638 N N . HIS E 1 677 ? 185.454 219.476 185.913 1.00 54.42 677 HIS E N 1
ATOM 10639 C CA . HIS E 1 677 ? 184.542 220.186 186.804 1.00 53.00 677 HIS E CA 1
ATOM 10640 C C . HIS E 1 677 ? 184.584 221.686 186.560 1.00 55.32 677 HIS E C 1
ATOM 10641 O O . HIS E 1 677 ? 183.563 222.368 186.701 1.00 59.29 677 HIS E O 1
ATOM 10648 N N . LEU E 1 678 ? 185.753 222.215 186.201 1.00 58.33 678 LEU E N 1
ATOM 10649 C CA . LEU E 1 678 ? 185.865 223.637 185.898 1.00 54.16 678 LEU E CA 1
ATOM 10650 C C . LEU E 1 678 ? 185.230 223.994 184.562 1.00 54.51 678 LEU E C 1
ATOM 10651 O O . LEU E 1 678 ? 184.577 225.038 184.454 1.00 58.88 678 LEU E O 1
ATOM 10656 N N . ARG E 1 679 ? 185.418 223.160 183.537 1.00 54.81 679 ARG E N 1
ATOM 10657 C CA . ARG E 1 679 ? 184.757 223.416 182.260 1.00 51.00 679 ARG E CA 1
ATOM 10658 C C . ARG E 1 679 ? 183.242 223.360 182.401 1.00 53.09 679 ARG E C 1
ATOM 10659 O O . ARG E 1 679 ? 182.525 224.109 181.729 1.00 56.90 679 ARG E O 1
ATOM 10667 N N . GLN E 1 680 ? 182.735 222.468 183.255 1.00 56.42 680 GLN E N 1
ATOM 10668 C CA . GLN E 1 680 ? 181.290 222.364 183.431 1.00 56.60 680 GLN E CA 1
ATOM 10669 C C . GLN E 1 680 ? 180.697 223.652 183.990 1.00 59.51 680 GLN E C 1
ATOM 10670 O O . GLN E 1 680 ? 179.642 224.104 183.532 1.00 63.97 680 GLN E O 1
ATOM 10676 N N . ALA E 1 681 ? 181.361 224.260 184.973 1.00 59.15 681 ALA E N 1
ATOM 10677 C CA . ALA E 1 681 ? 180.831 225.452 185.624 1.00 59.21 681 ALA E CA 1
ATOM 10678 C C . ALA E 1 681 ? 181.044 226.726 184.818 1.00 58.71 681 ALA E C 1
ATOM 10679 O O . ALA E 1 681 ? 180.459 227.758 185.163 1.00 58.33 681 ALA E O 1
ATOM 10681 N N . GLY E 1 682 ? 181.853 226.686 183.763 1.00 58.27 682 GLY E N 1
ATOM 10682 C CA . GLY E 1 682 ? 182.116 227.878 182.985 1.00 54.34 682 GLY E CA 1
ATOM 10683 C C . GLY E 1 682 ? 183.151 228.808 183.568 1.00 56.25 682 GLY E C 1
ATOM 10684 O O . GLY E 1 682 ? 183.100 230.013 183.308 1.00 59.81 682 GLY E O 1
ATOM 10685 N N . SER E 1 683 ? 184.092 228.286 184.357 1.00 53.08 683 SER E N 1
ATOM 10686 C CA . SER E 1 683 ? 185.105 229.137 184.971 1.00 48.84 683 SER E CA 1
ATOM 10687 C C . SER E 1 683 ? 186.083 229.677 183.935 1.00 53.30 683 SER E C 1
ATOM 10688 O O . SER E 1 683 ? 186.619 230.781 184.092 1.00 58.24 683 SER E O 1
ATOM 10691 N N . ILE E 1 684 ? 186.336 228.909 182.874 1.00 51.42 684 ILE E N 1
ATOM 10692 C CA . ILE E 1 684 ? 187.290 229.329 181.851 1.00 50.82 684 ILE E CA 1
ATOM 10693 C C . ILE E 1 684 ? 186.800 230.585 181.139 1.00 55.84 684 ILE E C 1
ATOM 10694 O O . ILE E 1 684 ? 187.569 231.530 180.910 1.00 59.92 684 ILE E O 1
ATOM 10699 N N . GLU E 1 685 ? 185.518 230.616 180.772 1.00 52.35 685 GLU E N 1
ATOM 10700 C CA . GLU E 1 685 ? 184.953 231.806 180.149 1.00 52.10 685 GLU E CA 1
ATOM 10701 C C . GLU E 1 685 ? 184.934 232.991 181.103 1.00 51.16 685 GLU E C 1
ATOM 10702 O O . GLU E 1 685 ? 185.139 234.131 180.673 1.00 58.19 685 GLU E O 1
ATOM 10708 N N . TYR E 1 686 ? 184.699 232.742 182.392 1.00 43.86 686 TYR E N 1
ATOM 10709 C CA . TYR E 1 686 ? 184.790 233.804 183.388 1.00 42.35 686 TYR E CA 1
ATOM 10710 C C . TYR E 1 686 ? 186.194 234.397 183.442 1.00 47.67 686 TYR E C 1
ATOM 10711 O O . TYR E 1 686 ? 186.351 235.625 183.495 1.00 54.27 686 TYR E O 1
ATOM 10720 N N . THR E 1 687 ? 187.221 233.545 183.407 1.00 44.95 687 THR E N 1
ATOM 10721 C CA . THR E 1 687 ? 188.597 234.032 183.413 1.00 44.33 687 THR E CA 1
ATOM 10722 C C . THR E 1 687 ? 188.920 234.815 182.144 1.00 47.51 687 THR E C 1
ATOM 10723 O O . THR E 1 687 ? 189.591 235.851 182.205 1.00 54.28 687 THR E O 1
ATOM 10727 N N . GLU E 1 688 ? 188.453 234.339 180.987 1.00 45.19 688 GLU E N 1
ATOM 10728 C CA . GLU E 1 688 ? 188.633 235.101 179.752 1.00 45.10 688 GLU E CA 1
ATOM 10729 C C . GLU E 1 688 ? 187.962 236.467 179.817 1.00 42.11 688 GLU E C 1
ATOM 10730 O O . GLU E 1 688 ? 188.541 237.467 179.370 1.00 43.79 688 GLU E O 1
ATOM 10736 N N . ALA E 1 689 ? 186.743 236.530 180.352 1.00 39.54 689 ALA E N 1
ATOM 10737 C CA . ALA E 1 689 ? 186.062 237.813 180.476 1.00 39.92 689 ALA E CA 1
ATOM 10738 C C . ALA E 1 689 ? 186.826 238.752 181.398 1.00 47.99 689 ALA E C 1
ATOM 10739 O O . ALA E 1 689 ? 186.946 239.951 181.115 1.00 54.64 689 ALA E O 1
ATOM 10741 N N . LYS E 1 690 ? 187.351 238.225 182.508 1.00 44.84 690 LYS E N 1
ATOM 10742 C CA . LYS E 1 690 ? 188.132 239.062 183.412 1.00 41.59 690 LYS E CA 1
ATOM 10743 C C . LYS E 1 690 ? 189.402 239.571 182.739 1.00 43.92 690 LYS E C 1
ATOM 10744 O O . LYS E 1 690 ? 189.777 240.737 182.912 1.00 50.95 690 LYS E O 1
ATOM 10750 N N . MET E 1 691 ? 190.078 238.712 181.970 1.00 40.12 691 MET E N 1
ATOM 10751 C CA . MET E 1 691 ? 191.274 239.146 181.252 1.00 37.60 691 MET E CA 1
ATOM 10752 C C . MET E 1 691 ? 190.955 240.255 180.259 1.00 43.15 691 MET E C 1
ATOM 10753 O O . MET E 1 691 ? 191.694 241.244 180.162 1.00 52.04 691 MET E O 1
ATOM 10758 N N . GLY E 1 692 ? 189.863 240.108 179.506 1.00 41.19 692 GLY E N 1
ATOM 10759 C CA . GLY E 1 692 ? 189.474 241.155 178.577 1.00 38.41 692 GLY E CA 1
ATOM 10760 C C . GLY E 1 692 ? 189.124 242.460 179.255 1.00 43.97 692 GLY E C 1
ATOM 10761 O O . GLY E 1 692 ? 189.530 243.533 178.790 1.00 50.54 692 GLY E O 1
ATOM 10762 N N . GLU E 1 693 ? 188.384 242.394 180.364 1.00 45.52 693 GLU E N 1
ATOM 10763 C CA . GLU E 1 693 ? 188.068 243.601 181.116 1.00 48.00 693 GLU E CA 1
ATOM 10764 C C . GLU E 1 693 ? 189.328 244.278 181.641 1.00 53.58 693 GLU E C 1
ATOM 10765 O O . GLU E 1 693 ? 189.425 245.510 181.609 1.00 56.98 693 GLU E O 1
ATOM 10771 N N . LEU E 1 694 ? 190.298 243.497 182.125 1.00 50.79 694 LEU E N 1
ATOM 10772 C CA . LEU E 1 694 ? 191.547 244.077 182.611 1.00 46.67 694 LEU E CA 1
ATOM 10773 C C . LEU E 1 694 ? 192.335 244.733 181.483 1.00 44.20 694 LEU E C 1
ATOM 10774 O O . LEU E 1 694 ? 192.907 245.818 181.662 1.00 51.64 694 LEU E O 1
ATOM 10779 N N . MET E 1 695 ? 192.392 244.087 180.318 1.00 39.67 695 MET E N 1
ATOM 10780 C CA . MET E 1 695 ? 193.107 244.680 179.195 1.00 40.18 695 MET E CA 1
ATOM 10781 C C . MET E 1 695 ? 192.435 245.952 178.699 1.00 44.32 695 MET E C 1
ATOM 10782 O O . MET E 1 695 ? 193.128 246.858 178.223 1.00 49.98 695 MET E O 1
ATOM 10787 N N . GLU E 1 696 ? 191.109 246.045 178.813 1.00 43.36 696 GLU E N 1
ATOM 10788 C CA . GLU E 1 696 ? 190.439 247.303 178.496 1.00 48.90 696 GLU E CA 1
ATOM 10789 C C . GLU E 1 696 ? 190.941 248.433 179.389 1.00 50.86 696 GLU E C 1
ATOM 10790 O O . GLU E 1 696 ? 191.229 249.536 178.906 1.00 55.21 696 GLU E O 1
ATOM 10796 N N . LYS E 1 697 ? 191.058 248.173 180.694 1.00 47.77 697 LYS E N 1
ATOM 10797 C CA . LYS E 1 697 ? 191.567 249.186 181.613 1.00 41.45 697 LYS E CA 1
ATOM 10798 C C . LYS E 1 697 ? 193.010 249.545 181.296 1.00 43.50 697 LYS E C 1
ATOM 10799 O O . LYS E 1 697 ? 193.391 250.720 181.360 1.00 52.49 697 LYS E O 1
ATOM 10805 N N . ILE E 1 698 ? 193.831 248.545 180.965 1.00 41.36 698 ILE E N 1
ATOM 10806 C CA . ILE E 1 698 ? 195.224 248.820 180.615 1.00 38.03 698 ILE E CA 1
ATOM 10807 C C . ILE E 1 698 ? 195.293 249.741 179.405 1.00 41.29 698 ILE E C 1
ATOM 10808 O O . ILE E 1 698 ? 196.027 250.741 179.403 1.00 48.59 698 ILE E O 1
ATOM 10813 N N . THR E 1 699 ? 194.508 249.435 178.370 1.00 43.58 699 THR E N 1
ATOM 10814 C CA . THR E 1 699 ? 194.504 250.258 177.167 1.00 48.89 699 THR E CA 1
ATOM 10815 C C . THR E 1 699 ? 194.049 251.678 177.474 1.00 49.13 699 THR E C 1
ATOM 10816 O O . THR E 1 699 ? 194.672 252.649 177.032 1.00 55.59 699 THR E O 1
ATOM 10820 N N . ASP E 1 700 ? 192.966 251.820 178.244 1.00 48.18 700 ASP E N 1
ATOM 10821 C CA . ASP E 1 700 ? 192.451 253.151 178.550 1.00 50.88 700 ASP E CA 1
ATOM 10822 C C . ASP E 1 700 ? 193.456 253.972 179.350 1.00 51.74 700 ASP E C 1
ATOM 10823 O O . ASP E 1 700 ? 193.646 255.166 179.081 1.00 56.97 700 ASP E O 1
ATOM 10828 N N . SER E 1 701 ? 194.108 253.354 180.338 1.00 47.11 701 SER E N 1
ATOM 10829 C CA . SER E 1 701 ? 195.098 254.074 181.132 1.00 43.01 701 SER E CA 1
ATOM 10830 C C . SER E 1 701 ? 196.281 254.508 180.277 1.00 45.24 701 SER E C 1
ATOM 10831 O O . SER E 1 701 ? 196.783 255.632 180.421 1.00 53.43 701 SER E O 1
ATOM 10834 N N . VAL E 1 702 ? 196.741 253.633 179.379 1.00 44.18 702 VAL E N 1
ATOM 10835 C CA . VAL E 1 702 ? 197.849 254.012 178.508 1.00 46.79 702 VAL E CA 1
ATOM 10836 C C . VAL E 1 702 ? 197.451 255.159 177.587 1.00 55.81 702 VAL E C 1
ATOM 10837 O O . VAL E 1 702 ? 198.241 256.087 177.372 1.00 62.33 702 VAL E O 1
ATOM 10841 N N . VAL E 1 703 ? 196.235 255.128 177.034 1.00 58.01 703 VAL E N 1
ATOM 10842 C CA . VAL E 1 703 ? 195.793 256.229 176.179 1.00 58.10 703 VAL E CA 1
ATOM 10843 C C . VAL E 1 703 ? 195.719 257.531 176.966 1.00 57.72 703 VAL E C 1
ATOM 10844 O O . VAL E 1 703 ? 196.108 258.589 176.463 1.00 63.75 703 VAL E O 1
ATOM 10848 N N . SER E 1 704 ? 195.221 257.485 178.203 1.00 51.45 704 SER E N 1
ATOM 10849 C CA . SER E 1 704 ? 195.156 258.704 179.006 1.00 53.67 704 SER E CA 1
ATOM 10850 C C . SER E 1 704 ? 196.548 259.273 179.266 1.00 60.38 704 SER E C 1
ATOM 10851 O O . SER E 1 704 ? 196.789 260.475 179.075 1.00 65.94 704 SER E O 1
ATOM 10854 N N . LEU E 1 705 ? 197.486 258.416 179.685 1.00 61.56 705 LEU E N 1
ATOM 10855 C CA . LEU E 1 705 ? 198.838 258.889 179.971 1.00 59.47 705 LEU E CA 1
ATOM 10856 C C . LEU E 1 705 ? 199.510 259.437 178.720 1.00 61.71 705 LEU E C 1
ATOM 10857 O O . LEU E 1 705 ? 200.223 260.445 178.782 1.00 64.85 705 LEU E O 1
ATOM 10862 N N . GLU E 1 706 ? 199.301 258.787 177.574 1.00 65.79 706 GLU E N 1
ATOM 10863 C CA . GLU E 1 706 ? 199.834 259.313 176.323 1.00 72.78 706 GLU E CA 1
ATOM 10864 C C . GLU E 1 706 ? 199.184 260.645 175.970 1.00 73.89 706 GLU E C 1
ATOM 10865 O O . GLU E 1 706 ? 199.828 261.525 175.387 1.00 75.88 706 GLU E O 1
ATOM 10871 N N . GLY E 1 707 ? 197.904 260.806 176.311 1.00 71.15 707 GLY E N 1
ATOM 10872 C CA . GLY E 1 707 ? 197.224 262.058 176.030 1.00 70.92 707 GLY E CA 1
ATOM 10873 C C . GLY E 1 707 ? 197.810 263.224 176.799 1.00 72.81 707 GLY E C 1
ATOM 10874 O O . GLY E 1 707 ? 198.049 264.295 176.238 1.00 72.86 707 GLY E O 1
ATOM 10875 N N . GLU E 1 708 ? 198.051 263.034 178.100 1.00 71.98 708 GLU E N 1
ATOM 10876 C CA . GLU E 1 708 ? 198.655 264.125 178.865 1.00 70.96 708 GLU E CA 1
ATOM 10877 C C . GLU E 1 708 ? 200.112 264.347 178.473 1.00 74.56 708 GLU E C 1
ATOM 10878 O O . GLU E 1 708 ? 200.540 265.491 178.282 1.00 74.17 708 GLU E O 1
ATOM 10884 N N . THR E 1 709 ? 200.885 263.276 178.343 1.00 74.65 709 THR E N 1
ATOM 10885 C CA . THR E 1 709 ? 202.294 263.403 177.990 1.00 73.71 709 THR E CA 1
ATOM 10886 C C . THR E 1 709 ? 202.496 263.295 176.482 1.00 76.11 709 THR E C 1
ATOM 10887 O O . THR E 1 709 ? 203.031 264.207 175.852 1.00 74.08 709 THR E O 1
ATOM 10891 N N . ILE F 1 425 ? 192.217 245.175 201.449 1.00 93.94 425 ILE F N 1
ATOM 10892 C CA . ILE F 1 425 ? 192.338 244.683 202.815 1.00 101.86 425 ILE F CA 1
ATOM 10893 C C . ILE F 1 425 ? 193.241 245.602 203.628 1.00 103.30 425 ILE F C 1
ATOM 10894 O O . ILE F 1 425 ? 194.183 246.191 203.097 1.00 99.05 425 ILE F O 1
ATOM 10899 N N . LEU F 1 426 ? 192.945 245.722 204.924 1.00 103.38 426 LEU F N 1
ATOM 10900 C CA . LEU F 1 426 ? 193.791 246.493 205.825 1.00 105.07 426 LEU F CA 1
ATOM 10901 C C . LEU F 1 426 ? 194.126 245.724 207.098 1.00 103.61 426 LEU F C 1
ATOM 10902 O O . LEU F 1 426 ? 194.875 246.242 207.935 1.00 102.71 426 LEU F O 1
ATOM 10907 N N . GLY F 1 427 ? 193.602 244.514 207.269 1.00 99.50 427 GLY F N 1
ATOM 10908 C CA . GLY F 1 427 ? 193.865 243.766 208.484 1.00 90.42 427 GLY F CA 1
ATOM 10909 C C . GLY F 1 427 ? 195.225 243.090 208.442 1.00 83.21 427 GLY F C 1
ATOM 10910 O O . GLY F 1 427 ? 195.450 242.139 207.694 1.00 77.22 427 GLY F O 1
ATOM 10911 N N . ASP F 1 428 ? 196.142 243.598 209.261 1.00 81.90 428 ASP F N 1
ATOM 10912 C CA . ASP F 1 428 ? 197.472 243.007 209.391 1.00 70.42 428 ASP F CA 1
ATOM 10913 C C . ASP F 1 428 ? 197.484 242.132 210.649 1.00 66.81 428 ASP F C 1
ATOM 10914 O O . ASP F 1 428 ? 197.889 242.531 211.741 1.00 71.73 428 ASP F O 1
ATOM 10919 N N . GLU F 1 429 ? 196.952 240.924 210.482 1.00 64.53 429 GLU F N 1
ATOM 10920 C CA . GLU F 1 429 ? 196.747 239.989 211.579 1.00 61.77 429 GLU F CA 1
ATOM 10921 C C . GLU F 1 429 ? 197.434 238.651 211.381 1.00 58.21 429 GLU F C 1
ATOM 10922 O O . GLU F 1 429 ? 197.918 238.074 212.355 1.00 57.51 429 GLU F O 1
ATOM 10928 N N . HIS F 1 430 ? 197.482 238.138 210.155 1.00 56.94 430 HIS F N 1
ATOM 10929 C CA . HIS F 1 430 ? 198.232 236.929 209.854 1.00 53.61 430 HIS F CA 1
ATOM 10930 C C . HIS F 1 430 ? 199.724 237.193 209.721 1.00 54.03 430 HIS F C 1
ATOM 10931 O O . HIS F 1 430 ? 200.496 236.243 209.557 1.00 56.60 430 HIS F O 1
ATOM 10938 N N . LEU F 1 431 ? 200.140 238.456 209.786 1.00 52.85 431 LEU F N 1
ATOM 10939 C CA . LEU F 1 431 ? 201.541 238.848 209.734 1.00 51.37 431 LEU F CA 1
ATOM 10940 C C . LEU F 1 431 ? 202.147 239.019 211.122 1.00 53.12 431 LEU F C 1
ATOM 10941 O O . LEU F 1 431 ? 203.265 238.561 211.369 1.00 55.26 431 LEU F O 1
ATOM 10946 N N . LEU F 1 432 ? 201.430 239.671 212.040 1.00 52.85 432 LEU F N 1
ATOM 10947 C CA . LEU F 1 432 ? 201.939 239.879 213.390 1.00 49.71 432 LEU F CA 1
ATOM 10948 C C . LEU F 1 432 ? 201.608 238.741 214.345 1.00 50.64 432 LEU F C 1
ATOM 10949 O O . LEU F 1 432 ? 202.016 238.804 215.508 1.00 57.39 432 LEU F O 1
ATOM 10954 N N . GLY F 1 433 ? 200.880 237.722 213.899 1.00 44.35 433 GLY F N 1
ATOM 10955 C CA . GLY F 1 433 ? 200.527 236.609 214.749 1.00 40.07 433 GLY F CA 1
ATOM 10956 C C . GLY F 1 433 ? 201.721 235.940 215.400 1.00 46.83 433 GLY F C 1
ATOM 10957 O O . GLY F 1 433 ? 201.829 235.875 216.631 1.00 54.45 433 GLY F O 1
ATOM 10958 N N . PRO F 1 434 ? 202.627 235.396 214.583 1.00 44.48 434 PRO F N 1
ATOM 10959 C CA . PRO F 1 434 ? 203.848 234.800 215.145 1.00 43.52 434 PRO F CA 1
ATOM 10960 C C . PRO F 1 434 ? 204.690 235.779 215.940 1.00 44.81 434 PRO F C 1
ATOM 10961 O O . PRO F 1 434 ? 205.290 235.390 216.951 1.00 49.55 434 PRO F O 1
ATOM 10965 N N . ALA F 1 435 ? 204.744 237.044 215.518 1.00 42.62 435 ALA F N 1
ATOM 10966 C CA . ALA F 1 435 ? 205.542 238.039 216.220 1.00 42.88 435 ALA F CA 1
ATOM 10967 C C . ALA F 1 435 ? 205.023 238.314 217.623 1.00 47.75 435 ALA F C 1
ATOM 10968 O O . ALA F 1 435 ? 205.827 238.519 218.537 1.00 52.53 435 ALA F O 1
ATOM 10970 N N . GLU F 1 436 ? 203.704 238.329 217.815 1.00 48.33 436 GLU F N 1
ATOM 10971 C CA . GLU F 1 436 ? 203.133 238.462 219.147 1.00 48.26 436 GLU F CA 1
ATOM 10972 C C . GLU F 1 436 ? 203.178 237.171 219.949 1.00 45.82 436 GLU F C 1
ATOM 10973 O O . GLU F 1 436 ? 203.345 237.231 221.173 1.00 51.46 436 GLU F O 1
ATOM 10979 N N . TYR F 1 437 ? 203.048 236.012 219.301 1.00 42.93 437 TYR F N 1
ATOM 10980 C CA . TYR F 1 437 ? 203.177 234.760 220.039 1.00 42.19 437 TYR F CA 1
ATOM 10981 C C . TYR F 1 437 ? 204.577 234.596 220.613 1.00 48.13 437 TYR F C 1
ATOM 10982 O O . TYR F 1 437 ? 204.734 234.190 221.770 1.00 53.58 437 TYR F O 1
ATOM 10991 N N . ILE F 1 438 ? 205.609 234.902 219.823 1.00 49.72 438 ILE F N 1
ATOM 10992 C CA . ILE F 1 438 ? 206.973 234.763 220.324 1.00 46.05 438 ILE F CA 1
ATOM 10993 C C . ILE F 1 438 ? 207.260 235.803 221.400 1.00 45.48 438 ILE F C 1
ATOM 10994 O O . ILE F 1 438 ? 208.080 235.570 222.295 1.00 52.76 438 ILE F O 1
ATOM 10999 N N . SER F 1 439 ? 206.595 236.959 221.342 1.00 42.54 439 SER F N 1
ATOM 11000 C CA . SER F 1 439 ? 206.783 237.980 222.364 1.00 42.53 439 SER F CA 1
ATOM 11001 C C . SER F 1 439 ? 206.070 237.631 223.663 1.00 50.40 439 SER F C 1
ATOM 11002 O O . SER F 1 439 ? 206.520 238.040 224.738 1.00 57.40 439 SER F O 1
ATOM 11005 N N . SER F 1 440 ? 204.964 236.889 223.586 1.00 51.08 440 SER F N 1
ATOM 11006 C CA . SER F 1 440 ? 204.215 236.551 224.792 1.00 47.01 440 SER F CA 1
ATOM 11007 C C . SER F 1 440 ? 204.960 235.552 225.670 1.00 49.98 440 SER F C 1
ATOM 11008 O O . SER F 1 440 ? 204.693 235.471 226.874 1.00 56.48 440 SER F O 1
ATOM 11011 N N . LEU F 1 441 ? 205.886 234.791 225.096 1.00 49.97 441 LEU F N 1
ATOM 11012 C CA . LEU F 1 441 ? 206.584 233.765 225.850 1.00 51.43 441 LEU F CA 1
ATOM 11013 C C . LEU F 1 441 ? 207.543 234.394 226.862 1.00 61.19 441 LEU F C 1
ATOM 11014 O O . LEU F 1 441 ? 208.007 235.521 226.672 1.00 63.25 441 LEU F O 1
ATOM 11019 N N . PRO F 1 442 ? 207.849 233.688 227.951 1.00 62.54 442 PRO F N 1
ATOM 11020 C CA . PRO F 1 442 ? 208.777 234.235 228.946 1.00 58.24 442 PRO F CA 1
ATOM 11021 C C . PRO F 1 442 ? 210.193 234.330 228.404 1.00 64.96 442 PRO F C 1
ATOM 11022 O O . PRO F 1 442 ? 210.597 233.579 227.513 1.00 72.08 442 PRO F O 1
ATOM 11026 N N . SER F 1 443 ? 210.953 235.270 228.960 1.00 62.45 443 SER F N 1
ATOM 11027 C CA . SER F 1 443 ? 212.323 235.514 228.534 1.00 62.25 443 SER F CA 1
ATOM 11028 C C . SER F 1 443 ? 213.171 235.789 229.771 1.00 61.57 443 SER F C 1
ATOM 11029 O O . SER F 1 443 ? 212.719 235.627 230.908 1.00 67.06 443 SER F O 1
ATOM 11032 N N . LYS F 1 444 ? 214.416 236.210 229.544 1.00 58.80 444 LYS F N 1
ATOM 11033 C CA . LYS F 1 444 ? 215.351 236.494 230.621 1.00 57.14 444 LYS F CA 1
ATOM 11034 C C . LYS F 1 444 ? 215.862 237.926 230.634 1.00 59.95 444 LYS F C 1
ATOM 11035 O O . LYS F 1 444 ? 216.413 238.352 231.655 1.00 61.23 444 LYS F O 1
ATOM 11041 N N . GLY F 1 445 ? 215.699 238.674 229.549 1.00 56.84 445 GLY F N 1
ATOM 11042 C CA . GLY F 1 445 ? 216.120 240.063 229.513 1.00 50.05 445 GLY F CA 1
ATOM 11043 C C . GLY F 1 445 ? 217.615 240.284 229.585 1.00 46.32 445 GLY F C 1
ATOM 11044 O O . GLY F 1 445 ? 218.068 241.196 230.288 1.00 52.30 445 GLY F O 1
ATOM 11045 N N . VAL F 1 446 ? 218.396 239.469 228.876 1.00 42.19 446 VAL F N 1
ATOM 11046 C CA . VAL F 1 446 ? 219.839 239.679 228.833 1.00 44.23 446 VAL F CA 1
ATOM 11047 C C . VAL F 1 446 ? 220.173 240.947 228.056 1.00 48.11 446 VAL F C 1
ATOM 11048 O O . VAL F 1 446 ? 221.051 241.722 228.453 1.00 50.77 446 VAL F O 1
ATOM 11052 N N . ARG F 1 447 ? 219.482 241.179 226.938 1.00 48.16 447 ARG F N 1
ATOM 11053 C CA . ARG F 1 447 ? 219.747 242.367 226.131 1.00 44.60 447 ARG F CA 1
ATOM 11054 C C . ARG F 1 447 ? 219.346 243.638 226.869 1.00 43.44 447 ARG F C 1
ATOM 11055 O O . ARG F 1 447 ? 220.057 244.651 226.815 1.00 50.91 447 ARG F O 1
ATOM 11063 N N . GLU F 1 448 ? 218.209 243.605 227.566 1.00 41.12 448 GLU F N 1
ATOM 11064 C CA . GLU F 1 448 ? 217.808 244.747 228.378 1.00 45.72 448 GLU F CA 1
ATOM 11065 C C . GLU F 1 448 ? 218.828 245.010 229.478 1.00 48.49 448 GLU F C 1
ATOM 11066 O O . GLU F 1 448 ? 219.176 246.164 229.757 1.00 50.22 448 GLU F O 1
ATOM 11072 N N . ALA F 1 449 ? 219.320 243.943 230.113 1.00 43.80 449 ALA F N 1
ATOM 11073 C CA . ALA F 1 449 ? 220.346 244.095 231.135 1.00 40.08 449 ALA F CA 1
ATOM 11074 C C . ALA F 1 449 ? 221.608 244.718 230.561 1.00 43.59 449 ALA F C 1
ATOM 11075 O O . ALA F 1 449 ? 222.219 245.578 231.200 1.00 52.47 449 ALA F O 1
ATOM 11077 N N . PHE F 1 450 ? 222.004 244.304 229.358 1.00 38.81 450 PHE F N 1
ATOM 11078 C CA . PHE F 1 450 ? 223.174 244.885 228.708 1.00 35.74 450 PHE F CA 1
ATOM 11079 C C . PHE F 1 450 ? 222.974 246.370 228.429 1.00 40.45 450 PHE F C 1
ATOM 11080 O O . PHE F 1 450 ? 223.893 247.179 228.624 1.00 44.40 450 PHE F O 1
ATOM 11088 N N . ILE F 1 451 ? 221.780 246.747 227.964 1.00 41.15 451 ILE F N 1
ATOM 11089 C CA . ILE F 1 451 ? 221.516 248.152 227.663 1.00 40.90 451 ILE F CA 1
ATOM 11090 C C . ILE F 1 451 ? 221.568 248.998 228.930 1.00 41.64 451 ILE F C 1
ATOM 11091 O O . ILE F 1 451 ? 222.198 250.063 228.952 1.00 48.86 451 ILE F O 1
ATOM 11096 N N . ASP F 1 452 ? 220.940 248.502 229.997 1.00 39.22 452 ASP F N 1
ATOM 11097 C CA . ASP F 1 452 ? 221.003 249.224 231.294 1.00 40.70 452 ASP F CA 1
ATOM 11098 C C . ASP F 1 452 ? 222.465 249.314 231.735 1.00 46.33 452 ASP F C 1
ATOM 11099 O O . ASP F 1 452 ? 222.869 250.388 232.221 1.00 50.72 452 ASP F O 1
ATOM 11104 N N . GLY F 1 453 ? 223.227 248.231 231.559 1.00 42.19 453 GLY F N 1
ATOM 11105 C CA . GLY F 1 453 ? 224.606 248.220 232.013 1.00 37.63 453 GLY F CA 1
ATOM 11106 C C . GLY F 1 453 ? 225.459 249.262 231.318 1.00 41.82 453 GLY F C 1
ATOM 11107 O O . GLY F 1 453 ? 226.244 249.963 231.960 1.00 47.65 453 GLY F O 1
ATOM 11108 N N . LEU F 1 454 ? 225.320 249.377 230.001 1.00 38.96 454 LEU F N 1
ATOM 11109 C CA . LEU F 1 454 ? 226.065 250.386 229.259 1.00 35.68 454 LEU F CA 1
ATOM 11110 C C . LEU F 1 454 ? 225.511 251.792 229.441 1.00 40.43 454 LEU F C 1
ATOM 11111 O O . LEU F 1 454 ? 226.239 252.764 229.206 1.00 46.58 454 LEU F O 1
ATOM 11116 N N . ASN F 1 455 ? 224.251 251.930 229.857 1.00 38.70 455 ASN F N 1
ATOM 11117 C CA . ASN F 1 455 ? 223.679 253.255 230.043 1.00 39.03 455 ASN F CA 1
ATOM 11118 C C . ASN F 1 455 ? 224.309 254.011 231.203 1.00 41.43 455 ASN F C 1
ATOM 11119 O O . ASN F 1 455 ? 224.249 255.244 231.225 1.00 49.41 455 ASN F O 1
ATOM 11124 N N . VAL F 1 456 ? 224.902 253.309 232.168 1.00 39.98 456 VAL F N 1
ATOM 11125 C CA . VAL F 1 456 ? 225.606 253.992 233.247 1.00 41.06 456 VAL F CA 1
ATOM 11126 C C . VAL F 1 456 ? 226.809 254.748 232.702 1.00 39.26 456 VAL F C 1
ATOM 11127 O O . VAL F 1 456 ? 227.067 255.895 233.084 1.00 46.14 456 VAL F O 1
ATOM 11131 N N . TRP F 1 457 ? 227.566 254.119 231.804 1.00 37.48 457 TRP F N 1
ATOM 11132 C CA . TRP F 1 457 ? 228.729 254.769 231.214 1.00 38.30 457 TRP F CA 1
ATOM 11133 C C . TRP F 1 457 ? 228.334 255.788 230.153 1.00 43.22 457 TRP F C 1
ATOM 11134 O O . TRP F 1 457 ? 228.960 256.848 230.049 1.00 45.56 457 TRP F O 1
ATOM 11145 N N . LEU F 1 458 ? 227.309 255.476 229.349 1.00 49.01 458 LEU F N 1
ATOM 11146 C CA . LEU F 1 458 ? 226.952 256.363 228.203 1.00 43.68 458 LEU F CA 1
ATOM 11147 C C . LEU F 1 458 ? 225.824 257.336 228.565 1.00 44.63 458 LEU F C 1
ATOM 11148 O O . LEU F 1 458 ? 225.585 258.252 227.757 1.00 53.53 458 LEU F O 1
ATOM 11153 N N . VAL F 1 459 ? 225.161 257.143 229.708 1.00 38.46 459 VAL F N 1
ATOM 11154 C CA . VAL F 1 459 ? 224.064 258.047 230.190 1.00 38.48 459 VAL F CA 1
ATOM 11155 C C . VAL F 1 459 ? 223.324 258.734 229.027 1.00 47.26 459 VAL F C 1
ATOM 11156 O O . VAL F 1 459 ? 223.584 259.927 228.760 1.00 55.90 459 VAL F O 1
ATOM 11160 N N . LEU F 1 460 ? 222.412 258.016 228.363 1.00 45.46 460 LEU F N 1
ATOM 11161 C CA . LEU F 1 460 ? 221.571 258.669 227.319 1.00 45.35 460 LEU F CA 1
ATOM 11162 C C . LEU F 1 460 ? 220.127 258.702 227.835 1.00 46.84 460 LEU F C 1
ATOM 11163 O O . LEU F 1 460 ? 219.817 257.898 228.736 1.00 49.56 460 LEU F O 1
ATOM 11168 N N . PRO F 1 461 ? 219.240 259.598 227.343 1.00 44.53 461 PRO F N 1
ATOM 11169 C CA . PRO F 1 461 ? 217.890 259.751 227.903 1.00 42.41 461 PRO F CA 1
ATOM 11170 C C . PRO F 1 461 ? 217.063 258.473 227.867 1.00 48.70 461 PRO F C 1
ATOM 11171 O O . PRO F 1 461 ? 217.416 257.478 227.231 1.00 53.77 461 PRO F O 1
ATOM 11175 N N . ASP F 1 462 ? 215.925 258.529 228.565 1.00 46.08 462 ASP F N 1
ATOM 11176 C CA . ASP F 1 462 ? 215.143 257.325 228.830 1.00 49.31 462 ASP F CA 1
ATOM 11177 C C . ASP F 1 462 ? 214.431 256.816 227.583 1.00 49.44 462 ASP F C 1
ATOM 11178 O O . ASP F 1 462 ? 214.447 255.611 227.308 1.00 53.00 462 ASP F O 1
ATOM 11183 N N . HIS F 1 463 ? 213.794 257.708 226.821 1.00 53.02 463 HIS F N 1
ATOM 11184 C CA . HIS F 1 463 ? 213.025 257.263 225.662 1.00 54.16 463 HIS F CA 1
ATOM 11185 C C . HIS F 1 463 ? 213.916 256.624 224.605 1.00 51.12 463 HIS F C 1
ATOM 11186 O O . HIS F 1 463 ? 213.509 255.654 223.955 1.00 52.26 463 HIS F O 1
ATOM 11193 N N . ARG F 1 464 ? 215.150 257.119 224.485 1.00 44.79 464 ARG F N 1
ATOM 11194 C CA . ARG F 1 464 ? 216.114 256.475 223.557 1.00 42.41 464 ARG F CA 1
ATOM 11195 C C . ARG F 1 464 ? 216.392 255.065 224.080 1.00 47.09 464 ARG F C 1
ATOM 11196 O O . ARG F 1 464 ? 216.458 254.130 223.260 1.00 54.06 464 ARG F O 1
ATOM 11204 N N . VAL F 1 465 ? 216.543 254.928 225.401 1.00 45.02 465 VAL F N 1
ATOM 11205 C CA . VAL F 1 465 ? 216.797 253.619 225.992 1.00 40.65 465 VAL F CA 1
ATOM 11206 C C . VAL F 1 465 ? 215.658 252.656 225.675 1.00 42.76 465 VAL F C 1
ATOM 11207 O O . VAL F 1 465 ? 215.894 251.497 225.315 1.00 49.70 465 VAL F O 1
ATOM 11211 N N . ASN F 1 466 ? 214.409 253.116 225.794 1.00 41.94 466 ASN F N 1
ATOM 11212 C CA . ASN F 1 466 ? 213.279 252.254 225.456 1.00 45.08 466 ASN F CA 1
ATOM 11213 C C . ASN F 1 466 ? 213.281 251.892 223.976 1.00 47.63 466 ASN F C 1
ATOM 11214 O O . ASN F 1 466 ? 212.972 250.751 223.611 1.00 49.39 466 ASN F O 1
ATOM 11219 N N . GLN F 1 467 ? 213.620 252.850 223.110 1.00 46.15 467 GLN F N 1
ATOM 11220 C CA . GLN F 1 467 ? 213.677 252.564 221.679 1.00 42.48 467 GLN F CA 1
ATOM 11221 C C . GLN F 1 467 ? 214.727 251.504 221.369 1.00 44.62 467 GLN F C 1
ATOM 11222 O O . GLN F 1 467 ? 214.464 250.557 220.612 1.00 49.84 467 GLN F O 1
ATOM 11228 N N . LEU F 1 468 ? 215.917 251.637 221.957 1.00 41.96 468 LEU F N 1
ATOM 11229 C CA . LEU F 1 468 ? 216.969 250.648 221.745 1.00 36.66 468 LEU F CA 1
ATOM 11230 C C . LEU F 1 468 ? 216.574 249.285 222.296 1.00 38.22 468 LEU F C 1
ATOM 11231 O O . LEU F 1 468 ? 216.841 248.256 221.659 1.00 44.87 468 LEU F O 1
ATOM 11236 N N . LYS F 1 469 ? 215.933 249.256 223.466 1.00 36.44 469 LYS F N 1
ATOM 11237 C CA . LYS F 1 469 ? 215.483 247.991 224.031 1.00 38.20 469 LYS F CA 1
ATOM 11238 C C . LYS F 1 469 ? 214.449 247.317 223.143 1.00 42.52 469 LYS F C 1
ATOM 11239 O O . LYS F 1 469 ? 214.482 246.094 222.974 1.00 47.02 469 LYS F O 1
ATOM 11245 N N . SER F 1 470 ? 213.527 248.090 222.571 1.00 43.03 470 SER F N 1
ATOM 11246 C CA . SER F 1 470 ? 212.536 247.515 221.671 1.00 42.35 470 SER F CA 1
ATOM 11247 C C . SER F 1 470 ? 213.169 246.988 220.387 1.00 40.47 470 SER F C 1
ATOM 11248 O O . SER F 1 470 ? 212.770 245.923 219.896 1.00 43.94 470 SER F O 1
ATOM 11251 N N . ILE F 1 471 ? 214.158 247.705 219.843 1.00 37.96 471 ILE F N 1
ATOM 11252 C CA . ILE F 1 471 ? 214.895 247.197 218.686 1.00 37.71 471 ILE F CA 1
ATOM 11253 C C . ILE F 1 471 ? 215.548 245.860 219.014 1.00 41.16 471 ILE F C 1
ATOM 11254 O O . ILE F 1 471 ? 215.455 244.893 218.240 1.00 45.88 471 ILE F O 1
ATOM 11259 N N . ALA F 1 472 ? 216.216 245.783 220.168 1.00 39.46 472 ALA F N 1
ATOM 11260 C CA . ALA F 1 472 ? 216.880 244.543 220.560 1.00 38.79 472 ALA F CA 1
ATOM 11261 C C . ALA F 1 472 ? 215.878 243.411 220.736 1.00 39.45 472 ALA F C 1
ATOM 11262 O O . ALA F 1 472 ? 216.129 242.277 220.309 1.00 43.83 472 ALA F O 1
ATOM 11264 N N . GLN F 1 473 ? 214.737 243.700 221.366 1.00 40.78 473 GLN F N 1
ATOM 11265 C CA . GLN F 1 473 ? 213.714 242.680 221.566 1.00 44.78 473 GLN F CA 1
ATOM 11266 C C . GLN F 1 473 ? 213.198 242.141 220.240 1.00 44.10 473 GLN F C 1
ATOM 11267 O O . GLN F 1 473 ? 213.058 240.925 220.068 1.00 47.38 473 GLN F O 1
ATOM 11273 N N . THR F 1 474 ? 212.908 243.031 219.289 1.00 42.63 474 THR F N 1
ATOM 11274 C CA . THR F 1 474 ? 212.386 242.579 218.004 1.00 38.61 474 THR F CA 1
ATOM 11275 C C . THR F 1 474 ? 213.417 241.752 217.241 1.00 40.19 474 THR F C 1
ATOM 11276 O O . THR F 1 474 ? 213.080 240.713 216.655 1.00 44.00 474 THR F O 1
ATOM 11280 N N . LEU F 1 475 ? 214.682 242.187 217.245 1.00 38.48 475 LEU F N 1
ATOM 11281 C CA . LEU F 1 475 ? 215.719 241.419 216.559 1.00 38.73 475 LEU F CA 1
ATOM 11282 C C . LEU F 1 475 ? 215.903 240.043 217.189 1.00 42.01 475 LEU F C 1
ATOM 11283 O O . LEU F 1 475 ? 216.020 239.036 216.475 1.00 47.07 475 LEU F O 1
ATOM 11288 N N . HIS F 1 476 ? 215.915 239.975 218.523 1.00 41.32 476 HIS F N 1
ATOM 11289 C CA . HIS F 1 476 ? 216.041 238.688 219.198 1.00 40.45 476 HIS F CA 1
ATOM 11290 C C . HIS F 1 476 ? 214.858 237.780 218.893 1.00 43.24 476 HIS F C 1
ATOM 11291 O O . HIS F 1 476 ? 215.032 236.573 218.692 1.00 47.68 476 HIS F O 1
ATOM 11298 N N . ASN F 1 477 ? 213.645 238.338 218.870 1.00 42.56 477 ASN F N 1
ATOM 11299 C CA . ASN F 1 477 ? 212.472 237.528 218.562 1.00 39.36 477 ASN F CA 1
ATOM 11300 C C . ASN F 1 477 ? 212.552 236.958 217.154 1.00 39.84 477 ASN F C 1
ATOM 11301 O O . ASN F 1 477 ? 212.253 235.778 216.938 1.00 43.19 477 ASN F O 1
ATOM 11306 N N . ALA F 1 478 ? 212.959 237.779 216.182 1.00 42.87 478 ALA F N 1
ATOM 11307 C CA . ALA F 1 478 ? 213.100 237.279 214.816 1.00 40.67 478 ALA F CA 1
ATOM 11308 C C . ALA F 1 478 ? 214.148 236.175 214.737 1.00 44.52 478 ALA F C 1
ATOM 11309 O O . ALA F 1 478 ? 213.937 235.148 214.072 1.00 48.23 478 ALA F O 1
ATOM 11311 N N . SER F 1 479 ? 215.285 236.365 215.413 1.00 44.84 479 SER F N 1
ATOM 11312 C CA . SER F 1 479 ? 216.335 235.351 215.386 1.00 40.90 479 SER F CA 1
ATOM 11313 C C . SER F 1 479 ? 215.859 234.041 216.001 1.00 45.70 479 SER F C 1
ATOM 11314 O O . SER F 1 479 ? 216.116 232.965 215.451 1.00 49.08 479 SER F O 1
ATOM 11317 N N . LEU F 1 480 ? 215.163 234.111 217.139 1.00 49.20 480 LEU F N 1
ATOM 11318 C CA . LEU F 1 480 ? 214.647 232.899 217.771 1.00 46.58 480 LEU F CA 1
ATOM 11319 C C . LEU F 1 480 ? 213.628 232.206 216.878 1.00 48.56 480 LEU F C 1
ATOM 11320 O O . LEU F 1 480 ? 213.621 230.973 216.763 1.00 56.81 480 LEU F O 1
ATOM 11325 N N . MET F 1 481 ? 212.755 232.991 216.242 1.00 47.42 481 MET F N 1
ATOM 11326 C CA . MET F 1 481 ? 211.722 232.430 215.381 1.00 45.61 481 MET F CA 1
ATOM 11327 C C . MET F 1 481 ? 212.333 231.686 214.202 1.00 49.02 481 MET F C 1
ATOM 11328 O O . MET F 1 481 ? 211.855 230.612 213.823 1.00 50.74 481 MET F O 1
ATOM 11333 N N . LEU F 1 482 ? 213.389 232.243 213.605 1.00 53.47 482 LEU F N 1
ATOM 11334 C CA . LEU F 1 482 ? 214.047 231.540 212.505 1.00 50.72 482 LEU F CA 1
ATOM 11335 C C . LEU F 1 482 ? 214.848 230.335 212.990 1.00 55.91 482 LEU F C 1
ATOM 11336 O O . LEU F 1 482 ? 214.887 229.300 212.314 1.00 60.45 482 LEU F O 1
ATOM 11341 N N . ASP F 1 483 ? 215.495 230.476 214.148 1.00 58.54 483 ASP F N 1
ATOM 11342 C CA . ASP F 1 483 ? 216.329 229.367 214.683 1.00 61.77 483 ASP F CA 1
ATOM 11343 C C . ASP F 1 483 ? 215.439 228.149 214.938 1.00 62.63 483 ASP F C 1
ATOM 11344 O O . ASP F 1 483 ? 215.837 227.037 214.543 1.00 68.66 483 ASP F O 1
ATOM 11349 N N . ASP F 1 484 ? 214.280 228.356 215.568 1.00 59.85 484 ASP F N 1
ATOM 11350 C CA . ASP F 1 484 ? 213.412 227.231 215.906 1.00 60.60 484 ASP F CA 1
ATOM 11351 C C . ASP F 1 484 ? 213.030 226.435 214.664 1.00 62.07 484 ASP F C 1
ATOM 11352 O O . ASP F 1 484 ? 212.918 225.205 214.718 1.00 64.56 484 ASP F O 1
ATOM 11357 N N . ILE F 1 485 ? 212.817 227.117 213.539 1.00 62.87 485 ILE F N 1
ATOM 11358 C CA . ILE F 1 485 ? 212.568 226.416 212.282 1.00 60.35 485 ILE F CA 1
ATOM 11359 C C . ILE F 1 485 ? 213.826 225.701 211.811 1.00 64.50 485 ILE F C 1
ATOM 11360 O O . ILE F 1 485 ? 213.789 224.523 211.439 1.00 68.73 485 ILE F O 1
ATOM 11365 N N . GLU F 1 486 ? 214.961 226.399 211.827 1.00 70.09 486 GLU F N 1
ATOM 11366 C CA . GLU F 1 486 ? 216.195 225.842 211.286 1.00 71.66 486 GLU F CA 1
ATOM 11367 C C . GLU F 1 486 ? 216.766 224.708 212.127 1.00 73.26 486 GLU F C 1
ATOM 11368 O O . GLU F 1 486 ? 217.689 224.028 211.668 1.00 76.76 486 GLU F O 1
ATOM 11374 N N . ASP F 1 487 ? 216.181 224.464 213.308 1.00 73.31 487 ASP F N 1
ATOM 11375 C CA . ASP F 1 487 ? 216.724 223.426 214.230 1.00 76.10 487 ASP F CA 1
ATOM 11376 C C . ASP F 1 487 ? 215.664 222.370 214.571 1.00 75.27 487 ASP F C 1
ATOM 11377 O O . ASP F 1 487 ? 215.960 221.517 215.430 1.00 80.09 487 ASP F O 1
ATOM 11382 N N . HIS F 1 488 ? 214.488 222.423 213.938 1.00 73.81 488 HIS F N 1
ATOM 11383 C CA . HIS F 1 488 ? 213.425 221.442 214.167 1.00 74.55 488 HIS F CA 1
ATOM 11384 C C . HIS F 1 488 ? 213.182 221.232 215.663 1.00 72.25 488 HIS F C 1
ATOM 11385 O O . HIS F 1 488 ? 213.294 220.124 216.192 1.00 78.16 488 HIS F O 1
ATOM 11392 N N . SER F 1 489 ? 212.841 222.326 216.341 1.00 68.80 489 SER F N 1
ATOM 11393 C CA . SER F 1 489 ? 212.611 222.302 217.782 1.00 69.55 489 SER F CA 1
ATOM 11394 C C . SER F 1 489 ? 211.120 222.419 218.067 1.00 65.67 489 SER F C 1
ATOM 11395 O O . SER F 1 489 ? 210.546 223.510 217.932 1.00 69.51 489 SER F O 1
ATOM 11398 N N . PRO F 1 490 ? 210.447 221.332 218.451 1.00 61.22 490 PRO F N 1
ATOM 11399 C CA . PRO F 1 490 ? 209.006 221.421 218.735 1.00 63.35 490 PRO F CA 1
ATOM 11400 C C . PRO F 1 490 ? 208.661 222.293 219.930 1.00 63.60 490 PRO F C 1
ATOM 11401 O O . PRO F 1 490 ? 207.516 222.750 220.023 1.00 65.88 490 PRO F O 1
ATOM 11405 N N . LEU F 1 491 ? 209.598 222.539 220.843 1.00 64.50 491 LEU F N 1
ATOM 11406 C CA . LEU F 1 491 ? 209.309 223.260 222.074 1.00 64.42 491 LEU F CA 1
ATOM 11407 C C . LEU F 1 491 ? 210.258 224.439 222.233 1.00 65.75 491 LEU F C 1
ATOM 11408 O O . LEU F 1 491 ? 211.383 224.428 221.727 1.00 68.81 491 LEU F O 1
ATOM 11413 N N . ARG F 1 492 ? 209.785 225.460 222.944 1.00 64.39 492 ARG F N 1
ATOM 11414 C CA . ARG F 1 492 ? 210.609 226.611 223.293 1.00 62.27 492 ARG F CA 1
ATOM 11415 C C . ARG F 1 492 ? 210.187 227.094 224.670 1.00 69.60 492 ARG F C 1
ATOM 11416 O O . ARG F 1 492 ? 209.039 227.508 224.853 1.00 72.25 492 ARG F O 1
ATOM 11424 N N . ARG F 1 493 ? 211.116 227.042 225.628 1.00 71.95 493 ARG F N 1
ATOM 11425 C CA . ARG F 1 493 ? 210.831 227.365 227.027 1.00 70.04 493 ARG F CA 1
ATOM 11426 C C . ARG F 1 493 ? 209.698 226.497 227.570 1.00 66.82 493 ARG F C 1
ATOM 11427 O O . ARG F 1 493 ? 208.848 226.958 228.335 1.00 65.84 493 ARG F O 1
ATOM 11435 N N . GLY F 1 494 ? 209.683 225.228 227.168 1.00 65.06 494 GLY F N 1
ATOM 11436 C CA . GLY F 1 494 ? 208.659 224.292 227.566 1.00 63.77 494 GLY F CA 1
ATOM 11437 C C . GLY F 1 494 ? 207.377 224.383 226.762 1.00 66.91 494 GLY F C 1
ATOM 11438 O O . GLY F 1 494 ? 206.698 223.368 226.577 1.00 68.00 494 GLY F O 1
ATOM 11439 N N . ARG F 1 495 ? 207.032 225.572 226.283 1.00 66.01 495 ARG F N 1
ATOM 11440 C CA . ARG F 1 495 ? 205.835 225.823 225.500 1.00 58.39 495 ARG F CA 1
ATOM 11441 C C . ARG F 1 495 ? 206.101 225.575 224.020 1.00 60.15 495 ARG F C 1
ATOM 11442 O O . ARG F 1 495 ? 207.254 225.580 223.578 1.00 67.00 495 ARG F O 1
ATOM 11450 N N . PRO F 1 496 ? 205.057 225.338 223.225 1.00 57.98 496 PRO F N 1
ATOM 11451 C CA . PRO F 1 496 ? 205.268 224.997 221.813 1.00 59.43 496 PRO F CA 1
ATOM 11452 C C . PRO F 1 496 ? 205.896 226.140 221.030 1.00 61.41 496 PRO F C 1
ATOM 11453 O O . PRO F 1 496 ? 205.726 227.320 221.340 1.00 62.54 496 PRO F O 1
ATOM 11457 N N . SER F 1 497 ? 206.634 225.760 219.991 1.00 59.47 497 SER F N 1
ATOM 11458 C CA . SER F 1 497 ? 207.317 226.713 219.133 1.00 57.27 497 SER F CA 1
ATOM 11459 C C . SER F 1 497 ? 206.319 227.451 218.244 1.00 57.59 497 SER F C 1
ATOM 11460 O O . SER F 1 497 ? 205.143 227.091 218.142 1.00 61.35 497 SER F O 1
ATOM 11463 N N . THR F 1 498 ? 206.810 228.506 217.592 1.00 54.81 498 THR F N 1
ATOM 11464 C CA . THR F 1 498 ? 205.942 229.345 216.775 1.00 51.02 498 THR F CA 1
ATOM 11465 C C . THR F 1 498 ? 205.491 228.637 215.505 1.00 51.49 498 THR F C 1
ATOM 11466 O O . THR F 1 498 ? 204.350 228.823 215.068 1.00 51.81 498 THR F O 1
ATOM 11470 N N . HIS F 1 499 ? 206.358 227.828 214.899 1.00 52.35 499 HIS F N 1
ATOM 11471 C CA . HIS F 1 499 ? 206.020 227.162 213.649 1.00 48.08 499 HIS F CA 1
ATOM 11472 C C . HIS F 1 499 ? 205.082 225.980 213.840 1.00 54.91 499 HIS F C 1
ATOM 11473 O O . HIS F 1 499 ? 204.611 225.419 212.845 1.00 58.61 499 HIS F O 1
ATOM 11480 N N . MET F 1 500 ? 204.801 225.587 215.079 1.00 60.39 500 MET F N 1
ATOM 11481 C CA . MET F 1 500 ? 203.828 224.545 215.367 1.00 57.34 500 MET F CA 1
ATOM 11482 C C . MET F 1 500 ? 202.442 225.102 215.652 1.00 57.59 500 MET F C 1
ATOM 11483 O O . MET F 1 500 ? 201.537 224.335 215.993 1.00 64.69 500 MET F O 1
ATOM 11488 N N . ILE F 1 501 ? 202.257 226.414 215.525 1.00 52.69 501 ILE F N 1
ATOM 11489 C CA . ILE F 1 501 ? 200.974 227.056 215.779 1.00 48.89 501 ILE F CA 1
ATOM 11490 C C . ILE F 1 501 ? 200.564 227.835 214.536 1.00 54.62 501 ILE F C 1
ATOM 11491 O O . ILE F 1 501 ? 199.373 228.040 214.282 1.00 60.43 501 ILE F O 1
ATOM 11496 N N . PHE F 1 502 ? 201.544 228.255 213.736 1.00 54.11 502 PHE F N 1
ATOM 11497 C CA . PHE F 1 502 ? 201.266 229.071 212.564 1.00 44.37 502 PHE F CA 1
ATOM 11498 C C . PHE F 1 502 ? 201.811 228.497 211.265 1.00 45.97 502 PHE F C 1
ATOM 11499 O O . PHE F 1 502 ? 201.381 228.932 210.192 1.00 52.14 502 PHE F O 1
ATOM 11507 N N . GLY F 1 503 ? 202.730 227.546 211.322 1.00 45.86 503 GLY F N 1
ATOM 11508 C CA . GLY F 1 503 ? 203.297 226.976 210.123 1.00 44.96 503 GLY F CA 1
ATOM 11509 C C . GLY F 1 503 ? 204.598 227.643 209.712 1.00 48.57 503 GLY F C 1
ATOM 11510 O O . GLY F 1 503 ? 204.864 228.812 210.000 1.00 53.65 503 GLY F O 1
ATOM 11511 N N . THR F 1 504 ? 205.421 226.863 209.009 1.00 45.58 504 THR F N 1
ATOM 11512 C CA . THR F 1 504 ? 206.749 227.325 208.624 1.00 47.34 504 THR F CA 1
ATOM 11513 C C . THR F 1 504 ? 206.679 228.539 207.706 1.00 50.77 504 THR F C 1
ATOM 11514 O O . THR F 1 504 ? 207.448 229.491 207.871 1.00 51.86 504 THR F O 1
ATOM 11518 N N . GLU F 1 505 ? 205.763 228.525 206.735 1.00 53.78 505 GLU F N 1
ATOM 11519 C CA . GLU F 1 505 ? 205.688 229.623 205.777 1.00 52.19 505 GLU F CA 1
ATOM 11520 C C . GLU F 1 505 ? 205.298 230.932 206.455 1.00 52.01 505 GLU F C 1
ATOM 11521 O O . GLU F 1 505 ? 205.931 231.970 206.224 1.00 56.02 505 GLU F O 1
ATOM 11527 N N . GLN F 1 506 ? 204.266 230.902 207.301 1.00 46.92 506 GLN F N 1
ATOM 11528 C CA . GLN F 1 506 ? 203.846 232.115 207.996 1.00 44.03 506 GLN F CA 1
ATOM 11529 C C . GLN F 1 506 ? 204.913 232.591 208.971 1.00 46.21 506 GLN F C 1
ATOM 11530 O O . GLN F 1 506 ? 205.134 233.801 209.115 1.00 50.65 506 GLN F O 1
ATOM 11536 N N . THR F 1 507 ? 205.580 231.659 209.655 1.00 48.27 507 THR F N 1
ATOM 11537 C CA . THR F 1 507 ? 206.652 232.050 210.563 1.00 45.77 507 THR F CA 1
ATOM 11538 C C . THR F 1 507 ? 207.788 232.734 209.812 1.00 45.58 507 THR F C 1
ATOM 11539 O O . THR F 1 507 ? 208.315 233.758 210.265 1.00 51.63 507 THR F O 1
ATOM 11543 N N . ILE F 1 508 ? 208.170 232.190 208.653 1.00 43.26 508 ILE F N 1
ATOM 11544 C CA . ILE F 1 508 ? 209.218 232.805 207.844 1.00 41.66 508 ILE F CA 1
ATOM 11545 C C . ILE F 1 508 ? 208.785 234.184 207.370 1.00 42.27 508 ILE F C 1
ATOM 11546 O O . ILE F 1 508 ? 209.576 235.134 207.376 1.00 48.54 508 ILE F O 1
ATOM 11551 N N . ASN F 1 509 ? 207.527 234.316 206.948 1.00 39.80 509 ASN F N 1
ATOM 11552 C CA . ASN F 1 509 ? 207.032 235.607 206.481 1.00 42.54 509 ASN F CA 1
ATOM 11553 C C . ASN F 1 509 ? 207.085 236.657 207.588 1.00 45.41 509 ASN F C 1
ATOM 11554 O O . ASN F 1 509 ? 207.524 237.794 207.363 1.00 51.91 509 ASN F O 1
ATOM 11559 N N . SER F 1 510 ? 206.648 236.291 208.797 1.00 43.11 510 SER F N 1
ATOM 11560 C CA . SER F 1 510 ? 206.677 237.234 209.912 1.00 40.87 510 SER F CA 1
ATOM 11561 C C . SER F 1 510 ? 208.105 237.594 210.302 1.00 43.87 510 SER F C 1
ATOM 11562 O O . SER F 1 510 ? 208.403 238.761 210.589 1.00 45.02 510 SER F O 1
ATOM 11565 N N . ALA F 1 511 ? 209.004 236.605 210.321 1.00 41.83 511 ALA F N 1
ATOM 11566 C CA . ALA F 1 511 ? 210.404 236.888 210.612 1.00 41.17 511 ALA F CA 1
ATOM 11567 C C . ALA F 1 511 ? 211.021 237.797 209.559 1.00 44.93 511 ALA F C 1
ATOM 11568 O O . ALA F 1 511 ? 211.885 238.620 209.881 1.00 47.39 511 ALA F O 1
ATOM 11570 N N . ASN F 1 512 ? 210.598 237.657 208.303 1.00 46.36 512 ASN F N 1
ATOM 11571 C CA . ASN F 1 512 ? 211.109 238.519 207.246 1.00 44.76 512 ASN F CA 1
ATOM 11572 C C . ASN F 1 512 ? 210.599 239.945 207.399 1.00 42.33 512 ASN F C 1
ATOM 11573 O O . ASN F 1 512 ? 211.344 240.900 207.154 1.00 49.98 512 ASN F O 1
ATOM 11578 N N . PHE F 1 513 ? 209.335 240.108 207.792 1.00 39.63 513 PHE F N 1
ATOM 11579 C CA . PHE F 1 513 ? 208.789 241.443 208.019 1.00 41.75 513 PHE F CA 1
ATOM 11580 C C . PHE F 1 513 ? 209.384 242.113 209.253 1.00 48.53 513 PHE F C 1
ATOM 11581 O O . PHE F 1 513 ? 209.445 243.351 209.317 1.00 54.34 513 PHE F O 1
ATOM 11589 N N . LEU F 1 514 ? 209.806 241.323 210.244 1.00 50.55 514 LEU F N 1
ATOM 11590 C CA . LEU F 1 514 ? 210.345 241.908 211.468 1.00 44.37 514 LEU F CA 1
ATOM 11591 C C . LEU F 1 514 ? 211.611 242.714 211.204 1.00 44.24 514 LEU F C 1
ATOM 11592 O O . LEU F 1 514 ? 211.886 243.679 211.923 1.00 50.56 514 LEU F O 1
ATOM 11597 N N . LEU F 1 515 ? 212.388 242.345 210.184 1.00 43.03 515 LEU F N 1
ATOM 11598 C CA . LEU F 1 515 ? 213.563 243.136 209.827 1.00 42.10 515 LEU F CA 1
ATOM 11599 C C . LEU F 1 515 ? 213.162 244.535 209.377 1.00 49.21 515 LEU F C 1
ATOM 11600 O O . LEU F 1 515 ? 213.732 245.537 209.827 1.00 54.18 515 LEU F O 1
ATOM 11605 N N . ILE F 1 516 ? 212.152 244.621 208.508 1.00 47.55 516 ILE F N 1
ATOM 11606 C CA . ILE F 1 516 ? 211.663 245.916 208.042 1.00 45.21 516 ILE F CA 1
ATOM 11607 C C . ILE F 1 516 ? 211.068 246.708 209.200 1.00 49.13 516 ILE F C 1
ATOM 11608 O O . ILE F 1 516 ? 211.180 247.938 209.254 1.00 54.15 516 ILE F O 1
ATOM 11613 N N . ASP F 1 517 ? 210.429 246.020 210.149 1.00 49.72 517 ASP F N 1
ATOM 11614 C CA . ASP F 1 517 ? 209.895 246.721 211.316 1.00 51.31 517 ASP F CA 1
ATOM 11615 C C . ASP F 1 517 ? 211.013 247.312 212.179 1.00 47.05 517 ASP F C 1
ATOM 11616 O O . ASP F 1 517 ? 210.964 248.493 212.553 1.00 49.44 517 ASP F O 1
ATOM 11621 N N . VAL F 1 518 ? 212.039 246.509 212.487 1.00 44.26 518 VAL F N 1
ATOM 11622 C CA . VAL F 1 518 ? 213.186 246.997 213.250 1.00 44.62 518 VAL F CA 1
ATOM 11623 C C . VAL F 1 518 ? 213.817 248.174 212.532 1.00 46.49 518 VAL F C 1
ATOM 11624 O O . VAL F 1 518 ? 214.302 249.130 213.147 1.00 50.00 518 VAL F O 1
ATOM 11628 N N . MET F 1 519 ? 213.805 248.118 211.216 1.00 48.09 519 MET F N 1
ATOM 11629 C CA . MET F 1 519 ? 214.352 249.125 210.332 1.00 45.38 519 MET F CA 1
ATOM 11630 C C . MET F 1 519 ? 213.571 250.431 210.350 1.00 43.62 519 MET F C 1
ATOM 11631 O O . MET F 1 519 ? 214.179 251.503 210.311 1.00 43.58 519 MET F O 1
ATOM 11636 N N . GLU F 1 520 ? 212.240 250.357 210.399 1.00 47.64 520 GLU F N 1
ATOM 11637 C CA . GLU F 1 520 ? 211.429 251.543 210.649 1.00 44.10 520 GLU F CA 1
ATOM 11638 C C . GLU F 1 520 ? 211.738 252.133 212.015 1.00 46.85 520 GLU F C 1
ATOM 11639 O O . GLU F 1 520 ? 211.747 253.358 212.175 1.00 46.92 520 GLU F O 1
ATOM 11645 N N . LYS F 1 521 ? 211.976 251.273 213.009 1.00 48.61 521 LYS F N 1
ATOM 11646 C CA . LYS F 1 521 ? 212.294 251.755 214.352 1.00 42.75 521 LYS F CA 1
ATOM 11647 C C . LYS F 1 521 ? 213.657 252.438 214.407 1.00 39.88 521 LYS F C 1
ATOM 11648 O O . LYS F 1 521 ? 213.834 253.402 215.159 1.00 45.45 521 LYS F O 1
ATOM 11654 N N . VAL F 1 522 ? 214.623 251.950 213.629 1.00 39.29 522 VAL F N 1
ATOM 11655 C CA . VAL F 1 522 ? 215.970 252.516 213.652 1.00 40.36 522 VAL F CA 1
ATOM 11656 C C . VAL F 1 522 ? 215.965 253.951 213.140 1.00 43.18 522 VAL F C 1
ATOM 11657 O O . VAL F 1 522 ? 216.644 254.822 213.695 1.00 51.05 522 VAL F O 1
ATOM 11661 N N . ARG F 1 523 ? 215.203 254.223 212.079 1.00 45.59 523 ARG F N 1
ATOM 11662 C CA . ARG F 1 523 ? 215.164 255.566 211.512 1.00 43.35 523 ARG F CA 1
ATOM 11663 C C . ARG F 1 523 ? 214.611 256.596 212.485 1.00 47.08 523 ARG F C 1
ATOM 11664 O O . ARG F 1 523 ? 214.929 257.782 212.358 1.00 52.33 523 ARG F O 1
ATOM 11672 N N . GLN F 1 524 ? 213.795 256.174 213.450 1.00 51.03 524 GLN F N 1
ATOM 11673 C CA . GLN F 1 524 ? 213.266 257.095 214.447 1.00 51.37 524 GLN F CA 1
ATOM 11674 C C . GLN F 1 524 ? 214.320 257.546 215.448 1.00 52.22 524 GLN F C 1
ATOM 11675 O O . GLN F 1 524 ? 214.059 258.476 216.218 1.00 55.44 524 GLN F O 1
ATOM 11681 N N . LEU F 1 525 ? 215.495 256.913 215.461 1.00 51.09 525 LEU F N 1
ATOM 11682 C CA . LEU F 1 525 ? 216.586 257.356 216.319 1.00 51.27 525 LEU F CA 1
ATOM 11683 C C . LEU F 1 525 ? 217.209 258.660 215.844 1.00 59.32 525 LEU F C 1
ATOM 11684 O O . LEU F 1 525 ? 218.025 259.236 216.572 1.00 64.43 525 LEU F O 1
ATOM 11689 N N . ASP F 1 526 ? 216.853 259.125 214.645 1.00 61.58 526 ASP F N 1
ATOM 11690 C CA . ASP F 1 526 ? 217.268 260.431 214.130 1.00 61.38 526 ASP F CA 1
ATOM 11691 C C . ASP F 1 526 ? 218.788 260.535 214.023 1.00 64.87 526 ASP F C 1
ATOM 11692 O O . ASP F 1 526 ? 219.411 261.461 214.547 1.00 67.73 526 ASP F O 1
ATOM 11697 N N . ASP F 1 527 ? 219.390 259.563 213.336 1.00 63.47 527 ASP F N 1
ATOM 11698 C CA . ASP F 1 527 ? 220.860 259.598 213.125 1.00 61.86 527 ASP F CA 1
ATOM 11699 C C . ASP F 1 527 ? 221.185 258.802 211.858 1.00 62.18 527 ASP F C 1
ATOM 11700 O O . ASP F 1 527 ? 221.006 257.570 211.869 1.00 63.44 527 ASP F O 1
ATOM 11705 N N . PRO F 1 528 ? 221.656 259.448 210.770 1.00 61.13 528 PRO F N 1
ATOM 11706 C CA . PRO F 1 528 ? 221.977 258.719 209.532 1.00 62.30 528 PRO F CA 1
ATOM 11707 C C . PRO F 1 528 ? 222.995 257.608 209.718 1.00 65.08 528 PRO F C 1
ATOM 11708 O O . PRO F 1 528 ? 222.923 256.596 209.009 1.00 66.58 528 PRO F O 1
ATOM 11712 N N . ARG F 1 529 ? 223.944 257.758 210.644 1.00 63.59 529 ARG F N 1
ATOM 11713 C CA . ARG F 1 529 ? 224.951 256.726 210.862 1.00 60.56 529 ARG F CA 1
ATOM 11714 C C . ARG F 1 529 ? 224.391 255.488 211.548 1.00 58.76 529 ARG F C 1
ATOM 11715 O O . ARG F 1 529 ? 225.007 254.417 211.462 1.00 64.10 529 ARG F O 1
ATOM 11723 N N . CYS F 1 530 ? 223.242 255.604 212.214 1.00 56.80 530 CYS F N 1
ATOM 11724 C CA . CYS F 1 530 ? 222.613 254.438 212.822 1.00 54.54 530 CYS F CA 1
ATOM 11725 C C . CYS F 1 530 ? 222.219 253.419 211.761 1.00 54.00 530 CYS F C 1
ATOM 11726 O O . CYS F 1 530 ? 222.371 252.207 211.960 1.00 58.84 530 CYS F O 1
ATOM 11729 N N . MET F 1 531 ? 221.707 253.894 210.623 1.00 54.44 531 MET F N 1
ATOM 11730 C CA . MET F 1 531 ? 221.350 252.990 209.535 1.00 53.50 531 MET F CA 1
ATOM 11731 C C . MET F 1 531 ? 222.579 252.276 208.989 1.00 53.55 531 MET F C 1
ATOM 11732 O O . MET F 1 531 ? 222.532 251.079 208.686 1.00 57.40 531 MET F O 1
ATOM 11737 N N . ASP F 1 532 ? 223.694 252.998 208.858 1.00 53.11 532 ASP F N 1
ATOM 11738 C CA . ASP F 1 532 ? 224.934 252.385 208.399 1.00 54.40 532 ASP F CA 1
ATOM 11739 C C . ASP F 1 532 ? 225.394 251.301 209.366 1.00 55.23 532 ASP F C 1
ATOM 11740 O O . ASP F 1 532 ? 225.780 250.198 208.957 1.00 59.97 532 ASP F O 1
ATOM 11745 N N . ILE F 1 533 ? 225.344 251.605 210.665 1.00 50.54 533 ILE F N 1
ATOM 11746 C CA . ILE F 1 533 ? 225.748 250.632 211.678 1.00 49.51 533 ILE F CA 1
ATOM 11747 C C . ILE F 1 533 ? 224.875 249.388 211.599 1.00 50.03 533 ILE F C 1
ATOM 11748 O O . ILE F 1 533 ? 225.374 248.255 211.608 1.00 57.08 533 ILE F O 1
ATOM 11753 N N . TYR F 1 534 ? 223.558 249.582 211.511 1.00 46.17 534 TYR F N 1
ATOM 11754 C CA . TYR F 1 534 ? 222.634 248.454 211.446 1.00 44.30 534 TYR F CA 1
ATOM 11755 C C . TYR F 1 534 ? 222.898 247.594 210.217 1.00 49.00 534 TYR F C 1
ATOM 11756 O O . TYR F 1 534 ? 223.000 246.361 210.311 1.00 54.50 534 TYR F O 1
ATOM 11765 N N . LEU F 1 535 ? 223.029 248.233 209.052 1.00 49.09 535 LEU F N 1
ATOM 11766 C CA . LEU F 1 535 ? 223.228 247.493 207.813 1.00 48.64 535 LEU F CA 1
ATOM 11767 C C . LEU F 1 535 ? 224.552 246.746 207.811 1.00 51.40 535 LEU F C 1
ATOM 11768 O O . LEU F 1 535 ? 224.644 245.659 207.231 1.00 56.89 535 LEU F O 1
ATOM 11773 N N . GLU F 1 536 ? 225.587 247.306 208.440 1.00 51.13 536 GLU F N 1
ATOM 11774 C CA . GLU F 1 536 ? 226.864 246.604 208.467 1.00 47.86 536 GLU F CA 1
ATOM 11775 C C . GLU F 1 536 ? 226.856 245.451 209.467 1.00 49.12 536 GLU F C 1
ATOM 11776 O O . GLU F 1 536 ? 227.445 244.397 209.200 1.00 53.18 536 GLU F O 1
ATOM 11782 N N . GLU F 1 537 ? 226.191 245.615 210.614 1.00 46.09 537 GLU F N 1
ATOM 11783 C CA . GLU F 1 537 ? 226.188 244.548 211.612 1.00 44.67 537 GLU F CA 1
ATOM 11784 C C . GLU F 1 537 ? 225.344 243.358 211.169 1.00 46.58 537 GLU F C 1
ATOM 11785 O O . GLU F 1 537 ? 225.697 242.200 211.447 1.00 53.39 537 GLU F O 1
ATOM 11791 N N . MET F 1 538 ? 224.222 243.612 210.489 1.00 43.41 538 MET F N 1
ATOM 11792 C CA . MET F 1 538 ? 223.397 242.487 210.058 1.00 43.10 538 MET F CA 1
ATOM 11793 C C . MET F 1 538 ? 224.114 241.623 209.028 1.00 46.46 538 MET F C 1
ATOM 11794 O O . MET F 1 538 ? 223.874 240.411 208.963 1.00 51.89 538 MET F O 1
ATOM 11799 N N . ARG F 1 539 ? 225.010 242.215 208.237 1.00 43.03 539 ARG F N 1
ATOM 11800 C CA . ARG F 1 539 ? 225.801 241.430 207.295 1.00 42.43 539 ARG F CA 1
ATOM 11801 C C . ARG F 1 539 ? 226.686 240.422 208.019 1.00 46.99 539 ARG F C 1
ATOM 11802 O O . ARG F 1 539 ? 226.771 239.255 207.617 1.00 51.70 539 ARG F O 1
ATOM 11810 N N . ASN F 1 540 ? 227.356 240.856 209.089 1.00 44.74 540 ASN F N 1
ATOM 11811 C CA . ASN F 1 540 ? 228.176 239.941 209.874 1.00 40.88 540 ASN F CA 1
ATOM 11812 C C . ASN F 1 540 ? 227.322 238.865 210.530 1.00 44.92 540 ASN F C 1
ATOM 11813 O O . ASN F 1 540 ? 227.713 237.688 210.572 1.00 51.76 540 ASN F O 1
ATOM 11818 N N . LEU F 1 541 ? 226.153 239.252 211.048 1.00 41.35 541 LEU F N 1
ATOM 11819 C CA . LEU F 1 541 ? 225.244 238.267 211.628 1.00 40.09 541 LEU F CA 1
ATOM 11820 C C . LEU F 1 541 ? 224.884 237.186 210.615 1.00 43.63 541 LEU F C 1
ATOM 11821 O O . LEU F 1 541 ? 224.932 235.986 210.924 1.00 52.10 541 LEU F O 1
ATOM 11826 N N . PHE F 1 542 ? 224.543 237.591 209.393 1.00 42.53 542 PHE F N 1
ATOM 11827 C CA . PHE F 1 542 ? 224.144 236.624 208.379 1.00 40.60 542 PHE F CA 1
ATOM 11828 C C . PHE F 1 542 ? 225.314 235.778 207.892 1.00 42.45 542 PHE F C 1
ATOM 11829 O O . PHE F 1 542 ? 225.124 234.598 207.589 1.00 46.41 542 PHE F O 1
ATOM 11837 N N . ILE F 1 543 ? 226.520 236.346 207.816 1.00 42.78 543 ILE F N 1
ATOM 11838 C CA . ILE F 1 543 ? 227.690 235.542 207.462 1.00 40.97 543 ILE F CA 1
ATOM 11839 C C . ILE F 1 543 ? 227.923 234.452 208.501 1.00 43.69 543 ILE F C 1
ATOM 11840 O O . ILE F 1 543 ? 228.166 233.282 208.161 1.00 51.35 543 ILE F O 1
ATOM 11845 N N . GLY F 1 544 ? 227.859 234.816 209.784 1.00 40.21 544 GLY F N 1
ATOM 11846 C CA . GLY F 1 544 ? 228.026 233.820 210.828 1.00 40.90 544 GLY F CA 1
ATOM 11847 C C . GLY F 1 544 ? 226.968 232.736 210.776 1.00 43.90 544 GLY F C 1
ATOM 11848 O O . GLY F 1 544 ? 227.276 231.544 210.893 1.00 51.70 544 GLY F O 1
ATOM 11849 N N . GLN F 1 545 ? 225.716 233.151 210.573 1.00 42.00 545 GLN F N 1
ATOM 11850 C CA . GLN F 1 545 ? 224.607 232.169 210.460 1.00 42.95 545 GLN F CA 1
ATOM 11851 C C . GLN F 1 545 ? 224.890 231.231 209.284 1.00 45.47 545 GLN F C 1
ATOM 11852 O O . GLN F 1 545 ? 224.726 230.010 209.453 1.00 51.52 545 GLN F O 1
ATOM 11858 N N . SER F 1 546 ? 225.308 231.785 208.143 1.00 46.54 546 SER F N 1
ATOM 11859 C CA . SER F 1 546 ? 225.551 230.973 206.958 1.00 45.08 546 SER F CA 1
ATOM 11860 C C . SER F 1 546 ? 226.637 229.937 207.207 1.00 47.71 546 SER F C 1
ATOM 11861 O O . SER F 1 546 ? 226.501 228.778 206.796 1.00 52.65 546 SER F O 1
ATOM 11864 N N . PHE F 1 547 ? 227.725 230.334 207.871 1.00 52.23 547 PHE F N 1
ATOM 11865 C CA . PHE F 1 547 ? 228.761 229.353 208.191 1.00 49.35 547 PHE F CA 1
ATOM 11866 C C . PHE F 1 547 ? 228.249 228.283 209.147 1.00 46.45 547 PHE F C 1
ATOM 11867 O O . PHE F 1 547 ? 228.568 227.098 208.976 1.00 49.70 547 PHE F O 1
ATOM 11875 N N . ASP F 1 548 ? 227.450 228.673 210.142 1.00 48.05 548 ASP F N 1
ATOM 11876 C CA . ASP F 1 548 ? 226.861 227.687 211.043 1.00 47.99 548 ASP F CA 1
ATOM 11877 C C . ASP F 1 548 ? 226.009 226.683 210.276 1.00 46.46 548 ASP F C 1
ATOM 11878 O O . ASP F 1 548 ? 226.131 225.467 210.477 1.00 50.58 548 ASP F O 1
ATOM 11883 N N . LEU F 1 549 ? 225.144 227.173 209.386 1.00 49.01 549 LEU F N 1
ATOM 11884 C CA . LEU F 1 549 ? 224.277 226.283 208.621 1.00 48.80 549 LEU F CA 1
ATOM 11885 C C . LEU F 1 549 ? 225.072 225.373 207.696 1.00 49.36 549 LEU F C 1
ATOM 11886 O O . LEU F 1 549 ? 224.741 224.188 207.564 1.00 50.73 549 LEU F O 1
ATOM 11891 N N . TYR F 1 550 ? 226.110 225.901 207.043 1.00 50.55 550 TYR F N 1
ATOM 11892 C CA . TYR F 1 550 ? 226.911 225.067 206.154 1.00 46.55 550 TYR F CA 1
ATOM 11893 C C . TYR F 1 550 ? 227.629 223.968 206.923 1.00 49.58 550 TYR F C 1
ATOM 11894 O O . TYR F 1 550 ? 227.678 222.820 206.469 1.00 54.44 550 TYR F O 1
ATOM 11903 N N . TRP F 1 551 ? 228.198 224.296 208.085 1.00 49.35 551 TRP F N 1
ATOM 11904 C CA . TRP F 1 551 ? 228.844 223.263 208.883 1.00 43.66 551 TRP F CA 1
ATOM 11905 C C . TRP F 1 551 ? 227.851 222.239 209.413 1.00 44.17 551 TRP F C 1
ATOM 11906 O O . TRP F 1 551 ? 228.188 221.054 209.494 1.00 48.73 551 TRP F O 1
ATOM 11917 N N . THR F 1 552 ? 226.640 222.660 209.774 1.00 44.33 552 THR F N 1
ATOM 11918 C CA . THR F 1 552 ? 225.649 221.721 210.283 1.00 46.23 552 THR F CA 1
ATOM 11919 C C . THR F 1 552 ? 225.135 220.776 209.200 1.00 50.22 552 THR F C 1
ATOM 11920 O O . THR F 1 552 ? 225.015 219.570 209.435 1.00 54.88 552 THR F O 1
ATOM 11924 N N . ARG F 1 553 ? 224.831 221.301 208.011 1.00 52.53 553 ARG F N 1
ATOM 11925 C CA . ARG F 1 553 ? 224.231 220.465 206.975 1.00 51.14 553 ARG F CA 1
ATOM 11926 C C . ARG F 1 553 ? 225.238 219.492 206.375 1.00 54.22 553 ARG F C 1
ATOM 11927 O O . ARG F 1 553 ? 224.930 218.310 206.188 1.00 60.49 553 ARG F O 1
ATOM 11935 N N . ASN F 1 554 ? 226.442 219.965 206.065 1.00 53.66 554 ASN F N 1
ATOM 11936 C CA . ASN F 1 554 ? 227.424 219.155 205.359 1.00 52.52 554 ASN F CA 1
ATOM 11937 C C . ASN F 1 554 ? 228.193 218.206 206.267 1.00 57.36 554 ASN F C 1
ATOM 11938 O O . ASN F 1 554 ? 228.956 217.377 205.760 1.00 60.30 554 ASN F O 1
ATOM 11943 N N . GLY F 1 555 ? 228.012 218.299 207.579 1.00 58.65 555 GLY F N 1
ATOM 11944 C CA . GLY F 1 555 ? 228.747 217.435 208.489 1.00 57.86 555 GLY F CA 1
ATOM 11945 C C . GLY F 1 555 ? 230.242 217.653 208.451 1.00 56.91 555 GLY F C 1
ATOM 11946 O O . GLY F 1 555 ? 231.012 216.695 208.596 1.00 62.77 555 GLY F O 1
ATOM 11947 N N . GLU F 1 556 ? 230.674 218.895 208.261 1.00 57.19 556 GLU F N 1
ATOM 11948 C CA . GLU F 1 556 ? 232.087 219.240 208.211 1.00 61.46 556 GLU F CA 1
ATOM 11949 C C . GLU F 1 556 ? 232.483 219.873 209.537 1.00 63.73 556 GLU F C 1
ATOM 11950 O O . GLU F 1 556 ? 231.896 220.880 209.947 1.00 65.36 556 GLU F O 1
ATOM 11956 N N . CYS F 1 557 ? 233.470 219.286 210.201 1.00 61.37 557 CYS F N 1
ATOM 11957 C CA . CYS F 1 557 ? 233.891 219.778 211.504 1.00 58.76 557 CYS F CA 1
ATOM 11958 C C . CYS F 1 557 ? 234.782 221.002 211.334 1.00 57.00 557 CYS F C 1
ATOM 11959 O O . CYS F 1 557 ? 235.837 220.902 210.698 1.00 59.26 557 CYS F O 1
ATOM 11962 N N . PRO F 1 558 ? 234.405 222.157 211.873 1.00 51.90 558 PRO F N 1
ATOM 11963 C CA . PRO F 1 558 ? 235.284 223.325 211.802 1.00 49.33 558 PRO F CA 1
ATOM 11964 C C . PRO F 1 558 ? 236.443 223.206 212.778 1.00 51.21 558 PRO F C 1
ATOM 11965 O O . PRO F 1 558 ? 236.418 222.427 213.733 1.00 55.08 558 PRO F O 1
ATOM 11969 N N . SER F 1 559 ? 237.475 224.001 212.520 1.00 46.85 559 SER F N 1
ATOM 11970 C CA . SER F 1 559 ? 238.570 224.129 213.463 1.00 40.57 559 SER F CA 1
ATOM 11971 C C . SER F 1 559 ? 238.153 225.029 214.624 1.00 48.04 559 SER F C 1
ATOM 11972 O O . SER F 1 559 ? 237.097 225.665 214.604 1.00 53.69 559 SER F O 1
ATOM 11975 N N . GLU F 1 560 ? 238.996 225.069 215.656 1.00 48.64 560 GLU F N 1
ATOM 11976 C CA . GLU F 1 560 ? 238.695 225.901 216.816 1.00 45.03 560 GLU F CA 1
ATOM 11977 C C . GLU F 1 560 ? 238.659 227.377 216.443 1.00 48.56 560 GLU F C 1
ATOM 11978 O O . GLU F 1 560 ? 237.771 228.114 216.887 1.00 53.66 560 GLU F O 1
ATOM 11984 N N . GLU F 1 561 ? 239.613 227.826 215.624 1.00 48.48 561 GLU F N 1
ATOM 11985 C CA . GLU F 1 561 ? 239.650 229.230 215.228 1.00 46.56 561 GLU F CA 1
ATOM 11986 C C . GLU F 1 561 ? 238.406 229.616 214.436 1.00 49.74 561 GLU F C 1
ATOM 11987 O O . GLU F 1 561 ? 237.806 230.671 214.681 1.00 53.56 561 GLU F O 1
ATOM 11993 N N . GLN F 1 562 ? 238.004 228.773 213.482 1.00 46.62 562 GLN F N 1
ATOM 11994 C CA . GLN F 1 562 ? 236.819 229.065 212.684 1.00 43.21 562 GLN F CA 1
ATOM 11995 C C . GLN F 1 562 ? 235.565 229.096 213.547 1.00 48.06 562 GLN F C 1
ATOM 11996 O O . GLN F 1 562 ? 234.708 229.972 213.375 1.00 54.99 562 GLN F O 1
ATOM 12002 N N . TYR F 1 563 ? 235.439 228.151 214.478 1.00 41.38 563 TYR F N 1
ATOM 12003 C CA . TYR F 1 563 ? 234.273 228.132 215.354 1.00 40.36 563 TYR F CA 1
ATOM 12004 C C . TYR F 1 563 ? 234.231 229.366 216.245 1.00 42.36 563 TYR F C 1
ATOM 12005 O O . TYR F 1 563 ? 233.163 229.958 216.446 1.00 46.83 563 TYR F O 1
ATOM 12014 N N . LEU F 1 564 ? 235.380 229.764 216.794 1.00 41.33 564 LEU F N 1
ATOM 12015 C CA . LEU F 1 564 ? 235.414 230.955 217.632 1.00 46.72 564 LEU F CA 1
ATOM 12016 C C . LEU F 1 564 ? 235.071 232.205 216.838 1.00 53.06 564 LEU F C 1
ATOM 12017 O O . LEU F 1 564 ? 234.345 233.069 217.335 1.00 55.91 564 LEU F O 1
ATOM 12022 N N . ASP F 1 565 ? 235.561 232.313 215.601 1.00 55.20 565 ASP F N 1
ATOM 12023 C CA . ASP F 1 565 ? 235.189 233.448 214.761 1.00 52.63 565 ASP F CA 1
ATOM 12024 C C . ASP F 1 565 ? 233.693 233.457 214.470 1.00 50.19 565 ASP F C 1
ATOM 12025 O O . ASP F 1 565 ? 233.042 234.509 214.548 1.00 55.45 565 ASP F O 1
ATOM 12030 N N . MET F 1 566 ? 233.129 232.292 214.143 1.00 46.21 566 MET F N 1
ATOM 12031 C CA . MET F 1 566 ? 231.707 232.214 213.835 1.00 44.46 566 MET F CA 1
ATOM 12032 C C . MET F 1 566 ? 230.861 232.630 215.029 1.00 49.00 566 MET F C 1
ATOM 12033 O O . MET F 1 566 ? 229.901 233.396 214.887 1.00 57.40 566 MET F O 1
ATOM 12038 N N . ILE F 1 567 ? 231.201 232.138 216.224 1.00 51.15 567 ILE F N 1
ATOM 12039 C CA . ILE F 1 567 ? 230.435 232.520 217.410 1.00 48.26 567 ILE F CA 1
ATOM 12040 C C . ILE F 1 567 ? 230.743 233.935 217.864 1.00 45.40 567 ILE F C 1
ATOM 12041 O O . ILE F 1 567 ? 229.955 234.515 218.621 1.00 50.92 567 ILE F O 1
ATOM 12046 N N . ARG F 1 568 ? 231.861 234.511 217.424 1.00 47.05 568 ARG F N 1
ATOM 12047 C CA . ARG F 1 568 ? 232.111 235.929 217.632 1.00 50.22 568 ARG F CA 1
ATOM 12048 C C . ARG F 1 568 ? 231.231 236.799 216.752 1.00 54.02 568 ARG F C 1
ATOM 12049 O O . ARG F 1 568 ? 230.826 237.884 217.182 1.00 53.56 568 ARG F O 1
ATOM 12057 N N . GLN F 1 569 ? 230.929 236.351 215.535 1.00 56.71 569 GLN F N 1
ATOM 12058 C CA . GLN F 1 569 ? 230.059 237.097 214.634 1.00 52.57 569 GLN F CA 1
ATOM 12059 C C . GLN F 1 569 ? 228.583 236.794 214.843 1.00 46.85 569 GLN F C 1
ATOM 12060 O O . GLN F 1 569 ? 227.769 237.718 214.916 1.00 50.03 569 GLN F O 1
ATOM 12066 N N . LYS F 1 570 ? 228.213 235.517 214.943 1.00 45.98 570 LYS F N 1
ATOM 12067 C CA . LYS F 1 570 ? 226.804 235.161 215.062 1.00 46.43 570 LYS F CA 1
ATOM 12068 C C . LYS F 1 570 ? 226.212 235.619 216.389 1.00 47.39 570 LYS F C 1
ATOM 12069 O O . LYS F 1 570 ? 225.132 236.217 216.417 1.00 49.94 570 LYS F O 1
ATOM 12075 N N . THR F 1 571 ? 226.898 235.350 217.499 1.00 48.24 571 THR F N 1
ATOM 12076 C CA . THR F 1 571 ? 226.343 235.597 218.824 1.00 46.04 571 THR F CA 1
ATOM 12077 C C . THR F 1 571 ? 226.698 236.968 219.380 1.00 49.11 571 THR F C 1
ATOM 12078 O O . THR F 1 571 ? 225.877 237.579 220.069 1.00 56.48 571 THR F O 1
ATOM 12082 N N . GLY F 1 572 ? 227.897 237.466 219.110 1.00 46.52 572 GLY F N 1
ATOM 12083 C CA . GLY F 1 572 ? 228.246 238.803 219.531 1.00 46.01 572 GLY F CA 1
ATOM 12084 C C . GLY F 1 572 ? 227.753 239.900 218.625 1.00 48.84 572 GLY F C 1
ATOM 12085 O O . GLY F 1 572 ? 227.968 241.081 218.916 1.00 52.64 572 GLY F O 1
ATOM 12086 N N . GLY F 1 573 ? 227.084 239.538 217.530 1.00 51.46 573 GLY F N 1
ATOM 12087 C CA . GLY F 1 573 ? 226.632 240.541 216.580 1.00 47.51 573 GLY F CA 1
ATOM 12088 C C . GLY F 1 573 ? 225.600 241.486 217.159 1.00 48.73 573 GLY F C 1
ATOM 12089 O O . GLY F 1 573 ? 225.666 242.696 216.936 1.00 54.30 573 GLY F O 1
ATOM 12090 N N . LEU F 1 574 ? 224.632 240.954 217.909 1.00 44.30 574 LEU F N 1
ATOM 12091 C CA . LEU F 1 574 ? 223.599 241.808 218.487 1.00 42.75 574 LEU F CA 1
ATOM 12092 C C . LEU F 1 574 ? 224.177 242.750 219.534 1.00 48.17 574 LEU F C 1
ATOM 12093 O O . LEU F 1 574 ? 223.837 243.941 219.564 1.00 52.49 574 LEU F O 1
ATOM 12098 N N . PHE F 1 575 ? 225.049 242.235 220.403 1.00 44.90 575 PHE F N 1
ATOM 12099 C CA . PHE F 1 575 ? 225.693 243.083 221.400 1.00 41.15 575 PHE F CA 1
ATOM 12100 C C . PHE F 1 575 ? 226.530 244.166 220.736 1.00 41.40 575 PHE F C 1
ATOM 12101 O O . PHE F 1 575 ? 226.497 245.329 221.156 1.00 46.14 575 PHE F O 1
ATOM 12109 N N . ARG F 1 576 ? 227.277 243.804 219.692 1.00 41.77 576 ARG F N 1
ATOM 12110 C CA . ARG F 1 576 ? 228.077 244.788 218.974 1.00 42.67 576 ARG F CA 1
ATOM 12111 C C . ARG F 1 576 ? 227.199 245.849 218.324 1.00 45.80 576 ARG F C 1
ATOM 12112 O O . ARG F 1 576 ? 227.510 247.042 218.391 1.00 50.04 576 ARG F O 1
ATOM 12120 N N . LEU F 1 577 ? 226.091 245.437 217.706 1.00 46.57 577 LEU F N 1
ATOM 12121 C CA . LEU F 1 577 ? 225.191 246.392 217.070 1.00 44.81 577 LEU F CA 1
ATOM 12122 C C . LEU F 1 577 ? 224.632 247.373 218.093 1.00 42.30 577 LEU F C 1
ATOM 12123 O O . LEU F 1 577 ? 224.653 248.594 217.882 1.00 51.54 577 LEU F O 1
ATOM 12128 N N . LEU F 1 578 ? 224.136 246.853 219.217 1.00 37.76 578 LEU F N 1
ATOM 12129 C CA . LEU F 1 578 ? 223.563 247.726 220.235 1.00 40.10 578 LEU F CA 1
ATOM 12130 C C . LEU F 1 578 ? 224.609 248.671 220.811 1.00 42.60 578 LEU F C 1
ATOM 12131 O O . LEU F 1 578 ? 224.335 249.862 220.998 1.00 47.09 578 LEU F O 1
ATOM 12136 N N . THR F 1 579 ? 225.817 248.171 221.084 1.00 42.88 579 THR F N 1
ATOM 12137 C CA . THR F 1 579 ? 226.825 249.025 221.701 1.00 42.76 579 THR F CA 1
ATOM 12138 C C . THR F 1 579 ? 227.382 250.049 220.720 1.00 43.78 579 THR F C 1
ATOM 12139 O O . THR F 1 579 ? 227.827 251.121 221.143 1.00 52.86 579 THR F O 1
ATOM 12143 N N . ARG F 1 580 ? 227.372 249.752 219.418 1.00 41.82 580 ARG F N 1
ATOM 12144 C CA . ARG F 1 580 ? 227.804 250.745 218.442 1.00 39.86 580 ARG F CA 1
ATOM 12145 C C . ARG F 1 580 ? 226.732 251.794 218.193 1.00 44.07 580 ARG F C 1
ATOM 12146 O O . ARG F 1 580 ? 227.060 252.955 217.926 1.00 49.54 580 ARG F O 1
ATOM 12154 N N . MET F 1 581 ? 225.455 251.414 218.273 1.00 45.03 581 MET F N 1
ATOM 12155 C CA . MET F 1 581 ? 224.386 252.402 218.189 1.00 42.92 581 MET F CA 1
ATOM 12156 C C . MET F 1 581 ? 224.326 253.293 219.423 1.00 46.84 581 MET F C 1
ATOM 12157 O O . MET F 1 581 ? 224.021 254.487 219.302 1.00 53.58 581 MET F O 1
ATOM 12162 N N . MET F 1 582 ? 224.612 252.736 220.604 1.00 49.22 582 MET F N 1
ATOM 12163 C CA . MET F 1 582 ? 224.504 253.481 221.853 1.00 43.39 582 MET F CA 1
ATOM 12164 C C . MET F 1 582 ? 225.470 254.659 221.905 1.00 43.13 582 MET F C 1
ATOM 12165 O O . MET F 1 582 ? 225.098 255.744 222.359 1.00 48.75 582 MET F O 1
ATOM 12170 N N . VAL F 1 583 ? 226.711 254.464 221.456 1.00 42.77 583 VAL F N 1
ATOM 12171 C CA . VAL F 1 583 ? 227.683 255.552 221.494 1.00 48.18 583 VAL F CA 1
ATOM 12172 C C . VAL F 1 583 ? 227.296 256.655 220.522 1.00 55.28 583 VAL F C 1
ATOM 12173 O O . VAL F 1 583 ? 227.485 257.843 220.811 1.00 62.96 583 VAL F O 1
ATOM 12177 N N . GLN F 1 584 ? 226.759 256.290 219.356 1.00 52.16 584 GLN F N 1
ATOM 12178 C CA . GLN F 1 584 ? 226.283 257.296 218.413 1.00 48.42 584 GLN F CA 1
ATOM 12179 C C . GLN F 1 584 ? 225.126 258.096 218.997 1.00 46.10 584 GLN F C 1
ATOM 12180 O O . GLN F 1 584 ? 225.076 259.322 218.854 1.00 52.09 584 GLN F O 1
ATOM 12186 N N . ILE F 1 585 ? 224.187 257.419 219.661 1.00 44.08 585 ILE F N 1
ATOM 12187 C CA . ILE F 1 585 ? 223.046 258.115 220.249 1.00 42.37 585 ILE F CA 1
ATOM 12188 C C . ILE F 1 585 ? 223.477 258.954 221.448 1.00 49.94 585 ILE F C 1
ATOM 12189 O O . ILE F 1 585 ? 222.982 260.069 221.650 1.00 51.09 585 ILE F O 1
ATOM 12194 N N . ALA F 1 586 ? 224.409 258.441 222.251 1.00 54.52 586 ALA F N 1
ATOM 12195 C CA . ALA F 1 586 ? 224.711 259.032 223.548 1.00 56.51 586 ALA F CA 1
ATOM 12196 C C . ALA F 1 586 ? 225.208 260.469 223.396 1.00 65.86 586 ALA F C 1
ATOM 12197 O O . ALA F 1 586 ? 225.818 260.820 222.382 1.00 69.72 586 ALA F O 1
ATOM 12199 N N . PRO F 1 587 ? 224.945 261.328 224.395 1.00 71.68 587 PRO F N 1
ATOM 12200 C CA . PRO F 1 587 ? 225.347 262.739 224.294 1.00 75.95 587 PRO F CA 1
ATOM 12201 C C . PRO F 1 587 ? 226.838 262.932 224.076 1.00 80.56 587 PRO F C 1
ATOM 12202 O O . PRO F 1 587 ? 227.637 262.641 224.971 1.00 76.45 587 PRO F O 1
ATOM 12206 N N . VAL F 1 588 ? 227.184 263.452 222.891 1.00 87.49 588 VAL F N 1
ATOM 12207 C CA . VAL F 1 588 ? 228.532 263.727 222.385 1.00 95.16 588 VAL F CA 1
ATOM 12208 C C . VAL F 1 588 ? 229.626 263.226 223.321 1.00 93.93 588 VAL F C 1
ATOM 12209 O O . VAL F 1 588 ? 229.804 262.013 223.480 1.00 91.83 588 VAL F O 1
ATOM 12213 N N . GLN F 1 589 ? 230.351 264.162 223.944 1.00 97.83 589 GLN F N 1
ATOM 12214 C CA . GLN F 1 589 ? 231.395 263.906 224.936 1.00 99.67 589 GLN F CA 1
ATOM 12215 C C . GLN F 1 589 ? 232.115 262.577 224.736 1.00 98.23 589 GLN F C 1
ATOM 12216 O O . GLN F 1 589 ? 233.157 262.515 224.077 1.00 96.46 589 GLN F O 1
ATOM 12222 N N . GLN F 1 590 ? 231.554 261.512 225.306 1.00 98.18 590 GLN F N 1
ATOM 12223 C CA . GLN F 1 590 ? 232.152 260.185 225.254 1.00 96.44 590 GLN F CA 1
ATOM 12224 C C . GLN F 1 590 ? 232.125 259.618 223.840 1.00 97.20 590 GLN F C 1
ATOM 12225 O O . GLN F 1 590 ? 231.071 259.194 223.356 1.00 95.83 590 GLN F O 1
ATOM 12231 N N . LYS F 1 591 ? 233.279 259.604 223.171 1.00 99.67 591 LYS F N 1
ATOM 12232 C CA . LYS F 1 591 ? 233.389 259.055 221.828 1.00 101.27 591 LYS F CA 1
ATOM 12233 C C . LYS F 1 591 ? 234.547 258.086 221.645 1.00 95.69 591 LYS F C 1
ATOM 12234 O O . LYS F 1 591 ? 234.473 257.231 220.756 1.00 91.70 591 LYS F O 1
ATOM 12240 N N . GLY F 1 592 ? 235.608 258.190 222.450 1.00 91.46 592 GLY F N 1
ATOM 12241 C CA . GLY F 1 592 ? 236.764 257.329 222.275 1.00 88.60 592 GLY F CA 1
ATOM 12242 C C . GLY F 1 592 ? 236.598 255.922 222.806 1.00 84.20 592 GLY F C 1
ATOM 12243 O O . GLY F 1 592 ? 237.368 255.035 222.422 1.00 78.78 592 GLY F O 1
ATOM 12244 N N . LEU F 1 593 ? 235.619 255.694 223.676 1.00 81.25 593 LEU F N 1
ATOM 12245 C CA . LEU F 1 593 ? 235.413 254.379 224.282 1.00 71.18 593 LEU F CA 1
ATOM 12246 C C . LEU F 1 593 ? 234.429 253.528 223.477 1.00 69.42 593 LEU F C 1
ATOM 12247 O O . LEU F 1 593 ? 233.487 252.932 223.997 1.00 72.97 593 LEU F O 1
ATOM 12252 N N . GLU F 1 594 ? 234.683 253.428 222.176 1.00 69.67 594 GLU F N 1
ATOM 12253 C CA . GLU F 1 594 ? 233.893 252.593 221.283 1.00 69.35 594 GLU F CA 1
ATOM 12254 C C . GLU F 1 594 ? 234.556 251.255 220.996 1.00 71.34 594 GLU F C 1
ATOM 12255 O O . GLU F 1 594 ? 233.885 250.218 220.998 1.00 75.10 594 GLU F O 1
ATOM 12261 N N . THR F 1 595 ? 235.866 251.253 220.739 1.00 70.05 595 THR F N 1
ATOM 12262 C CA . THR F 1 595 ? 236.578 250.002 220.496 1.00 71.04 595 THR F CA 1
ATOM 12263 C C . THR F 1 595 ? 236.596 249.121 221.740 1.00 68.49 595 THR F C 1
ATOM 12264 O O . THR F 1 595 ? 236.436 247.897 221.645 1.00 67.47 595 THR F O 1
ATOM 12268 N N . GLN F 1 596 ? 236.797 249.728 222.912 1.00 63.76 596 GLN F N 1
ATOM 12269 C CA . GLN F 1 596 ? 236.821 248.965 224.155 1.00 59.26 596 GLN F CA 1
ATOM 12270 C C . GLN F 1 596 ? 235.494 248.258 224.389 1.00 57.99 596 GLN F C 1
ATOM 12271 O O . GLN F 1 596 ? 235.459 247.066 224.726 1.00 66.57 596 GLN F O 1
ATOM 12277 N N . LEU F 1 597 ? 234.387 248.973 224.191 1.00 49.50 597 LEU F N 1
ATOM 12278 C CA . LEU F 1 597 ? 233.074 248.378 224.391 1.00 47.64 597 LEU F CA 1
ATOM 12279 C C . LEU F 1 597 ? 232.778 247.310 223.345 1.00 50.66 597 LEU F C 1
ATOM 12280 O O . LEU F 1 597 ? 232.123 246.310 223.654 1.00 58.10 597 LEU F O 1
ATOM 12285 N N . ALA F 1 598 ? 233.254 247.494 222.111 1.00 49.66 598 ALA F N 1
ATOM 12286 C CA . ALA F 1 598 ? 233.068 246.467 221.090 1.00 55.14 598 ALA F CA 1
ATOM 12287 C C . ALA F 1 598 ? 233.829 245.191 221.428 1.00 61.13 598 ALA F C 1
ATOM 12288 O O . ALA F 1 598 ? 233.299 244.085 221.251 1.00 63.89 598 ALA F O 1
ATOM 12290 N N . SER F 1 599 ? 235.067 245.322 221.911 1.00 59.45 599 SER F N 1
ATOM 12291 C CA . SER F 1 599 ? 235.808 244.149 222.362 1.00 54.34 599 SER F CA 1
ATOM 12292 C C . SER F 1 599 ? 235.095 243.468 223.522 1.00 51.20 599 SER F C 1
ATOM 12293 O O . SER F 1 599 ? 234.997 242.233 223.566 1.00 54.04 599 SER F O 1
ATOM 12296 N N . LEU F 1 600 ? 234.587 244.261 224.470 1.00 43.89 600 LEU F N 1
ATOM 12297 C CA . LEU F 1 600 ? 233.813 243.697 225.570 1.00 45.49 600 LEU F CA 1
ATOM 12298 C C . LEU F 1 600 ? 232.618 242.909 225.054 1.00 49.21 600 LEU F C 1
ATOM 12299 O O . LEU F 1 600 ? 232.337 241.807 225.537 1.00 54.99 600 LEU F O 1
ATOM 12304 N N . SER F 1 601 ? 231.900 243.461 224.075 1.00 50.90 601 SER F N 1
ATOM 12305 C CA . SER F 1 601 ? 230.728 242.784 223.531 1.00 52.37 601 SER F CA 1
ATOM 12306 C C . SER F 1 601 ? 231.096 241.477 222.840 1.00 53.77 601 SER F C 1
ATOM 12307 O O . SER F 1 601 ? 230.393 240.471 223.005 1.00 59.33 601 SER F O 1
ATOM 12310 N N . ASP F 1 602 ? 232.181 241.472 222.063 1.00 54.99 602 ASP F N 1
ATOM 12311 C CA . ASP F 1 602 ? 232.603 240.236 221.409 1.00 58.11 602 ASP F CA 1
ATOM 12312 C C . ASP F 1 602 ? 232.967 239.164 222.430 1.00 56.18 602 ASP F C 1
ATOM 12313 O O . ASP F 1 602 ? 232.546 238.004 222.303 1.00 57.86 602 ASP F O 1
ATOM 12318 N N . VAL F 1 603 ? 233.736 239.535 223.458 1.00 51.54 603 VAL F N 1
ATOM 12319 C CA . VAL F 1 603 ? 234.101 238.565 224.487 1.00 44.48 603 VAL F CA 1
ATOM 12320 C C . VAL F 1 603 ? 232.860 238.060 225.214 1.00 48.41 603 VAL F C 1
ATOM 12321 O O . VAL F 1 603 ? 232.750 236.868 225.523 1.00 54.98 603 VAL F O 1
ATOM 12325 N N . LEU F 1 604 ? 231.908 238.952 225.496 1.00 44.89 604 LEU F N 1
ATOM 12326 C CA . LEU F 1 604 ? 230.698 238.550 226.204 1.00 41.34 604 LEU F CA 1
ATOM 12327 C C . LEU F 1 604 ? 229.869 237.570 225.383 1.00 46.63 604 LEU F C 1
ATOM 12328 O O . LEU F 1 604 ? 229.351 236.584 225.923 1.00 53.76 604 LEU F O 1
ATOM 12333 N N . GLY F 1 605 ? 229.723 237.823 224.082 1.00 45.02 605 GLY F N 1
ATOM 12334 C CA . GLY F 1 605 ? 228.992 236.891 223.239 1.00 43.66 605 GLY F CA 1
ATOM 12335 C C . GLY F 1 605 ? 229.671 235.542 223.120 1.00 49.79 605 GLY F C 1
ATOM 12336 O O . GLY F 1 605 ? 229.003 234.498 223.157 1.00 56.09 605 GLY F O 1
ATOM 12337 N N . GLU F 1 606 ? 231.000 235.539 222.984 1.00 52.10 606 GLU F N 1
ATOM 12338 C CA . GLU F 1 606 ? 231.736 234.278 222.977 1.00 47.82 606 GLU F CA 1
ATOM 12339 C C . GLU F 1 606 ? 231.528 233.515 224.280 1.00 44.10 606 GLU F C 1
ATOM 12340 O O . GLU F 1 606 ? 231.325 232.293 224.272 1.00 46.90 606 GLU F O 1
ATOM 12346 N N . PHE F 1 607 ? 231.561 234.225 225.411 1.00 42.35 607 PHE F N 1
ATOM 12347 C CA . PHE F 1 607 ? 231.317 233.587 226.699 1.00 41.06 607 PHE F CA 1
ATOM 12348 C C . PHE F 1 607 ? 229.920 232.991 226.769 1.00 42.11 607 PHE F C 1
ATOM 12349 O O . PHE F 1 607 ? 229.741 231.874 227.264 1.00 49.50 607 PHE F O 1
ATOM 12357 N N . PHE F 1 608 ? 228.916 233.725 226.288 1.00 40.98 608 PHE F N 1
ATOM 12358 C CA . PHE F 1 608 ? 227.551 233.212 226.316 1.00 41.70 608 PHE F CA 1
ATOM 12359 C C . PHE F 1 608 ? 227.425 231.936 225.496 1.00 43.41 608 PHE F C 1
ATOM 12360 O O . PHE F 1 608 ? 226.800 230.961 225.937 1.00 49.51 608 PHE F O 1
ATOM 12368 N N . GLN F 1 609 ? 228.021 231.917 224.303 1.00 45.02 609 GLN F N 1
ATOM 12369 C CA . GLN F 1 609 ? 227.919 230.727 223.463 1.00 44.88 609 GLN F CA 1
ATOM 12370 C C . GLN F 1 609 ? 228.641 229.534 224.085 1.00 45.88 609 GLN F C 1
ATOM 12371 O O . GLN F 1 609 ? 228.119 228.410 224.070 1.00 49.92 609 GLN F O 1
ATOM 12377 N N . VAL F 1 610 ? 229.837 229.751 224.640 1.00 44.13 610 VAL F N 1
ATOM 12378 C CA . VAL F 1 610 ? 230.559 228.645 225.264 1.00 39.54 610 VAL F CA 1
ATOM 12379 C C . VAL F 1 610 ? 229.808 228.136 226.489 1.00 44.99 610 VAL F C 1
ATOM 12380 O O . VAL F 1 610 ? 229.762 226.927 226.750 1.00 53.85 610 VAL F O 1
ATOM 12384 N N . ARG F 1 611 ? 229.199 229.044 227.254 1.00 42.12 611 ARG F N 1
ATOM 12385 C CA . ARG F 1 611 ? 228.403 228.639 228.407 1.00 40.07 611 ARG F CA 1
ATOM 12386 C C . ARG F 1 611 ? 227.215 227.786 227.984 1.00 45.28 611 ARG F C 1
ATOM 12387 O O . ARG F 1 611 ? 226.910 226.770 228.619 1.00 52.84 611 ARG F O 1
ATOM 12395 N N . ASP F 1 612 ? 226.526 228.186 226.914 1.00 46.94 612 ASP F N 1
ATOM 12396 C CA . ASP F 1 612 ? 225.404 227.386 226.432 1.00 48.37 612 ASP F CA 1
ATOM 12397 C C . ASP F 1 612 ? 225.867 226.010 225.972 1.00 50.33 612 ASP F C 1
ATOM 12398 O O . ASP F 1 612 ? 225.216 224.997 226.264 1.00 55.04 612 ASP F O 1
ATOM 12403 N N . ASP F 1 613 ? 226.998 225.954 225.261 1.00 52.76 613 ASP F N 1
ATOM 12404 C CA . ASP F 1 613 ? 227.530 224.671 224.809 1.00 53.89 613 ASP F CA 1
ATOM 12405 C C . ASP F 1 613 ? 227.868 223.766 225.985 1.00 51.86 613 ASP F C 1
ATOM 12406 O O . ASP F 1 613 ? 227.612 222.558 225.940 1.00 56.02 613 ASP F O 1
ATOM 12411 N N . TYR F 1 614 ? 228.451 224.330 227.043 1.00 50.01 614 TYR F N 1
ATOM 12412 C CA . TYR F 1 614 ? 228.826 223.524 228.199 1.00 46.06 614 TYR F CA 1
ATOM 12413 C C . TYR F 1 614 ? 227.594 223.045 228.959 1.00 47.87 614 TYR F C 1
ATOM 12414 O O . TYR F 1 614 ? 227.533 221.891 229.402 1.00 52.91 614 TYR F O 1
ATOM 12423 N N . LYS F 1 615 ? 226.600 223.922 229.123 1.00 50.86 615 LYS F N 1
ATOM 12424 C CA . LYS F 1 615 ? 225.405 223.552 229.873 1.00 50.99 615 LYS F CA 1
ATOM 12425 C C . LYS F 1 615 ? 224.600 222.480 229.154 1.00 51.91 615 LYS F C 1
ATOM 12426 O O . LYS F 1 615 ? 224.134 221.525 229.786 1.00 56.86 615 LYS F O 1
ATOM 12432 N N . ASN F 1 616 ? 224.414 222.620 227.839 1.00 54.00 616 ASN F N 1
ATOM 12433 C CA . ASN F 1 616 ? 223.644 221.620 227.104 1.00 55.30 616 ASN F CA 1
ATOM 12434 C C . ASN F 1 616 ? 224.296 220.249 227.201 1.00 52.84 616 ASN F C 1
ATOM 12435 O O . ASN F 1 616 ? 223.610 219.221 227.190 1.00 56.72 616 ASN F O 1
ATOM 12440 N N . LEU F 1 617 ? 225.622 220.218 227.297 1.00 55.43 617 LEU F N 1
ATOM 12441 C CA . LEU F 1 617 ? 226.340 218.952 227.345 1.00 53.58 617 LEU F CA 1
ATOM 12442 C C . LEU F 1 617 ? 226.291 218.334 228.736 1.00 54.20 617 LEU F C 1
ATOM 12443 O O . LEU F 1 617 ? 225.914 217.168 228.893 1.00 64.01 617 LEU F O 1
ATOM 12448 N N . THR F 1 618 ? 226.677 219.100 229.759 1.00 52.45 618 THR F N 1
ATOM 12449 C CA . THR F 1 618 ? 226.805 218.534 231.099 1.00 54.79 618 THR F CA 1
ATOM 12450 C C . THR F 1 618 ? 225.452 218.099 231.651 1.00 63.16 618 THR F C 1
ATOM 12451 O O . THR F 1 618 ? 225.317 217.002 232.206 1.00 69.49 618 THR F O 1
ATOM 12455 N N . GLU F 1 619 ? 224.438 218.944 231.507 1.00 61.96 619 GLU F N 1
ATOM 12456 C CA . GLU F 1 619 ? 223.105 218.618 232.005 1.00 59.93 619 GLU F CA 1
ATOM 12457 C C . GLU F 1 619 ? 222.360 217.722 231.024 1.00 62.84 619 GLU F C 1
ATOM 12458 O O . GLU F 1 619 ? 221.232 217.305 231.285 1.00 66.90 619 GLU F O 1
ATOM 12464 N N . LEU F 1 631 ? 223.064 219.355 219.784 1.00 90.09 631 LEU F N 1
ATOM 12465 C CA . LEU F 1 631 ? 223.685 218.088 219.414 1.00 91.96 631 LEU F CA 1
ATOM 12466 C C . LEU F 1 631 ? 222.673 217.135 218.786 1.00 91.07 631 LEU F C 1
ATOM 12467 O O . LEU F 1 631 ? 223.039 216.235 218.032 1.00 86.17 631 LEU F O 1
ATOM 12472 N N . ASP F 1 632 ? 221.390 217.342 219.085 1.00 93.57 632 ASP F N 1
ATOM 12473 C CA . ASP F 1 632 ? 220.338 216.443 218.539 1.00 90.79 632 ASP F CA 1
ATOM 12474 C C . ASP F 1 632 ? 220.283 216.623 217.020 1.00 91.51 632 ASP F C 1
ATOM 12475 O O . ASP F 1 632 ? 220.223 215.602 216.308 1.00 87.84 632 ASP F O 1
ATOM 12480 N N . GLU F 1 633 ? 220.322 217.872 216.549 1.00 94.43 633 GLU F N 1
ATOM 12481 C CA . GLU F 1 633 ? 220.240 218.141 215.119 1.00 96.14 633 GLU F CA 1
ATOM 12482 C C . GLU F 1 633 ? 221.632 218.291 214.505 1.00 96.49 633 GLU F C 1
ATOM 12483 O O . GLU F 1 633 ? 221.823 219.046 213.549 1.00 98.69 633 GLU F O 1
ATOM 12489 N N . CYS F 1 634 ? 222.613 217.577 215.060 1.00 92.12 634 CYS F N 1
ATOM 12490 C CA . CYS F 1 634 ? 223.992 217.580 214.571 1.00 91.17 634 CYS F CA 1
ATOM 12491 C C . CYS F 1 634 ? 224.584 218.991 214.579 1.00 90.22 634 CYS F C 1
ATOM 12492 O O . CYS F 1 634 ? 224.940 219.557 213.544 1.00 86.92 634 CYS F O 1
ATOM 12495 N N . LYS F 1 635 ? 224.684 219.553 215.779 1.00 86.26 635 LYS F N 1
ATOM 12496 C CA . LYS F 1 635 ? 225.309 220.852 215.984 1.00 78.67 635 LYS F CA 1
ATOM 12497 C C . LYS F 1 635 ? 226.677 220.658 216.623 1.00 71.66 635 LYS F C 1
ATOM 12498 O O . LYS F 1 635 ? 226.810 219.923 217.607 1.00 69.77 635 LYS F O 1
ATOM 12504 N N . PHE F 1 636 ? 227.685 221.314 216.060 1.00 67.05 636 PHE F N 1
ATOM 12505 C CA . PHE F 1 636 ? 229.042 221.234 216.573 1.00 55.34 636 PHE F CA 1
ATOM 12506 C C . PHE F 1 636 ? 229.214 222.186 217.747 1.00 57.29 636 PHE F C 1
ATOM 12507 O O . PHE F 1 636 ? 228.755 223.331 217.707 1.00 60.09 636 PHE F O 1
ATOM 12515 N N . SER F 1 637 ? 229.877 221.705 218.793 1.00 52.31 637 SER F N 1
ATOM 12516 C CA . SER F 1 637 ? 230.105 222.481 220.000 1.00 46.90 637 SER F CA 1
ATOM 12517 C C . SER F 1 637 ? 231.601 222.590 220.255 1.00 44.49 637 SER F C 1
ATOM 12518 O O . SER F 1 637 ? 232.419 221.971 219.570 1.00 49.49 637 SER F O 1
ATOM 12521 N N . TYR F 1 638 ? 231.952 223.404 221.246 1.00 42.82 638 TYR F N 1
ATOM 12522 C CA . TYR F 1 638 ? 233.355 223.534 221.632 1.00 38.99 638 TYR F CA 1
ATOM 12523 C C . TYR F 1 638 ? 233.962 222.220 222.110 1.00 44.25 638 TYR F C 1
ATOM 12524 O O . TYR F 1 638 ? 235.058 221.869 221.638 1.00 46.53 638 TYR F O 1
ATOM 12533 N N . PRO F 1 639 ? 233.345 221.459 223.025 1.00 40.71 639 PRO F N 1
ATOM 12534 C CA . PRO F 1 639 ? 233.962 220.184 223.426 1.00 36.19 639 PRO F CA 1
ATOM 12535 C C . PRO F 1 639 ? 234.074 219.180 222.293 1.00 41.53 639 PRO F C 1
ATOM 12536 O O . PRO F 1 639 ? 235.042 218.408 222.240 1.00 48.54 639 PRO F O 1
ATOM 12540 N N . LEU F 1 640 ? 233.098 219.167 221.384 1.00 38.46 640 LEU F N 1
ATOM 12541 C CA . LEU F 1 640 ? 233.088 218.176 220.314 1.00 36.85 640 LEU F CA 1
ATOM 12542 C C . LEU F 1 640 ? 234.255 218.381 219.358 1.00 42.56 640 LEU F C 1
ATOM 12543 O O . LEU F 1 640 ? 234.857 217.409 218.886 1.00 52.61 640 LEU F O 1
ATOM 12548 N N . ILE F 1 641 ? 234.584 219.637 219.056 1.00 38.78 641 ILE F N 1
ATOM 12549 C CA . ILE F 1 641 ? 235.714 219.918 218.177 1.00 43.99 641 ILE F CA 1
ATOM 12550 C C . ILE F 1 641 ? 237.012 219.432 218.808 1.00 45.57 641 ILE F C 1
ATOM 12551 O O . ILE F 1 641 ? 237.854 218.822 218.138 1.00 51.50 641 ILE F O 1
ATOM 12556 N N . HIS F 1 642 ? 237.193 219.691 220.105 1.00 40.95 642 HIS F N 1
ATOM 12557 C CA . HIS F 1 642 ? 238.384 219.214 220.798 1.00 42.46 642 HIS F CA 1
ATOM 12558 C C . HIS F 1 642 ? 238.454 217.694 220.777 1.00 47.96 642 HIS F C 1
ATOM 12559 O O . HIS F 1 642 ? 239.527 217.114 220.580 1.00 54.95 642 HIS F O 1
ATOM 12566 N N . ALA F 1 643 ? 237.318 217.031 220.993 1.00 45.16 643 ALA F N 1
ATOM 12567 C CA . ALA F 1 643 ? 237.309 215.573 220.978 1.00 41.11 643 ALA F CA 1
ATOM 12568 C C . ALA F 1 643 ? 237.679 215.027 219.607 1.00 45.02 643 ALA F C 1
ATOM 12569 O O . ALA F 1 643 ? 238.457 214.073 219.499 1.00 55.48 643 ALA F O 1
ATOM 12571 N N . LEU F 1 644 ? 237.132 215.618 218.544 1.00 43.62 644 LEU F N 1
ATOM 12572 C CA . LEU F 1 644 ? 237.418 215.130 217.202 1.00 45.30 644 LEU F CA 1
ATOM 12573 C C . LEU F 1 644 ? 238.825 215.483 216.740 1.00 49.38 644 LEU F C 1
ATOM 12574 O O . LEU F 1 644 ? 239.359 214.807 215.855 1.00 53.00 644 LEU F O 1
ATOM 12579 N N . THR F 1 645 ? 239.437 216.519 217.313 1.00 48.89 645 THR F N 1
ATOM 12580 C CA . THR F 1 645 ? 240.780 216.918 216.910 1.00 48.55 645 THR F CA 1
ATOM 12581 C C . THR F 1 645 ? 241.865 216.183 217.690 1.00 52.87 645 THR F C 1
ATOM 12582 O O . THR F 1 645 ? 242.851 215.730 217.099 1.00 58.60 645 THR F O 1
ATOM 12586 N N . SER F 1 646 ? 241.693 216.045 219.006 1.00 52.60 646 SER F N 1
ATOM 12587 C CA . SER F 1 646 ? 242.701 215.383 219.829 1.00 54.50 646 SER F CA 1
ATOM 12588 C C . SER F 1 646 ? 242.887 213.929 219.419 1.00 58.80 646 SER F C 1
ATOM 12589 O O . SER F 1 646 ? 244.003 213.400 219.465 1.00 61.91 646 SER F O 1
ATOM 12592 N N . GLN F 1 647 ? 241.804 213.263 219.017 1.00 54.32 647 GLN F N 1
ATOM 12593 C CA . GLN F 1 647 ? 241.823 211.845 218.667 1.00 53.73 647 GLN F CA 1
ATOM 12594 C C . GLN F 1 647 ? 241.335 211.681 217.235 1.00 55.85 647 GLN F C 1
ATOM 12595 O O . GLN F 1 647 ? 240.142 211.433 217.002 1.00 58.78 647 GLN F O 1
ATOM 12601 N N . PRO F 1 648 ? 242.215 211.813 216.243 1.00 55.76 648 PRO F N 1
ATOM 12602 C CA . PRO F 1 648 ? 241.789 211.579 214.859 1.00 58.20 648 PRO F CA 1
ATOM 12603 C C . PRO F 1 648 ? 241.823 210.104 214.497 1.00 62.74 648 PRO F C 1
ATOM 12604 O O . PRO F 1 648 ? 242.275 209.725 213.412 1.00 67.72 648 PRO F O 1
ATOM 12608 N N . LYS F 1 649 ? 241.343 209.264 215.412 1.00 62.83 649 LYS F N 1
ATOM 12609 C CA . LYS F 1 649 ? 241.170 207.844 215.152 1.00 62.73 649 LYS F CA 1
ATOM 12610 C C . LYS F 1 649 ? 239.917 207.277 215.800 1.00 65.95 649 LYS F C 1
ATOM 12611 O O . LYS F 1 649 ? 239.630 206.091 215.610 1.00 68.99 649 LYS F O 1
ATOM 12617 N N . ASN F 1 650 ? 239.168 208.076 216.554 1.00 61.86 650 ASN F N 1
ATOM 12618 C CA . ASN F 1 650 ? 237.983 207.603 217.264 1.00 51.84 650 ASN F CA 1
ATOM 12619 C C . ASN F 1 650 ? 236.856 207.411 216.262 1.00 54.74 650 ASN F C 1
ATOM 12620 O O . ASN F 1 650 ? 236.110 208.343 215.957 1.00 57.35 650 ASN F O 1
ATOM 12625 N N . VAL F 1 651 ? 236.725 206.190 215.744 1.00 53.98 651 VAL F N 1
ATOM 12626 C CA . VAL F 1 651 ? 235.659 205.900 214.796 1.00 52.32 651 VAL F CA 1
ATOM 12627 C C . VAL F 1 651 ? 234.299 205.815 215.472 1.00 53.20 651 VAL F C 1
ATOM 12628 O O . VAL F 1 651 ? 233.276 206.031 214.814 1.00 57.59 651 VAL F O 1
ATOM 12632 N N . GLN F 1 652 ? 234.260 205.513 216.771 1.00 52.89 652 GLN F N 1
ATOM 12633 C CA . GLN F 1 652 ? 232.987 205.393 217.473 1.00 53.82 652 GLN F CA 1
ATOM 12634 C C . GLN F 1 652 ? 232.259 206.731 217.536 1.00 54.47 652 GLN F C 1
ATOM 12635 O O . GLN F 1 652 ? 231.063 206.815 217.226 1.00 56.54 652 GLN F O 1
ATOM 12641 N N . LEU F 1 653 ? 232.964 207.789 217.943 1.00 49.76 653 LEU F N 1
ATOM 12642 C CA . LEU F 1 653 ? 232.343 209.105 218.042 1.00 47.47 653 LEU F CA 1
ATOM 12643 C C . LEU F 1 653 ? 231.859 209.591 216.683 1.00 48.45 653 LEU F C 1
ATOM 12644 O O . LEU F 1 653 ? 230.741 210.105 216.559 1.00 55.58 653 LEU F O 1
ATOM 12649 N N . ARG F 1 654 ? 232.689 209.434 215.652 1.00 42.67 654 ARG F N 1
ATOM 12650 C CA . ARG F 1 654 ? 232.305 209.860 214.313 1.00 42.67 654 ARG F CA 1
ATOM 12651 C C . ARG F 1 654 ? 231.111 209.066 213.804 1.00 50.14 654 ARG F C 1
ATOM 12652 O O . ARG F 1 654 ? 230.210 209.623 213.165 1.00 54.42 654 ARG F O 1
ATOM 12660 N N . GLY F 1 655 ? 231.081 207.764 214.085 1.00 52.03 655 GLY F N 1
ATOM 12661 C CA . GLY F 1 655 ? 229.948 206.957 213.674 1.00 50.02 655 GLY F CA 1
ATOM 12662 C C . GLY F 1 655 ? 228.661 207.348 214.373 1.00 50.43 655 GLY F C 1
ATOM 12663 O O . GLY F 1 655 ? 227.591 207.346 213.762 1.00 56.06 655 GLY F O 1
ATOM 12664 N N . ILE F 1 656 ? 228.741 207.680 215.663 1.00 45.49 656 ILE F N 1
ATOM 12665 C CA . ILE F 1 656 ? 227.545 208.133 216.369 1.00 45.19 656 ILE F CA 1
ATOM 12666 C C . ILE F 1 656 ? 227.079 209.477 215.822 1.00 49.60 656 ILE F C 1
ATOM 12667 O O . ILE F 1 656 ? 225.875 209.714 215.655 1.00 55.77 656 ILE F O 1
ATOM 12672 N N . LEU F 1 657 ? 228.022 210.375 215.527 1.00 48.09 657 LEU F N 1
ATOM 12673 C CA . LEU F 1 657 ? 227.660 211.649 214.918 1.00 45.61 657 LEU F CA 1
ATOM 12674 C C . LEU F 1 657 ? 226.987 211.450 213.566 1.00 49.05 657 LEU F C 1
ATOM 12675 O O . LEU F 1 657 ? 226.049 212.178 213.227 1.00 56.55 657 LEU F O 1
ATOM 12680 N N . GLN F 1 658 ? 227.467 210.458 212.808 1.00 49.65 658 GLN F N 1
ATOM 12681 C CA . GLN F 1 658 ? 226.851 210.145 211.492 1.00 51.52 658 GLN F CA 1
ATOM 12682 C C . GLN F 1 658 ? 225.435 209.615 211.730 1.00 52.88 658 GLN F C 1
ATOM 12683 O O . GLN F 1 658 ? 224.506 210.078 211.045 1.00 55.98 658 GLN F O 1
ATOM 12689 N N . GLN F 1 659 ? 225.287 208.672 212.663 1.00 53.06 659 GLN F N 1
ATOM 12690 C CA . GLN F 1 659 ? 223.972 208.101 212.931 1.00 54.53 659 GLN F CA 1
ATOM 12691 C C . GLN F 1 659 ? 222.982 209.185 213.331 1.00 59.47 659 GLN F C 1
ATOM 12692 O O . GLN F 1 659 ? 221.797 209.116 212.983 1.00 64.34 659 GLN F O 1
ATOM 12698 N N . SER F 1 660 ? 223.455 210.200 214.056 1.00 59.41 660 SER F N 1
ATOM 12699 C CA . SER F 1 660 ? 222.598 211.336 214.383 1.00 56.60 660 SER F CA 1
ATOM 12700 C C . SER F 1 660 ? 222.091 212.025 213.123 1.00 60.49 660 SER F C 1
ATOM 12701 O O . SER F 1 660 ? 220.917 212.402 213.042 1.00 65.60 660 SER F O 1
ATOM 12704 N N . ARG F 1 661 ? 222.964 212.206 212.132 1.00 61.73 661 ARG F N 1
ATOM 12705 C CA . ARG F 1 661 ? 222.550 212.818 210.873 1.00 58.99 661 ARG F CA 1
ATOM 12706 C C . ARG F 1 661 ? 221.585 211.918 210.114 1.00 63.05 661 ARG F C 1
ATOM 12707 O O . ARG F 1 661 ? 220.578 212.386 209.570 1.00 67.35 661 ARG F O 1
ATOM 12715 N N . SER F 1 662 ? 221.888 210.621 210.052 1.00 65.73 662 SER F N 1
ATOM 12716 C CA . SER F 1 662 ? 221.067 209.703 209.270 1.00 66.92 662 SER F CA 1
ATOM 12717 C C . SER F 1 662 ? 219.664 209.573 209.849 1.00 65.76 662 SER F C 1
ATOM 12718 O O . SER F 1 662 ? 218.678 209.582 209.103 1.00 71.86 662 SER F O 1
ATOM 12721 N N . ALA F 1 663 ? 219.550 209.456 211.168 1.00 64.52 663 ALA F N 1
ATOM 12722 C CA . ALA F 1 663 ? 218.257 209.288 211.816 1.00 66.58 663 ALA F CA 1
ATOM 12723 C C . ALA F 1 663 ? 217.613 210.607 212.220 1.00 67.82 663 ALA F C 1
ATOM 12724 O O . ALA F 1 663 ? 216.482 210.600 212.715 1.00 67.70 663 ALA F O 1
ATOM 12726 N N . GLY F 1 664 ? 218.295 211.730 212.018 1.00 68.52 664 GLY F N 1
ATOM 12727 C CA . GLY F 1 664 ? 217.737 213.017 212.402 1.00 68.57 664 GLY F CA 1
ATOM 12728 C C . GLY F 1 664 ? 217.526 213.173 213.892 1.00 71.84 664 GLY F C 1
ATOM 12729 O O . GLY F 1 664 ? 216.493 213.703 214.319 1.00 73.08 664 GLY F O 1
ATOM 12730 N N . GLY F 1 665 ? 218.478 212.726 214.689 1.00 72.52 665 GLY F N 1
ATOM 12731 C CA . GLY F 1 665 ? 218.382 212.814 216.132 1.00 74.85 665 GLY F CA 1
ATOM 12732 C C . GLY F 1 665 ? 219.130 211.679 216.797 1.00 72.58 665 GLY F C 1
ATOM 12733 O O . GLY F 1 665 ? 219.607 210.742 216.161 1.00 72.65 665 GLY F O 1
ATOM 12734 N N . LEU F 1 666 ? 219.231 211.768 218.118 1.00 73.93 666 LEU F N 1
ATOM 12735 C CA . LEU F 1 666 ? 219.916 210.770 218.923 1.00 71.02 666 LEU F CA 1
ATOM 12736 C C . LEU F 1 666 ? 219.004 210.261 220.031 1.00 76.56 666 LEU F C 1
ATOM 12737 O O . LEU F 1 666 ? 218.113 210.971 220.507 1.00 82.45 666 LEU F O 1
ATOM 12742 N N . ASP F 1 667 ? 219.227 208.998 220.403 1.00 71.01 667 ASP F N 1
ATOM 12743 C CA . ASP F 1 667 ? 218.465 208.427 221.540 1.00 68.19 667 ASP F CA 1
ATOM 12744 C C . ASP F 1 667 ? 219.299 208.653 222.800 1.00 70.07 667 ASP F C 1
ATOM 12745 O O . ASP F 1 667 ? 220.410 209.198 222.681 1.00 74.25 667 ASP F O 1
ATOM 12750 N N . VAL F 1 668 ? 218.811 208.198 223.947 1.00 64.62 668 VAL F N 1
ATOM 12751 C CA . VAL F 1 668 ? 219.494 208.486 225.213 1.00 63.83 668 VAL F CA 1
ATOM 12752 C C . VAL F 1 668 ? 220.714 207.599 225.443 1.00 66.88 668 VAL F C 1
ATOM 12753 O O . VAL F 1 668 ? 221.773 208.131 225.818 1.00 72.24 668 VAL F O 1
ATOM 12757 N N . PRO F 1 669 ? 220.651 206.273 225.264 1.00 63.06 669 PRO F N 1
ATOM 12758 C CA . PRO F 1 669 ? 221.895 205.488 225.325 1.00 61.07 669 PRO F CA 1
ATOM 12759 C C . PRO F 1 669 ? 222.953 205.941 224.332 1.00 62.43 669 PRO F C 1
ATOM 12760 O O . PRO F 1 669 ? 224.148 205.850 224.636 1.00 65.23 669 PRO F O 1
ATOM 12764 N N . LEU F 1 670 ? 222.555 206.425 223.153 1.00 63.36 670 LEU F N 1
ATOM 12765 C CA . LEU F 1 670 ? 223.531 206.964 222.212 1.00 63.33 670 LEU F CA 1
ATOM 12766 C C . LEU F 1 670 ? 224.133 208.274 222.707 1.00 65.83 670 LEU F C 1
ATOM 12767 O O . LEU F 1 670 ? 225.326 208.519 222.502 1.00 65.50 670 LEU F O 1
ATOM 12772 N N . LYS F 1 671 ? 223.331 209.126 223.350 1.00 66.07 671 LYS F N 1
ATOM 12773 C CA . LYS F 1 671 ? 223.854 210.382 223.879 1.00 59.18 671 LYS F CA 1
ATOM 12774 C C . LYS F 1 671 ? 224.798 210.150 225.050 1.00 57.18 671 LYS F C 1
ATOM 12775 O O . LYS F 1 671 ? 225.789 210.878 225.205 1.00 60.01 671 LYS F O 1
ATOM 12781 N N . GLU F 1 672 ? 224.509 209.150 225.884 1.00 57.73 672 GLU F N 1
ATOM 12782 C CA . GLU F 1 672 ? 225.408 208.832 226.987 1.00 56.43 672 GLU F CA 1
ATOM 12783 C C . GLU F 1 672 ? 226.761 208.354 226.483 1.00 57.89 672 GLU F C 1
ATOM 12784 O O . GLU F 1 672 ? 227.787 208.639 227.109 1.00 59.95 672 GLU F O 1
ATOM 12790 N N . THR F 1 673 ? 226.786 207.636 225.358 1.00 57.98 673 THR F N 1
ATOM 12791 C CA . THR F 1 673 ? 228.058 207.227 224.771 1.00 52.00 673 THR F CA 1
ATOM 12792 C C . THR F 1 673 ? 228.883 208.434 224.343 1.00 55.02 673 THR F C 1
ATOM 12793 O O . THR F 1 673 ? 230.096 208.476 224.575 1.00 58.26 673 THR F O 1
ATOM 12797 N N . VAL F 1 674 ? 228.241 209.425 223.720 1.00 56.82 674 VAL F N 1
ATOM 12798 C CA . VAL F 1 674 ? 228.949 210.640 223.326 1.00 51.92 674 VAL F CA 1
ATOM 12799 C C . VAL F 1 674 ? 229.474 211.369 224.553 1.00 52.18 674 VAL F C 1
ATOM 12800 O O . VAL F 1 674 ? 230.612 211.853 224.566 1.00 56.30 674 VAL F O 1
ATOM 12804 N N . LEU F 1 675 ? 228.653 211.467 225.599 1.00 53.48 675 LEU F N 1
ATOM 12805 C CA . LEU F 1 675 ? 229.086 212.159 226.808 1.00 51.28 675 LEU F CA 1
ATOM 12806 C C . LEU F 1 675 ? 230.276 211.448 227.448 1.00 53.21 675 LEU F C 1
ATOM 12807 O O . LEU F 1 675 ? 231.227 212.096 227.904 1.00 59.47 675 LEU F O 1
ATOM 12812 N N . SER F 1 676 ? 230.245 210.114 227.481 1.00 50.92 676 SER F N 1
ATOM 12813 C CA . SER F 1 676 ? 231.365 209.354 228.025 1.00 52.04 676 SER F CA 1
ATOM 12814 C C . SER F 1 676 ? 232.622 209.534 227.183 1.00 51.38 676 SER F C 1
ATOM 12815 O O . SER F 1 676 ? 233.726 209.669 227.723 1.00 56.36 676 SER F O 1
ATOM 12818 N N . HIS F 1 677 ? 232.475 209.533 225.856 1.00 51.33 677 HIS F N 1
ATOM 12819 C CA . HIS F 1 677 ? 233.623 209.762 224.986 1.00 52.99 677 HIS F CA 1
ATOM 12820 C C . HIS F 1 677 ? 234.224 211.141 225.212 1.00 54.50 677 HIS F C 1
ATOM 12821 O O . HIS F 1 677 ? 235.451 211.291 225.214 1.00 56.53 677 HIS F O 1
ATOM 12828 N N . LEU F 1 678 ? 233.380 212.156 225.396 1.00 54.85 678 LEU F N 1
ATOM 12829 C CA . LEU F 1 678 ? 233.870 213.501 225.665 1.00 49.04 678 LEU F CA 1
ATOM 12830 C C . LEU F 1 678 ? 234.553 213.610 227.019 1.00 50.13 678 LEU F C 1
ATOM 12831 O O . LEU F 1 678 ? 235.580 214.288 227.125 1.00 55.63 678 LEU F O 1
ATOM 12836 N N . ARG F 1 679 ? 234.019 212.959 228.050 1.00 52.41 679 ARG F N 1
ATOM 12837 C CA . ARG F 1 679 ? 234.663 212.949 229.357 1.00 52.45 679 ARG F CA 1
ATOM 12838 C C . ARG F 1 679 ? 235.952 212.139 229.374 1.00 49.77 679 ARG F C 1
ATOM 12839 O O . ARG F 1 679 ? 236.815 212.391 230.220 1.00 53.09 679 ARG F O 1
ATOM 12847 N N . GLN F 1 680 ? 236.107 211.178 228.465 1.00 49.75 680 GLN F N 1
ATOM 12848 C CA . GLN F 1 680 ? 237.343 210.415 228.364 1.00 52.20 680 GLN F CA 1
ATOM 12849 C C . GLN F 1 680 ? 238.473 211.184 227.695 1.00 53.38 680 GLN F C 1
ATOM 12850 O O . GLN F 1 680 ? 239.642 210.871 227.942 1.00 53.36 680 GLN F O 1
ATOM 12856 N N . ALA F 1 681 ? 238.158 212.171 226.862 1.00 53.98 681 ALA F N 1
ATOM 12857 C CA . ALA F 1 681 ? 239.163 212.955 226.158 1.00 50.20 681 ALA F CA 1
ATOM 12858 C C . ALA F 1 681 ? 239.499 214.263 226.859 1.00 50.80 681 ALA F C 1
ATOM 12859 O O . ALA F 1 681 ? 240.342 215.015 226.360 1.00 51.75 681 ALA F O 1
ATOM 12861 N N . GLY F 1 682 ? 238.875 214.548 227.996 1.00 50.89 682 GLY F N 1
ATOM 12862 C CA . GLY F 1 682 ? 239.116 215.798 228.695 1.00 50.35 682 GLY F CA 1
ATOM 12863 C C . GLY F 1 682 ? 238.630 217.030 227.962 1.00 52.38 682 GLY F C 1
ATOM 12864 O O . GLY F 1 682 ? 239.346 218.037 227.909 1.00 56.18 682 GLY F O 1
ATOM 12865 N N . SER F 1 683 ? 237.427 216.974 227.391 1.00 45.89 683 SER F N 1
ATOM 12866 C CA . SER F 1 683 ? 236.869 218.137 226.711 1.00 42.61 683 SER F CA 1
ATOM 12867 C C . SER F 1 683 ? 236.052 219.000 227.662 1.00 47.54 683 SER F C 1
ATOM 12868 O O . SER F 1 683 ? 236.030 220.230 227.527 1.00 53.96 683 SER F O 1
ATOM 12871 N N . ILE F 1 684 ? 235.377 218.376 228.631 1.00 43.20 684 ILE F N 1
ATOM 12872 C CA . ILE F 1 684 ? 234.598 219.127 229.604 1.00 42.44 684 ILE F CA 1
ATOM 12873 C C . ILE F 1 684 ? 235.477 220.036 230.452 1.00 50.03 684 ILE F C 1
ATOM 12874 O O . ILE F 1 684 ? 235.003 221.067 230.941 1.00 56.85 684 ILE F O 1
ATOM 12879 N N . GLU F 1 685 ? 236.748 219.686 230.641 1.00 48.65 685 GLU F N 1
ATOM 12880 C CA . GLU F 1 685 ? 237.685 220.554 231.343 1.00 52.96 685 GLU F CA 1
ATOM 12881 C C . GLU F 1 685 ? 238.351 221.558 230.413 1.00 53.64 685 GLU F C 1
ATOM 12882 O O . GLU F 1 685 ? 238.641 222.690 230.828 1.00 59.75 685 GLU F O 1
ATOM 12888 N N . TYR F 1 686 ? 238.594 221.164 229.162 1.00 49.85 686 TYR F N 1
ATOM 12889 C CA . TYR F 1 686 ? 239.067 222.094 228.147 1.00 44.77 686 TYR F CA 1
ATOM 12890 C C . TYR F 1 686 ? 238.057 223.200 227.880 1.00 47.62 686 TYR F C 1
ATOM 12891 O O . TYR F 1 686 ? 238.436 224.264 227.382 1.00 53.97 686 TYR F O 1
ATOM 12900 N N . THR F 1 687 ? 236.783 222.972 228.204 1.00 42.92 687 THR F N 1
ATOM 12901 C CA . THR F 1 687 ? 235.758 224.005 228.117 1.00 43.18 687 THR F CA 1
ATOM 12902 C C . THR F 1 687 ? 235.721 224.891 229.358 1.00 46.28 687 THR F C 1
ATOM 12903 O O . THR F 1 687 ? 235.535 226.110 229.245 1.00 54.75 687 THR F O 1
ATOM 12907 N N . GLU F 1 688 ? 235.897 224.305 230.544 1.00 43.77 688 GLU F N 1
ATOM 12908 C CA . GLU F 1 688 ? 235.949 225.097 231.767 1.00 44.64 688 GLU F CA 1
ATOM 12909 C C . GLU F 1 688 ? 237.182 225.987 231.825 1.00 40.79 688 GLU F C 1
ATOM 12910 O O . GLU F 1 688 ? 237.144 227.032 232.482 1.00 43.59 688 GLU F O 1
ATOM 12916 N N . ALA F 1 689 ? 238.271 225.598 231.166 1.00 39.63 689 ALA F N 1
ATOM 12917 C CA . ALA F 1 689 ? 239.422 226.486 231.047 1.00 40.38 689 ALA F CA 1
ATOM 12918 C C . ALA F 1 689 ? 239.139 227.687 230.155 1.00 44.05 689 ALA F C 1
ATOM 12919 O O . ALA F 1 689 ? 239.496 228.820 230.512 1.00 48.81 689 ALA F O 1
ATOM 12921 N N . LYS F 1 690 ? 238.492 227.463 229.009 1.00 44.59 690 LYS F N 1
ATOM 12922 C CA . LYS F 1 690 ? 238.115 228.554 228.119 1.00 43.12 690 LYS F CA 1
ATOM 12923 C C . LYS F 1 690 ? 237.130 229.503 228.788 1.00 41.88 690 LYS F C 1
ATOM 12924 O O . LYS F 1 690 ? 237.235 230.725 228.626 1.00 48.78 690 LYS F O 1
ATOM 12930 N N . MET F 1 691 ? 236.168 228.961 229.537 1.00 37.00 691 MET F N 1
ATOM 12931 C CA . MET F 1 691 ? 235.215 229.815 230.238 1.00 37.38 691 MET F CA 1
ATOM 12932 C C . MET F 1 691 ? 235.917 230.708 231.252 1.00 42.97 691 MET F C 1
ATOM 12933 O O . MET F 1 691 ? 235.612 231.902 231.357 1.00 51.65 691 MET F O 1
ATOM 12938 N N . GLY F 1 692 ? 236.861 230.146 232.007 1.00 38.85 692 GLY F N 1
ATOM 12939 C CA . GLY F 1 692 ? 237.600 230.949 232.965 1.00 38.04 692 GLY F CA 1
ATOM 12940 C C . GLY F 1 692 ? 238.445 232.018 232.302 1.00 44.26 692 GLY F C 1
ATOM 12941 O O . GLY F 1 692 ? 238.513 233.153 232.783 1.00 53.51 692 GLY F O 1
ATOM 12942 N N . GLU F 1 693 ? 239.100 231.674 231.191 1.00 42.08 693 GLU F N 1
ATOM 12943 C CA . GLU F 1 693 ? 239.882 232.671 230.465 1.00 44.34 693 GLU F CA 1
ATOM 12944 C C . GLU F 1 693 ? 238.996 233.808 229.969 1.00 52.16 693 GLU F C 1
ATOM 12945 O O . GLU F 1 693 ? 239.356 234.989 230.085 1.00 58.33 693 GLU F O 1
ATOM 12951 N N . LEU F 1 694 ? 237.825 233.469 229.426 1.00 48.51 694 LEU F N 1
ATOM 12952 C CA . LEU F 1 694 ? 236.909 234.494 228.941 1.00 43.77 694 LEU F CA 1
ATOM 12953 C C . LEU F 1 694 ? 236.411 235.374 230.081 1.00 44.21 694 LEU F C 1
ATOM 12954 O O . LEU F 1 694 ? 236.280 236.592 229.917 1.00 52.75 694 LEU F O 1
ATOM 12959 N N . MET F 1 695 ? 236.118 234.779 231.239 1.00 39.63 695 MET F N 1
ATOM 12960 C CA . MET F 1 695 ? 235.688 235.578 232.381 1.00 42.40 695 MET F CA 1
ATOM 12961 C C . MET F 1 695 ? 236.791 236.503 232.877 1.00 47.37 695 MET F C 1
ATOM 12962 O O . MET F 1 695 ? 236.513 237.646 233.260 1.00 53.84 695 MET F O 1
ATOM 12967 N N . GLU F 1 696 ? 238.040 236.033 232.892 1.00 48.72 696 GLU F N 1
ATOM 12968 C CA . GLU F 1 696 ? 239.140 236.923 233.253 1.00 52.44 696 GLU F CA 1
ATOM 12969 C C . GLU F 1 696 ? 239.239 238.086 232.277 1.00 51.02 696 GLU F C 1
ATOM 12970 O O . GLU F 1 696 ? 239.447 239.235 232.686 1.00 57.31 696 GLU F O 1
ATOM 12976 N N . LYS F 1 697 ? 239.084 237.807 230.981 1.00 47.94 697 LYS F N 1
ATOM 12977 C CA . LYS F 1 697 ? 239.118 238.879 229.991 1.00 47.14 697 LYS F CA 1
ATOM 12978 C C . LYS F 1 697 ? 237.985 239.876 230.213 1.00 47.15 697 LYS F C 1
ATOM 12979 O O . LYS F 1 697 ? 238.190 241.091 230.114 1.00 50.14 697 LYS F O 1
ATOM 12985 N N . ILE F 1 698 ? 236.785 239.378 230.519 1.00 45.15 698 ILE F N 1
ATOM 12986 C CA . ILE F 1 698 ? 235.647 240.259 230.774 1.00 40.51 698 ILE F CA 1
ATOM 12987 C C . ILE F 1 698 ? 235.915 241.146 231.981 1.00 44.10 698 ILE F C 1
ATOM 12988 O O . ILE F 1 698 ? 235.663 242.358 231.950 1.00 53.74 698 ILE F O 1
ATOM 12993 N N . THR F 1 699 ? 236.418 240.556 233.067 1.00 47.50 699 THR F N 1
ATOM 12994 C CA . THR F 1 699 ? 236.684 241.332 234.274 1.00 51.77 699 THR F CA 1
ATOM 12995 C C . THR F 1 699 ? 237.744 242.397 234.022 1.00 52.80 699 THR F C 1
ATOM 12996 O O . THR F 1 699 ? 237.595 243.546 234.456 1.00 58.26 699 THR F O 1
ATOM 13000 N N . ASP F 1 700 ? 238.817 242.039 233.311 1.00 49.73 700 ASP F N 1
ATOM 13001 C CA . ASP F 1 700 ? 239.852 243.022 233.010 1.00 48.08 700 ASP F CA 1
ATOM 13002 C C . ASP F 1 700 ? 239.319 244.138 232.120 1.00 53.22 700 ASP F C 1
ATOM 13003 O O . ASP F 1 700 ? 239.663 245.309 232.316 1.00 58.50 700 ASP F O 1
ATOM 13008 N N . SER F 1 701 ? 238.481 243.798 231.136 1.00 53.97 701 SER F N 1
ATOM 13009 C CA . SER F 1 701 ? 237.904 244.824 230.274 1.00 47.93 701 SER F CA 1
ATOM 13010 C C . SER F 1 701 ? 237.018 245.777 231.064 1.00 46.24 701 SER F C 1
ATOM 13011 O O . SER F 1 701 ? 237.071 246.996 230.859 1.00 53.98 701 SER F O 1
ATOM 13014 N N . VAL F 1 702 ? 236.200 245.244 231.972 1.00 41.28 702 VAL F N 1
ATOM 13015 C CA . VAL F 1 702 ? 235.345 246.100 232.790 1.00 41.06 702 VAL F CA 1
ATOM 13016 C C . VAL F 1 702 ? 236.189 247.005 233.678 1.00 51.55 702 VAL F C 1
ATOM 13017 O O . VAL F 1 702 ? 235.901 248.200 233.825 1.00 58.03 702 VAL F O 1
ATOM 13021 N N . VAL F 1 703 ? 237.248 246.456 234.279 1.00 54.46 703 VAL F N 1
ATOM 13022 C CA . VAL F 1 703 ? 238.110 247.258 235.145 1.00 54.28 703 VAL F CA 1
ATOM 13023 C C . VAL F 1 703 ? 238.767 248.379 234.349 1.00 50.52 703 VAL F C 1
ATOM 13024 O O . VAL F 1 703 ? 238.842 249.527 234.804 1.00 57.03 703 VAL F O 1
ATOM 13028 N N . SER F 1 704 ? 239.253 248.063 233.147 1.00 48.03 704 SER F N 1
ATOM 13029 C CA . SER F 1 704 ? 239.866 249.088 232.308 1.00 50.02 704 SER F CA 1
ATOM 13030 C C . SER F 1 704 ? 238.859 250.163 231.924 1.00 58.46 704 SER F C 1
ATOM 13031 O O . SER F 1 704 ? 239.176 251.358 231.951 1.00 63.85 704 SER F O 1
ATOM 13034 N N . LEU F 1 705 ? 237.641 249.762 231.562 1.00 60.92 705 LEU F N 1
ATOM 13035 C CA . LEU F 1 705 ? 236.602 250.719 231.209 1.00 52.44 705 LEU F CA 1
ATOM 13036 C C . LEU F 1 705 ? 236.149 251.564 232.389 1.00 52.24 705 LEU F C 1
ATOM 13037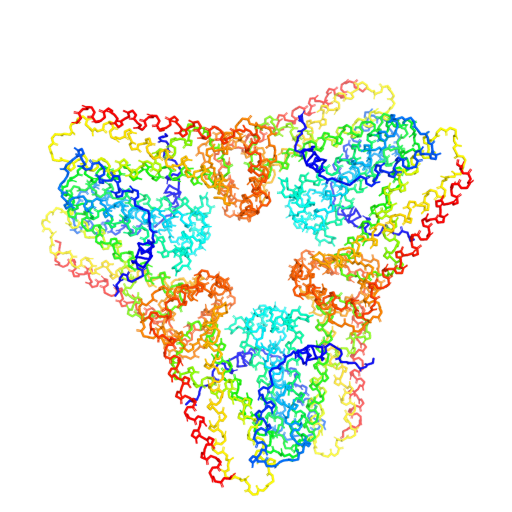 O O . LEU F 1 705 ? 235.617 252.657 232.176 1.00 58.47 705 LEU F O 1
ATOM 13042 N N . GLU F 1 706 ? 236.334 251.089 233.618 1.00 52.10 706 GLU F N 1
ATOM 13043 C CA . GLU F 1 706 ? 235.997 251.866 234.798 1.00 56.91 706 GLU F CA 1
ATOM 13044 C C . GLU F 1 706 ? 237.114 252.798 235.242 1.00 58.91 706 GLU F C 1
ATOM 13045 O O . GLU F 1 706 ? 236.892 253.617 236.140 1.00 60.68 706 GLU F O 1
ATOM 13051 N N . GLY F 1 707 ? 238.297 252.700 234.643 1.00 62.81 707 GLY F N 1
ATOM 13052 C CA . GLY F 1 707 ? 239.418 253.525 235.045 1.00 67.18 707 GLY F CA 1
ATOM 13053 C C . GLY F 1 707 ? 239.498 254.833 234.288 1.00 65.51 707 GLY F C 1
ATOM 13054 O O . GLY F 1 707 ? 240.089 255.803 234.770 1.00 61.22 707 GLY F O 1
ATOM 13055 N N . GLU F 1 708 ? 238.902 254.873 233.100 1.00 64.35 708 GLU F N 1
ATOM 13056 C CA . GLU F 1 708 ? 238.855 256.086 232.299 1.00 64.20 708 GLU F CA 1
ATOM 13057 C C . GLU F 1 708 ? 237.503 256.785 232.369 1.00 69.52 708 GLU F C 1
ATOM 13058 O O . GLU F 1 708 ? 237.287 257.773 231.660 1.00 75.71 708 GLU F O 1
ATOM 13064 N N . THR F 1 709 ? 236.615 256.334 233.256 1.00 66.11 709 THR F N 1
ATOM 13065 C CA . THR F 1 709 ? 235.389 257.057 233.572 1.00 63.64 709 THR F CA 1
ATOM 13066 C C . THR F 1 709 ? 235.292 257.311 235.069 1.00 64.64 709 THR F C 1
ATOM 13067 O O . THR F 1 709 ? 236.231 257.028 235.818 1.00 66.09 709 THR F O 1
ATOM 13071 N N . GLY F 1 710 ? 234.154 257.833 235.511 1.00 69.71 710 GLY F N 1
ATOM 13072 C CA . GLY F 1 710 ? 233.938 258.115 236.917 1.00 74.93 710 GLY F CA 1
ATOM 13073 C C . GLY F 1 710 ? 234.235 259.555 237.284 1.00 74.38 710 GLY F C 1
ATOM 13074 O O . GLY F 1 710 ? 234.337 259.896 238.462 1.00 69.43 710 GLY F O 1
#

Organism: Emericella variicolor (NCBI:txid1549217)

Secondary structure (DSSP, 8-state):
----SSSHHHHHHHSS----HHHHHHHHHHHHH---HHHHHHHHHHHHHHHHHHHHHHHHHHT-SEETTEE-THHHH-HHHHHHHHHHHHHHHHHHHGGGS-HHHHHHHHHHHHHHHHHHHHHHHHHHH-PPPPHHHHHHHHHHHTSHHHHHHHHHHHHH-STT-SS-SHHHHHHHHHHHHHHHHHHHHHHHH--TT----HHHHHHHHH-TT-HHHHHHHHHHHHTTS--HHHHHHHHHHHTTTTHHHHHHHHHHHHHHHHHHHHHHHHHHH-/----SSSTTHHHHHTTS----HHHHHHHHHTTTS---HHHHHHHHHHHHHHHHHHHHHHHHTTT-SEETTEEPGGGTS-HHHHHHHHHHHHHHHHHHHHTT--HHHHHHHHHHHHHHHHHHHHHHHHHHTT----HHHHHHHHHHHTTHHHHHHHHHHHHHS-TTS-S-THHHHHHHHHHHHHHHHHHHHHHHH--TT----HHHHHHHHH-TT-HHHHHHHHHHHHHSS--HHHHHHHHHHHHHHTHHHHHHHHHHHHHHHHHHHHHHHHHH--/----TTTSHHHHHHHTS----HHHHHHHHHHHHS---HHHHHHHHHHHHHHHHHHHHHHHHTTT-SEETTEEPGGGTS-HHHHHHHHHHHHHHHHHHHGGGS-HHHHHHHHHHHHHHHHHHHHHHHHHHS-PPPPHHHHHHHHHHHTHHHHHHHHHHHHHSS-TT--STTHHHHHHHHHHHHHHHHHHHHHHHH---S----HHHHHHHHH-TT-HHHHHHHHHHHHHSS--HHHHHHHHHHHHHTTHHHHHHHHHHHHHHHHHHHHHHHHHH-/----TTTSHHHHHHHTS----HHHHHHHHHTTTS---HHHHHHHHHHHHHHHHHHHHHHHHHHT-SEETTEEPGGGTS-HHHHHHHHHHHHHHHHHHHHTT--HHHHHHHHHHHHHHHHHHHHHHHHHHHTPPPPHHHHHHHHHHHTTHHHHHHHHHHHHTS-TTTTTTHHHHHHHHHHHHHHHHHHHHHTTT---TT----HHHHHHHHH-TT-HHHHHHHHHHHTTSS--HHHHHHHHHHHHHHTHHHHHHHHHHHHHHHHHHHHHHHHHH--/--STTTSHHHHHHHHS----HHHHHHHHHHHHH---HHHHHHHHHHHHHHHHHHHHHHHHHHT-SEETTEE-THHHH-HHHHHHHHHHHHHHHHHHHGGGS-HHHHHHHHHHHHHHHHHHHHHHHHHHHTPPP-HHHHHHHHHHHTHHHHHHHHHHHHHHS-S--SSTTHHHHHHHHHHHHHHHHHHHHHHHH--TT----HHHHHHHHH-TT-HHHHHHHHHHHHHSS--HHHHHHHHHHHHHHTHHHHHHHHHHHHHHHHHHHHHHHHHH-/-----TTTHHHHHHHHS----HHHHHHHHHHHHH---HHHHHHHHHHHHHHHHHHHHHHHHHTT-SEETTEEPGGGTS-HHHHHHHHHHHHHHHHHHHHTT--HHHHHHHHHHHHHHHHHHHHHHHHHHHTPPPPHHHHHHHHHHHTTHHHHHHHHHHHHHS-TT--STTHHHHHHHHHHHHHHHHHHHHHHHH--TT----HHHHHHHHH-TT-HHHHHHHHHHHHHTS--HHHHHHHHHHHHHTTHHHHHHHHHHHHHHHHHHHHHHHHHS--

Radius of gyration: 39.82 Å; Cα contacts (8 Å, |Δi|>4): 1940; chains: 6; bounding box: 115×112×63 Å

Solvent-accessible surface area: 68344 Å² total; per-residue (Å²): 139,53,40,62,17,1,52,7,0,17,96,8,6,64,76,19,73,85,162,25,38,37,42,63,20,0,64,36,5,34,113,41,0,101,12,77,113,116,42,10,83,30,0,45,39,0,2,86,16,6,51,20,3,44,22,1,23,45,11,19,7,31,125,30,80,79,56,90,62,102,2,2,6,21,41,0,8,7,63,38,7,0,4,4,1,0,0,8,12,8,0,37,0,0,46,55,0,87,112,2,105,38,95,105,0,7,49,3,0,7,82,4,8,68,42,28,16,17,2,25,1,20,15,9,25,17,17,44,26,22,90,60,3,56,63,141,71,6,15,54,11,1,80,45,39,34,0,0,14,3,36,0,3,1,49,0,0,4,57,30,8,51,140,109,29,157,54,12,74,113,55,0,20,57,6,0,29,12,32,0,9,31,47,39,0,73,65,14,49,72,101,22,46,165,71,102,44,10,47,26,3,6,0,12,3,36,0,17,98,61,38,107,170,22,33,43,0,48,4,0,12,18,23,2,70,76,67,75,11,31,61,93,34,1,112,102,11,14,26,59,32,2,164,155,28,21,0,21,112,88,0,74,57,37,35,41,112,0,82,117,97,20,76,86,24,54,96,48,0,69,66,112,58,90,153,145,3,43,81,15,1,65,6,1,12,119,6,2,58,70,10,87,88,171,28,45,51,46,63,19,0,72,40,7,42,117,49,0,91,19,64,111,100,42,10,86,48,0,40,45,0,0,89,17,9,49,17,6,50,22,1,22,44,8,17,7,45,132,35,74,73,51,95,50,99,2,0,2,26,31,0,10,6,57,37,9,0,4,7,0,0,1,5,7,7,0,32,1,0,48,45,1,85,105,1,103,34,107,136,0,7,64,20,0,10,82,2,8,77,38,31,14,9,1,26,0,46,22,8,26,19,22,42,24,33,83,53,4,49,46,119,93,6,34,34,14,1,106,30,50,25,0,0,16,2,32,0,0,0,61,0,0,8,26,30,3,53,118,153,42,52,72,19,44,96,52,0,18,52,8,0,24,15,32,0,16,33,48,27,0,84,58,15,43,85,122,20,75,172,36,73,43,12,63,30,10,6,1,2,0,35,0,16,88,58,60,89,154,30,29,46,0,50,5,0,8,19,23,2,69,76,73,48,25,8,65,100,38,2,66,94,25,0,34,42,28,0,155,139,18,20,0,24,107,90,0,76,67,30,27,36,90,0,78,117,82,18,74,93,23,44,98,45,0,98,63,110,53,122,224,155,56,14,66,16,1,52,5,1,13,107,5,4,58,80,19,82,76,190,24,54,40,47,64,22,0,67,39,4,37,122,55,0,94,15,74,110,117,54,8,85,31,0,46,43,1,0,82,18,10,41,17,4,42,21,1,22,45,5,21,5,30,122,35,78,80,58,96,59,90,4,2,4,25,39,0,10,6,47,48,12,1,0,4,0,0,1,6,9,7,0,34,0,0,51,50,1,95,117,2,105,34,98,109,0,6,55,1,0,9,82,5,11,66,32,28,15,21,0,23,2,39,15,5,21,21,15,36,18,41,78,56,7,48,64,125,90,6,16,49,11,2,82,48,48,28,0,0,14,1,30,1,3,0,56,0,0,17,64,27,9,62,109,162,23,139,62,18,57,101,58,0,20,62,8,0,34,12,23,0,11,29,58,38,0,97,84,18,54,104,118,16,54,171,56,76,40,13,54,30,10,5,1,6,5,39,0,16,94,58,49,92,136,21,36,42,0,52,4,0,11,14,24,2,67,82,70,48,27,16,82,102,39,4,60,114,16,0,42,62,34,0,156,153,20,20,0,30,121,89,0,73,68,29,34,34,94,4,76,107,109,19,64,90,23,55,88,57,0,100,65,98,88,172,185,30,33,45,17,0,65,8,0,16,118,8,2,58,73,9,88,92,175,25,48,40,45,64,27,1,77,45,6,34,118,45,0,92,18,65,112,96,46,9,88,45,0,46,41,1,0,88,13,7,52,15,5,46,28,0,25,47,11,14,11,37,127,40,67,74,66,72,62,102,2,0,2,28,32,0,8,7,55,33,11,0,3,7,1,1,1,7,11,9,1,40,0,0,53,50,1,84,112,1,109,35,108,159,0,10,68,11,0,11,80,4,4,88,36,33,10,9,0,25,1,48,20,8,21,19,20,51,29,24,71,54,7,55,44,137,92,10,23,77,10,2,82,46,50,20,0,1,10,3,32,2,1,0,60,0,1,1,39,24,6,56,111,132,28,86,72,13,48,102,48,1,22,54,9,0,24,13,36,0,4,33,49,27,0,70,68,17,48,99,70,42,62,162,112,58,63,13,30,26,14,4,0,18,1,38,0,16,92,63,50,106,162,27,34,48,0,49,5,0,16,7,32,4,69,85,54,58,20,22,56,101,40,2,67,113,18,14,29,34,23,1,165,135,21,36,0,32,136,86,0,73,64,32,26,30,99,0,83,108,88,20,70,92,25,46,93,56,1,100,64,108,42,125,90,41,19,79,16,0,65,10,0,13,111,4,2,57,82,9,80,84,189,22,48,45,41,67,22,0,70,39,4,34,113,38,0,89,13,74,116,124,55,4,88,30,0,44,45,0,0,85,16,9,50,23,2,43,20,1,22,42,3,21,7,50,119,32,79,83,53,94,60,89,4,1,1,28,33,0,9,7,50,38,10,1,0,4,0,0,3,7,9,6,0,35,0,0,47,44,1,96,105,2,107,39,106,102,0,9,56,2,0,10,81,10,10,64,45,38,17,11,0,36,2,16,27,10,25,21,15,44,24,25,75,59,5,55,57,122,86,9,22,40,2,0,70,40,42,23,1,5,15,2,15,0,0,3,53,0,0,21,65,23,11,56,130,128,27,182,52,16,61,107,47,0,30,54,10,0,47,23,40,0,11,32,57,41,0,87,70,21,38,70,73,28,58,148,126,62,41,7,51,25,8,10,1,14,3,40,0,18,93,61,52,102,148,22,33,44,0,54,5,0,9,20,26,1,69,77,73,52,26,21,65,104,26,4,66,98,24,8,33,59,34,0,156,153,21,18,0,24,114,90,0,78,64,21,29,43,89,1,82,113,80,22,66,85,19,55,98,45,0,106,65,100,86,75,171,29,36,68,16,1,54,11,0,14,111,9,2,61,71,8,70,83,180,29,46,43,42,62,20,0,68,41,6,38,121,46,0,92,8,65,109,105,31,18,90,49,0,47,41,1,0,96,19,9,41,18,3,46,19,0,22,50,6,18,5,42,130,31,71,76,44,106,57,111,4,0,0,21,50,0,8,8,50,38,11,0,3,9,1,1,1,6,7,10,0,36,0,1,56,56,1,90,116,3,122,34,104,108,0,8,60,1,0,13,84,2,8,96,34,33,17,6,0,32,0,24,26,16,26,17,18,48,26,31,82,59,5,56,59,141,85,8,20,49,5,1,80,37,48,35,0,0,18,4,31,0,0,1,43,0,0,10,53,24,4,49,96,130,46,130,72,14,47,105,67,2,19,53,10,0,28,13,35,0,6,31,57,31,0,89,74,19,48,65,119,18,41,166,62,79,50,16,89,29,10,4,0,13,5,40,2,14,94,58,65,107,143,26,27,45,2,52,5,0,25,14,27,2,71,80,72,68,20,25,54,93,44,2,58,108,22,10,47,63,35,0,141,153,20,32,0,16,126,82,0,78,68,39,26,30,87,0,80,107,81,16,69,90,25,45,96,62,0,100,67,96,51,125